Protein 7BQS (pdb70)

Secondary structure (DSSP, 8-state):
--THHHHHHHHHHHHHHH-SSHHHHHHHHHHHHHHTTS-HHHHHHHHHHHHHHHHHHHHT-HHHHHHHHHHHHHHHT--HHHHHHHHHHHHHHHHTT--THHHHHHHHHHHTS-S-S-----

Sequence (122 aa):
GETKAKAAQEALRAAREQATTPEAQKALEELEKVLKTASPEQWRQAAEKIFEAFREASNGNTEKAKKLLEEAARTAGASPEIIKKLASALERLAEEGAAKEAARQAEEVRKRGSLEHHHHHHGETKAKAAQEALRAAREQATTPEAQKALEELEKVLKTASPEQWRQAAEKIFEAFREASNGNTEKAKKLLEEAARTAGASPEIIKKLASALERLAEEGAAKEAARQAEEVRKRGSLEHHHHHHGETKAKAAQEALRAAREQATTPEAQKALEELEKVLKTASPEQWRQAAEKIFEAFREASNGNTEKAKKLLEEAARTAGASPEIIKKLASALERLAEEGAAKEAARQAEEVRKRGSLEHHHHHHGETKAKAAQEALRAAREQATTPEAQKALEELEKVLKTASPEQWRQAAEKIFEAFREASNGNTEKAKKLLEEAARTAGASPEIIKKLASALERLAEEGAAKEAARQAEEVRKRGSLEHHHHHHGETKAKAAQEALRAAREQATTPEAQKALEELEKVLKTASPEQWRQAAEKIFEAFREASNGNTEKAKKLLEEAARTAGASPEIIKKLASALERLAEEGAAKEAARQAEEVRKRGSLEHHHHHHGETKAKAAQEALRAAREQATTPEAQKALEELEKVLKTASPEQWRQAAEKIFEAFREASNGNTEKAKKLLEEAARTAGASPEIIKKLASALERLAEEGAAKEAARQAEEVRKRGSLEHHHHHHGETKAKAAQEALRAAREQATTPEAQKALEELEKVLKTASPEQWRQAAEKIFEAFREASNGNTEKAKKLLEEAARTAGASPEIIKKLASALERLAEEGAAKEAARQAEEVRKRGSLEHHHHHHGETKAKAAQEALRAAREQATTPEAQKALEELEKVLKTASPEQWRQAAEKIFEAFREASNGNTEKAKKLLEEAARTAGASPEIIKKLASALERLAEEGAAKEAARQAEEVRKRGSLEHHHHHHGETKAKAAQEALRAAREQATTPEAQKALEELEKVLKTASPEQWRQAAEKIFEAFREASNGNTEKAKKLLEEAARTAGASPEIIKKLASALERLAEEGAAKEAARQAEEVRKRGSLEHHHHHHGETKAKAAQEALRAAREQATTPEAQKALEELEKVLKTASPEQWRQAAEKIFEAFREASNGNTEKAKKLLEEAARTAGASPEIIKKLASALERLAEEGAAKEAARQAEEVRKRGSLEHHHHHHGETKAKAAQEALRAAREQATTPEAQKALEELEKVLKTASPEQWRQAAEKIFEAFREASNGNTEKAKKLLEEAARTAGASPEIIKKLASALERLAEEGAAKEAARQAEEVRKRGSLEHHHHHHGETKAKAAQEALRAAREQATTPEAQKALEELEKVLKTASPEQWRQAAEKIFEAFREASNGNTEKAKKLLEEAARTAGASPEIIKKLASALERLAEEGAAKEAARQAEEVRKRGSLEHHHHHHGETKAKAAQEALRAAREQATTPEAQKALEELEKVLKTASPEQWRQAAEKIFEAFREASNGNTEKAKKLLEEAARTAGASPEIIKKLASALERLAEEGAAKEAARQAEEVRKRGSLEHHHHHHGETKAKAAQEALRAAREQATTPEAQKALEELEKVLKTASPEQWRQAAEKIFEAFREASNGNTEKAKKLLEEAARTAGASPEIIKKLASALERLAEEGAAKEAARQAEEVRKRGSLEHHHHHHGETKAKAAQEALRAAREQATTPEAQKALEELEKVLKTASPEQWRQAAEKIFEAFREASNGNTEKAKKLLEEAARTAGASPEIIKKLASALERLAEEGAAKEAARQAEEVRKRGSLEHHHHHHGETKAKAAQEALRAAREQATTPEAQKALEELEKVLKTASPEQWRQAAEKIFEAFREASNGNTEKAKKLLEEAARTAGASPEIIKKLASALERLAEEGAAKEAARQAEEVRKRGSLEHHHHHHGETKAKAAQEALRAAREQATTPEAQKALEELEKVLKTASPEQWRQAAEKIFEAFREASNGNTEKAKKLLEEAARTAGASPEIIKKLASALERLAEEGAAKEAARQAEEVRKRGSLEHHHHHHGETKAKAAQEALRAAREQATTPEAQKALEELEKVLKTASPEQWRQAAEKIFEAFREASNGNTEKAKKLLEEAARTAGASPEIIKKLASALERLAEEGAAKEAARQAEEVRKRGSLEHHHHHHGETKAKAAQEALRAAREQATTPEAQKALEELEKVLKTASPEQWRQAAEKIFEAFREASNGNTEKAKKLLEEAARTAGASPEIIKKLASALERLAEEGAAKEAARQAEEVRKRGSLEHHHHHHGETKAKAAQEALRAAREQATTPEAQKALEELEKVLKTASPEQWRQAAEKIFEAFREASNGNTEKAKKLLEEAARTAGASPEIIKKLASALERLAEEGAAKEAARQAEEVRKRGSLEHHHHHH

Solvent-accessible surface area: 7702 Å² total; per-residue (Å²): 123,136,78,138,56,55,26,10,70,32,10,0,113,11,1,71,102,8,4,85,6,100,77,1,53,107,4,2,56,54,0,11,126,34,1,141,117,25,64,108,89,57,16,97,80,0,2,108,42,0,37,73,0,13,134,21,0,38,89,49,50,40,139,97,0,90,93,20,0,49,81,0,0,167,52,15,64,14,48,98,102,14,29,122,78,0,9,62,4,0,78,88,6,32,159,71,51,35,9,182,82,26,74,129,51,16,107,52,22,177,162,124,2,33,136,89,146,151,161,141,181,223

Nearest PDB structures (foldseek):
  7bqs-assembly1_A  TM=9.565E-01  e=5.039E-15  synthetic construct
  4n3c-assembly1_A  TM=5.574E-01  e=5.236E+00  Homo sapiens
  2ho1-assembly1_A  TM=5.211E-01  e=8.746E+00  Pseudomonas aeruginosa PAO1
  7bqs-assembly1_A  TM=9.134E-01  e=1.624E-14  synthetic construct
  7bqn-assembly1_A  TM=2.068E-01  e=1.902E+00  synthetic construct

Structure (mmCIF, N/CA/C/O backbone):
data_7BQS
#
_entry.id   7BQS
#
loop_
_atom_site.group_PDB
_atom_site.id
_atom_site.type_symbol
_atom_site.label_atom_id
_atom_site.label_alt_id
_atom_site.label_comp_id
_atom_site.label_asym_id
_atom_site.label_entity_id
_atom_site.label_seq_id
_atom_site.pdbx_PDB_ins_code
_atom_site.Cartn_x
_atom_site.Cartn_y
_atom_site.Cartn_z
_atom_site.occupancy
_atom_site.B_iso_or_equiv
_atom_site.auth_seq_id
_atom_site.auth_comp_id
_atom_site.auth_asym_id
_atom_site.auth_atom_id
_atom_site.pdbx_PDB_model_num
ATOM 1 N N . GLY A 1 1 ? -1.396 27.118 -5.883 1.00 0.00 1 GLY A N 1
ATOM 2 C CA . GLY A 1 1 ? -1.443 26.088 -4.824 1.00 0.00 1 GLY A CA 1
ATOM 3 C C . GLY A 1 1 ? -2.345 24.943 -5.248 1.00 0.00 1 GLY A C 1
ATOM 4 O O . GLY A 1 1 ? -3.552 25.135 -5.401 1.00 0.00 1 GLY A O 1
ATOM 10 N N . GLU A 1 2 ? -1.775 23.754 -5.467 1.00 0.00 2 GLU A N 1
ATOM 11 C CA . GLU A 1 2 ? -2.466 22.595 -6.061 1.00 0.00 2 GLU A CA 1
ATOM 12 C C . GLU A 1 2 ? -2.732 21.479 -5.032 1.00 0.00 2 GLU A C 1
ATOM 13 O O . GLU A 1 2 ? -1.935 21.236 -4.123 1.00 0.00 2 GLU A O 1
ATOM 25 N N . THR A 1 3 ? -3.847 20.761 -5.200 1.00 0.00 3 THR A N 1
ATOM 26 C CA . THR A 1 3 ? -4.340 19.720 -4.274 1.00 0.00 3 THR A CA 1
ATOM 27 C C . THR A 1 3 ? -3.690 18.342 -4.447 1.00 0.00 3 THR A C 1
ATOM 28 O O . THR A 1 3 ? -3.986 17.425 -3.681 1.00 0.00 3 THR A O 1
ATOM 39 N N . LYS A 1 4 ? -2.787 18.170 -5.422 1.00 0.00 4 LYS A N 1
ATOM 40 C CA . LYS A 1 4 ? -2.154 16.877 -5.761 1.00 0.00 4 LYS A CA 1
ATOM 41 C C . LYS A 1 4 ? -1.334 16.291 -4.606 1.00 0.00 4 LYS A C 1
ATOM 42 O O . LYS A 1 4 ? -1.353 15.081 -4.388 1.00 0.00 4 LYS A O 1
ATOM 61 N N . ALA A 1 5 ? -0.666 17.148 -3.830 1.00 0.00 5 ALA A N 1
ATOM 62 C CA . ALA A 1 5 ? 0.084 16.755 -2.636 1.00 0.00 5 ALA A CA 1
ATOM 63 C C . ALA A 1 5 ? -0.841 16.215 -1.526 1.00 0.00 5 ALA A C 1
ATOM 64 O O . ALA A 1 5 ? -0.602 15.127 -0.996 1.00 0.00 5 ALA A O 1
ATOM 71 N N . LYS A 1 6 ? -1.948 16.923 -1.242 1.00 0.00 6 LYS A N 1
ATOM 72 C CA . LYS A 1 6 ? -3.003 16.460 -0.322 1.00 0.00 6 LYS A CA 1
ATOM 73 C C . LYS A 1 6 ? -3.592 15.127 -0.787 1.00 0.00 6 LYS A C 1
ATOM 74 O O . LYS A 1 6 ? -3.581 14.163 -0.025 1.00 0.00 6 LYS A O 1
ATOM 93 N N . ALA A 1 7 ? -3.995 15.034 -2.057 1.00 0.00 7 ALA A N 1
ATOM 94 C CA . ALA A 1 7 ? -4.600 13.839 -2.641 1.00 0.00 7 ALA A CA 1
ATOM 95 C C . ALA A 1 7 ? -3.689 12.598 -2.570 1.00 0.00 7 ALA A C 1
ATOM 96 O O . ALA A 1 7 ? -4.187 11.500 -2.325 1.00 0.00 7 ALA A O 1
ATOM 103 N N . ALA A 1 8 ? -2.367 12.754 -2.714 1.00 0.00 8 ALA A N 1
ATOM 104 C CA . ALA A 1 8 ? -1.419 11.648 -2.570 1.00 0.00 8 ALA A CA 1
ATOM 105 C C . ALA A 1 8 ? -1.365 11.108 -1.128 1.00 0.00 8 ALA A C 1
ATOM 106 O O . ALA A 1 8 ? -1.552 9.908 -0.926 1.00 0.00 8 ALA A O 1
ATOM 113 N N . GLN A 1 9 ? -1.206 11.974 -0.116 1.00 0.00 9 GLN A N 1
ATOM 114 C CA . GLN A 1 9 ? -1.270 11.556 1.296 1.00 0.00 9 GLN A CA 1
ATOM 115 C C . GLN A 1 9 ? -2.637 10.955 1.649 1.00 0.00 9 GLN A C 1
ATOM 116 O O . GLN A 1 9 ? -2.719 9.936 2.334 1.00 0.00 9 GLN A O 1
ATOM 130 N N . GLU A 1 10 ? -3.708 11.561 1.143 1.00 0.00 10 GLU A N 1
ATOM 131 C CA . GLU A 1 10 ? -5.091 11.163 1.389 1.00 0.00 10 GLU A CA 1
ATOM 132 C C . GLU A 1 10 ? -5.431 9.824 0.738 1.00 0.00 10 GLU A C 1
ATOM 133 O O . GLU A 1 10 ? -6.267 9.109 1.281 1.00 0.00 10 GLU A O 1
ATOM 145 N N . ALA A 1 11 ? -4.750 9.424 -0.341 1.00 0.00 11 ALA A N 1
ATOM 146 C CA . ALA A 1 11 ? -4.931 8.101 -0.930 1.00 0.00 11 ALA A CA 1
ATOM 147 C C . ALA A 1 11 ? -4.539 6.979 0.059 1.00 0.00 11 ALA A C 1
ATOM 148 O O . ALA A 1 11 ? -5.352 6.110 0.377 1.00 0.00 11 ALA A O 1
ATOM 155 N N . LEU A 1 12 ? -3.334 7.040 0.639 1.00 0.00 12 LEU A N 1
ATOM 156 C CA . LEU A 1 12 ? -2.866 6.057 1.624 1.00 0.00 12 LEU A CA 1
ATOM 157 C C . LEU A 1 12 ? -3.622 6.206 2.954 1.00 0.00 12 LEU A C 1
ATOM 158 O O . LEU A 1 12 ? -4.088 5.221 3.527 1.00 0.00 12 LEU A O 1
ATOM 174 N N . ARG A 1 13 ? -3.820 7.442 3.420 1.00 0.00 13 ARG A N 1
ATOM 175 C CA . ARG A 1 13 ? -4.549 7.730 4.662 1.00 0.00 13 ARG A CA 1
ATOM 176 C C . ARG A 1 13 ? -5.965 7.155 4.643 1.00 0.00 13 ARG A C 1
ATOM 177 O O . ARG A 1 13 ? -6.366 6.469 5.584 1.00 0.00 13 ARG A O 1
ATOM 198 N N . ALA A 1 14 ? -6.702 7.381 3.559 1.00 0.00 14 ALA A N 1
ATOM 199 C CA . ALA A 1 14 ? -8.028 6.813 3.375 1.00 0.00 14 ALA A CA 1
ATOM 200 C C . ALA A 1 14 ? -7.984 5.288 3.309 1.00 0.00 14 ALA A C 1
ATOM 201 O O . ALA A 1 14 ? -8.847 4.647 3.897 1.00 0.00 14 ALA A O 1
ATOM 208 N N . ALA A 1 15 ? -6.960 4.699 2.684 1.00 0.00 15 ALA A N 1
ATOM 209 C CA . ALA A 1 15 ? -6.783 3.250 2.645 1.00 0.00 15 ALA A CA 1
ATOM 210 C C . ALA A 1 15 ? -6.643 2.636 4.056 1.00 0.00 15 ALA A C 1
ATOM 211 O O . ALA A 1 15 ? -7.191 1.567 4.321 1.00 0.00 15 ALA A O 1
ATOM 218 N N . ARG A 1 16 ? -5.988 3.337 4.993 1.00 0.00 16 ARG A N 1
ATOM 219 C CA . ARG A 1 16 ? -5.875 2.929 6.406 1.00 0.00 16 ARG A CA 1
ATOM 220 C C . ARG A 1 16 ? -7.192 3.090 7.178 1.00 0.00 16 ARG A C 1
ATOM 221 O O . ARG A 1 16 ? -7.432 2.349 8.129 1.00 0.00 16 ARG A O 1
ATOM 242 N N . GLU A 1 17 ? -8.041 4.042 6.797 1.00 0.00 17 GLU A N 1
ATOM 243 C CA . GLU A 1 17 ? -9.390 4.235 7.357 1.00 0.00 17 GLU A CA 1
ATOM 244 C C . GLU A 1 17 ? -10.415 3.195 6.852 1.00 0.00 17 GLU A C 1
ATOM 245 O O . GLU A 1 17 ? -11.153 2.611 7.645 1.00 0.00 17 GLU A O 1
ATOM 257 N N . GLN A 1 18 ? -10.451 2.945 5.539 1.00 0.00 18 GLN A N 1
ATOM 258 C CA . GLN A 1 18 ? -11.410 2.048 4.866 1.00 0.00 18 GLN A CA 1
ATOM 259 C C . GLN A 1 18 ? -11.108 0.551 5.034 1.00 0.00 18 GLN A C 1
ATOM 260 O O . GLN A 1 18 ? -12.007 -0.273 4.855 1.00 0.00 18 GLN A O 1
ATOM 274 N N . ALA A 1 19 ? -9.864 0.194 5.376 1.00 0.00 19 ALA A N 1
ATOM 275 C CA . ALA A 1 19 ? -9.424 -1.185 5.558 1.00 0.00 19 ALA A CA 1
ATOM 276 C C . ALA A 1 19 ? -10.287 -1.914 6.609 1.00 0.00 19 ALA A C 1
ATOM 277 O O . ALA A 1 19 ? -10.257 -1.597 7.801 1.00 0.00 19 ALA A O 1
ATOM 284 N N . THR A 1 20 ? -11.061 -2.903 6.151 1.00 0.00 20 THR A N 1
ATOM 285 C CA . THR A 1 20 ? -12.122 -3.578 6.928 1.00 0.00 20 THR A CA 1
ATOM 286 C C . THR A 1 20 ? -11.609 -4.572 7.986 1.00 0.00 20 THR A C 1
ATOM 287 O O . THR A 1 20 ? -12.393 -5.102 8.775 1.00 0.00 20 THR A O 1
ATOM 298 N N . THR A 1 21 ? -10.300 -4.835 8.006 1.00 0.00 21 THR A N 1
ATOM 299 C CA . THR A 1 21 ? -9.612 -5.751 8.934 1.00 0.00 21 THR A CA 1
ATOM 300 C C . THR A 1 21 ? -8.518 -5.010 9.717 1.00 0.00 21 THR A C 1
ATOM 301 O O . THR A 1 21 ? -7.756 -4.247 9.114 1.00 0.00 21 THR A O 1
ATOM 312 N N . PRO A 1 22 ? -8.372 -5.275 11.031 1.00 0.00 22 PRO A N 1
ATOM 313 C CA . PRO A 1 22 ? -7.349 -4.673 11.894 1.00 0.00 22 PRO A CA 1
ATOM 314 C C . PRO A 1 22 ? -5.918 -4.997 11.437 1.00 0.00 22 PRO A C 1
ATOM 315 O O . PRO A 1 22 ? -5.008 -4.182 11.605 1.00 0.00 22 PRO A O 1
ATOM 326 N N . GLU A 1 23 ? -5.719 -6.163 10.816 1.00 0.00 23 GLU A N 1
ATOM 327 C CA . GLU A 1 23 ? -4.417 -6.609 10.318 1.00 0.00 23 GLU A CA 1
ATOM 328 C C . GLU A 1 23 ? -3.943 -5.775 9.128 1.00 0.00 23 GLU A C 1
ATOM 329 O O . GLU A 1 23 ? -2.746 -5.546 8.969 1.00 0.00 23 GLU A O 1
ATOM 341 N N . ALA A 1 24 ? -4.881 -5.276 8.321 1.00 0.00 24 ALA A N 1
ATOM 342 C CA . ALA A 1 24 ? -4.585 -4.343 7.243 1.00 0.00 24 ALA A CA 1
ATOM 343 C C . ALA A 1 24 ? -4.305 -2.928 7.779 1.00 0.00 24 ALA A C 1
ATOM 344 O O . ALA A 1 24 ? -3.341 -2.292 7.357 1.00 0.00 24 ALA A O 1
ATOM 351 N N . GLN A 1 25 ? -5.073 -2.451 8.764 1.00 0.00 25 GLN A N 1
ATOM 352 C CA . GLN A 1 25 ? -4.940 -1.080 9.289 1.00 0.00 25 GLN A CA 1
ATOM 353 C C . GLN A 1 25 ? -3.525 -0.796 9.823 1.00 0.00 25 GLN A C 1
ATOM 354 O O . GLN A 1 25 ? -2.933 0.239 9.508 1.00 0.00 25 GLN A O 1
ATOM 368 N N . LYS A 1 26 ? -2.956 -1.747 10.577 1.00 0.00 26 LYS A N 1
ATOM 369 C CA . LYS A 1 26 ? -1.580 -1.677 11.104 1.00 0.00 26 LYS A CA 1
ATOM 370 C C . LYS A 1 26 ? -0.505 -1.867 10.023 1.00 0.00 26 LYS A C 1
ATOM 371 O O . LYS A 1 26 ? 0.561 -1.259 10.090 1.00 0.00 26 LYS A O 1
ATOM 390 N N . ALA A 1 27 ? -0.790 -2.698 9.020 1.00 0.00 27 ALA A N 1
ATOM 391 C CA . ALA A 1 27 ? 0.118 -3.010 7.915 1.00 0.00 27 ALA A CA 1
ATOM 392 C C . ALA A 1 27 ? 0.323 -1.828 6.952 1.00 0.00 27 ALA A C 1
ATOM 393 O O . ALA A 1 27 ? 1.436 -1.603 6.475 1.00 0.00 27 ALA A O 1
ATOM 400 N N . LEU A 1 28 ? -0.729 -1.044 6.704 1.00 0.00 28 LEU A N 1
ATOM 401 C CA . LEU A 1 28 ? -0.667 0.175 5.888 1.00 0.00 28 LEU A CA 1
ATOM 402 C C . LEU A 1 28 ? 0.158 1.282 6.552 1.00 0.00 28 LEU A C 1
ATOM 403 O O . LEU A 1 28 ? 0.918 1.988 5.888 1.00 0.00 28 LEU A O 1
ATOM 419 N N . GLU A 1 29 ? 0.046 1.390 7.874 1.00 0.00 29 GLU A N 1
ATOM 420 C CA . GLU A 1 29 ? 0.808 2.315 8.706 1.00 0.00 29 GLU A CA 1
ATOM 421 C C . GLU A 1 29 ? 2.330 2.107 8.585 1.00 0.00 29 GLU A C 1
ATOM 422 O O . GLU A 1 29 ? 3.099 3.063 8.669 1.00 0.00 29 GLU A O 1
ATOM 434 N N . GLU A 1 30 ? 2.765 0.864 8.344 1.00 0.00 30 GLU A N 1
ATOM 435 C CA . GLU A 1 30 ? 4.183 0.504 8.203 1.00 0.00 30 GLU A CA 1
ATOM 436 C C . GLU A 1 30 ? 4.860 1.245 7.040 1.00 0.00 30 GLU A C 1
ATOM 437 O O . GLU A 1 30 ? 5.949 1.799 7.202 1.00 0.00 30 GLU A O 1
ATOM 449 N N . LEU A 1 31 ? 4.201 1.296 5.875 1.00 0.00 31 LEU A N 1
ATOM 450 C CA . LEU A 1 31 ? 4.716 2.002 4.701 1.00 0.00 31 LEU A CA 1
ATOM 451 C C . LEU A 1 31 ? 4.825 3.513 4.982 1.00 0.00 31 LEU A C 1
ATOM 452 O O . LEU A 1 31 ? 5.855 4.138 4.736 1.00 0.00 31 LEU A O 1
ATOM 468 N N . GLU A 1 32 ? 3.774 4.091 5.568 1.00 0.00 32 GLU A N 1
ATOM 469 C CA . GLU A 1 32 ? 3.642 5.532 5.864 1.00 0.00 32 GLU A CA 1
ATOM 470 C C . GLU A 1 32 ? 4.745 6.066 6.784 1.00 0.00 32 GLU A C 1
ATOM 471 O O . GLU A 1 32 ? 5.095 7.240 6.684 1.00 0.00 32 GLU A O 1
ATOM 483 N N . LYS A 1 33 ? 5.346 5.221 7.629 1.00 0.00 33 LYS A N 1
ATOM 484 C CA . LYS A 1 33 ? 6.440 5.617 8.525 1.00 0.00 33 LYS A CA 1
ATOM 485 C C . LYS A 1 33 ? 7.705 5.923 7.728 1.00 0.00 33 LYS A C 1
ATOM 486 O O . LYS A 1 33 ? 8.476 6.807 8.097 1.00 0.00 33 LYS A O 1
ATOM 505 N N . VAL A 1 34 ? 7.880 5.223 6.607 1.00 0.00 34 VAL A N 1
ATOM 506 C CA . VAL A 1 34 ? 8.936 5.464 5.625 1.00 0.00 34 VAL A CA 1
ATOM 507 C C . VAL A 1 34 ? 8.603 6.647 4.730 1.00 0.00 34 VAL A C 1
ATOM 508 O O . VAL A 1 34 ? 9.438 7.534 4.565 1.00 0.00 34 VAL A O 1
ATOM 521 N N . LEU A 1 35 ? 7.379 6.710 4.191 1.00 0.00 35 LEU A N 1
ATOM 522 C CA . LEU A 1 35 ? 6.969 7.823 3.326 1.00 0.00 35 LEU A CA 1
ATOM 523 C C . LEU A 1 35 ? 6.986 9.164 4.072 1.00 0.00 35 LEU A C 1
ATOM 524 O O . LEU A 1 35 ? 7.213 10.204 3.457 1.00 0.00 35 LEU A O 1
ATOM 540 N N . LYS A 1 36 ? 6.823 9.153 5.403 1.00 0.00 36 LYS A N 1
ATOM 541 C CA . LYS A 1 36 ? 7.007 10.336 6.255 1.00 0.00 36 LYS A CA 1
ATOM 542 C C . LYS A 1 36 ? 8.411 10.951 6.131 1.00 0.00 36 LYS A C 1
ATOM 543 O O . LYS A 1 36 ? 8.579 12.155 6.328 1.00 0.00 36 LYS A O 1
ATOM 562 N N . THR A 1 37 ? 9.403 10.126 5.786 1.00 0.00 37 THR A N 1
ATOM 563 C CA . THR A 1 37 ? 10.800 10.512 5.517 1.00 0.00 37 THR A CA 1
ATOM 564 C C . THR A 1 37 ? 11.104 10.690 4.020 1.00 0.00 37 THR A C 1
ATOM 565 O O . THR A 1 37 ? 12.186 11.167 3.665 1.00 0.00 37 THR A O 1
ATOM 576 N N . ALA A 1 38 ? 10.174 10.305 3.137 1.00 0.00 38 ALA A N 1
ATOM 577 C CA . ALA A 1 38 ? 10.378 10.267 1.686 1.00 0.00 38 ALA A CA 1
ATOM 578 C C . ALA A 1 38 ? 10.072 11.626 1.019 1.00 0.00 38 ALA A C 1
ATOM 579 O O . ALA A 1 38 ? 9.456 12.518 1.614 1.00 0.00 38 ALA A O 1
ATOM 586 N N . SER A 1 39 ? 10.518 11.793 -0.227 1.00 0.00 39 SER A N 1
ATOM 587 C CA . SER A 1 39 ? 10.457 13.067 -0.962 1.00 0.00 39 SER A CA 1
ATOM 588 C C . SER A 1 39 ? 9.075 13.282 -1.591 1.00 0.00 39 SER A C 1
ATOM 589 O O . SER A 1 39 ? 8.474 12.309 -2.053 1.00 0.00 39 SER A O 1
ATOM 597 N N . PRO A 1 40 ? 8.555 14.525 -1.671 1.00 0.00 40 PRO A N 1
ATOM 598 C CA . PRO A 1 40 ? 7.178 14.782 -2.103 1.00 0.00 40 PRO A CA 1
ATOM 599 C C . PRO A 1 40 ? 6.898 14.360 -3.551 1.00 0.00 40 PRO A C 1
ATOM 600 O O . PRO A 1 40 ? 5.791 13.927 -3.868 1.00 0.00 40 PRO A O 1
ATOM 611 N N . GLU A 1 41 ? 7.901 14.444 -4.431 1.00 0.00 41 GLU A N 1
ATOM 612 C CA . GLU A 1 41 ? 7.771 14.012 -5.825 1.00 0.00 41 GLU A CA 1
ATOM 613 C C . GLU A 1 41 ? 7.554 12.493 -5.911 1.00 0.00 41 GLU A C 1
ATOM 614 O O . GLU A 1 41 ? 6.626 12.015 -6.567 1.00 0.00 41 GLU A O 1
ATOM 626 N N . GLN A 1 42 ? 8.374 11.737 -5.176 1.00 0.00 42 GLN A N 1
ATOM 627 C CA . GLN A 1 42 ? 8.269 10.284 -5.060 1.00 0.00 42 GLN A CA 1
ATOM 628 C C . GLN A 1 42 ? 7.015 9.852 -4.302 1.00 0.00 42 GLN A C 1
ATOM 629 O O . GLN A 1 42 ? 6.492 8.773 -4.560 1.00 0.00 42 GLN A O 1
ATOM 643 N N . TRP A 1 43 ? 6.503 10.691 -3.404 1.00 0.00 43 TRP A N 1
ATOM 644 C CA . TRP A 1 43 ? 5.257 10.445 -2.684 1.00 0.00 43 TRP A CA 1
ATOM 645 C C . TRP A 1 43 ? 4.069 10.297 -3.640 1.00 0.00 43 TRP A C 1
ATOM 646 O O . TRP A 1 43 ? 3.279 9.370 -3.480 1.00 0.00 43 TRP A O 1
ATOM 667 N N . ARG A 1 44 ? 3.968 11.139 -4.681 1.00 0.00 44 ARG A N 1
ATOM 668 C CA . ARG A 1 44 ? 2.909 11.007 -5.703 1.00 0.00 44 ARG A CA 1
ATOM 669 C C . ARG A 1 44 ? 3.101 9.745 -6.538 1.00 0.00 44 ARG A C 1
ATOM 670 O O . ARG A 1 44 ? 2.148 8.996 -6.756 1.00 0.00 44 ARG A O 1
ATOM 691 N N . GLN A 1 45 ? 4.344 9.483 -6.947 1.00 0.00 45 GLN A N 1
ATOM 692 C CA . GLN A 1 45 ? 4.709 8.284 -7.705 1.00 0.00 45 GLN A CA 1
ATOM 693 C C . GLN A 1 45 ? 4.380 6.987 -6.952 1.00 0.00 45 GLN A C 1
ATOM 694 O O . GLN A 1 45 ? 3.888 6.029 -7.555 1.00 0.00 45 GLN A O 1
ATOM 708 N N . ALA A 1 46 ? 4.642 6.965 -5.642 1.00 0.00 46 ALA A N 1
ATOM 709 C CA . ALA A 1 46 ? 4.342 5.843 -4.771 1.00 0.00 46 ALA A CA 1
ATOM 710 C C . ALA A 1 46 ? 2.846 5.725 -4.484 1.00 0.00 46 ALA A C 1
ATOM 711 O O . ALA A 1 46 ? 2.268 4.671 -4.739 1.00 0.00 46 ALA A O 1
ATOM 718 N N . ALA A 1 47 ? 2.193 6.790 -3.998 1.00 0.00 47 ALA A N 1
ATOM 719 C CA . ALA A 1 47 ? 0.808 6.718 -3.539 1.00 0.00 47 ALA A CA 1
ATOM 720 C C . ALA A 1 47 ? -0.133 6.229 -4.655 1.00 0.00 47 ALA A C 1
ATOM 721 O O . ALA A 1 47 ? -1.111 5.540 -4.376 1.00 0.00 47 ALA A O 1
ATOM 728 N N . GLU A 1 48 ? 0.199 6.525 -5.921 1.00 0.00 48 GLU A N 1
ATOM 729 C CA . GLU A 1 48 ? -0.518 6.005 -7.087 1.00 0.00 48 GLU A CA 1
ATOM 730 C C . GLU A 1 48 ? -0.554 4.466 -7.110 1.00 0.00 48 GLU A C 1
ATOM 731 O O . GLU A 1 48 ? -1.639 3.893 -7.198 1.00 0.00 48 GLU A O 1
ATOM 743 N N . LYS A 1 49 ? 0.591 3.777 -6.965 1.00 0.00 49 LYS A N 1
ATOM 744 C CA . LYS A 1 49 ? 0.637 2.302 -6.959 1.00 0.00 49 LYS A CA 1
ATOM 745 C C . LYS A 1 49 ? 0.135 1.739 -5.635 1.00 0.00 49 LYS A C 1
ATOM 746 O O . LYS A 1 49 ? -0.583 0.743 -5.632 1.00 0.00 49 LYS A O 1
ATOM 765 N N . ILE A 1 50 ? 0.468 2.397 -4.518 1.00 0.00 50 ILE A N 1
ATOM 766 C CA . ILE A 1 50 ? 0.012 2.000 -3.177 1.00 0.00 50 ILE A CA 1
ATOM 767 C C . ILE A 1 50 ? -1.515 1.880 -3.166 1.00 0.00 50 ILE A C 1
ATOM 768 O O . ILE A 1 50 ? -2.064 0.862 -2.753 1.00 0.00 50 ILE A O 1
ATOM 784 N N . PHE A 1 51 ? -2.197 2.907 -3.675 1.00 0.00 51 PHE A N 1
ATOM 785 C CA . PHE A 1 51 ? -3.653 2.971 -3.695 1.00 0.00 51 PHE A CA 1
ATOM 786 C C . PHE A 1 51 ? -4.276 2.115 -4.800 1.00 0.00 51 PHE A C 1
ATOM 787 O O . PHE A 1 51 ? -5.338 1.523 -4.599 1.00 0.00 51 PHE A O 1
ATOM 804 N N . GLU A 1 52 ? -3.586 1.973 -5.935 1.00 0.00 52 GLU A N 1
ATOM 805 C CA . GLU A 1 52 ? -3.971 1.010 -6.967 1.00 0.00 52 GLU A CA 1
ATOM 806 C C . GLU A 1 52 ? -3.967 -0.420 -6.413 1.00 0.00 52 GLU A C 1
ATOM 807 O O . GLU A 1 52 ? -4.891 -1.167 -6.703 1.00 0.00 52 GLU A O 1
ATOM 819 N N . ALA A 1 53 ? -3.016 -0.819 -5.560 1.00 0.00 53 ALA A N 1
ATOM 820 C CA . ALA A 1 53 ? -2.982 -2.169 -5.012 1.00 0.00 53 ALA A CA 1
ATOM 821 C C . ALA A 1 53 ? -4.300 -2.542 -4.319 1.00 0.00 53 ALA A C 1
ATOM 822 O O . ALA A 1 53 ? -4.876 -3.590 -4.597 1.00 0.00 53 ALA A O 1
ATOM 829 N N . PHE A 1 54 ? -4.838 -1.654 -3.487 1.00 0.00 54 PHE A N 1
ATOM 830 C CA . PHE A 1 54 ? -6.091 -1.887 -2.770 1.00 0.00 54 PHE A CA 1
ATOM 831 C C . PHE A 1 54 ? -7.282 -1.974 -3.730 1.00 0.00 54 PHE A C 1
ATOM 832 O O . PHE A 1 54 ? -8.237 -2.703 -3.458 1.00 0.00 54 PHE A O 1
ATOM 849 N N . ARG A 1 55 ? -7.210 -1.286 -4.878 1.00 0.00 55 ARG A N 1
ATOM 850 C CA . ARG A 1 55 ? -8.208 -1.355 -5.950 1.00 0.00 55 ARG A CA 1
ATOM 851 C C . ARG A 1 55 ? -8.144 -2.688 -6.679 1.00 0.00 55 ARG A C 1
ATOM 852 O O . ARG A 1 55 ? -9.175 -3.246 -7.041 1.00 0.00 55 ARG A O 1
ATOM 873 N N . GLU A 1 56 ? -6.940 -3.208 -6.898 1.00 0.00 56 GLU A N 1
ATOM 874 C CA . GLU A 1 56 ? -6.745 -4.467 -7.597 1.00 0.00 56 GLU A CA 1
ATOM 875 C C . GLU A 1 56 ? -7.087 -5.655 -6.705 1.00 0.00 56 GLU A C 1
ATOM 876 O O . GLU A 1 56 ? -7.908 -6.488 -7.089 1.00 0.00 56 GLU A O 1
ATOM 888 N N . ALA A 1 57 ? -6.530 -5.714 -5.495 1.00 0.00 57 ALA A N 1
ATOM 889 C CA . ALA A 1 57 ? -6.765 -6.809 -4.556 1.00 0.00 57 ALA A CA 1
ATOM 890 C C . ALA A 1 57 ? -8.243 -6.980 -4.223 1.00 0.00 57 ALA A C 1
ATOM 891 O O . ALA A 1 57 ? -8.745 -8.099 -4.197 1.00 0.00 57 ALA A O 1
ATOM 898 N N . SER A 1 58 ? -8.958 -5.869 -4.068 1.00 0.00 58 SER A N 1
ATOM 899 C CA . SER A 1 58 ? -10.412 -5.907 -3.823 1.00 0.00 58 SER A CA 1
ATOM 900 C C . SER A 1 58 ? -11.227 -6.415 -5.019 1.00 0.00 58 SER A C 1
ATOM 901 O O . SER A 1 58 ? -12.296 -6.998 -4.836 1.00 0.00 58 SER A O 1
ATOM 909 N N . ASN A 1 59 ? -10.697 -6.270 -6.235 1.00 0.00 59 ASN A N 1
ATOM 910 C CA . ASN A 1 59 ? -11.240 -6.866 -7.459 1.00 0.00 59 ASN A CA 1
ATOM 911 C C . ASN A 1 59 ? -10.792 -8.341 -7.663 1.00 0.00 59 ASN A C 1
ATOM 912 O O . ASN A 1 59 ? -11.278 -9.020 -8.569 1.00 0.00 59 ASN A O 1
ATOM 923 N N . GLY A 1 60 ? -9.904 -8.851 -6.796 1.00 0.00 60 GLY A N 1
ATOM 924 C CA . GLY A 1 60 ? -9.383 -10.224 -6.770 1.00 0.00 60 GLY A CA 1
ATOM 925 C C . GLY A 1 60 ? -7.937 -10.363 -7.258 1.00 0.00 60 GLY A C 1
ATOM 926 O O . GLY A 1 60 ? -7.470 -11.481 -7.479 1.00 0.00 60 GLY A O 1
ATOM 930 N N . ASN A 1 61 ? -7.212 -9.251 -7.420 1.00 0.00 61 ASN A N 1
ATOM 931 C CA . ASN A 1 61 ? -5.868 -9.194 -7.987 1.00 0.00 61 ASN A CA 1
ATOM 932 C C . ASN A 1 61 ? -4.794 -9.105 -6.892 1.00 0.00 61 ASN A C 1
ATOM 933 O O . ASN A 1 61 ? -3.959 -8.206 -6.899 1.00 0.00 61 ASN A O 1
ATOM 944 N N . THR A 1 62 ? -4.783 -10.016 -5.925 1.00 0.00 62 THR A N 1
ATOM 945 C CA . THR A 1 62 ? -3.712 -10.060 -4.908 1.00 0.00 62 THR A CA 1
ATOM 946 C C . THR A 1 62 ? -2.312 -10.093 -5.546 1.00 0.00 62 THR A C 1
ATOM 947 O O . THR A 1 62 ? -1.425 -9.332 -5.160 1.00 0.00 62 THR A O 1
ATOM 958 N N . GLU A 1 63 ? -2.133 -10.889 -6.606 1.00 0.00 63 GLU A N 1
ATOM 959 C CA . GLU A 1 63 ? -0.858 -11.046 -7.321 1.00 0.00 63 GLU A CA 1
ATOM 960 C C . GLU A 1 63 ? -0.381 -9.776 -8.043 1.00 0.00 63 GLU A C 1
ATOM 961 O O . GLU A 1 63 ? 0.824 -9.542 -8.157 1.00 0.00 63 GLU A O 1
ATOM 973 N N . LYS A 1 64 ? -1.315 -8.939 -8.510 1.00 0.00 64 LYS A N 1
ATOM 974 C CA . LYS A 1 64 ? -1.017 -7.630 -9.106 1.00 0.00 64 LYS A CA 1
ATOM 975 C C . LYS A 1 64 ? -0.854 -6.570 -8.027 1.00 0.00 64 LYS A C 1
ATOM 976 O O . LYS A 1 64 ? 0.136 -5.842 -8.019 1.00 0.00 64 LYS A O 1
ATOM 995 N N . ALA A 1 65 ? -1.796 -6.483 -7.092 1.00 0.00 65 ALA A N 1
ATOM 996 C CA . ALA A 1 65 ? -1.748 -5.514 -6.016 1.00 0.00 65 ALA A CA 1
ATOM 997 C C . ALA A 1 65 ? -0.425 -5.569 -5.241 1.00 0.00 65 ALA A C 1
ATOM 998 O O . ALA A 1 65 ? 0.166 -4.535 -4.935 1.00 0.00 65 ALA A O 1
ATOM 1005 N N . LYS A 1 66 ? 0.095 -6.778 -5.012 1.00 0.00 66 LYS A N 1
ATOM 1006 C CA . LYS A 1 66 ? 1.387 -6.946 -4.315 1.00 0.00 66 LYS A CA 1
ATOM 1007 C C . LYS A 1 66 ? 2.564 -6.357 -5.114 1.00 0.00 66 LYS A C 1
ATOM 1008 O O . LYS A 1 66 ? 3.496 -5.806 -4.529 1.00 0.00 66 LYS A O 1
ATOM 1027 N N . LYS A 1 67 ? 2.503 -6.435 -6.452 1.00 0.00 67 LYS A N 1
ATOM 1028 C CA . LYS A 1 67 ? 3.526 -5.926 -7.376 1.00 0.00 67 LYS A CA 1
ATOM 1029 C C . LYS A 1 67 ? 3.492 -4.395 -7.448 1.00 0.00 67 LYS A C 1
ATOM 1030 O O . LYS A 1 67 ? 4.548 -3.771 -7.407 1.00 0.00 67 LYS A O 1
ATOM 1049 N N . LEU A 1 68 ? 2.298 -3.791 -7.478 1.00 0.00 68 LEU A N 1
ATOM 1050 C CA . LEU A 1 68 ? 2.107 -2.337 -7.338 1.00 0.00 68 LEU A CA 1
ATOM 1051 C C . LEU A 1 68 ? 2.714 -1.827 -6.019 1.00 0.00 68 LEU A C 1
ATOM 1052 O O . LEU A 1 68 ? 3.446 -0.839 -6.011 1.00 0.00 68 LEU A O 1
ATOM 1068 N N . LEU A 1 69 ? 2.457 -2.532 -4.913 1.00 0.00 69 LEU A N 1
ATOM 1069 C CA . LEU A 1 69 ? 2.987 -2.200 -3.586 1.00 0.00 69 LEU A CA 1
ATOM 1070 C C . LEU A 1 69 ? 4.519 -2.186 -3.555 1.00 0.00 69 LEU A C 1
ATOM 1071 O O . LEU A 1 69 ? 5.132 -1.232 -3.073 1.00 0.00 69 LEU A O 1
ATOM 1087 N N . GLU A 1 70 ? 5.133 -3.219 -4.132 1.00 0.00 70 GLU A N 1
ATOM 1088 C CA . GLU A 1 70 ? 6.582 -3.311 -4.291 1.00 0.00 70 GLU A CA 1
ATOM 1089 C C . GLU A 1 70 ? 7.129 -2.165 -5.162 1.00 0.00 70 GLU A C 1
ATOM 1090 O O . GLU A 1 70 ? 8.145 -1.554 -4.834 1.00 0.00 70 GLU A O 1
ATOM 1102 N N . GLU A 1 71 ? 6.437 -1.833 -6.254 1.00 0.00 71 GLU A N 1
ATOM 1103 C CA . GLU A 1 71 ? 6.880 -0.826 -7.225 1.00 0.00 71 GLU A CA 1
ATOM 1104 C C . GLU A 1 71 ? 6.917 0.573 -6.608 1.00 0.00 71 GLU A C 1
ATOM 1105 O O . GLU A 1 71 ? 7.897 1.308 -6.748 1.00 0.00 71 GLU A O 1
ATOM 1117 N N . ALA A 1 72 ? 5.866 0.916 -5.865 1.00 0.00 72 ALA A N 1
ATOM 1118 C CA . ALA A 1 72 ? 5.785 2.178 -5.148 1.00 0.00 72 ALA A CA 1
ATOM 1119 C C . ALA A 1 72 ? 6.847 2.290 -4.059 1.00 0.00 72 ALA A C 1
ATOM 1120 O O . ALA A 1 72 ? 7.497 3.329 -3.934 1.00 0.00 72 ALA A O 1
ATOM 1127 N N . ALA A 1 73 ? 7.038 1.217 -3.290 1.00 0.00 73 ALA A N 1
ATOM 1128 C CA . ALA A 1 73 ? 8.033 1.189 -2.231 1.00 0.00 73 ALA A CA 1
ATOM 1129 C C . ALA A 1 73 ? 9.441 1.402 -2.788 1.00 0.00 73 ALA A C 1
ATOM 1130 O O . ALA A 1 73 ? 10.175 2.246 -2.282 1.00 0.00 73 ALA A O 1
ATOM 1137 N N . ARG A 1 74 ? 9.801 0.703 -3.870 1.00 0.00 74 ARG A N 1
ATOM 1138 C CA . ARG A 1 74 ? 11.113 0.849 -4.519 1.00 0.00 74 ARG A CA 1
ATOM 1139 C C . ARG A 1 74 ? 11.311 2.251 -5.099 1.00 0.00 74 ARG A C 1
ATOM 1140 O O . ARG A 1 74 ? 12.418 2.786 -5.045 1.00 0.00 74 ARG A O 1
ATOM 1161 N N . THR A 1 75 ? 10.229 2.871 -5.572 1.00 0.00 75 THR A N 1
ATOM 1162 C CA . THR A 1 75 ? 10.228 4.273 -6.045 1.00 0.00 75 THR A CA 1
ATOM 1163 C C . THR A 1 75 ? 10.453 5.269 -4.903 1.00 0.00 75 THR A C 1
ATOM 1164 O O . THR A 1 75 ? 11.303 6.150 -5.020 1.00 0.00 75 THR A O 1
ATOM 1175 N N . ALA A 1 76 ? 9.772 5.099 -3.767 1.00 0.00 76 ALA A N 1
ATOM 1176 C CA . ALA A 1 76 ? 9.944 5.925 -2.566 1.00 0.00 76 ALA A CA 1
ATOM 1177 C C . ALA A 1 76 ? 11.197 5.572 -1.723 1.00 0.00 76 ALA A C 1
ATOM 1178 O O . ALA A 1 76 ? 11.501 6.263 -0.748 1.00 0.00 76 ALA A O 1
ATOM 1185 N N . GLY A 1 77 ? 11.935 4.518 -2.092 1.00 0.00 77 GLY A N 1
ATOM 1186 C CA . GLY A 1 77 ? 13.164 4.060 -1.428 1.00 0.00 77 GLY A CA 1
ATOM 1187 C C . GLY A 1 77 ? 12.944 3.240 -0.149 1.00 0.00 77 GLY A C 1
ATOM 1188 O O . GLY A 1 77 ? 13.815 3.223 0.725 1.00 0.00 77 GLY A O 1
ATOM 1192 N N . ALA A 1 78 ? 11.784 2.594 -0.007 1.00 0.00 78 ALA A N 1
ATOM 1193 C CA . ALA A 1 78 ? 11.347 1.917 1.203 1.00 0.00 78 ALA A CA 1
ATOM 1194 C C . ALA A 1 78 ? 11.844 0.463 1.361 1.00 0.00 78 ALA A C 1
ATOM 1195 O O . ALA A 1 78 ? 12.335 -0.174 0.426 1.00 0.00 78 ALA A O 1
ATOM 1202 N N . SER A 1 79 ? 11.723 -0.044 2.591 1.00 0.00 79 SER A N 1
ATOM 1203 C CA . SER A 1 79 ? 12.310 -1.297 3.079 1.00 0.00 79 SER A CA 1
ATOM 1204 C C . SER A 1 79 ? 11.624 -2.579 2.581 1.00 0.00 79 SER A C 1
ATOM 1205 O O . SER A 1 79 ? 10.399 -2.617 2.470 1.00 0.00 79 SER A O 1
ATOM 1213 N N . PRO A 1 80 ? 12.354 -3.698 2.415 1.00 0.00 80 PRO A N 1
ATOM 1214 C CA . PRO A 1 80 ? 11.736 -5.007 2.178 1.00 0.00 80 PRO A CA 1
ATOM 1215 C C . PRO A 1 80 ? 10.839 -5.428 3.356 1.00 0.00 80 PRO A C 1
ATOM 1216 O O . PRO A 1 80 ? 9.822 -6.093 3.161 1.00 0.00 80 PRO A O 1
ATOM 1227 N N . GLU A 1 81 ? 11.158 -4.961 4.568 1.00 0.00 81 GLU A N 1
ATOM 1228 C CA . GLU A 1 81 ? 10.385 -5.207 5.787 1.00 0.00 81 GLU A CA 1
ATOM 1229 C C . GLU A 1 81 ? 9.004 -4.531 5.782 1.00 0.00 81 GLU A C 1
ATOM 1230 O O . GLU A 1 81 ? 8.047 -5.146 6.248 1.00 0.00 81 GLU A O 1
ATOM 1242 N N . ILE A 1 82 ? 8.855 -3.312 5.235 1.00 0.00 82 ILE A N 1
ATOM 1243 C CA . ILE A 1 82 ? 7.541 -2.660 5.090 1.00 0.00 82 ILE A CA 1
ATOM 1244 C C . ILE A 1 82 ? 6.791 -3.169 3.859 1.00 0.00 82 ILE A C 1
ATOM 1245 O O . ILE A 1 82 ? 5.564 -3.264 3.887 1.00 0.00 82 ILE A O 1
ATOM 1261 N N . ILE A 1 83 ? 7.530 -3.532 2.800 1.00 0.00 83 ILE A N 1
ATOM 1262 C CA . ILE A 1 83 ? 6.970 -4.049 1.542 1.00 0.00 83 ILE A CA 1
ATOM 1263 C C . ILE A 1 83 ? 6.156 -5.299 1.848 1.00 0.00 83 ILE A C 1
ATOM 1264 O O . ILE A 1 83 ? 4.982 -5.367 1.489 1.00 0.00 83 ILE A O 1
ATOM 1280 N N . LYS A 1 84 ? 6.745 -6.246 2.589 1.00 0.00 84 LYS A N 1
ATOM 1281 C CA . LYS A 1 84 ? 6.073 -7.506 2.948 1.00 0.00 84 LYS A CA 1
ATOM 1282 C C . LYS A 1 84 ? 4.919 -7.292 3.934 1.00 0.00 84 LYS A C 1
ATOM 1283 O O . LYS A 1 84 ? 3.880 -7.938 3.808 1.00 0.00 84 LYS A O 1
ATOM 1302 N N . LYS A 1 85 ? 5.071 -6.338 4.863 1.00 0.00 85 LYS A N 1
ATOM 1303 C CA . LYS A 1 85 ? 4.058 -5.959 5.866 1.00 0.00 85 LYS A CA 1
ATOM 1304 C C . LYS A 1 85 ? 2.778 -5.462 5.200 1.00 0.00 85 LYS A C 1
ATOM 1305 O O . LYS A 1 85 ? 1.718 -6.041 5.420 1.00 0.00 85 LYS A O 1
ATOM 1324 N N . LEU A 1 86 ? 2.892 -4.458 4.327 1.00 0.00 86 LEU A N 1
ATOM 1325 C CA . LEU A 1 86 ? 1.764 -3.895 3.581 1.00 0.00 86 LEU A CA 1
ATOM 1326 C C . LEU A 1 86 ? 1.239 -4.905 2.555 1.00 0.00 86 LEU A C 1
ATOM 1327 O O . LEU A 1 86 ? 0.057 -5.231 2.579 1.00 0.00 86 LEU A O 1
ATOM 1343 N N . ALA A 1 87 ? 2.098 -5.458 1.696 1.00 0.00 87 ALA A N 1
ATOM 1344 C CA . ALA A 1 87 ? 1.670 -6.381 0.637 1.00 0.00 87 ALA A CA 1
ATOM 1345 C C . ALA A 1 87 ? 0.877 -7.597 1.181 1.00 0.00 87 ALA A C 1
ATOM 1346 O O . ALA A 1 87 ? -0.037 -8.070 0.512 1.00 0.00 87 ALA A O 1
ATOM 1353 N N . SER A 1 88 ? 1.150 -8.056 2.413 1.00 0.00 88 SER A N 1
ATOM 1354 C CA . SER A 1 88 ? 0.385 -9.115 3.100 1.00 0.00 88 SER A CA 1
ATOM 1355 C C . SER A 1 88 ? -1.096 -8.748 3.313 1.00 0.00 88 SER A C 1
ATOM 1356 O O . SER A 1 88 ? -1.981 -9.600 3.196 1.00 0.00 88 SER A O 1
ATOM 1364 N N . ALA A 1 89 ? -1.393 -7.465 3.552 1.00 0.00 89 ALA A N 1
ATOM 1365 C CA . ALA A 1 89 ? -2.760 -6.952 3.662 1.00 0.00 89 ALA A CA 1
ATOM 1366 C C . ALA A 1 89 ? -3.534 -7.107 2.344 1.00 0.00 89 ALA A C 1
ATOM 1367 O O . ALA A 1 89 ? -4.715 -7.448 2.351 1.00 0.00 89 ALA A O 1
ATOM 1374 N N . LEU A 1 90 ? -2.861 -6.918 1.206 1.00 0.00 90 LEU A N 1
ATOM 1375 C CA . LEU A 1 90 ? -3.453 -7.103 -0.120 1.00 0.00 90 LEU A CA 1
ATOM 1376 C C . LEU A 1 90 ? -3.787 -8.574 -0.389 1.00 0.00 90 LEU A C 1
ATOM 1377 O O . LEU A 1 90 ? -4.797 -8.867 -1.029 1.00 0.00 90 LEU A O 1
ATOM 1393 N N . GLU A 1 91 ? -2.990 -9.503 0.143 1.00 0.00 91 GLU A N 1
ATOM 1394 C CA . GLU A 1 91 ? -3.255 -10.936 -0.021 1.00 0.00 91 GLU A CA 1
ATOM 1395 C C . GLU A 1 91 ? -4.522 -11.386 0.706 1.00 0.00 91 GLU A C 1
ATOM 1396 O O . GLU A 1 91 ? -5.262 -12.225 0.182 1.00 0.00 91 GLU A O 1
ATOM 1408 N N . ARG A 1 92 ? -4.826 -10.789 1.868 1.00 0.00 92 ARG A N 1
ATOM 1409 C CA . ARG A 1 92 ? -6.119 -10.990 2.531 1.00 0.00 92 ARG A CA 1
ATOM 1410 C C . ARG A 1 92 ? -7.261 -10.177 1.919 1.00 0.00 92 ARG A C 1
ATOM 1411 O O . ARG A 1 92 ? -8.370 -10.691 1.888 1.00 0.00 92 ARG A O 1
ATOM 1432 N N . LEU A 1 93 ? -7.031 -8.971 1.381 1.00 0.00 93 LEU A N 1
ATOM 1433 C CA . LEU A 1 93 ? -8.108 -8.067 0.914 1.00 0.00 93 LEU A CA 1
ATOM 1434 C C . LEU A 1 93 ? -8.988 -8.691 -0.190 1.00 0.00 93 LEU A C 1
ATOM 1435 O O . LEU A 1 93 ? -10.183 -8.398 -0.279 1.00 0.00 93 LEU A O 1
ATOM 1451 N N . ALA A 1 94 ? -8.403 -9.586 -0.991 1.00 0.00 94 ALA A N 1
ATOM 1452 C CA . ALA A 1 94 ? -9.113 -10.376 -2.000 1.00 0.00 94 ALA A CA 1
ATOM 1453 C C . ALA A 1 94 ? -10.086 -11.400 -1.382 1.00 0.00 94 ALA A C 1
ATOM 1454 O O . ALA A 1 94 ? -11.261 -11.438 -1.752 1.00 0.00 94 ALA A O 1
ATOM 146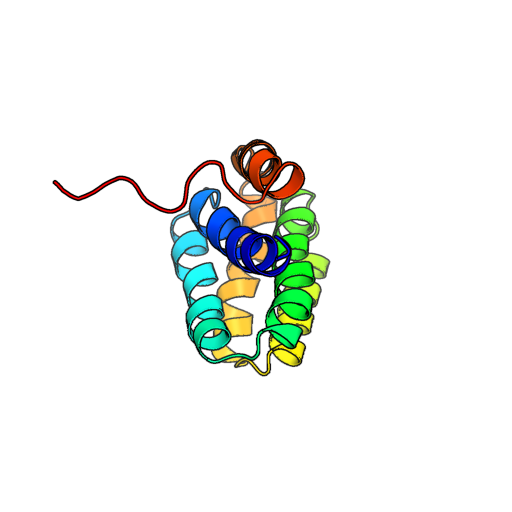1 N N . GLU A 1 95 ? -9.626 -12.211 -0.421 1.00 0.00 95 GLU A N 1
ATOM 1462 C CA . GLU A 1 95 ? -10.455 -13.230 0.245 1.00 0.00 95 GLU A CA 1
ATOM 1463 C C . GLU A 1 95 ? -11.390 -12.660 1.333 1.00 0.00 95 GLU A C 1
ATOM 1464 O O . GLU A 1 95 ? -12.423 -13.257 1.643 1.00 0.00 95 GLU A O 1
ATOM 1476 N N . GLU A 1 96 ? -11.060 -11.489 1.889 1.00 0.00 96 GLU A N 1
ATOM 1477 C CA . GLU A 1 96 ? -11.885 -10.726 2.840 1.00 0.00 96 GLU A CA 1
ATOM 1478 C C . GLU A 1 96 ? -13.231 -10.290 2.226 1.00 0.00 96 GLU A C 1
ATOM 1479 O O . GLU A 1 96 ? -14.204 -10.066 2.950 1.00 0.00 96 GLU A O 1
ATOM 1491 N N . GLY A 1 97 ? -13.299 -10.189 0.891 1.00 0.00 97 GLY A N 1
ATOM 1492 C CA . GLY A 1 97 ? -14.516 -9.850 0.150 1.00 0.00 97 GLY A CA 1
ATOM 1493 C C . GLY A 1 97 ? -14.643 -8.353 -0.142 1.00 0.00 97 GLY A C 1
ATOM 1494 O O . GLY A 1 97 ? -15.748 -7.810 -0.068 1.00 0.00 97 GLY A O 1
ATOM 1498 N N . ALA A 1 98 ? -13.515 -7.705 -0.469 1.00 0.00 98 ALA A N 1
ATOM 1499 C CA . ALA A 1 98 ? -13.372 -6.268 -0.716 1.00 0.00 98 ALA A CA 1
ATOM 1500 C C . ALA A 1 98 ? -13.676 -5.359 0.498 1.00 0.00 98 ALA A C 1
ATOM 1501 O O . ALA A 1 98 ? -14.137 -5.801 1.554 1.00 0.00 98 ALA A O 1
ATOM 1508 N N . ALA A 1 99 ? -13.392 -4.064 0.336 1.00 0.00 99 ALA A N 1
ATOM 1509 C CA . ALA A 1 99 ? -13.645 -3.012 1.318 1.00 0.00 99 ALA A CA 1
ATOM 1510 C C . ALA A 1 99 ? -14.585 -1.952 0.711 1.00 0.00 99 ALA A C 1
ATOM 1511 O O . ALA A 1 99 ? -14.140 -1.016 0.046 1.00 0.00 99 ALA A O 1
ATOM 1518 N N . LYS A 1 100 ? -15.901 -2.105 0.910 1.00 0.00 100 LYS A N 1
ATOM 1519 C CA . LYS A 1 100 ? -16.947 -1.291 0.248 1.00 0.00 100 LYS A CA 1
ATOM 1520 C C . LYS A 1 100 ? -16.903 0.193 0.629 1.00 0.00 100 LYS A C 1
ATOM 1521 O O . LYS A 1 100 ? -17.291 1.046 -0.167 1.00 0.00 100 LYS A O 1
ATOM 1540 N N . GLU A 1 101 ? -16.362 0.518 1.804 1.00 0.00 101 GLU A N 1
ATOM 1541 C CA . GLU A 1 101 ? -16.104 1.901 2.228 1.00 0.00 101 GLU A CA 1
ATOM 1542 C C . GLU A 1 101 ? -15.065 2.619 1.352 1.00 0.00 101 GLU A C 1
ATOM 1543 O O . GLU A 1 101 ? -15.135 3.839 1.222 1.00 0.00 101 GLU A O 1
ATOM 1555 N N . ALA A 1 102 ? -14.135 1.900 0.709 1.00 0.00 102 ALA A N 1
ATOM 1556 C CA . ALA A 1 102 ? -13.131 2.497 -0.179 1.00 0.00 102 ALA A CA 1
ATOM 1557 C C . ALA A 1 102 ? -13.765 3.335 -1.300 1.00 0.00 102 ALA A C 1
ATOM 1558 O O . ALA A 1 102 ? -13.246 4.394 -1.652 1.00 0.00 102 ALA A O 1
ATOM 1565 N N . ALA A 1 103 ? -14.913 2.888 -1.821 1.00 0.00 103 ALA A N 1
ATOM 1566 C CA . ALA A 1 103 ? -15.623 3.543 -2.911 1.00 0.00 103 ALA A CA 1
ATOM 1567 C C . ALA A 1 103 ? -16.091 4.959 -2.531 1.00 0.00 103 ALA A C 1
ATOM 1568 O O . ALA A 1 103 ? -15.818 5.911 -3.265 1.00 0.00 103 ALA A O 1
ATOM 1575 N N . ARG A 1 104 ? -16.728 5.120 -1.361 1.00 0.00 104 ARG A N 1
ATOM 1576 C CA . ARG A 1 104 ? -17.163 6.433 -0.844 1.00 0.00 104 ARG A CA 1
ATOM 1577 C C . ARG A 1 104 ? -16.026 7.259 -0.244 1.00 0.00 104 ARG A C 1
ATOM 1578 O O . ARG A 1 104 ? -16.056 8.484 -0.337 1.00 0.00 104 ARG A O 1
ATOM 1599 N N . GLN A 1 105 ? -15.001 6.614 0.322 1.00 0.00 105 GLN A N 1
ATOM 1600 C CA . GLN A 1 105 ? -13.822 7.317 0.848 1.00 0.00 105 GLN A CA 1
ATOM 1601 C C . GLN A 1 105 ? -12.989 7.957 -0.278 1.00 0.00 105 GLN A C 1
ATOM 1602 O O . GLN A 1 105 ? -12.455 9.055 -0.111 1.00 0.00 105 GLN A O 1
ATOM 1616 N N . ALA A 1 106 ? -12.934 7.312 -1.449 1.00 0.00 106 ALA A N 1
ATOM 1617 C CA . ALA A 1 106 ? -12.287 7.839 -2.647 1.00 0.00 106 ALA A CA 1
ATOM 1618 C C . ALA A 1 106 ? -13.030 9.035 -3.274 1.00 0.00 106 ALA A C 1
ATOM 1619 O O . ALA A 1 106 ? -12.380 9.857 -3.920 1.00 0.00 106 ALA A O 1
ATOM 1626 N N . GLU A 1 107 ? -14.352 9.184 -3.088 1.00 0.00 107 GLU A N 1
ATOM 1627 C CA . GLU A 1 107 ? -15.098 10.308 -3.692 1.00 0.00 107 GLU A CA 1
ATOM 1628 C C . GLU A 1 107 ? -14.596 11.677 -3.208 1.00 0.00 107 GLU A C 1
ATOM 1629 O O . GLU A 1 107 ? -14.467 12.601 -4.011 1.00 0.00 107 GLU A O 1
ATOM 1641 N N . GLU A 1 108 ? -14.227 11.806 -1.929 1.00 0.00 108 GLU A N 1
ATOM 1642 C CA . GLU A 1 108 ? -13.589 13.021 -1.403 1.00 0.00 108 GLU A CA 1
ATOM 1643 C C . GLU A 1 108 ? -12.269 13.324 -2.124 1.00 0.00 108 GLU A C 1
ATOM 1644 O O . GLU A 1 108 ? -12.055 14.456 -2.564 1.00 0.00 108 GLU A O 1
ATOM 1656 N N . VAL A 1 109 ? -11.416 12.313 -2.321 1.00 0.00 109 VAL A N 1
ATOM 1657 C CA . VAL A 1 109 ? -10.098 12.467 -2.962 1.00 0.00 109 VAL A CA 1
ATOM 1658 C C . VAL A 1 109 ? -10.229 12.809 -4.450 1.00 0.00 109 VAL A C 1
ATOM 1659 O O . VAL A 1 109 ? -9.480 13.642 -4.963 1.00 0.00 109 VAL A O 1
ATOM 1672 N N . ARG A 1 110 ? -11.228 12.234 -5.132 1.00 0.00 110 ARG A N 1
ATOM 1673 C CA . ARG A 1 110 ? -11.571 12.524 -6.535 1.00 0.00 110 ARG A CA 1
ATOM 1674 C C . ARG A 1 110 ? -12.085 13.955 -6.739 1.00 0.00 110 ARG A C 1
ATOM 1675 O O . ARG A 1 110 ? -11.675 14.612 -7.696 1.00 0.00 110 ARG A O 1
ATOM 1696 N N . LYS A 1 111 ? -12.985 14.441 -5.872 1.00 0.00 111 LYS A N 1
ATOM 1697 C CA . LYS A 1 111 ? -13.582 15.793 -5.969 1.00 0.00 111 LYS A CA 1
ATOM 1698 C C . LYS A 1 111 ? -12.636 16.921 -5.532 1.00 0.00 111 LYS A C 1
ATOM 1699 O O . LYS A 1 111 ? -12.634 17.978 -6.166 1.00 0.00 111 LYS A O 1
ATOM 1718 N N . ARG A 1 112 ? -11.868 16.725 -4.451 1.00 0.00 112 ARG A N 1
ATOM 1719 C CA . ARG A 1 112 ? -11.084 17.797 -3.788 1.00 0.00 112 ARG A CA 1
ATOM 1720 C C . ARG A 1 112 ? -9.825 17.370 -3.037 1.00 0.00 112 ARG A C 1
ATOM 1721 O O . ARG A 1 112 ? -8.871 18.143 -2.959 1.00 0.00 112 ARG A O 1
ATOM 1742 N N . GLY A 1 113 ? -9.843 16.182 -2.445 1.00 0.00 113 GLY A N 1
ATOM 1743 C CA . GLY A 1 113 ? -8.862 15.732 -1.464 1.00 0.00 113 GLY A CA 1
ATOM 1744 C C . GLY A 1 113 ? -9.581 15.388 -0.157 1.00 0.00 113 GLY A C 1
ATOM 1745 O O . GLY A 1 113 ? -9.820 14.220 0.153 1.00 0.00 113 GLY A O 1
ATOM 1749 N N . SER A 1 114 ? -10.007 16.433 0.558 1.00 0.00 114 SER A N 1
ATOM 1750 C CA . SER A 1 114 ? -10.864 16.361 1.748 1.00 0.00 114 SER A CA 1
ATOM 1751 C C . SER A 1 114 ? -11.713 17.630 1.911 1.00 0.00 114 SER A C 1
ATOM 1752 O O . SER A 1 114 ? -11.327 18.716 1.468 1.00 0.00 114 SER A O 1
ATOM 1760 N N . LEU A 1 115 ? -12.863 17.501 2.578 1.00 0.00 115 LEU A N 1
ATOM 1761 C CA . LEU A 1 115 ? -13.718 18.620 2.990 1.00 0.00 115 LEU A CA 1
ATOM 1762 C C . LEU A 1 115 ? -13.102 19.524 4.065 1.00 0.00 115 LEU A C 1
ATOM 1763 O O . LEU A 1 115 ? -13.438 20.707 4.142 1.00 0.00 115 LEU A O 1
ATOM 1779 N N . GLU A 1 116 ? -12.243 18.967 4.918 1.00 0.00 116 GLU A N 1
ATOM 1780 C CA . GLU A 1 116 ? -11.712 19.636 6.105 1.00 0.00 116 GLU A CA 1
ATOM 1781 C C . GLU A 1 116 ? -10.254 19.210 6.380 1.00 0.00 116 GLU A C 1
ATOM 1782 O O . GLU A 1 116 ? -9.855 18.088 6.055 1.00 0.00 116 GLU A O 1
ATOM 1794 N N . HIS A 1 117 ? -9.463 20.096 6.991 1.00 0.00 117 HIS A N 1
ATOM 1795 C CA . HIS A 1 117 ? -8.085 19.821 7.423 1.00 0.00 117 HIS A CA 1
ATOM 1796 C C . HIS A 1 117 ? -8.051 19.256 8.856 1.00 0.00 117 HIS A C 1
ATOM 1797 O O . HIS A 1 117 ? -7.495 18.180 9.088 1.00 0.00 117 HIS A O 1
ATOM 1811 N N . HIS A 1 118 ? -8.671 19.962 9.809 1.00 0.00 118 HIS A N 1
ATOM 1812 C CA . HIS A 1 118 ? -8.908 19.520 11.191 1.00 0.00 118 HIS A CA 1
ATOM 1813 C C . HIS A 1 118 ? -10.099 20.275 11.816 1.00 0.00 118 HIS A C 1
ATOM 1814 O O . HIS A 1 118 ? -10.481 21.347 11.339 1.00 0.00 118 HIS A O 1
ATOM 1828 N N . HIS A 1 119 ? -10.682 19.730 12.891 1.00 0.00 119 HIS A N 1
ATOM 1829 C CA . HIS A 1 119 ? -11.791 20.368 13.627 1.00 0.00 119 HIS A CA 1
ATOM 1830 C C . HIS A 1 119 ? -11.806 20.071 15.140 1.00 0.00 119 HIS A C 1
ATOM 1831 O O . HIS A 1 119 ? -12.208 20.932 15.927 1.00 0.00 119 HIS A O 1
ATOM 1845 N N . HIS A 1 120 ? -11.363 18.883 15.573 1.00 0.00 120 HIS A N 1
ATOM 1846 C CA . HIS A 1 120 ? -11.333 18.501 16.989 1.00 0.00 120 HIS A CA 1
ATOM 1847 C C . HIS A 1 120 ? -10.193 19.196 17.759 1.00 0.00 120 HIS A C 1
ATOM 1848 O O . HIS A 1 120 ? -9.033 19.169 17.337 1.00 0.00 120 HIS A O 1
ATOM 1862 N N . HIS A 1 121 ? -10.529 19.785 18.912 1.00 0.00 121 HIS A N 1
ATOM 1863 C CA . HIS A 1 121 ? -9.582 20.415 19.848 1.00 0.00 121 HIS A CA 1
ATOM 1864 C C . HIS A 1 121 ? -9.980 20.254 21.338 1.00 0.00 121 HIS A C 1
ATOM 1865 O O . HIS A 1 121 ? -9.148 20.456 22.227 1.00 0.00 121 HIS A O 1
ATOM 1879 N N . HIS A 1 122 ? -11.237 19.878 21.620 1.00 0.00 122 HIS A N 1
ATOM 1880 C CA . HIS A 1 122 ? -11.828 19.727 22.959 1.00 0.00 122 HIS A CA 1
ATOM 1881 C C . HIS A 1 122 ? -12.819 18.545 23.000 1.00 0.00 122 HIS A C 1
ATOM 1882 O O . HIS A 1 122 ? -12.678 17.678 23.892 1.00 0.00 122 HIS A O 1
ATOM 1897 N N . GLY A 1 1 ? -2.283 23.646 1.772 1.00 0.00 1 GLY A N 2
ATOM 1898 C CA . GLY A 1 1 ? -2.793 22.256 1.792 1.00 0.00 1 GLY A CA 2
ATOM 1899 C C . GLY A 1 1 ? -3.881 22.029 0.752 1.00 0.00 1 GLY A C 2
ATOM 1900 O O . GLY A 1 1 ? -4.127 22.883 -0.097 1.00 0.00 1 GLY A O 2
ATOM 1906 N N . GLU A 1 2 ? -4.548 20.870 0.814 1.00 0.00 2 GLU A N 2
ATOM 1907 C CA . GLU A 1 2 ? -5.657 20.463 -0.083 1.00 0.00 2 GLU A CA 2
ATOM 1908 C C . GLU A 1 2 ? -5.288 20.347 -1.588 1.00 0.00 2 GLU A C 2
ATOM 1909 O O . GLU A 1 2 ? -6.150 20.377 -2.470 1.00 0.00 2 GLU A O 2
ATOM 1921 N N . THR A 1 3 ? -3.992 20.204 -1.888 1.00 0.00 3 THR A N 2
ATOM 1922 C CA . THR A 1 3 ? -3.408 20.073 -3.239 1.00 0.00 3 THR A CA 2
ATOM 1923 C C . THR A 1 3 ? -3.296 18.606 -3.692 1.00 0.00 3 THR A C 2
ATOM 1924 O O . THR A 1 3 ? -3.706 17.685 -2.981 1.00 0.00 3 THR A O 2
ATOM 1935 N N . LYS A 1 4 ? -2.663 18.356 -4.851 1.00 0.00 4 LYS A N 2
ATOM 1936 C CA . LYS A 1 4 ? -2.287 17.008 -5.325 1.00 0.00 4 LYS A CA 2
ATOM 1937 C C . LYS A 1 4 ? -1.393 16.260 -4.325 1.00 0.00 4 LYS A C 2
ATOM 1938 O O . LYS A 1 4 ? -1.526 15.047 -4.172 1.00 0.00 4 LYS A O 2
ATOM 1957 N N . ALA A 1 5 ? -0.539 16.976 -3.589 1.00 0.00 5 ALA A N 2
ATOM 1958 C CA . ALA A 1 5 ? 0.281 16.403 -2.518 1.00 0.00 5 ALA A CA 2
ATOM 1959 C C . ALA A 1 5 ? -0.575 15.899 -1.341 1.00 0.00 5 ALA A C 2
ATOM 1960 O O . ALA A 1 5 ? -0.316 14.824 -0.795 1.00 0.00 5 ALA A O 2
ATOM 1967 N N . LYS A 1 6 ? -1.647 16.628 -0.991 1.00 0.00 6 LYS A N 2
ATOM 1968 C CA . LYS A 1 6 ? -2.624 16.183 0.014 1.00 0.00 6 LYS A CA 2
ATOM 1969 C C . LYS A 1 6 ? -3.485 15.034 -0.509 1.00 0.00 6 LYS A C 2
ATOM 1970 O O . LYS A 1 6 ? -3.668 14.070 0.220 1.00 0.00 6 LYS A O 2
ATOM 1989 N N . ALA A 1 7 ? -3.928 15.050 -1.767 1.00 0.00 7 ALA A N 2
ATOM 1990 C CA . ALA A 1 7 ? -4.614 13.914 -2.384 1.00 0.00 7 ALA A CA 2
ATOM 1991 C C . ALA A 1 7 ? -3.746 12.634 -2.393 1.00 0.00 7 ALA A C 2
ATOM 1992 O O . ALA A 1 7 ? -4.259 11.551 -2.122 1.00 0.00 7 ALA A O 2
ATOM 1999 N N . ALA A 1 8 ? -2.430 12.748 -2.604 1.00 0.00 8 ALA A N 2
ATOM 2000 C CA . ALA A 1 8 ? -1.496 11.625 -2.469 1.00 0.00 8 ALA A CA 2
ATOM 2001 C C . ALA A 1 8 ? -1.438 11.101 -1.019 1.00 0.00 8 ALA A C 2
ATOM 2002 O O . ALA A 1 8 ? -1.627 9.905 -0.796 1.00 0.00 8 ALA A O 2
ATOM 2009 N N . GLN A 1 9 ? -1.271 11.984 -0.025 1.00 0.00 9 GLN A N 2
ATOM 2010 C CA . GLN A 1 9 ? -1.304 11.613 1.399 1.00 0.00 9 GLN A CA 2
ATOM 2011 C C . GLN A 1 9 ? -2.638 10.957 1.789 1.00 0.00 9 GLN A C 2
ATOM 2012 O O . GLN A 1 9 ? -2.663 9.933 2.471 1.00 0.00 9 GLN A O 2
ATOM 2026 N N . GLU A 1 10 ? -3.751 11.522 1.317 1.00 0.00 10 GLU A N 2
ATOM 2027 C CA . GLU A 1 10 ? -5.105 11.058 1.596 1.00 0.00 10 GLU A CA 2
ATOM 2028 C C . GLU A 1 10 ? -5.405 9.720 0.926 1.00 0.00 10 GLU A C 2
ATOM 2029 O O . GLU A 1 10 ? -6.183 8.950 1.478 1.00 0.00 10 GLU A O 2
ATOM 2041 N N . ALA A 1 11 ? -4.759 9.392 -0.198 1.00 0.00 11 ALA A N 2
ATOM 2042 C CA . ALA A 1 11 ? -4.889 8.074 -0.804 1.00 0.00 11 ALA A CA 2
ATOM 2043 C C . ALA A 1 11 ? -4.452 6.963 0.176 1.00 0.00 11 ALA A C 2
ATOM 2044 O O . ALA A 1 11 ? -5.210 6.030 0.431 1.00 0.00 11 ALA A O 2
ATOM 2051 N N . LEU A 1 12 ? -3.286 7.097 0.823 1.00 0.00 12 LEU A N 2
ATOM 2052 C CA . LEU A 1 12 ? -2.836 6.150 1.852 1.00 0.00 12 LEU A CA 2
ATOM 2053 C C . LEU A 1 12 ? -3.625 6.313 3.159 1.00 0.00 12 LEU A C 2
ATOM 2054 O O . LEU A 1 12 ? -4.028 5.321 3.770 1.00 0.00 12 LEU A O 2
ATOM 2070 N N . ARG A 1 13 ? -3.863 7.553 3.602 1.00 0.00 13 ARG A N 2
ATOM 2071 C CA . ARG A 1 13 ? -4.528 7.836 4.884 1.00 0.00 13 ARG A CA 2
ATOM 2072 C C . ARG A 1 13 ? -5.951 7.275 4.920 1.00 0.00 13 ARG A C 2
ATOM 2073 O O . ARG A 1 13 ? -6.334 6.614 5.886 1.00 0.00 13 ARG A O 2
ATOM 2094 N N . ALA A 1 14 ? -6.710 7.477 3.847 1.00 0.00 14 ALA A N 2
ATOM 2095 C CA . ALA A 1 14 ? -8.035 6.901 3.678 1.00 0.00 14 ALA A CA 2
ATOM 2096 C C . ALA A 1 14 ? -7.992 5.389 3.418 1.00 0.00 14 ALA A C 2
ATOM 2097 O O . ALA A 1 14 ? -8.908 4.688 3.837 1.00 0.00 14 ALA A O 2
ATOM 2104 N N . ALA A 1 15 ? -6.920 4.852 2.822 1.00 0.00 15 ALA A N 2
ATOM 2105 C CA . ALA A 1 15 ? -6.734 3.405 2.716 1.00 0.00 15 ALA A CA 2
ATOM 2106 C C . ALA A 1 15 ? -6.644 2.718 4.089 1.00 0.00 15 ALA A C 2
ATOM 2107 O O . ALA A 1 15 ? -7.248 1.666 4.284 1.00 0.00 15 ALA A O 2
ATOM 2114 N N . ARG A 1 16 ? -5.979 3.338 5.073 1.00 0.00 16 ARG A N 2
ATOM 2115 C CA . ARG A 1 16 ? -5.942 2.838 6.460 1.00 0.00 16 ARG A CA 2
ATOM 2116 C C . ARG A 1 16 ? -7.314 2.920 7.134 1.00 0.00 16 ARG A C 2
ATOM 2117 O O . ARG A 1 16 ? -7.675 2.027 7.892 1.00 0.00 16 ARG A O 2
ATOM 2138 N N . GLU A 1 17 ? -8.097 3.950 6.822 1.00 0.00 17 GLU A N 2
ATOM 2139 C CA . GLU A 1 17 ? -9.445 4.168 7.366 1.00 0.00 17 GLU A CA 2
ATOM 2140 C C . GLU A 1 17 ? -10.512 3.236 6.769 1.00 0.00 17 GLU A C 2
ATOM 2141 O O . GLU A 1 17 ? -11.372 2.730 7.491 1.00 0.00 17 GLU A O 2
ATOM 2153 N N . GLN A 1 18 ? -10.447 2.982 5.462 1.00 0.00 18 GLN A N 2
ATOM 2154 C CA . GLN A 1 18 ? -11.425 2.178 4.721 1.00 0.00 18 GLN A CA 2
ATOM 2155 C C . GLN A 1 18 ? -11.173 0.661 4.838 1.00 0.00 18 GLN A C 2
ATOM 2156 O O . GLN A 1 18 ? -12.079 -0.132 4.589 1.00 0.00 18 GLN A O 2
ATOM 2170 N N . ALA A 1 19 ? -9.947 0.245 5.182 1.00 0.00 19 ALA A N 2
ATOM 2171 C CA . ALA A 1 19 ? -9.545 -1.158 5.206 1.00 0.00 19 ALA A CA 2
ATOM 2172 C C . ALA A 1 19 ? -10.366 -1.947 6.247 1.00 0.00 19 ALA A C 2
ATOM 2173 O O . ALA A 1 19 ? -10.354 -1.640 7.441 1.00 0.00 19 ALA A O 2
ATOM 2180 N N . THR A 1 20 ? -11.091 -2.970 5.779 1.00 0.00 20 THR A N 2
ATOM 2181 C CA . THR A 1 20 ? -12.118 -3.680 6.567 1.00 0.00 20 THR A CA 2
ATOM 2182 C C . THR A 1 20 ? -11.549 -4.539 7.708 1.00 0.00 20 THR A C 2
ATOM 2183 O O . THR A 1 20 ? -12.212 -4.741 8.728 1.00 0.00 20 THR A O 2
ATOM 2194 N N . THR A 1 21 ? -10.295 -4.991 7.583 1.00 0.00 21 THR A N 2
ATOM 2195 C CA . THR A 1 21 ? -9.563 -5.741 8.622 1.00 0.00 21 THR A CA 2
ATOM 2196 C C . THR A 1 21 ? -8.646 -4.826 9.448 1.00 0.00 21 THR A C 2
ATOM 2197 O O . THR A 1 21 ? -7.945 -3.987 8.874 1.00 0.00 21 THR A O 2
ATOM 2208 N N . PRO A 1 22 ? -8.577 -5.020 10.780 1.00 0.00 22 PRO A N 2
ATOM 2209 C CA . PRO A 1 22 ? -7.691 -4.275 11.681 1.00 0.00 22 PRO A CA 2
ATOM 2210 C C . PRO A 1 22 ? -6.202 -4.548 11.412 1.00 0.00 22 PRO A C 2
ATOM 2211 O O . PRO A 1 22 ? -5.362 -3.668 11.595 1.00 0.00 22 PRO A O 2
ATOM 2222 N N . GLU A 1 23 ? -5.866 -5.754 10.944 1.00 0.00 23 GLU A N 2
ATOM 2223 C CA . GLU A 1 23 ? -4.497 -6.149 10.598 1.00 0.00 23 GLU A CA 2
ATOM 2224 C C . GLU A 1 23 ? -4.004 -5.455 9.324 1.00 0.00 23 GLU A C 2
ATOM 2225 O O . GLU A 1 23 ? -2.811 -5.174 9.202 1.00 0.00 23 GLU A O 2
ATOM 2237 N N . ALA A 1 24 ? -4.909 -5.111 8.403 1.00 0.00 24 ALA A N 2
ATOM 2238 C CA . ALA A 1 24 ? -4.570 -4.285 7.254 1.00 0.00 24 ALA A CA 2
ATOM 2239 C C . ALA A 1 24 ? -4.297 -2.834 7.677 1.00 0.00 24 ALA A C 2
ATOM 2240 O O . ALA A 1 24 ? -3.286 -2.260 7.281 1.00 0.00 24 ALA A O 2
ATOM 2247 N N . GLN A 1 25 ? -5.129 -2.259 8.550 1.00 0.00 25 GLN A N 2
ATOM 2248 C CA . GLN A 1 25 ? -4.998 -0.857 8.978 1.00 0.00 25 GLN A CA 2
ATOM 2249 C C . GLN A 1 25 ? -3.610 -0.560 9.575 1.00 0.00 25 GLN A C 2
ATOM 2250 O O . GLN A 1 25 ? -2.964 0.418 9.191 1.00 0.00 25 GLN A O 2
ATOM 2264 N N . LYS A 1 26 ? -3.112 -1.437 10.459 1.00 0.00 26 LYS A N 2
ATOM 2265 C CA . LYS A 1 26 ? -1.768 -1.313 11.050 1.00 0.00 26 LYS A CA 2
ATOM 2266 C C . LYS A 1 26 ? -0.636 -1.591 10.052 1.00 0.00 26 LYS A C 2
ATOM 2267 O O . LYS A 1 26 ? 0.415 -0.958 10.123 1.00 0.00 26 LYS A O 2
ATOM 2286 N N . ALA A 1 27 ? -0.854 -2.508 9.108 1.00 0.00 27 ALA A N 2
ATOM 2287 C CA . ALA A 1 27 ? 0.115 -2.853 8.066 1.00 0.00 27 ALA A CA 2
ATOM 2288 C C . ALA A 1 27 ? 0.336 -1.708 7.059 1.00 0.00 27 ALA A C 2
ATOM 2289 O O . ALA A 1 27 ? 1.466 -1.454 6.640 1.00 0.00 27 ALA A O 2
ATOM 2296 N N . LEU A 1 28 ? -0.728 -0.977 6.713 1.00 0.00 28 LEU A N 2
ATOM 2297 C CA . LEU A 1 28 ? -0.664 0.227 5.871 1.00 0.00 28 LEU A CA 2
ATOM 2298 C C . LEU A 1 28 ? 0.133 1.355 6.537 1.00 0.00 28 LEU A C 2
ATOM 2299 O O . LEU A 1 28 ? 0.890 2.071 5.880 1.00 0.00 28 LEU A O 2
ATOM 2315 N N . GLU A 1 29 ? 0.003 1.468 7.857 1.00 0.00 29 GLU A N 2
ATOM 2316 C CA . GLU A 1 29 ? 0.728 2.418 8.690 1.00 0.00 29 GLU A CA 2
ATOM 2317 C C . GLU A 1 29 ? 2.254 2.206 8.680 1.00 0.00 29 GLU A C 2
ATOM 2318 O O . GLU A 1 29 ? 2.986 3.130 9.028 1.00 0.00 29 GLU A O 2
ATOM 2330 N N . GLU A 1 30 ? 2.746 1.016 8.307 1.00 0.00 30 GLU A N 2
ATOM 2331 C CA . GLU A 1 30 ? 4.180 0.707 8.194 1.00 0.00 30 GLU A CA 2
ATOM 2332 C C . GLU A 1 30 ? 4.838 1.398 7.002 1.00 0.00 30 GLU A C 2
ATOM 2333 O O . GLU A 1 30 ? 5.894 2.010 7.158 1.00 0.00 30 GLU A O 2
ATOM 2345 N N . LEU A 1 31 ? 4.206 1.352 5.822 1.00 0.00 31 LEU A N 2
ATOM 2346 C CA . LEU A 1 31 ? 4.738 2.034 4.643 1.00 0.00 31 LEU A CA 2
ATOM 2347 C C . LEU A 1 31 ? 4.874 3.541 4.938 1.00 0.00 31 LEU A C 2
ATOM 2348 O O . LEU A 1 31 ? 5.904 4.159 4.667 1.00 0.00 31 LEU A O 2
ATOM 2364 N N . GLU A 1 32 ? 3.867 4.105 5.613 1.00 0.00 32 GLU A N 2
ATOM 2365 C CA . GLU A 1 32 ? 3.807 5.515 6.035 1.00 0.00 32 GLU A CA 2
ATOM 2366 C C . GLU A 1 32 ? 4.995 5.954 6.906 1.00 0.00 32 GLU A C 2
ATOM 2367 O O . GLU A 1 32 ? 5.384 7.118 6.833 1.00 0.00 32 GLU A O 2
ATOM 2379 N N . LYS A 1 33 ? 5.616 5.051 7.683 1.00 0.00 33 LYS A N 2
ATOM 2380 C CA . LYS A 1 33 ? 6.776 5.382 8.535 1.00 0.00 33 LYS A CA 2
ATOM 2381 C C . LYS A 1 33 ? 7.974 5.780 7.679 1.00 0.00 33 LYS A C 2
ATOM 2382 O O . LYS A 1 33 ? 8.792 6.610 8.078 1.00 0.00 33 LYS A O 2
ATOM 2401 N N . VAL A 1 34 ? 8.043 5.200 6.483 1.00 0.00 34 VAL A N 2
ATOM 2402 C CA . VAL A 1 34 ? 9.073 5.436 5.475 1.00 0.00 34 VAL A CA 2
ATOM 2403 C C . VAL A 1 34 ? 8.715 6.602 4.565 1.00 0.00 34 VAL A C 2
ATOM 2404 O O . VAL A 1 34 ? 9.550 7.476 4.334 1.00 0.00 34 VAL A O 2
ATOM 2417 N N . LEU A 1 35 ? 7.458 6.681 4.108 1.00 0.00 35 LEU A N 2
ATOM 2418 C CA . LEU A 1 35 ? 7.004 7.806 3.283 1.00 0.00 35 LEU A CA 2
ATOM 2419 C C . LEU A 1 35 ? 7.085 9.144 4.041 1.00 0.00 35 LEU A C 2
ATOM 2420 O O . LEU A 1 35 ? 7.281 10.187 3.419 1.00 0.00 35 LEU A O 2
ATOM 2436 N N . LYS A 1 36 ? 7.004 9.132 5.380 1.00 0.00 36 LYS A N 2
ATOM 2437 C CA . LYS A 1 36 ? 7.182 10.326 6.226 1.00 0.00 36 LYS A CA 2
ATOM 2438 C C . LYS A 1 36 ? 8.550 11.001 6.059 1.00 0.00 36 LYS A C 2
ATOM 2439 O O . LYS A 1 36 ? 8.665 12.210 6.259 1.00 0.00 36 LYS A O 2
ATOM 2458 N N . THR A 1 37 ? 9.569 10.224 5.680 1.00 0.00 37 THR A N 2
ATOM 2459 C CA . THR A 1 37 ? 10.928 10.692 5.359 1.00 0.00 37 THR A CA 2
ATOM 2460 C C . THR A 1 37 ? 11.266 10.585 3.859 1.00 0.00 37 THR A C 2
ATOM 2461 O O . THR A 1 37 ? 12.415 10.798 3.464 1.00 0.00 37 THR A O 2
ATOM 2472 N N . ALA A 1 38 ? 10.282 10.265 3.007 1.00 0.00 38 ALA A N 2
ATOM 2473 C CA . ALA A 1 38 ? 10.458 10.192 1.552 1.00 0.00 38 ALA A CA 2
ATOM 2474 C C . ALA A 1 38 ? 10.268 11.571 0.877 1.00 0.00 38 ALA A C 2
ATOM 2475 O O . ALA A 1 38 ? 9.783 12.529 1.488 1.00 0.00 38 ALA A O 2
ATOM 2482 N N . SER A 1 39 ? 10.661 11.680 -0.396 1.00 0.00 39 SER A N 2
ATOM 2483 C CA . SER A 1 39 ? 10.589 12.919 -1.187 1.00 0.00 39 SER A CA 2
ATOM 2484 C C . SER A 1 39 ? 9.152 13.188 -1.652 1.00 0.00 39 SER A C 2
ATOM 2485 O O . SER A 1 39 ? 8.465 12.234 -2.028 1.00 0.00 39 SER A O 2
ATOM 2493 N N . PRO A 1 40 ? 8.672 14.450 -1.686 1.00 0.00 40 PRO A N 2
ATOM 2494 C CA . PRO A 1 40 ? 7.302 14.768 -2.096 1.00 0.00 40 PRO A CA 2
ATOM 2495 C C . PRO A 1 40 ? 6.991 14.399 -3.553 1.00 0.00 40 PRO A C 2
ATOM 2496 O O . PRO A 1 40 ? 5.836 14.130 -3.891 1.00 0.00 40 PRO A O 2
ATOM 2507 N N . GLU A 1 41 ? 7.997 14.386 -4.433 1.00 0.00 41 GLU A N 2
ATOM 2508 C CA . GLU A 1 41 ? 7.810 13.972 -5.827 1.00 0.00 41 GLU A CA 2
ATOM 2509 C C . GLU A 1 41 ? 7.580 12.455 -5.902 1.00 0.00 41 GLU A C 2
ATOM 2510 O O . GLU A 1 41 ? 6.637 11.980 -6.537 1.00 0.00 41 GLU A O 2
ATOM 2522 N N . GLN A 1 42 ? 8.401 11.691 -5.177 1.00 0.00 42 GLN A N 2
ATOM 2523 C CA . GLN A 1 42 ? 8.269 10.241 -5.053 1.00 0.00 42 GLN A CA 2
ATOM 2524 C C . GLN A 1 42 ? 7.018 9.831 -4.280 1.00 0.00 42 GLN A C 2
ATOM 2525 O O . GLN A 1 42 ? 6.483 8.756 -4.525 1.00 0.00 42 GLN A O 2
ATOM 2539 N N . TRP A 1 43 ? 6.517 10.686 -3.392 1.00 0.00 43 TRP A N 2
ATOM 2540 C CA . TRP A 1 43 ? 5.262 10.468 -2.678 1.00 0.00 43 TRP A CA 2
ATOM 2541 C C . TRP A 1 43 ? 4.078 10.353 -3.645 1.00 0.00 43 TRP A C 2
ATOM 2542 O O . TRP A 1 43 ? 3.256 9.451 -3.504 1.00 0.00 43 TRP A O 2
ATOM 2563 N N . ARG A 1 44 ? 4.024 11.213 -4.673 1.00 0.00 44 ARG A N 2
ATOM 2564 C CA . ARG A 1 44 ? 2.990 11.166 -5.726 1.00 0.00 44 ARG A CA 2
ATOM 2565 C C . ARG A 1 44 ? 3.109 9.885 -6.551 1.00 0.00 44 ARG A C 2
ATOM 2566 O O . ARG A 1 44 ? 2.111 9.207 -6.796 1.00 0.00 44 ARG A O 2
ATOM 2587 N N . GLN A 1 45 ? 4.341 9.534 -6.929 1.00 0.00 45 GLN A N 2
ATOM 2588 C CA . GLN A 1 45 ? 4.650 8.313 -7.676 1.00 0.00 45 GLN A CA 2
ATOM 2589 C C . GLN A 1 45 ? 4.271 7.045 -6.897 1.00 0.00 45 GLN A C 2
ATOM 2590 O O . GLN A 1 45 ? 3.674 6.126 -7.458 1.00 0.00 45 GLN A O 2
ATOM 2604 N N . ALA A 1 46 ? 4.590 7.004 -5.600 1.00 0.00 46 ALA A N 2
ATOM 2605 C CA . ALA A 1 46 ? 4.294 5.873 -4.736 1.00 0.00 46 ALA A CA 2
ATOM 2606 C C . ALA A 1 46 ? 2.798 5.768 -4.437 1.00 0.00 46 ALA A C 2
ATOM 2607 O O . ALA A 1 46 ? 2.211 4.712 -4.669 1.00 0.00 46 ALA A O 2
ATOM 2614 N N . ALA A 1 47 ? 2.156 6.849 -3.974 1.00 0.00 47 ALA A N 2
ATOM 2615 C CA . ALA A 1 47 ? 0.770 6.799 -3.515 1.00 0.00 47 ALA A CA 2
ATOM 2616 C C . ALA A 1 47 ? -0.180 6.285 -4.614 1.00 0.00 47 ALA A C 2
ATOM 2617 O O . ALA A 1 47 ? -1.161 5.611 -4.303 1.00 0.00 47 ALA A O 2
ATOM 2624 N N . GLU A 1 48 ? 0.140 6.533 -5.892 1.00 0.00 48 GLU A N 2
ATOM 2625 C CA . GLU A 1 48 ? -0.607 5.978 -7.025 1.00 0.00 48 GLU A CA 2
ATOM 2626 C C . GLU A 1 48 ? -0.628 4.439 -7.009 1.00 0.00 48 GLU A C 2
ATOM 2627 O O . GLU A 1 48 ? -1.710 3.855 -7.025 1.00 0.00 48 GLU A O 2
ATOM 2639 N N . LYS A 1 49 ? 0.529 3.762 -6.910 1.00 0.00 49 LYS A N 2
ATOM 2640 C CA . LYS A 1 49 ? 0.583 2.289 -6.922 1.00 0.00 49 LYS A CA 2
ATOM 2641 C C . LYS A 1 49 ? 0.114 1.720 -5.586 1.00 0.00 49 LYS A C 2
ATOM 2642 O O . LYS A 1 49 ? -0.607 0.725 -5.569 1.00 0.00 49 LYS A O 2
ATOM 2661 N N . ILE A 1 50 ? 0.449 2.386 -4.475 1.00 0.00 50 ILE A N 2
ATOM 2662 C CA . ILE A 1 50 ? -0.007 1.998 -3.132 1.00 0.00 50 ILE A CA 2
ATOM 2663 C C . ILE A 1 50 ? -1.534 1.873 -3.127 1.00 0.00 50 ILE A C 2
ATOM 2664 O O . ILE A 1 50 ? -2.081 0.854 -2.716 1.00 0.00 50 ILE A O 2
ATOM 2680 N N . PHE A 1 51 ? -2.215 2.903 -3.629 1.00 0.00 51 PHE A N 2
ATOM 2681 C CA . PHE A 1 51 ? -3.669 2.976 -3.617 1.00 0.00 51 PHE A CA 2
ATOM 2682 C C . PHE A 1 51 ? -4.321 2.115 -4.702 1.00 0.00 51 PHE A C 2
ATOM 2683 O O . PHE A 1 51 ? -5.382 1.528 -4.477 1.00 0.00 51 PHE A O 2
ATOM 2700 N N . GLU A 1 52 ? -3.654 1.964 -5.849 1.00 0.00 52 GLU A N 2
ATOM 2701 C CA . GLU A 1 52 ? -4.059 1.012 -6.884 1.00 0.00 52 GLU A CA 2
ATOM 2702 C C . GLU A 1 52 ? -4.068 -0.424 -6.348 1.00 0.00 52 GLU A C 2
ATOM 2703 O O . GLU A 1 52 ? -5.001 -1.159 -6.648 1.00 0.00 52 GLU A O 2
ATOM 2715 N N . ALA A 1 53 ? -3.111 -0.840 -5.507 1.00 0.00 53 ALA A N 2
ATOM 2716 C CA . ALA A 1 53 ? -3.063 -2.201 -4.983 1.00 0.00 53 ALA A CA 2
ATOM 2717 C C . ALA A 1 53 ? -4.378 -2.602 -4.297 1.00 0.00 53 ALA A C 2
ATOM 2718 O O . ALA A 1 53 ? -4.951 -3.643 -4.603 1.00 0.00 53 ALA A O 2
ATOM 2725 N N . PHE A 1 54 ? -4.917 -1.738 -3.440 1.00 0.00 54 PHE A N 2
ATOM 2726 C CA . PHE A 1 54 ? -6.171 -1.978 -2.729 1.00 0.00 54 PHE A CA 2
ATOM 2727 C C . PHE A 1 54 ? -7.361 -2.041 -3.693 1.00 0.00 54 PHE A C 2
ATOM 2728 O O . PHE A 1 54 ? -8.331 -2.744 -3.417 1.00 0.00 54 PHE A O 2
ATOM 2745 N N . ARG A 1 55 ? -7.276 -1.360 -4.844 1.00 0.00 55 ARG A N 2
ATOM 2746 C CA . ARG A 1 55 ? -8.279 -1.398 -5.919 1.00 0.00 55 ARG A CA 2
ATOM 2747 C C . ARG A 1 55 ? -8.203 -2.694 -6.721 1.00 0.00 55 ARG A C 2
ATOM 2748 O O . ARG A 1 55 ? -9.230 -3.190 -7.180 1.00 0.00 55 ARG A O 2
ATOM 2769 N N . GLU A 1 56 ? -7.009 -3.252 -6.898 1.00 0.00 56 GLU A N 2
ATOM 2770 C CA . GLU A 1 56 ? -6.811 -4.502 -7.618 1.00 0.00 56 GLU A CA 2
ATOM 2771 C C . GLU A 1 56 ? -7.140 -5.708 -6.741 1.00 0.00 56 GLU A C 2
ATOM 2772 O O . GLU A 1 56 ? -7.946 -6.549 -7.141 1.00 0.00 56 GLU A O 2
ATOM 2784 N N . ALA A 1 57 ? -6.589 -5.777 -5.528 1.00 0.00 57 ALA A N 2
ATOM 2785 C CA . ALA A 1 57 ? -6.819 -6.886 -4.602 1.00 0.00 57 ALA A CA 2
ATOM 2786 C C . ALA A 1 57 ? -8.298 -7.060 -4.264 1.00 0.00 57 ALA A C 2
ATOM 2787 O O . ALA A 1 57 ? -8.800 -8.181 -4.226 1.00 0.00 57 ALA A O 2
ATOM 2794 N N . SER A 1 58 ? -9.010 -5.947 -4.121 1.00 0.00 58 SER A N 2
ATOM 2795 C CA . SER A 1 58 ? -10.469 -5.952 -3.909 1.00 0.00 58 SER A CA 2
ATOM 2796 C C . SER A 1 58 ? -11.264 -6.503 -5.101 1.00 0.00 58 SER A C 2
ATOM 2797 O O . SER A 1 58 ? -12.332 -7.086 -4.917 1.00 0.00 58 SER A O 2
ATOM 2805 N N . ASN A 1 59 ? -10.723 -6.387 -6.317 1.00 0.00 59 ASN A N 2
ATOM 2806 C CA . ASN A 1 59 ? -11.264 -7.007 -7.529 1.00 0.00 59 ASN A CA 2
ATOM 2807 C C . ASN A 1 59 ? -10.808 -8.483 -7.709 1.00 0.00 59 ASN A C 2
ATOM 2808 O O . ASN A 1 59 ? -11.303 -9.181 -8.596 1.00 0.00 59 ASN A O 2
ATOM 2819 N N . GLY A 1 60 ? -9.902 -8.971 -6.849 1.00 0.00 60 GLY A N 2
ATOM 2820 C CA . GLY A 1 60 ? -9.354 -10.335 -6.830 1.00 0.00 60 GLY A CA 2
ATOM 2821 C C . GLY A 1 60 ? -7.909 -10.444 -7.331 1.00 0.00 60 GLY A C 2
ATOM 2822 O O . GLY A 1 60 ? -7.422 -11.551 -7.558 1.00 0.00 60 GLY A O 2
ATOM 2826 N N . ASN A 1 61 ? -7.204 -9.317 -7.493 1.00 0.00 61 ASN A N 2
ATOM 2827 C CA . ASN A 1 61 ? -5.861 -9.235 -8.062 1.00 0.00 61 ASN A CA 2
ATOM 2828 C C . ASN A 1 61 ? -4.786 -9.150 -6.969 1.00 0.00 61 ASN A C 2
ATOM 2829 O O . ASN A 1 61 ? -3.958 -8.244 -6.968 1.00 0.00 61 ASN A O 2
ATOM 2840 N N . THR A 1 62 ? -4.764 -10.071 -6.011 1.00 0.00 62 THR A N 2
ATOM 2841 C CA . THR A 1 62 ? -3.691 -10.096 -4.994 1.00 0.00 62 THR A CA 2
ATOM 2842 C C . THR A 1 62 ? -2.290 -10.133 -5.634 1.00 0.00 62 THR A C 2
ATOM 2843 O O . THR A 1 62 ? -1.400 -9.390 -5.221 1.00 0.00 62 THR A O 2
ATOM 2854 N N . GLU A 1 63 ? -2.114 -10.905 -6.712 1.00 0.00 63 GLU A N 2
ATOM 2855 C CA . GLU A 1 63 ? -0.842 -11.043 -7.435 1.00 0.00 63 GLU A CA 2
ATOM 2856 C C . GLU A 1 63 ? -0.375 -9.757 -8.134 1.00 0.00 63 GLU A C 2
ATOM 2857 O O . GLU A 1 63 ? 0.829 -9.518 -8.254 1.00 0.00 63 GLU A O 2
ATOM 2869 N N . LYS A 1 64 ? -1.315 -8.913 -8.576 1.00 0.00 64 LYS A N 2
ATOM 2870 C CA . LYS A 1 64 ? -1.025 -7.593 -9.149 1.00 0.00 64 LYS A CA 2
ATOM 2871 C C . LYS A 1 64 ? -0.872 -6.549 -8.054 1.00 0.00 64 LYS A C 2
ATOM 2872 O O . LYS A 1 64 ? 0.113 -5.815 -8.037 1.00 0.00 64 LYS A O 2
ATOM 2891 N N . ALA A 1 65 ? -1.819 -6.484 -7.121 1.00 0.00 65 ALA A N 2
ATOM 2892 C CA . ALA A 1 65 ? -1.786 -5.529 -6.032 1.00 0.00 65 ALA A CA 2
ATOM 2893 C C . ALA A 1 65 ? -0.471 -5.586 -5.245 1.00 0.00 65 ALA A C 2
ATOM 2894 O O . ALA A 1 65 ? 0.112 -4.551 -4.923 1.00 0.00 65 ALA A O 2
ATOM 2901 N N . LYS A 1 66 ? 0.050 -6.795 -5.019 1.00 0.00 66 LYS A N 2
ATOM 2902 C CA . LYS A 1 66 ? 1.344 -6.961 -4.325 1.00 0.00 66 LYS A CA 2
ATOM 2903 C C . LYS A 1 66 ? 2.510 -6.360 -5.124 1.00 0.00 66 LYS A C 2
ATOM 2904 O O . LYS A 1 66 ? 3.445 -5.819 -4.532 1.00 0.00 66 LYS A O 2
ATOM 2923 N N . LYS A 1 67 ? 2.441 -6.415 -6.464 1.00 0.00 67 LYS A N 2
ATOM 2924 C CA . LYS A 1 67 ? 3.462 -5.857 -7.353 1.00 0.00 67 LYS A CA 2
ATOM 2925 C C . LYS A 1 67 ? 3.398 -4.329 -7.372 1.00 0.00 67 LYS A C 2
ATOM 2926 O O . LYS A 1 67 ? 4.429 -3.683 -7.242 1.00 0.00 67 LYS A O 2
ATOM 2945 N N . LEU A 1 68 ? 2.202 -3.738 -7.448 1.00 0.00 68 LEU A N 2
ATOM 2946 C CA . LEU A 1 68 ? 2.009 -2.288 -7.290 1.00 0.00 68 LEU A CA 2
ATOM 2947 C C . LEU A 1 68 ? 2.615 -1.785 -5.965 1.00 0.00 68 LEU A C 2
ATOM 2948 O O . LEU A 1 68 ? 3.326 -0.783 -5.942 1.00 0.00 68 LEU A O 2
ATOM 2964 N N . LEU A 1 69 ? 2.393 -2.523 -4.874 1.00 0.00 69 LEU A N 2
ATOM 2965 C CA . LEU A 1 69 ? 2.951 -2.223 -3.552 1.00 0.00 69 LEU A CA 2
ATOM 2966 C C . LEU A 1 69 ? 4.485 -2.222 -3.534 1.00 0.00 69 LEU A C 2
ATOM 2967 O O . LEU A 1 69 ? 5.104 -1.277 -3.043 1.00 0.00 69 LEU A O 2
ATOM 2983 N N . GLU A 1 70 ? 5.095 -3.250 -4.127 1.00 0.00 70 GLU A N 2
ATOM 2984 C CA . GLU A 1 70 ? 6.545 -3.337 -4.310 1.00 0.00 70 GLU A CA 2
ATOM 2985 C C . GLU A 1 70 ? 7.061 -2.168 -5.169 1.00 0.00 70 GLU A C 2
ATOM 2986 O O . GLU A 1 70 ? 8.076 -1.551 -4.850 1.00 0.00 70 GLU A O 2
ATOM 2998 N N . GLU A 1 71 ? 6.344 -1.827 -6.240 1.00 0.00 71 GLU A N 2
ATOM 2999 C CA . GLU A 1 71 ? 6.758 -0.820 -7.219 1.00 0.00 71 GLU A CA 2
ATOM 3000 C C . GLU A 1 71 ? 6.806 0.578 -6.601 1.00 0.00 71 GLU A C 2
ATOM 3001 O O . GLU A 1 71 ? 7.788 1.309 -6.759 1.00 0.00 71 GLU A O 2
ATOM 3013 N N . ALA A 1 72 ? 5.772 0.929 -5.834 1.00 0.00 72 ALA A N 2
ATOM 3014 C CA . ALA A 1 72 ? 5.720 2.188 -5.111 1.00 0.00 72 ALA A CA 2
ATOM 3015 C C . ALA A 1 72 ? 6.791 2.274 -4.027 1.00 0.00 72 ALA A C 2
ATOM 3016 O O . ALA A 1 72 ? 7.446 3.308 -3.894 1.00 0.00 72 ALA A O 2
ATOM 3023 N N . ALA A 1 73 ? 6.984 1.191 -3.273 1.00 0.00 73 ALA A N 2
ATOM 3024 C CA . ALA A 1 73 ? 7.998 1.145 -2.230 1.00 0.00 73 ALA A CA 2
ATOM 3025 C C . ALA A 1 73 ? 9.395 1.361 -2.809 1.00 0.00 73 ALA A C 2
ATOM 3026 O O . ALA A 1 73 ? 10.131 2.212 -2.319 1.00 0.00 73 ALA A O 2
ATOM 3033 N N . ARG A 1 74 ? 9.745 0.658 -3.892 1.00 0.00 74 ARG A N 2
ATOM 3034 C CA . ARG A 1 74 ? 11.049 0.803 -4.559 1.00 0.00 74 ARG A CA 2
ATOM 3035 C C . ARG A 1 74 ? 11.238 2.206 -5.137 1.00 0.00 74 ARG A C 2
ATOM 3036 O O . ARG A 1 74 ? 12.344 2.743 -5.090 1.00 0.00 74 ARG A O 2
ATOM 3057 N N . THR A 1 75 ? 10.152 2.826 -5.601 1.00 0.00 75 THR A N 2
ATOM 3058 C CA . THR A 1 75 ? 10.150 4.229 -6.070 1.00 0.00 75 THR A CA 2
ATOM 3059 C C . THR A 1 75 ? 10.392 5.219 -4.926 1.00 0.00 75 THR A C 2
ATOM 3060 O O . THR A 1 75 ? 11.252 6.091 -5.047 1.00 0.00 75 THR A O 2
ATOM 3071 N N . ALA A 1 76 ? 9.721 5.051 -3.783 1.00 0.00 76 ALA A N 2
ATOM 3072 C CA . ALA A 1 76 ? 9.913 5.872 -2.581 1.00 0.00 76 ALA A CA 2
ATOM 3073 C C . ALA A 1 76 ? 11.171 5.501 -1.752 1.00 0.00 76 ALA A C 2
ATOM 3074 O O . ALA A 1 76 ? 11.483 6.172 -0.766 1.00 0.00 76 ALA A O 2
ATOM 3081 N N . GLY A 1 77 ? 11.906 4.458 -2.153 1.00 0.00 77 GLY A N 2
ATOM 3082 C CA . GLY A 1 77 ? 13.146 3.985 -1.523 1.00 0.00 77 GLY A CA 2
ATOM 3083 C C . GLY A 1 77 ? 12.943 3.160 -0.245 1.00 0.00 77 GLY A C 2
ATOM 3084 O O . GLY A 1 77 ? 13.836 3.113 0.604 1.00 0.00 77 GLY A O 2
ATOM 3088 N N . ALA A 1 78 ? 11.767 2.549 -0.077 1.00 0.00 78 ALA A N 2
ATOM 3089 C CA . ALA A 1 78 ? 11.335 1.910 1.154 1.00 0.00 78 ALA A CA 2
ATOM 3090 C C . ALA A 1 78 ? 11.863 0.478 1.390 1.00 0.00 78 ALA A C 2
ATOM 3091 O O . ALA A 1 78 ? 12.391 -0.191 0.497 1.00 0.00 78 ALA A O 2
ATOM 3098 N N . SER A 1 79 ? 11.725 0.031 2.641 1.00 0.00 79 SER A N 2
ATOM 3099 C CA . SER A 1 79 ? 12.334 -1.177 3.205 1.00 0.00 79 SER A CA 2
ATOM 3100 C C . SER A 1 79 ? 11.705 -2.502 2.744 1.00 0.00 79 SER A C 2
ATOM 3101 O O . SER A 1 79 ? 10.485 -2.592 2.612 1.00 0.00 79 SER A O 2
ATOM 3109 N N . PRO A 1 80 ? 12.485 -3.592 2.628 1.00 0.00 80 PRO A N 2
ATOM 3110 C CA . PRO A 1 80 ? 11.932 -4.931 2.414 1.00 0.00 80 PRO A CA 2
ATOM 3111 C C . PRO A 1 80 ? 11.060 -5.387 3.597 1.00 0.00 80 PRO A C 2
ATOM 3112 O O . PRO A 1 80 ? 10.100 -6.128 3.398 1.00 0.00 80 PRO A O 2
ATOM 3123 N N . GLU A 1 81 ? 11.328 -4.882 4.809 1.00 0.00 81 GLU A N 2
ATOM 3124 C CA . GLU A 1 81 ? 10.473 -5.056 5.991 1.00 0.00 81 GLU A CA 2
ATOM 3125 C C . GLU A 1 81 ? 9.051 -4.519 5.767 1.00 0.00 81 GLU A C 2
ATOM 3126 O O . GLU A 1 81 ? 8.093 -5.243 6.032 1.00 0.00 81 GLU A O 2
ATOM 3138 N N . ILE A 1 82 ? 8.889 -3.292 5.248 1.00 0.00 82 ILE A N 2
ATOM 3139 C CA . ILE A 1 82 ? 7.567 -2.669 5.075 1.00 0.00 82 ILE A CA 2
ATOM 3140 C C . ILE A 1 82 ? 6.854 -3.191 3.830 1.00 0.00 82 ILE A C 2
ATOM 3141 O O . ILE A 1 82 ? 5.627 -3.298 3.830 1.00 0.00 82 ILE A O 2
ATOM 3157 N N . ILE A 1 83 ? 7.624 -3.544 2.790 1.00 0.00 83 ILE A N 2
ATOM 3158 C CA . ILE A 1 83 ? 7.110 -4.061 1.513 1.00 0.00 83 ILE A CA 2
ATOM 3159 C C . ILE A 1 83 ? 6.251 -5.292 1.788 1.00 0.00 83 ILE A C 2
ATOM 3160 O O . ILE A 1 83 ? 5.090 -5.329 1.387 1.00 0.00 83 ILE A O 2
ATOM 3176 N N . LYS A 1 84 ? 6.789 -6.256 2.548 1.00 0.00 84 LYS A N 2
ATOM 3177 C CA . LYS A 1 84 ? 6.053 -7.489 2.884 1.00 0.00 84 LYS A CA 2
ATOM 3178 C C . LYS A 1 84 ? 4.919 -7.251 3.880 1.00 0.00 84 LYS A C 2
ATOM 3179 O O . LYS A 1 84 ? 3.854 -7.851 3.742 1.00 0.00 84 LYS A O 2
ATOM 3198 N N . LYS A 1 85 ? 5.119 -6.339 4.838 1.00 0.00 85 LYS A N 2
ATOM 3199 C CA . LYS A 1 85 ? 4.133 -5.958 5.867 1.00 0.00 85 LYS A CA 2
ATOM 3200 C C . LYS A 1 85 ? 2.842 -5.443 5.235 1.00 0.00 85 LYS A C 2
ATOM 3201 O O . LYS A 1 85 ? 1.775 -5.993 5.498 1.00 0.00 85 LYS A O 2
ATOM 3220 N N . LEU A 1 86 ? 2.952 -4.456 4.340 1.00 0.00 86 LEU A N 2
ATOM 3221 C CA . LEU A 1 86 ? 1.816 -3.892 3.615 1.00 0.00 86 LEU A CA 2
ATOM 3222 C C . LEU A 1 86 ? 1.286 -4.907 2.592 1.00 0.00 86 LEU A C 2
ATOM 3223 O O . LEU A 1 86 ? 0.109 -5.248 2.629 1.00 0.00 86 LEU A O 2
ATOM 3239 N N . ALA A 1 87 ? 2.140 -5.448 1.717 1.00 0.00 87 ALA A N 2
ATOM 3240 C CA . ALA A 1 87 ? 1.707 -6.355 0.644 1.00 0.00 87 ALA A CA 2
ATOM 3241 C C . ALA A 1 87 ? 0.925 -7.587 1.165 1.00 0.00 87 ALA A C 2
ATOM 3242 O O . ALA A 1 87 ? 0.020 -8.063 0.483 1.00 0.00 87 ALA A O 2
ATOM 3249 N N . SER A 1 88 ? 1.196 -8.065 2.390 1.00 0.00 88 SER A N 2
ATOM 3250 C CA . SER A 1 88 ? 0.433 -9.147 3.048 1.00 0.00 88 SER A CA 2
ATOM 3251 C C . SER A 1 88 ? -1.044 -8.797 3.285 1.00 0.00 88 SER A C 2
ATOM 3252 O O . SER A 1 88 ? -1.902 -9.681 3.258 1.00 0.00 88 SER A O 2
ATOM 3260 N N . ALA A 1 89 ? -1.367 -7.514 3.484 1.00 0.00 89 ALA A N 2
ATOM 3261 C CA . ALA A 1 89 ? -2.744 -7.031 3.606 1.00 0.00 89 ALA A CA 2
ATOM 3262 C C . ALA A 1 89 ? -3.524 -7.215 2.294 1.00 0.00 89 ALA A C 2
ATOM 3263 O O . ALA A 1 89 ? -4.698 -7.580 2.313 1.00 0.00 89 ALA A O 2
ATOM 3270 N N . LEU A 1 90 ? -2.862 -7.026 1.149 1.00 0.00 90 LEU A N 2
ATOM 3271 C CA . LEU A 1 90 ? -3.464 -7.214 -0.172 1.00 0.00 90 LEU A CA 2
ATOM 3272 C C . LEU A 1 90 ? -3.791 -8.686 -0.446 1.00 0.00 90 LEU A C 2
ATOM 3273 O O . LEU A 1 90 ? -4.773 -8.985 -1.125 1.00 0.00 90 LEU A O 2
ATOM 3289 N N . GLU A 1 91 ? -3.011 -9.613 0.116 1.00 0.00 91 GLU A N 2
ATOM 3290 C CA . GLU A 1 91 ? -3.260 -11.049 -0.051 1.00 0.00 91 GLU A CA 2
ATOM 3291 C C . GLU A 1 91 ? -4.536 -11.507 0.660 1.00 0.00 91 GLU A C 2
ATOM 3292 O O . GLU A 1 91 ? -5.301 -12.301 0.105 1.00 0.00 91 GLU A O 2
ATOM 3304 N N . ARG A 1 92 ? -4.817 -10.956 1.850 1.00 0.00 92 ARG A N 2
ATOM 3305 C CA . ARG A 1 92 ? -6.098 -11.168 2.541 1.00 0.00 92 ARG A CA 2
ATOM 3306 C C . ARG A 1 92 ? -7.258 -10.368 1.940 1.00 0.00 92 ARG A C 2
ATOM 3307 O O . ARG A 1 92 ? -8.376 -10.869 1.961 1.00 0.00 92 ARG A O 2
ATOM 3328 N N . LEU A 1 93 ? -7.036 -9.176 1.370 1.00 0.00 93 LEU A N 2
ATOM 3329 C CA . LEU A 1 93 ? -8.123 -8.298 0.891 1.00 0.00 93 LEU A CA 2
ATOM 3330 C C . LEU A 1 93 ? -8.983 -8.941 -0.215 1.00 0.00 93 LEU A C 2
ATOM 3331 O O . LEU A 1 93 ? -10.188 -8.688 -0.300 1.00 0.00 93 LEU A O 2
ATOM 3347 N N . ALA A 1 94 ? -8.366 -9.804 -1.027 1.00 0.00 94 ALA A N 2
ATOM 3348 C CA . ALA A 1 94 ? -9.039 -10.572 -2.075 1.00 0.00 94 ALA A CA 2
ATOM 3349 C C . ALA A 1 94 ? -9.988 -11.641 -1.506 1.00 0.00 94 ALA A C 2
ATOM 3350 O O . ALA A 1 94 ? -11.149 -11.715 -1.911 1.00 0.00 94 ALA A O 2
ATOM 3357 N N . GLU A 1 95 ? -9.520 -12.455 -0.552 1.00 0.00 95 GLU A N 2
ATOM 3358 C CA . GLU A 1 95 ? -10.332 -13.517 0.065 1.00 0.00 95 GLU A CA 2
ATOM 3359 C C . GLU A 1 95 ? -11.323 -12.999 1.129 1.00 0.00 95 GLU A C 2
ATOM 3360 O O . GLU A 1 95 ? -12.379 -13.597 1.341 1.00 0.00 95 GLU A O 2
ATOM 3372 N N . GLU A 1 96 ? -11.015 -11.869 1.776 1.00 0.00 96 GLU A N 2
ATOM 3373 C CA . GLU A 1 96 ? -11.896 -11.172 2.730 1.00 0.00 96 GLU A CA 2
ATOM 3374 C C . GLU A 1 96 ? -13.126 -10.552 2.034 1.00 0.00 96 GLU A C 2
ATOM 3375 O O . GLU A 1 96 ? -14.183 -10.394 2.653 1.00 0.00 96 GLU A O 2
ATOM 3387 N N . GLY A 1 97 ? -13.017 -10.237 0.737 1.00 0.00 97 GLY A N 2
ATOM 3388 C CA . GLY A 1 97 ? -14.130 -9.763 -0.090 1.00 0.00 97 GLY A CA 2
ATOM 3389 C C . GLY A 1 97 ? -14.276 -8.239 -0.129 1.00 0.00 97 GLY A C 2
ATOM 3390 O O . GLY A 1 97 ? -15.400 -7.736 -0.054 1.00 0.00 97 GLY A O 2
ATOM 3394 N N . ALA A 1 98 ? -13.150 -7.525 -0.284 1.00 0.00 98 ALA A N 2
ATOM 3395 C CA . ALA A 1 98 ? -13.060 -6.076 -0.514 1.00 0.00 98 ALA A CA 2
ATOM 3396 C C . ALA A 1 98 ? -13.552 -5.148 0.623 1.00 0.00 98 ALA A C 2
ATOM 3397 O O . ALA A 1 98 ? -14.170 -5.569 1.604 1.00 0.00 98 ALA A O 2
ATOM 3404 N N . ALA A 1 99 ? -13.266 -3.849 0.463 1.00 0.00 99 ALA A N 2
ATOM 3405 C CA . ALA A 1 99 ? -13.814 -2.754 1.262 1.00 0.00 99 ALA A CA 2
ATOM 3406 C C . ALA A 1 99 ? -14.833 -1.967 0.415 1.00 0.00 99 ALA A C 2
ATOM 3407 O O . ALA A 1 99 ? -14.446 -1.185 -0.456 1.00 0.00 99 ALA A O 2
ATOM 3414 N N . LYS A 1 100 ? -16.139 -2.144 0.655 1.00 0.00 100 LYS A N 2
ATOM 3415 C CA . LYS A 1 100 ? -17.206 -1.382 -0.032 1.00 0.00 100 LYS A CA 2
ATOM 3416 C C . LYS A 1 100 ? -17.145 0.114 0.297 1.00 0.00 100 LYS A C 2
ATOM 3417 O O . LYS A 1 100 ? -17.487 0.951 -0.537 1.00 0.00 100 LYS A O 2
ATOM 3436 N N . GLU A 1 101 ? -16.633 0.458 1.476 1.00 0.00 101 GLU A N 2
ATOM 3437 C CA . GLU A 1 101 ? -16.355 1.830 1.911 1.00 0.00 101 GLU A CA 2
ATOM 3438 C C . GLU A 1 101 ? -15.182 2.495 1.168 1.00 0.00 101 GLU A C 2
ATOM 3439 O O . GLU A 1 101 ? -15.114 3.723 1.104 1.00 0.00 101 GLU A O 2
ATOM 3451 N N . ALA A 1 102 ? -14.278 1.722 0.553 1.00 0.00 102 ALA A N 2
ATOM 3452 C CA . ALA A 1 102 ? -13.202 2.284 -0.265 1.00 0.00 102 ALA A CA 2
ATOM 3453 C C . ALA A 1 102 ? -13.735 3.027 -1.501 1.00 0.00 102 ALA A C 2
ATOM 3454 O O . ALA A 1 102 ? -13.107 3.982 -1.955 1.00 0.00 102 ALA A O 2
ATOM 3461 N N . ALA A 1 103 ? -14.904 2.641 -2.027 1.00 0.00 103 ALA A N 2
ATOM 3462 C CA . ALA A 1 103 ? -15.497 3.271 -3.206 1.00 0.00 103 ALA A CA 2
ATOM 3463 C C . ALA A 1 103 ? -15.818 4.765 -2.993 1.00 0.00 103 ALA A C 2
ATOM 3464 O O . ALA A 1 103 ? -15.486 5.590 -3.849 1.00 0.00 103 ALA A O 2
ATOM 3471 N N . ARG A 1 104 ? -16.385 5.137 -1.831 1.00 0.00 104 ARG A N 2
ATOM 3472 C CA . ARG A 1 104 ? -16.625 6.551 -1.485 1.00 0.00 104 ARG A CA 2
ATOM 3473 C C . ARG A 1 104 ? -15.329 7.278 -1.120 1.00 0.00 104 ARG A C 2
ATOM 3474 O O . ARG A 1 104 ? -15.098 8.399 -1.565 1.00 0.00 104 ARG A O 2
ATOM 3495 N N . GLN A 1 105 ? -14.444 6.611 -0.376 1.00 0.00 105 GLN A N 2
ATOM 3496 C CA . GLN A 1 105 ? -13.202 7.214 0.120 1.00 0.00 105 GLN A CA 2
ATOM 3497 C C . GLN A 1 105 ? -12.224 7.525 -1.028 1.00 0.00 105 GLN A C 2
ATOM 3498 O O . GLN A 1 105 ? -11.578 8.572 -1.019 1.00 0.00 105 GLN A O 2
ATOM 3512 N N . ALA A 1 106 ? -12.178 6.682 -2.064 1.00 0.00 106 ALA A N 2
ATOM 3513 C CA . ALA A 1 106 ? -11.401 6.926 -3.276 1.00 0.00 106 ALA A CA 2
ATOM 3514 C C . ALA A 1 106 ? -11.938 8.109 -4.101 1.00 0.00 106 ALA A C 2
ATOM 3515 O O . ALA A 1 106 ? -11.147 8.916 -4.593 1.00 0.00 106 ALA A O 2
ATOM 3522 N N . GLU A 1 107 ? -13.261 8.254 -4.258 1.00 0.00 107 GLU A N 2
ATOM 3523 C CA . GLU A 1 107 ? -13.813 9.352 -5.066 1.00 0.00 107 GLU A CA 2
ATOM 3524 C C . GLU A 1 107 ? -13.753 10.712 -4.353 1.00 0.00 107 GLU A C 2
ATOM 3525 O O . GLU A 1 107 ? -13.511 11.737 -4.988 1.00 0.00 107 GLU A O 2
ATOM 3537 N N . GLU A 1 108 ? -13.911 10.726 -3.029 1.00 0.00 108 GLU A N 2
ATOM 3538 C CA . GLU A 1 108 ? -13.729 11.922 -2.188 1.00 0.00 108 GLU A CA 2
ATOM 3539 C C . GLU A 1 108 ? -12.292 12.475 -2.284 1.00 0.00 108 GLU A C 2
ATOM 3540 O O . GLU A 1 108 ? -12.089 13.694 -2.271 1.00 0.00 108 GLU A O 2
ATOM 3552 N N . VAL A 1 109 ? -11.292 11.603 -2.484 1.00 0.00 109 VAL A N 2
ATOM 3553 C CA . VAL A 1 109 ? -9.913 12.013 -2.799 1.00 0.00 109 VAL A CA 2
ATOM 3554 C C . VAL A 1 109 ? -9.765 12.450 -4.258 1.00 0.00 109 VAL A C 2
ATOM 3555 O O . VAL A 1 109 ? -9.160 13.493 -4.510 1.00 0.00 109 VAL A O 2
ATOM 3568 N N . ARG A 1 110 ? -10.346 11.721 -5.224 1.00 0.00 110 ARG A N 2
ATOM 3569 C CA . ARG A 1 110 ? -10.166 12.023 -6.659 1.00 0.00 110 ARG A CA 2
ATOM 3570 C C . ARG A 1 110 ? -10.751 13.376 -7.081 1.00 0.00 110 ARG A C 2
ATOM 3571 O O . ARG A 1 110 ? -10.161 14.054 -7.924 1.00 0.00 110 ARG A O 2
ATOM 3592 N N . LYS A 1 111 ? -11.890 13.777 -6.498 1.00 0.00 111 LYS A N 2
ATOM 3593 C CA . LYS A 1 111 ? -12.576 15.044 -6.825 1.00 0.00 111 LYS A CA 2
ATOM 3594 C C . LYS A 1 111 ? -12.006 16.284 -6.121 1.00 0.00 111 LYS A C 2
ATOM 3595 O O . LYS A 1 111 ? -12.146 17.388 -6.650 1.00 0.00 111 LYS A O 2
ATOM 3614 N N . ARG A 1 112 ? -11.391 16.122 -4.937 1.00 0.00 112 ARG A N 2
ATOM 3615 C CA . ARG A 1 112 ? -10.893 17.246 -4.109 1.00 0.00 112 ARG A CA 2
ATOM 3616 C C . ARG A 1 112 ? -9.740 16.884 -3.166 1.00 0.00 112 ARG A C 2
ATOM 3617 O O . ARG A 1 112 ? -8.761 17.627 -3.101 1.00 0.00 112 ARG A O 2
ATOM 3638 N N . GLY A 1 113 ? -9.857 15.793 -2.404 1.00 0.00 113 GLY A N 2
ATOM 3639 C CA . GLY A 1 113 ? -8.901 15.476 -1.332 1.00 0.00 113 GLY A CA 2
ATOM 3640 C C . GLY A 1 113 ? -9.030 16.388 -0.105 1.00 0.00 113 GLY A C 2
ATOM 3641 O O . GLY A 1 113 ? -8.026 16.731 0.520 1.00 0.00 113 GLY A O 2
ATOM 3645 N N . SER A 1 114 ? -10.258 16.809 0.222 1.00 0.00 114 SER A N 2
ATOM 3646 C CA . SER A 1 114 ? -10.576 17.678 1.365 1.00 0.00 114 SER A CA 2
ATOM 3647 C C . SER A 1 114 ? -10.102 17.080 2.697 1.00 0.00 114 SER A C 2
ATOM 3648 O O . SER A 1 114 ? -10.375 15.914 2.993 1.00 0.00 114 SER A O 2
ATOM 3656 N N . LEU A 1 115 ? -9.420 17.882 3.521 1.00 0.00 115 LEU A N 2
ATOM 3657 C CA . LEU A 1 115 ? -8.891 17.445 4.823 1.00 0.00 115 LEU A CA 2
ATOM 3658 C C . LEU A 1 115 ? -9.951 17.241 5.913 1.00 0.00 115 LEU A C 2
ATOM 3659 O O . LEU A 1 115 ? -9.726 16.468 6.847 1.00 0.00 115 LEU A O 2
ATOM 3675 N N . GLU A 1 116 ? -11.076 17.950 5.830 1.00 0.00 116 GLU A N 2
ATOM 3676 C CA . GLU A 1 116 ? -12.072 18.017 6.900 1.00 0.00 116 GLU A CA 2
ATOM 3677 C C . GLU A 1 116 ? -13.503 18.090 6.331 1.00 0.00 116 GLU A C 2
ATOM 3678 O O . GLU A 1 116 ? -13.750 18.797 5.348 1.00 0.00 116 GLU A O 2
ATOM 3690 N N . HIS A 1 117 ? -14.447 17.370 6.948 1.00 0.00 117 HIS A N 2
ATOM 3691 C CA . HIS A 1 117 ? -15.875 17.386 6.584 1.00 0.00 117 HIS A CA 2
ATOM 3692 C C . HIS A 1 117 ? -16.790 17.036 7.773 1.00 0.00 117 HIS A C 2
ATOM 3693 O O . HIS A 1 117 ? -17.742 17.765 8.064 1.00 0.00 117 HIS A O 2
ATOM 3707 N N . HIS A 1 118 ? -16.482 15.946 8.484 1.00 0.00 118 HIS A N 2
ATOM 3708 C CA . HIS A 1 118 ? -17.213 15.474 9.668 1.00 0.00 118 HIS A CA 2
ATOM 3709 C C . HIS A 1 118 ? -16.563 15.961 10.978 1.00 0.00 118 HIS A C 2
ATOM 3710 O O . HIS A 1 118 ? -15.372 16.287 11.012 1.00 0.00 118 HIS A O 2
ATOM 3724 N N . HIS A 1 119 ? -17.329 15.970 12.074 1.00 0.00 119 HIS A N 2
ATOM 3725 C CA . HIS A 1 119 ? -16.805 16.240 13.420 1.00 0.00 119 HIS A CA 2
ATOM 3726 C C . HIS A 1 119 ? -15.945 15.064 13.924 1.00 0.00 119 HIS A C 2
ATOM 3727 O O . HIS A 1 119 ? -16.265 13.895 13.678 1.00 0.00 119 HIS A O 2
ATOM 3741 N N . HIS A 1 120 ? -14.867 15.358 14.655 1.00 0.00 120 HIS A N 2
ATOM 3742 C CA . HIS A 1 120 ? -13.978 14.344 15.234 1.00 0.00 120 HIS A CA 2
ATOM 3743 C C . HIS A 1 120 ? -14.650 13.583 16.394 1.00 0.00 120 HIS A C 2
ATOM 3744 O O . HIS A 1 120 ? -15.408 14.169 17.174 1.00 0.00 120 HIS A O 2
ATOM 3758 N N . HIS A 1 121 ? -14.369 12.281 16.514 1.00 0.00 121 HIS A N 2
ATOM 3759 C CA . HIS A 1 121 ? -14.859 11.421 17.606 1.00 0.00 121 HIS A CA 2
ATOM 3760 C C . HIS A 1 121 ? -13.975 10.177 17.840 1.00 0.00 121 HIS A C 2
ATOM 3761 O O . HIS A 1 121 ? -13.756 9.781 18.989 1.00 0.00 121 HIS A O 2
ATOM 3775 N N . HIS A 1 122 ? -13.442 9.588 16.760 1.00 0.00 122 HIS A N 2
ATOM 3776 C CA . HIS A 1 122 ? -12.557 8.410 16.754 1.00 0.00 122 HIS A CA 2
ATOM 3777 C C . HIS A 1 122 ? -11.165 8.738 16.179 1.00 0.00 122 HIS A C 2
ATOM 3778 O O . HIS A 1 122 ? -10.157 8.283 16.765 1.00 0.00 122 HIS A O 2
ATOM 3793 N N . GLY A 1 1 ? -6.686 25.342 -5.264 1.00 0.00 1 GLY A N 3
ATOM 3794 C CA . GLY A 1 1 ? -5.909 24.155 -4.843 1.00 0.00 1 GLY A CA 3
ATOM 3795 C C . GLY A 1 1 ? -4.603 24.571 -4.191 1.00 0.00 1 GLY A C 3
ATOM 3796 O O . GLY A 1 1 ? -3.822 25.302 -4.797 1.00 0.00 1 GLY A O 3
ATOM 3802 N N . GLU A 1 2 ? -4.349 24.122 -2.959 1.00 0.00 2 GLU A N 3
ATOM 3803 C CA . GLU A 1 2 ? -3.143 24.481 -2.191 1.00 0.00 2 GLU A CA 3
ATOM 3804 C C . GLU A 1 2 ? -1.912 23.650 -2.596 1.00 0.00 2 GLU A C 3
ATOM 3805 O O . GLU A 1 2 ? -0.847 24.216 -2.852 1.00 0.00 2 GLU A O 3
ATOM 3817 N N . THR A 1 3 ? -2.055 22.321 -2.697 1.00 0.00 3 THR A N 3
ATOM 3818 C CA . THR A 1 3 ? -1.015 21.388 -3.184 1.00 0.00 3 THR A CA 3
ATOM 3819 C C . THR A 1 3 ? -1.628 20.177 -3.899 1.00 0.00 3 THR A C 3
ATOM 3820 O O . THR A 1 3 ? -2.796 19.840 -3.684 1.00 0.00 3 THR A O 3
ATOM 3831 N N . LYS A 1 4 ? -0.831 19.491 -4.734 1.00 0.00 4 LYS A N 3
ATOM 3832 C CA . LYS A 1 4 ? -1.172 18.161 -5.282 1.00 0.00 4 LYS A CA 3
ATOM 3833 C C . LYS A 1 4 ? -0.805 17.031 -4.302 1.00 0.00 4 LYS A C 3
ATOM 3834 O O . LYS A 1 4 ? -1.457 15.990 -4.282 1.00 0.00 4 LYS A O 3
ATOM 3853 N N . ALA A 1 5 ? 0.208 17.251 -3.459 1.00 0.00 5 ALA A N 3
ATOM 3854 C CA . ALA A 1 5 ? 0.745 16.268 -2.513 1.00 0.00 5 ALA A CA 3
ATOM 3855 C C . ALA A 1 5 ? -0.261 15.831 -1.429 1.00 0.00 5 ALA A C 3
ATOM 3856 O O . ALA A 1 5 ? -0.223 14.678 -0.993 1.00 0.00 5 ALA A O 3
ATOM 3863 N N . LYS A 1 6 ? -1.208 16.695 -1.033 1.00 0.00 6 LYS A N 3
ATOM 3864 C CA . LYS A 1 6 ? -2.259 16.315 -0.070 1.00 0.00 6 LYS A CA 3
ATOM 3865 C C . LYS A 1 6 ? -3.159 15.186 -0.580 1.00 0.00 6 LYS A C 3
ATOM 3866 O O . LYS A 1 6 ? -3.411 14.243 0.162 1.00 0.00 6 LYS A O 3
ATOM 3885 N N . ALA A 1 7 ? -3.532 15.189 -1.864 1.00 0.00 7 ALA A N 3
ATOM 3886 C CA . ALA A 1 7 ? -4.271 14.094 -2.495 1.00 0.00 7 ALA A CA 3
ATOM 3887 C C . ALA A 1 7 ? -3.483 12.766 -2.502 1.00 0.00 7 ALA A C 3
ATOM 3888 O O . ALA A 1 7 ? -4.087 11.694 -2.451 1.00 0.00 7 ALA A O 3
ATOM 3895 N N . ALA A 1 8 ? -2.144 12.821 -2.516 1.00 0.00 8 ALA A N 3
ATOM 3896 C CA . ALA A 1 8 ? -1.294 11.630 -2.411 1.00 0.00 8 ALA A CA 3
ATOM 3897 C C . ALA A 1 8 ? -1.325 11.040 -0.988 1.00 0.00 8 ALA A C 3
ATOM 3898 O O . ALA A 1 8 ? -1.622 9.858 -0.817 1.00 0.00 8 ALA A O 3
ATOM 3905 N N . GLN A 1 9 ? -1.122 11.872 0.040 1.00 0.00 9 GLN A N 3
ATOM 3906 C CA . GLN A 1 9 ? -1.253 11.461 1.448 1.00 0.00 9 GLN A CA 3
ATOM 3907 C C . GLN A 1 9 ? -2.664 10.966 1.788 1.00 0.00 9 GLN A C 3
ATOM 3908 O O . GLN A 1 9 ? -2.819 9.966 2.487 1.00 0.00 9 GLN A O 3
ATOM 3922 N N . GLU A 1 10 ? -3.691 11.620 1.247 1.00 0.00 10 GLU A N 3
ATOM 3923 C CA . GLU A 1 10 ? -5.099 11.260 1.408 1.00 0.00 10 GLU A CA 3
ATOM 3924 C C . GLU A 1 10 ? -5.407 9.904 0.776 1.00 0.00 10 GLU A C 3
ATOM 3925 O O . GLU A 1 10 ? -6.250 9.195 1.311 1.00 0.00 10 GLU A O 3
ATOM 3937 N N . ALA A 1 11 ? -4.706 9.488 -0.284 1.00 0.00 11 ALA A N 3
ATOM 3938 C CA . ALA A 1 11 ? -4.916 8.172 -0.879 1.00 0.00 11 ALA A CA 3
ATOM 3939 C C . ALA A 1 11 ? -4.534 7.034 0.093 1.00 0.00 11 ALA A C 3
ATOM 3940 O O . ALA A 1 11 ? -5.342 6.143 0.363 1.00 0.00 11 ALA A O 3
ATOM 3947 N N . LEU A 1 12 ? -3.345 7.093 0.708 1.00 0.00 12 LEU A N 3
ATOM 3948 C CA . LEU A 1 12 ? -2.909 6.095 1.692 1.00 0.00 12 LEU A CA 3
ATOM 3949 C C . LEU A 1 12 ? -3.709 6.231 2.999 1.00 0.00 12 LEU A C 3
ATOM 3950 O O . LEU A 1 12 ? -4.195 5.237 3.538 1.00 0.00 12 LEU A O 3
ATOM 3966 N N . ARG A 1 13 ? -3.937 7.461 3.475 1.00 0.00 13 ARG A N 3
ATOM 3967 C CA . ARG A 1 13 ? -4.723 7.726 4.689 1.00 0.00 13 ARG A CA 3
ATOM 3968 C C . ARG A 1 13 ? -6.159 7.215 4.583 1.00 0.00 13 ARG A C 3
ATOM 3969 O O . ARG A 1 13 ? -6.673 6.649 5.548 1.00 0.00 13 ARG A O 3
ATOM 3990 N N . ALA A 1 14 ? -6.788 7.373 3.425 1.00 0.00 14 ALA A N 3
ATOM 3991 C CA . ALA A 1 14 ? -8.100 6.812 3.132 1.00 0.00 14 ALA A CA 3
ATOM 3992 C C . ALA A 1 14 ? -8.063 5.286 3.080 1.00 0.00 14 ALA A C 3
ATOM 3993 O O . ALA A 1 14 ? -8.956 4.643 3.619 1.00 0.00 14 ALA A O 3
ATOM 4000 N N . ALA A 1 15 ? -7.016 4.686 2.510 1.00 0.00 15 ALA A N 3
ATOM 4001 C CA . ALA A 1 15 ? -6.853 3.233 2.507 1.00 0.00 15 ALA A CA 3
ATOM 4002 C C . ALA A 1 15 ? -6.733 2.663 3.935 1.00 0.00 15 ALA A C 3
ATOM 4003 O O . ALA A 1 15 ? -7.291 1.609 4.244 1.00 0.00 15 ALA A O 3
ATOM 4010 N N . ARG A 1 16 ? -6.082 3.409 4.834 1.00 0.00 16 ARG A N 3
ATOM 4011 C CA . ARG A 1 16 ? -5.951 3.091 6.262 1.00 0.00 16 ARG A CA 3
ATOM 4012 C C . ARG A 1 16 ? -7.267 3.267 7.033 1.00 0.00 16 ARG A C 3
ATOM 4013 O O . ARG A 1 16 ? -7.474 2.620 8.057 1.00 0.00 16 ARG A O 3
ATOM 4034 N N . GLU A 1 17 ? -8.159 4.129 6.548 1.00 0.00 17 GLU A N 3
ATOM 4035 C CA . GLU A 1 17 ? -9.522 4.306 7.068 1.00 0.00 17 GLU A CA 3
ATOM 4036 C C . GLU A 1 17 ? -10.462 3.150 6.681 1.00 0.00 17 GLU A C 3
ATOM 4037 O O . GLU A 1 17 ? -11.235 2.657 7.503 1.00 0.00 17 GLU A O 3
ATOM 4049 N N . GLN A 1 18 ? -10.385 2.724 5.419 1.00 0.00 18 GLN A N 3
ATOM 4050 C CA . GLN A 1 18 ? -11.330 1.802 4.772 1.00 0.00 18 GLN A CA 3
ATOM 4051 C C . GLN A 1 18 ? -10.958 0.314 4.847 1.00 0.00 18 GLN A C 3
ATOM 4052 O O . GLN A 1 18 ? -11.832 -0.534 4.657 1.00 0.00 18 GLN A O 3
ATOM 4066 N N . ALA A 1 19 ? -9.696 -0.013 5.150 1.00 0.00 19 ALA A N 3
ATOM 4067 C CA . ALA A 1 19 ? -9.222 -1.388 5.307 1.00 0.00 19 ALA A CA 3
ATOM 4068 C C . ALA A 1 19 ? -10.073 -2.154 6.345 1.00 0.00 19 ALA A C 3
ATOM 4069 O O . ALA A 1 19 ? -10.101 -1.810 7.530 1.00 0.00 19 ALA A O 3
ATOM 4076 N N . THR A 1 20 ? -10.783 -3.190 5.885 1.00 0.00 20 THR A N 3
ATOM 4077 C CA . THR A 1 20 ? -11.825 -3.893 6.663 1.00 0.00 20 THR A CA 3
ATOM 4078 C C . THR A 1 20 ? -11.273 -4.764 7.804 1.00 0.00 20 THR A C 3
ATOM 4079 O O . THR A 1 20 ? -11.957 -5.001 8.802 1.00 0.00 20 THR A O 3
ATOM 4090 N N . THR A 1 21 ? -10.013 -5.198 7.692 1.00 0.00 21 THR A N 3
ATOM 4091 C CA . THR A 1 21 ? -9.295 -6.003 8.699 1.00 0.00 21 THR A CA 3
ATOM 4092 C C . THR A 1 21 ? -8.392 -5.123 9.575 1.00 0.00 21 THR A C 3
ATOM 4093 O O . THR A 1 21 ? -7.712 -4.235 9.051 1.00 0.00 21 THR A O 3
ATOM 4104 N N . PRO A 1 22 ? -8.326 -5.383 10.896 1.00 0.00 22 PRO A N 3
ATOM 4105 C CA . PRO A 1 22 ? -7.487 -4.640 11.839 1.00 0.00 22 PRO A CA 3
ATOM 4106 C C . PRO A 1 22 ? -5.986 -4.815 11.570 1.00 0.00 22 PRO A C 3
ATOM 4107 O O . PRO A 1 22 ? -5.198 -3.915 11.862 1.00 0.00 22 PRO A O 3
ATOM 4118 N N . GLU A 1 23 ? -5.582 -5.944 10.979 1.00 0.00 23 GLU A N 3
ATOM 4119 C CA . GLU A 1 23 ? -4.198 -6.192 10.555 1.00 0.00 23 GLU A CA 3
ATOM 4120 C C . GLU A 1 23 ? -3.783 -5.194 9.483 1.00 0.00 23 GLU A C 3
ATOM 4121 O O . GLU A 1 23 ? -2.716 -4.588 9.549 1.00 0.00 23 GLU A O 3
ATOM 4133 N N . ALA A 1 24 ? -4.665 -5.004 8.505 1.00 0.00 24 ALA A N 3
ATOM 4134 C CA . ALA A 1 24 ? -4.394 -4.205 7.334 1.00 0.00 24 ALA A CA 3
ATOM 4135 C C . ALA A 1 24 ? -4.284 -2.720 7.706 1.00 0.00 24 ALA A C 3
ATOM 4136 O O . ALA A 1 24 ? -3.399 -2.024 7.215 1.00 0.00 24 ALA A O 3
ATOM 4143 N N . GLN A 1 25 ? -5.088 -2.259 8.670 1.00 0.00 25 GLN A N 3
ATOM 4144 C CA . GLN A 1 25 ? -5.043 -0.872 9.151 1.00 0.00 25 GLN A CA 3
ATOM 4145 C C . GLN A 1 25 ? -3.644 -0.481 9.663 1.00 0.00 25 GLN A C 3
ATOM 4146 O O . GLN A 1 25 ? -3.074 0.516 9.215 1.00 0.00 25 GLN A O 3
ATOM 4160 N N . LYS A 1 26 ? -3.051 -1.292 10.551 1.00 0.00 26 LYS A N 3
ATOM 4161 C CA . LYS A 1 26 ? -1.677 -1.082 11.044 1.00 0.00 26 LYS A CA 3
ATOM 4162 C C . LYS A 1 26 ? -0.590 -1.428 10.026 1.00 0.00 26 LYS A C 3
ATOM 4163 O O . LYS A 1 26 ? 0.470 -0.806 10.013 1.00 0.00 26 LYS A O 3
ATOM 4182 N N . ALA A 1 27 ? -0.849 -2.397 9.153 1.00 0.00 27 ALA A N 3
ATOM 4183 C CA . ALA A 1 27 ? 0.081 -2.794 8.098 1.00 0.00 27 ALA A CA 3
ATOM 4184 C C . ALA A 1 27 ? 0.334 -1.665 7.084 1.00 0.00 27 ALA A C 3
ATOM 4185 O O . ALA A 1 27 ? 1.437 -1.527 6.557 1.00 0.00 27 ALA A O 3
ATOM 4192 N N . LEU A 1 28 ? -0.682 -0.833 6.848 1.00 0.00 28 LEU A N 3
ATOM 4193 C CA . LEU A 1 28 ? -0.589 0.359 5.999 1.00 0.00 28 LEU A CA 3
ATOM 4194 C C . LEU A 1 28 ? 0.232 1.478 6.647 1.00 0.00 28 LEU A C 3
ATOM 4195 O O . LEU A 1 28 ? 1.007 2.153 5.966 1.00 0.00 28 LEU A O 3
ATOM 4211 N N . GLU A 1 29 ? 0.110 1.638 7.965 1.00 0.00 29 GLU A N 3
ATOM 4212 C CA . GLU A 1 29 ? 0.926 2.581 8.735 1.00 0.00 29 GLU A CA 3
ATOM 4213 C C . GLU A 1 29 ? 2.434 2.246 8.661 1.00 0.00 29 GLU A C 3
ATOM 4214 O O . GLU A 1 29 ? 3.268 3.138 8.808 1.00 0.00 29 GLU A O 3
ATOM 4226 N N . GLU A 1 30 ? 2.800 0.984 8.392 1.00 0.00 30 GLU A N 3
ATOM 4227 C CA . GLU A 1 30 ? 4.196 0.551 8.227 1.00 0.00 30 GLU A CA 3
ATOM 4228 C C . GLU A 1 30 ? 4.882 1.237 7.036 1.00 0.00 30 GLU A C 3
ATOM 4229 O O . GLU A 1 30 ? 5.996 1.744 7.169 1.00 0.00 30 GLU A O 3
ATOM 4241 N N . LEU A 1 31 ? 4.204 1.300 5.882 1.00 0.00 31 LEU A N 3
ATOM 4242 C CA . LEU A 1 31 ? 4.726 1.969 4.690 1.00 0.00 31 LEU A CA 3
ATOM 4243 C C . LEU A 1 31 ? 4.891 3.480 4.947 1.00 0.00 31 LEU A C 3
ATOM 4244 O O . LEU A 1 31 ? 5.938 4.072 4.692 1.00 0.00 31 LEU A O 3
ATOM 4260 N N . GLU A 1 32 ? 3.854 4.089 5.524 1.00 0.00 32 GLU A N 3
ATOM 4261 C CA . GLU A 1 32 ? 3.745 5.524 5.839 1.00 0.00 32 GLU A CA 3
ATOM 4262 C C . GLU A 1 32 ? 4.874 6.040 6.736 1.00 0.00 32 GLU A C 3
ATOM 4263 O O . GLU A 1 32 ? 5.260 7.199 6.603 1.00 0.00 32 GLU A O 3
ATOM 4275 N N . LYS A 1 33 ? 5.462 5.199 7.597 1.00 0.00 33 LYS A N 3
ATOM 4276 C CA . LYS A 1 33 ? 6.580 5.590 8.469 1.00 0.00 33 LYS A CA 3
ATOM 4277 C C . LYS A 1 33 ? 7.820 5.902 7.640 1.00 0.00 33 LYS A C 3
ATOM 4278 O O . LYS A 1 33 ? 8.603 6.779 7.998 1.00 0.00 33 LYS A O 3
ATOM 4297 N N . VAL A 1 34 ? 7.963 5.206 6.514 1.00 0.00 34 VAL A N 3
ATOM 4298 C CA . VAL A 1 34 ? 9.012 5.423 5.521 1.00 0.00 34 VAL A CA 3
ATOM 4299 C C . VAL A 1 34 ? 8.683 6.584 4.595 1.00 0.00 34 VAL A C 3
ATOM 4300 O O . VAL A 1 34 ? 9.525 7.456 4.397 1.00 0.00 34 VAL A O 3
ATOM 4313 N N . LEU A 1 35 ? 7.450 6.655 4.076 1.00 0.00 35 LEU A N 3
ATOM 4314 C CA . LEU A 1 35 ? 7.024 7.766 3.215 1.00 0.00 35 LEU A CA 3
ATOM 4315 C C . LEU A 1 35 ? 7.090 9.114 3.945 1.00 0.00 35 LEU A C 3
ATOM 4316 O O . LEU A 1 35 ? 7.367 10.135 3.321 1.00 0.00 35 LEU A O 3
ATOM 4332 N N . LYS A 1 36 ? 6.911 9.129 5.275 1.00 0.00 36 LYS A N 3
ATOM 4333 C CA . LYS A 1 36 ? 7.117 10.324 6.105 1.00 0.00 36 LYS A CA 3
ATOM 4334 C C . LYS A 1 36 ? 8.546 10.886 6.004 1.00 0.00 36 LYS A C 3
ATOM 4335 O O . LYS A 1 36 ? 8.748 12.088 6.184 1.00 0.00 36 LYS A O 3
ATOM 4354 N N . THR A 1 37 ? 9.525 10.027 5.695 1.00 0.00 37 THR A N 3
ATOM 4355 C CA . THR A 1 37 ? 10.933 10.385 5.432 1.00 0.00 37 THR A CA 3
ATOM 4356 C C . THR A 1 37 ? 11.250 10.565 3.938 1.00 0.00 37 THR A C 3
ATOM 4357 O O . THR A 1 37 ? 12.313 11.088 3.588 1.00 0.00 37 THR A O 3
ATOM 4368 N N . ALA A 1 38 ? 10.339 10.145 3.053 1.00 0.00 38 ALA A N 3
ATOM 4369 C CA . ALA A 1 38 ? 10.482 10.209 1.598 1.00 0.00 38 ALA A CA 3
ATOM 4370 C C . ALA A 1 38 ? 10.148 11.618 1.050 1.00 0.00 38 ALA A C 3
ATOM 4371 O O . ALA A 1 38 ? 9.619 12.476 1.765 1.00 0.00 38 ALA A O 3
ATOM 4378 N N . SER A 1 39 ? 10.471 11.875 -0.221 1.00 0.00 39 SER A N 3
ATOM 4379 C CA . SER A 1 39 ? 10.294 13.192 -0.863 1.00 0.00 39 SER A CA 3
ATOM 4380 C C . SER A 1 39 ? 8.885 13.341 -1.460 1.00 0.00 39 SER A C 3
ATOM 4381 O O . SER A 1 39 ? 8.289 12.331 -1.845 1.00 0.00 39 SER A O 3
ATOM 4389 N N . PRO A 1 40 ? 8.316 14.561 -1.568 1.00 0.00 40 PRO A N 3
ATOM 4390 C CA . PRO A 1 40 ? 6.928 14.754 -2.010 1.00 0.00 40 PRO A CA 3
ATOM 4391 C C . PRO A 1 40 ? 6.678 14.272 -3.448 1.00 0.00 40 PRO A C 3
ATOM 4392 O O . PRO A 1 40 ? 5.597 13.765 -3.753 1.00 0.00 40 PRO A O 3
ATOM 4403 N N . GLU A 1 41 ? 7.675 14.388 -4.331 1.00 0.00 41 GLU A N 3
ATOM 4404 C CA . GLU A 1 41 ? 7.565 13.918 -5.716 1.00 0.00 41 GLU A CA 3
ATOM 4405 C C . GLU A 1 41 ? 7.481 12.386 -5.777 1.00 0.00 41 GLU A C 3
ATOM 4406 O O . GLU A 1 41 ? 6.639 11.827 -6.485 1.00 0.00 41 GLU A O 3
ATOM 4418 N N . GLN A 1 42 ? 8.310 11.690 -4.994 1.00 0.00 42 GLN A N 3
ATOM 4419 C CA . GLN A 1 42 ? 8.228 10.237 -4.864 1.00 0.00 42 GLN A CA 3
ATOM 4420 C C . GLN A 1 42 ? 6.974 9.792 -4.114 1.00 0.00 42 GLN A C 3
ATOM 4421 O O . GLN A 1 42 ? 6.450 8.721 -4.401 1.00 0.00 42 GLN A O 3
ATOM 4435 N N . TRP A 1 43 ? 6.455 10.617 -3.207 1.00 0.00 43 TRP A N 3
ATOM 4436 C CA . TRP A 1 43 ? 5.200 10.370 -2.501 1.00 0.00 43 TRP A CA 3
ATOM 4437 C C . TRP A 1 43 ? 4.024 10.235 -3.474 1.00 0.00 43 TRP A C 3
ATOM 4438 O O . TRP A 1 43 ? 3.265 9.275 -3.381 1.00 0.00 43 TRP A O 3
ATOM 4459 N N . ARG A 1 44 ? 3.905 11.139 -4.457 1.00 0.00 44 ARG A N 3
ATOM 4460 C CA . ARG A 1 44 ? 2.870 11.084 -5.511 1.00 0.00 44 ARG A CA 3
ATOM 4461 C C . ARG A 1 44 ? 3.022 9.839 -6.381 1.00 0.00 44 ARG A C 3
ATOM 4462 O O . ARG A 1 44 ? 2.051 9.135 -6.648 1.00 0.00 44 ARG A O 3
ATOM 4483 N N . GLN A 1 45 ? 4.264 9.546 -6.768 1.00 0.00 45 GLN A N 3
ATOM 4484 C CA . GLN A 1 45 ? 4.631 8.382 -7.577 1.00 0.00 45 GLN A CA 3
ATOM 4485 C C . GLN A 1 45 ? 4.334 7.050 -6.866 1.00 0.00 45 GLN A C 3
ATOM 4486 O O . GLN A 1 45 ? 3.873 6.098 -7.503 1.00 0.00 45 GLN A O 3
ATOM 4500 N N . ALA A 1 46 ? 4.593 6.990 -5.556 1.00 0.00 46 ALA A N 3
ATOM 4501 C CA . ALA A 1 46 ? 4.311 5.840 -4.711 1.00 0.00 46 ALA A CA 3
ATOM 4502 C C . ALA A 1 46 ? 2.815 5.698 -4.426 1.00 0.00 46 ALA A C 3
ATOM 4503 O O . ALA A 1 46 ? 2.242 4.651 -4.715 1.00 0.00 46 ALA A O 3
ATOM 4510 N N . ALA A 1 47 ? 2.162 6.746 -3.910 1.00 0.00 47 ALA A N 3
ATOM 4511 C CA . ALA A 1 47 ? 0.767 6.692 -3.471 1.00 0.00 47 ALA A CA 3
ATOM 4512 C C . ALA A 1 47 ? -0.162 6.223 -4.603 1.00 0.00 47 ALA A C 3
ATOM 4513 O O . ALA A 1 47 ? -1.149 5.536 -4.353 1.00 0.00 47 ALA A O 3
ATOM 4520 N N . GLU A 1 48 ? 0.200 6.530 -5.855 1.00 0.00 48 GLU A N 3
ATOM 4521 C CA . GLU A 1 48 ? -0.468 6.035 -7.056 1.00 0.00 48 GLU A CA 3
ATOM 4522 C C . GLU A 1 48 ? -0.534 4.497 -7.109 1.00 0.00 48 GLU A C 3
ATOM 4523 O O . GLU A 1 48 ? -1.626 3.945 -7.236 1.00 0.00 48 GLU A O 3
ATOM 4535 N N . LYS A 1 49 ? 0.596 3.786 -6.948 1.00 0.00 49 LYS A N 3
ATOM 4536 C CA . LYS A 1 49 ? 0.622 2.312 -6.948 1.00 0.00 49 LYS A CA 3
ATOM 4537 C C . LYS A 1 49 ? 0.103 1.747 -5.629 1.00 0.00 49 LYS A C 3
ATOM 4538 O O . LYS A 1 49 ? -0.625 0.759 -5.638 1.00 0.00 49 LYS A O 3
ATOM 4557 N N . ILE A 1 50 ? 0.439 2.392 -4.505 1.00 0.00 50 ILE A N 3
ATOM 4558 C CA . ILE A 1 50 ? -0.023 1.986 -3.168 1.00 0.00 50 ILE A CA 3
ATOM 4559 C C . ILE A 1 50 ? -1.550 1.875 -3.170 1.00 0.00 50 ILE A C 3
ATOM 4560 O O . ILE A 1 50 ? -2.109 0.858 -2.769 1.00 0.00 50 ILE A O 3
ATOM 4576 N N . PHE A 1 51 ? -2.221 2.910 -3.679 1.00 0.00 51 PHE A N 3
ATOM 4577 C CA . PHE A 1 51 ? -3.674 2.987 -3.704 1.00 0.00 51 PHE A CA 3
ATOM 4578 C C . PHE A 1 51 ? -4.302 2.131 -4.806 1.00 0.00 51 PHE A C 3
ATOM 4579 O O . PHE A 1 51 ? -5.368 1.546 -4.607 1.00 0.00 51 PHE A O 3
ATOM 4596 N N . GLU A 1 52 ? -3.611 1.983 -5.941 1.00 0.00 52 GLU A N 3
ATOM 4597 C CA . GLU A 1 52 ? -3.996 1.028 -6.981 1.00 0.00 52 GLU A CA 3
ATOM 4598 C C . GLU A 1 52 ? -4.020 -0.406 -6.436 1.00 0.00 52 GLU A C 3
ATOM 4599 O O . GLU A 1 52 ? -4.957 -1.137 -6.735 1.00 0.00 52 GLU A O 3
ATOM 4611 N N . ALA A 1 53 ? -3.074 -0.821 -5.583 1.00 0.00 53 ALA A N 3
ATOM 4612 C CA . ALA A 1 53 ? -3.036 -2.176 -5.045 1.00 0.00 53 ALA A CA 3
ATOM 4613 C C . ALA A 1 53 ? -4.353 -2.563 -4.359 1.00 0.00 53 ALA A C 3
ATOM 4614 O O . ALA A 1 53 ? -4.924 -3.612 -4.647 1.00 0.00 53 ALA A O 3
ATOM 4621 N N . PHE A 1 54 ? -4.895 -1.683 -3.519 1.00 0.00 54 PHE A N 3
ATOM 4622 C CA . PHE A 1 54 ? -6.147 -1.927 -2.804 1.00 0.00 54 PHE A CA 3
ATOM 4623 C C . PHE A 1 54 ? -7.337 -2.012 -3.764 1.00 0.00 54 PHE A C 3
ATOM 4624 O O . PHE A 1 54 ? -8.299 -2.728 -3.486 1.00 0.00 54 PHE A O 3
ATOM 4641 N N . ARG A 1 55 ? -7.259 -1.335 -4.919 1.00 0.00 55 ARG A N 3
ATOM 4642 C CA . ARG A 1 55 ? -8.264 -1.395 -5.986 1.00 0.00 55 ARG A CA 3
ATOM 4643 C C . ARG A 1 55 ? -8.186 -2.709 -6.752 1.00 0.00 55 ARG A C 3
ATOM 4644 O O . ARG A 1 55 ? -9.218 -3.239 -7.159 1.00 0.00 55 ARG A O 3
ATOM 4665 N N . GLU A 1 56 ? -6.985 -3.247 -6.951 1.00 0.00 56 GLU A N 3
ATOM 4666 C CA . GLU A 1 56 ? -6.783 -4.505 -7.654 1.00 0.00 56 GLU A CA 3
ATOM 4667 C C . GLU A 1 56 ? -7.123 -5.700 -6.767 1.00 0.00 56 GLU A C 3
ATOM 4668 O O . GLU A 1 56 ? -7.935 -6.538 -7.161 1.00 0.00 56 GLU A O 3
ATOM 4680 N N . ALA A 1 57 ? -6.576 -5.760 -5.550 1.00 0.00 57 ALA A N 3
ATOM 4681 C CA . ALA A 1 57 ? -6.812 -6.858 -4.614 1.00 0.00 57 ALA A CA 3
ATOM 4682 C C . ALA A 1 57 ? -8.296 -7.048 -4.308 1.00 0.00 57 ALA A C 3
ATOM 4683 O O . ALA A 1 57 ? -8.792 -8.170 -4.303 1.00 0.00 57 ALA A O 3
ATOM 4690 N N . SER A 1 58 ? -9.016 -5.941 -4.153 1.00 0.00 58 SER A N 3
ATOM 4691 C CA . SER A 1 58 ? -10.474 -5.974 -3.930 1.00 0.00 58 SER A CA 3
ATOM 4692 C C . SER A 1 58 ? -11.277 -6.479 -5.135 1.00 0.00 58 SER A C 3
ATOM 4693 O O . SER A 1 58 ? -12.357 -7.047 -4.966 1.00 0.00 58 SER A O 3
ATOM 4701 N N . ASN A 1 59 ? -10.731 -6.344 -6.346 1.00 0.00 59 ASN A N 3
ATOM 4702 C CA . ASN A 1 59 ? -11.268 -6.941 -7.572 1.00 0.00 59 ASN A CA 3
ATOM 4703 C C . ASN A 1 59 ? -10.836 -8.423 -7.761 1.00 0.00 59 ASN A C 3
ATOM 4704 O O . ASN A 1 59 ? -11.333 -9.105 -8.660 1.00 0.00 59 ASN A O 3
ATOM 4715 N N . GLY A 1 60 ? -9.947 -8.935 -6.897 1.00 0.00 60 GLY A N 3
ATOM 4716 C CA . GLY A 1 60 ? -9.419 -10.305 -6.891 1.00 0.00 60 GLY A CA 3
ATOM 4717 C C . GLY A 1 60 ? -7.968 -10.427 -7.373 1.00 0.00 60 GLY A C 3
ATOM 4718 O O . GLY A 1 60 ? -7.504 -11.538 -7.632 1.00 0.00 60 GLY A O 3
ATOM 4722 N N . ASN A 1 61 ? -7.236 -9.312 -7.488 1.00 0.00 61 ASN A N 3
ATOM 4723 C CA . ASN A 1 61 ? -5.881 -9.243 -8.030 1.00 0.00 61 ASN A CA 3
ATOM 4724 C C . ASN A 1 61 ? -4.825 -9.154 -6.916 1.00 0.00 61 ASN A C 3
ATOM 4725 O O . ASN A 1 61 ? -3.982 -8.264 -6.913 1.00 0.00 61 ASN A O 3
ATOM 4736 N N . THR A 1 62 ? -4.847 -10.063 -5.944 1.00 0.00 62 THR A N 3
ATOM 4737 C CA . THR A 1 62 ? -3.792 -10.137 -4.912 1.00 0.00 62 THR A CA 3
ATOM 4738 C C . THR A 1 62 ? -2.384 -10.158 -5.533 1.00 0.00 62 THR A C 3
ATOM 4739 O O . THR A 1 62 ? -1.508 -9.392 -5.132 1.00 0.00 62 THR A O 3
ATOM 4750 N N . GLU A 1 63 ? -2.189 -10.939 -6.601 1.00 0.00 63 GLU A N 3
ATOM 4751 C CA . GLU A 1 63 ? -0.901 -11.098 -7.289 1.00 0.00 63 GLU A CA 3
ATOM 4752 C C . GLU A 1 63 ? -0.400 -9.819 -7.978 1.00 0.00 63 GLU A C 3
ATOM 4753 O O . GLU A 1 63 ? 0.807 -9.570 -8.025 1.00 0.00 63 GLU A O 3
ATOM 4765 N N . LYS A 1 64 ? -1.319 -8.988 -8.482 1.00 0.00 64 LYS A N 3
ATOM 4766 C CA . LYS A 1 64 ? -1.009 -7.681 -9.075 1.00 0.00 64 LYS A CA 3
ATOM 4767 C C . LYS A 1 64 ? -0.855 -6.615 -8.003 1.00 0.00 64 LYS A C 3
ATOM 4768 O O . LYS A 1 64 ? 0.134 -5.887 -7.995 1.00 0.00 64 LYS A O 3
ATOM 4787 N N . ALA A 1 65 ? -1.812 -6.522 -7.082 1.00 0.00 65 ALA A N 3
ATOM 4788 C CA . ALA A 1 65 ? -1.775 -5.549 -6.011 1.00 0.00 65 ALA A CA 3
ATOM 4789 C C . ALA A 1 65 ? -0.462 -5.612 -5.220 1.00 0.00 65 ALA A C 3
ATOM 4790 O O . ALA A 1 65 ? 0.128 -4.582 -4.897 1.00 0.00 65 ALA A O 3
ATOM 4797 N N . LYS A 1 66 ? 0.053 -6.825 -5.000 1.00 0.00 66 LYS A N 3
ATOM 4798 C CA . LYS A 1 66 ? 1.339 -7.007 -4.297 1.00 0.00 66 LYS A CA 3
ATOM 4799 C C . LYS A 1 66 ? 2.528 -6.418 -5.077 1.00 0.00 66 LYS A C 3
ATOM 4800 O O . LYS A 1 66 ? 3.455 -5.878 -4.472 1.00 0.00 66 LYS A O 3
ATOM 4819 N N . LYS A 1 67 ? 2.484 -6.468 -6.418 1.00 0.00 67 LYS A N 3
ATOM 4820 C CA . LYS A 1 67 ? 3.509 -5.913 -7.313 1.00 0.00 67 LYS A CA 3
ATOM 4821 C C . LYS A 1 67 ? 3.448 -4.385 -7.373 1.00 0.00 67 LYS A C 3
ATOM 4822 O O . LYS A 1 67 ? 4.493 -3.744 -7.323 1.00 0.00 67 LYS A O 3
ATOM 4841 N N . LEU A 1 68 ? 2.250 -3.796 -7.419 1.00 0.00 68 LEU A N 3
ATOM 4842 C CA . LEU A 1 68 ? 2.057 -2.343 -7.289 1.00 0.00 68 LEU A CA 3
ATOM 4843 C C . LEU A 1 68 ? 2.658 -1.825 -5.971 1.00 0.00 68 LEU A C 3
ATOM 4844 O O . LEU A 1 68 ? 3.384 -0.833 -5.965 1.00 0.00 68 LEU A O 3
ATOM 4860 N N . LEU A 1 69 ? 2.414 -2.536 -4.868 1.00 0.00 69 LEU A N 3
ATOM 4861 C CA . LEU A 1 69 ? 2.965 -2.217 -3.547 1.00 0.00 69 LEU A CA 3
ATOM 4862 C C . LEU A 1 69 ? 4.498 -2.205 -3.535 1.00 0.00 69 LEU A C 3
ATOM 4863 O O . LEU A 1 69 ? 5.115 -1.258 -3.048 1.00 0.00 69 LEU A O 3
ATOM 4879 N N . GLU A 1 70 ? 5.110 -3.231 -4.131 1.00 0.00 70 GLU A N 3
ATOM 4880 C CA . GLU A 1 70 ? 6.560 -3.312 -4.302 1.00 0.00 70 GLU A CA 3
ATOM 4881 C C . GLU A 1 70 ? 7.089 -2.159 -5.177 1.00 0.00 70 GLU A C 3
ATOM 4882 O O . GLU A 1 70 ? 8.108 -1.549 -4.858 1.00 0.00 70 GLU A O 3
ATOM 4894 N N . GLU A 1 71 ? 6.381 -1.819 -6.256 1.00 0.00 71 GLU A N 3
ATOM 4895 C CA . GLU A 1 71 ? 6.806 -0.800 -7.224 1.00 0.00 71 GLU A CA 3
ATOM 4896 C C . GLU A 1 71 ? 6.853 0.590 -6.585 1.00 0.00 71 GLU A C 3
ATOM 4897 O O . GLU A 1 71 ? 7.835 1.325 -6.721 1.00 0.00 71 GLU A O 3
ATOM 4909 N N . ALA A 1 72 ? 5.808 0.928 -5.828 1.00 0.00 72 ALA A N 3
ATOM 4910 C CA . ALA A 1 72 ? 5.738 2.180 -5.090 1.00 0.00 72 ALA A CA 3
ATOM 4911 C C . ALA A 1 72 ? 6.813 2.275 -4.012 1.00 0.00 72 ALA A C 3
ATOM 4912 O O . ALA A 1 72 ? 7.466 3.310 -3.882 1.00 0.00 72 ALA A O 3
ATOM 4919 N N . ALA A 1 73 ? 7.007 1.194 -3.256 1.00 0.00 73 ALA A N 3
ATOM 4920 C CA . ALA A 1 73 ? 8.008 1.154 -2.205 1.00 0.00 73 ALA A CA 3
ATOM 4921 C C . ALA A 1 73 ? 9.412 1.372 -2.769 1.00 0.00 73 ALA A C 3
ATOM 4922 O O . ALA A 1 73 ? 10.148 2.215 -2.263 1.00 0.00 73 ALA A O 3
ATOM 4929 N N . ARG A 1 74 ? 9.768 0.678 -3.857 1.00 0.00 74 ARG A N 3
ATOM 4930 C CA . ARG A 1 74 ? 11.076 0.826 -4.513 1.00 0.00 74 ARG A CA 3
ATOM 4931 C C . ARG A 1 74 ? 11.272 2.232 -5.084 1.00 0.00 74 ARG A C 3
ATOM 4932 O O . ARG A 1 74 ? 12.380 2.764 -5.036 1.00 0.00 74 ARG A O 3
ATOM 4953 N N . THR A 1 75 ? 10.186 2.860 -5.540 1.00 0.00 75 THR A N 3
ATOM 4954 C CA . THR A 1 75 ? 10.184 4.267 -5.996 1.00 0.00 75 THR A CA 3
ATOM 4955 C C . THR A 1 75 ? 10.419 5.250 -4.842 1.00 0.00 75 THR A C 3
ATOM 4956 O O . THR A 1 75 ? 11.275 6.126 -4.954 1.00 0.00 75 THR A O 3
ATOM 4967 N N . ALA A 1 76 ? 9.745 5.070 -3.702 1.00 0.00 76 ALA A N 3
ATOM 4968 C CA . ALA A 1 76 ? 9.928 5.876 -2.487 1.00 0.00 76 ALA A CA 3
ATOM 4969 C C . ALA A 1 76 ? 11.182 5.502 -1.656 1.00 0.00 76 ALA A C 3
ATOM 4970 O O . ALA A 1 76 ? 11.488 6.167 -0.663 1.00 0.00 76 ALA A O 3
ATOM 4977 N N . GLY A 1 77 ? 11.923 4.462 -2.057 1.00 0.00 77 GLY A N 3
ATOM 4978 C CA . GLY A 1 77 ? 13.160 3.992 -1.417 1.00 0.00 77 GLY A CA 3
ATOM 4979 C C . GLY A 1 77 ? 12.950 3.153 -0.148 1.00 0.00 77 GLY A C 3
ATOM 4980 O O . GLY A 1 77 ? 13.830 3.113 0.714 1.00 0.00 77 GLY A O 3
ATOM 4984 N N . ALA A 1 78 ? 11.783 2.521 -0.004 1.00 0.00 78 ALA A N 3
ATOM 4985 C CA . ALA A 1 78 ? 11.337 1.862 1.214 1.00 0.00 78 ALA A CA 3
ATOM 4986 C C . ALA A 1 78 ? 11.834 0.413 1.412 1.00 0.00 78 ALA A C 3
ATOM 4987 O O . ALA A 1 78 ? 12.342 -0.243 0.497 1.00 0.00 78 ALA A O 3
ATOM 4994 N N . SER A 1 79 ? 11.695 -0.067 2.651 1.00 0.00 79 SER A N 3
ATOM 4995 C CA . SER A 1 79 ? 12.283 -1.305 3.175 1.00 0.00 79 SER A CA 3
ATOM 4996 C C . SER A 1 79 ? 11.646 -2.605 2.655 1.00 0.00 79 SER A C 3
ATOM 4997 O O . SER A 1 79 ? 10.425 -2.686 2.532 1.00 0.00 79 SER A O 3
ATOM 5005 N N . PRO A 1 80 ? 12.419 -3.694 2.478 1.00 0.00 80 PRO A N 3
ATOM 5006 C CA . PRO A 1 80 ? 11.864 -5.020 2.184 1.00 0.00 80 PRO A CA 3
ATOM 5007 C C . PRO A 1 80 ? 10.949 -5.538 3.304 1.00 0.00 80 PRO A C 3
ATOM 5008 O O . PRO A 1 80 ? 10.045 -6.333 3.042 1.00 0.00 80 PRO A O 3
ATOM 5019 N N . GLU A 1 81 ? 11.144 -5.071 4.542 1.00 0.00 81 GLU A N 3
ATOM 5020 C CA . GLU A 1 81 ? 10.272 -5.365 5.682 1.00 0.00 81 GLU A CA 3
ATOM 5021 C C . GLU A 1 81 ? 8.885 -4.711 5.553 1.00 0.00 81 GLU A C 3
ATOM 5022 O O . GLU A 1 81 ? 7.888 -5.412 5.694 1.00 0.00 81 GLU A O 3
ATOM 5034 N N . ILE A 1 82 ? 8.772 -3.418 5.204 1.00 0.00 82 ILE A N 3
ATOM 5035 C CA . ILE A 1 82 ? 7.462 -2.748 5.069 1.00 0.00 82 ILE A CA 3
ATOM 5036 C C . ILE A 1 82 ? 6.731 -3.219 3.814 1.00 0.00 82 ILE A C 3
ATOM 5037 O O . ILE A 1 82 ? 5.501 -3.267 3.790 1.00 0.00 82 ILE A O 3
ATOM 5053 N N . ILE A 1 83 ? 7.506 -3.599 2.791 1.00 0.00 83 ILE A N 3
ATOM 5054 C CA . ILE A 1 83 ? 7.011 -4.089 1.499 1.00 0.00 83 ILE A CA 3
ATOM 5055 C C . ILE A 1 83 ? 6.184 -5.337 1.757 1.00 0.00 83 ILE A C 3
ATOM 5056 O O . ILE A 1 83 ? 5.015 -5.374 1.386 1.00 0.00 83 ILE A O 3
ATOM 5072 N N . LYS A 1 84 ? 6.748 -6.313 2.481 1.00 0.00 84 LYS A N 3
ATOM 5073 C CA . LYS A 1 84 ? 6.025 -7.560 2.786 1.00 0.00 84 LYS A CA 3
ATOM 5074 C C . LYS A 1 84 ? 4.875 -7.343 3.772 1.00 0.00 84 LYS A C 3
ATOM 5075 O O . LYS A 1 84 ? 3.829 -7.973 3.639 1.00 0.00 84 LYS A O 3
ATOM 5094 N N . LYS A 1 85 ? 5.036 -6.405 4.708 1.00 0.00 85 LYS A N 3
ATOM 5095 C CA . LYS A 1 85 ? 4.042 -6.077 5.745 1.00 0.00 85 LYS A CA 3
ATOM 5096 C C . LYS A 1 85 ? 2.752 -5.520 5.150 1.00 0.00 85 LYS A C 3
ATOM 5097 O O . LYS A 1 85 ? 1.679 -6.061 5.410 1.00 0.00 85 LYS A O 3
ATOM 5116 N N . LEU A 1 86 ? 2.864 -4.495 4.304 1.00 0.00 86 LEU A N 3
ATOM 5117 C CA . LEU A 1 86 ? 1.735 -3.922 3.570 1.00 0.00 86 LEU A CA 3
ATOM 5118 C C . LEU A 1 86 ? 1.244 -4.922 2.514 1.00 0.00 86 LEU A C 3
ATOM 5119 O O . LEU A 1 86 ? 0.066 -5.258 2.494 1.00 0.00 86 LEU A O 3
ATOM 5135 N N . ALA A 1 87 ? 2.132 -5.461 1.673 1.00 0.00 87 ALA A N 3
ATOM 5136 C CA . ALA A 1 87 ? 1.726 -6.355 0.576 1.00 0.00 87 ALA A CA 3
ATOM 5137 C C . ALA A 1 87 ? 0.963 -7.610 1.072 1.00 0.00 87 ALA A C 3
ATOM 5138 O O . ALA A 1 87 ? 0.079 -8.095 0.371 1.00 0.00 87 ALA A O 3
ATOM 5145 N N . SER A 1 88 ? 1.233 -8.098 2.293 1.00 0.00 88 SER A N 3
ATOM 5146 C CA . SER A 1 88 ? 0.470 -9.177 2.946 1.00 0.00 88 SER A CA 3
ATOM 5147 C C . SER A 1 88 ? -1.003 -8.802 3.168 1.00 0.00 88 SER A C 3
ATOM 5148 O O . SER A 1 88 ? -1.892 -9.634 2.981 1.00 0.00 88 SER A O 3
ATOM 5156 N N . ALA A 1 89 ? -1.294 -7.534 3.483 1.00 0.00 89 ALA A N 3
ATOM 5157 C CA . ALA A 1 89 ? -2.660 -7.025 3.621 1.00 0.00 89 ALA A CA 3
ATOM 5158 C C . ALA A 1 89 ? -3.453 -7.160 2.313 1.00 0.00 89 ALA A C 3
ATOM 5159 O O . ALA A 1 89 ? -4.634 -7.500 2.341 1.00 0.00 89 ALA A O 3
ATOM 5166 N N . LEU A 1 90 ? -2.800 -6.965 1.164 1.00 0.00 90 LEU A N 3
ATOM 5167 C CA . LEU A 1 90 ? -3.425 -7.140 -0.148 1.00 0.00 90 LEU A CA 3
ATOM 5168 C C . LEU A 1 90 ? -3.781 -8.603 -0.435 1.00 0.00 90 LEU A C 3
ATOM 5169 O O . LEU A 1 90 ? -4.772 -8.870 -1.113 1.00 0.00 90 LEU A O 3
ATOM 5185 N N . GLU A 1 91 ? -3.025 -9.552 0.120 1.00 0.00 91 GLU A N 3
ATOM 5186 C CA . GLU A 1 91 ? -3.329 -10.980 -0.031 1.00 0.00 91 GLU A CA 3
ATOM 5187 C C . GLU A 1 91 ? -4.641 -11.355 0.660 1.00 0.00 91 GLU A C 3
ATOM 5188 O O . GLU A 1 91 ? -5.466 -12.071 0.087 1.00 0.00 91 GLU A O 3
ATOM 5200 N N . ARG A 1 92 ? -4.869 -10.814 1.864 1.00 0.00 92 ARG A N 3
ATOM 5201 C CA . ARG A 1 92 ? -6.141 -10.964 2.581 1.00 0.00 92 ARG A CA 3
ATOM 5202 C C . ARG A 1 92 ? -7.269 -10.099 2.022 1.00 0.00 92 ARG A C 3
ATOM 5203 O O . ARG A 1 92 ? -8.403 -10.554 2.060 1.00 0.00 92 ARG A O 3
ATOM 5224 N N . LEU A 1 93 ? -7.011 -8.919 1.447 1.00 0.00 93 LEU A N 3
ATOM 5225 C CA . LEU A 1 93 ? -8.081 -8.017 0.971 1.00 0.00 93 LEU A CA 3
ATOM 5226 C C . LEU A 1 93 ? -8.960 -8.648 -0.128 1.00 0.00 93 LEU A C 3
ATOM 5227 O O . LEU A 1 93 ? -10.151 -8.344 -0.232 1.00 0.00 93 LEU A O 3
ATOM 5243 N N . ALA A 1 94 ? -8.377 -9.557 -0.916 1.00 0.00 94 ALA A N 3
ATOM 5244 C CA . ALA A 1 94 ? -9.082 -10.338 -1.933 1.00 0.00 94 ALA A CA 3
ATOM 5245 C C . ALA A 1 94 ? -10.044 -11.376 -1.319 1.00 0.00 94 ALA A C 3
ATOM 5246 O O . ALA A 1 94 ? -11.219 -11.424 -1.683 1.00 0.00 94 ALA A O 3
ATOM 5253 N N . GLU A 1 95 ? -9.569 -12.189 -0.367 1.00 0.00 95 GLU A N 3
ATOM 5254 C CA . GLU A 1 95 ? -10.372 -13.252 0.266 1.00 0.00 95 GLU A CA 3
ATOM 5255 C C . GLU A 1 95 ? -11.308 -12.753 1.386 1.00 0.00 95 GLU A C 3
ATOM 5256 O O . GLU A 1 95 ? -12.345 -13.364 1.645 1.00 0.00 95 GLU A O 3
ATOM 5268 N N . GLU A 1 96 ? -10.981 -11.624 2.025 1.00 0.00 96 GLU A N 3
ATOM 5269 C CA . GLU A 1 96 ? -11.826 -10.940 3.021 1.00 0.00 96 GLU A CA 3
ATOM 5270 C C . GLU A 1 96 ? -13.090 -10.311 2.400 1.00 0.00 96 GLU A C 3
ATOM 5271 O O . GLU A 1 96 ? -14.026 -9.962 3.126 1.00 0.00 96 GLU A O 3
ATOM 5283 N N . GLY A 1 97 ? -13.149 -10.196 1.066 1.00 0.00 97 GLY A N 3
ATOM 5284 C CA . GLY A 1 97 ? -14.347 -9.800 0.327 1.00 0.00 97 GLY A CA 3
ATOM 5285 C C . GLY A 1 97 ? -14.435 -8.298 0.057 1.00 0.00 97 GLY A C 3
ATOM 5286 O O . GLY A 1 97 ? -15.520 -7.725 0.182 1.00 0.00 97 GLY A O 3
ATOM 5290 N N . ALA A 1 98 ? -13.308 -7.679 -0.324 1.00 0.00 98 ALA A N 3
ATOM 5291 C CA . ALA A 1 98 ? -13.197 -6.264 -0.690 1.00 0.00 98 ALA A CA 3
ATOM 5292 C C . ALA A 1 98 ? -13.536 -5.273 0.448 1.00 0.00 98 ALA A C 3
ATOM 5293 O O . ALA A 1 98 ? -13.758 -5.654 1.602 1.00 0.00 98 ALA A O 3
ATOM 5300 N N . ALA A 1 99 ? -13.534 -3.978 0.117 1.00 0.00 99 ALA A N 3
ATOM 5301 C CA . ALA A 1 99 ? -13.857 -2.878 1.022 1.00 0.00 99 ALA A CA 3
ATOM 5302 C C . ALA A 1 99 ? -14.799 -1.875 0.326 1.00 0.00 99 ALA A C 3
ATOM 5303 O O . ALA A 1 99 ? -14.356 -1.032 -0.454 1.00 0.00 99 ALA A O 3
ATOM 5310 N N . LYS A 1 100 ? -16.111 -1.947 0.594 1.00 0.00 100 LYS A N 3
ATOM 5311 C CA . LYS A 1 100 ? -17.135 -1.097 -0.058 1.00 0.00 100 LYS A CA 3
ATOM 5312 C C . LYS A 1 100 ? -16.968 0.390 0.258 1.00 0.00 100 LYS A C 3
ATOM 5313 O O . LYS A 1 100 ? -17.178 1.231 -0.613 1.00 0.00 100 LYS A O 3
ATOM 5332 N N . GLU A 1 101 ? -16.504 0.724 1.462 1.00 0.00 101 GLU A N 3
ATOM 5333 C CA . GLU A 1 101 ? -16.195 2.113 1.830 1.00 0.00 101 GLU A CA 3
ATOM 5334 C C . GLU A 1 101 ? -14.947 2.676 1.136 1.00 0.00 101 GLU A C 3
ATOM 5335 O O . GLU A 1 101 ? -14.749 3.889 1.170 1.00 0.00 101 GLU A O 3
ATOM 5347 N N . ALA A 1 102 ? -14.138 1.856 0.454 1.00 0.00 102 ALA A N 3
ATOM 5348 C CA . ALA A 1 102 ? -13.067 2.362 -0.411 1.00 0.00 102 ALA A CA 3
ATOM 5349 C C . ALA A 1 102 ? -13.618 3.223 -1.562 1.00 0.00 102 ALA A C 3
ATOM 5350 O O . ALA A 1 102 ? -12.967 4.183 -1.975 1.00 0.00 102 ALA A O 3
ATOM 5357 N N . ALA A 1 103 ? -14.833 2.923 -2.041 1.00 0.00 103 ALA A N 3
ATOM 5358 C CA . ALA A 1 103 ? -15.481 3.650 -3.131 1.00 0.00 103 ALA A CA 3
ATOM 5359 C C . ALA A 1 103 ? -15.740 5.125 -2.760 1.00 0.00 103 ALA A C 3
ATOM 5360 O O . ALA A 1 103 ? -15.295 6.030 -3.469 1.00 0.00 103 ALA A O 3
ATOM 5367 N N . ARG A 1 104 ? -16.365 5.385 -1.600 1.00 0.00 104 ARG A N 3
ATOM 5368 C CA . ARG A 1 104 ? -16.583 6.754 -1.088 1.00 0.00 104 ARG A CA 3
ATOM 5369 C C . ARG A 1 104 ? -15.289 7.441 -0.636 1.00 0.00 104 ARG A C 3
ATOM 5370 O O . ARG A 1 104 ? -15.143 8.646 -0.824 1.00 0.00 104 ARG A O 3
ATOM 5391 N N . GLN A 1 105 ? -14.326 6.683 -0.107 1.00 0.00 105 GLN A N 3
ATOM 5392 C CA . GLN A 1 105 ? -13.013 7.211 0.286 1.00 0.00 105 GLN A CA 3
ATOM 5393 C C . GLN A 1 105 ? -12.193 7.695 -0.925 1.00 0.00 105 GLN A C 3
ATOM 5394 O O . GLN A 1 105 ? -11.560 8.747 -0.848 1.00 0.00 105 GLN A O 3
ATOM 5408 N N . ALA A 1 106 ? -12.251 6.989 -2.059 1.00 0.00 106 ALA A N 3
ATOM 5409 C CA . ALA A 1 106 ? -11.656 7.439 -3.318 1.00 0.00 106 ALA A CA 3
ATOM 5410 C C . ALA A 1 106 ? -12.395 8.668 -3.885 1.00 0.00 106 ALA A C 3
ATOM 5411 O O . ALA A 1 106 ? -11.758 9.656 -4.253 1.00 0.00 106 ALA A O 3
ATOM 5418 N N . GLU A 1 107 ? -13.734 8.649 -3.894 1.00 0.00 107 GLU A N 3
ATOM 5419 C CA . GLU A 1 107 ? -14.565 9.771 -4.364 1.00 0.00 107 GLU A CA 3
ATOM 5420 C C . GLU A 1 107 ? -14.316 11.072 -3.583 1.00 0.00 107 GLU A C 3
ATOM 5421 O O . GLU A 1 107 ? -14.342 12.149 -4.173 1.00 0.00 107 GLU A O 3
ATOM 5433 N N . GLU A 1 108 ? -14.008 10.997 -2.285 1.00 0.00 108 GLU A N 3
ATOM 5434 C CA . GLU A 1 108 ? -13.649 12.167 -1.469 1.00 0.00 108 GLU A CA 3
ATOM 5435 C C . GLU A 1 108 ? -12.361 12.859 -1.970 1.00 0.00 108 GLU A C 3
ATOM 5436 O O . GLU A 1 108 ? -12.286 14.090 -1.987 1.00 0.00 108 GLU A O 3
ATOM 5448 N N . VAL A 1 109 ? -11.370 12.091 -2.445 1.00 0.00 109 VAL A N 3
ATOM 5449 C CA . VAL A 1 109 ? -10.127 12.640 -3.028 1.00 0.00 109 VAL A CA 3
ATOM 5450 C C . VAL A 1 109 ? -10.352 13.144 -4.457 1.00 0.00 109 VAL A C 3
ATOM 5451 O O . VAL A 1 109 ? -9.820 14.190 -4.830 1.00 0.00 109 VAL A O 3
ATOM 5464 N N . ARG A 1 110 ? -11.202 12.467 -5.240 1.00 0.00 110 ARG A N 3
ATOM 5465 C CA . ARG A 1 110 ? -11.622 12.910 -6.586 1.00 0.00 110 ARG A CA 3
ATOM 5466 C C . ARG A 1 110 ? -12.407 14.229 -6.559 1.00 0.00 110 ARG A C 3
ATOM 5467 O O . ARG A 1 110 ? -12.194 15.076 -7.431 1.00 0.00 110 ARG A O 3
ATOM 5488 N N . LYS A 1 111 ? -13.270 14.427 -5.551 1.00 0.00 111 LYS A N 3
ATOM 5489 C CA . LYS A 1 111 ? -14.083 15.644 -5.338 1.00 0.00 111 LYS A CA 3
ATOM 5490 C C . LYS A 1 111 ? -13.227 16.903 -5.125 1.00 0.00 111 LYS A C 3
ATOM 5491 O O . LYS A 1 111 ? -13.638 17.984 -5.552 1.00 0.00 111 LYS A O 3
ATOM 5510 N N . ARG A 1 112 ? -12.024 16.733 -4.554 1.00 0.00 112 ARG A N 3
ATOM 5511 C CA . ARG A 1 112 ? -10.922 17.716 -4.441 1.00 0.00 112 ARG A CA 3
ATOM 5512 C C . ARG A 1 112 ? -11.335 19.115 -3.934 1.00 0.00 112 ARG A C 3
ATOM 5513 O O . ARG A 1 112 ? -12.337 19.260 -3.229 1.00 0.00 112 ARG A O 3
ATOM 5534 N N . GLY A 1 113 ? -10.530 20.135 -4.245 1.00 0.00 113 GLY A N 3
ATOM 5535 C CA . GLY A 1 113 ? -10.719 21.529 -3.828 1.00 0.00 113 GLY A CA 3
ATOM 5536 C C . GLY A 1 113 ? -10.064 21.854 -2.479 1.00 0.00 113 GLY A C 3
ATOM 5537 O O . GLY A 1 113 ? -10.271 21.161 -1.481 1.00 0.00 113 GLY A O 3
ATOM 5541 N N . SER A 1 114 ? -9.257 22.918 -2.457 1.00 0.00 114 SER A N 3
ATOM 5542 C CA . SER A 1 114 ? -8.584 23.469 -1.268 1.00 0.00 114 SER A CA 3
ATOM 5543 C C . SER A 1 114 ? -8.168 24.929 -1.496 1.00 0.00 114 SER A C 3
ATOM 5544 O O . SER A 1 114 ? -7.918 25.339 -2.634 1.00 0.00 114 SER A O 3
ATOM 5552 N N . LEU A 1 115 ? -8.099 25.717 -0.419 1.00 0.00 115 LEU A N 3
ATOM 5553 C CA . LEU A 1 115 ? -7.662 27.120 -0.441 1.00 0.00 115 LEU A CA 3
ATOM 5554 C C . LEU A 1 115 ? -7.106 27.622 0.898 1.00 0.00 115 LEU A C 3
ATOM 5555 O O . LEU A 1 115 ? -6.136 28.383 0.902 1.00 0.00 115 LEU A O 3
ATOM 5571 N N . GLU A 1 116 ? -7.720 27.235 2.019 1.00 0.00 116 GLU A N 3
ATOM 5572 C CA . GLU A 1 116 ? -7.379 27.761 3.345 1.00 0.00 116 GLU A CA 3
ATOM 5573 C C . GLU A 1 116 ? -7.517 26.700 4.468 1.00 0.00 116 GLU A C 3
ATOM 5574 O O . GLU A 1 116 ? -7.872 27.029 5.604 1.00 0.00 116 GLU A O 3
ATOM 5586 N N . HIS A 1 117 ? -7.301 25.408 4.172 1.00 0.00 117 HIS A N 3
ATOM 5587 C CA . HIS A 1 117 ? -7.500 24.337 5.165 1.00 0.00 117 HIS A CA 3
ATOM 5588 C C . HIS A 1 117 ? -6.409 24.337 6.257 1.00 0.00 117 HIS A C 3
ATOM 5589 O O . HIS A 1 117 ? -5.236 24.618 5.993 1.00 0.00 117 HIS A O 3
ATOM 5603 N N . HIS A 1 118 ? -6.797 24.040 7.503 1.00 0.00 118 HIS A N 3
ATOM 5604 C CA . HIS A 1 118 ? -5.917 24.150 8.671 1.00 0.00 118 HIS A CA 3
ATOM 5605 C C . HIS A 1 118 ? -5.045 22.893 8.851 1.00 0.00 118 HIS A C 3
ATOM 5606 O O . HIS A 1 118 ? -5.466 21.902 9.455 1.00 0.00 118 HIS A O 3
ATOM 5620 N N . HIS A 1 119 ? -3.820 22.939 8.321 1.00 0.00 119 HIS A N 3
ATOM 5621 C CA . HIS A 1 119 ? -2.800 21.894 8.452 1.00 0.00 119 HIS A CA 3
ATOM 5622 C C . HIS A 1 119 ? -1.382 22.495 8.436 1.00 0.00 119 HIS A C 3
ATOM 5623 O O . HIS A 1 119 ? -1.098 23.417 7.665 1.00 0.00 119 HIS A O 3
ATOM 5637 N N . HIS A 1 120 ? -0.483 21.960 9.268 1.00 0.00 120 HIS A N 3
ATOM 5638 C CA . HIS A 1 120 ? 0.945 22.302 9.296 1.00 0.00 120 HIS A CA 3
ATOM 5639 C C . HIS A 1 120 ? 1.788 21.122 9.820 1.00 0.00 120 HIS A C 3
ATOM 5640 O O . HIS A 1 120 ? 1.304 20.301 10.604 1.00 0.00 120 HIS A O 3
ATOM 5654 N N . HIS A 1 121 ? 3.059 21.049 9.413 1.00 0.00 121 HIS A N 3
ATOM 5655 C CA . HIS A 1 121 ? 4.031 20.073 9.924 1.00 0.00 121 HIS A CA 3
ATOM 5656 C C . HIS A 1 121 ? 4.557 20.434 11.331 1.00 0.00 121 HIS A C 3
ATOM 5657 O O . HIS A 1 121 ? 4.399 21.570 11.799 1.00 0.00 121 HIS A O 3
ATOM 5671 N N . HIS A 1 122 ? 5.212 19.476 11.996 1.00 0.00 122 HIS A N 3
ATOM 5672 C CA . HIS A 1 122 ? 5.937 19.685 13.260 1.00 0.00 122 HIS A CA 3
ATOM 5673 C C . HIS A 1 122 ? 7.226 20.512 13.052 1.00 0.00 122 HIS A C 3
ATOM 5674 O O . HIS A 1 122 ? 7.557 21.336 13.939 1.00 0.00 122 HIS A O 3
ATOM 5689 N N . GLY A 1 1 ? -5.350 26.688 -2.934 1.00 0.00 1 GLY A N 4
ATOM 5690 C CA . GLY A 1 1 ? -4.979 25.940 -4.157 1.00 0.00 1 GLY A CA 4
ATOM 5691 C C . GLY A 1 1 ? -5.472 24.501 -4.120 1.00 0.00 1 GLY A C 4
ATOM 5692 O O . GLY A 1 1 ? -6.190 24.102 -3.202 1.00 0.00 1 GLY A O 4
ATOM 5698 N N . GLU A 1 2 ? -5.093 23.699 -5.121 1.00 0.00 2 GLU A N 4
ATOM 5699 C CA . GLU A 1 2 ? -5.482 22.277 -5.221 1.00 0.00 2 GLU A CA 4
ATOM 5700 C C . GLU A 1 2 ? -4.606 21.326 -4.379 1.00 0.00 2 GLU A C 4
ATOM 5701 O O . GLU A 1 2 ? -5.060 20.238 -4.027 1.00 0.00 2 GLU A O 4
ATOM 5713 N N . THR A 1 3 ? -3.377 21.743 -4.038 1.00 0.00 3 THR A N 4
ATOM 5714 C CA . THR A 1 3 ? -2.426 21.059 -3.132 1.00 0.00 3 THR A CA 4
ATOM 5715 C C . THR A 1 3 ? -2.291 19.558 -3.424 1.00 0.00 3 THR A C 4
ATOM 5716 O O . THR A 1 3 ? -2.748 18.687 -2.685 1.00 0.00 3 THR A O 4
ATOM 5727 N N . LYS A 1 4 ? -1.630 19.246 -4.535 1.00 0.00 4 LYS A N 4
ATOM 5728 C CA . LYS A 1 4 ? -1.528 17.887 -5.118 1.00 0.00 4 LYS A CA 4
ATOM 5729 C C . LYS A 1 4 ? -0.907 16.857 -4.158 1.00 0.00 4 LYS A C 4
ATOM 5730 O O . LYS A 1 4 ? -1.276 15.683 -4.174 1.00 0.00 4 LYS A O 4
ATOM 5749 N N . ALA A 1 5 ? -0.022 17.312 -3.270 1.00 0.00 5 ALA A N 4
ATOM 5750 C CA . ALA A 1 5 ? 0.583 16.515 -2.202 1.00 0.00 5 ALA A CA 4
ATOM 5751 C C . ALA A 1 5 ? -0.433 16.021 -1.147 1.00 0.00 5 ALA A C 4
ATOM 5752 O O . ALA A 1 5 ? -0.274 14.921 -0.610 1.00 0.00 5 ALA A O 4
ATOM 5759 N N . LYS A 1 6 ? -1.513 16.781 -0.889 1.00 0.00 6 LYS A N 4
ATOM 5760 C CA . LYS A 1 6 ? -2.622 16.361 -0.014 1.00 0.00 6 LYS A CA 4
ATOM 5761 C C . LYS A 1 6 ? -3.351 15.166 -0.622 1.00 0.00 6 LYS A C 4
ATOM 5762 O O . LYS A 1 6 ? -3.492 14.155 0.053 1.00 0.00 6 LYS A O 4
ATOM 5781 N N . ALA A 1 7 ? -3.728 15.224 -1.901 1.00 0.00 7 ALA A N 4
ATOM 5782 C CA . ALA A 1 7 ? -4.390 14.115 -2.590 1.00 0.00 7 ALA A CA 4
ATOM 5783 C C . ALA A 1 7 ? -3.564 12.810 -2.554 1.00 0.00 7 ALA A C 4
ATOM 5784 O O . ALA A 1 7 ? -4.131 11.731 -2.372 1.00 0.00 7 ALA A O 4
ATOM 5791 N N . ALA A 1 8 ? -2.231 12.896 -2.639 1.00 0.00 8 ALA A N 4
ATOM 5792 C CA . ALA A 1 8 ? -1.349 11.737 -2.481 1.00 0.00 8 ALA A CA 4
ATOM 5793 C C . ALA A 1 8 ? -1.377 11.161 -1.049 1.00 0.00 8 ALA A C 4
ATOM 5794 O O . ALA A 1 8 ? -1.614 9.965 -0.883 1.00 0.00 8 ALA A O 4
ATOM 5801 N N . GLN A 1 9 ? -1.217 11.992 -0.010 1.00 0.00 9 GLN A N 4
ATOM 5802 C CA . GLN A 1 9 ? -1.266 11.528 1.388 1.00 0.00 9 GLN A CA 4
ATOM 5803 C C . GLN A 1 9 ? -2.649 10.977 1.766 1.00 0.00 9 GLN A C 4
ATOM 5804 O O . GLN A 1 9 ? -2.759 9.962 2.453 1.00 0.00 9 GLN A O 4
ATOM 5818 N N . GLU A 1 10 ? -3.706 11.622 1.275 1.00 0.00 10 GLU A N 4
ATOM 5819 C CA . GLU A 1 10 ? -5.103 11.248 1.486 1.00 0.00 10 GLU A CA 4
ATOM 5820 C C . GLU A 1 10 ? -5.427 9.916 0.816 1.00 0.00 10 GLU A C 4
ATOM 5821 O O . GLU A 1 10 ? -6.269 9.196 1.339 1.00 0.00 10 GLU A O 4
ATOM 5833 N N . ALA A 1 11 ? -4.734 9.523 -0.261 1.00 0.00 11 ALA A N 4
ATOM 5834 C CA . ALA A 1 11 ? -4.908 8.193 -0.838 1.00 0.00 11 ALA A CA 4
ATOM 5835 C C . ALA A 1 11 ? -4.536 7.078 0.165 1.00 0.00 11 ALA A C 4
ATOM 5836 O O . ALA A 1 11 ? -5.334 6.175 0.419 1.00 0.00 11 ALA A O 4
ATOM 5843 N N . LEU A 1 12 ? -3.371 7.171 0.820 1.00 0.00 12 LEU A N 4
ATOM 5844 C CA . LEU A 1 12 ? -2.945 6.197 1.835 1.00 0.00 12 LEU A CA 4
ATOM 5845 C C . LEU A 1 12 ? -3.731 6.355 3.148 1.00 0.00 12 LEU A C 4
ATOM 5846 O O . LEU A 1 12 ? -4.138 5.358 3.747 1.00 0.00 12 LEU A O 4
ATOM 5862 N N . ARG A 1 13 ? -3.992 7.593 3.588 1.00 0.00 13 ARG A N 4
ATOM 5863 C CA . ARG A 1 13 ? -4.781 7.873 4.802 1.00 0.00 13 ARG A CA 4
ATOM 5864 C C . ARG A 1 13 ? -6.198 7.309 4.691 1.00 0.00 13 ARG A C 4
ATOM 5865 O O . ARG A 1 13 ? -6.679 6.659 5.622 1.00 0.00 13 ARG A O 4
ATOM 5886 N N . ALA A 1 14 ? -6.833 7.484 3.536 1.00 0.00 14 ALA A N 4
ATOM 5887 C CA . ALA A 1 14 ? -8.117 6.875 3.224 1.00 0.00 14 ALA A CA 4
ATOM 5888 C C . ALA A 1 14 ? -8.031 5.349 3.185 1.00 0.00 14 ALA A C 4
ATOM 5889 O O . ALA A 1 14 ? -8.920 4.682 3.705 1.00 0.00 14 ALA A O 4
ATOM 5896 N N . ALA A 1 15 ? -6.958 4.787 2.622 1.00 0.00 15 ALA A N 4
ATOM 5897 C CA . ALA A 1 15 ? -6.767 3.341 2.533 1.00 0.00 15 ALA A CA 4
ATOM 5898 C C . ALA A 1 15 ? -6.696 2.667 3.920 1.00 0.00 15 ALA A C 4
ATOM 5899 O O . ALA A 1 15 ? -7.249 1.585 4.107 1.00 0.00 15 ALA A O 4
ATOM 5906 N N . ARG A 1 16 ? -6.094 3.330 4.920 1.00 0.00 16 ARG A N 4
ATOM 5907 C CA . ARG A 1 16 ? -6.060 2.854 6.318 1.00 0.00 16 ARG A CA 4
ATOM 5908 C C . ARG A 1 16 ? -7.440 2.907 6.974 1.00 0.00 16 ARG A C 4
ATOM 5909 O O . ARG A 1 16 ? -7.794 2.002 7.724 1.00 0.00 16 ARG A O 4
ATOM 5930 N N . GLU A 1 17 ? -8.239 3.919 6.647 1.00 0.00 17 GLU A N 4
ATOM 5931 C CA . GLU A 1 17 ? -9.616 4.082 7.130 1.00 0.00 17 GLU A CA 4
ATOM 5932 C C . GLU A 1 17 ? -10.605 3.069 6.523 1.00 0.00 17 GLU A C 4
ATOM 5933 O O . GLU A 1 17 ? -11.444 2.515 7.236 1.00 0.00 17 GLU A O 4
ATOM 5945 N N . GLN A 1 18 ? -10.491 2.796 5.222 1.00 0.00 18 GLN A N 4
ATOM 5946 C CA . GLN A 1 18 ? -11.377 1.888 4.477 1.00 0.00 18 GLN A CA 4
ATOM 5947 C C . GLN A 1 18 ? -11.000 0.401 4.585 1.00 0.00 18 GLN A C 4
ATOM 5948 O O . GLN A 1 18 ? -11.857 -0.455 4.362 1.00 0.00 18 GLN A O 4
ATOM 5962 N N . ALA A 1 19 ? -9.756 0.083 4.964 1.00 0.00 19 ALA A N 4
ATOM 5963 C CA . ALA A 1 19 ? -9.290 -1.282 5.202 1.00 0.00 19 ALA A CA 4
ATOM 5964 C C . ALA A 1 19 ? -10.164 -1.992 6.256 1.00 0.00 19 ALA A C 4
ATOM 5965 O O . ALA A 1 19 ? -10.148 -1.649 7.441 1.00 0.00 19 ALA A O 4
ATOM 5972 N N . THR A 1 20 ? -10.941 -2.988 5.814 1.00 0.00 20 THR A N 4
ATOM 5973 C CA . THR A 1 20 ? -11.997 -3.639 6.618 1.00 0.00 20 THR A CA 4
ATOM 5974 C C . THR A 1 20 ? -11.451 -4.511 7.761 1.00 0.00 20 THR A C 4
ATOM 5975 O O . THR A 1 20 ? -12.138 -4.748 8.757 1.00 0.00 20 THR A O 4
ATOM 5986 N N . THR A 1 21 ? -10.191 -4.946 7.651 1.00 0.00 21 THR A N 4
ATOM 5987 C CA . THR A 1 21 ? -9.470 -5.760 8.644 1.00 0.00 21 THR A CA 4
ATOM 5988 C C . THR A 1 21 ? -8.486 -4.916 9.470 1.00 0.00 21 THR A C 4
ATOM 5989 O O . THR A 1 21 ? -7.781 -4.073 8.907 1.00 0.00 21 THR A O 4
ATOM 6000 N N . PRO A 1 22 ? -8.373 -5.169 10.790 1.00 0.00 22 PRO A N 4
ATOM 6001 C CA . PRO A 1 22 ? -7.424 -4.499 11.683 1.00 0.00 22 PRO A CA 4
ATOM 6002 C C . PRO A 1 22 ? -5.958 -4.819 11.350 1.00 0.00 22 PRO A C 4
ATOM 6003 O O . PRO A 1 22 ? -5.079 -3.979 11.552 1.00 0.00 22 PRO A O 4
ATOM 6014 N N . GLU A 1 23 ? -5.683 -6.008 10.803 1.00 0.00 23 GLU A N 4
ATOM 6015 C CA . GLU A 1 23 ? -4.336 -6.429 10.399 1.00 0.00 23 GLU A CA 4
ATOM 6016 C C . GLU A 1 23 ? -3.826 -5.594 9.223 1.00 0.00 23 GLU A C 4
ATOM 6017 O O . GLU A 1 23 ? -2.645 -5.255 9.157 1.00 0.00 23 GLU A O 4
ATOM 6029 N N . ALA A 1 24 ? -4.731 -5.213 8.321 1.00 0.00 24 ALA A N 4
ATOM 6030 C CA . ALA A 1 24 ? -4.419 -4.346 7.196 1.00 0.00 24 ALA A CA 4
ATOM 6031 C C . ALA A 1 24 ? -4.137 -2.908 7.656 1.00 0.00 24 ALA A C 4
ATOM 6032 O O . ALA A 1 24 ? -3.166 -2.303 7.211 1.00 0.00 24 ALA A O 4
ATOM 6039 N N . GLN A 1 25 ? -4.909 -2.376 8.608 1.00 0.00 25 GLN A N 4
ATOM 6040 C CA . GLN A 1 25 ? -4.748 -0.985 9.066 1.00 0.00 25 GLN A CA 4
ATOM 6041 C C . GLN A 1 25 ? -3.344 -0.717 9.641 1.00 0.00 25 GLN A C 4
ATOM 6042 O O . GLN A 1 25 ? -2.718 0.288 9.296 1.00 0.00 25 GLN A O 4
ATOM 6056 N N . LYS A 1 26 ? -2.808 -1.648 10.447 1.00 0.00 26 LYS A N 4
ATOM 6057 C CA . LYS A 1 26 ? -1.433 -1.554 10.978 1.00 0.00 26 LYS A CA 4
ATOM 6058 C C . LYS A 1 26 ? -0.349 -1.796 9.928 1.00 0.00 26 LYS A C 4
ATOM 6059 O O . LYS A 1 26 ? 0.771 -1.319 10.078 1.00 0.00 26 LYS A O 4
ATOM 6078 N N . ALA A 1 27 ? -0.657 -2.590 8.909 1.00 0.00 27 ALA A N 4
ATOM 6079 C CA . ALA A 1 27 ? 0.258 -2.928 7.821 1.00 0.00 27 ALA A CA 4
ATOM 6080 C C . ALA A 1 27 ? 0.443 -1.754 6.846 1.00 0.00 27 ALA A C 4
ATOM 6081 O O . ALA A 1 27 ? 1.545 -1.519 6.350 1.00 0.00 27 ALA A O 4
ATOM 6088 N N . LEU A 1 28 ? -0.615 -0.966 6.629 1.00 0.00 28 LEU A N 4
ATOM 6089 C CA . LEU A 1 28 ? -0.549 0.302 5.891 1.00 0.00 28 LEU A CA 4
ATOM 6090 C C . LEU A 1 28 ? 0.291 1.347 6.631 1.00 0.00 28 LEU A C 4
ATOM 6091 O O . LEU A 1 28 ? 1.091 2.055 6.019 1.00 0.00 28 LEU A O 4
ATOM 6107 N N . GLU A 1 29 ? 0.166 1.384 7.959 1.00 0.00 29 GLU A N 4
ATOM 6108 C CA . GLU A 1 29 ? 0.981 2.209 8.835 1.00 0.00 29 GLU A CA 4
ATOM 6109 C C . GLU A 1 29 ? 2.497 1.960 8.700 1.00 0.00 29 GLU A C 4
ATOM 6110 O O . GLU A 1 29 ? 3.297 2.813 9.074 1.00 0.00 29 GLU A O 4
ATOM 6122 N N . GLU A 1 30 ? 2.920 0.789 8.211 1.00 0.00 30 GLU A N 4
ATOM 6123 C CA . GLU A 1 30 ? 4.338 0.464 8.015 1.00 0.00 30 GLU A CA 4
ATOM 6124 C C . GLU A 1 30 ? 4.971 1.232 6.855 1.00 0.00 30 GLU A C 4
ATOM 6125 O O . GLU A 1 30 ? 6.066 1.773 6.999 1.00 0.00 30 GLU A O 4
ATOM 6137 N N . LEU A 1 31 ? 4.276 1.316 5.716 1.00 0.00 31 LEU A N 4
ATOM 6138 C CA . LEU A 1 31 ? 4.748 2.097 4.572 1.00 0.00 31 LEU A CA 4
ATOM 6139 C C . LEU A 1 31 ? 4.764 3.586 4.935 1.00 0.00 31 LEU A C 4
ATOM 6140 O O . LEU A 1 31 ? 5.723 4.285 4.639 1.00 0.00 31 LEU A O 4
ATOM 6156 N N . GLU A 1 32 ? 3.758 4.063 5.668 1.00 0.00 32 GLU A N 4
ATOM 6157 C CA . GLU A 1 32 ? 3.660 5.466 6.101 1.00 0.00 32 GLU A CA 4
ATOM 6158 C C . GLU A 1 32 ? 4.907 5.935 6.862 1.00 0.00 32 GLU A C 4
ATOM 6159 O O . GLU A 1 32 ? 5.355 7.056 6.638 1.00 0.00 32 GLU A O 4
ATOM 6171 N N . LYS A 1 33 ? 5.527 5.069 7.676 1.00 0.00 33 LYS A N 4
ATOM 6172 C CA . LYS A 1 33 ? 6.786 5.374 8.380 1.00 0.00 33 LYS A CA 4
ATOM 6173 C C . LYS A 1 33 ? 7.942 5.679 7.417 1.00 0.00 33 LYS A C 4
ATOM 6174 O O . LYS A 1 33 ? 8.762 6.552 7.706 1.00 0.00 33 LYS A O 4
ATOM 6193 N N . VAL A 1 34 ? 7.999 4.999 6.267 1.00 0.00 34 VAL A N 4
ATOM 6194 C CA . VAL A 1 34 ? 9.010 5.224 5.220 1.00 0.00 34 VAL A CA 4
ATOM 6195 C C . VAL A 1 34 ? 8.685 6.454 4.385 1.00 0.00 34 VAL A C 4
ATOM 6196 O O . VAL A 1 34 ? 9.553 7.296 4.166 1.00 0.00 34 VAL A O 4
ATOM 6209 N N . LEU A 1 35 ? 7.418 6.610 3.984 1.00 0.00 35 LEU A N 4
ATOM 6210 C CA . LEU A 1 35 ? 6.978 7.757 3.192 1.00 0.00 35 LEU A CA 4
ATOM 6211 C C . LEU A 1 35 ? 7.086 9.067 3.994 1.00 0.00 35 LEU A C 4
ATOM 6212 O O . LEU A 1 35 ? 7.334 10.121 3.409 1.00 0.00 35 LEU A O 4
ATOM 6228 N N . LYS A 1 36 ? 6.980 9.016 5.332 1.00 0.00 36 LYS A N 4
ATOM 6229 C CA . LYS A 1 36 ? 7.169 10.176 6.222 1.00 0.00 36 LYS A CA 4
ATOM 6230 C C . LYS A 1 36 ? 8.559 10.812 6.101 1.00 0.00 36 LYS A C 4
ATOM 6231 O O . LYS A 1 36 ? 8.704 12.016 6.312 1.00 0.00 36 LYS A O 4
ATOM 6250 N N . THR A 1 37 ? 9.566 10.006 5.750 1.00 0.00 37 THR A N 4
ATOM 6251 C CA . THR A 1 37 ? 10.952 10.431 5.492 1.00 0.00 37 THR A CA 4
ATOM 6252 C C . THR A 1 37 ? 11.335 10.367 4.000 1.00 0.00 37 THR A C 4
ATOM 6253 O O . THR A 1 37 ? 12.498 10.580 3.643 1.00 0.00 37 THR A O 4
ATOM 6264 N N . ALA A 1 38 ? 10.367 10.106 3.114 1.00 0.00 38 ALA A N 4
ATOM 6265 C CA . ALA A 1 38 ? 10.540 10.149 1.658 1.00 0.00 38 ALA A CA 4
ATOM 6266 C C . ALA A 1 38 ? 10.228 11.556 1.092 1.00 0.00 38 ALA A C 4
ATOM 6267 O O . ALA A 1 38 ? 9.709 12.429 1.795 1.00 0.00 38 ALA A O 4
ATOM 6274 N N . SER A 1 39 ? 10.563 11.797 -0.180 1.00 0.00 39 SER A N 4
ATOM 6275 C CA . SER A 1 39 ? 10.421 13.107 -0.844 1.00 0.00 39 SER A CA 4
ATOM 6276 C C . SER A 1 39 ? 9.033 13.276 -1.486 1.00 0.00 39 SER A C 4
ATOM 6277 O O . SER A 1 39 ? 8.432 12.277 -1.891 1.00 0.00 39 SER A O 4
ATOM 6285 N N . PRO A 1 40 ? 8.482 14.506 -1.597 1.00 0.00 40 PRO A N 4
ATOM 6286 C CA . PRO A 1 40 ? 7.088 14.724 -2.006 1.00 0.00 40 PRO A CA 4
ATOM 6287 C C . PRO A 1 40 ? 6.787 14.257 -3.439 1.00 0.00 40 PRO A C 4
ATOM 6288 O O . PRO A 1 40 ? 5.686 13.780 -3.714 1.00 0.00 40 PRO A O 4
ATOM 6299 N N . GLU A 1 41 ? 7.756 14.355 -4.356 1.00 0.00 41 GLU A N 4
ATOM 6300 C CA . GLU A 1 41 ? 7.580 13.892 -5.737 1.00 0.00 41 GLU A CA 4
ATOM 6301 C C . GLU A 1 41 ? 7.448 12.362 -5.787 1.00 0.00 41 GLU A C 4
ATOM 6302 O O . GLU A 1 41 ? 6.524 11.824 -6.402 1.00 0.00 41 GLU A O 4
ATOM 6314 N N . GLN A 1 42 ? 8.326 11.654 -5.073 1.00 0.00 42 GLN A N 4
ATOM 6315 C CA . GLN A 1 42 ? 8.261 10.201 -4.936 1.00 0.00 42 GLN A CA 4
ATOM 6316 C C . GLN A 1 42 ? 7.035 9.754 -4.144 1.00 0.00 42 GLN A C 4
ATOM 6317 O O . GLN A 1 42 ? 6.513 8.675 -4.399 1.00 0.00 42 GLN A O 4
ATOM 6331 N N . TRP A 1 43 ? 6.542 10.585 -3.230 1.00 0.00 43 TRP A N 4
ATOM 6332 C CA . TRP A 1 43 ? 5.285 10.362 -2.526 1.00 0.00 43 TRP A CA 4
ATOM 6333 C C . TRP A 1 43 ? 4.109 10.267 -3.504 1.00 0.00 43 TRP A C 4
ATOM 6334 O O . TRP A 1 43 ? 3.304 9.344 -3.418 1.00 0.00 43 TRP A O 4
ATOM 6355 N N . ARG A 1 44 ? 4.044 11.176 -4.485 1.00 0.00 44 ARG A N 4
ATOM 6356 C CA . ARG A 1 44 ? 3.015 11.210 -5.542 1.00 0.00 44 ARG A CA 4
ATOM 6357 C C . ARG A 1 44 ? 3.132 9.982 -6.443 1.00 0.00 44 ARG A C 4
ATOM 6358 O O . ARG A 1 44 ? 2.135 9.322 -6.728 1.00 0.00 44 ARG A O 4
ATOM 6379 N N . GLN A 1 45 ? 4.368 9.647 -6.828 1.00 0.00 45 GLN A N 4
ATOM 6380 C CA . GLN A 1 45 ? 4.669 8.458 -7.626 1.00 0.00 45 GLN A CA 4
ATOM 6381 C C . GLN A 1 45 ? 4.252 7.165 -6.909 1.00 0.00 45 GLN A C 4
ATOM 6382 O O . GLN A 1 45 ? 3.620 6.291 -7.504 1.00 0.00 45 GLN A O 4
ATOM 6396 N N . ALA A 1 46 ? 4.586 7.055 -5.620 1.00 0.00 46 ALA A N 4
ATOM 6397 C CA . ALA A 1 46 ? 4.282 5.894 -4.801 1.00 0.00 46 ALA A CA 4
ATOM 6398 C C . ALA A 1 46 ? 2.781 5.771 -4.526 1.00 0.00 46 ALA A C 4
ATOM 6399 O O . ALA A 1 46 ? 2.199 4.719 -4.783 1.00 0.00 46 ALA A O 4
ATOM 6406 N N . ALA A 1 47 ? 2.139 6.841 -4.043 1.00 0.00 47 ALA A N 4
ATOM 6407 C CA . ALA A 1 47 ? 0.749 6.809 -3.598 1.00 0.00 47 ALA A CA 4
ATOM 6408 C C . ALA A 1 47 ? -0.198 6.305 -4.701 1.00 0.00 47 ALA A C 4
ATOM 6409 O O . ALA A 1 47 ? -1.198 5.661 -4.394 1.00 0.00 47 ALA A O 4
ATOM 6416 N N . GLU A 1 48 ? 0.140 6.520 -5.981 1.00 0.00 48 GLU A N 4
ATOM 6417 C CA . GLU A 1 48 ? -0.626 5.966 -7.099 1.00 0.00 48 GLU A CA 4
ATOM 6418 C C . GLU A 1 48 ? -0.638 4.428 -7.115 1.00 0.00 48 GLU A C 4
ATOM 6419 O O . GLU A 1 48 ? -1.721 3.845 -7.134 1.00 0.00 48 GLU A O 4
ATOM 6431 N N . LYS A 1 49 ? 0.518 3.746 -7.043 1.00 0.00 49 LYS A N 4
ATOM 6432 C CA . LYS A 1 49 ? 0.558 2.271 -7.061 1.00 0.00 49 LYS A CA 4
ATOM 6433 C C . LYS A 1 49 ? 0.125 1.696 -5.716 1.00 0.00 49 LYS A C 4
ATOM 6434 O O . LYS A 1 49 ? -0.583 0.695 -5.684 1.00 0.00 49 LYS A O 4
ATOM 6453 N N . ILE A 1 50 ? 0.451 2.379 -4.614 1.00 0.00 50 ILE A N 4
ATOM 6454 C CA . ILE A 1 50 ? -0.037 2.025 -3.272 1.00 0.00 50 ILE A CA 4
ATOM 6455 C C . ILE A 1 50 ? -1.564 1.922 -3.289 1.00 0.00 50 ILE A C 4
ATOM 6456 O O . ILE A 1 50 ? -2.128 0.912 -2.876 1.00 0.00 50 ILE A O 4
ATOM 6472 N N . PHE A 1 51 ? -2.232 2.955 -3.804 1.00 0.00 51 PHE A N 4
ATOM 6473 C CA . PHE A 1 51 ? -3.685 3.036 -3.789 1.00 0.00 51 PHE A CA 4
ATOM 6474 C C . PHE A 1 51 ? -4.341 2.158 -4.859 1.00 0.00 51 PHE A C 4
ATOM 6475 O O . PHE A 1 51 ? -5.402 1.577 -4.624 1.00 0.00 51 PHE A O 4
ATOM 6492 N N . GLU A 1 52 ? -3.676 1.987 -6.006 1.00 0.00 52 GLU A N 4
ATOM 6493 C CA . GLU A 1 52 ? -4.084 1.025 -7.029 1.00 0.00 52 GLU A CA 4
ATOM 6494 C C . GLU A 1 52 ? -4.087 -0.405 -6.478 1.00 0.00 52 GLU A C 4
ATOM 6495 O O . GLU A 1 52 ? -5.019 -1.146 -6.768 1.00 0.00 52 GLU A O 4
ATOM 6507 N N . ALA A 1 53 ? -3.123 -0.802 -5.636 1.00 0.00 53 ALA A N 4
ATOM 6508 C CA . ALA A 1 53 ? -3.069 -2.155 -5.088 1.00 0.00 53 ALA A CA 4
ATOM 6509 C C . ALA A 1 53 ? -4.379 -2.536 -4.386 1.00 0.00 53 ALA A C 4
ATOM 6510 O O . ALA A 1 53 ? -4.954 -3.587 -4.659 1.00 0.00 53 ALA A O 4
ATOM 6517 N N . PHE A 1 54 ? -4.912 -1.647 -3.551 1.00 0.00 54 PHE A N 4
ATOM 6518 C CA . PHE A 1 54 ? -6.154 -1.884 -2.813 1.00 0.00 54 PHE A CA 4
ATOM 6519 C C . PHE A 1 54 ? -7.358 -1.984 -3.757 1.00 0.00 54 PHE A C 4
ATOM 6520 O O . PHE A 1 54 ? -8.321 -2.689 -3.453 1.00 0.00 54 PHE A O 4
ATOM 6537 N N . ARG A 1 55 ? -7.291 -1.330 -4.924 1.00 0.00 55 ARG A N 4
ATOM 6538 C CA . ARG A 1 55 ? -8.308 -1.388 -5.981 1.00 0.00 55 ARG A CA 4
ATOM 6539 C C . ARG A 1 55 ? -8.248 -2.696 -6.770 1.00 0.00 55 ARG A C 4
ATOM 6540 O O . ARG A 1 55 ? -9.277 -3.189 -7.225 1.00 0.00 55 ARG A O 4
ATOM 6561 N N . GLU A 1 56 ? -7.056 -3.272 -6.932 1.00 0.00 56 GLU A N 4
ATOM 6562 C CA . GLU A 1 56 ? -6.866 -4.542 -7.618 1.00 0.00 56 GLU A CA 4
ATOM 6563 C C . GLU A 1 56 ? -7.188 -5.722 -6.705 1.00 0.00 56 GLU A C 4
ATOM 6564 O O . GLU A 1 56 ? -7.996 -6.576 -7.072 1.00 0.00 56 GLU A O 4
ATOM 6576 N N . ALA A 1 57 ? -6.622 -5.759 -5.497 1.00 0.00 57 ALA A N 4
ATOM 6577 C CA . ALA A 1 57 ? -6.832 -6.844 -4.539 1.00 0.00 57 ALA A CA 4
ATOM 6578 C C . ALA A 1 57 ? -8.305 -7.033 -4.183 1.00 0.00 57 ALA A C 4
ATOM 6579 O O . ALA A 1 57 ? -8.792 -8.159 -4.117 1.00 0.00 57 ALA A O 4
ATOM 6586 N N . SER A 1 58 ? -9.028 -5.926 -4.049 1.00 0.00 58 SER A N 4
ATOM 6587 C CA . SER A 1 58 ? -10.480 -5.956 -3.801 1.00 0.00 58 SER A CA 4
ATOM 6588 C C . SER A 1 58 ? -11.293 -6.504 -4.981 1.00 0.00 58 SER A C 4
ATOM 6589 O O . SER A 1 58 ? -12.357 -7.090 -4.780 1.00 0.00 58 SER A O 4
ATOM 6597 N N . ASN A 1 59 ? -10.771 -6.389 -6.204 1.00 0.00 59 ASN A N 4
ATOM 6598 C CA . ASN A 1 59 ? -11.322 -7.014 -7.407 1.00 0.00 59 ASN A CA 4
ATOM 6599 C C . ASN A 1 59 ? -10.877 -8.495 -7.575 1.00 0.00 59 ASN A C 4
ATOM 6600 O O . ASN A 1 59 ? -11.383 -9.199 -8.451 1.00 0.00 59 ASN A O 4
ATOM 6611 N N . GLY A 1 60 ? -9.970 -8.982 -6.715 1.00 0.00 60 GLY A N 4
ATOM 6612 C CA . GLY A 1 60 ? -9.436 -10.348 -6.690 1.00 0.00 60 GLY A CA 4
ATOM 6613 C C . GLY A 1 60 ? -7.997 -10.478 -7.204 1.00 0.00 60 GLY A C 4
ATOM 6614 O O . GLY A 1 60 ? -7.532 -11.591 -7.448 1.00 0.00 60 GLY A O 4
ATOM 6618 N N . ASN A 1 61 ? -7.274 -9.361 -7.362 1.00 0.00 61 ASN A N 4
ATOM 6619 C CA . ASN A 1 61 ? -5.934 -9.297 -7.941 1.00 0.00 61 ASN A CA 4
ATOM 6620 C C . ASN A 1 61 ? -4.851 -9.195 -6.857 1.00 0.00 61 ASN A C 4
ATOM 6621 O O . ASN A 1 61 ? -4.019 -8.294 -6.873 1.00 0.00 61 ASN A O 4
ATOM 6632 N N . THR A 1 62 ? -4.838 -10.106 -5.888 1.00 0.00 62 THR A N 4
ATOM 6633 C CA . THR A 1 62 ? -3.770 -10.162 -4.872 1.00 0.00 62 THR A CA 4
ATOM 6634 C C . THR A 1 62 ? -2.368 -10.161 -5.509 1.00 0.00 62 THR A C 4
ATOM 6635 O O . THR A 1 62 ? -1.503 -9.371 -5.127 1.00 0.00 62 THR A O 4
ATOM 6646 N N . GLU A 1 63 ? -2.170 -10.948 -6.572 1.00 0.00 63 GLU A N 4
ATOM 6647 C CA . GLU A 1 63 ? -0.888 -11.083 -7.275 1.00 0.00 63 GLU A CA 4
ATOM 6648 C C . GLU A 1 63 ? -0.425 -9.807 -7.997 1.00 0.00 63 GLU A C 4
ATOM 6649 O O . GLU A 1 63 ? 0.775 -9.555 -8.109 1.00 0.00 63 GLU A O 4
ATOM 6661 N N . LYS A 1 64 ? -1.370 -8.988 -8.471 1.00 0.00 64 LYS A N 4
ATOM 6662 C CA . LYS A 1 64 ? -1.092 -7.684 -9.090 1.00 0.00 64 LYS A CA 4
ATOM 6663 C C . LYS A 1 64 ? -0.939 -6.603 -8.033 1.00 0.00 64 LYS A C 4
ATOM 6664 O O . LYS A 1 64 ? 0.040 -5.860 -8.048 1.00 0.00 64 LYS A O 4
ATOM 6683 N N . ALA A 1 65 ? -1.877 -6.520 -7.093 1.00 0.00 65 ALA A N 4
ATOM 6684 C CA . ALA A 1 65 ? -1.825 -5.548 -6.023 1.00 0.00 65 ALA A CA 4
ATOM 6685 C C . ALA A 1 65 ? -0.502 -5.602 -5.252 1.00 0.00 65 ALA A C 4
ATOM 6686 O O . ALA A 1 65 ? 0.089 -4.567 -4.948 1.00 0.00 65 ALA A O 4
ATOM 6693 N N . LYS A 1 66 ? 0.017 -6.812 -5.022 1.00 0.00 66 LYS A N 4
ATOM 6694 C CA . LYS A 1 66 ? 1.315 -6.980 -4.337 1.00 0.00 66 LYS A CA 4
ATOM 6695 C C . LYS A 1 66 ? 2.482 -6.394 -5.149 1.00 0.00 66 LYS A C 4
ATOM 6696 O O . LYS A 1 66 ? 3.416 -5.843 -4.565 1.00 0.00 66 LYS A O 4
ATOM 6715 N N . LYS A 1 67 ? 2.407 -6.461 -6.489 1.00 0.00 67 LYS A N 4
ATOM 6716 C CA . LYS A 1 67 ? 3.424 -5.911 -7.395 1.00 0.00 67 LYS A CA 4
ATOM 6717 C C . LYS A 1 67 ? 3.383 -4.383 -7.391 1.00 0.00 67 LYS A C 4
ATOM 6718 O O . LYS A 1 67 ? 4.429 -3.759 -7.239 1.00 0.00 67 LYS A O 4
ATOM 6737 N N . LEU A 1 68 ? 2.190 -3.787 -7.498 1.00 0.00 68 LEU A N 4
ATOM 6738 C CA . LEU A 1 68 ? 1.973 -2.335 -7.383 1.00 0.00 68 LEU A CA 4
ATOM 6739 C C . LEU A 1 68 ? 2.566 -1.788 -6.068 1.00 0.00 68 LEU A C 4
ATOM 6740 O O . LEU A 1 68 ? 3.272 -0.781 -6.069 1.00 0.00 68 LEU A O 4
ATOM 6756 N N . LEU A 1 69 ? 2.327 -2.490 -4.957 1.00 0.00 69 LEU A N 4
ATOM 6757 C CA . LEU A 1 69 ? 2.829 -2.135 -3.626 1.00 0.00 69 LEU A CA 4
ATOM 6758 C C . LEU A 1 69 ? 4.359 -2.080 -3.565 1.00 0.00 69 LEU A C 4
ATOM 6759 O O . LEU A 1 69 ? 4.934 -1.078 -3.141 1.00 0.00 69 LEU A O 4
ATOM 6775 N N . GLU A 1 70 ? 5.019 -3.134 -4.048 1.00 0.00 70 GLU A N 4
ATOM 6776 C CA . GLU A 1 70 ? 6.477 -3.213 -4.115 1.00 0.00 70 GLU A CA 4
ATOM 6777 C C . GLU A 1 70 ? 7.059 -2.174 -5.087 1.00 0.00 70 GLU A C 4
ATOM 6778 O O . GLU A 1 70 ? 8.115 -1.599 -4.831 1.00 0.00 70 GLU A O 4
ATOM 6790 N N . GLU A 1 71 ? 6.354 -1.882 -6.177 1.00 0.00 71 GLU A N 4
ATOM 6791 C CA . GLU A 1 71 ? 6.798 -0.932 -7.196 1.00 0.00 71 GLU A CA 4
ATOM 6792 C C . GLU A 1 71 ? 6.839 0.499 -6.648 1.00 0.00 71 GLU A C 4
ATOM 6793 O O . GLU A 1 71 ? 7.840 1.208 -6.794 1.00 0.00 71 GLU A O 4
ATOM 6805 N N . ALA A 1 72 ? 5.777 0.904 -5.947 1.00 0.00 72 ALA A N 4
ATOM 6806 C CA . ALA A 1 72 ? 5.722 2.193 -5.278 1.00 0.00 72 ALA A CA 4
ATOM 6807 C C . ALA A 1 72 ? 6.748 2.307 -4.149 1.00 0.00 72 ALA A C 4
ATOM 6808 O O . ALA A 1 72 ? 7.423 3.329 -4.025 1.00 0.00 72 ALA A O 4
ATOM 6815 N N . ALA A 1 73 ? 6.885 1.252 -3.345 1.00 0.00 73 ALA A N 4
ATOM 6816 C CA . ALA A 1 73 ? 7.836 1.194 -2.244 1.00 0.00 73 ALA A CA 4
ATOM 6817 C C . ALA A 1 73 ? 9.275 1.409 -2.713 1.00 0.00 73 ALA A C 4
ATOM 6818 O O . ALA A 1 73 ? 10.001 2.208 -2.126 1.00 0.00 73 ALA A O 4
ATOM 6825 N N . ARG A 1 74 ? 9.678 0.749 -3.803 1.00 0.00 74 ARG A N 4
ATOM 6826 C CA . ARG A 1 74 ? 11.030 0.883 -4.366 1.00 0.00 74 ARG A CA 4
ATOM 6827 C C . ARG A 1 74 ? 11.242 2.243 -5.033 1.00 0.00 74 ARG A C 4
ATOM 6828 O O . ARG A 1 74 ? 12.354 2.768 -5.005 1.00 0.00 74 ARG A O 4
ATOM 6849 N N . THR A 1 75 ? 10.168 2.853 -5.535 1.00 0.00 75 THR A N 4
ATOM 6850 C CA . THR A 1 75 ? 10.172 4.254 -6.013 1.00 0.00 75 THR A CA 4
ATOM 6851 C C . THR A 1 75 ? 10.395 5.240 -4.859 1.00 0.00 75 THR A C 4
ATOM 6852 O O . THR A 1 75 ? 11.261 6.109 -4.956 1.00 0.00 75 THR A O 4
ATOM 6863 N N . ALA A 1 76 ? 9.701 5.067 -3.731 1.00 0.00 76 ALA A N 4
ATOM 6864 C CA . ALA A 1 76 ? 9.857 5.875 -2.514 1.00 0.00 76 ALA A CA 4
ATOM 6865 C C . ALA A 1 76 ? 11.050 5.475 -1.606 1.00 0.00 76 ALA A C 4
ATOM 6866 O O . ALA A 1 76 ? 11.247 6.081 -0.550 1.00 0.00 76 ALA A O 4
ATOM 6873 N N . GLY A 1 77 ? 11.857 4.482 -2.000 1.00 0.00 77 GLY A N 4
ATOM 6874 C CA . GLY A 1 77 ? 13.059 4.052 -1.272 1.00 0.00 77 GLY A CA 4
ATOM 6875 C C . GLY A 1 77 ? 12.804 3.302 0.045 1.00 0.00 77 GLY A C 4
ATOM 6876 O O . GLY A 1 77 ? 13.590 3.433 0.988 1.00 0.00 77 GLY A O 4
ATOM 6880 N N . ALA A 1 78 ? 11.707 2.544 0.138 1.00 0.00 78 ALA A N 4
ATOM 6881 C CA . ALA A 1 78 ? 11.305 1.793 1.324 1.00 0.00 78 ALA A CA 4
ATOM 6882 C C . ALA A 1 78 ? 12.252 0.655 1.775 1.00 0.00 78 ALA A C 4
ATOM 6883 O O . ALA A 1 78 ? 13.170 0.228 1.069 1.00 0.00 78 ALA A O 4
ATOM 6890 N N . SER A 1 79 ? 11.934 0.109 2.953 1.00 0.00 79 SER A N 4
ATOM 6891 C CA . SER A 1 79 ? 12.494 -1.106 3.548 1.00 0.00 79 SER A CA 4
ATOM 6892 C C . SER A 1 79 ? 11.875 -2.383 2.959 1.00 0.00 79 SER A C 4
ATOM 6893 O O . SER A 1 79 ? 10.679 -2.405 2.683 1.00 0.00 79 SER A O 4
ATOM 6901 N N . PRO A 1 80 ? 12.602 -3.508 2.868 1.00 0.00 80 PRO A N 4
ATOM 6902 C CA . PRO A 1 80 ? 11.994 -4.804 2.551 1.00 0.00 80 PRO A CA 4
ATOM 6903 C C . PRO A 1 80 ? 11.039 -5.266 3.670 1.00 0.00 80 PRO A C 4
ATOM 6904 O O . PRO A 1 80 ? 10.058 -5.962 3.408 1.00 0.00 80 PRO A O 4
ATOM 6915 N N . GLU A 1 81 ? 11.276 -4.815 4.908 1.00 0.00 81 GLU A N 4
ATOM 6916 C CA . GLU A 1 81 ? 10.467 -5.127 6.091 1.00 0.00 81 GLU A CA 4
ATOM 6917 C C . GLU A 1 81 ? 9.024 -4.598 5.992 1.00 0.00 81 GLU A C 4
ATOM 6918 O O . GLU A 1 81 ? 8.103 -5.298 6.402 1.00 0.00 81 GLU A O 4
ATOM 6930 N N . ILE A 1 82 ? 8.808 -3.401 5.423 1.00 0.00 82 ILE A N 4
ATOM 6931 C CA . ILE A 1 82 ? 7.474 -2.808 5.204 1.00 0.00 82 ILE A CA 4
ATOM 6932 C C . ILE A 1 82 ? 6.804 -3.331 3.938 1.00 0.00 82 ILE A C 4
ATOM 6933 O O . ILE A 1 82 ? 5.580 -3.449 3.903 1.00 0.00 82 ILE A O 4
ATOM 6949 N N . ILE A 1 83 ? 7.601 -3.651 2.907 1.00 0.00 83 ILE A N 4
ATOM 6950 C CA . ILE A 1 83 ? 7.099 -4.115 1.603 1.00 0.00 83 ILE A CA 4
ATOM 6951 C C . ILE A 1 83 ? 6.287 -5.385 1.808 1.00 0.00 83 ILE A C 4
ATOM 6952 O O . ILE A 1 83 ? 5.132 -5.450 1.392 1.00 0.00 83 ILE A O 4
ATOM 6968 N N . LYS A 1 84 ? 6.858 -6.350 2.537 1.00 0.00 84 LYS A N 4
ATOM 6969 C CA . LYS A 1 84 ? 6.166 -7.611 2.857 1.00 0.00 84 LYS A CA 4
ATOM 6970 C C . LYS A 1 84 ? 4.939 -7.378 3.746 1.00 0.00 84 LYS A C 4
ATOM 6971 O O . LYS A 1 84 ? 3.914 -8.032 3.565 1.00 0.00 84 LYS A O 4
ATOM 6990 N N . LYS A 1 85 ? 5.026 -6.415 4.672 1.00 0.00 85 LYS A N 4
ATOM 6991 C CA . LYS A 1 85 ? 4.009 -6.098 5.683 1.00 0.00 85 LYS A CA 4
ATOM 6992 C C . LYS A 1 85 ? 2.735 -5.549 5.048 1.00 0.00 85 LYS A C 4
ATOM 6993 O O . LYS A 1 85 ? 1.674 -6.151 5.197 1.00 0.00 85 LYS A O 4
ATOM 7012 N N . LEU A 1 86 ? 2.858 -4.478 4.261 1.00 0.00 86 LEU A N 4
ATOM 7013 C CA . LEU A 1 86 ? 1.750 -3.882 3.512 1.00 0.00 86 LEU A CA 4
ATOM 7014 C C . LEU A 1 86 ? 1.255 -4.864 2.443 1.00 0.00 86 LEU A C 4
ATOM 7015 O O . LEU A 1 86 ? 0.072 -5.181 2.413 1.00 0.00 86 LEU A O 4
ATOM 7031 N N . ALA A 1 87 ? 2.139 -5.413 1.607 1.00 0.00 87 ALA A N 4
ATOM 7032 C CA . ALA A 1 87 ? 1.723 -6.323 0.530 1.00 0.00 87 ALA A CA 4
ATOM 7033 C C . ALA A 1 87 ? 0.934 -7.555 1.052 1.00 0.00 87 ALA A C 4
ATOM 7034 O O . ALA A 1 87 ? 0.033 -8.030 0.364 1.00 0.00 87 ALA A O 4
ATOM 7041 N N . SER A 1 88 ? 1.189 -8.029 2.282 1.00 0.00 88 SER A N 4
ATOM 7042 C CA . SER A 1 88 ? 0.403 -9.096 2.942 1.00 0.00 88 SER A CA 4
ATOM 7043 C C . SER A 1 88 ? -1.046 -8.692 3.254 1.00 0.00 88 SER A C 4
ATOM 7044 O O . SER A 1 88 ? -1.934 -9.547 3.288 1.00 0.00 88 SER A O 4
ATOM 7052 N N . ALA A 1 89 ? -1.321 -7.400 3.456 1.00 0.00 89 ALA A N 4
ATOM 7053 C CA . ALA A 1 89 ? -2.679 -6.869 3.591 1.00 0.00 89 ALA A CA 4
ATOM 7054 C C . ALA A 1 89 ? -3.473 -7.038 2.289 1.00 0.00 89 ALA A C 4
ATOM 7055 O O . ALA A 1 89 ? -4.648 -7.394 2.324 1.00 0.00 89 ALA A O 4
ATOM 7062 N N . LEU A 1 90 ? -2.822 -6.857 1.137 1.00 0.00 90 LEU A N 4
ATOM 7063 C CA . LEU A 1 90 ? -3.447 -7.037 -0.174 1.00 0.00 90 LEU A CA 4
ATOM 7064 C C . LEU A 1 90 ? -3.810 -8.502 -0.436 1.00 0.00 90 LEU A C 4
ATOM 7065 O O . LEU A 1 90 ? -4.825 -8.779 -1.073 1.00 0.00 90 LEU A O 4
ATOM 7081 N N . GLU A 1 91 ? -3.036 -9.445 0.104 1.00 0.00 91 GLU A N 4
ATOM 7082 C CA . GLU A 1 91 ? -3.344 -10.869 -0.047 1.00 0.00 91 GLU A CA 4
ATOM 7083 C C . GLU A 1 91 ? -4.647 -11.248 0.663 1.00 0.00 91 GLU A C 4
ATOM 7084 O O . GLU A 1 91 ? -5.492 -11.928 0.078 1.00 0.00 91 GLU A O 4
ATOM 7096 N N . ARG A 1 92 ? -4.858 -10.741 1.886 1.00 0.00 92 ARG A N 4
ATOM 7097 C CA . ARG A 1 92 ? -6.120 -10.910 2.627 1.00 0.00 92 ARG A CA 4
ATOM 7098 C C . ARG A 1 92 ? -7.267 -10.034 2.118 1.00 0.00 92 ARG A C 4
ATOM 7099 O O . ARG A 1 92 ? -8.409 -10.450 2.255 1.00 0.00 92 ARG A O 4
ATOM 7120 N N . LEU A 1 93 ? -7.022 -8.875 1.497 1.00 0.00 93 LEU A N 4
ATOM 7121 C CA . LEU A 1 93 ? -8.095 -7.997 0.984 1.00 0.00 93 LEU A CA 4
ATOM 7122 C C . LEU A 1 93 ? -8.945 -8.677 -0.114 1.00 0.00 93 LEU A C 4
ATOM 7123 O O . LEU A 1 93 ? -10.140 -8.407 -0.244 1.00 0.00 93 LEU A O 4
ATOM 7139 N N . ALA A 1 94 ? -8.327 -9.598 -0.860 1.00 0.00 94 ALA A N 4
ATOM 7140 C CA . ALA A 1 94 ? -8.994 -10.480 -1.817 1.00 0.00 94 ALA A CA 4
ATOM 7141 C C . ALA A 1 94 ? -9.834 -11.567 -1.115 1.00 0.00 94 ALA A C 4
ATOM 7142 O O . ALA A 1 94 ? -10.961 -11.841 -1.528 1.00 0.00 94 ALA A O 4
ATOM 7149 N N . GLU A 1 95 ? -9.313 -12.167 -0.036 1.00 0.00 95 GLU A N 4
ATOM 7150 C CA . GLU A 1 95 ? -10.015 -13.215 0.725 1.00 0.00 95 GLU A CA 4
ATOM 7151 C C . GLU A 1 95 ? -11.180 -12.661 1.567 1.00 0.00 95 GLU A C 4
ATOM 7152 O O . GLU A 1 95 ? -12.197 -13.329 1.753 1.00 0.00 95 GLU A O 4
ATOM 7164 N N . GLU A 1 96 ? -11.034 -11.432 2.073 1.00 0.00 96 GLU A N 4
ATOM 7165 C CA . GLU A 1 96 ? -11.994 -10.755 2.959 1.00 0.00 96 GLU A CA 4
ATOM 7166 C C . GLU A 1 96 ? -13.265 -10.281 2.231 1.00 0.00 96 GLU A C 4
ATOM 7167 O O . GLU A 1 96 ? -14.266 -9.974 2.886 1.00 0.00 96 GLU A O 4
ATOM 7179 N N . GLY A 1 97 ? -13.259 -10.243 0.893 1.00 0.00 97 GLY A N 4
ATOM 7180 C CA . GLY A 1 97 ? -14.440 -9.929 0.086 1.00 0.00 97 GLY A CA 4
ATOM 7181 C C . GLY A 1 97 ? -14.605 -8.431 -0.169 1.00 0.00 97 GLY A C 4
ATOM 7182 O O . GLY A 1 97 ? -15.712 -7.903 -0.040 1.00 0.00 97 GLY A O 4
ATOM 7186 N N . ALA A 1 98 ? -13.502 -7.771 -0.549 1.00 0.00 98 ALA A N 4
ATOM 7187 C CA . ALA A 1 98 ? -13.420 -6.358 -0.922 1.00 0.00 98 ALA A CA 4
ATOM 7188 C C . ALA A 1 98 ? -13.700 -5.348 0.214 1.00 0.00 98 ALA A C 4
ATOM 7189 O O . ALA A 1 98 ? -14.036 -5.705 1.345 1.00 0.00 98 ALA A O 4
ATOM 7196 N N . ALA A 1 99 ? -13.520 -4.062 -0.104 1.00 0.00 99 ALA A N 4
ATOM 7197 C CA . ALA A 1 99 ? -13.717 -2.925 0.795 1.00 0.00 99 ALA A CA 4
ATOM 7198 C C . ALA A 1 99 ? -14.474 -1.799 0.060 1.00 0.00 99 ALA A C 4
ATOM 7199 O O . ALA A 1 99 ? -13.865 -0.883 -0.498 1.00 0.00 99 ALA A O 4
ATOM 7206 N N . LYS A 1 100 ? -15.812 -1.876 0.030 1.00 0.00 100 LYS A N 4
ATOM 7207 C CA . LYS A 1 100 ? -16.702 -0.934 -0.692 1.00 0.00 100 LYS A CA 4
ATOM 7208 C C . LYS A 1 100 ? -16.551 0.520 -0.231 1.00 0.00 100 LYS A C 4
ATOM 7209 O O . LYS A 1 100 ? -16.785 1.442 -1.010 1.00 0.00 100 LYS A O 4
ATOM 7228 N N . GLU A 1 101 ? -16.089 0.732 0.998 1.00 0.00 101 GLU A N 4
ATOM 7229 C CA . GLU A 1 101 ? -15.734 2.039 1.564 1.00 0.00 101 GLU A CA 4
ATOM 7230 C C . GLU A 1 101 ? -14.701 2.784 0.713 1.00 0.00 101 GLU A C 4
ATOM 7231 O O . GLU A 1 101 ? -14.776 4.003 0.584 1.00 0.00 101 GLU A O 4
ATOM 7243 N N . ALA A 1 102 ? -13.792 2.062 0.051 1.00 0.00 102 ALA A N 4
ATOM 7244 C CA . ALA A 1 102 ? -12.797 2.641 -0.853 1.00 0.00 102 ALA A CA 4
ATOM 7245 C C . ALA A 1 102 ? -13.420 3.515 -1.961 1.00 0.00 102 ALA A C 4
ATOM 7246 O O . ALA A 1 102 ? -12.783 4.463 -2.413 1.00 0.00 102 ALA A O 4
ATOM 7253 N N . ALA A 1 103 ? -14.669 3.250 -2.367 1.00 0.00 103 ALA A N 4
ATOM 7254 C CA . ALA A 1 103 ? -15.393 4.056 -3.348 1.00 0.00 103 ALA A CA 4
ATOM 7255 C C . ALA A 1 103 ? -15.693 5.484 -2.838 1.00 0.00 103 ALA A C 4
ATOM 7256 O O . ALA A 1 103 ? -15.352 6.458 -3.515 1.00 0.00 103 ALA A O 4
ATOM 7263 N N . ARG A 1 104 ? -16.250 5.639 -1.624 1.00 0.00 104 ARG A N 4
ATOM 7264 C CA . ARG A 1 104 ? -16.477 6.969 -1.013 1.00 0.00 104 ARG A CA 4
ATOM 7265 C C . ARG A 1 104 ? -15.163 7.623 -0.577 1.00 0.00 104 ARG A C 4
ATOM 7266 O O . ARG A 1 104 ? -14.998 8.836 -0.683 1.00 0.00 104 ARG A O 4
ATOM 7287 N N . GLN A 1 105 ? -14.201 6.813 -0.132 1.00 0.00 105 GLN A N 4
ATOM 7288 C CA . GLN A 1 105 ? -12.869 7.277 0.257 1.00 0.00 105 GLN A CA 4
ATOM 7289 C C . GLN A 1 105 ? -12.034 7.784 -0.939 1.00 0.00 105 GLN A C 4
ATOM 7290 O O . GLN A 1 105 ? -11.256 8.721 -0.773 1.00 0.00 105 GLN A O 4
ATOM 7304 N N . ALA A 1 106 ? -12.238 7.260 -2.154 1.00 0.00 106 ALA A N 4
ATOM 7305 C CA . ALA A 1 106 ? -11.657 7.817 -3.380 1.00 0.00 106 ALA A CA 4
ATOM 7306 C C . ALA A 1 106 ? -12.323 9.148 -3.785 1.00 0.00 106 ALA A C 4
ATOM 7307 O O . ALA A 1 106 ? -11.633 10.082 -4.193 1.00 0.00 106 ALA A O 4
ATOM 7314 N N . GLU A 1 107 ? -13.642 9.286 -3.611 1.00 0.00 107 GLU A N 4
ATOM 7315 C CA . GLU A 1 107 ? -14.367 10.550 -3.843 1.00 0.00 107 GLU A CA 4
ATOM 7316 C C . GLU A 1 107 ? -13.912 11.675 -2.895 1.00 0.00 107 GLU A C 4
ATOM 7317 O O . GLU A 1 107 ? -13.877 12.840 -3.293 1.00 0.00 107 GLU A O 4
ATOM 7329 N N . GLU A 1 108 ? -13.490 11.348 -1.670 1.00 0.00 108 GLU A N 4
ATOM 7330 C CA . GLU A 1 108 ? -12.841 12.308 -0.766 1.00 0.00 108 GLU A CA 4
ATOM 7331 C C . GLU A 1 108 ? -11.518 12.853 -1.348 1.00 0.00 108 GLU A C 4
ATOM 7332 O O . GLU A 1 108 ? -11.231 14.042 -1.217 1.00 0.00 108 GLU A O 4
ATOM 7344 N N . VAL A 1 109 ? -10.748 12.026 -2.070 1.00 0.00 109 VAL A N 4
ATOM 7345 C CA . VAL A 1 109 ? -9.501 12.439 -2.748 1.00 0.00 109 VAL A CA 4
ATOM 7346 C C . VAL A 1 109 ? -9.765 13.203 -4.052 1.00 0.00 109 VAL A C 4
ATOM 7347 O O . VAL A 1 109 ? -9.029 14.139 -4.380 1.00 0.00 109 VAL A O 4
ATOM 7360 N N . ARG A 1 110 ? -10.841 12.877 -4.779 1.00 0.00 110 ARG A N 4
ATOM 7361 C CA . ARG A 1 110 ? -11.262 13.573 -6.014 1.00 0.00 110 ARG A CA 4
ATOM 7362 C C . ARG A 1 110 ? -11.609 15.057 -5.820 1.00 0.00 110 ARG A C 4
ATOM 7363 O O . ARG A 1 110 ? -11.539 15.822 -6.783 1.00 0.00 110 ARG A O 4
ATOM 7384 N N . LYS A 1 111 ? -11.953 15.484 -4.600 1.00 0.00 111 LYS A N 4
ATOM 7385 C CA . LYS A 1 111 ? -12.264 16.888 -4.257 1.00 0.00 111 LYS A CA 4
ATOM 7386 C C . LYS A 1 111 ? -11.046 17.834 -4.182 1.00 0.00 111 LYS A C 4
ATOM 7387 O O . LYS A 1 111 ? -11.243 19.047 -4.262 1.00 0.00 111 LYS A O 4
ATOM 7406 N N . ARG A 1 112 ? -9.810 17.316 -4.061 1.00 0.00 112 ARG A N 4
ATOM 7407 C CA . ARG A 1 112 ? -8.518 18.054 -3.996 1.00 0.00 112 ARG A CA 4
ATOM 7408 C C . ARG A 1 112 ? -8.483 19.212 -2.976 1.00 0.00 112 ARG A C 4
ATOM 7409 O O . ARG A 1 112 ? -8.068 19.005 -1.835 1.00 0.00 112 ARG A O 4
ATOM 7430 N N . GLY A 1 113 ? -8.892 20.420 -3.383 1.00 0.00 113 GLY A N 4
ATOM 7431 C CA . GLY A 1 113 ? -8.978 21.616 -2.529 1.00 0.00 113 GLY A CA 4
ATOM 7432 C C . GLY A 1 113 ? -10.101 21.547 -1.479 1.00 0.00 113 GLY A C 4
ATOM 7433 O O . GLY A 1 113 ? -10.005 22.193 -0.435 1.00 0.00 113 GLY A O 4
ATOM 7437 N N . SER A 1 114 ? -11.129 20.734 -1.745 1.00 0.00 114 SER A N 4
ATOM 7438 C CA . SER A 1 114 ? -12.203 20.300 -0.835 1.00 0.00 114 SER A CA 4
ATOM 7439 C C . SER A 1 114 ? -12.946 21.387 -0.038 1.00 0.00 114 SER A C 4
ATOM 7440 O O . SER A 1 114 ? -12.568 21.738 1.084 1.00 0.00 114 SER A O 4
ATOM 7448 N N . LEU A 1 115 ? -14.085 21.848 -0.577 1.00 0.00 115 LEU A N 4
ATOM 7449 C CA . LEU A 1 115 ? -15.070 22.677 0.147 1.00 0.00 115 LEU A CA 4
ATOM 7450 C C . LEU A 1 115 ? -15.625 21.993 1.405 1.00 0.00 115 LEU A C 4
ATOM 7451 O O . LEU A 1 115 ? -16.015 22.645 2.373 1.00 0.00 115 LEU A O 4
ATOM 7467 N N . GLU A 1 116 ? -15.686 20.668 1.351 1.00 0.00 116 GLU A N 4
ATOM 7468 C CA . GLU A 1 116 ? -16.282 19.775 2.331 1.00 0.00 116 GLU A CA 4
ATOM 7469 C C . GLU A 1 116 ? -15.351 18.564 2.475 1.00 0.00 116 GLU A C 4
ATOM 7470 O O . GLU A 1 116 ? -14.849 18.067 1.464 1.00 0.00 116 GLU A O 4
ATOM 7482 N N . HIS A 1 117 ? -15.122 18.072 3.694 1.00 0.00 117 HIS A N 4
ATOM 7483 C CA . HIS A 1 117 ? -14.328 16.861 3.925 1.00 0.00 117 HIS A CA 4
ATOM 7484 C C . HIS A 1 117 ? -14.901 15.980 5.045 1.00 0.00 117 HIS A C 4
ATOM 7485 O O . HIS A 1 117 ? -15.277 16.469 6.116 1.00 0.00 117 HIS A O 4
ATOM 7499 N N . HIS A 1 118 ? -14.918 14.664 4.820 1.00 0.00 118 HIS A N 4
ATOM 7500 C CA . HIS A 1 118 ? -15.221 13.666 5.847 1.00 0.00 118 HIS A CA 4
ATOM 7501 C C . HIS A 1 118 ? -13.993 13.433 6.751 1.00 0.00 118 HIS A C 4
ATOM 7502 O O . HIS A 1 118 ? -12.877 13.250 6.258 1.00 0.00 118 HIS A O 4
ATOM 7516 N N . HIS A 1 119 ? -14.200 13.405 8.073 1.00 0.00 119 HIS A N 4
ATOM 7517 C CA . HIS A 1 119 ? -13.179 13.025 9.067 1.00 0.00 119 HIS A CA 4
ATOM 7518 C C . HIS A 1 119 ? -13.807 12.511 10.376 1.00 0.00 119 HIS A C 4
ATOM 7519 O O . HIS A 1 119 ? -13.434 11.444 10.868 1.00 0.00 119 HIS A O 4
ATOM 7533 N N . HIS A 1 120 ? -14.788 13.254 10.911 1.00 0.00 120 HIS A N 4
ATOM 7534 C CA . HIS A 1 120 ? -15.446 13.029 12.209 1.00 0.00 120 HIS A CA 4
ATOM 7535 C C . HIS A 1 120 ? -14.487 13.055 13.425 1.00 0.00 120 HIS A C 4
ATOM 7536 O O . HIS A 1 120 ? -13.276 13.274 13.298 1.00 0.00 120 HIS A O 4
ATOM 7550 N N . HIS A 1 121 ? -15.050 12.873 14.620 1.00 0.00 121 HIS A N 4
ATOM 7551 C CA . HIS A 1 121 ? -14.369 12.834 15.921 1.00 0.00 121 HIS A CA 4
ATOM 7552 C C . HIS A 1 121 ? -14.947 11.725 16.830 1.00 0.00 121 HIS A C 4
ATOM 7553 O O . HIS A 1 121 ? -15.896 11.027 16.449 1.00 0.00 121 HIS A O 4
ATOM 7567 N N . HIS A 1 122 ? -14.384 11.561 18.034 1.00 0.00 122 HIS A N 4
ATOM 7568 C CA . HIS A 1 122 ? -14.914 10.682 19.092 1.00 0.00 122 HIS A CA 4
ATOM 7569 C C . HIS A 1 122 ? -16.242 11.204 19.680 1.00 0.00 122 HIS A C 4
ATOM 7570 O O . HIS A 1 122 ? -17.131 10.373 19.976 1.00 0.00 122 HIS A O 4
ATOM 7585 N N . GLY A 1 1 ? -0.684 22.756 -9.821 1.00 0.00 1 GLY A N 5
ATOM 7586 C CA . GLY A 1 1 ? -1.323 22.985 -8.507 1.00 0.00 1 GLY A CA 5
ATOM 7587 C C . GLY A 1 1 ? -0.843 21.984 -7.467 1.00 0.00 1 GLY A C 5
ATOM 7588 O O . GLY A 1 1 ? -0.497 20.850 -7.798 1.00 0.00 1 GLY A O 5
ATOM 7594 N N . GLU A 1 2 ? -0.832 22.379 -6.193 1.00 0.00 2 GLU A N 5
ATOM 7595 C CA . GLU A 1 2 ? -0.267 21.580 -5.085 1.00 0.00 2 GLU A CA 5
ATOM 7596 C C . GLU A 1 2 ? -1.193 20.445 -4.607 1.00 0.00 2 GLU A C 5
ATOM 7597 O O . GLU A 1 2 ? -0.741 19.516 -3.934 1.00 0.00 2 GLU A O 5
ATOM 7609 N N . THR A 1 3 ? -2.483 20.477 -4.964 1.00 0.00 3 THR A N 5
ATOM 7610 C CA . THR A 1 3 ? -3.505 19.555 -4.427 1.00 0.00 3 THR A CA 5
ATOM 7611 C C . THR A 1 3 ? -3.295 18.083 -4.801 1.00 0.00 3 THR A C 5
ATOM 7612 O O . THR A 1 3 ? -3.844 17.205 -4.135 1.00 0.00 3 THR A O 5
ATOM 7623 N N . LYS A 1 4 ? -2.463 17.776 -5.806 1.00 0.00 4 LYS A N 5
ATOM 7624 C CA . LYS A 1 4 ? -2.073 16.392 -6.150 1.00 0.00 4 LYS A CA 5
ATOM 7625 C C . LYS A 1 4 ? -1.283 15.723 -5.014 1.00 0.00 4 LYS A C 5
ATOM 7626 O O . LYS A 1 4 ? -1.450 14.531 -4.774 1.00 0.00 4 LYS A O 5
ATOM 7645 N N . ALA A 1 5 ? -0.481 16.483 -4.261 1.00 0.00 5 ALA A N 5
ATOM 7646 C CA . ALA A 1 5 ? 0.224 15.981 -3.076 1.00 0.00 5 ALA A CA 5
ATOM 7647 C C . ALA A 1 5 ? -0.742 15.677 -1.912 1.00 0.00 5 ALA A C 5
ATOM 7648 O O . ALA A 1 5 ? -0.539 14.708 -1.175 1.00 0.00 5 ALA A O 5
ATOM 7655 N N . LYS A 1 6 ? -1.839 16.441 -1.787 1.00 0.00 6 LYS A N 5
ATOM 7656 C CA . LYS A 1 6 ? -2.926 16.150 -0.838 1.00 0.00 6 LYS A CA 5
ATOM 7657 C C . LYS A 1 6 ? -3.766 14.951 -1.272 1.00 0.00 6 LYS A C 5
ATOM 7658 O O . LYS A 1 6 ? -4.018 14.086 -0.442 1.00 0.00 6 LYS A O 5
ATOM 7677 N N . ALA A 1 7 ? -4.102 14.817 -2.556 1.00 0.00 7 ALA A N 5
ATOM 7678 C CA . ALA A 1 7 ? -4.719 13.608 -3.101 1.00 0.00 7 ALA A CA 5
ATOM 7679 C C . ALA A 1 7 ? -3.837 12.359 -2.888 1.00 0.00 7 ALA A C 5
ATOM 7680 O O . ALA A 1 7 ? -4.362 11.300 -2.555 1.00 0.00 7 ALA A O 5
ATOM 7687 N N . ALA A 1 8 ? -2.507 12.480 -2.994 1.00 0.00 8 ALA A N 5
ATOM 7688 C CA . ALA A 1 8 ? -1.566 11.397 -2.694 1.00 0.00 8 ALA A CA 5
ATOM 7689 C C . ALA A 1 8 ? -1.566 11.013 -1.199 1.00 0.00 8 ALA A C 5
ATOM 7690 O O . ALA A 1 8 ? -1.757 9.842 -0.873 1.00 0.00 8 ALA A O 5
ATOM 7697 N N . GLN A 1 9 ? -1.448 11.984 -0.284 1.00 0.00 9 GLN A N 5
ATOM 7698 C CA . GLN A 1 9 ? -1.561 11.745 1.167 1.00 0.00 9 GLN A CA 5
ATOM 7699 C C . GLN A 1 9 ? -2.908 11.121 1.551 1.00 0.00 9 GLN A C 5
ATOM 7700 O O . GLN A 1 9 ? -2.961 10.157 2.318 1.00 0.00 9 GLN A O 5
ATOM 7714 N N . GLU A 1 10 ? -3.994 11.638 0.981 1.00 0.00 10 GLU A N 5
ATOM 7715 C CA . GLU A 1 10 ? -5.360 11.177 1.218 1.00 0.00 10 GLU A CA 5
ATOM 7716 C C . GLU A 1 10 ? -5.595 9.794 0.624 1.00 0.00 10 GLU A C 5
ATOM 7717 O O . GLU A 1 10 ? -6.380 9.050 1.193 1.00 0.00 10 GLU A O 5
ATOM 7729 N N . ALA A 1 11 ? -4.903 9.396 -0.447 1.00 0.00 11 ALA A N 5
ATOM 7730 C CA . ALA A 1 11 ? -4.998 8.040 -0.973 1.00 0.00 11 ALA A CA 5
ATOM 7731 C C . ALA A 1 11 ? -4.566 6.998 0.080 1.00 0.00 11 ALA A C 5
ATOM 7732 O O . ALA A 1 11 ? -5.321 6.074 0.382 1.00 0.00 11 ALA A O 5
ATOM 7739 N N . LEU A 1 12 ? -3.408 7.179 0.730 1.00 0.00 12 LEU A N 5
ATOM 7740 C CA . LEU A 1 12 ? -2.935 6.255 1.763 1.00 0.00 12 LEU A CA 5
ATOM 7741 C C . LEU A 1 12 ? -3.730 6.413 3.064 1.00 0.00 12 LEU A C 5
ATOM 7742 O O . LEU A 1 12 ? -4.144 5.418 3.661 1.00 0.00 12 LEU A O 5
ATOM 7758 N N . ARG A 1 13 ? -3.999 7.653 3.491 1.00 0.00 13 ARG A N 5
ATOM 7759 C CA . ARG A 1 13 ? -4.785 7.921 4.703 1.00 0.00 13 ARG A CA 5
ATOM 7760 C C . ARG A 1 13 ? -6.192 7.330 4.597 1.00 0.00 13 ARG A C 5
ATOM 7761 O O . ARG A 1 13 ? -6.638 6.655 5.525 1.00 0.00 13 ARG A O 5
ATOM 7782 N N . ALA A 1 14 ? -6.857 7.494 3.456 1.00 0.00 14 ALA A N 5
ATOM 7783 C CA . ALA A 1 14 ? -8.140 6.861 3.187 1.00 0.00 14 ALA A CA 5
ATOM 7784 C C . ALA A 1 14 ? -8.018 5.333 3.126 1.00 0.00 14 ALA A C 5
ATOM 7785 O O . ALA A 1 14 ? -8.890 4.642 3.642 1.00 0.00 14 ALA A O 5
ATOM 7792 N N . ALA A 1 15 ? -6.917 4.788 2.598 1.00 0.00 15 ALA A N 5
ATOM 7793 C CA . ALA A 1 15 ? -6.682 3.346 2.595 1.00 0.00 15 ALA A CA 5
ATOM 7794 C C . ALA A 1 15 ? -6.603 2.743 4.009 1.00 0.00 15 ALA A C 5
ATOM 7795 O O . ALA A 1 15 ? -7.154 1.668 4.240 1.00 0.00 15 ALA A O 5
ATOM 7802 N N . ARG A 1 16 ? -5.996 3.444 4.976 1.00 0.00 16 ARG A N 5
ATOM 7803 C CA . ARG A 1 16 ? -6.007 3.029 6.392 1.00 0.00 16 ARG A CA 5
ATOM 7804 C C . ARG A 1 16 ? -7.378 3.235 7.046 1.00 0.00 16 ARG A C 5
ATOM 7805 O O . ARG A 1 16 ? -7.798 2.415 7.859 1.00 0.00 16 ARG A O 5
ATOM 7826 N N . GLU A 1 17 ? -8.084 4.304 6.682 1.00 0.00 17 GLU A N 5
ATOM 7827 C CA . GLU A 1 17 ? -9.401 4.671 7.228 1.00 0.00 17 GLU A CA 5
ATOM 7828 C C . GLU A 1 17 ? -10.502 3.680 6.811 1.00 0.00 17 GLU A C 5
ATOM 7829 O O . GLU A 1 17 ? -11.339 3.275 7.618 1.00 0.00 17 GLU A O 5
ATOM 7841 N N . GLN A 1 18 ? -10.474 3.268 5.543 1.00 0.00 18 GLN A N 5
ATOM 7842 C CA . GLN A 1 18 ? -11.478 2.425 4.894 1.00 0.00 18 GLN A CA 5
ATOM 7843 C C . GLN A 1 18 ? -11.285 0.922 5.173 1.00 0.00 18 GLN A C 5
ATOM 7844 O O . GLN A 1 18 ? -12.203 0.130 4.962 1.00 0.00 18 GLN A O 5
ATOM 7858 N N . ALA A 1 19 ? -10.079 0.520 5.595 1.00 0.00 19 ALA A N 5
ATOM 7859 C CA . ALA A 1 19 ? -9.688 -0.873 5.775 1.00 0.00 19 ALA A CA 5
ATOM 7860 C C . ALA A 1 19 ? -10.455 -1.511 6.947 1.00 0.00 19 ALA A C 5
ATOM 7861 O O . ALA A 1 19 ? -10.232 -1.191 8.115 1.00 0.00 19 ALA A O 5
ATOM 7868 N N . THR A 1 20 ? -11.371 -2.424 6.622 1.00 0.00 20 THR A N 5
ATOM 7869 C CA . THR A 1 20 ? -12.321 -3.026 7.575 1.00 0.00 20 THR A CA 5
ATOM 7870 C C . THR A 1 20 ? -11.656 -3.979 8.583 1.00 0.00 20 THR A C 5
ATOM 7871 O O . THR A 1 20 ? -12.141 -4.139 9.706 1.00 0.00 20 THR A O 5
ATOM 7882 N N . THR A 1 21 ? -10.509 -4.568 8.220 1.00 0.00 21 THR A N 5
ATOM 7883 C CA . THR A 1 21 ? -9.708 -5.444 9.091 1.00 0.00 21 THR A CA 5
ATOM 7884 C C . THR A 1 21 ? -8.567 -4.672 9.780 1.00 0.00 21 THR A C 5
ATOM 7885 O O . THR A 1 21 ? -7.852 -3.913 9.117 1.00 0.00 21 THR A O 5
ATOM 7896 N N . PRO A 1 22 ? -8.330 -4.904 11.087 1.00 0.00 22 PRO A N 5
ATOM 7897 C CA . PRO A 1 22 ? -7.230 -4.305 11.851 1.00 0.00 22 PRO A CA 5
ATOM 7898 C C . PRO A 1 22 ? -5.848 -4.735 11.337 1.00 0.00 22 PRO A C 5
ATOM 7899 O O . PRO A 1 22 ? -4.889 -3.965 11.416 1.00 0.00 22 PRO A O 5
ATOM 7910 N N . GLU A 1 23 ? -5.744 -5.941 10.769 1.00 0.00 23 GLU A N 5
ATOM 7911 C CA . GLU A 1 23 ? -4.500 -6.483 10.212 1.00 0.00 23 GLU A CA 5
ATOM 7912 C C . GLU A 1 23 ? -4.057 -5.720 8.962 1.00 0.00 23 GLU A C 5
ATOM 7913 O O . GLU A 1 23 ? -2.860 -5.590 8.712 1.00 0.00 23 GLU A O 5
ATOM 7925 N N . ALA A 1 24 ? -5.010 -5.162 8.211 1.00 0.00 24 ALA A N 5
ATOM 7926 C CA . ALA A 1 24 ? -4.714 -4.243 7.121 1.00 0.00 24 ALA A CA 5
ATOM 7927 C C . ALA A 1 24 ? -4.314 -2.859 7.654 1.00 0.00 24 ALA A C 5
ATOM 7928 O O . ALA A 1 24 ? -3.309 -2.302 7.219 1.00 0.00 24 ALA A O 5
ATOM 7935 N N . GLN A 1 25 ? -5.020 -2.328 8.656 1.00 0.00 25 GLN A N 5
ATOM 7936 C CA . GLN A 1 25 ? -4.739 -0.983 9.182 1.00 0.00 25 GLN A CA 5
ATOM 7937 C C . GLN A 1 25 ? -3.307 -0.853 9.730 1.00 0.00 25 GLN A C 5
ATOM 7938 O O . GLN A 1 25 ? -2.588 0.087 9.383 1.00 0.00 25 GLN A O 5
ATOM 7952 N N . LYS A 1 26 ? -2.862 -1.832 10.532 1.00 0.00 26 LYS A N 5
ATOM 7953 C CA . LYS A 1 26 ? -1.496 -1.877 11.091 1.00 0.00 26 LYS A CA 5
ATOM 7954 C C . LYS A 1 26 ? -0.419 -2.121 10.027 1.00 0.00 26 LYS A C 5
ATOM 7955 O O . LYS A 1 26 ? 0.685 -1.591 10.128 1.00 0.00 26 LYS A O 5
ATOM 7974 N N . ALA A 1 27 ? -0.748 -2.898 8.996 1.00 0.00 27 ALA A N 5
ATOM 7975 C CA . ALA A 1 27 ? 0.133 -3.169 7.862 1.00 0.00 27 ALA A CA 5
ATOM 7976 C C . ALA A 1 27 ? 0.371 -1.915 6.995 1.00 0.00 27 ALA A C 5
ATOM 7977 O O . ALA A 1 27 ? 1.492 -1.677 6.542 1.00 0.00 27 ALA A O 5
ATOM 7984 N N . LEU A 1 28 ? -0.660 -1.084 6.808 1.00 0.00 28 LEU A N 5
ATOM 7985 C CA . LEU A 1 28 ? -0.565 0.195 6.095 1.00 0.00 28 LEU A CA 5
ATOM 7986 C C . LEU A 1 28 ? 0.248 1.249 6.856 1.00 0.00 28 LEU A C 5
ATOM 7987 O O . LEU A 1 28 ? 0.993 2.007 6.231 1.00 0.00 28 LEU A O 5
ATOM 8003 N N . GLU A 1 29 ? 0.156 1.275 8.189 1.00 0.00 29 GLU A N 5
ATOM 8004 C CA . GLU A 1 29 ? 0.984 2.167 9.009 1.00 0.00 29 GLU A CA 5
ATOM 8005 C C . GLU A 1 29 ? 2.489 1.932 8.792 1.00 0.00 29 GLU A C 5
ATOM 8006 O O . GLU A 1 29 ? 3.273 2.876 8.881 1.00 0.00 29 GLU A O 5
ATOM 8018 N N . GLU A 1 30 ? 2.908 0.698 8.483 1.00 0.00 30 GLU A N 5
ATOM 8019 C CA . GLU A 1 30 ? 4.323 0.359 8.286 1.00 0.00 30 GLU A CA 5
ATOM 8020 C C . GLU A 1 30 ? 4.948 1.131 7.118 1.00 0.00 30 GLU A C 5
ATOM 8021 O O . GLU A 1 30 ? 6.044 1.678 7.245 1.00 0.00 30 GLU A O 5
ATOM 8033 N N . LEU A 1 31 ? 4.231 1.218 5.991 1.00 0.00 31 LEU A N 5
ATOM 8034 C CA . LEU A 1 31 ? 4.676 1.993 4.838 1.00 0.00 31 LEU A CA 5
ATOM 8035 C C . LEU A 1 31 ? 4.808 3.487 5.188 1.00 0.00 31 LEU A C 5
ATOM 8036 O O . LEU A 1 31 ? 5.814 4.133 4.897 1.00 0.00 31 LEU A O 5
ATOM 8052 N N . GLU A 1 32 ? 3.791 4.029 5.850 1.00 0.00 32 GLU A N 5
ATOM 8053 C CA . GLU A 1 32 ? 3.666 5.453 6.207 1.00 0.00 32 GLU A CA 5
ATOM 8054 C C . GLU A 1 32 ? 4.832 5.958 7.065 1.00 0.00 32 GLU A C 5
ATOM 8055 O O . GLU A 1 32 ? 5.180 7.133 6.976 1.00 0.00 32 GLU A O 5
ATOM 8067 N N . LYS A 1 33 ? 5.483 5.084 7.844 1.00 0.00 33 LYS A N 5
ATOM 8068 C CA . LYS A 1 33 ? 6.628 5.435 8.695 1.00 0.00 33 LYS A CA 5
ATOM 8069 C C . LYS A 1 33 ? 7.850 5.765 7.844 1.00 0.00 33 LYS A C 5
ATOM 8070 O O . LYS A 1 33 ? 8.642 6.633 8.204 1.00 0.00 33 LYS A O 5
ATOM 8089 N N . VAL A 1 34 ? 7.969 5.097 6.695 1.00 0.00 34 VAL A N 5
ATOM 8090 C CA . VAL A 1 34 ? 8.992 5.351 5.682 1.00 0.00 34 VAL A CA 5
ATOM 8091 C C . VAL A 1 34 ? 8.639 6.548 4.816 1.00 0.00 34 VAL A C 5
ATOM 8092 O O . VAL A 1 34 ? 9.463 7.443 4.650 1.00 0.00 34 VAL A O 5
ATOM 8105 N N . LEU A 1 35 ? 7.406 6.605 4.298 1.00 0.00 35 LEU A N 5
ATOM 8106 C CA . LEU A 1 35 ? 6.965 7.712 3.448 1.00 0.00 35 LEU A CA 5
ATOM 8107 C C . LEU A 1 35 ? 6.989 9.049 4.203 1.00 0.00 35 LEU A C 5
ATOM 8108 O O . LEU A 1 35 ? 7.198 10.093 3.588 1.00 0.00 35 LEU A O 5
ATOM 8124 N N . LYS A 1 36 ? 6.863 9.034 5.538 1.00 0.00 36 LYS A N 5
ATOM 8125 C CA . LYS A 1 36 ? 7.061 10.228 6.379 1.00 0.00 36 LYS A CA 5
ATOM 8126 C C . LYS A 1 36 ? 8.463 10.844 6.235 1.00 0.00 36 LYS A C 5
ATOM 8127 O O . LYS A 1 36 ? 8.630 12.049 6.415 1.00 0.00 36 LYS A O 5
ATOM 8146 N N . THR A 1 37 ? 9.454 10.018 5.893 1.00 0.00 37 THR A N 5
ATOM 8147 C CA . THR A 1 37 ? 10.848 10.408 5.614 1.00 0.00 37 THR A CA 5
ATOM 8148 C C . THR A 1 37 ? 11.132 10.606 4.117 1.00 0.00 37 THR A C 5
ATOM 8149 O O . THR A 1 37 ? 12.209 11.087 3.752 1.00 0.00 37 THR A O 5
ATOM 8160 N N . ALA A 1 38 ? 10.188 10.232 3.242 1.00 0.00 38 ALA A N 5
ATOM 8161 C CA . ALA A 1 38 ? 10.385 10.184 1.793 1.00 0.00 38 ALA A CA 5
ATOM 8162 C C . ALA A 1 38 ? 10.108 11.542 1.118 1.00 0.00 38 ALA A C 5
ATOM 8163 O O . ALA A 1 38 ? 9.473 12.438 1.686 1.00 0.00 38 ALA A O 5
ATOM 8170 N N . SER A 1 39 ? 10.602 11.694 -0.109 1.00 0.00 39 SER A N 5
ATOM 8171 C CA . SER A 1 39 ? 10.572 12.955 -0.869 1.00 0.00 39 SER A CA 5
ATOM 8172 C C . SER A 1 39 ? 9.200 13.162 -1.536 1.00 0.00 39 SER A C 5
ATOM 8173 O O . SER A 1 39 ? 8.590 12.178 -1.957 1.00 0.00 39 SER A O 5
ATOM 8181 N N . PRO A 1 40 ? 8.679 14.402 -1.650 1.00 0.00 40 PRO A N 5
ATOM 8182 C CA . PRO A 1 40 ? 7.279 14.660 -2.013 1.00 0.00 40 PRO A CA 5
ATOM 8183 C C . PRO A 1 40 ? 6.873 14.244 -3.437 1.00 0.00 40 PRO A C 5
ATOM 8184 O O . PRO A 1 40 ? 5.737 13.822 -3.656 1.00 0.00 40 PRO A O 5
ATOM 8195 N N . GLU A 1 41 ? 7.770 14.347 -4.419 1.00 0.00 41 GLU A N 5
ATOM 8196 C CA . GLU A 1 41 ? 7.489 13.918 -5.794 1.00 0.00 41 GLU A CA 5
ATOM 8197 C C . GLU A 1 41 ? 7.475 12.384 -5.911 1.00 0.00 41 GLU A C 5
ATOM 8198 O O . GLU A 1 41 ? 6.615 11.803 -6.576 1.00 0.00 41 GLU A O 5
ATOM 8210 N N . GLN A 1 42 ? 8.369 11.711 -5.177 1.00 0.00 42 GLN A N 5
ATOM 8211 C CA . GLN A 1 42 ? 8.346 10.259 -5.004 1.00 0.00 42 GLN A CA 5
ATOM 8212 C C . GLN A 1 42 ? 7.135 9.803 -4.189 1.00 0.00 42 GLN A C 5
ATOM 8213 O O . GLN A 1 42 ? 6.626 8.711 -4.420 1.00 0.00 42 GLN A O 5
ATOM 8227 N N . TRP A 1 43 ? 6.632 10.643 -3.286 1.00 0.00 43 TRP A N 5
ATOM 8228 C CA . TRP A 1 43 ? 5.402 10.404 -2.537 1.00 0.00 43 TRP A CA 5
ATOM 8229 C C . TRP A 1 43 ? 4.197 10.307 -3.476 1.00 0.00 43 TRP A C 5
ATOM 8230 O O . TRP A 1 43 ? 3.412 9.364 -3.384 1.00 0.00 43 TRP A O 5
ATOM 8251 N N . ARG A 1 44 ? 4.086 11.238 -4.435 1.00 0.00 44 ARG A N 5
ATOM 8252 C CA . ARG A 1 44 ? 3.041 11.230 -5.475 1.00 0.00 44 ARG A CA 5
ATOM 8253 C C . ARG A 1 44 ? 3.162 10.012 -6.385 1.00 0.00 44 ARG A C 5
ATOM 8254 O O . ARG A 1 44 ? 2.158 9.358 -6.661 1.00 0.00 44 ARG A O 5
ATOM 8275 N N . GLN A 1 45 ? 4.385 9.689 -6.812 1.00 0.00 45 GLN A N 5
ATOM 8276 C CA . GLN A 1 45 ? 4.671 8.489 -7.602 1.00 0.00 45 GLN A CA 5
ATOM 8277 C C . GLN A 1 45 ? 4.281 7.204 -6.860 1.00 0.00 45 GLN A C 5
ATOM 8278 O O . GLN A 1 45 ? 3.660 6.311 -7.440 1.00 0.00 45 GLN A O 5
ATOM 8292 N N . ALA A 1 46 ? 4.623 7.114 -5.572 1.00 0.00 46 ALA A N 5
ATOM 8293 C CA . ALA A 1 46 ? 4.345 5.946 -4.755 1.00 0.00 46 ALA A CA 5
ATOM 8294 C C . ALA A 1 46 ? 2.851 5.804 -4.456 1.00 0.00 46 ALA A C 5
ATOM 8295 O O . ALA A 1 46 ? 2.283 4.753 -4.746 1.00 0.00 46 ALA A O 5
ATOM 8302 N N . ALA A 1 47 ? 2.188 6.847 -3.936 1.00 0.00 47 ALA A N 5
ATOM 8303 C CA . ALA A 1 47 ? 0.800 6.756 -3.478 1.00 0.00 47 ALA A CA 5
ATOM 8304 C C . ALA A 1 47 ? -0.133 6.247 -4.591 1.00 0.00 47 ALA A C 5
ATOM 8305 O O . ALA A 1 47 ? -1.104 5.542 -4.323 1.00 0.00 47 ALA A O 5
ATOM 8312 N N . GLU A 1 48 ? 0.200 6.564 -5.845 1.00 0.00 48 GLU A N 5
ATOM 8313 C CA . GLU A 1 48 ? -0.520 6.127 -7.039 1.00 0.00 48 GLU A CA 5
ATOM 8314 C C . GLU A 1 48 ? -0.563 4.589 -7.167 1.00 0.00 48 GLU A C 5
ATOM 8315 O O . GLU A 1 48 ? -1.650 4.034 -7.309 1.00 0.00 48 GLU A O 5
ATOM 8327 N N . LYS A 1 49 ? 0.570 3.874 -7.022 1.00 0.00 49 LYS A N 5
ATOM 8328 C CA . LYS A 1 49 ? 0.605 2.393 -7.035 1.00 0.00 49 LYS A CA 5
ATOM 8329 C C . LYS A 1 49 ? 0.192 1.790 -5.696 1.00 0.00 49 LYS A C 5
ATOM 8330 O O . LYS A 1 49 ? -0.523 0.790 -5.683 1.00 0.00 49 LYS A O 5
ATOM 8349 N N . ILE A 1 50 ? 0.550 2.429 -4.577 1.00 0.00 50 ILE A N 5
ATOM 8350 C CA . ILE A 1 50 ? 0.132 2.003 -3.226 1.00 0.00 50 ILE A CA 5
ATOM 8351 C C . ILE A 1 50 ? -1.387 1.852 -3.187 1.00 0.00 50 ILE A C 5
ATOM 8352 O O . ILE A 1 50 ? -1.908 0.824 -2.761 1.00 0.00 50 ILE A O 5
ATOM 8368 N N . PHE A 1 51 ? -2.089 2.877 -3.668 1.00 0.00 51 PHE A N 5
ATOM 8369 C CA . PHE A 1 51 ? -3.537 2.916 -3.628 1.00 0.00 51 PHE A CA 5
ATOM 8370 C C . PHE A 1 51 ? -4.177 2.003 -4.668 1.00 0.00 51 PHE A C 5
ATOM 8371 O O . PHE A 1 51 ? -5.183 1.348 -4.386 1.00 0.00 51 PHE A O 5
ATOM 8388 N N . GLU A 1 52 ? -3.557 1.896 -5.845 1.00 0.00 52 GLU A N 5
ATOM 8389 C CA . GLU A 1 52 ? -4.007 0.972 -6.872 1.00 0.00 52 GLU A CA 5
ATOM 8390 C C . GLU A 1 52 ? -3.979 -0.478 -6.384 1.00 0.00 52 GLU A C 5
ATOM 8391 O O . GLU A 1 52 ? -4.893 -1.224 -6.706 1.00 0.00 52 GLU A O 5
ATOM 8403 N N . ALA A 1 53 ? -3.027 -0.890 -5.542 1.00 0.00 53 ALA A N 5
ATOM 8404 C CA . ALA A 1 53 ? -2.998 -2.241 -5.006 1.00 0.00 53 ALA A CA 5
ATOM 8405 C C . ALA A 1 53 ? -4.313 -2.623 -4.312 1.00 0.00 53 ALA A C 5
ATOM 8406 O O . ALA A 1 53 ? -4.911 -3.649 -4.625 1.00 0.00 53 ALA A O 5
ATOM 8413 N N . PHE A 1 54 ? -4.830 -1.758 -3.443 1.00 0.00 54 PHE A N 5
ATOM 8414 C CA . PHE A 1 54 ? -6.079 -1.989 -2.717 1.00 0.00 54 PHE A CA 5
ATOM 8415 C C . PHE A 1 54 ? -7.271 -2.053 -3.680 1.00 0.00 54 PHE A C 5
ATOM 8416 O O . PHE A 1 54 ? -8.254 -2.744 -3.415 1.00 0.00 54 PHE A O 5
ATOM 8433 N N . ARG A 1 55 ? -7.161 -1.368 -4.822 1.00 0.00 55 ARG A N 5
ATOM 8434 C CA . ARG A 1 55 ? -8.133 -1.302 -5.915 1.00 0.00 55 ARG A CA 5
ATOM 8435 C C . ARG A 1 55 ? -8.125 -2.565 -6.786 1.00 0.00 55 ARG A C 5
ATOM 8436 O O . ARG A 1 55 ? -9.151 -2.928 -7.357 1.00 0.00 55 ARG A O 5
ATOM 8457 N N . GLU A 1 56 ? -6.976 -3.239 -6.897 1.00 0.00 56 GLU A N 5
ATOM 8458 C CA . GLU A 1 56 ? -6.820 -4.495 -7.621 1.00 0.00 56 GLU A CA 5
ATOM 8459 C C . GLU A 1 56 ? -7.153 -5.696 -6.738 1.00 0.00 56 GLU A C 5
ATOM 8460 O O . GLU A 1 56 ? -7.954 -6.541 -7.137 1.00 0.00 56 GLU A O 5
ATOM 8472 N N . ALA A 1 57 ? -6.601 -5.764 -5.523 1.00 0.00 57 ALA A N 5
ATOM 8473 C CA . ALA A 1 57 ? -6.842 -6.863 -4.585 1.00 0.00 57 ALA A CA 5
ATOM 8474 C C . ALA A 1 57 ? -8.320 -7.012 -4.236 1.00 0.00 57 ALA A C 5
ATOM 8475 O O . ALA A 1 57 ? -8.833 -8.126 -4.160 1.00 0.00 57 ALA A O 5
ATOM 8482 N N . SER A 1 58 ? -9.022 -5.887 -4.123 1.00 0.00 58 SER A N 5
ATOM 8483 C CA . SER A 1 58 ? -10.483 -5.881 -3.926 1.00 0.00 58 SER A CA 5
ATOM 8484 C C . SER A 1 58 ? -11.269 -6.457 -5.112 1.00 0.00 58 SER A C 5
ATOM 8485 O O . SER A 1 58 ? -12.342 -7.033 -4.926 1.00 0.00 58 SER A O 5
ATOM 8493 N N . ASN A 1 59 ? -10.718 -6.375 -6.325 1.00 0.00 59 ASN A N 5
ATOM 8494 C CA . ASN A 1 59 ? -11.250 -7.017 -7.530 1.00 0.00 59 ASN A CA 5
ATOM 8495 C C . ASN A 1 59 ? -10.792 -8.496 -7.679 1.00 0.00 59 ASN A C 5
ATOM 8496 O O . ASN A 1 59 ? -11.269 -9.209 -8.564 1.00 0.00 59 ASN A O 5
ATOM 8507 N N . GLY A 1 60 ? -9.906 -8.973 -6.792 1.00 0.00 60 GLY A N 5
ATOM 8508 C CA . GLY A 1 60 ? -9.362 -10.337 -6.738 1.00 0.00 60 GLY A CA 5
ATOM 8509 C C . GLY A 1 60 ? -7.909 -10.458 -7.213 1.00 0.00 60 GLY A C 5
ATOM 8510 O O . GLY A 1 60 ? -7.413 -11.571 -7.389 1.00 0.00 60 GLY A O 5
ATOM 8514 N N . ASN A 1 61 ? -7.208 -9.334 -7.411 1.00 0.00 61 ASN A N 5
ATOM 8515 C CA . ASN A 1 61 ? -5.863 -9.270 -7.979 1.00 0.00 61 ASN A CA 5
ATOM 8516 C C . ASN A 1 61 ? -4.782 -9.187 -6.888 1.00 0.00 61 ASN A C 5
ATOM 8517 O O . ASN A 1 61 ? -3.941 -8.296 -6.900 1.00 0.00 61 ASN A O 5
ATOM 8528 N N . THR A 1 62 ? -4.777 -10.097 -5.919 1.00 0.00 62 THR A N 5
ATOM 8529 C CA . THR A 1 62 ? -3.729 -10.134 -4.879 1.00 0.00 62 THR A CA 5
ATOM 8530 C C . THR A 1 62 ? -2.313 -10.148 -5.490 1.00 0.00 62 THR A C 5
ATOM 8531 O O . THR A 1 62 ? -1.447 -9.366 -5.096 1.00 0.00 62 THR A O 5
ATOM 8542 N N . GLU A 1 63 ? -2.106 -10.940 -6.549 1.00 0.00 63 GLU A N 5
ATOM 8543 C CA . GLU A 1 63 ? -0.822 -11.078 -7.251 1.00 0.00 63 GLU A CA 5
ATOM 8544 C C . GLU A 1 63 ? -0.363 -9.809 -7.984 1.00 0.00 63 GLU A C 5
ATOM 8545 O O . GLU A 1 63 ? 0.838 -9.556 -8.096 1.00 0.00 63 GLU A O 5
ATOM 8557 N N . LYS A 1 64 ? -1.308 -8.993 -8.465 1.00 0.00 64 LYS A N 5
ATOM 8558 C CA . LYS A 1 64 ? -1.028 -7.692 -9.090 1.00 0.00 64 LYS A CA 5
ATOM 8559 C C . LYS A 1 64 ? -0.869 -6.610 -8.033 1.00 0.00 64 LYS A C 5
ATOM 8560 O O . LYS A 1 64 ? 0.107 -5.863 -8.051 1.00 0.00 64 LYS A O 5
ATOM 8579 N N . ALA A 1 65 ? -1.806 -6.531 -7.093 1.00 0.00 65 ALA A N 5
ATOM 8580 C CA . ALA A 1 65 ? -1.777 -5.554 -6.027 1.00 0.00 65 ALA A CA 5
ATOM 8581 C C . ALA A 1 65 ? -0.452 -5.580 -5.258 1.00 0.00 65 ALA A C 5
ATOM 8582 O O . ALA A 1 65 ? 0.135 -4.536 -4.977 1.00 0.00 65 ALA A O 5
ATOM 8589 N N . LYS A 1 66 ? 0.081 -6.780 -5.015 1.00 0.00 66 LYS A N 5
ATOM 8590 C CA . LYS A 1 66 ? 1.382 -6.925 -4.331 1.00 0.00 66 LYS A CA 5
ATOM 8591 C C . LYS A 1 66 ? 2.543 -6.314 -5.137 1.00 0.00 66 LYS A C 5
ATOM 8592 O O . LYS A 1 66 ? 3.476 -5.763 -4.552 1.00 0.00 66 LYS A O 5
ATOM 8611 N N . LYS A 1 67 ? 2.471 -6.373 -6.475 1.00 0.00 67 LYS A N 5
ATOM 8612 C CA . LYS A 1 67 ? 3.485 -5.839 -7.394 1.00 0.00 67 LYS A CA 5
ATOM 8613 C C . LYS A 1 67 ? 3.443 -4.307 -7.467 1.00 0.00 67 LYS A C 5
ATOM 8614 O O . LYS A 1 67 ? 4.488 -3.670 -7.399 1.00 0.00 67 LYS A O 5
ATOM 8633 N N . LEU A 1 68 ? 2.247 -3.711 -7.527 1.00 0.00 68 LEU A N 5
ATOM 8634 C CA . LEU A 1 68 ? 2.030 -2.258 -7.389 1.00 0.00 68 LEU A CA 5
ATOM 8635 C C . LEU A 1 68 ? 2.644 -1.721 -6.080 1.00 0.00 68 LEU A C 5
ATOM 8636 O O . LEU A 1 68 ? 3.352 -0.714 -6.079 1.00 0.00 68 LEU A O 5
ATOM 8652 N N . LEU A 1 69 ? 2.412 -2.432 -4.973 1.00 0.00 69 LEU A N 5
ATOM 8653 C CA . LEU A 1 69 ? 2.958 -2.123 -3.648 1.00 0.00 69 LEU A CA 5
ATOM 8654 C C . LEU A 1 69 ? 4.491 -2.118 -3.627 1.00 0.00 69 LEU A C 5
ATOM 8655 O O . LEU A 1 69 ? 5.108 -1.170 -3.143 1.00 0.00 69 LEU A O 5
ATOM 8671 N N . GLU A 1 70 ? 5.101 -3.149 -4.215 1.00 0.00 70 GLU A N 5
ATOM 8672 C CA . GLU A 1 70 ? 6.552 -3.243 -4.376 1.00 0.00 70 GLU A CA 5
ATOM 8673 C C . GLU A 1 70 ? 7.093 -2.096 -5.248 1.00 0.00 70 GLU A C 5
ATOM 8674 O O . GLU A 1 70 ? 8.117 -1.492 -4.930 1.00 0.00 70 GLU A O 5
ATOM 8686 N N . GLU A 1 71 ? 6.390 -1.757 -6.328 1.00 0.00 71 GLU A N 5
ATOM 8687 C CA . GLU A 1 71 ? 6.825 -0.757 -7.309 1.00 0.00 71 GLU A CA 5
ATOM 8688 C C . GLU A 1 71 ? 6.867 0.646 -6.704 1.00 0.00 71 GLU A C 5
ATOM 8689 O O . GLU A 1 71 ? 7.845 1.382 -6.861 1.00 0.00 71 GLU A O 5
ATOM 8701 N N . ALA A 1 72 ? 5.824 0.992 -5.950 1.00 0.00 72 ALA A N 5
ATOM 8702 C CA . ALA A 1 72 ? 5.760 2.247 -5.222 1.00 0.00 72 ALA A CA 5
ATOM 8703 C C . ALA A 1 72 ? 6.839 2.343 -4.148 1.00 0.00 72 ALA A C 5
ATOM 8704 O O . ALA A 1 72 ? 7.509 3.370 -4.027 1.00 0.00 72 ALA A O 5
ATOM 8711 N N . ALA A 1 73 ? 7.009 1.268 -3.379 1.00 0.00 73 ALA A N 5
ATOM 8712 C CA . ALA A 1 73 ? 8.002 1.212 -2.315 1.00 0.00 73 ALA A CA 5
ATOM 8713 C C . ALA A 1 73 ? 9.415 1.416 -2.862 1.00 0.00 73 ALA A C 5
ATOM 8714 O O . ALA A 1 73 ? 10.159 2.241 -2.338 1.00 0.00 73 ALA A O 5
ATOM 8721 N N . ARG A 1 74 ? 9.769 0.729 -3.954 1.00 0.00 74 ARG A N 5
ATOM 8722 C CA . ARG A 1 74 ? 11.077 0.876 -4.608 1.00 0.00 74 ARG A CA 5
ATOM 8723 C C . ARG A 1 74 ? 11.289 2.293 -5.145 1.00 0.00 74 ARG A C 5
ATOM 8724 O O . ARG A 1 74 ? 12.394 2.826 -5.054 1.00 0.00 74 ARG A O 5
ATOM 8745 N N . THR A 1 75 ? 10.217 2.923 -5.629 1.00 0.00 75 THR A N 5
ATOM 8746 C CA . THR A 1 75 ? 10.227 4.329 -6.083 1.00 0.00 75 THR A CA 5
ATOM 8747 C C . THR A 1 75 ? 10.463 5.306 -4.926 1.00 0.00 75 THR A C 5
ATOM 8748 O O . THR A 1 75 ? 11.334 6.169 -5.024 1.00 0.00 75 THR A O 5
ATOM 8759 N N . ALA A 1 76 ? 9.782 5.127 -3.791 1.00 0.00 76 ALA A N 5
ATOM 8760 C CA . ALA A 1 76 ? 9.960 5.922 -2.570 1.00 0.00 76 ALA A CA 5
ATOM 8761 C C . ALA A 1 76 ? 11.208 5.542 -1.732 1.00 0.00 76 ALA A C 5
ATOM 8762 O O . ALA A 1 76 ? 11.507 6.203 -0.735 1.00 0.00 76 ALA A O 5
ATOM 8769 N N . GLY A 1 77 ? 11.947 4.499 -2.129 1.00 0.00 77 GLY A N 5
ATOM 8770 C CA . GLY A 1 77 ? 13.172 4.023 -1.471 1.00 0.00 77 GLY A CA 5
ATOM 8771 C C . GLY A 1 77 ? 12.944 3.199 -0.198 1.00 0.00 77 GLY A C 5
ATOM 8772 O O . GLY A 1 77 ? 13.812 3.165 0.679 1.00 0.00 77 GLY A O 5
ATOM 8776 N N . ALA A 1 78 ? 11.774 2.567 -0.064 1.00 0.00 78 ALA A N 5
ATOM 8777 C CA . ALA A 1 78 ? 11.326 1.893 1.145 1.00 0.00 78 ALA A CA 5
ATOM 8778 C C . ALA A 1 78 ? 11.854 0.454 1.337 1.00 0.00 78 ALA A C 5
ATOM 8779 O O . ALA A 1 78 ? 12.378 -0.186 0.423 1.00 0.00 78 ALA A O 5
ATOM 8786 N N . SER A 1 79 ? 11.724 -0.033 2.575 1.00 0.00 79 SER A N 5
ATOM 8787 C CA . SER A 1 79 ? 12.331 -1.264 3.090 1.00 0.00 79 SER A CA 5
ATOM 8788 C C . SER A 1 79 ? 11.693 -2.563 2.570 1.00 0.00 79 SER A C 5
ATOM 8789 O O . SER A 1 79 ? 10.471 -2.640 2.451 1.00 0.00 79 SER A O 5
ATOM 8797 N N . PRO A 1 80 ? 12.466 -3.650 2.387 1.00 0.00 80 PRO A N 5
ATOM 8798 C CA . PRO A 1 80 ? 11.906 -4.972 2.097 1.00 0.00 80 PRO A CA 5
ATOM 8799 C C . PRO A 1 80 ? 11.007 -5.484 3.234 1.00 0.00 80 PRO A C 5
ATOM 8800 O O . PRO A 1 80 ? 10.053 -6.217 2.979 1.00 0.00 80 PRO A O 5
ATOM 8811 N N . GLU A 1 81 ? 11.243 -5.042 4.476 1.00 0.00 81 GLU A N 5
ATOM 8812 C CA . GLU A 1 81 ? 10.364 -5.315 5.618 1.00 0.00 81 GLU A CA 5
ATOM 8813 C C . GLU A 1 81 ? 8.975 -4.674 5.478 1.00 0.00 81 GLU A C 5
ATOM 8814 O O . GLU A 1 81 ? 7.985 -5.377 5.665 1.00 0.00 81 GLU A O 5
ATOM 8826 N N . ILE A 1 82 ? 8.853 -3.394 5.098 1.00 0.00 82 ILE A N 5
ATOM 8827 C CA . ILE A 1 82 ? 7.537 -2.740 4.975 1.00 0.00 82 ILE A CA 5
ATOM 8828 C C . ILE A 1 82 ? 6.800 -3.213 3.725 1.00 0.00 82 ILE A C 5
ATOM 8829 O O . ILE A 1 82 ? 5.573 -3.296 3.727 1.00 0.00 82 ILE A O 5
ATOM 8845 N N . ILE A 1 83 ? 7.561 -3.554 2.677 1.00 0.00 83 ILE A N 5
ATOM 8846 C CA . ILE A 1 83 ? 7.041 -4.063 1.401 1.00 0.00 83 ILE A CA 5
ATOM 8847 C C . ILE A 1 83 ? 6.210 -5.312 1.669 1.00 0.00 83 ILE A C 5
ATOM 8848 O O . ILE A 1 83 ? 5.040 -5.351 1.294 1.00 0.00 83 ILE A O 5
ATOM 8864 N N . LYS A 1 84 ? 6.767 -6.286 2.402 1.00 0.00 84 LYS A N 5
ATOM 8865 C CA . LYS A 1 84 ? 6.030 -7.520 2.737 1.00 0.00 84 LYS A CA 5
ATOM 8866 C C . LYS A 1 84 ? 4.916 -7.291 3.758 1.00 0.00 84 LYS A C 5
ATOM 8867 O O . LYS A 1 84 ? 3.849 -7.892 3.637 1.00 0.00 84 LYS A O 5
ATOM 8886 N N . LYS A 1 85 ? 5.125 -6.382 4.719 1.00 0.00 85 LYS A N 5
ATOM 8887 C CA . LYS A 1 85 ? 4.146 -6.026 5.757 1.00 0.00 85 LYS A CA 5
ATOM 8888 C C . LYS A 1 85 ? 2.852 -5.480 5.154 1.00 0.00 85 LYS A C 5
ATOM 8889 O O . LYS A 1 85 ? 1.784 -6.021 5.427 1.00 0.00 85 LYS A O 5
ATOM 8908 N N . LEU A 1 86 ? 2.961 -4.482 4.275 1.00 0.00 86 LEU A N 5
ATOM 8909 C CA . LEU A 1 86 ? 1.830 -3.904 3.548 1.00 0.00 86 LEU A CA 5
ATOM 8910 C C . LEU A 1 86 ? 1.285 -4.908 2.528 1.00 0.00 86 LEU A C 5
ATOM 8911 O O . LEU A 1 86 ? 0.096 -5.206 2.551 1.00 0.00 86 LEU A O 5
ATOM 8927 N N . ALA A 1 87 ? 2.135 -5.486 1.675 1.00 0.00 87 ALA A N 5
ATOM 8928 C CA . ALA A 1 87 ? 1.691 -6.415 0.625 1.00 0.00 87 ALA A CA 5
ATOM 8929 C C . ALA A 1 87 ? 0.874 -7.609 1.176 1.00 0.00 87 ALA A C 5
ATOM 8930 O O . ALA A 1 87 ? -0.037 -8.085 0.501 1.00 0.00 87 ALA A O 5
ATOM 8937 N N . SER A 1 88 ? 1.123 -8.050 2.417 1.00 0.00 88 SER A N 5
ATOM 8938 C CA . SER A 1 88 ? 0.334 -9.089 3.108 1.00 0.00 88 SER A CA 5
ATOM 8939 C C . SER A 1 88 ? -1.130 -8.686 3.339 1.00 0.00 88 SER A C 5
ATOM 8940 O O . SER A 1 88 ? -2.015 -9.545 3.328 1.00 0.00 88 SER A O 5
ATOM 8948 N N . ALA A 1 89 ? -1.418 -7.393 3.519 1.00 0.00 89 ALA A N 5
ATOM 8949 C CA . ALA A 1 89 ? -2.783 -6.870 3.620 1.00 0.00 89 ALA A CA 5
ATOM 8950 C C . ALA A 1 89 ? -3.565 -7.091 2.320 1.00 0.00 89 ALA A C 5
ATOM 8951 O O . ALA A 1 89 ? -4.736 -7.457 2.360 1.00 0.00 89 ALA A O 5
ATOM 8958 N N . LEU A 1 90 ? -2.909 -6.947 1.167 1.00 0.00 90 LEU A N 5
ATOM 8959 C CA . LEU A 1 90 ? -3.528 -7.150 -0.143 1.00 0.00 90 LEU A CA 5
ATOM 8960 C C . LEU A 1 90 ? -3.913 -8.616 -0.371 1.00 0.00 90 LEU A C 5
ATOM 8961 O O . LEU A 1 90 ? -4.931 -8.894 -1.005 1.00 0.00 90 LEU A O 5
ATOM 8977 N N . GLU A 1 91 ? -3.155 -9.557 0.196 1.00 0.00 91 GLU A N 5
ATOM 8978 C CA . GLU A 1 91 ? -3.457 -10.983 0.060 1.00 0.00 91 GLU A CA 5
ATOM 8979 C C . GLU A 1 91 ? -4.744 -11.364 0.802 1.00 0.00 91 GLU A C 5
ATOM 8980 O O . GLU A 1 91 ? -5.595 -12.065 0.250 1.00 0.00 91 GLU A O 5
ATOM 8992 N N . ARG A 1 92 ? -4.944 -10.830 2.015 1.00 0.00 92 ARG A N 5
ATOM 8993 C CA . ARG A 1 92 ? -6.196 -10.996 2.776 1.00 0.00 92 ARG A CA 5
ATOM 8994 C C . ARG A 1 92 ? -7.354 -10.146 2.239 1.00 0.00 92 ARG A C 5
ATOM 8995 O O . ARG A 1 92 ? -8.495 -10.583 2.351 1.00 0.00 92 ARG A O 5
ATOM 9016 N N . LEU A 1 93 ? -7.103 -8.990 1.613 1.00 0.00 93 LEU A N 5
ATOM 9017 C CA . LEU A 1 93 ? -8.165 -8.128 1.065 1.00 0.00 93 LEU A CA 5
ATOM 9018 C C . LEU A 1 93 ? -8.958 -8.827 -0.062 1.00 0.00 93 LEU A C 5
ATOM 9019 O O . LEU A 1 93 ? -10.170 -8.638 -0.194 1.00 0.00 93 LEU A O 5
ATOM 9035 N N . ALA A 1 94 ? -8.270 -9.663 -0.850 1.00 0.00 94 ALA A N 5
ATOM 9036 C CA . ALA A 1 94 ? -8.866 -10.493 -1.899 1.00 0.00 94 ALA A CA 5
ATOM 9037 C C . ALA A 1 94 ? -9.662 -11.674 -1.320 1.00 0.00 94 ALA A C 5
ATOM 9038 O O . ALA A 1 94 ? -10.768 -11.961 -1.780 1.00 0.00 94 ALA A O 5
ATOM 9045 N N . GLU A 1 95 ? -9.126 -12.337 -0.288 1.00 0.00 95 GLU A N 5
ATOM 9046 C CA . GLU A 1 95 ? -9.801 -13.447 0.402 1.00 0.00 95 GLU A CA 5
ATOM 9047 C C . GLU A 1 95 ? -11.076 -12.979 1.124 1.00 0.00 95 GLU A C 5
ATOM 9048 O O . GLU A 1 95 ? -12.080 -13.692 1.175 1.00 0.00 95 GLU A O 5
ATOM 9060 N N . GLU A 1 96 ? -11.034 -11.763 1.672 1.00 0.00 96 GLU A N 5
ATOM 9061 C CA . GLU A 1 96 ? -12.125 -11.125 2.419 1.00 0.00 96 GLU A CA 5
ATOM 9062 C C . GLU A 1 96 ? -13.289 -10.669 1.523 1.00 0.00 96 GLU A C 5
ATOM 9063 O O . GLU A 1 96 ? -14.432 -10.604 1.986 1.00 0.00 96 GLU A O 5
ATOM 9075 N N . GLY A 1 97 ? -13.027 -10.382 0.242 1.00 0.00 97 GLY A N 5
ATOM 9076 C CA . GLY A 1 97 ? -14.042 -9.921 -0.703 1.00 0.00 97 GLY A CA 5
ATOM 9077 C C . GLY A 1 97 ? -14.246 -8.406 -0.643 1.00 0.00 97 GLY A C 5
ATOM 9078 O O . GLY A 1 97 ? -15.389 -7.942 -0.624 1.00 0.00 97 GLY A O 5
ATOM 9082 N N . ALA A 1 98 ? -13.133 -7.658 -0.624 1.00 0.00 98 ALA A N 5
ATOM 9083 C CA . ALA A 1 98 ? -13.053 -6.192 -0.613 1.00 0.00 98 ALA A CA 5
ATOM 9084 C C . ALA A 1 98 ? -13.570 -5.469 0.651 1.00 0.00 98 ALA A C 5
ATOM 9085 O O . ALA A 1 98 ? -14.353 -5.995 1.446 1.00 0.00 98 ALA A O 5
ATOM 9092 N N . ALA A 1 99 ? -13.138 -4.211 0.800 1.00 0.00 99 ALA A N 5
ATOM 9093 C CA . ALA A 1 99 ? -13.650 -3.261 1.784 1.00 0.00 99 ALA A CA 5
ATOM 9094 C C . ALA A 1 99 ? -14.702 -2.346 1.119 1.00 0.00 99 ALA A C 5
ATOM 9095 O O . ALA A 1 99 ? -14.361 -1.566 0.228 1.00 0.00 99 ALA A O 5
ATOM 9102 N N . LYS A 1 100 ? -15.979 -2.408 1.527 1.00 0.00 100 LYS A N 5
ATOM 9103 C CA . LYS A 1 100 ? -17.081 -1.654 0.877 1.00 0.00 100 LYS A CA 5
ATOM 9104 C C . LYS A 1 100 ? -16.973 -0.135 1.041 1.00 0.00 100 LYS A C 5
ATOM 9105 O O . LYS A 1 100 ? -17.391 0.615 0.160 1.00 0.00 100 LYS A O 5
ATOM 9124 N N . GLU A 1 101 ? -16.350 0.332 2.124 1.00 0.00 101 GLU A N 5
ATOM 9125 C CA . GLU A 1 101 ? -16.043 1.755 2.330 1.00 0.00 101 GLU A CA 5
ATOM 9126 C C . GLU A 1 101 ? -14.975 2.281 1.360 1.00 0.00 101 GLU A C 5
ATOM 9127 O O . GLU A 1 101 ? -14.976 3.471 1.050 1.00 0.00 101 GLU A O 5
ATOM 9139 N N . ALA A 1 102 ? -14.097 1.419 0.828 1.00 0.00 102 ALA A N 5
ATOM 9140 C CA . ALA A 1 102 ? -13.049 1.829 -0.108 1.00 0.00 102 ALA A CA 5
ATOM 9141 C C . ALA A 1 102 ? -13.605 2.408 -1.417 1.00 0.00 102 ALA A C 5
ATOM 9142 O O . ALA A 1 102 ? -13.003 3.314 -1.987 1.00 0.00 102 ALA A O 5
ATOM 9149 N N . ALA A 1 103 ? -14.781 1.957 -1.861 1.00 0.00 103 ALA A N 5
ATOM 9150 C CA . ALA A 1 103 ? -15.454 2.508 -3.037 1.00 0.00 103 ALA A CA 5
ATOM 9151 C C . ALA A 1 103 ? -15.894 3.973 -2.832 1.00 0.00 103 ALA A C 5
ATOM 9152 O O . ALA A 1 103 ? -15.761 4.805 -3.733 1.00 0.00 103 ALA A O 5
ATOM 9159 N N . ARG A 1 104 ? -16.347 4.305 -1.616 1.00 0.00 104 ARG A N 5
ATOM 9160 C CA . ARG A 1 104 ? -16.769 5.658 -1.201 1.00 0.00 104 ARG A CA 5
ATOM 9161 C C . ARG A 1 104 ? -15.565 6.561 -0.954 1.00 0.00 104 ARG A C 5
ATOM 9162 O O . ARG A 1 104 ? -15.549 7.728 -1.336 1.00 0.00 104 ARG A O 5
ATOM 9183 N N . GLN A 1 105 ? -14.534 6.000 -0.332 1.00 0.00 105 GLN A N 5
ATOM 9184 C CA . GLN A 1 105 ? -13.309 6.712 0.020 1.00 0.00 105 GLN A CA 5
ATOM 9185 C C . GLN A 1 105 ? -12.409 6.983 -1.196 1.00 0.00 105 GLN A C 5
ATOM 9186 O O . GLN A 1 105 ? -11.787 8.043 -1.263 1.00 0.00 105 GLN A O 5
ATOM 9200 N N . ALA A 1 106 ? -12.408 6.102 -2.202 1.00 0.00 106 ALA A N 5
ATOM 9201 C CA . ALA A 1 106 ? -11.772 6.371 -3.490 1.00 0.00 106 ALA A CA 5
ATOM 9202 C C . ALA A 1 106 ? -12.478 7.518 -4.237 1.00 0.00 106 ALA A C 5
ATOM 9203 O O . ALA A 1 106 ? -11.803 8.416 -4.746 1.00 0.00 106 ALA A O 5
ATOM 9210 N N . GLU A 1 107 ? -13.821 7.547 -4.271 1.00 0.00 107 GLU A N 5
ATOM 9211 C CA . GLU A 1 107 ? -14.530 8.613 -4.998 1.00 0.00 107 GLU A CA 5
ATOM 9212 C C . GLU A 1 107 ? -14.461 9.974 -4.285 1.00 0.00 107 GLU A C 5
ATOM 9213 O O . GLU A 1 107 ? -14.385 11.018 -4.934 1.00 0.00 107 GLU A O 5
ATOM 9225 N N . GLU A 1 108 ? -14.404 9.971 -2.952 1.00 0.00 108 GLU A N 5
ATOM 9226 C CA . GLU A 1 108 ? -14.195 11.182 -2.142 1.00 0.00 108 GLU A CA 5
ATOM 9227 C C . GLU A 1 108 ? -12.862 11.891 -2.465 1.00 0.00 108 GLU A C 5
ATOM 9228 O O . GLU A 1 108 ? -12.824 13.124 -2.495 1.00 0.00 108 GLU A O 5
ATOM 9240 N N . VAL A 1 109 ? -11.790 11.149 -2.791 1.00 0.00 109 VAL A N 5
ATOM 9241 C CA . VAL A 1 109 ? -10.541 11.734 -3.321 1.00 0.00 109 VAL A CA 5
ATOM 9242 C C . VAL A 1 109 ? -10.673 12.102 -4.804 1.00 0.00 109 VAL A C 5
ATOM 9243 O O . VAL A 1 109 ? -10.270 13.201 -5.190 1.00 0.00 109 VAL A O 5
ATOM 9256 N N . ARG A 1 110 ? -11.287 11.251 -5.644 1.00 0.00 110 ARG A N 5
ATOM 9257 C CA . ARG A 1 110 ? -11.424 11.504 -7.098 1.00 0.00 110 ARG A CA 5
ATOM 9258 C C . ARG A 1 110 ? -12.235 12.764 -7.436 1.00 0.00 110 ARG A C 5
ATOM 9259 O O . ARG A 1 110 ? -11.992 13.385 -8.470 1.00 0.00 110 ARG A O 5
ATOM 9280 N N . LYS A 1 111 ? -13.153 13.168 -6.548 1.00 0.00 111 LYS A N 5
ATOM 9281 C CA . LYS A 1 111 ? -13.920 14.429 -6.611 1.00 0.00 111 LYS A CA 5
ATOM 9282 C C . LYS A 1 111 ? -13.024 15.678 -6.718 1.00 0.00 111 LYS A C 5
ATOM 9283 O O . LYS A 1 111 ? -13.414 16.649 -7.370 1.00 0.00 111 LYS A O 5
ATOM 9302 N N . ARG A 1 112 ? -11.826 15.648 -6.113 1.00 0.00 112 ARG A N 5
ATOM 9303 C CA . ARG A 1 112 ? -10.837 16.748 -6.110 1.00 0.00 112 ARG A CA 5
ATOM 9304 C C . ARG A 1 112 ? -9.576 16.444 -6.933 1.00 0.00 112 ARG A C 5
ATOM 9305 O O . ARG A 1 112 ? -9.025 17.349 -7.561 1.00 0.00 112 ARG A O 5
ATOM 9326 N N . GLY A 1 113 ? -9.118 15.191 -6.922 1.00 0.00 113 GLY A N 5
ATOM 9327 C CA . GLY A 1 113 ? -7.915 14.723 -7.619 1.00 0.00 113 GLY A CA 5
ATOM 9328 C C . GLY A 1 113 ? -8.074 14.549 -9.139 1.00 0.00 113 GLY A C 5
ATOM 9329 O O . GLY A 1 113 ? -9.044 15.006 -9.749 1.00 0.00 113 GLY A O 5
ATOM 9333 N N . SER A 1 114 ? -7.103 13.866 -9.752 1.00 0.00 114 SER A N 5
ATOM 9334 C CA . SER A 1 114 ? -7.058 13.544 -11.189 1.00 0.00 114 SER A CA 5
ATOM 9335 C C . SER A 1 114 ? -6.464 12.151 -11.435 1.00 0.00 114 SER A C 5
ATOM 9336 O O . SER A 1 114 ? -5.630 11.676 -10.658 1.00 0.00 114 SER A O 5
ATOM 9344 N N . LEU A 1 115 ? -6.872 11.504 -12.533 1.00 0.00 115 LEU A N 5
ATOM 9345 C CA . LEU A 1 115 ? -6.334 10.216 -12.982 1.00 0.00 115 LEU A CA 5
ATOM 9346 C C . LEU A 1 115 ? -4.866 10.263 -13.424 1.00 0.00 115 LEU A C 5
ATOM 9347 O O . LEU A 1 115 ? -4.178 9.243 -13.358 1.00 0.00 115 LEU A O 5
ATOM 9363 N N . GLU A 1 116 ? -4.396 11.412 -13.912 1.00 0.00 116 GLU A N 5
ATOM 9364 C CA . GLU A 1 116 ? -3.077 11.536 -14.533 1.00 0.00 116 GLU A CA 5
ATOM 9365 C C . GLU A 1 116 ? -2.445 12.912 -14.258 1.00 0.00 116 GLU A C 5
ATOM 9366 O O . GLU A 1 116 ? -3.089 13.950 -14.433 1.00 0.00 116 GLU A O 5
ATOM 9378 N N . HIS A 1 117 ? -1.175 12.915 -13.843 1.00 0.00 117 HIS A N 5
ATOM 9379 C CA . HIS A 1 117 ? -0.362 14.122 -13.624 1.00 0.00 117 HIS A CA 5
ATOM 9380 C C . HIS A 1 117 ? 1.159 13.866 -13.787 1.00 0.00 117 HIS A C 5
ATOM 9381 O O . HIS A 1 117 ? 1.973 14.746 -13.496 1.00 0.00 117 HIS A O 5
ATOM 9395 N N . HIS A 1 118 ? 1.571 12.669 -14.224 1.00 0.00 118 HIS A N 5
ATOM 9396 C CA . HIS A 1 118 ? 2.970 12.216 -14.225 1.00 0.00 118 HIS A CA 5
ATOM 9397 C C . HIS A 1 118 ? 3.440 11.702 -15.594 1.00 0.00 118 HIS A C 5
ATOM 9398 O O . HIS A 1 118 ? 4.564 11.997 -15.998 1.00 0.00 118 HIS A O 5
ATOM 9412 N N . HIS A 1 119 ? 2.591 10.954 -16.309 1.00 0.00 119 HIS A N 5
ATOM 9413 C CA . HIS A 1 119 ? 2.772 10.391 -17.663 1.00 0.00 119 HIS A CA 5
ATOM 9414 C C . HIS A 1 119 ? 3.982 9.438 -17.885 1.00 0.00 119 HIS A C 5
ATOM 9415 O O . HIS A 1 119 ? 4.022 8.714 -18.884 1.00 0.00 119 HIS A O 5
ATOM 9429 N N . HIS A 1 120 ? 4.958 9.390 -16.974 1.00 0.00 120 HIS A N 5
ATOM 9430 C CA . HIS A 1 120 ? 6.132 8.513 -17.042 1.00 0.00 120 HIS A CA 5
ATOM 9431 C C . HIS A 1 120 ? 5.787 7.071 -16.626 1.00 0.00 120 HIS A C 5
ATOM 9432 O O . HIS A 1 120 ? 5.030 6.859 -15.673 1.00 0.00 120 HIS A O 5
ATOM 9446 N N . HIS A 1 121 ? 6.394 6.090 -17.308 1.00 0.00 121 HIS A N 5
ATOM 9447 C CA . HIS A 1 121 ? 6.174 4.642 -17.137 1.00 0.00 121 HIS A CA 5
ATOM 9448 C C . HIS A 1 121 ? 4.707 4.188 -17.351 1.00 0.00 121 HIS A C 5
ATOM 9449 O O . HIS A 1 121 ? 3.827 4.983 -17.699 1.00 0.00 121 HIS A O 5
ATOM 9463 N N . HIS A 1 122 ? 4.450 2.885 -17.182 1.00 0.00 122 HIS A N 5
ATOM 9464 C CA . HIS A 1 122 ? 3.104 2.289 -17.168 1.00 0.00 122 HIS A CA 5
ATOM 9465 C C . HIS A 1 122 ? 2.413 2.457 -15.802 1.00 0.00 122 HIS A C 5
ATOM 9466 O O . HIS A 1 122 ? 3.109 2.416 -14.761 1.00 0.00 122 HIS A O 5
ATOM 9481 N N . GLY A 1 1 ? 2.425 23.844 0.458 1.00 0.00 1 GLY A N 6
ATOM 9482 C CA . GLY A 1 1 ? 1.601 22.617 0.463 1.00 0.00 1 GLY A CA 6
ATOM 9483 C C . GLY A 1 1 ? 0.530 22.699 -0.610 1.00 0.00 1 GLY A C 6
ATOM 9484 O O . GLY A 1 1 ? -0.325 23.583 -0.559 1.00 0.00 1 GLY A O 6
ATOM 9490 N N . GLU A 1 2 ? 0.572 21.798 -1.598 1.00 0.00 2 GLU A N 6
ATOM 9491 C CA . GLU A 1 2 ? -0.273 21.839 -2.804 1.00 0.00 2 GLU A CA 6
ATOM 9492 C C . GLU A 1 2 ? -1.242 20.647 -2.883 1.00 0.00 2 GLU A C 6
ATOM 9493 O O . GLU A 1 2 ? -0.953 19.553 -2.390 1.00 0.00 2 GLU A O 6
ATOM 9505 N N . THR A 1 3 ? -2.380 20.826 -3.566 1.00 0.00 3 THR A N 6
ATOM 9506 C CA . THR A 1 3 ? -3.438 19.799 -3.699 1.00 0.00 3 THR A CA 6
ATOM 9507 C C . THR A 1 3 ? -2.944 18.490 -4.345 1.00 0.00 3 THR A C 6
ATOM 9508 O O . THR A 1 3 ? -3.416 17.403 -4.003 1.00 0.00 3 THR A O 6
ATOM 9519 N N . LYS A 1 4 ? -1.910 18.572 -5.197 1.00 0.00 4 LYS A N 6
ATOM 9520 C CA . LYS A 1 4 ? -1.238 17.420 -5.828 1.00 0.00 4 LYS A CA 6
ATOM 9521 C C . LYS A 1 4 ? -0.591 16.480 -4.803 1.00 0.00 4 LYS A C 6
ATOM 9522 O O . LYS A 1 4 ? -0.621 15.264 -4.991 1.00 0.00 4 LYS A O 6
ATOM 9541 N N . ALA A 1 5 ? -0.036 17.039 -3.725 1.00 0.00 5 ALA A N 6
ATOM 9542 C CA . ALA A 1 5 ? 0.519 16.303 -2.587 1.00 0.00 5 ALA A CA 6
ATOM 9543 C C . ALA A 1 5 ? -0.564 15.875 -1.576 1.00 0.00 5 ALA A C 6
ATOM 9544 O O . ALA A 1 5 ? -0.497 14.766 -1.037 1.00 0.00 5 ALA A O 6
ATOM 9551 N N . LYS A 1 6 ? -1.594 16.710 -1.354 1.00 0.00 6 LYS A N 6
ATOM 9552 C CA . LYS A 1 6 ? -2.731 16.375 -0.473 1.00 0.00 6 LYS A CA 6
ATOM 9553 C C . LYS A 1 6 ? -3.467 15.122 -0.948 1.00 0.00 6 LYS A C 6
ATOM 9554 O O . LYS A 1 6 ? -3.601 14.179 -0.174 1.00 0.00 6 LYS A O 6
ATOM 9573 N N . ALA A 1 7 ? -3.834 15.049 -2.230 1.00 0.00 7 ALA A N 6
ATOM 9574 C CA . ALA A 1 7 ? -4.506 13.885 -2.812 1.00 0.00 7 ALA A CA 6
ATOM 9575 C C . ALA A 1 7 ? -3.676 12.589 -2.685 1.00 0.00 7 ALA A C 6
ATOM 9576 O O . ALA A 1 7 ? -4.249 11.516 -2.500 1.00 0.00 7 ALA A O 6
ATOM 9583 N N . ALA A 1 8 ? -2.339 12.676 -2.723 1.00 0.00 8 ALA A N 6
ATOM 9584 C CA . ALA A 1 8 ? -1.450 11.533 -2.514 1.00 0.00 8 ALA A CA 6
ATOM 9585 C C . ALA A 1 8 ? -1.480 11.030 -1.056 1.00 0.00 8 ALA A C 6
ATOM 9586 O O . ALA A 1 8 ? -1.717 9.845 -0.820 1.00 0.00 8 ALA A O 6
ATOM 9593 N N . GLN A 1 9 ? -1.331 11.920 -0.069 1.00 0.00 9 GLN A N 6
ATOM 9594 C CA . GLN A 1 9 ? -1.435 11.553 1.353 1.00 0.00 9 GLN A CA 6
ATOM 9595 C C . GLN A 1 9 ? -2.838 11.077 1.742 1.00 0.00 9 GLN A C 6
ATOM 9596 O O . GLN A 1 9 ? -2.979 10.116 2.496 1.00 0.00 9 GLN A O 6
ATOM 9610 N N . GLU A 1 10 ? -3.874 11.691 1.174 1.00 0.00 10 GLU A N 6
ATOM 9611 C CA . GLU A 1 10 ? -5.271 11.288 1.329 1.00 0.00 10 GLU A CA 6
ATOM 9612 C C . GLU A 1 10 ? -5.532 9.912 0.722 1.00 0.00 10 GLU A C 6
ATOM 9613 O O . GLU A 1 10 ? -6.362 9.194 1.263 1.00 0.00 10 GLU A O 6
ATOM 9625 N N . ALA A 1 11 ? -4.805 9.487 -0.317 1.00 0.00 11 ALA A N 6
ATOM 9626 C CA . ALA A 1 11 ? -4.945 8.139 -0.862 1.00 0.00 11 ALA A CA 6
ATOM 9627 C C . ALA A 1 11 ? -4.527 7.055 0.157 1.00 0.00 11 ALA A C 6
ATOM 9628 O O . ALA A 1 11 ? -5.299 6.139 0.444 1.00 0.00 11 ALA A O 6
ATOM 9635 N N . LEU A 1 12 ? -3.355 7.183 0.793 1.00 0.00 12 LEU A N 6
ATOM 9636 C CA . LEU A 1 12 ? -2.902 6.226 1.809 1.00 0.00 12 LEU A CA 6
ATOM 9637 C C . LEU A 1 12 ? -3.719 6.363 3.103 1.00 0.00 12 LEU A C 6
ATOM 9638 O O . LEU A 1 12 ? -4.142 5.361 3.683 1.00 0.00 12 LEU A O 6
ATOM 9654 N N . ARG A 1 13 ? -4.013 7.594 3.536 1.00 0.00 13 ARG A N 6
ATOM 9655 C CA . ARG A 1 13 ? -4.844 7.857 4.720 1.00 0.00 13 ARG A CA 6
ATOM 9656 C C . ARG A 1 13 ? -6.250 7.271 4.577 1.00 0.00 13 ARG A C 6
ATOM 9657 O O . ARG A 1 13 ? -6.744 6.622 5.501 1.00 0.00 13 ARG A O 6
ATOM 9678 N N . ALA A 1 14 ? -6.860 7.417 3.404 1.00 0.00 14 ALA A N 6
ATOM 9679 C CA . ALA A 1 14 ? -8.122 6.772 3.074 1.00 0.00 14 ALA A CA 6
ATOM 9680 C C . ALA A 1 14 ? -7.998 5.247 3.097 1.00 0.00 14 ALA A C 6
ATOM 9681 O O . ALA A 1 14 ? -8.878 4.585 3.638 1.00 0.00 14 ALA A O 6
ATOM 9688 N N . ALA A 1 15 ? -6.900 4.684 2.582 1.00 0.00 15 ALA A N 6
ATOM 9689 C CA . ALA A 1 15 ? -6.663 3.240 2.591 1.00 0.00 15 ALA A CA 6
ATOM 9690 C C . ALA A 1 15 ? -6.600 2.647 4.011 1.00 0.00 15 ALA A C 6
ATOM 9691 O O . ALA A 1 15 ? -7.104 1.546 4.234 1.00 0.00 15 ALA A O 6
ATOM 9698 N N . ARG A 1 16 ? -6.064 3.387 4.991 1.00 0.00 16 ARG A N 6
ATOM 9699 C CA . ARG A 1 16 ? -6.081 2.983 6.408 1.00 0.00 16 ARG A CA 6
ATOM 9700 C C . ARG A 1 16 ? -7.496 3.009 7.003 1.00 0.00 16 ARG A C 6
ATOM 9701 O O . ARG A 1 16 ? -7.833 2.147 7.809 1.00 0.00 16 ARG A O 6
ATOM 9722 N N . GLU A 1 17 ? -8.328 3.965 6.591 1.00 0.00 17 GLU A N 6
ATOM 9723 C CA . GLU A 1 17 ? -9.722 4.121 7.041 1.00 0.00 17 GLU A CA 6
ATOM 9724 C C . GLU A 1 17 ? -10.675 3.072 6.433 1.00 0.00 17 GLU A C 6
ATOM 9725 O O . GLU A 1 17 ? -11.519 2.512 7.134 1.00 0.00 17 GLU A O 6
ATOM 9737 N N . GLN A 1 18 ? -10.532 2.780 5.137 1.00 0.00 18 GLN A N 6
ATOM 9738 C CA . GLN A 1 18 ? -11.368 1.826 4.384 1.00 0.00 18 GLN A CA 6
ATOM 9739 C C . GLN A 1 18 ? -10.974 0.352 4.582 1.00 0.00 18 GLN A C 6
ATOM 9740 O O . GLN A 1 18 ? -11.788 -0.535 4.326 1.00 0.00 18 GLN A O 6
ATOM 9754 N N . ALA A 1 19 ? -9.758 0.085 5.073 1.00 0.00 19 ALA A N 6
ATOM 9755 C CA . ALA A 1 19 ? -9.297 -1.252 5.435 1.00 0.00 19 ALA A CA 6
ATOM 9756 C C . ALA A 1 19 ? -10.167 -1.847 6.562 1.00 0.00 19 ALA A C 6
ATOM 9757 O O . ALA A 1 19 ? -10.075 -1.447 7.726 1.00 0.00 19 ALA A O 6
ATOM 9764 N N . THR A 1 20 ? -11.023 -2.810 6.206 1.00 0.00 20 THR A N 6
ATOM 9765 C CA . THR A 1 20 ? -12.041 -3.396 7.103 1.00 0.00 20 THR A CA 6
ATOM 9766 C C . THR A 1 20 ? -11.441 -4.270 8.216 1.00 0.00 20 THR A C 6
ATOM 9767 O O . THR A 1 20 ? -12.030 -4.417 9.289 1.00 0.00 20 THR A O 6
ATOM 9778 N N . THR A 1 21 ? -10.238 -4.809 7.990 1.00 0.00 21 THR A N 6
ATOM 9779 C CA . THR A 1 21 ? -9.482 -5.635 8.946 1.00 0.00 21 THR A CA 6
ATOM 9780 C C . THR A 1 21 ? -8.457 -4.804 9.734 1.00 0.00 21 THR A C 6
ATOM 9781 O O . THR A 1 21 ? -7.757 -3.975 9.142 1.00 0.00 21 THR A O 6
ATOM 9792 N N . PRO A 1 22 ? -8.300 -5.058 11.049 1.00 0.00 22 PRO A N 6
ATOM 9793 C CA . PRO A 1 22 ? -7.305 -4.405 11.904 1.00 0.00 22 PRO A CA 6
ATOM 9794 C C . PRO A 1 22 ? -5.860 -4.740 11.500 1.00 0.00 22 PRO A C 6
ATOM 9795 O O . PRO A 1 22 ? -4.963 -3.913 11.667 1.00 0.00 22 PRO A O 6
ATOM 9806 N N . GLU A 1 23 ? -5.628 -5.928 10.930 1.00 0.00 23 GLU A N 6
ATOM 9807 C CA . GLU A 1 23 ? -4.308 -6.363 10.462 1.00 0.00 23 GLU A CA 6
ATOM 9808 C C . GLU A 1 23 ? -3.833 -5.516 9.280 1.00 0.00 23 GLU A C 6
ATOM 9809 O O . GLU A 1 23 ? -2.652 -5.176 9.197 1.00 0.00 23 GLU A O 6
ATOM 9821 N N . ALA A 1 24 ? -4.759 -5.127 8.398 1.00 0.00 24 ALA A N 6
ATOM 9822 C CA . ALA A 1 24 ? -4.474 -4.266 7.261 1.00 0.00 24 ALA A CA 6
ATOM 9823 C C . ALA A 1 24 ? -4.202 -2.813 7.685 1.00 0.00 24 ALA A C 6
ATOM 9824 O O . ALA A 1 24 ? -3.302 -2.178 7.143 1.00 0.00 24 ALA A O 6
ATOM 9831 N N . GLN A 1 25 ? -4.904 -2.296 8.699 1.00 0.00 25 GLN A N 6
ATOM 9832 C CA . GLN A 1 25 ? -4.724 -0.905 9.147 1.00 0.00 25 GLN A CA 6
ATOM 9833 C C . GLN A 1 25 ? -3.312 -0.632 9.695 1.00 0.00 25 GLN A C 6
ATOM 9834 O O . GLN A 1 25 ? -2.696 0.375 9.339 1.00 0.00 25 GLN A O 6
ATOM 9848 N N . LYS A 1 26 ? -2.766 -1.538 10.520 1.00 0.00 26 LYS A N 6
ATOM 9849 C CA . LYS A 1 26 ? -1.385 -1.421 11.031 1.00 0.00 26 LYS A CA 6
ATOM 9850 C C . LYS A 1 26 ? -0.329 -1.681 9.953 1.00 0.00 26 LYS A C 6
ATOM 9851 O O . LYS A 1 26 ? 0.734 -1.064 9.956 1.00 0.00 26 LYS A O 6
ATOM 9870 N N . ALA A 1 27 ? -0.633 -2.568 9.006 1.00 0.00 27 ALA A N 6
ATOM 9871 C CA . ALA A 1 27 ? 0.238 -2.855 7.870 1.00 0.00 27 ALA A CA 6
ATOM 9872 C C . ALA A 1 27 ? 0.397 -1.631 6.939 1.00 0.00 27 ALA A C 6
ATOM 9873 O O . ALA A 1 27 ? 1.490 -1.358 6.443 1.00 0.00 27 ALA A O 6
ATOM 9880 N N . LEU A 1 28 ? -0.680 -0.856 6.771 1.00 0.00 28 LEU A N 6
ATOM 9881 C CA . LEU A 1 28 ? -0.699 0.448 6.090 1.00 0.00 28 LEU A CA 6
ATOM 9882 C C . LEU A 1 28 ? 0.222 1.479 6.765 1.00 0.00 28 LEU A C 6
ATOM 9883 O O . LEU A 1 28 ? 0.990 2.167 6.089 1.00 0.00 28 LEU A O 6
ATOM 9899 N N . GLU A 1 29 ? 0.168 1.562 8.098 1.00 0.00 29 GLU A N 6
ATOM 9900 C CA . GLU A 1 29 ? 1.018 2.459 8.894 1.00 0.00 29 GLU A CA 6
ATOM 9901 C C . GLU A 1 29 ? 2.517 2.147 8.741 1.00 0.00 29 GLU A C 6
ATOM 9902 O O . GLU A 1 29 ? 3.345 3.044 8.901 1.00 0.00 29 GLU A O 6
ATOM 9914 N N . GLU A 1 30 ? 2.891 0.903 8.421 1.00 0.00 30 GLU A N 6
ATOM 9915 C CA . GLU A 1 30 ? 4.299 0.539 8.240 1.00 0.00 30 GLU A CA 6
ATOM 9916 C C . GLU A 1 30 ? 4.937 1.270 7.053 1.00 0.00 30 GLU A C 6
ATOM 9917 O O . GLU A 1 30 ? 6.020 1.839 7.195 1.00 0.00 30 GLU A O 6
ATOM 9929 N N . LEU A 1 31 ? 4.252 1.306 5.903 1.00 0.00 31 LEU A N 6
ATOM 9930 C CA . LEU A 1 31 ? 4.760 1.995 4.717 1.00 0.00 31 LEU A CA 6
ATOM 9931 C C . LEU A 1 31 ? 4.895 3.503 4.986 1.00 0.00 31 LEU A C 6
ATOM 9932 O O . LEU A 1 31 ? 5.925 4.116 4.711 1.00 0.00 31 LEU A O 6
ATOM 9948 N N . GLU A 1 32 ? 3.860 4.081 5.598 1.00 0.00 32 GLU A N 6
ATOM 9949 C CA . GLU A 1 32 ? 3.740 5.514 5.927 1.00 0.00 32 GLU A CA 6
ATOM 9950 C C . GLU A 1 32 ? 4.914 6.042 6.755 1.00 0.00 32 GLU A C 6
ATOM 9951 O O . GLU A 1 32 ? 5.292 7.197 6.583 1.00 0.00 32 GLU A O 6
ATOM 9963 N N . LYS A 1 33 ? 5.537 5.216 7.603 1.00 0.00 33 LYS A N 6
ATOM 9964 C CA . LYS A 1 33 ? 6.666 5.632 8.443 1.00 0.00 33 LYS A CA 6
ATOM 9965 C C . LYS A 1 33 ? 7.907 5.898 7.598 1.00 0.00 33 LYS A C 6
ATOM 9966 O O . LYS A 1 33 ? 8.702 6.777 7.926 1.00 0.00 33 LYS A O 6
ATOM 9985 N N . VAL A 1 34 ? 8.035 5.177 6.485 1.00 0.00 34 VAL A N 6
ATOM 9986 C CA . VAL A 1 34 ? 9.082 5.378 5.483 1.00 0.00 34 VAL A CA 6
ATOM 9987 C C . VAL A 1 34 ? 8.744 6.508 4.516 1.00 0.00 34 VAL A C 6
ATOM 9988 O O . VAL A 1 34 ? 9.597 7.343 4.232 1.00 0.00 34 VAL A O 6
ATOM 10001 N N . LEU A 1 35 ? 7.490 6.601 4.053 1.00 0.00 35 LEU A N 6
ATOM 10002 C CA . LEU A 1 35 ? 7.054 7.733 3.226 1.00 0.00 35 LEU A CA 6
ATOM 10003 C C . LEU A 1 35 ? 7.176 9.062 3.985 1.00 0.00 35 LEU A C 6
ATOM 10004 O O . LEU A 1 35 ? 7.443 10.098 3.377 1.00 0.00 35 LEU A O 6
ATOM 10020 N N . LYS A 1 36 ? 7.049 9.046 5.320 1.00 0.00 36 LYS A N 6
ATOM 10021 C CA . LYS A 1 36 ? 7.260 10.223 6.172 1.00 0.00 36 LYS A CA 6
ATOM 10022 C C . LYS A 1 36 ? 8.685 10.792 6.061 1.00 0.00 36 LYS A C 6
ATOM 10023 O O . LYS A 1 36 ? 8.883 11.986 6.290 1.00 0.00 36 LYS A O 6
ATOM 10042 N N . THR A 1 37 ? 9.661 9.956 5.691 1.00 0.00 37 THR A N 6
ATOM 10043 C CA . THR A 1 37 ? 11.067 10.332 5.443 1.00 0.00 37 THR A CA 6
ATOM 10044 C C . THR A 1 37 ? 11.399 10.463 3.946 1.00 0.00 37 THR A C 6
ATOM 10045 O O . THR A 1 37 ? 12.538 10.775 3.590 1.00 0.00 37 THR A O 6
ATOM 10056 N N . ALA A 1 38 ? 10.424 10.219 3.062 1.00 0.00 38 ALA A N 6
ATOM 10057 C CA . ALA A 1 38 ? 10.587 10.198 1.608 1.00 0.00 38 ALA A CA 6
ATOM 10058 C C . ALA A 1 38 ? 10.356 11.594 0.977 1.00 0.00 38 ALA A C 6
ATOM 10059 O O . ALA A 1 38 ? 9.885 12.531 1.629 1.00 0.00 38 ALA A 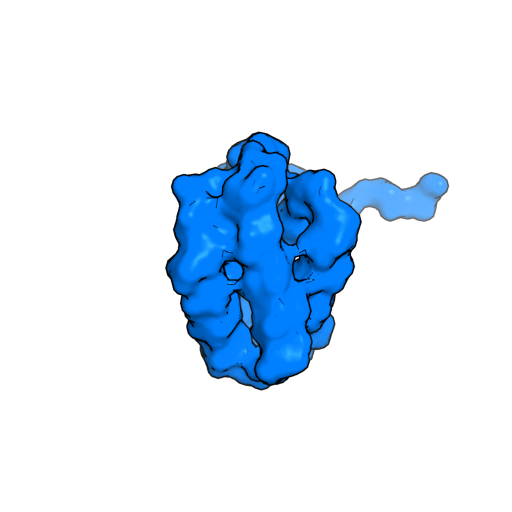O 6
ATOM 10066 N N . SER A 1 39 ? 10.701 11.734 -0.305 1.00 0.00 39 SER A N 6
ATOM 10067 C CA . SER A 1 39 ? 10.592 12.988 -1.069 1.00 0.00 39 SER A CA 6
ATOM 10068 C C . SER A 1 39 ? 9.156 13.203 -1.565 1.00 0.00 39 SER A C 6
ATOM 10069 O O . SER A 1 39 ? 8.535 12.223 -1.984 1.00 0.00 39 SER A O 6
ATOM 10077 N N . PRO A 1 40 ? 8.606 14.437 -1.573 1.00 0.00 40 PRO A N 6
ATOM 10078 C CA . PRO A 1 40 ? 7.215 14.696 -1.963 1.00 0.00 40 PRO A CA 6
ATOM 10079 C C . PRO A 1 40 ? 6.887 14.268 -3.402 1.00 0.00 40 PRO A C 6
ATOM 10080 O O . PRO A 1 40 ? 5.763 13.846 -3.678 1.00 0.00 40 PRO A O 6
ATOM 10091 N N . GLU A 1 41 ? 7.854 14.339 -4.324 1.00 0.00 41 GLU A N 6
ATOM 10092 C CA . GLU A 1 41 ? 7.650 13.900 -5.709 1.00 0.00 41 GLU A CA 6
ATOM 10093 C C . GLU A 1 41 ? 7.483 12.373 -5.775 1.00 0.00 41 GLU A C 6
ATOM 10094 O O . GLU A 1 41 ? 6.535 11.856 -6.371 1.00 0.00 41 GLU A O 6
ATOM 10106 N N . GLN A 1 42 ? 8.369 11.648 -5.089 1.00 0.00 42 GLN A N 6
ATOM 10107 C CA . GLN A 1 42 ? 8.304 10.193 -4.951 1.00 0.00 42 GLN A CA 6
ATOM 10108 C C . GLN A 1 42 ? 7.088 9.745 -4.145 1.00 0.00 42 GLN A C 6
ATOM 10109 O O . GLN A 1 42 ? 6.561 8.665 -4.389 1.00 0.00 42 GLN A O 6
ATOM 10123 N N . TRP A 1 43 ? 6.608 10.580 -3.227 1.00 0.00 43 TRP A N 6
ATOM 10124 C CA . TRP A 1 43 ? 5.377 10.354 -2.482 1.00 0.00 43 TRP A CA 6
ATOM 10125 C C . TRP A 1 43 ? 4.176 10.235 -3.424 1.00 0.00 43 TRP A C 6
ATOM 10126 O O . TRP A 1 43 ? 3.376 9.312 -3.287 1.00 0.00 43 TRP A O 6
ATOM 10147 N N . ARG A 1 44 ? 4.078 11.116 -4.430 1.00 0.00 44 ARG A N 6
ATOM 10148 C CA . ARG A 1 44 ? 3.007 11.078 -5.440 1.00 0.00 44 ARG A CA 6
ATOM 10149 C C . ARG A 1 44 ? 3.140 9.857 -6.341 1.00 0.00 44 ARG A C 6
ATOM 10150 O O . ARG A 1 44 ? 2.152 9.171 -6.605 1.00 0.00 44 ARG A O 6
ATOM 10171 N N . GLN A 1 45 ? 4.373 9.563 -6.761 1.00 0.00 45 GLN A N 6
ATOM 10172 C CA . GLN A 1 45 ? 4.681 8.381 -7.566 1.00 0.00 45 GLN A CA 6
ATOM 10173 C C . GLN A 1 45 ? 4.304 7.083 -6.834 1.00 0.00 45 GLN A C 6
ATOM 10174 O O . GLN A 1 45 ? 3.721 6.175 -7.427 1.00 0.00 45 GLN A O 6
ATOM 10188 N N . ALA A 1 46 ? 4.608 7.012 -5.533 1.00 0.00 46 ALA A N 6
ATOM 10189 C CA . ALA A 1 46 ? 4.299 5.867 -4.693 1.00 0.00 46 ALA A CA 6
ATOM 10190 C C . ALA A 1 46 ? 2.800 5.753 -4.409 1.00 0.00 46 ALA A C 6
ATOM 10191 O O . ALA A 1 46 ? 2.214 4.706 -4.672 1.00 0.00 46 ALA A O 6
ATOM 10198 N N . ALA A 1 47 ? 2.156 6.822 -3.921 1.00 0.00 47 ALA A N 6
ATOM 10199 C CA . ALA A 1 47 ? 0.765 6.774 -3.479 1.00 0.00 47 ALA A CA 6
ATOM 10200 C C . ALA A 1 47 ? -0.179 6.294 -4.597 1.00 0.00 47 ALA A C 6
ATOM 10201 O O . ALA A 1 47 ? -1.177 5.637 -4.305 1.00 0.00 47 ALA A O 6
ATOM 10208 N N . GLU A 1 48 ? 0.158 6.551 -5.869 1.00 0.00 48 GLU A N 6
ATOM 10209 C CA . GLU A 1 48 ? -0.580 6.003 -7.011 1.00 0.00 48 GLU A CA 6
ATOM 10210 C C . GLU A 1 48 ? -0.618 4.464 -6.989 1.00 0.00 48 GLU A C 6
ATOM 10211 O O . GLU A 1 48 ? -1.706 3.891 -6.993 1.00 0.00 48 GLU A O 6
ATOM 10223 N N . LYS A 1 49 ? 0.531 3.774 -6.894 1.00 0.00 49 LYS A N 6
ATOM 10224 C CA . LYS A 1 49 ? 0.575 2.302 -6.910 1.00 0.00 49 LYS A CA 6
ATOM 10225 C C . LYS A 1 49 ? 0.103 1.730 -5.576 1.00 0.00 49 LYS A C 6
ATOM 10226 O O . LYS A 1 49 ? -0.616 0.734 -5.562 1.00 0.00 49 LYS A O 6
ATOM 10245 N N . ILE A 1 50 ? 0.442 2.397 -4.467 1.00 0.00 50 ILE A N 6
ATOM 10246 C CA . ILE A 1 50 ? -0.024 2.022 -3.125 1.00 0.00 50 ILE A CA 6
ATOM 10247 C C . ILE A 1 50 ? -1.551 1.917 -3.130 1.00 0.00 50 ILE A C 6
ATOM 10248 O O . ILE A 1 50 ? -2.109 0.899 -2.731 1.00 0.00 50 ILE A O 6
ATOM 10264 N N . PHE A 1 51 ? -2.222 2.954 -3.634 1.00 0.00 51 PHE A N 6
ATOM 10265 C CA . PHE A 1 51 ? -3.676 3.023 -3.633 1.00 0.00 51 PHE A CA 6
ATOM 10266 C C . PHE A 1 51 ? -4.321 2.143 -4.705 1.00 0.00 51 PHE A C 6
ATOM 10267 O O . PHE A 1 51 ? -5.366 1.534 -4.466 1.00 0.00 51 PHE A O 6
ATOM 10284 N N . GLU A 1 52 ? -3.666 2.009 -5.861 1.00 0.00 52 GLU A N 6
ATOM 10285 C CA . GLU A 1 52 ? -4.073 1.059 -6.896 1.00 0.00 52 GLU A CA 6
ATOM 10286 C C . GLU A 1 52 ? -4.071 -0.379 -6.360 1.00 0.00 52 GLU A C 6
ATOM 10287 O O . GLU A 1 52 ? -5.001 -1.119 -6.657 1.00 0.00 52 GLU A O 6
ATOM 10299 N N . ALA A 1 53 ? -3.119 -0.793 -5.514 1.00 0.00 53 ALA A N 6
ATOM 10300 C CA . ALA A 1 53 ? -3.082 -2.149 -4.979 1.00 0.00 53 ALA A CA 6
ATOM 10301 C C . ALA A 1 53 ? -4.399 -2.537 -4.292 1.00 0.00 53 ALA A C 6
ATOM 10302 O O . ALA A 1 53 ? -4.981 -3.577 -4.590 1.00 0.00 53 ALA A O 6
ATOM 10309 N N . PHE A 1 54 ? -4.929 -1.665 -3.439 1.00 0.00 54 PHE A N 6
ATOM 10310 C CA . PHE A 1 54 ? -6.167 -1.921 -2.702 1.00 0.00 54 PHE A CA 6
ATOM 10311 C C . PHE A 1 54 ? -7.374 -2.006 -3.642 1.00 0.00 54 PHE A C 6
ATOM 10312 O O . PHE A 1 54 ? -8.334 -2.721 -3.353 1.00 0.00 54 PHE A O 6
ATOM 10329 N N . ARG A 1 55 ? -7.308 -1.320 -4.791 1.00 0.00 55 ARG A N 6
ATOM 10330 C CA . ARG A 1 55 ? -8.320 -1.326 -5.852 1.00 0.00 55 ARG A CA 6
ATOM 10331 C C . ARG A 1 55 ? -8.268 -2.611 -6.678 1.00 0.00 55 ARG A C 6
ATOM 10332 O O . ARG A 1 55 ? -9.300 -3.094 -7.136 1.00 0.00 55 ARG A O 6
ATOM 10353 N N . GLU A 1 56 ? -7.076 -3.181 -6.860 1.00 0.00 56 GLU A N 6
ATOM 10354 C CA . GLU A 1 56 ? -6.886 -4.437 -7.571 1.00 0.00 56 GLU A CA 6
ATOM 10355 C C . GLU A 1 56 ? -7.230 -5.634 -6.687 1.00 0.00 56 GLU A C 6
ATOM 10356 O O . GLU A 1 56 ? -8.036 -6.475 -7.086 1.00 0.00 56 GLU A O 6
ATOM 10368 N N . ALA A 1 57 ? -6.685 -5.702 -5.470 1.00 0.00 57 ALA A N 6
ATOM 10369 C CA . ALA A 1 57 ? -6.917 -6.812 -4.543 1.00 0.00 57 ALA A CA 6
ATOM 10370 C C . ALA A 1 57 ? -8.396 -6.995 -4.203 1.00 0.00 57 ALA A C 6
ATOM 10371 O O . ALA A 1 57 ? -8.892 -8.119 -4.172 1.00 0.00 57 ALA A O 6
ATOM 10378 N N . SER A 1 58 ? -9.119 -5.890 -4.055 1.00 0.00 58 SER A N 6
ATOM 10379 C CA . SER A 1 58 ? -10.584 -5.912 -3.844 1.00 0.00 58 SER A CA 6
ATOM 10380 C C . SER A 1 58 ? -11.396 -6.359 -5.066 1.00 0.00 58 SER A C 6
ATOM 10381 O O . SER A 1 58 ? -12.547 -6.769 -4.932 1.00 0.00 58 SER A O 6
ATOM 10389 N N . ASN A 1 59 ? -10.796 -6.312 -6.251 1.00 0.00 59 ASN A N 6
A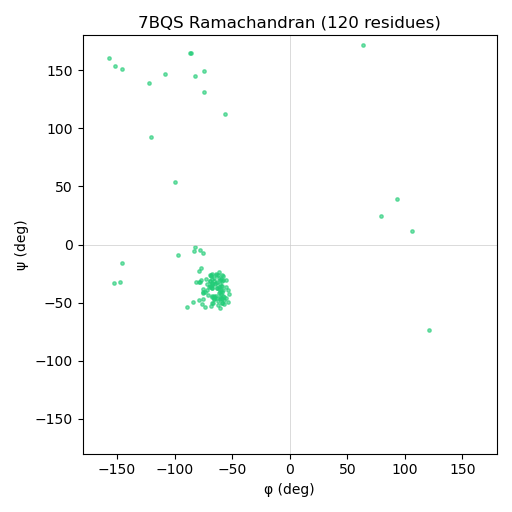TOM 10390 C CA . ASN A 1 59 ? -11.324 -6.916 -7.479 1.00 0.00 59 ASN A CA 6
ATOM 10391 C C . ASN A 1 59 ? -10.876 -8.397 -7.653 1.00 0.00 59 ASN A C 6
ATOM 10392 O O . ASN A 1 59 ? -11.353 -9.090 -8.553 1.00 0.00 59 ASN A O 6
ATOM 10403 N N . GLY A 1 60 ? -9.997 -8.899 -6.771 1.00 0.00 60 GLY A N 6
ATOM 10404 C CA . GLY A 1 60 ? -9.454 -10.266 -6.736 1.00 0.00 60 GLY A CA 6
ATOM 10405 C C . GLY A 1 60 ? -7.998 -10.380 -7.200 1.00 0.00 60 GLY A C 6
ATOM 10406 O O . GLY A 1 60 ? -7.497 -11.491 -7.378 1.00 0.00 60 GLY A O 6
ATOM 10410 N N . ASN A 1 61 ? -7.297 -9.254 -7.388 1.00 0.00 61 ASN A N 6
ATOM 10411 C CA . ASN A 1 61 ? -5.953 -9.188 -7.955 1.00 0.00 61 ASN A CA 6
ATOM 10412 C C . ASN A 1 61 ? -4.875 -9.103 -6.862 1.00 0.00 61 ASN A C 6
ATOM 10413 O O . ASN A 1 61 ? -4.052 -8.195 -6.858 1.00 0.00 61 ASN A O 6
ATOM 10424 N N . THR A 1 62 ? -4.845 -10.032 -5.913 1.00 0.00 62 THR A N 6
ATOM 10425 C CA . THR A 1 62 ? -3.767 -10.073 -4.901 1.00 0.00 62 THR A CA 6
ATOM 10426 C C . THR A 1 62 ? -2.370 -10.118 -5.551 1.00 0.00 62 THR A C 6
ATOM 10427 O O . THR A 1 62 ? -1.470 -9.371 -5.167 1.00 0.00 62 THR A O 6
ATOM 10438 N N . GLU A 1 63 ? -2.215 -10.895 -6.628 1.00 0.00 63 GLU A N 6
ATOM 10439 C CA . GLU A 1 63 ? -0.964 -11.049 -7.390 1.00 0.00 63 GLU A CA 6
ATOM 10440 C C . GLU A 1 63 ? -0.486 -9.762 -8.077 1.00 0.00 63 GLU A C 6
ATOM 10441 O O . GLU A 1 63 ? 0.719 -9.530 -8.192 1.00 0.00 63 GLU A O 6
ATOM 10453 N N . LYS A 1 64 ? -1.421 -8.906 -8.509 1.00 0.00 64 LYS A N 6
ATOM 10454 C CA . LYS A 1 64 ? -1.123 -7.590 -9.093 1.00 0.00 64 LYS A CA 6
ATOM 10455 C C . LYS A 1 64 ? -0.962 -6.539 -8.006 1.00 0.00 64 LYS A C 6
ATOM 10456 O O . LYS A 1 64 ? 0.026 -5.808 -7.995 1.00 0.00 64 LYS A O 6
ATOM 10475 N N . ALA A 1 65 ? -1.905 -6.464 -7.071 1.00 0.00 65 ALA A N 6
ATOM 10476 C CA . ALA A 1 65 ? -1.869 -5.495 -5.995 1.00 0.00 65 ALA A CA 6
ATOM 10477 C C . ALA A 1 65 ? -0.546 -5.539 -5.221 1.00 0.00 65 ALA A C 6
ATOM 10478 O O . ALA A 1 65 ? 0.036 -4.501 -4.909 1.00 0.00 65 ALA A O 6
ATOM 10485 N N . LYS A 1 66 ? -0.012 -6.742 -4.999 1.00 0.00 66 LYS A N 6
ATOM 10486 C CA . LYS A 1 66 ? 1.280 -6.898 -4.300 1.00 0.00 66 LYS A CA 6
ATOM 10487 C C . LYS A 1 66 ? 2.465 -6.325 -5.100 1.00 0.00 66 LYS A C 6
ATOM 10488 O O . LYS A 1 66 ? 3.399 -5.779 -4.514 1.00 0.00 66 LYS A O 6
ATOM 10507 N N . LYS A 1 67 ? 2.408 -6.402 -6.438 1.00 0.00 67 LYS A N 6
ATOM 10508 C CA . LYS A 1 67 ? 3.429 -5.883 -7.362 1.00 0.00 67 LYS A CA 6
ATOM 10509 C C . LYS A 1 67 ? 3.386 -4.353 -7.428 1.00 0.00 67 LYS A C 6
ATOM 10510 O O . LYS A 1 67 ? 4.439 -3.726 -7.384 1.00 0.00 67 LYS A O 6
ATOM 10529 N N . LEU A 1 68 ? 2.190 -3.753 -7.458 1.00 0.00 68 LEU A N 6
ATOM 10530 C CA . LEU A 1 68 ? 1.996 -2.301 -7.309 1.00 0.00 68 LEU A CA 6
ATOM 10531 C C . LEU A 1 68 ? 2.606 -1.798 -5.987 1.00 0.00 68 LEU A C 6
ATOM 10532 O O . LEU A 1 68 ? 3.344 -0.815 -5.977 1.00 0.00 68 LEU A O 6
ATOM 10548 N N . LEU A 1 69 ? 2.351 -2.503 -4.880 1.00 0.00 69 LEU A N 6
ATOM 10549 C CA . LEU A 1 69 ? 2.888 -2.171 -3.554 1.00 0.00 69 LEU A CA 6
ATOM 10550 C C . LEU A 1 69 ? 4.421 -2.160 -3.527 1.00 0.00 69 LEU A C 6
ATOM 10551 O O . LEU A 1 69 ? 5.037 -1.207 -3.047 1.00 0.00 69 LEU A O 6
ATOM 10567 N N . GLU A 1 70 ? 5.031 -3.195 -4.106 1.00 0.00 70 GLU A N 6
ATOM 10568 C CA . GLU A 1 70 ? 6.479 -3.292 -4.266 1.00 0.00 70 GLU A CA 6
ATOM 10569 C C . GLU A 1 70 ? 7.028 -2.157 -5.152 1.00 0.00 70 GLU A C 6
ATOM 10570 O O . GLU A 1 70 ? 8.051 -1.554 -4.834 1.00 0.00 70 GLU A O 6
ATOM 10582 N N . GLU A 1 71 ? 6.331 -1.820 -6.238 1.00 0.00 71 GLU A N 6
ATOM 10583 C CA . GLU A 1 71 ? 6.769 -0.809 -7.207 1.00 0.00 71 GLU A CA 6
ATOM 10584 C C . GLU A 1 71 ? 6.816 0.586 -6.582 1.00 0.00 71 GLU A C 6
ATOM 10585 O O . GLU A 1 71 ? 7.798 1.319 -6.727 1.00 0.00 71 GLU A O 6
ATOM 10597 N N . ALA A 1 72 ? 5.773 0.930 -5.827 1.00 0.00 72 ALA A N 6
ATOM 10598 C CA . ALA A 1 72 ? 5.706 2.188 -5.103 1.00 0.00 72 ALA A CA 6
ATOM 10599 C C . ALA A 1 72 ? 6.775 2.287 -4.020 1.00 0.00 72 ALA A C 6
ATOM 10600 O O . ALA A 1 72 ? 7.429 3.322 -3.892 1.00 0.00 72 ALA A O 6
ATOM 10607 N N . ALA A 1 73 ? 6.967 1.210 -3.258 1.00 0.00 73 ALA A N 6
ATOM 10608 C CA . ALA A 1 73 ? 7.968 1.171 -2.204 1.00 0.00 73 ALA A CA 6
ATOM 10609 C C . ALA A 1 73 ? 9.375 1.374 -2.768 1.00 0.00 73 ALA A C 6
ATOM 10610 O O . ALA A 1 73 ? 10.117 2.214 -2.266 1.00 0.00 73 ALA A O 6
ATOM 10617 N N . ARG A 1 74 ? 9.727 0.669 -3.850 1.00 0.00 74 ARG A N 6
ATOM 10618 C CA . ARG A 1 74 ? 11.038 0.804 -4.503 1.00 0.00 74 ARG A CA 6
ATOM 10619 C C . ARG A 1 74 ? 11.243 2.199 -5.097 1.00 0.00 74 ARG A C 6
ATOM 10620 O O . ARG A 1 74 ? 12.359 2.715 -5.075 1.00 0.00 74 ARG A O 6
ATOM 10641 N N . THR A 1 75 ? 10.159 2.837 -5.542 1.00 0.00 75 THR A N 6
ATOM 10642 C CA . THR A 1 75 ? 10.165 4.245 -5.995 1.00 0.00 75 THR A CA 6
ATOM 10643 C C . THR A 1 75 ? 10.391 5.226 -4.841 1.00 0.00 75 THR A C 6
ATOM 10644 O O . THR A 1 75 ? 11.244 6.106 -4.947 1.00 0.00 75 THR A O 6
ATOM 10655 N N . ALA A 1 76 ? 9.716 5.042 -3.704 1.00 0.00 76 ALA A N 6
ATOM 10656 C CA . ALA A 1 76 ? 9.889 5.858 -2.498 1.00 0.00 76 ALA A CA 6
ATOM 10657 C C . ALA A 1 76 ? 11.163 5.523 -1.684 1.00 0.00 76 ALA A C 6
ATOM 10658 O O . ALA A 1 76 ? 11.497 6.232 -0.731 1.00 0.00 76 ALA A O 6
ATOM 10665 N N . GLY A 1 77 ? 11.888 4.463 -2.060 1.00 0.00 77 GLY A N 6
ATOM 10666 C CA . GLY A 1 77 ? 13.127 4.000 -1.423 1.00 0.00 77 GLY A CA 6
ATOM 10667 C C . GLY A 1 77 ? 12.912 3.176 -0.147 1.00 0.00 77 GLY A C 6
ATOM 10668 O O . GLY A 1 77 ? 13.791 3.138 0.717 1.00 0.00 77 GLY A O 6
ATOM 10672 N N . ALA A 1 78 ? 11.739 2.556 -0.003 1.00 0.00 78 ALA A N 6
ATOM 10673 C CA . ALA A 1 78 ? 11.295 1.886 1.208 1.00 0.00 78 ALA A CA 6
ATOM 10674 C C . ALA A 1 78 ? 11.822 0.446 1.391 1.00 0.00 78 ALA A C 6
ATOM 10675 O O . ALA A 1 78 ? 12.340 -0.194 0.472 1.00 0.00 78 ALA A O 6
ATOM 10682 N N . SER A 1 79 ? 11.698 -0.042 2.626 1.00 0.00 79 SER A N 6
ATOM 10683 C CA . SER A 1 79 ? 12.318 -1.264 3.148 1.00 0.00 79 SER A CA 6
ATOM 10684 C C . SER A 1 79 ? 11.683 -2.583 2.681 1.00 0.00 79 SER A C 6
ATOM 10685 O O . SER A 1 79 ? 10.459 -2.678 2.596 1.00 0.00 79 SER A O 6
ATOM 10693 N N . PRO A 1 80 ? 12.461 -3.669 2.521 1.00 0.00 80 PRO A N 6
ATOM 10694 C CA . PRO A 1 80 ? 11.900 -5.007 2.314 1.00 0.00 80 PRO A CA 6
ATOM 10695 C C . PRO A 1 80 ? 11.056 -5.460 3.521 1.00 0.00 80 PRO A C 6
ATOM 10696 O O . PRO A 1 80 ? 10.084 -6.195 3.355 1.00 0.00 80 PRO A O 6
ATOM 10707 N N . GLU A 1 81 ? 11.362 -4.948 4.723 1.00 0.00 81 GLU A N 6
ATOM 10708 C CA . GLU A 1 81 ? 10.543 -5.110 5.931 1.00 0.00 81 GLU A CA 6
ATOM 10709 C C . GLU A 1 81 ? 9.112 -4.578 5.762 1.00 0.00 81 GLU A C 6
ATOM 10710 O O . GLU A 1 81 ? 8.182 -5.287 6.132 1.00 0.00 81 GLU A O 6
ATOM 10722 N N . ILE A 1 82 ? 8.901 -3.376 5.205 1.00 0.00 82 ILE A N 6
ATOM 10723 C CA . ILE A 1 82 ? 7.560 -2.775 5.053 1.00 0.00 82 ILE A CA 6
ATOM 10724 C C . ILE A 1 82 ? 6.831 -3.289 3.814 1.00 0.00 82 ILE A C 6
ATOM 10725 O O . ILE A 1 82 ? 5.604 -3.374 3.806 1.00 0.00 82 ILE A O 6
ATOM 10741 N N . ILE A 1 83 ? 7.602 -3.643 2.780 1.00 0.00 83 ILE A N 6
ATOM 10742 C CA . ILE A 1 83 ? 7.098 -4.083 1.466 1.00 0.00 83 ILE A CA 6
ATOM 10743 C C . ILE A 1 83 ? 6.232 -5.315 1.666 1.00 0.00 83 ILE A C 6
ATOM 10744 O O . ILE A 1 83 ? 5.068 -5.324 1.270 1.00 0.00 83 ILE A O 6
ATOM 10760 N N . LYS A 1 84 ? 6.774 -6.312 2.373 1.00 0.00 84 LYS A N 6
ATOM 10761 C CA . LYS A 1 84 ? 6.054 -7.563 2.665 1.00 0.00 84 LYS A CA 6
ATOM 10762 C C . LYS A 1 84 ? 4.870 -7.325 3.602 1.00 0.00 84 LYS A C 6
ATOM 10763 O O . LYS A 1 84 ? 3.837 -7.981 3.482 1.00 0.00 84 LYS A O 6
ATOM 10782 N N . LYS A 1 85 ? 5.012 -6.362 4.516 1.00 0.00 85 LYS A N 6
ATOM 10783 C CA . LYS A 1 85 ? 4.077 -6.073 5.605 1.00 0.00 85 LYS A CA 6
ATOM 10784 C C . LYS A 1 85 ? 2.768 -5.473 5.110 1.00 0.00 85 LYS A C 6
ATOM 10785 O O . LYS A 1 85 ? 1.708 -6.043 5.357 1.00 0.00 85 LYS A O 6
ATOM 10804 N N . LEU A 1 86 ? 2.855 -4.398 4.325 1.00 0.00 86 LEU A N 6
ATOM 10805 C CA . LEU A 1 86 ? 1.715 -3.814 3.617 1.00 0.00 86 LEU A CA 6
ATOM 10806 C C . LEU A 1 86 ? 1.194 -4.823 2.582 1.00 0.00 86 LEU A C 6
ATOM 10807 O O . LEU A 1 86 ? 0.011 -5.142 2.587 1.00 0.00 86 LEU A O 6
ATOM 10823 N N . ALA A 1 87 ? 2.059 -5.393 1.736 1.00 0.00 87 ALA A N 6
ATOM 10824 C CA . ALA A 1 87 ? 1.621 -6.315 0.676 1.00 0.00 87 ALA A CA 6
ATOM 10825 C C . ALA A 1 87 ? 0.841 -7.542 1.217 1.00 0.00 87 ALA A C 6
ATOM 10826 O O . ALA A 1 87 ? -0.070 -8.022 0.547 1.00 0.00 87 ALA A O 6
ATOM 10833 N N . SER A 1 88 ? 1.121 -8.005 2.443 1.00 0.00 88 SER A N 6
ATOM 10834 C CA . SER A 1 88 ? 0.356 -9.068 3.125 1.00 0.00 88 SER A CA 6
ATOM 10835 C C . SER A 1 88 ? -1.101 -8.674 3.406 1.00 0.00 88 SER A C 6
ATOM 10836 O O . SER A 1 88 ? -1.985 -9.533 3.407 1.00 0.00 88 SER A O 6
ATOM 10844 N N . ALA A 1 89 ? -1.382 -7.381 3.607 1.00 0.00 89 ALA A N 6
ATOM 10845 C CA . ALA A 1 89 ? -2.743 -6.859 3.725 1.00 0.00 89 ALA A CA 6
ATOM 10846 C C . ALA A 1 89 ? -3.537 -7.070 2.430 1.00 0.00 89 ALA A C 6
ATOM 10847 O O . ALA A 1 89 ? -4.701 -7.461 2.480 1.00 0.00 89 ALA A O 6
ATOM 10854 N N . LEU A 1 90 ? -2.901 -6.889 1.269 1.00 0.00 90 LEU A N 6
ATOM 10855 C CA . LEU A 1 90 ? -3.533 -7.092 -0.037 1.00 0.00 90 LEU A CA 6
ATOM 10856 C C . LEU A 1 90 ? -3.890 -8.563 -0.284 1.00 0.00 90 LEU A C 6
ATOM 10857 O O . LEU A 1 90 ? -4.896 -8.851 -0.933 1.00 0.00 90 LEU A O 6
ATOM 10873 N N . GLU A 1 91 ? -3.117 -9.494 0.280 1.00 0.00 91 GLU A N 6
ATOM 10874 C CA . GLU A 1 91 ? -3.422 -10.925 0.181 1.00 0.00 91 GLU A CA 6
ATOM 10875 C C . GLU A 1 91 ? -4.729 -11.271 0.906 1.00 0.00 91 GLU A C 6
ATOM 10876 O O . GLU A 1 91 ? -5.606 -11.919 0.327 1.00 0.00 91 GLU A O 6
ATOM 10888 N N . ARG A 1 92 ? -4.906 -10.771 2.141 1.00 0.00 92 ARG A N 6
ATOM 10889 C CA . ARG A 1 92 ? -6.160 -10.941 2.895 1.00 0.00 92 ARG A CA 6
ATOM 10890 C C . ARG A 1 92 ? -7.325 -10.141 2.311 1.00 0.00 92 ARG A C 6
ATOM 10891 O O . ARG A 1 92 ? -8.457 -10.612 2.366 1.00 0.00 92 ARG A O 6
ATOM 10912 N N . LEU A 1 93 ? -7.072 -8.983 1.692 1.00 0.00 93 LEU A N 6
ATOM 10913 C CA . LEU A 1 93 ? -8.117 -8.133 1.096 1.00 0.00 93 LEU A CA 6
ATOM 10914 C C . LEU A 1 93 ? -8.863 -8.843 -0.051 1.00 0.00 93 LEU A C 6
ATOM 10915 O O . LEU A 1 93 ? -10.073 -8.667 -0.210 1.00 0.00 93 LEU A O 6
ATOM 10931 N N . ALA A 1 94 ? -8.152 -9.682 -0.812 1.00 0.00 94 ALA A N 6
ATOM 10932 C CA . ALA A 1 94 ? -8.716 -10.457 -1.916 1.00 0.00 94 ALA A CA 6
ATOM 10933 C C . ALA A 1 94 ? -9.546 -11.658 -1.442 1.00 0.00 94 ALA A C 6
ATOM 10934 O O . ALA A 1 94 ? -10.616 -11.912 -1.999 1.00 0.00 94 ALA A O 6
ATOM 10941 N N . GLU A 1 95 ? -9.088 -12.388 -0.417 1.00 0.00 95 GLU A N 6
ATOM 10942 C CA . GLU A 1 95 ? -9.845 -13.528 0.119 1.00 0.00 95 GLU A CA 6
ATOM 10943 C C . GLU A 1 95 ? -11.013 -13.102 1.032 1.00 0.00 95 GLU A C 6
ATOM 10944 O O . GLU A 1 95 ? -11.988 -13.845 1.154 1.00 0.00 95 GLU A O 6
ATOM 10956 N N . GLU A 1 96 ? -10.956 -11.907 1.641 1.00 0.00 96 GLU A N 6
ATOM 10957 C CA . GLU A 1 96 ? -12.116 -11.307 2.323 1.00 0.00 96 GLU A CA 6
ATOM 10958 C C . GLU A 1 96 ? -13.212 -11.018 1.275 1.00 0.00 96 GLU A C 6
ATOM 10959 O O . GLU A 1 96 ? -14.362 -11.429 1.450 1.00 0.00 96 GLU A O 6
ATOM 10971 N N . GLY A 1 97 ? -12.833 -10.404 0.145 1.00 0.00 97 GLY A N 6
ATOM 10972 C CA . GLY A 1 97 ? -13.655 -10.286 -1.059 1.00 0.00 97 GLY A CA 6
ATOM 10973 C C . GLY A 1 97 ? -13.455 -8.981 -1.825 1.00 0.00 97 GLY A C 6
ATOM 10974 O O . GLY A 1 97 ? -13.377 -9.010 -3.053 1.00 0.00 97 GLY A O 6
ATOM 10978 N N . ALA A 1 98 ? -13.397 -7.853 -1.108 1.00 0.00 98 ALA A N 6
ATOM 10979 C CA . ALA A 1 98 ? -13.428 -6.482 -1.596 1.00 0.00 98 ALA A CA 6
ATOM 10980 C C . ALA A 1 98 ? -13.260 -5.469 -0.438 1.00 0.00 98 ALA A C 6
ATOM 10981 O O . ALA A 1 98 ? -13.112 -5.855 0.724 1.00 0.00 98 ALA A O 6
ATOM 10988 N N . ALA A 1 99 ? -13.313 -4.170 -0.750 1.00 0.00 99 ALA A N 6
ATOM 10989 C CA . ALA A 1 99 ? -13.387 -3.078 0.224 1.00 0.00 99 ALA A CA 6
ATOM 10990 C C . ALA A 1 99 ? -14.249 -1.929 -0.339 1.00 0.00 99 ALA A C 6
ATOM 10991 O O . ALA A 1 99 ? -13.736 -0.949 -0.880 1.00 0.00 99 ALA A O 6
ATOM 10998 N N . LYS A 1 100 ? -15.579 -2.066 -0.256 1.00 0.00 100 LYS A N 6
ATOM 10999 C CA . LYS A 1 100 ? -16.557 -1.133 -0.861 1.00 0.00 100 LYS A CA 6
ATOM 11000 C C . LYS A 1 100 ? -16.455 0.293 -0.305 1.00 0.00 100 LYS A C 6
ATOM 11001 O O . LYS A 1 100 ? -16.723 1.263 -1.012 1.00 0.00 100 LYS A O 6
ATOM 11020 N N . GLU A 1 101 ? -15.976 0.423 0.928 1.00 0.00 101 GLU A N 6
ATOM 11021 C CA . GLU A 1 101 ? -15.643 1.684 1.596 1.00 0.00 101 GLU A CA 6
ATOM 11022 C C . GLU A 1 101 ? -14.616 2.517 0.824 1.00 0.00 101 GLU A C 6
ATOM 11023 O O . GLU A 1 101 ? -14.654 3.746 0.877 1.00 0.00 101 GLU A O 6
ATOM 11035 N N . ALA A 1 102 ? -13.723 1.866 0.075 1.00 0.00 102 ALA A N 6
ATOM 11036 C CA . ALA A 1 102 ? -12.710 2.552 -0.724 1.00 0.00 102 ALA A CA 6
ATOM 11037 C C . ALA A 1 102 ? -13.332 3.473 -1.784 1.00 0.00 102 ALA A C 6
ATOM 11038 O O . ALA A 1 102 ? -12.775 4.532 -2.064 1.00 0.00 102 ALA A O 6
ATOM 11045 N N . ALA A 1 103 ? -14.503 3.118 -2.327 1.00 0.00 103 ALA A N 6
ATOM 11046 C CA . ALA A 1 103 ? -15.203 3.939 -3.309 1.00 0.00 103 ALA A CA 6
ATOM 11047 C C . ALA A 1 103 ? -15.734 5.241 -2.687 1.00 0.00 103 ALA A C 6
ATOM 11048 O O . ALA A 1 103 ? -15.410 6.325 -3.175 1.00 0.00 103 ALA A O 6
ATOM 11055 N N . ARG A 1 104 ? -16.461 5.167 -1.560 1.00 0.00 104 ARG A N 6
ATOM 11056 C CA . ARG A 1 104 ? -16.978 6.368 -0.874 1.00 0.00 104 ARG A CA 6
ATOM 11057 C C . ARG A 1 104 ? -15.874 7.234 -0.264 1.00 0.00 104 ARG A C 6
ATOM 11058 O O . ARG A 1 104 ? -16.001 8.459 -0.301 1.00 0.00 104 ARG A O 6
ATOM 11079 N N . GLN A 1 105 ? -14.774 6.633 0.204 1.00 0.00 105 GLN A N 6
ATOM 11080 C CA . GLN A 1 105 ? -13.608 7.393 0.673 1.00 0.00 105 GLN A CA 6
ATOM 11081 C C . GLN A 1 105 ? -12.835 8.063 -0.482 1.00 0.00 105 GLN A C 6
ATOM 11082 O O . GLN A 1 105 ? -12.435 9.220 -0.348 1.00 0.00 105 GLN A O 6
ATOM 11096 N N . ALA A 1 106 ? -12.670 7.402 -1.635 1.00 0.00 106 ALA A N 6
ATOM 11097 C CA . ALA A 1 106 ? -12.037 8.004 -2.815 1.00 0.00 106 ALA A CA 6
ATOM 11098 C C . ALA A 1 106 ? -12.885 9.139 -3.422 1.00 0.00 106 ALA A C 6
ATOM 11099 O O . ALA A 1 106 ? -12.338 10.158 -3.841 1.00 0.00 106 ALA A O 6
ATOM 11106 N N . GLU A 1 107 ? -14.216 9.013 -3.415 1.00 0.00 107 GLU A N 6
ATOM 11107 C CA . GLU A 1 107 ? -15.132 10.074 -3.865 1.00 0.00 107 GLU A CA 6
ATOM 11108 C C . GLU A 1 107 ? -15.028 11.344 -2.998 1.00 0.00 107 GLU A C 6
ATOM 11109 O O . GLU A 1 107 ? -15.145 12.456 -3.513 1.00 0.00 107 GLU A O 6
ATOM 11121 N N . GLU A 1 108 ? -14.728 11.211 -1.701 1.00 0.00 108 GLU A N 6
ATOM 11122 C CA . GLU A 1 108 ? -14.479 12.360 -0.820 1.00 0.00 108 GLU A CA 6
ATOM 11123 C C . GLU A 1 108 ? -13.200 13.130 -1.218 1.00 0.00 108 GLU A C 6
ATOM 11124 O O . GLU A 1 108 ? -13.179 14.360 -1.140 1.00 0.00 108 GLU A O 6
ATOM 11136 N N . VAL A 1 109 ? -12.169 12.436 -1.727 1.00 0.00 109 VAL A N 6
ATOM 11137 C CA . VAL A 1 109 ? -10.939 13.055 -2.270 1.00 0.00 109 VAL A CA 6
ATOM 11138 C C . VAL A 1 109 ? -11.163 13.629 -3.675 1.00 0.00 109 VAL A C 6
ATOM 11139 O O . VAL A 1 109 ? -10.679 14.720 -3.978 1.00 0.00 109 VAL A O 6
ATOM 11152 N N . ARG A 1 110 ? -11.934 12.941 -4.534 1.00 0.00 110 ARG A N 6
ATOM 11153 C CA . ARG A 1 110 ? -12.221 13.403 -5.908 1.00 0.00 110 ARG A CA 6
ATOM 11154 C C . ARG A 1 110 ? -13.066 14.685 -5.935 1.00 0.00 110 ARG A C 6
ATOM 11155 O O . ARG A 1 110 ? -12.926 15.486 -6.861 1.00 0.00 110 ARG A O 6
ATOM 11176 N N . LYS A 1 111 ? -13.898 14.901 -4.906 1.00 0.00 111 LYS A N 6
ATOM 11177 C CA . LYS A 1 111 ? -14.662 16.140 -4.680 1.00 0.00 111 LYS A CA 6
ATOM 11178 C C . LYS A 1 111 ? -13.737 17.349 -4.474 1.00 0.00 111 LYS A C 6
ATOM 11179 O O . LYS A 1 111 ? -13.935 18.383 -5.113 1.00 0.00 111 LYS A O 6
ATOM 11198 N N . ARG A 1 112 ? -12.725 17.212 -3.604 1.00 0.00 112 ARG A N 6
ATOM 11199 C CA . ARG A 1 112 ? -11.691 18.226 -3.307 1.00 0.00 112 ARG A CA 6
ATOM 11200 C C . ARG A 1 112 ? -10.560 17.657 -2.446 1.00 0.00 112 ARG A C 6
ATOM 11201 O O . ARG A 1 112 ? -10.792 16.792 -1.602 1.00 0.00 112 ARG A O 6
ATOM 11222 N N . GLY A 1 113 ? -9.362 18.225 -2.591 1.00 0.00 113 GLY A N 6
ATOM 11223 C CA . GLY A 1 113 ? -8.266 18.002 -1.646 1.00 0.00 113 GLY A CA 6
ATOM 11224 C C . GLY A 1 113 ? -8.553 18.721 -0.320 1.00 0.00 113 GLY A C 6
ATOM 11225 O O . GLY A 1 113 ? -9.106 19.825 -0.325 1.00 0.00 113 GLY A O 6
ATOM 11229 N N . SER A 1 114 ? -8.207 18.105 0.812 1.00 0.00 114 SER A N 6
ATOM 11230 C CA . SER A 1 114 ? -8.630 18.558 2.150 1.00 0.00 114 SER A CA 6
ATOM 11231 C C . SER A 1 114 ? -7.500 19.093 3.042 1.00 0.00 114 SER A C 6
ATOM 11232 O O . SER A 1 114 ? -6.304 18.927 2.786 1.00 0.00 114 SER A O 6
ATOM 11240 N N . LEU A 1 115 ? -7.917 19.750 4.124 1.00 0.00 115 LEU A N 6
ATOM 11241 C CA . LEU A 1 115 ? -7.116 20.185 5.271 1.00 0.00 115 LEU A CA 6
ATOM 11242 C C . LEU A 1 115 ? -7.610 19.631 6.612 1.00 0.00 115 LEU A C 6
ATOM 11243 O O . LEU A 1 115 ? -6.858 19.628 7.586 1.00 0.00 115 LEU A O 6
ATOM 11259 N N . GLU A 1 116 ? -8.878 19.215 6.686 1.00 0.00 116 GLU A N 6
ATOM 11260 C CA . GLU A 1 116 ? -9.523 18.869 7.952 1.00 0.00 116 GLU A CA 6
ATOM 11261 C C . GLU A 1 116 ? -10.662 17.850 7.758 1.00 0.00 116 GLU A C 6
ATOM 11262 O O . GLU A 1 116 ? -10.639 16.765 8.344 1.00 0.00 116 GLU A O 6
ATOM 11274 N N . HIS A 1 117 ? -11.654 18.197 6.924 1.00 0.00 117 HIS A N 6
ATOM 11275 C CA . HIS A 1 117 ? -12.868 17.399 6.689 1.00 0.00 117 HIS A CA 6
ATOM 11276 C C . HIS A 1 117 ? -13.497 17.639 5.300 1.00 0.00 117 HIS A C 6
ATOM 11277 O O . HIS A 1 117 ? -13.847 16.681 4.610 1.00 0.00 117 HIS A O 6
ATOM 11291 N N . HIS A 1 118 ? -13.626 18.908 4.881 1.00 0.00 118 HIS A N 6
ATOM 11292 C CA . HIS A 1 118 ? -14.230 19.339 3.604 1.00 0.00 118 HIS A CA 6
ATOM 11293 C C . HIS A 1 118 ? -15.660 18.789 3.351 1.00 0.00 118 HIS A C 6
ATOM 11294 O O . HIS A 1 118 ? -16.073 18.566 2.208 1.00 0.00 118 HIS A O 6
ATOM 11308 N N . HIS A 1 119 ? -16.421 18.602 4.438 1.00 0.00 119 HIS A N 6
ATOM 11309 C CA . HIS A 1 119 ? -17.728 17.929 4.533 1.00 0.00 119 HIS A CA 6
ATOM 11310 C C . HIS A 1 119 ? -17.725 16.434 4.142 1.00 0.00 119 HIS A C 6
ATOM 11311 O O . HIS A 1 119 ? -17.068 16.005 3.189 1.00 0.00 119 HIS A O 6
ATOM 11325 N N . HIS A 1 120 ? -18.511 15.640 4.871 1.00 0.00 120 HIS A N 6
ATOM 11326 C CA . HIS A 1 120 ? -18.637 14.186 4.718 1.00 0.00 120 HIS A CA 6
ATOM 11327 C C . HIS A 1 120 ? -19.236 13.739 3.368 1.00 0.00 120 HIS A C 6
ATOM 11328 O O . HIS A 1 120 ? -19.957 14.486 2.699 1.00 0.00 120 HIS A O 6
ATOM 11342 N N . HIS A 1 121 ? -18.964 12.485 2.998 1.00 0.00 121 HIS A N 6
ATOM 11343 C CA . HIS A 1 121 ? -19.520 11.788 1.833 1.00 0.00 121 HIS A CA 6
ATOM 11344 C C . HIS A 1 121 ? -19.791 10.301 2.154 1.00 0.00 121 HIS A C 6
ATOM 11345 O O . HIS A 1 121 ? -19.088 9.701 2.974 1.00 0.00 121 HIS A O 6
ATOM 11359 N N . HIS A 1 122 ? -20.810 9.703 1.521 1.00 0.00 122 HIS A N 6
ATOM 11360 C CA . HIS A 1 122 ? -21.229 8.302 1.708 1.00 0.00 122 HIS A CA 6
ATOM 11361 C C . HIS A 1 122 ? -21.819 7.659 0.437 1.00 0.00 122 HIS A C 6
ATOM 11362 O O . HIS A 1 122 ? -22.326 8.384 -0.450 1.00 0.00 122 HIS A O 6
ATOM 11377 N N . GLY A 1 1 ? -0.358 26.013 -2.050 1.00 0.00 1 GLY A N 7
ATOM 11378 C CA . GLY A 1 1 ? -0.820 24.721 -1.496 1.00 0.00 1 GLY A CA 7
ATOM 11379 C C . GLY A 1 1 ? -0.521 23.577 -2.450 1.00 0.00 1 GLY A C 7
ATOM 11380 O O . GLY A 1 1 ? -0.925 23.618 -3.612 1.00 0.00 1 GLY A O 7
ATOM 11386 N N . GLU A 1 2 ? 0.183 22.542 -1.985 1.00 0.00 2 GLU A N 7
ATOM 11387 C CA . GLU A 1 2 ? 0.605 21.386 -2.799 1.00 0.00 2 GLU A CA 7
ATOM 11388 C C . GLU A 1 2 ? -0.504 20.319 -2.884 1.00 0.00 2 GLU A C 7
ATOM 11389 O O . GLU A 1 2 ? -0.430 19.251 -2.270 1.00 0.00 2 GLU A O 7
ATOM 11401 N N . THR A 1 3 ? -1.561 20.610 -3.648 1.00 0.00 3 THR A N 7
ATOM 11402 C CA . THR A 1 3 ? -2.771 19.769 -3.764 1.00 0.00 3 THR A CA 7
ATOM 11403 C C . THR A 1 3 ? -2.491 18.345 -4.256 1.00 0.00 3 THR A C 7
ATOM 11404 O O . THR A 1 3 ? -3.163 17.413 -3.817 1.00 0.00 3 THR A O 7
ATOM 11415 N N . LYS A 1 4 ? -1.464 18.141 -5.095 1.00 0.00 4 LYS A N 7
ATOM 11416 C CA . LYS A 1 4 ? -1.030 16.812 -5.570 1.00 0.00 4 LYS A CA 7
ATOM 11417 C C . LYS A 1 4 ? -0.393 15.978 -4.453 1.00 0.00 4 LYS A C 7
ATOM 11418 O O . LYS A 1 4 ? -0.714 14.799 -4.307 1.00 0.00 4 LYS A O 7
ATOM 11437 N N . ALA A 1 5 ? 0.445 16.594 -3.618 1.00 0.00 5 ALA A N 7
ATOM 11438 C CA . ALA A 1 5 ? 1.040 15.946 -2.446 1.00 0.00 5 ALA A CA 7
ATOM 11439 C C . ALA A 1 5 ? 0.001 15.687 -1.336 1.00 0.00 5 ALA A C 7
ATOM 11440 O O . ALA A 1 5 ? 0.100 14.688 -0.616 1.00 0.00 5 ALA A O 7
ATOM 11447 N N . LYS A 1 6 ? -1.029 16.540 -1.229 1.00 0.00 6 LYS A N 7
ATOM 11448 C CA . LYS A 1 6 ? -2.181 16.316 -0.343 1.00 0.00 6 LYS A CA 7
ATOM 11449 C C . LYS A 1 6 ? -3.033 15.140 -0.825 1.00 0.00 6 LYS A C 7
ATOM 11450 O O . LYS A 1 6 ? -3.247 14.211 -0.056 1.00 0.00 6 LYS A O 7
ATOM 11469 N N . ALA A 1 7 ? -3.415 15.107 -2.105 1.00 0.00 7 ALA A N 7
ATOM 11470 C CA . ALA A 1 7 ? -4.151 14.005 -2.721 1.00 0.00 7 ALA A CA 7
ATOM 11471 C C . ALA A 1 7 ? -3.408 12.661 -2.587 1.00 0.00 7 ALA A C 7
ATOM 11472 O O . ALA A 1 7 ? -4.023 11.645 -2.272 1.00 0.00 7 ALA A O 7
ATOM 11479 N N . ALA A 1 8 ? -2.079 12.660 -2.741 1.00 0.00 8 ALA A N 7
ATOM 11480 C CA . ALA A 1 8 ? -1.247 11.478 -2.529 1.00 0.00 8 ALA A CA 7
ATOM 11481 C C . ALA A 1 8 ? -1.326 10.963 -1.075 1.00 0.00 8 ALA A C 7
ATOM 11482 O O . ALA A 1 8 ? -1.620 9.788 -0.851 1.00 0.00 8 ALA A O 7
ATOM 11489 N N . GLN A 1 9 ? -1.159 11.841 -0.079 1.00 0.00 9 GLN A N 7
ATOM 11490 C CA . GLN A 1 9 ? -1.309 11.479 1.339 1.00 0.00 9 GLN A CA 7
ATOM 11491 C C . GLN A 1 9 ? -2.731 11.036 1.693 1.00 0.00 9 GLN A C 7
ATOM 11492 O O . GLN A 1 9 ? -2.905 10.061 2.422 1.00 0.00 9 GLN A O 7
ATOM 11506 N N . GLU A 1 10 ? -3.745 11.698 1.140 1.00 0.00 10 GLU A N 7
ATOM 11507 C CA . GLU A 1 10 ? -5.158 11.356 1.308 1.00 0.00 10 GLU A CA 7
ATOM 11508 C C . GLU A 1 10 ? -5.475 9.990 0.696 1.00 0.00 10 GLU A C 7
ATOM 11509 O O . GLU A 1 10 ? -6.325 9.290 1.237 1.00 0.00 10 GLU A O 7
ATOM 11521 N N . ALA A 1 11 ? -4.766 9.557 -0.352 1.00 0.00 11 ALA A N 7
ATOM 11522 C CA . ALA A 1 11 ? -4.950 8.228 -0.924 1.00 0.00 11 ALA A CA 7
ATOM 11523 C C . ALA A 1 11 ? -4.565 7.114 0.073 1.00 0.00 11 ALA A C 7
ATOM 11524 O O . ALA A 1 11 ? -5.371 6.225 0.353 1.00 0.00 11 ALA A O 7
ATOM 11531 N N . LEU A 1 12 ? -3.384 7.191 0.703 1.00 0.00 12 LEU A N 7
ATOM 11532 C CA . LEU A 1 12 ? -2.960 6.213 1.712 1.00 0.00 12 LEU A CA 7
ATOM 11533 C C . LEU A 1 12 ? -3.754 6.374 3.016 1.00 0.00 12 LEU A C 7
ATOM 11534 O O . LEU A 1 12 ? -4.188 5.384 3.605 1.00 0.00 12 LEU A O 7
ATOM 11550 N N . ARG A 1 13 ? -4.002 7.613 3.455 1.00 0.00 13 ARG A N 7
ATOM 11551 C CA . ARG A 1 13 ? -4.776 7.905 4.671 1.00 0.00 13 ARG A CA 7
ATOM 11552 C C . ARG A 1 13 ? -6.204 7.362 4.577 1.00 0.00 13 ARG A C 7
ATOM 11553 O O . ARG A 1 13 ? -6.670 6.711 5.511 1.00 0.00 13 ARG A O 7
ATOM 11574 N N . ALA A 1 14 ? -6.869 7.546 3.438 1.00 0.00 14 ALA A N 7
ATOM 11575 C CA . ALA A 1 14 ? -8.174 6.952 3.170 1.00 0.00 14 ALA A CA 7
ATOM 11576 C C . ALA A 1 14 ? -8.099 5.421 3.087 1.00 0.00 14 ALA A C 7
ATOM 11577 O O . ALA A 1 14 ? -8.988 4.749 3.602 1.00 0.00 14 ALA A O 7
ATOM 11584 N N . ALA A 1 15 ? -7.013 4.850 2.554 1.00 0.00 15 ALA A N 7
ATOM 11585 C CA . ALA A 1 15 ? -6.803 3.403 2.565 1.00 0.00 15 ALA A CA 7
ATOM 11586 C C . ALA A 1 15 ? -6.712 2.824 3.985 1.00 0.00 15 ALA A C 7
ATOM 11587 O O . ALA A 1 15 ? -7.314 1.792 4.279 1.00 0.00 15 ALA A O 7
ATOM 11594 N N . ARG A 1 16 ? -6.028 3.522 4.898 1.00 0.00 16 ARG A N 7
ATOM 11595 C CA . ARG A 1 16 ? -5.891 3.117 6.305 1.00 0.00 16 ARG A CA 7
ATOM 11596 C C . ARG A 1 16 ? -7.189 3.296 7.101 1.00 0.00 16 ARG A C 7
ATOM 11597 O O . ARG A 1 16 ? -7.405 2.602 8.092 1.00 0.00 16 ARG A O 7
ATOM 11618 N N . GLU A 1 17 ? -8.053 4.215 6.679 1.00 0.00 17 GLU A N 7
ATOM 11619 C CA . GLU A 1 17 ? -9.393 4.428 7.240 1.00 0.00 17 GLU A CA 7
ATOM 11620 C C . GLU A 1 17 ? -10.421 3.395 6.727 1.00 0.00 17 GLU A C 7
ATOM 11621 O O . GLU A 1 17 ? -11.204 2.847 7.504 1.00 0.00 17 GLU A O 7
ATOM 11633 N N . GLN A 1 18 ? -10.404 3.100 5.424 1.00 0.00 18 GLN A N 7
ATOM 11634 C CA . GLN A 1 18 ? -11.408 2.274 4.738 1.00 0.00 18 GLN A CA 7
ATOM 11635 C C . GLN A 1 18 ? -11.179 0.755 4.889 1.00 0.00 18 GLN A C 7
ATOM 11636 O O . GLN A 1 18 ? -12.102 -0.029 4.660 1.00 0.00 18 GLN A O 7
ATOM 11650 N N . ALA A 1 19 ? -9.952 0.330 5.221 1.00 0.00 19 ALA A N 7
ATOM 11651 C CA . ALA A 1 19 ? -9.540 -1.074 5.230 1.00 0.00 19 ALA A CA 7
ATOM 11652 C C . ALA A 1 19 ? -10.370 -1.894 6.235 1.00 0.00 19 ALA A C 7
ATOM 11653 O O . ALA A 1 19 ? -10.411 -1.593 7.430 1.00 0.00 19 ALA A O 7
ATOM 11660 N N . THR A 1 20 ? -11.033 -2.945 5.741 1.00 0.00 20 THR A N 7
ATOM 11661 C CA . THR A 1 20 ? -12.071 -3.693 6.480 1.00 0.00 20 THR A CA 7
ATOM 11662 C C . THR A 1 20 ? -11.548 -4.664 7.551 1.00 0.00 20 THR A C 7
ATOM 11663 O O . THR A 1 20 ? -12.342 -5.218 8.314 1.00 0.00 20 THR A O 7
ATOM 11674 N N . THR A 1 21 ? -10.229 -4.877 7.633 1.00 0.00 21 THR A N 7
ATOM 11675 C CA . THR A 1 21 ? -9.574 -5.729 8.646 1.00 0.00 21 THR A CA 7
ATOM 11676 C C . THR A 1 21 ? -8.513 -4.947 9.431 1.00 0.00 21 THR A C 7
ATOM 11677 O O . THR A 1 21 ? -7.730 -4.211 8.823 1.00 0.00 21 THR A O 7
ATOM 11688 N N . PRO A 1 22 ? -8.422 -5.143 10.761 1.00 0.00 22 PRO A N 7
ATOM 11689 C CA . PRO A 1 22 ? -7.440 -4.484 11.628 1.00 0.00 22 PRO A CA 7
ATOM 11690 C C . PRO A 1 22 ? -5.990 -4.835 11.262 1.00 0.00 22 PRO A C 7
ATOM 11691 O O . PRO A 1 22 ? -5.093 -4.004 11.412 1.00 0.00 22 PRO A O 7
ATOM 11702 N N . GLU A 1 23 ? -5.758 -6.042 10.737 1.00 0.00 23 GLU A N 7
ATOM 11703 C CA . GLU A 1 23 ? -4.438 -6.503 10.300 1.00 0.00 23 GLU A CA 7
ATOM 11704 C C . GLU A 1 23 ? -3.946 -5.735 9.074 1.00 0.00 23 GLU A C 7
ATOM 11705 O O . GLU A 1 23 ? -2.748 -5.498 8.930 1.00 0.00 23 GLU A O 7
ATOM 11717 N N . ALA A 1 24 ? -4.872 -5.296 8.220 1.00 0.00 24 ALA A N 7
ATOM 11718 C CA . ALA A 1 24 ? -4.563 -4.425 7.100 1.00 0.00 24 ALA A CA 7
ATOM 11719 C C . ALA A 1 24 ? -4.279 -2.996 7.587 1.00 0.00 24 ALA A C 7
ATOM 11720 O O . ALA A 1 24 ? -3.268 -2.411 7.209 1.00 0.00 24 ALA A O 7
ATOM 11727 N N . GLN A 1 25 ? -5.096 -2.460 8.501 1.00 0.00 25 GLN A N 7
ATOM 11728 C CA . GLN A 1 25 ? -4.965 -1.071 8.972 1.00 0.00 25 GLN A CA 7
ATOM 11729 C C . GLN A 1 25 ? -3.577 -0.790 9.578 1.00 0.00 25 GLN A C 7
ATOM 11730 O O . GLN A 1 25 ? -2.932 0.201 9.231 1.00 0.00 25 GLN A O 7
ATOM 11744 N N . LYS A 1 26 ? -3.084 -1.698 10.433 1.00 0.00 26 LYS A N 7
ATOM 11745 C CA . LYS A 1 26 ? -1.747 -1.603 11.050 1.00 0.00 26 LYS A CA 7
ATOM 11746 C C . LYS A 1 26 ? -0.597 -1.828 10.059 1.00 0.00 26 LYS A C 7
ATOM 11747 O O . LYS A 1 26 ? 0.460 -1.214 10.182 1.00 0.00 26 LYS A O 7
ATOM 11766 N N . ALA A 1 27 ? -0.804 -2.688 9.063 1.00 0.00 27 ALA A N 7
ATOM 11767 C CA . ALA A 1 27 ? 0.169 -2.966 8.005 1.00 0.00 27 ALA A CA 7
ATOM 11768 C C . ALA A 1 27 ? 0.333 -1.781 7.031 1.00 0.00 27 ALA A C 7
ATOM 11769 O O . ALA A 1 27 ? 1.442 -1.514 6.566 1.00 0.00 27 ALA A O 7
ATOM 11776 N N . LEU A 1 28 ? -0.744 -1.031 6.772 1.00 0.00 28 LEU A N 7
ATOM 11777 C CA . LEU A 1 28 ? -0.706 0.210 5.985 1.00 0.00 28 LEU A CA 7
ATOM 11778 C C . LEU A 1 28 ? 0.098 1.319 6.676 1.00 0.00 28 LEU A C 7
ATOM 11779 O O . LEU A 1 28 ? 0.823 2.061 6.011 1.00 0.00 28 LEU A O 7
ATOM 11795 N N . GLU A 1 29 ? 0.016 1.409 8.006 1.00 0.00 29 GLU A N 7
ATOM 11796 C CA . GLU A 1 29 ? 0.808 2.366 8.788 1.00 0.00 29 GLU A CA 7
ATOM 11797 C C . GLU A 1 29 ? 2.328 2.135 8.647 1.00 0.00 29 GLU A C 7
ATOM 11798 O O . GLU A 1 29 ? 3.103 3.083 8.765 1.00 0.00 29 GLU A O 7
ATOM 11810 N N . GLU A 1 30 ? 2.777 0.905 8.364 1.00 0.00 30 GLU A N 7
ATOM 11811 C CA . GLU A 1 30 ? 4.205 0.590 8.219 1.00 0.00 30 GLU A CA 7
ATOM 11812 C C . GLU A 1 30 ? 4.860 1.296 7.031 1.00 0.00 30 GLU A C 7
ATOM 11813 O O . GLU A 1 30 ? 5.949 1.855 7.162 1.00 0.00 30 GLU A O 7
ATOM 11825 N N . LEU A 1 31 ? 4.187 1.309 5.875 1.00 0.00 31 LEU A N 7
ATOM 11826 C CA . LEU A 1 31 ? 4.653 2.076 4.725 1.00 0.00 31 LEU A CA 7
ATOM 11827 C C . LEU A 1 31 ? 4.682 3.573 5.055 1.00 0.00 31 LEU A C 7
ATOM 11828 O O . LEU A 1 31 ? 5.615 4.278 4.688 1.00 0.00 31 LEU A O 7
ATOM 11844 N N . GLU A 1 32 ? 3.688 4.056 5.794 1.00 0.00 32 GLU A N 7
ATOM 11845 C CA . GLU A 1 32 ? 3.570 5.476 6.164 1.00 0.00 32 GLU A CA 7
ATOM 11846 C C . GLU A 1 32 ? 4.803 5.963 6.932 1.00 0.00 32 GLU A C 7
ATOM 11847 O O . GLU A 1 32 ? 5.272 7.067 6.665 1.00 0.00 32 GLU A O 7
ATOM 11859 N N . LYS A 1 33 ? 5.391 5.128 7.801 1.00 0.00 33 LYS A N 7
ATOM 11860 C CA . LYS A 1 33 ? 6.660 5.427 8.486 1.00 0.00 33 LYS A CA 7
ATOM 11861 C C . LYS A 1 33 ? 7.816 5.695 7.509 1.00 0.00 33 LYS A C 7
ATOM 11862 O O . LYS A 1 33 ? 8.640 6.570 7.778 1.00 0.00 33 LYS A O 7
ATOM 11881 N N . VAL A 1 34 ? 7.876 4.990 6.374 1.00 0.00 34 VAL A N 7
ATOM 11882 C CA . VAL A 1 34 ? 8.909 5.184 5.339 1.00 0.00 34 VAL A CA 7
ATOM 11883 C C . VAL A 1 34 ? 8.621 6.408 4.484 1.00 0.00 34 VAL A C 7
ATOM 11884 O O . VAL A 1 34 ? 9.501 7.243 4.278 1.00 0.00 34 VAL A O 7
ATOM 11897 N N . LEU A 1 35 ? 7.371 6.557 4.037 1.00 0.00 35 LEU A N 7
ATOM 11898 C CA . LEU A 1 35 ? 6.964 7.673 3.188 1.00 0.00 35 LEU A CA 7
ATOM 11899 C C . LEU A 1 35 ? 7.054 9.006 3.948 1.00 0.00 35 LEU A C 7
ATOM 11900 O O . LEU A 1 35 ? 7.329 10.042 3.346 1.00 0.00 35 LEU A O 7
ATOM 11916 N N . LYS A 1 36 ? 6.898 8.989 5.281 1.00 0.00 36 LYS A N 7
ATOM 11917 C CA . LYS A 1 36 ? 7.040 10.186 6.136 1.00 0.00 36 LYS A CA 7
ATOM 11918 C C . LYS A 1 36 ? 8.430 10.832 6.055 1.00 0.00 36 LYS A C 7
ATOM 11919 O O . LYS A 1 36 ? 8.556 12.042 6.243 1.00 0.00 36 LYS A O 7
ATOM 11938 N N . THR A 1 37 ? 9.456 10.028 5.762 1.00 0.00 37 THR A N 7
ATOM 11939 C CA . THR A 1 37 ? 10.848 10.459 5.551 1.00 0.00 37 THR A CA 7
ATOM 11940 C C . THR A 1 37 ? 11.287 10.377 4.075 1.00 0.00 37 THR A C 7
ATOM 11941 O O . THR A 1 37 ? 12.463 10.576 3.757 1.00 0.00 37 THR A O 7
ATOM 11952 N N . ALA A 1 38 ? 10.350 10.105 3.158 1.00 0.00 38 ALA A N 7
ATOM 11953 C CA . ALA A 1 38 ? 10.575 10.075 1.711 1.00 0.00 38 ALA A CA 7
ATOM 11954 C C . ALA A 1 38 ? 10.325 11.458 1.053 1.00 0.00 38 ALA A C 7
ATOM 11955 O O . ALA A 1 38 ? 9.867 12.407 1.699 1.00 0.00 38 ALA A O 7
ATOM 11962 N N . SER A 1 39 ? 10.649 11.588 -0.237 1.00 0.00 39 SER A N 7
ATOM 11963 C CA . SER A 1 39 ? 10.553 12.839 -1.012 1.00 0.00 39 SER A CA 7
ATOM 11964 C C . SER A 1 39 ? 9.112 13.093 -1.480 1.00 0.00 39 SER A C 7
ATOM 11965 O O . SER A 1 39 ? 8.442 12.130 -1.862 1.00 0.00 39 SER A O 7
ATOM 11973 N N . PRO A 1 40 ? 8.614 14.348 -1.508 1.00 0.00 40 PRO A N 7
ATOM 11974 C CA . PRO A 1 40 ? 7.239 14.653 -1.916 1.00 0.00 40 PRO A CA 7
ATOM 11975 C C . PRO A 1 40 ? 6.925 14.255 -3.366 1.00 0.00 40 PRO A C 7
ATOM 11976 O O . PRO A 1 40 ? 5.795 13.872 -3.668 1.00 0.00 40 PRO A O 7
ATOM 11987 N N . GLU A 1 41 ? 7.912 14.306 -4.268 1.00 0.00 41 GLU A N 7
ATOM 11988 C CA . GLU A 1 41 ? 7.724 13.890 -5.663 1.00 0.00 41 GLU A CA 7
ATOM 11989 C C . GLU A 1 41 ? 7.523 12.369 -5.751 1.00 0.00 41 GLU A C 7
ATOM 11990 O O . GLU A 1 41 ? 6.586 11.878 -6.386 1.00 0.00 41 GLU A O 7
ATOM 12002 N N . GLN A 1 42 ? 8.369 11.621 -5.038 1.00 0.00 42 GLN A N 7
ATOM 12003 C CA . GLN A 1 42 ? 8.271 10.168 -4.913 1.00 0.00 42 GLN A CA 7
ATOM 12004 C C . GLN A 1 42 ? 7.018 9.741 -4.157 1.00 0.00 42 GLN A C 7
ATOM 12005 O O . GLN A 1 42 ? 6.484 8.671 -4.427 1.00 0.00 42 GLN A O 7
ATOM 12019 N N . TRP A 1 43 ? 6.516 10.580 -3.254 1.00 0.00 43 TRP A N 7
ATOM 12020 C CA . TRP A 1 43 ? 5.258 10.361 -2.554 1.00 0.00 43 TRP A CA 7
ATOM 12021 C C . TRP A 1 43 ? 4.086 10.251 -3.533 1.00 0.00 43 TRP A C 7
ATOM 12022 O O . TRP A 1 43 ? 3.277 9.335 -3.408 1.00 0.00 43 TRP A O 7
ATOM 12043 N N . ARG A 1 44 ? 4.019 11.114 -4.561 1.00 0.00 44 ARG A N 7
ATOM 12044 C CA . ARG A 1 44 ? 2.970 11.034 -5.595 1.00 0.00 44 ARG A CA 7
ATOM 12045 C C . ARG A 1 44 ? 3.144 9.791 -6.457 1.00 0.00 44 ARG A C 7
ATOM 12046 O O . ARG A 1 44 ? 2.176 9.078 -6.714 1.00 0.00 44 ARG A O 7
ATOM 12067 N N . GLN A 1 45 ? 4.389 9.516 -6.862 1.00 0.00 45 GLN A N 7
ATOM 12068 C CA . GLN A 1 45 ? 4.725 8.327 -7.641 1.00 0.00 45 GLN A CA 7
ATOM 12069 C C . GLN A 1 45 ? 4.344 7.031 -6.907 1.00 0.00 45 GLN A C 7
ATOM 12070 O O . GLN A 1 45 ? 3.806 6.105 -7.515 1.00 0.00 45 GLN A O 7
ATOM 12084 N N . ALA A 1 46 ? 4.604 6.977 -5.598 1.00 0.00 46 ALA A N 7
ATOM 12085 C CA . ALA A 1 46 ? 4.286 5.835 -4.759 1.00 0.00 46 ALA A CA 7
ATOM 12086 C C . ALA A 1 46 ? 2.784 5.726 -4.484 1.00 0.00 46 ALA A C 7
ATOM 12087 O O . ALA A 1 46 ? 2.192 4.686 -4.769 1.00 0.00 46 ALA A O 7
ATOM 12094 N N . ALA A 1 47 ? 2.141 6.789 -3.984 1.00 0.00 47 ALA A N 7
ATOM 12095 C CA . ALA A 1 47 ? 0.739 6.753 -3.565 1.00 0.00 47 ALA A CA 7
ATOM 12096 C C . ALA A 1 47 ? -0.189 6.295 -4.707 1.00 0.00 47 ALA A C 7
ATOM 12097 O O . ALA A 1 47 ? -1.185 5.615 -4.462 1.00 0.00 47 ALA A O 7
ATOM 12104 N N . GLU A 1 48 ? 0.181 6.601 -5.957 1.00 0.00 48 GLU A N 7
ATOM 12105 C CA . GLU A 1 48 ? -0.503 6.138 -7.165 1.00 0.00 48 GLU A CA 7
ATOM 12106 C C . GLU A 1 48 ? -0.601 4.600 -7.244 1.00 0.00 48 GLU A C 7
ATOM 12107 O O . GLU A 1 48 ? -1.697 4.076 -7.434 1.00 0.00 48 GLU A O 7
ATOM 12119 N N . LYS A 1 49 ? 0.505 3.863 -7.041 1.00 0.00 49 LYS A N 7
ATOM 12120 C CA . LYS A 1 49 ? 0.511 2.388 -7.045 1.00 0.00 49 LYS A CA 7
ATOM 12121 C C . LYS A 1 49 ? 0.003 1.823 -5.719 1.00 0.00 49 LYS A C 7
ATOM 12122 O O . LYS A 1 49 ? -0.741 0.847 -5.724 1.00 0.00 49 LYS A O 7
ATOM 12141 N N . ILE A 1 50 ? 0.350 2.456 -4.593 1.00 0.00 50 ILE A N 7
ATOM 12142 C CA . ILE A 1 50 ? -0.110 2.047 -3.254 1.00 0.00 50 ILE A CA 7
ATOM 12143 C C . ILE A 1 50 ? -1.638 1.949 -3.237 1.00 0.00 50 ILE A C 7
ATOM 12144 O O . ILE A 1 50 ? -2.200 0.933 -2.839 1.00 0.00 50 ILE A O 7
ATOM 12160 N N . PHE A 1 51 ? -2.312 2.999 -3.713 1.00 0.00 51 PHE A N 7
ATOM 12161 C CA . PHE A 1 51 ? -3.767 3.081 -3.698 1.00 0.00 51 PHE A CA 7
ATOM 12162 C C . PHE A 1 51 ? -4.424 2.233 -4.789 1.00 0.00 51 PHE A C 7
ATOM 12163 O O . PHE A 1 51 ? -5.501 1.671 -4.579 1.00 0.00 51 PHE A O 7
ATOM 12180 N N . GLU A 1 52 ? -3.746 2.069 -5.929 1.00 0.00 52 GLU A N 7
ATOM 12181 C CA . GLU A 1 52 ? -4.149 1.108 -6.956 1.00 0.00 52 GLU A CA 7
ATOM 12182 C C . GLU A 1 52 ? -4.157 -0.323 -6.402 1.00 0.00 52 GLU A C 7
ATOM 12183 O O . GLU A 1 52 ? -5.099 -1.058 -6.672 1.00 0.00 52 GLU A O 7
ATOM 12195 N N . ALA A 1 53 ? -3.185 -0.733 -5.577 1.00 0.00 53 ALA A N 7
ATOM 12196 C CA . ALA A 1 53 ? -3.118 -2.093 -5.053 1.00 0.00 53 ALA A CA 7
ATOM 12197 C C . ALA A 1 53 ? -4.414 -2.499 -4.340 1.00 0.00 53 ALA A C 7
ATOM 12198 O O . ALA A 1 53 ? -4.988 -3.545 -4.632 1.00 0.00 53 ALA A O 7
ATOM 12205 N N . PHE A 1 54 ? -4.932 -1.637 -3.467 1.00 0.00 54 PHE A N 7
ATOM 12206 C CA . PHE A 1 54 ? -6.156 -1.900 -2.710 1.00 0.00 54 PHE A CA 7
ATOM 12207 C C . PHE A 1 54 ? -7.380 -1.999 -3.630 1.00 0.00 54 PHE A C 7
ATOM 12208 O O . PHE A 1 54 ? -8.327 -2.719 -3.316 1.00 0.00 54 PHE A O 7
ATOM 12225 N N . ARG A 1 55 ? -7.345 -1.328 -4.789 1.00 0.00 55 ARG A N 7
ATOM 12226 C CA . ARG A 1 55 ? -8.381 -1.388 -5.828 1.00 0.00 55 ARG A CA 7
ATOM 12227 C C . ARG A 1 55 ? -8.318 -2.688 -6.627 1.00 0.00 55 ARG A C 7
ATOM 12228 O O . ARG A 1 55 ? -9.349 -3.210 -7.041 1.00 0.00 55 ARG A O 7
ATOM 12249 N N . GLU A 1 56 ? -7.118 -3.225 -6.836 1.00 0.00 56 GLU A N 7
ATOM 12250 C CA . GLU A 1 56 ? -6.915 -4.483 -7.540 1.00 0.00 56 GLU A CA 7
ATOM 12251 C C . GLU A 1 56 ? -7.216 -5.681 -6.640 1.00 0.00 56 GLU A C 7
ATOM 12252 O O . GLU A 1 56 ? -8.023 -6.536 -7.008 1.00 0.00 56 GLU A O 7
ATOM 12264 N N . ALA A 1 57 ? -6.633 -5.733 -5.441 1.00 0.00 57 ALA A N 7
ATOM 12265 C CA . ALA A 1 57 ? -6.818 -6.840 -4.501 1.00 0.00 57 ALA A CA 7
ATOM 12266 C C . ALA A 1 57 ? -8.280 -7.046 -4.115 1.00 0.00 57 ALA A C 7
ATOM 12267 O O . ALA A 1 57 ? -8.752 -8.179 -4.049 1.00 0.00 57 ALA A O 7
ATOM 12274 N N . SER A 1 58 ? -9.014 -5.950 -3.953 1.00 0.00 58 SER A N 7
ATOM 12275 C CA . SER A 1 58 ? -10.460 -6.009 -3.679 1.00 0.00 58 SER A CA 7
ATOM 12276 C C . SER A 1 58 ? -11.286 -6.545 -4.855 1.00 0.00 58 SER A C 7
ATOM 12277 O O . SER A 1 58 ? -12.338 -7.147 -4.649 1.00 0.00 58 SER A O 7
ATOM 12285 N N . ASN A 1 59 ? -10.779 -6.407 -6.082 1.00 0.00 59 ASN A N 7
ATOM 12286 C CA . ASN A 1 59 ? -11.334 -7.030 -7.287 1.00 0.00 59 ASN A CA 7
ATOM 12287 C C . ASN A 1 59 ? -10.867 -8.502 -7.472 1.00 0.00 59 ASN A C 7
ATOM 12288 O O . ASN A 1 59 ? -11.368 -9.207 -8.350 1.00 0.00 59 ASN A O 7
ATOM 12299 N N . GLY A 1 60 ? -9.947 -8.982 -6.622 1.00 0.00 60 GLY A N 7
ATOM 12300 C CA . GLY A 1 60 ? -9.386 -10.339 -6.606 1.00 0.00 60 GLY A CA 7
ATOM 12301 C C . GLY A 1 60 ? -7.949 -10.437 -7.130 1.00 0.00 60 GLY A C 7
ATOM 12302 O O . GLY A 1 60 ? -7.446 -11.541 -7.339 1.00 0.00 60 GLY A O 7
ATOM 12306 N N . ASN A 1 61 ? -7.264 -9.305 -7.331 1.00 0.00 61 ASN A N 7
ATOM 12307 C CA . ASN A 1 61 ? -5.937 -9.220 -7.936 1.00 0.00 61 ASN A CA 7
ATOM 12308 C C . ASN A 1 61 ? -4.824 -9.143 -6.878 1.00 0.00 61 ASN A C 7
ATOM 12309 O O . ASN A 1 61 ? -3.988 -8.247 -6.907 1.00 0.00 61 ASN A O 7
ATOM 12320 N N . THR A 1 62 ? -4.781 -10.063 -5.919 1.00 0.00 62 THR A N 7
ATOM 12321 C CA . THR A 1 62 ? -3.695 -10.106 -4.918 1.00 0.00 62 THR A CA 7
ATOM 12322 C C . THR A 1 62 ? -2.300 -10.117 -5.574 1.00 0.00 62 THR A C 7
ATOM 12323 O O . THR A 1 62 ? -1.416 -9.350 -5.191 1.00 0.00 62 THR A O 7
ATOM 12334 N N . GLU A 1 63 ? -2.135 -10.883 -6.657 1.00 0.00 63 GLU A N 7
ATOM 12335 C CA . GLU A 1 63 ? -0.881 -11.003 -7.416 1.00 0.00 63 GLU A CA 7
ATOM 12336 C C . GLU A 1 63 ? -0.446 -9.717 -8.134 1.00 0.00 63 GLU A C 7
ATOM 12337 O O . GLU A 1 63 ? 0.751 -9.471 -8.296 1.00 0.00 63 GLU A O 7
ATOM 12349 N N . LYS A 1 64 ? -1.405 -8.885 -8.556 1.00 0.00 64 LYS A N 7
ATOM 12350 C CA . LYS A 1 64 ? -1.147 -7.565 -9.152 1.00 0.00 64 LYS A CA 7
ATOM 12351 C C . LYS A 1 64 ? -0.978 -6.509 -8.071 1.00 0.00 64 LYS A C 7
ATOM 12352 O O . LYS A 1 64 ? -0.001 -5.763 -8.080 1.00 0.00 64 LYS A O 7
ATOM 12371 N N . ALA A 1 65 ? -1.904 -6.440 -7.121 1.00 0.00 65 ALA A N 7
ATOM 12372 C CA . ALA A 1 65 ? -1.861 -5.479 -6.039 1.00 0.00 65 ALA A CA 7
ATOM 12373 C C . ALA A 1 65 ? -0.535 -5.521 -5.265 1.00 0.00 65 ALA A C 7
ATOM 12374 O O . ALA A 1 65 ? 0.049 -4.482 -4.956 1.00 0.00 65 ALA A O 7
ATOM 12381 N N . LYS A 1 66 ? -0.001 -6.725 -5.038 1.00 0.00 66 LYS A N 7
ATOM 12382 C CA . LYS A 1 66 ? 1.309 -6.878 -4.371 1.00 0.00 66 LYS A CA 7
ATOM 12383 C C . LYS A 1 66 ? 2.457 -6.283 -5.202 1.00 0.00 66 LYS A C 7
ATOM 12384 O O . LYS A 1 66 ? 3.410 -5.740 -4.641 1.00 0.00 66 LYS A O 7
ATOM 12403 N N . LYS A 1 67 ? 2.351 -6.353 -6.537 1.00 0.00 67 LYS A N 7
ATOM 12404 C CA . LYS A 1 67 ? 3.351 -5.840 -7.480 1.00 0.00 67 LYS A CA 7
ATOM 12405 C C . LYS A 1 67 ? 3.329 -4.309 -7.527 1.00 0.00 67 LYS A C 7
ATOM 12406 O O . LYS A 1 67 ? 4.385 -3.686 -7.480 1.00 0.00 67 LYS A O 7
ATOM 12425 N N . LEU A 1 68 ? 2.137 -3.702 -7.534 1.00 0.00 68 LEU A N 7
ATOM 12426 C CA . LEU A 1 68 ? 1.946 -2.251 -7.376 1.00 0.00 68 LEU A CA 7
ATOM 12427 C C . LEU A 1 68 ? 2.584 -1.740 -6.068 1.00 0.00 68 LEU A C 7
ATOM 12428 O O . LEU A 1 68 ? 3.305 -0.744 -6.080 1.00 0.00 68 LEU A O 7
ATOM 12444 N N . LEU A 1 69 ? 2.374 -2.447 -4.951 1.00 0.00 69 LEU A N 7
ATOM 12445 C CA . LEU A 1 69 ? 2.966 -2.114 -3.647 1.00 0.00 69 LEU A CA 7
ATOM 12446 C C . LEU A 1 69 ? 4.497 -2.112 -3.675 1.00 0.00 69 LEU A C 7
ATOM 12447 O O . LEU A 1 69 ? 5.124 -1.148 -3.238 1.00 0.00 69 LEU A O 7
ATOM 12463 N N . GLU A 1 70 ? 5.096 -3.160 -4.242 1.00 0.00 70 GLU A N 7
ATOM 12464 C CA . GLU A 1 70 ? 6.546 -3.269 -4.410 1.00 0.00 70 GLU A CA 7
ATOM 12465 C C . GLU A 1 70 ? 7.091 -2.161 -5.328 1.00 0.00 70 GLU A C 7
ATOM 12466 O O . GLU A 1 70 ? 8.141 -1.585 -5.052 1.00 0.00 70 GLU A O 7
ATOM 12478 N N . GLU A 1 71 ? 6.355 -1.806 -6.383 1.00 0.00 71 GLU A N 7
ATOM 12479 C CA . GLU A 1 71 ? 6.758 -0.777 -7.350 1.00 0.00 71 GLU A CA 7
ATOM 12480 C C . GLU A 1 71 ? 6.821 0.610 -6.699 1.00 0.00 71 GLU A C 7
ATOM 12481 O O . GLU A 1 71 ? 7.822 1.325 -6.807 1.00 0.00 71 GLU A O 7
ATOM 12493 N N . ALA A 1 72 ? 5.768 0.971 -5.963 1.00 0.00 72 ALA A N 7
ATOM 12494 C CA . ALA A 1 72 ? 5.705 2.223 -5.223 1.00 0.00 72 ALA A CA 7
ATOM 12495 C C . ALA A 1 72 ? 6.775 2.311 -4.136 1.00 0.00 72 ALA A C 7
ATOM 12496 O O . ALA A 1 72 ? 7.453 3.330 -4.005 1.00 0.00 72 ALA A O 7
ATOM 12503 N N . ALA A 1 73 ? 6.936 1.234 -3.371 1.00 0.00 73 ALA A N 7
ATOM 12504 C CA . ALA A 1 73 ? 7.895 1.156 -2.284 1.00 0.00 73 ALA A CA 7
ATOM 12505 C C . ALA A 1 73 ? 9.336 1.332 -2.766 1.00 0.00 73 ALA A C 7
ATOM 12506 O O . ALA A 1 73 ? 10.098 2.087 -2.161 1.00 0.00 73 ALA A O 7
ATOM 12513 N N . ARG A 1 74 ? 9.706 0.690 -3.880 1.00 0.00 74 ARG A N 7
ATOM 12514 C CA . ARG A 1 74 ? 11.041 0.834 -4.476 1.00 0.00 74 ARG A CA 7
ATOM 12515 C C . ARG A 1 74 ? 11.268 2.249 -5.009 1.00 0.00 74 ARG A C 7
ATOM 12516 O O . ARG A 1 74 ? 12.361 2.793 -4.862 1.00 0.00 74 ARG A O 7
ATOM 12537 N N . THR A 1 75 ? 10.215 2.868 -5.547 1.00 0.00 75 THR A N 7
ATOM 12538 C CA . THR A 1 75 ? 10.234 4.276 -5.994 1.00 0.00 75 THR A CA 7
ATOM 12539 C C . THR A 1 75 ? 10.447 5.241 -4.823 1.00 0.00 75 THR A C 7
ATOM 12540 O O . THR A 1 75 ? 11.320 6.104 -4.897 1.00 0.00 75 THR A O 7
ATOM 12551 N N . ALA A 1 76 ? 9.738 5.055 -3.706 1.00 0.00 76 ALA A N 7
ATOM 12552 C CA . ALA A 1 76 ? 9.879 5.871 -2.493 1.00 0.00 76 ALA A CA 7
ATOM 12553 C C . ALA A 1 76 ? 11.028 5.446 -1.544 1.00 0.00 76 ALA A C 7
ATOM 12554 O O . ALA A 1 76 ? 11.170 6.015 -0.459 1.00 0.00 76 ALA A O 7
ATOM 12561 N N . GLY A 1 77 ? 11.863 4.475 -1.932 1.00 0.00 77 GLY A N 7
ATOM 12562 C CA . GLY A 1 77 ? 13.048 4.054 -1.168 1.00 0.00 77 GLY A CA 7
ATOM 12563 C C . GLY A 1 77 ? 12.763 3.302 0.140 1.00 0.00 77 GLY A C 7
ATOM 12564 O O . GLY A 1 77 ? 13.509 3.451 1.110 1.00 0.00 77 GLY A O 7
ATOM 12568 N N . ALA A 1 78 ? 11.678 2.525 0.190 1.00 0.00 78 ALA A N 7
ATOM 12569 C CA . ALA A 1 78 ? 11.252 1.763 1.364 1.00 0.00 78 ALA A CA 7
ATOM 12570 C C . ALA A 1 78 ? 12.206 0.627 1.806 1.00 0.00 78 ALA A C 7
ATOM 12571 O O . ALA A 1 78 ? 13.128 0.217 1.095 1.00 0.00 78 ALA A O 7
ATOM 12578 N N . SER A 1 79 ? 11.901 0.065 2.979 1.00 0.00 79 SER A N 7
ATOM 12579 C CA . SER A 1 79 ? 12.491 -1.149 3.548 1.00 0.00 79 SER A CA 7
ATOM 12580 C C . SER A 1 79 ? 11.877 -2.427 2.955 1.00 0.00 79 SER A C 7
ATOM 12581 O O . SER A 1 79 ? 10.663 -2.476 2.768 1.00 0.00 79 SER A O 7
ATOM 12589 N N . PRO A 1 80 ? 12.633 -3.524 2.782 1.00 0.00 80 PRO A N 7
ATOM 12590 C CA . PRO A 1 80 ? 12.050 -4.829 2.448 1.00 0.00 80 PRO A CA 7
ATOM 12591 C C . PRO A 1 80 ? 11.098 -5.326 3.553 1.00 0.00 80 PRO A C 7
ATOM 12592 O O . PRO A 1 80 ? 10.133 -6.041 3.279 1.00 0.00 80 PRO A O 7
ATOM 12603 N N . GLU A 1 81 ? 11.316 -4.882 4.797 1.00 0.00 81 GLU A N 7
ATOM 12604 C CA . GLU A 1 81 ? 10.504 -5.238 5.962 1.00 0.00 81 GLU A CA 7
ATOM 12605 C C . GLU A 1 81 ? 9.067 -4.694 5.911 1.00 0.00 81 GLU A C 7
ATOM 12606 O O . GLU A 1 81 ? 8.162 -5.400 6.355 1.00 0.00 81 GLU A O 7
ATOM 12618 N N . ILE A 1 82 ? 8.834 -3.490 5.359 1.00 0.00 82 ILE A N 7
ATOM 12619 C CA . ILE A 1 82 ? 7.490 -2.901 5.163 1.00 0.00 82 ILE A CA 7
ATOM 12620 C C . ILE A 1 82 ? 6.831 -3.384 3.876 1.00 0.00 82 ILE A C 7
ATOM 12621 O O . ILE A 1 82 ? 5.608 -3.479 3.805 1.00 0.00 82 ILE A O 7
ATOM 12637 N N . ILE A 1 83 ? 7.645 -3.680 2.860 1.00 0.00 83 ILE A N 7
ATOM 12638 C CA . ILE A 1 83 ? 7.192 -4.105 1.524 1.00 0.00 83 ILE A CA 7
ATOM 12639 C C . ILE A 1 83 ? 6.381 -5.380 1.660 1.00 0.00 83 ILE A C 7
ATOM 12640 O O . ILE A 1 83 ? 5.235 -5.434 1.218 1.00 0.00 83 ILE A O 7
ATOM 12656 N N . LYS A 1 84 ? 6.942 -6.365 2.369 1.00 0.00 84 LYS A N 7
ATOM 12657 C CA . LYS A 1 84 ? 6.240 -7.628 2.656 1.00 0.00 84 LYS A CA 7
ATOM 12658 C C . LYS A 1 84 ? 4.987 -7.399 3.507 1.00 0.00 84 LYS A C 7
ATOM 12659 O O . LYS A 1 84 ? 3.975 -8.074 3.330 1.00 0.00 84 LYS A O 7
ATOM 12678 N N . LYS A 1 85 ? 5.050 -6.418 4.412 1.00 0.00 85 LYS A N 7
ATOM 12679 C CA . LYS A 1 85 ? 4.045 -6.138 5.438 1.00 0.00 85 LYS A CA 7
ATOM 12680 C C . LYS A 1 85 ? 2.781 -5.505 4.876 1.00 0.00 85 LYS A C 7
ATOM 12681 O O . LYS A 1 85 ? 1.698 -6.054 5.058 1.00 0.00 85 LYS A O 7
ATOM 12700 N N . LEU A 1 86 ? 2.924 -4.413 4.123 1.00 0.00 86 LEU A N 7
ATOM 12701 C CA . LEU A 1 86 ? 1.802 -3.786 3.430 1.00 0.00 86 LEU A CA 7
ATOM 12702 C C . LEU A 1 86 ? 1.280 -4.758 2.365 1.00 0.00 86 LEU A C 7
ATOM 12703 O O . LEU A 1 86 ? 0.087 -5.032 2.322 1.00 0.00 86 LEU A O 7
ATOM 12719 N N . ALA A 1 87 ? 2.163 -5.351 1.555 1.00 0.00 87 ALA A N 7
ATOM 12720 C CA . ALA A 1 87 ? 1.740 -6.278 0.493 1.00 0.00 87 ALA A CA 7
ATOM 12721 C C . ALA A 1 87 ? 0.924 -7.478 1.038 1.00 0.00 87 ALA A C 7
ATOM 12722 O O . ALA A 1 87 ? -0.017 -7.916 0.383 1.00 0.00 87 ALA A O 7
ATOM 12729 N N . SER A 1 88 ? 1.206 -7.961 2.258 1.00 0.00 88 SER A N 7
ATOM 12730 C CA . SER A 1 88 ? 0.418 -8.994 2.957 1.00 0.00 88 SER A CA 7
ATOM 12731 C C . SER A 1 88 ? -1.033 -8.556 3.207 1.00 0.00 88 SER A C 7
ATOM 12732 O O . SER A 1 88 ? -1.958 -9.369 3.115 1.00 0.00 88 SER A O 7
ATOM 12740 N N . ALA A 1 89 ? -1.274 -7.265 3.456 1.00 0.00 89 ALA A N 7
ATOM 12741 C CA . ALA A 1 89 ? -2.623 -6.703 3.578 1.00 0.00 89 ALA A CA 7
ATOM 12742 C C . ALA A 1 89 ? -3.439 -6.923 2.296 1.00 0.00 89 ALA A C 7
ATOM 12743 O O . ALA A 1 89 ? -4.614 -7.276 2.369 1.00 0.00 89 ALA A O 7
ATOM 12750 N N . LEU A 1 90 ? -2.805 -6.801 1.126 1.00 0.00 90 LEU A N 7
ATOM 12751 C CA . LEU A 1 90 ? -3.444 -7.035 -0.169 1.00 0.00 90 LEU A CA 7
ATOM 12752 C C . LEU A 1 90 ? -3.780 -8.518 -0.378 1.00 0.00 90 LEU A C 7
ATOM 12753 O O . LEU A 1 90 ? -4.802 -8.837 -0.983 1.00 0.00 90 LEU A O 7
ATOM 12769 N N . GLU A 1 91 ? -2.971 -9.428 0.167 1.00 0.00 91 GLU A N 7
ATOM 12770 C CA . GLU A 1 91 ? -3.230 -10.868 0.057 1.00 0.00 91 GLU A CA 7
ATOM 12771 C C . GLU A 1 91 ? -4.471 -11.292 0.854 1.00 0.00 91 GLU A C 7
ATOM 12772 O O . GLU A 1 91 ? -5.290 -12.066 0.350 1.00 0.00 91 GLU A O 7
ATOM 12784 N N . ARG A 1 92 ? -4.666 -10.728 2.058 1.00 0.00 92 ARG A N 7
ATOM 12785 C CA . ARG A 1 92 ? -5.901 -10.926 2.841 1.00 0.00 92 ARG A CA 7
ATOM 12786 C C . ARG A 1 92 ? -7.106 -10.171 2.268 1.00 0.00 92 ARG A C 7
ATOM 12787 O O . ARG A 1 92 ? -8.217 -10.686 2.352 1.00 0.00 92 ARG A O 7
ATOM 12808 N N . LEU A 1 93 ? -6.921 -9.009 1.632 1.00 0.00 93 LEU A N 7
ATOM 12809 C CA . LEU A 1 93 ? -8.025 -8.183 1.103 1.00 0.00 93 LEU A CA 7
ATOM 12810 C C . LEU A 1 93 ? -8.854 -8.895 0.019 1.00 0.00 93 LEU A C 7
ATOM 12811 O O . LEU A 1 93 ? -10.067 -8.692 -0.078 1.00 0.00 93 LEU A O 7
ATOM 12827 N N . ALA A 1 94 ? -8.199 -9.751 -0.770 1.00 0.00 94 ALA A N 7
ATOM 12828 C CA . ALA A 1 94 ? -8.842 -10.545 -1.815 1.00 0.00 94 ALA A CA 7
ATOM 12829 C C . ALA A 1 94 ? -9.717 -11.669 -1.234 1.00 0.00 94 ALA A C 7
ATOM 12830 O O . ALA A 1 94 ? -10.865 -11.835 -1.650 1.00 0.00 94 ALA A O 7
ATOM 12837 N N . GLU A 1 95 ? -9.204 -12.428 -0.258 1.00 0.00 95 GLU A N 7
ATOM 12838 C CA . GLU A 1 95 ? -9.948 -13.535 0.362 1.00 0.00 95 GLU A CA 7
ATOM 12839 C C . GLU A 1 95 ? -10.993 -13.073 1.400 1.00 0.00 95 GLU A C 7
ATOM 12840 O O . GLU A 1 95 ? -11.994 -13.758 1.618 1.00 0.00 95 GLU A O 7
ATOM 12852 N N . GLU A 1 96 ? -10.795 -11.902 2.019 1.00 0.00 96 GLU A N 7
ATOM 12853 C CA . GLU A 1 96 ? -11.744 -11.283 2.960 1.00 0.00 96 GLU A CA 7
ATOM 12854 C C . GLU A 1 96 ? -13.051 -10.832 2.273 1.00 0.00 96 GLU A C 7
ATOM 12855 O O . GLU A 1 96 ? -14.100 -10.777 2.920 1.00 0.00 96 GLU A O 7
ATOM 12867 N N . GLY A 1 97 ? -13.011 -10.548 0.964 1.00 0.00 97 GLY A N 7
ATOM 12868 C CA . GLY A 1 97 ? -14.186 -10.191 0.165 1.00 0.00 97 GLY A CA 7
ATOM 12869 C C . GLY A 1 97 ? -14.385 -8.682 0.015 1.00 0.00 97 GLY A C 7
ATOM 12870 O O . GLY A 1 97 ? -15.505 -8.194 0.186 1.00 0.00 97 GLY A O 7
ATOM 12874 N N . ALA A 1 98 ? -13.305 -7.966 -0.332 1.00 0.00 98 ALA A N 7
ATOM 12875 C CA . ALA A 1 98 ? -13.264 -6.531 -0.634 1.00 0.00 98 ALA A CA 7
ATOM 12876 C C . ALA A 1 98 ? -13.554 -5.571 0.541 1.00 0.00 98 ALA A C 7
ATOM 12877 O O . ALA A 1 98 ? -14.082 -5.946 1.590 1.00 0.00 98 ALA A O 7
ATOM 12884 N N . ALA A 1 99 ? -13.202 -4.296 0.337 1.00 0.00 99 ALA A N 7
ATOM 12885 C CA . ALA A 1 99 ? -13.481 -3.174 1.234 1.00 0.00 99 ALA A CA 7
ATOM 12886 C C . ALA A 1 99 ? -14.358 -2.135 0.507 1.00 0.00 99 ALA A C 7
ATOM 12887 O O . ALA A 1 99 ? -13.852 -1.175 -0.076 1.00 0.00 99 ALA A O 7
ATOM 12894 N N . LYS A 1 100 ? -15.683 -2.324 0.521 1.00 0.00 100 LYS A N 7
ATOM 12895 C CA . LYS A 1 100 ? -16.674 -1.484 -0.192 1.00 0.00 100 LYS A CA 7
ATOM 12896 C C . LYS A 1 100 ? -16.644 -0.003 0.184 1.00 0.00 100 LYS A C 7
ATOM 12897 O O . LYS A 1 100 ? -16.938 0.856 -0.645 1.00 0.00 100 LYS A O 7
ATOM 12916 N N . GLU A 1 101 ? -16.216 0.298 1.406 1.00 0.00 101 GLU A N 7
ATOM 12917 C CA . GLU A 1 101 ? -15.990 1.659 1.895 1.00 0.00 101 GLU A CA 7
ATOM 12918 C C . GLU A 1 101 ? -14.990 2.433 1.029 1.00 0.00 101 GLU A C 7
ATOM 12919 O O . GLU A 1 101 ? -15.098 3.647 0.874 1.00 0.00 101 GLU A O 7
ATOM 12931 N N . ALA A 1 102 ? -14.045 1.728 0.411 1.00 0.00 102 ALA A N 7
ATOM 12932 C CA . ALA A 1 102 ? -13.059 2.339 -0.487 1.00 0.00 102 ALA A CA 7
ATOM 12933 C C . ALA A 1 102 ? -13.697 3.120 -1.654 1.00 0.00 102 ALA A C 7
ATOM 12934 O O . ALA A 1 102 ? -13.155 4.138 -2.091 1.00 0.00 102 ALA A O 7
ATOM 12941 N N . ALA A 1 103 ? -14.879 2.695 -2.121 1.00 0.00 103 ALA A N 7
ATOM 12942 C CA . ALA A 1 103 ? -15.588 3.345 -3.222 1.00 0.00 103 ALA A CA 7
ATOM 12943 C C . ALA A 1 103 ? -16.155 4.730 -2.850 1.00 0.00 103 ALA A C 7
ATOM 12944 O O . ALA A 1 103 ? -16.167 5.624 -3.700 1.00 0.00 103 ALA A O 7
ATOM 12951 N N . ARG A 1 104 ? -16.576 4.939 -1.589 1.00 0.00 104 ARG A N 7
ATOM 12952 C CA . ARG A 1 104 ? -16.932 6.274 -1.061 1.00 0.00 104 ARG A CA 7
ATOM 12953 C C . ARG A 1 104 ? -15.704 7.104 -0.668 1.00 0.00 104 ARG A C 7
ATOM 12954 O O . ARG A 1 104 ? -15.687 8.315 -0.884 1.00 0.00 104 ARG A O 7
ATOM 12975 N N . GLN A 1 105 ? -14.662 6.467 -0.127 1.00 0.00 105 GLN A N 7
ATOM 12976 C CA . GLN A 1 105 ? -13.502 7.166 0.442 1.00 0.00 105 GLN A CA 7
ATOM 12977 C C . GLN A 1 105 ? -12.578 7.777 -0.630 1.00 0.00 105 GLN A C 7
ATOM 12978 O O . GLN A 1 105 ? -11.973 8.825 -0.398 1.00 0.00 105 GLN A O 7
ATOM 12992 N N . ALA A 1 106 ? -12.514 7.173 -1.821 1.00 0.00 106 ALA A N 7
ATOM 12993 C CA . ALA A 1 106 ? -11.755 7.687 -2.965 1.00 0.00 106 ALA A CA 7
ATOM 12994 C C . ALA A 1 106 ? -12.304 9.015 -3.534 1.00 0.00 106 ALA A C 7
ATOM 12995 O O . ALA A 1 106 ? -11.548 9.783 -4.133 1.00 0.00 106 ALA A O 7
ATOM 13002 N N . GLU A 1 107 ? -13.599 9.309 -3.359 1.00 0.00 107 GLU A N 7
ATOM 13003 C CA . GLU A 1 107 ? -14.257 10.490 -3.950 1.00 0.00 107 GLU A CA 7
ATOM 13004 C C . GLU A 1 107 ? -13.653 11.823 -3.475 1.00 0.00 107 GLU A C 7
ATOM 13005 O O . GLU A 1 107 ? -13.588 12.780 -4.244 1.00 0.00 107 GLU A O 7
ATOM 13017 N N . GLU A 1 108 ? -13.151 11.891 -2.239 1.00 0.00 108 GLU A N 7
ATOM 13018 C CA . GLU A 1 108 ? -12.463 13.078 -1.712 1.00 0.00 108 GLU A CA 7
ATOM 13019 C C . GLU A 1 108 ? -11.156 13.372 -2.475 1.00 0.00 108 GLU A C 7
ATOM 13020 O O . GLU A 1 108 ? -10.856 14.528 -2.781 1.00 0.00 108 GLU A O 7
ATOM 13032 N N . VAL A 1 109 ? -10.413 12.325 -2.858 1.00 0.00 109 VAL A N 7
ATOM 13033 C CA . VAL A 1 109 ? -9.158 12.438 -3.622 1.00 0.00 109 VAL A CA 7
ATOM 13034 C C . VAL A 1 109 ? -9.426 12.729 -5.103 1.00 0.00 109 VAL A C 7
ATOM 13035 O O . VAL A 1 109 ? -8.664 13.453 -5.742 1.00 0.00 109 VAL A O 7
ATOM 13048 N N . ARG A 1 110 ? -10.544 12.228 -5.643 1.00 0.00 110 ARG A N 7
ATOM 13049 C CA . ARG A 1 110 ? -11.038 12.547 -6.995 1.00 0.00 110 ARG A CA 7
ATOM 13050 C C . ARG A 1 110 ? -11.473 14.014 -7.123 1.00 0.00 110 ARG A C 7
ATOM 13051 O O . ARG A 1 110 ? -11.118 14.667 -8.106 1.00 0.00 110 ARG A O 7
ATOM 13072 N N . LYS A 1 111 ? -12.207 14.545 -6.135 1.00 0.00 111 LYS A N 7
ATOM 13073 C CA . LYS A 1 111 ? -12.711 15.934 -6.124 1.00 0.00 111 LYS A CA 7
ATOM 13074 C C . LYS A 1 111 ? -11.627 16.976 -5.822 1.00 0.00 111 LYS A C 7
ATOM 13075 O O . LYS A 1 111 ? -11.629 18.035 -6.455 1.00 0.00 111 LYS A O 7
ATOM 13094 N N . ARG A 1 112 ? -10.696 16.667 -4.905 1.00 0.00 112 ARG A N 7
ATOM 13095 C CA . ARG A 1 112 ? -9.640 17.569 -4.380 1.00 0.00 112 ARG A CA 7
ATOM 13096 C C . ARG A 1 112 ? -10.204 18.845 -3.718 1.00 0.00 112 ARG A C 7
ATOM 13097 O O . ARG A 1 112 ? -11.419 19.034 -3.625 1.00 0.00 112 ARG A O 7
ATOM 13118 N N . GLY A 1 113 ? -9.320 19.706 -3.208 1.00 0.00 113 GLY A N 7
ATOM 13119 C CA . GLY A 1 113 ? -9.674 20.970 -2.547 1.00 0.00 113 GLY A CA 7
ATOM 13120 C C . GLY A 1 113 ? -8.543 21.551 -1.690 1.00 0.00 113 GLY A C 7
ATOM 13121 O O . GLY A 1 113 ? -7.423 21.033 -1.688 1.00 0.00 113 GLY A O 7
ATOM 13125 N N . SER A 1 114 ? -8.845 22.613 -0.940 1.00 0.00 114 SER A N 7
ATOM 13126 C CA . SER A 1 114 ? -7.923 23.237 0.029 1.00 0.00 114 SER A CA 7
ATOM 13127 C C . SER A 1 114 ? -7.705 22.366 1.276 1.00 0.00 114 SER A C 7
ATOM 13128 O O . SER A 1 114 ? -8.553 21.549 1.642 1.00 0.00 114 SER A O 7
ATOM 13136 N N . LEU A 1 115 ? -6.556 22.542 1.939 1.00 0.00 115 LEU A N 7
ATOM 13137 C CA . LEU A 1 115 ? -6.166 21.764 3.122 1.00 0.00 115 LEU A CA 7
ATOM 13138 C C . LEU A 1 115 ? -6.958 22.077 4.397 1.00 0.00 115 LEU A C 7
ATOM 13139 O O . LEU A 1 115 ? -7.249 21.164 5.171 1.00 0.00 115 LEU A O 7
ATOM 13155 N N . GLU A 1 116 ? -7.267 23.351 4.648 1.00 0.00 116 GLU A N 7
ATOM 13156 C CA . GLU A 1 116 ? -7.845 23.797 5.919 1.00 0.00 116 GLU A CA 7
ATOM 13157 C C . GLU A 1 116 ? -8.699 25.070 5.746 1.00 0.00 116 GLU A C 7
ATOM 13158 O O . GLU A 1 116 ? -8.434 25.889 4.860 1.00 0.00 116 GLU A O 7
ATOM 13170 N N . HIS A 1 117 ? -9.698 25.250 6.614 1.00 0.00 117 HIS A N 7
ATOM 13171 C CA . HIS A 1 117 ? -10.578 26.424 6.679 1.00 0.00 117 HIS A CA 7
ATOM 13172 C C . HIS A 1 117 ? -10.850 26.917 8.117 1.00 0.00 117 HIS A C 7
ATOM 13173 O O . HIS A 1 117 ? -10.937 28.130 8.329 1.00 0.00 117 HIS A O 7
ATOM 13187 N N . HIS A 1 118 ? -11.019 26.015 9.098 1.00 0.00 118 HIS A N 7
ATOM 13188 C CA . HIS A 1 118 ? -11.424 26.369 10.475 1.00 0.00 118 HIS A CA 7
ATOM 13189 C C . HIS A 1 118 ? -11.120 25.303 11.560 1.00 0.00 118 HIS A C 7
ATOM 13190 O O . HIS A 1 118 ? -11.315 25.559 12.751 1.00 0.00 118 HIS A O 7
ATOM 13204 N N . HIS A 1 119 ? -10.668 24.100 11.191 1.00 0.00 119 HIS A N 7
ATOM 13205 C CA . HIS A 1 119 ? -10.500 22.952 12.094 1.00 0.00 119 HIS A CA 7
ATOM 13206 C C . HIS A 1 119 ? -9.252 23.057 13.005 1.00 0.00 119 HIS A C 7
ATOM 13207 O O . HIS A 1 119 ? -9.168 22.360 14.021 1.00 0.00 119 HIS A O 7
ATOM 13221 N N . HIS A 1 120 ? -8.300 23.941 12.678 1.00 0.00 120 HIS A N 7
ATOM 13222 C CA . HIS A 1 120 ? -7.112 24.266 13.481 1.00 0.00 120 HIS A CA 7
ATOM 13223 C C . HIS A 1 120 ? -6.231 23.038 13.813 1.00 0.00 120 HIS A C 7
ATOM 13224 O O . HIS A 1 120 ? -5.806 22.827 14.953 1.00 0.00 120 HIS A O 7
ATOM 13238 N N . HIS A 1 121 ? -5.935 22.221 12.793 1.00 0.00 121 HIS A N 7
ATOM 13239 C CA . HIS A 1 121 ? -4.942 21.136 12.882 1.00 0.00 121 HIS A CA 7
ATOM 13240 C C . HIS A 1 121 ? -3.508 21.665 13.113 1.00 0.00 121 HIS A C 7
ATOM 13241 O O . HIS A 1 121 ? -2.678 20.972 13.709 1.00 0.00 121 HIS A O 7
ATOM 13255 N N . HIS A 1 122 ? -3.242 22.901 12.671 1.00 0.00 122 HIS A N 7
ATOM 13256 C CA . HIS A 1 122 ? -2.013 23.681 12.874 1.00 0.00 122 HIS A CA 7
ATOM 13257 C C . HIS A 1 122 ? -2.345 25.134 13.266 1.00 0.00 122 HIS A C 7
ATOM 13258 O O . HIS A 1 122 ? -3.423 25.637 12.865 1.00 0.00 122 HIS A O 7
ATOM 13273 N N . GLY A 1 1 ? -9.485 24.967 -6.676 1.00 0.00 1 GLY A N 8
ATOM 13274 C CA . GLY A 1 1 ? -8.011 24.992 -6.558 1.00 0.00 1 GLY A CA 8
ATOM 13275 C C . GLY A 1 1 ? -7.525 23.864 -5.664 1.00 0.00 1 GLY A C 8
ATOM 13276 O O . GLY A 1 1 ? -7.860 23.821 -4.481 1.00 0.00 1 GLY A O 8
ATOM 13282 N N . GLU A 1 2 ? -6.770 22.922 -6.234 1.00 0.00 2 GLU A N 8
ATOM 13283 C CA . GLU A 1 2 ? -6.317 21.669 -5.599 1.00 0.00 2 GLU A CA 8
ATOM 13284 C C . GLU A 1 2 ? -4.797 21.459 -5.769 1.00 0.00 2 GLU A C 8
ATOM 13285 O O . GLU A 1 2 ? -4.149 22.134 -6.574 1.00 0.00 2 GLU A O 8
ATOM 13297 N N . THR A 1 3 ? -4.224 20.494 -5.037 1.00 0.00 3 THR A N 8
ATOM 13298 C CA . THR A 1 3 ? -2.828 20.043 -5.199 1.00 0.00 3 THR A CA 8
ATOM 13299 C C . THR A 1 3 ? -2.700 18.518 -5.148 1.00 0.00 3 THR A C 8
ATOM 13300 O O . THR A 1 3 ? -3.348 17.840 -4.342 1.00 0.00 3 THR A O 8
ATOM 13311 N N . LYS A 1 4 ? -1.820 17.972 -5.999 1.00 0.00 4 LYS A N 8
ATOM 13312 C CA . LYS A 1 4 ? -1.508 16.535 -6.103 1.00 0.00 4 LYS A CA 8
ATOM 13313 C C . LYS A 1 4 ? -0.912 15.946 -4.823 1.00 0.00 4 LYS A C 8
ATOM 13314 O O . LYS A 1 4 ? -1.155 14.778 -4.524 1.00 0.00 4 LYS A O 8
ATOM 13333 N N . ALA A 1 5 ? -0.180 16.743 -4.042 1.00 0.00 5 ALA A N 8
ATOM 13334 C CA . ALA A 1 5 ? 0.460 16.277 -2.814 1.00 0.00 5 ALA A CA 8
ATOM 13335 C C . ALA A 1 5 ? -0.569 15.920 -1.723 1.00 0.00 5 ALA A C 8
ATOM 13336 O O . ALA A 1 5 ? -0.443 14.894 -1.054 1.00 0.00 5 ALA A O 8
ATOM 13343 N N . LYS A 1 6 ? -1.638 16.720 -1.586 1.00 0.00 6 LYS A N 8
ATOM 13344 C CA . LYS A 1 6 ? -2.724 16.456 -0.628 1.00 0.00 6 LYS A CA 8
ATOM 13345 C C . LYS A 1 6 ? -3.517 15.210 -1.025 1.00 0.00 6 LYS A C 8
ATOM 13346 O O . LYS A 1 6 ? -3.724 14.335 -0.188 1.00 0.00 6 LYS A O 8
ATOM 13365 N N . ALA A 1 7 ? -3.869 15.076 -2.306 1.00 0.00 7 ALA A N 8
ATOM 13366 C CA . ALA A 1 7 ? -4.514 13.883 -2.853 1.00 0.00 7 ALA A CA 8
ATOM 13367 C C . ALA A 1 7 ? -3.662 12.609 -2.672 1.00 0.00 7 ALA A C 8
ATOM 13368 O O . ALA A 1 7 ? -4.209 11.556 -2.350 1.00 0.00 7 ALA A O 8
ATOM 13375 N N . ALA A 1 8 ? -2.333 12.698 -2.806 1.00 0.00 8 ALA A N 8
ATOM 13376 C CA . ALA A 1 8 ? -1.422 11.575 -2.576 1.00 0.00 8 ALA A CA 8
ATOM 13377 C C . ALA A 1 8 ? -1.420 11.111 -1.106 1.00 0.00 8 ALA A C 8
ATOM 13378 O O . ALA A 1 8 ? -1.634 9.927 -0.846 1.00 0.00 8 ALA A O 8
ATOM 13385 N N . GLN A 1 9 ? -1.275 12.026 -0.138 1.00 0.00 9 GLN A N 8
ATOM 13386 C CA . GLN A 1 9 ? -1.373 11.673 1.287 1.00 0.00 9 GLN A CA 8
ATOM 13387 C C . GLN A 1 9 ? -2.770 11.155 1.661 1.00 0.00 9 GLN A C 8
ATOM 13388 O O . GLN A 1 9 ? -2.889 10.179 2.403 1.00 0.00 9 GLN A O 8
ATOM 13402 N N . GLU A 1 10 ? -3.828 11.763 1.119 1.00 0.00 10 GLU A N 8
ATOM 13403 C CA . GLU A 1 10 ? -5.214 11.344 1.342 1.00 0.00 10 GLU A CA 8
ATOM 13404 C C . GLU A 1 10 ? -5.481 9.953 0.767 1.00 0.00 10 GLU A C 8
ATOM 13405 O O . GLU A 1 10 ? -6.272 9.220 1.351 1.00 0.00 10 GLU A O 8
ATOM 13417 N N . ALA A 1 11 ? -4.799 9.544 -0.311 1.00 0.00 11 ALA A N 8
ATOM 13418 C CA . ALA A 1 11 ? -4.960 8.209 -0.877 1.00 0.00 11 ALA A CA 8
ATOM 13419 C C . ALA A 1 11 ? -4.572 7.119 0.142 1.00 0.00 11 ALA A C 8
ATOM 13420 O O . ALA A 1 11 ? -5.358 6.214 0.421 1.00 0.00 11 ALA A O 8
ATOM 13427 N N . LEU A 1 12 ? -3.404 7.242 0.784 1.00 0.00 12 LEU A N 8
ATOM 13428 C CA . LEU A 1 12 ? -2.959 6.294 1.805 1.00 0.00 12 LEU A CA 8
ATOM 13429 C C . LEU A 1 12 ? -3.729 6.459 3.120 1.00 0.00 12 LEU A C 8
ATOM 13430 O O . LEU A 1 12 ? -4.114 5.472 3.748 1.00 0.00 12 LEU A O 8
ATOM 13446 N N . ARG A 1 13 ? -3.980 7.701 3.547 1.00 0.00 13 ARG A N 8
ATOM 13447 C CA . ARG A 1 13 ? -4.712 7.989 4.788 1.00 0.00 13 ARG A CA 8
ATOM 13448 C C . ARG A 1 13 ? -6.131 7.418 4.739 1.00 0.00 13 ARG A C 8
ATOM 13449 O O . ARG A 1 13 ? -6.568 6.772 5.691 1.00 0.00 13 ARG A O 8
ATOM 13470 N N . ALA A 1 14 ? -6.809 7.564 3.604 1.00 0.00 14 ALA A N 8
ATOM 13471 C CA . ALA A 1 14 ? -8.092 6.926 3.358 1.00 0.00 14 ALA A CA 8
ATOM 13472 C C . ALA A 1 14 ? -7.961 5.399 3.227 1.00 0.00 14 ALA A C 8
ATOM 13473 O O . ALA A 1 14 ? -8.829 4.689 3.723 1.00 0.00 14 ALA A O 8
ATOM 13480 N N . ALA A 1 15 ? -6.859 4.874 2.674 1.00 0.00 15 ALA A N 8
ATOM 13481 C CA . ALA A 1 15 ? -6.599 3.433 2.635 1.00 0.00 15 ALA A CA 8
ATOM 13482 C C . ALA A 1 15 ? -6.492 2.790 4.028 1.00 0.00 15 ALA A C 8
ATOM 13483 O O . ALA A 1 15 ? -6.987 1.680 4.224 1.00 0.00 15 ALA A O 8
ATOM 13490 N N . ARG A 1 16 ? -5.926 3.493 5.016 1.00 0.00 16 ARG A N 8
ATOM 13491 C CA . ARG A 1 16 ? -5.904 3.041 6.418 1.00 0.00 16 ARG A CA 8
ATOM 13492 C C . ARG A 1 16 ? -7.293 3.112 7.063 1.00 0.00 16 ARG A C 8
ATOM 13493 O O . ARG A 1 16 ? -7.670 2.201 7.795 1.00 0.00 16 ARG A O 8
ATOM 13514 N N . GLU A 1 17 ? -8.065 4.155 6.764 1.00 0.00 17 GLU A N 8
ATOM 13515 C CA . GLU A 1 17 ? -9.404 4.392 7.331 1.00 0.00 17 GLU A CA 8
ATOM 13516 C C . GLU A 1 17 ? -10.474 3.434 6.771 1.00 0.00 17 GLU A C 8
ATOM 13517 O O . GLU A 1 17 ? -11.322 2.939 7.514 1.00 0.00 17 GLU A O 8
ATOM 13529 N N . GLN A 1 18 ? -10.422 3.149 5.468 1.00 0.00 18 GLN A N 8
ATOM 13530 C CA . GLN A 1 18 ? -11.399 2.324 4.746 1.00 0.00 18 GLN A CA 8
ATOM 13531 C C . GLN A 1 18 ? -11.191 0.810 4.942 1.00 0.00 18 GLN A C 8
ATOM 13532 O O . GLN A 1 18 ? -12.105 0.026 4.685 1.00 0.00 18 GLN A O 8
ATOM 13546 N N . ALA A 1 19 ? -9.983 0.393 5.341 1.00 0.00 19 ALA A N 8
ATOM 13547 C CA . ALA A 1 19 ? -9.572 -1.006 5.391 1.00 0.00 19 ALA A CA 8
ATOM 13548 C C . ALA A 1 19 ? -10.401 -1.791 6.424 1.00 0.00 19 ALA A C 8
ATOM 13549 O O . ALA A 1 19 ? -10.392 -1.486 7.617 1.00 0.00 19 ALA A O 8
ATOM 13556 N N . THR A 1 20 ? -11.126 -2.812 5.957 1.00 0.00 20 THR A N 8
ATOM 13557 C CA . THR A 1 20 ? -12.151 -3.526 6.747 1.00 0.00 20 THR A CA 8
ATOM 13558 C C . THR A 1 20 ? -11.590 -4.506 7.792 1.00 0.00 20 THR A C 8
ATOM 13559 O O . THR A 1 20 ? -12.349 -5.053 8.594 1.00 0.00 20 THR A O 8
ATOM 13570 N N . THR A 1 21 ? -10.273 -4.731 7.798 1.00 0.00 21 THR A N 8
ATOM 13571 C CA . THR A 1 21 ? -9.559 -5.595 8.755 1.00 0.00 21 THR A CA 8
ATOM 13572 C C . THR A 1 21 ? -8.516 -4.802 9.554 1.00 0.00 21 THR A C 8
ATOM 13573 O O . THR A 1 21 ? -7.798 -3.980 8.975 1.00 0.00 21 THR A O 8
ATOM 13584 N N . PRO A 1 22 ? -8.372 -5.074 10.867 1.00 0.00 22 PRO A N 8
ATOM 13585 C CA . PRO A 1 22 ? -7.370 -4.442 11.727 1.00 0.00 22 PRO A CA 8
ATOM 13586 C C . PRO A 1 22 ? -5.934 -4.783 11.304 1.00 0.00 22 PRO A C 8
ATOM 13587 O O . PRO A 1 22 ? -5.034 -3.959 11.461 1.00 0.00 22 PRO A O 8
ATOM 13598 N N . GLU A 1 23 ? -5.716 -5.969 10.726 1.00 0.00 23 GLU A N 8
ATOM 13599 C CA . GLU A 1 23 ? -4.415 -6.407 10.213 1.00 0.00 23 GLU A CA 8
ATOM 13600 C C . GLU A 1 23 ? -3.993 -5.581 8.995 1.00 0.00 23 GLU A C 8
ATOM 13601 O O . GLU A 1 23 ? -2.816 -5.260 8.843 1.00 0.00 23 GLU A O 8
ATOM 13613 N N . ALA A 1 24 ? -4.953 -5.176 8.158 1.00 0.00 24 ALA A N 8
ATOM 13614 C CA . ALA A 1 24 ? -4.704 -4.254 7.060 1.00 0.00 24 ALA A CA 8
ATOM 13615 C C . ALA A 1 24 ? -4.451 -2.824 7.564 1.00 0.00 24 ALA A C 8
ATOM 13616 O O . ALA A 1 24 ? -3.520 -2.167 7.097 1.00 0.00 24 ALA A O 8
ATOM 13623 N N . GLN A 1 25 ? -5.196 -2.358 8.573 1.00 0.00 25 GLN A N 8
ATOM 13624 C CA . GLN A 1 25 ? -5.019 -1.001 9.118 1.00 0.00 25 GLN A CA 8
ATOM 13625 C C . GLN A 1 25 ? -3.634 -0.791 9.755 1.00 0.00 25 GLN A C 8
ATOM 13626 O O . GLN A 1 25 ? -3.010 0.246 9.528 1.00 0.00 25 GLN A O 8
ATOM 13640 N N . LYS A 1 26 ? -3.138 -1.756 10.542 1.00 0.00 26 LYS A N 8
ATOM 13641 C CA . LYS A 1 26 ? -1.800 -1.697 11.170 1.00 0.00 26 LYS A CA 8
ATOM 13642 C C . LYS A 1 26 ? -0.651 -1.898 10.176 1.00 0.00 26 LYS A C 8
ATOM 13643 O O . LYS A 1 26 ? 0.426 -1.336 10.348 1.00 0.00 26 LYS A O 8
ATOM 13662 N N . ALA A 1 27 ? -0.885 -2.681 9.126 1.00 0.00 27 ALA A N 8
ATOM 13663 C CA . ALA A 1 27 ? 0.076 -2.885 8.039 1.00 0.00 27 ALA A CA 8
ATOM 13664 C C . ALA A 1 27 ? 0.321 -1.585 7.250 1.00 0.00 27 ALA A C 8
ATOM 13665 O O . ALA A 1 27 ? 1.467 -1.238 6.961 1.00 0.00 27 ALA A O 8
ATOM 13672 N N . LEU A 1 28 ? -0.754 -0.837 6.981 1.00 0.00 28 LEU A N 8
ATOM 13673 C CA . LEU A 1 28 ? -0.748 0.500 6.362 1.00 0.00 28 LEU A CA 8
ATOM 13674 C C . LEU A 1 28 ? 0.170 1.504 7.081 1.00 0.00 28 LEU A C 8
ATOM 13675 O O . LEU A 1 28 ? 0.858 2.288 6.426 1.00 0.00 28 LEU A O 8
ATOM 13691 N N . GLU A 1 29 ? 0.234 1.447 8.414 1.00 0.00 29 GLU A N 8
ATOM 13692 C CA . GLU A 1 29 ? 1.137 2.288 9.208 1.00 0.00 29 GLU A CA 8
ATOM 13693 C C . GLU A 1 29 ? 2.628 2.025 8.920 1.00 0.00 29 GLU A C 8
ATOM 13694 O O . GLU A 1 29 ? 3.434 2.951 9.011 1.00 0.00 29 GLU A O 8
ATOM 13706 N N . GLU A 1 30 ? 3.023 0.799 8.554 1.00 0.00 30 GLU A N 8
ATOM 13707 C CA . GLU A 1 30 ? 4.432 0.475 8.279 1.00 0.00 30 GLU A CA 8
ATOM 13708 C C . GLU A 1 30 ? 4.957 1.156 7.016 1.00 0.00 30 GLU A C 8
ATOM 13709 O O . GLU A 1 30 ? 6.062 1.692 7.006 1.00 0.00 30 GLU A O 8
ATOM 13721 N N . LEU A 1 31 ? 4.155 1.169 5.950 1.00 0.00 31 LEU A N 8
ATOM 13722 C CA . LEU A 1 31 ? 4.476 1.944 4.759 1.00 0.00 31 LEU A CA 8
ATOM 13723 C C . LEU A 1 31 ? 4.523 3.441 5.095 1.00 0.00 31 LEU A C 8
ATOM 13724 O O . LEU A 1 31 ? 5.412 4.156 4.650 1.00 0.00 31 LEU A O 8
ATOM 13740 N N . GLU A 1 32 ? 3.616 3.916 5.939 1.00 0.00 32 GLU A N 8
ATOM 13741 C CA . GLU A 1 32 ? 3.599 5.326 6.354 1.00 0.00 32 GLU A CA 8
ATOM 13742 C C . GLU A 1 32 ? 4.927 5.754 6.988 1.00 0.00 32 GLU A C 8
ATOM 13743 O O . GLU A 1 32 ? 5.349 6.876 6.739 1.00 0.00 32 GLU A O 8
ATOM 13755 N N . LYS A 1 33 ? 5.636 4.868 7.709 1.00 0.00 33 LYS A N 8
ATOM 13756 C CA . LYS A 1 33 ? 6.988 5.137 8.237 1.00 0.00 33 LYS A CA 8
ATOM 13757 C C . LYS A 1 33 ? 8.004 5.478 7.140 1.00 0.00 33 LYS A C 8
ATOM 13758 O O . LYS A 1 33 ? 8.741 6.455 7.278 1.00 0.00 33 LYS A O 8
ATOM 13777 N N . VAL A 1 34 ? 8.051 4.700 6.053 1.00 0.00 34 VAL A N 8
ATOM 13778 C CA . VAL A 1 34 ? 9.018 4.910 4.957 1.00 0.00 34 VAL A CA 8
ATOM 13779 C C . VAL A 1 34 ? 8.663 6.094 4.076 1.00 0.00 34 VAL A C 8
ATOM 13780 O O . VAL A 1 34 ? 9.525 6.868 3.672 1.00 0.00 34 VAL A O 8
ATOM 13793 N N . LEU A 1 35 ? 7.376 6.262 3.806 1.00 0.00 35 LEU A N 8
ATOM 13794 C CA . LEU A 1 35 ? 6.859 7.409 3.073 1.00 0.00 35 LEU A CA 8
ATOM 13795 C C . LEU A 1 35 ? 6.985 8.695 3.908 1.00 0.00 35 LEU A C 8
ATOM 13796 O O . LEU A 1 35 ? 7.175 9.771 3.344 1.00 0.00 35 LEU A O 8
ATOM 13812 N N . LYS A 1 36 ? 6.994 8.600 5.245 1.00 0.00 36 LYS A N 8
ATOM 13813 C CA . LYS A 1 36 ? 7.330 9.742 6.122 1.00 0.00 36 LYS A CA 8
ATOM 13814 C C . LYS A 1 36 ? 8.764 10.246 5.907 1.00 0.00 36 LYS A C 8
ATOM 13815 O O . LYS A 1 36 ? 9.015 11.446 6.015 1.00 0.00 36 LYS A O 8
ATOM 13834 N N . THR A 1 37 ? 9.692 9.339 5.585 1.00 0.00 37 THR A N 8
ATOM 13835 C CA . THR A 1 37 ? 11.094 9.648 5.250 1.00 0.00 37 THR A CA 8
ATOM 13836 C C . THR A 1 37 ? 11.320 9.857 3.745 1.00 0.00 37 THR A C 8
ATOM 13837 O O . THR A 1 37 ? 12.438 10.171 3.328 1.00 0.00 37 THR A O 8
ATOM 13848 N N . ALA A 1 38 ? 10.275 9.703 2.922 1.00 0.00 38 ALA A N 8
ATOM 13849 C CA . ALA A 1 38 ? 10.332 9.878 1.472 1.00 0.00 38 ALA A CA 8
ATOM 13850 C C . ALA A 1 38 ? 10.134 11.354 1.058 1.00 0.00 38 ALA A C 8
ATOM 13851 O O . ALA A 1 38 ? 9.679 12.191 1.845 1.00 0.00 38 ALA A O 8
ATOM 13858 N N . SER A 1 39 ? 10.474 11.675 -0.192 1.00 0.00 39 SER A N 8
ATOM 13859 C CA . SER A 1 39 ? 10.320 13.021 -0.775 1.00 0.00 39 SER A CA 8
ATOM 13860 C C . SER A 1 39 ? 8.907 13.220 -1.356 1.00 0.00 39 SER A C 8
ATOM 13861 O O . SER A 1 39 ? 8.273 12.232 -1.740 1.00 0.00 39 SER A O 8
ATOM 13869 N N . PRO A 1 40 ? 8.374 14.457 -1.446 1.00 0.00 40 PRO A N 8
ATOM 13870 C CA . PRO A 1 40 ? 6.988 14.691 -1.871 1.00 0.00 40 PRO A CA 8
ATOM 13871 C C . PRO A 1 40 ? 6.717 14.254 -3.320 1.00 0.00 40 PRO A C 8
ATOM 13872 O O . PRO A 1 40 ? 5.619 13.793 -3.636 1.00 0.00 40 PRO A O 8
ATOM 13883 N N . GLU A 1 41 ? 7.711 14.359 -4.209 1.00 0.00 41 GLU A N 8
ATOM 13884 C CA . GLU A 1 41 ? 7.559 13.941 -5.608 1.00 0.00 41 GLU A CA 8
ATOM 13885 C C . GLU A 1 41 ? 7.527 12.407 -5.749 1.00 0.00 41 GLU A C 8
ATOM 13886 O O . GLU A 1 41 ? 6.727 11.863 -6.516 1.00 0.00 41 GLU A O 8
ATOM 13898 N N . GLN A 1 42 ? 8.321 11.692 -4.939 1.00 0.00 42 GLN A N 8
ATOM 13899 C CA . GLN A 1 42 ? 8.233 10.236 -4.817 1.00 0.00 42 GLN A CA 8
ATOM 13900 C C . GLN A 1 42 ? 6.948 9.798 -4.115 1.00 0.00 42 GLN A C 8
ATOM 13901 O O . GLN A 1 42 ? 6.425 8.732 -4.425 1.00 0.00 42 GLN A O 8
ATOM 13915 N N . TRP A 1 43 ? 6.404 10.624 -3.223 1.00 0.00 43 TRP A N 8
ATOM 13916 C CA . TRP A 1 43 ? 5.117 10.389 -2.571 1.00 0.00 43 TRP A CA 8
ATOM 13917 C C . TRP A 1 43 ? 3.971 10.327 -3.583 1.00 0.00 43 TRP A C 8
ATOM 13918 O O . TRP A 1 43 ? 3.180 9.388 -3.540 1.00 0.00 43 TRP A O 8
ATOM 13939 N N . ARG A 1 44 ? 3.913 11.257 -4.548 1.00 0.00 44 ARG A N 8
ATOM 13940 C CA . ARG A 1 44 ? 2.940 11.200 -5.657 1.00 0.00 44 ARG A CA 8
ATOM 13941 C C . ARG A 1 44 ? 3.141 9.961 -6.511 1.00 0.00 44 ARG A C 8
ATOM 13942 O O . ARG A 1 44 ? 2.164 9.337 -6.923 1.00 0.00 44 ARG A O 8
ATOM 13963 N N . GLN A 1 45 ? 4.396 9.630 -6.819 1.00 0.00 45 GLN A N 8
ATOM 13964 C CA . GLN A 1 45 ? 4.704 8.466 -7.643 1.00 0.00 45 GLN A CA 8
ATOM 13965 C C . GLN A 1 45 ? 4.228 7.176 -6.962 1.00 0.00 45 GLN A C 8
ATOM 13966 O O . GLN A 1 45 ? 3.541 6.350 -7.565 1.00 0.00 45 GLN A O 8
ATOM 13980 N N . ALA A 1 46 ? 4.579 7.031 -5.682 1.00 0.00 46 ALA A N 8
ATOM 13981 C CA . ALA A 1 46 ? 4.271 5.862 -4.884 1.00 0.00 46 ALA A CA 8
ATOM 13982 C C . ALA A 1 46 ? 2.770 5.746 -4.605 1.00 0.00 46 ALA A C 8
ATOM 13983 O O . ALA A 1 46 ? 2.183 4.699 -4.871 1.00 0.00 46 ALA A O 8
ATOM 13990 N N . ALA A 1 47 ? 2.133 6.810 -4.096 1.00 0.00 47 ALA A N 8
ATOM 13991 C CA . ALA A 1 47 ? 0.759 6.757 -3.604 1.00 0.00 47 ALA A CA 8
ATOM 13992 C C . ALA A 1 47 ? -0.219 6.284 -4.688 1.00 0.00 47 ALA A C 8
ATOM 13993 O O . ALA A 1 47 ? -1.213 5.637 -4.364 1.00 0.00 47 ALA A O 8
ATOM 14000 N N . GLU A 1 48 ? 0.073 6.538 -5.973 1.00 0.00 48 GLU A N 8
ATOM 14001 C CA . GLU A 1 48 ? -0.760 6.021 -7.062 1.00 0.00 48 GLU A CA 8
ATOM 14002 C C . GLU A 1 48 ? -0.747 4.484 -7.123 1.00 0.00 48 GLU A C 8
ATOM 14003 O O . GLU A 1 48 ? -1.816 3.880 -7.146 1.00 0.00 48 GLU A O 8
ATOM 14015 N N . LYS A 1 49 ? 0.422 3.825 -7.073 1.00 0.00 49 LYS A N 8
ATOM 14016 C CA . LYS A 1 49 ? 0.504 2.353 -7.132 1.00 0.00 49 LYS A CA 8
ATOM 14017 C C . LYS A 1 49 ? 0.066 1.740 -5.805 1.00 0.00 49 LYS A C 8
ATOM 14018 O O . LYS A 1 49 ? -0.641 0.737 -5.797 1.00 0.00 49 LYS A O 8
ATOM 14037 N N . ILE A 1 50 ? 0.411 2.387 -4.688 1.00 0.00 50 ILE A N 8
ATOM 14038 C CA . ILE A 1 50 ? -0.052 1.996 -3.350 1.00 0.00 50 ILE A CA 8
ATOM 14039 C C . ILE A 1 50 ? -1.581 1.906 -3.332 1.00 0.00 50 ILE A C 8
ATOM 14040 O O . ILE A 1 50 ? -2.142 0.892 -2.923 1.00 0.00 50 ILE A O 8
ATOM 14056 N N . PHE A 1 51 ? -2.254 2.955 -3.805 1.00 0.00 51 PHE A N 8
ATOM 14057 C CA . PHE A 1 51 ? -3.709 3.028 -3.776 1.00 0.00 51 PHE A CA 8
ATOM 14058 C C . PHE A 1 51 ? -4.364 2.139 -4.838 1.00 0.00 51 PHE A C 8
ATOM 14059 O O . PHE A 1 51 ? -5.404 1.528 -4.585 1.00 0.00 51 PHE A O 8
ATOM 14076 N N . GLU A 1 52 ? -3.717 1.995 -5.998 1.00 0.00 52 GLU A N 8
ATOM 14077 C CA . GLU A 1 52 ? -4.114 1.025 -7.017 1.00 0.00 52 GLU A CA 8
ATOM 14078 C C . GLU A 1 52 ? -4.067 -0.408 -6.469 1.00 0.00 52 GLU A C 8
ATOM 14079 O O . GLU A 1 52 ? -4.981 -1.172 -6.747 1.00 0.00 52 GLU A O 8
ATOM 14091 N N . ALA A 1 53 ? -3.091 -0.790 -5.632 1.00 0.00 53 ALA A N 8
ATOM 14092 C CA . ALA A 1 53 ? -3.019 -2.135 -5.073 1.00 0.00 53 ALA A CA 8
ATOM 14093 C C . ALA A 1 53 ? -4.324 -2.534 -4.372 1.00 0.00 53 ALA A C 8
ATOM 14094 O O . ALA A 1 53 ? -4.897 -3.582 -4.658 1.00 0.00 53 ALA A O 8
ATOM 14101 N N . PHE A 1 54 ? -4.858 -1.663 -3.517 1.00 0.00 54 PHE A N 8
ATOM 14102 C CA . PHE A 1 54 ? -6.084 -1.926 -2.765 1.00 0.00 54 PHE A CA 8
ATOM 14103 C C . PHE A 1 54 ? -7.301 -2.028 -3.696 1.00 0.00 54 PHE A C 8
ATOM 14104 O O . PHE A 1 54 ? -8.256 -2.742 -3.388 1.00 0.00 54 PHE A O 8
ATOM 14121 N N . ARG A 1 55 ? -7.251 -1.363 -4.857 1.00 0.00 55 ARG A N 8
ATOM 14122 C CA . ARG A 1 55 ? -8.270 -1.402 -5.912 1.00 0.00 55 ARG A CA 8
ATOM 14123 C C . ARG A 1 55 ? -8.209 -2.695 -6.727 1.00 0.00 55 ARG A C 8
ATOM 14124 O O . ARG A 1 55 ? -9.235 -3.184 -7.192 1.00 0.00 55 ARG A O 8
ATOM 14145 N N . GLU A 1 56 ? -7.013 -3.261 -6.903 1.00 0.00 56 GLU A N 8
ATOM 14146 C CA . GLU A 1 56 ? -6.815 -4.525 -7.600 1.00 0.00 56 GLU A CA 8
ATOM 14147 C C . GLU A 1 56 ? -7.115 -5.715 -6.692 1.00 0.00 56 GLU A C 8
ATOM 14148 O O . GLU A 1 56 ? -7.910 -6.579 -7.062 1.00 0.00 56 GLU A O 8
ATOM 14160 N N . ALA A 1 57 ? -6.541 -5.753 -5.488 1.00 0.00 57 ALA A N 8
ATOM 14161 C CA . ALA A 1 57 ? -6.725 -6.854 -4.544 1.00 0.00 57 ALA A CA 8
ATOM 14162 C C . ALA A 1 57 ? -8.189 -7.055 -4.164 1.00 0.00 57 ALA A C 8
ATOM 14163 O O . ALA A 1 57 ? -8.661 -8.186 -4.088 1.00 0.00 57 ALA A O 8
ATOM 14170 N N . SER A 1 58 ? -8.928 -5.959 -4.031 1.00 0.00 58 SER A N 8
ATOM 14171 C CA . SER A 1 58 ? -10.381 -6.011 -3.789 1.00 0.00 58 SER A CA 8
ATOM 14172 C C . SER A 1 58 ? -11.182 -6.593 -4.965 1.00 0.00 58 SER A C 8
ATOM 14173 O O . SER A 1 58 ? -12.228 -7.206 -4.759 1.00 0.00 58 SER A O 8
ATOM 14181 N N . ASN A 1 59 ? -10.664 -6.476 -6.189 1.00 0.00 59 ASN A N 8
ATOM 14182 C CA . ASN A 1 59 ? -11.198 -7.131 -7.387 1.00 0.00 59 ASN A CA 8
ATOM 14183 C C . ASN A 1 59 ? -10.709 -8.601 -7.538 1.00 0.00 59 ASN A C 8
ATOM 14184 O O . ASN A 1 59 ? -11.183 -9.328 -8.413 1.00 0.00 59 ASN A O 8
ATOM 14195 N N . GLY A 1 60 ? -9.801 -9.054 -6.660 1.00 0.00 60 GLY A N 8
ATOM 14196 C CA . GLY A 1 60 ? -9.226 -10.404 -6.602 1.00 0.00 60 GLY A CA 8
ATOM 14197 C C . GLY A 1 60 ? -7.780 -10.492 -7.100 1.00 0.00 60 GLY A C 8
ATOM 14198 O O . GLY A 1 60 ? -7.250 -11.593 -7.254 1.00 0.00 60 GLY A O 8
ATOM 14202 N N . ASN A 1 61 ? -7.121 -9.352 -7.340 1.00 0.00 61 ASN A N 8
ATOM 14203 C CA . ASN A 1 61 ? -5.788 -9.260 -7.926 1.00 0.00 61 ASN A CA 8
ATOM 14204 C C . ASN A 1 61 ? -4.709 -9.112 -6.844 1.00 0.00 61 ASN A C 8
ATOM 14205 O O . ASN A 1 61 ? -3.921 -8.173 -6.866 1.00 0.00 61 ASN A O 8
ATOM 14216 N N . THR A 1 62 ? -4.637 -10.014 -5.869 1.00 0.00 62 THR A N 8
ATOM 14217 C CA . THR A 1 62 ? -3.547 -9.970 -4.872 1.00 0.00 62 THR A CA 8
ATOM 14218 C C . THR A 1 62 ? -2.161 -10.031 -5.543 1.00 0.00 62 THR A C 8
ATOM 14219 O O . THR A 1 62 ? -1.262 -9.273 -5.182 1.00 0.00 62 THR A O 8
ATOM 14230 N N . GLU A 1 63 ? -2.010 -10.838 -6.600 1.00 0.00 63 GLU A N 8
ATOM 14231 C CA . GLU A 1 63 ? -0.767 -10.990 -7.375 1.00 0.00 63 GLU A CA 8
ATOM 14232 C C . GLU A 1 63 ? -0.326 -9.711 -8.104 1.00 0.00 63 GLU A C 8
ATOM 14233 O O . GLU A 1 63 ? 0.873 -9.446 -8.221 1.00 0.00 63 GLU A O 8
ATOM 14245 N N . LYS A 1 64 ? -1.285 -8.898 -8.565 1.00 0.00 64 LYS A N 8
ATOM 14246 C CA . LYS A 1 64 ? -1.021 -7.588 -9.179 1.00 0.00 64 LYS A CA 8
ATOM 14247 C C . LYS A 1 64 ? -0.865 -6.512 -8.115 1.00 0.00 64 LYS A C 8
ATOM 14248 O O . LYS A 1 64 ? 0.109 -5.764 -8.138 1.00 0.00 64 LYS A O 8
ATOM 14267 N N . ALA A 1 65 ? -1.790 -6.434 -7.161 1.00 0.00 65 ALA A N 8
ATOM 14268 C CA . ALA A 1 65 ? -1.750 -5.440 -6.106 1.00 0.00 65 ALA A CA 8
ATOM 14269 C C . ALA A 1 65 ? -0.413 -5.440 -5.360 1.00 0.00 65 ALA A C 8
ATOM 14270 O O . ALA A 1 65 ? 0.166 -4.385 -5.100 1.00 0.00 65 ALA A O 8
ATOM 14277 N N . LYS A 1 66 ? 0.131 -6.630 -5.099 1.00 0.00 66 LYS A N 8
ATOM 14278 C CA . LYS A 1 66 ? 1.435 -6.753 -4.419 1.00 0.00 66 LYS A CA 8
ATOM 14279 C C . LYS A 1 66 ? 2.595 -6.211 -5.268 1.00 0.00 66 LYS A C 8
ATOM 14280 O O . LYS A 1 66 ? 3.544 -5.649 -4.721 1.00 0.00 66 LYS A O 8
ATOM 14299 N N . LYS A 1 67 ? 2.501 -6.330 -6.601 1.00 0.00 67 LYS A N 8
ATOM 14300 C CA . LYS A 1 67 ? 3.491 -5.821 -7.559 1.00 0.00 67 LYS A CA 8
ATOM 14301 C C . LYS A 1 67 ? 3.428 -4.293 -7.669 1.00 0.00 67 LYS A C 8
ATOM 14302 O O . LYS A 1 67 ? 4.474 -3.652 -7.645 1.00 0.00 67 LYS A O 8
ATOM 14321 N N . LEU A 1 68 ? 2.226 -3.704 -7.709 1.00 0.00 68 LEU A N 8
ATOM 14322 C CA . LEU A 1 68 ? 2.031 -2.249 -7.592 1.00 0.00 68 LEU A CA 8
ATOM 14323 C C . LEU A 1 68 ? 2.663 -1.723 -6.291 1.00 0.00 68 LEU A C 8
ATOM 14324 O O . LEU A 1 68 ? 3.380 -0.723 -6.307 1.00 0.00 68 LEU A O 8
ATOM 14340 N N . LEU A 1 69 ? 2.434 -2.422 -5.176 1.00 0.00 69 LEU A N 8
ATOM 14341 C CA . LEU A 1 69 ? 2.993 -2.063 -3.874 1.00 0.00 69 LEU A CA 8
ATOM 14342 C C . LEU A 1 69 ? 4.522 -2.079 -3.876 1.00 0.00 69 LEU A C 8
ATOM 14343 O O . LEU A 1 69 ? 5.148 -1.105 -3.464 1.00 0.00 69 LEU A O 8
ATOM 14359 N N . GLU A 1 70 ? 5.121 -3.148 -4.404 1.00 0.00 70 GLU A N 8
ATOM 14360 C CA . GLU A 1 70 ? 6.570 -3.265 -4.557 1.00 0.00 70 GLU A CA 8
ATOM 14361 C C . GLU A 1 70 ? 7.130 -2.138 -5.443 1.00 0.00 70 GLU A C 8
ATOM 14362 O O . GLU A 1 70 ? 8.153 -1.536 -5.123 1.00 0.00 70 GLU A O 8
ATOM 14374 N N . GLU A 1 71 ? 6.434 -1.803 -6.530 1.00 0.00 71 GLU A N 8
ATOM 14375 C CA . GLU A 1 71 ? 6.859 -0.779 -7.491 1.00 0.00 71 GLU A CA 8
ATOM 14376 C C . GLU A 1 71 ? 6.907 0.610 -6.850 1.00 0.00 71 GLU A C 8
ATOM 14377 O O . GLU A 1 71 ? 7.897 1.337 -6.974 1.00 0.00 71 GLU A O 8
ATOM 14389 N N . ALA A 1 72 ? 5.857 0.955 -6.106 1.00 0.00 72 ALA A N 8
ATOM 14390 C CA . ALA A 1 72 ? 5.785 2.210 -5.372 1.00 0.00 72 ALA A CA 8
ATOM 14391 C C . ALA A 1 72 ? 6.809 2.278 -4.240 1.00 0.00 72 ALA A C 8
ATOM 14392 O O . ALA A 1 72 ? 7.467 3.300 -4.056 1.00 0.00 72 ALA A O 8
ATOM 14399 N N . ALA A 1 73 ? 6.954 1.184 -3.495 1.00 0.00 73 ALA A N 8
ATOM 14400 C CA . ALA A 1 73 ? 7.884 1.081 -2.385 1.00 0.00 73 ALA A CA 8
ATOM 14401 C C . ALA A 1 73 ? 9.335 1.270 -2.836 1.00 0.00 73 ALA A C 8
ATOM 14402 O O . ALA A 1 73 ? 10.071 2.054 -2.236 1.00 0.00 73 ALA A O 8
ATOM 14409 N N . ARG A 1 74 ? 9.734 0.608 -3.928 1.00 0.00 74 ARG A N 8
ATOM 14410 C CA . ARG A 1 74 ? 11.077 0.753 -4.511 1.00 0.00 74 ARG A CA 8
ATOM 14411 C C . ARG A 1 74 ? 11.315 2.176 -5.018 1.00 0.00 74 ARG A C 8
ATOM 14412 O O . ARG A 1 74 ? 12.421 2.699 -4.887 1.00 0.00 74 ARG A O 8
ATOM 14433 N N . THR A 1 75 ? 10.263 2.820 -5.525 1.00 0.00 75 THR A N 8
ATOM 14434 C CA . THR A 1 75 ? 10.296 4.228 -5.970 1.00 0.00 75 THR A CA 8
ATOM 14435 C C . THR A 1 75 ? 10.456 5.207 -4.801 1.00 0.00 75 THR A C 8
ATOM 14436 O O . THR A 1 75 ? 11.336 6.065 -4.849 1.00 0.00 75 THR A O 8
ATOM 14447 N N . ALA A 1 76 ? 9.698 5.042 -3.714 1.00 0.00 76 ALA A N 8
ATOM 14448 C CA . ALA A 1 76 ? 9.797 5.871 -2.509 1.00 0.00 76 ALA A CA 8
ATOM 14449 C C . ALA A 1 76 ? 10.973 5.518 -1.565 1.00 0.00 76 ALA A C 8
ATOM 14450 O O . ALA A 1 76 ? 11.180 6.205 -0.562 1.00 0.00 76 ALA A O 8
ATOM 14457 N N . GLY A 1 77 ? 11.756 4.478 -1.871 1.00 0.00 77 GLY A N 8
ATOM 14458 C CA . GLY A 1 77 ? 12.935 4.084 -1.083 1.00 0.00 77 GLY A CA 8
ATOM 14459 C C . GLY A 1 77 ? 12.631 3.298 0.191 1.00 0.00 77 GLY A C 8
ATOM 14460 O O . GLY A 1 77 ? 13.328 3.444 1.198 1.00 0.00 77 GLY A O 8
ATOM 14464 N N . ALA A 1 78 ? 11.576 2.483 0.161 1.00 0.00 78 ALA A N 8
ATOM 14465 C CA . ALA A 1 78 ? 11.148 1.655 1.277 1.00 0.00 78 ALA A CA 8
ATOM 14466 C C . ALA A 1 78 ? 12.123 0.524 1.673 1.00 0.00 78 ALA A C 8
ATOM 14467 O O . ALA A 1 78 ? 13.033 0.134 0.937 1.00 0.00 78 ALA A O 8
ATOM 14474 N N . SER A 1 79 ? 11.847 -0.049 2.844 1.00 0.00 79 SER A N 8
ATOM 14475 C CA . SER A 1 79 ? 12.457 -1.247 3.416 1.00 0.00 79 SER A CA 8
ATOM 14476 C C . SER A 1 79 ? 11.796 -2.536 2.910 1.00 0.00 79 SER A C 8
ATOM 14477 O O . SER A 1 79 ? 10.568 -2.586 2.846 1.00 0.00 79 SER A O 8
ATOM 14485 N N . PRO A 1 80 ? 12.536 -3.637 2.696 1.00 0.00 80 PRO A N 8
ATOM 14486 C CA . PRO A 1 80 ? 11.928 -4.952 2.465 1.00 0.00 80 PRO A CA 8
ATOM 14487 C C . PRO A 1 80 ? 11.064 -5.389 3.664 1.00 0.00 80 PRO A C 8
ATOM 14488 O O . PRO A 1 80 ? 10.078 -6.106 3.494 1.00 0.00 80 PRO A O 8
ATOM 14499 N N . GLU A 1 81 ? 11.379 -4.883 4.864 1.00 0.00 81 GLU A N 8
ATOM 14500 C CA . GLU A 1 81 ? 10.597 -5.050 6.092 1.00 0.00 81 GLU A CA 8
ATOM 14501 C C . GLU A 1 81 ? 9.146 -4.541 5.964 1.00 0.00 81 GLU A C 8
ATOM 14502 O O . GLU A 1 81 ? 8.241 -5.231 6.427 1.00 0.00 81 GLU A O 8
ATOM 14514 N N . ILE A 1 82 ? 8.891 -3.384 5.323 1.00 0.00 82 ILE A N 8
ATOM 14515 C CA . ILE A 1 82 ? 7.525 -2.853 5.125 1.00 0.00 82 ILE A CA 8
ATOM 14516 C C . ILE A 1 82 ? 6.842 -3.446 3.904 1.00 0.00 82 ILE A C 8
ATOM 14517 O O . ILE A 1 82 ? 5.624 -3.591 3.900 1.00 0.00 82 ILE A O 8
ATOM 14533 N N . ILE A 1 83 ? 7.616 -3.760 2.860 1.00 0.00 83 ILE A N 8
ATOM 14534 C CA . ILE A 1 83 ? 7.091 -4.177 1.545 1.00 0.00 83 ILE A CA 8
ATOM 14535 C C . ILE A 1 83 ? 6.229 -5.418 1.717 1.00 0.00 83 ILE A C 8
ATOM 14536 O O . ILE A 1 83 ? 5.076 -5.444 1.287 1.00 0.00 83 ILE A O 8
ATOM 14552 N N . LYS A 1 84 ? 6.763 -6.406 2.439 1.00 0.00 84 LYS A N 8
ATOM 14553 C CA . LYS A 1 84 ? 6.039 -7.653 2.758 1.00 0.00 84 LYS A CA 8
ATOM 14554 C C . LYS A 1 84 ? 4.829 -7.408 3.670 1.00 0.00 84 LYS A C 8
ATOM 14555 O O . LYS A 1 84 ? 3.802 -8.070 3.543 1.00 0.00 84 LYS A O 8
ATOM 14574 N N . LYS A 1 85 ? 4.947 -6.426 4.566 1.00 0.00 85 LYS A N 8
ATOM 14575 C CA . LYS A 1 85 ? 3.991 -6.083 5.626 1.00 0.00 85 LYS A CA 8
ATOM 14576 C C . LYS A 1 85 ? 2.737 -5.393 5.092 1.00 0.00 85 LYS A C 8
ATOM 14577 O O . LYS A 1 85 ? 1.631 -5.871 5.327 1.00 0.00 85 LYS A O 8
ATOM 14596 N N . LEU A 1 86 ? 2.912 -4.341 4.293 1.00 0.00 86 LEU A N 8
ATOM 14597 C CA . LEU A 1 86 ? 1.846 -3.668 3.546 1.00 0.00 86 LEU A CA 8
ATOM 14598 C C . LEU A 1 86 ? 1.236 -4.643 2.524 1.00 0.00 86 LEU A C 8
ATOM 14599 O O . LEU A 1 86 ? 0.026 -4.832 2.514 1.00 0.00 86 LEU A O 8
ATOM 14615 N N . ALA A 1 87 ? 2.058 -5.335 1.717 1.00 0.00 87 ALA A N 8
ATOM 14616 C CA . ALA A 1 87 ? 1.569 -6.289 0.714 1.00 0.00 87 ALA A CA 8
ATOM 14617 C C . ALA A 1 87 ? 0.735 -7.431 1.339 1.00 0.00 87 ALA A C 8
ATOM 14618 O O . ALA A 1 87 ? -0.218 -7.885 0.715 1.00 0.00 87 ALA A O 8
ATOM 14625 N N . SER A 1 88 ? 1.016 -7.856 2.581 1.00 0.00 88 SER A N 8
ATOM 14626 C CA . SER A 1 88 ? 0.213 -8.847 3.321 1.00 0.00 88 SER A CA 8
ATOM 14627 C C . SER A 1 88 ? -1.246 -8.401 3.472 1.00 0.00 88 SER A C 8
ATOM 14628 O O . SER A 1 88 ? -2.159 -9.222 3.375 1.00 0.00 88 SER A O 8
ATOM 14636 N N . ALA A 1 89 ? -1.489 -7.094 3.630 1.00 0.00 89 ALA A N 8
ATOM 14637 C CA . ALA A 1 89 ? -2.836 -6.524 3.655 1.00 0.00 89 ALA A CA 8
ATOM 14638 C C . ALA A 1 89 ? -3.579 -6.783 2.338 1.00 0.00 89 ALA A C 8
ATOM 14639 O O . ALA A 1 89 ? -4.760 -7.124 2.350 1.00 0.00 89 ALA A O 8
ATOM 14646 N N . LEU A 1 90 ? -2.872 -6.694 1.209 1.00 0.00 90 LEU A N 8
ATOM 14647 C CA . LEU A 1 90 ? -3.417 -6.972 -0.115 1.00 0.00 90 LEU A CA 8
ATOM 14648 C C . LEU A 1 90 ? -3.707 -8.465 -0.317 1.00 0.00 90 LEU A C 8
ATOM 14649 O O . LEU A 1 90 ? -4.670 -8.812 -0.997 1.00 0.00 90 LEU A O 8
ATOM 14665 N N . GLU A 1 91 ? -2.931 -9.352 0.309 1.00 0.00 91 GLU A N 8
ATOM 14666 C CA . GLU A 1 91 ? -3.195 -10.794 0.243 1.00 0.00 91 GLU A CA 8
ATOM 14667 C C . GLU A 1 91 ? -4.511 -11.169 0.936 1.00 0.00 91 GLU A C 8
ATOM 14668 O O . GLU A 1 91 ? -5.305 -11.934 0.383 1.00 0.00 91 GLU A O 8
ATOM 14680 N N . ARG A 1 92 ? -4.786 -10.578 2.108 1.00 0.00 92 ARG A N 8
ATOM 14681 C CA . ARG A 1 92 ? -6.061 -10.771 2.819 1.00 0.00 92 ARG A CA 8
ATOM 14682 C C . ARG A 1 92 ? -7.236 -10.040 2.171 1.00 0.00 92 ARG A C 8
ATOM 14683 O O . ARG A 1 92 ? -8.349 -10.551 2.232 1.00 0.00 92 ARG A O 8
ATOM 14704 N N . LEU A 1 93 ? -7.023 -8.899 1.505 1.00 0.00 93 LEU A N 8
ATOM 14705 C CA . LEU A 1 93 ? -8.112 -8.093 0.921 1.00 0.00 93 LEU A CA 8
ATOM 14706 C C . LEU A 1 93 ? -8.899 -8.837 -0.175 1.00 0.00 93 LEU A C 8
ATOM 14707 O O . LEU A 1 93 ? -10.107 -8.635 -0.323 1.00 0.00 93 LEU A O 8
ATOM 14723 N N . ALA A 1 94 ? -8.219 -9.722 -0.906 1.00 0.00 94 ALA A N 8
ATOM 14724 C CA . ALA A 1 94 ? -8.825 -10.562 -1.940 1.00 0.00 94 ALA A CA 8
ATOM 14725 C C . ALA A 1 94 ? -9.708 -11.674 -1.352 1.00 0.00 94 ALA A C 8
ATOM 14726 O O . ALA A 1 94 ? -10.847 -11.853 -1.788 1.00 0.00 94 ALA A O 8
ATOM 14733 N N . GLU A 1 95 ? -9.215 -12.405 -0.346 1.00 0.00 95 GLU A N 8
ATOM 14734 C CA . GLU A 1 95 ? -9.965 -13.508 0.278 1.00 0.00 95 GLU A CA 8
ATOM 14735 C C . GLU A 1 95 ? -11.043 -13.031 1.272 1.00 0.00 95 GLU A C 8
ATOM 14736 O O . GLU A 1 95 ? -12.045 -13.719 1.479 1.00 0.00 95 GLU A O 8
ATOM 14748 N N . GLU A 1 96 ? -10.877 -11.839 1.859 1.00 0.00 96 GLU A N 8
ATOM 14749 C CA . GLU A 1 96 ? -11.880 -11.182 2.715 1.00 0.00 96 GLU A CA 8
ATOM 14750 C C . GLU A 1 96 ? -13.136 -10.762 1.929 1.00 0.00 96 GLU A C 8
ATOM 14751 O O . GLU A 1 96 ? -14.224 -10.679 2.504 1.00 0.00 96 GLU A O 8
ATOM 14763 N N . GLY A 1 97 ? -13.010 -10.530 0.617 1.00 0.00 97 GLY A N 8
ATOM 14764 C CA . GLY A 1 97 ? -14.119 -10.132 -0.248 1.00 0.00 97 GLY A CA 8
ATOM 14765 C C . GLY A 1 97 ? -14.296 -8.614 -0.306 1.00 0.00 97 GLY A C 8
ATOM 14766 O O . GLY A 1 97 ? -15.426 -8.127 -0.209 1.00 0.00 97 GLY A O 8
ATOM 14770 N N . ALA A 1 98 ? -13.180 -7.891 -0.474 1.00 0.00 98 ALA A N 8
ATOM 14771 C CA . ALA A 1 98 ? -13.083 -6.433 -0.587 1.00 0.00 98 ALA A CA 8
ATOM 14772 C C . ALA A 1 98 ? -13.467 -5.617 0.666 1.00 0.00 98 ALA A C 8
ATOM 14773 O O . ALA A 1 98 ? -14.085 -6.106 1.615 1.00 0.00 98 ALA A O 8
ATOM 14780 N N . ALA A 1 99 ? -13.098 -4.333 0.635 1.00 0.00 99 ALA A N 8
ATOM 14781 C CA . ALA A 1 99 ? -13.522 -3.302 1.578 1.00 0.00 99 ALA A CA 8
ATOM 14782 C C . ALA A 1 99 ? -14.398 -2.277 0.834 1.00 0.00 99 ALA A C 8
ATOM 14783 O O . ALA A 1 99 ? -13.872 -1.346 0.223 1.00 0.00 99 ALA A O 8
ATOM 14790 N N . LYS A 1 100 ? -15.729 -2.438 0.837 1.00 0.00 100 LYS A N 8
ATOM 14791 C CA . LYS A 1 100 ? -16.641 -1.627 -0.005 1.00 0.00 100 LYS A CA 8
ATOM 14792 C C . LYS A 1 100 ? -16.634 -0.136 0.309 1.00 0.00 100 LYS A C 8
ATOM 14793 O O . LYS A 1 100 ? -16.885 0.676 -0.579 1.00 0.00 100 LYS A O 8
ATOM 14812 N N . GLU A 1 101 ? -16.280 0.248 1.535 1.00 0.00 101 GLU A N 8
ATOM 14813 C CA . GLU A 1 101 ? -16.121 1.663 1.885 1.00 0.00 101 GLU A CA 8
ATOM 14814 C C . GLU A 1 101 ? -14.892 2.320 1.237 1.00 0.00 101 GLU A C 8
ATOM 14815 O O . GLU A 1 101 ? -14.797 3.548 1.226 1.00 0.00 101 GLU A O 8
ATOM 14827 N N . ALA A 1 102 ? -13.980 1.546 0.639 1.00 0.00 102 ALA A N 8
ATOM 14828 C CA . ALA A 1 102 ? -12.913 2.098 -0.193 1.00 0.00 102 ALA A CA 8
ATOM 14829 C C . ALA A 1 102 ? -13.459 2.858 -1.414 1.00 0.00 102 ALA A C 8
ATOM 14830 O O . ALA A 1 102 ? -12.841 3.824 -1.859 1.00 0.00 102 ALA A O 8
ATOM 14837 N N . ALA A 1 103 ? -14.638 2.479 -1.924 1.00 0.00 103 ALA A N 8
ATOM 14838 C CA . ALA A 1 103 ? -15.272 3.142 -3.061 1.00 0.00 103 ALA A CA 8
ATOM 14839 C C . ALA A 1 103 ? -15.663 4.598 -2.730 1.00 0.00 103 ALA A C 8
ATOM 14840 O O . ALA A 1 103 ? -15.246 5.522 -3.430 1.00 0.00 103 ALA A O 8
ATOM 14847 N N . ARG A 1 104 ? -16.375 4.829 -1.616 1.00 0.00 104 ARG A N 8
ATOM 14848 C CA . ARG A 1 104 ? -16.753 6.185 -1.164 1.00 0.00 104 ARG A CA 8
ATOM 14849 C C . ARG A 1 104 ? -15.555 7.020 -0.692 1.00 0.00 104 ARG A C 8
ATOM 14850 O O . ARG A 1 104 ? -15.522 8.227 -0.931 1.00 0.00 104 ARG A O 8
ATOM 14871 N N . GLN A 1 105 ? -14.546 6.386 -0.090 1.00 0.00 105 GLN A N 8
ATOM 14872 C CA . GLN A 1 105 ? -13.305 7.066 0.306 1.00 0.00 105 GLN A CA 8
ATOM 14873 C C . GLN A 1 105 ? -12.465 7.503 -0.909 1.00 0.00 105 GLN A C 8
ATOM 14874 O O . GLN A 1 105 ? -11.946 8.620 -0.919 1.00 0.00 105 GLN A O 8
ATOM 14888 N N . ALA A 1 106 ? -12.386 6.680 -1.963 1.00 0.00 106 ALA A N 8
ATOM 14889 C CA . ALA A 1 106 ? -11.754 7.055 -3.228 1.00 0.00 106 ALA A CA 8
ATOM 14890 C C . ALA A 1 106 ? -12.517 8.189 -3.936 1.00 0.00 106 ALA A C 8
ATOM 14891 O O . ALA A 1 106 ? -11.902 9.160 -4.377 1.00 0.00 106 ALA A O 8
ATOM 14898 N N . GLU A 1 107 ? -13.852 8.108 -3.998 1.00 0.00 107 GLU A N 8
ATOM 14899 C CA . GLU A 1 107 ? -14.710 9.123 -4.631 1.00 0.00 107 GLU A CA 8
ATOM 14900 C C . GLU A 1 107 ? -14.539 10.521 -4.021 1.00 0.00 107 GLU A C 8
ATOM 14901 O O . GLU A 1 107 ? -14.541 11.508 -4.753 1.00 0.00 107 GLU A O 8
ATOM 14913 N N . GLU A 1 108 ? -14.323 10.632 -2.708 1.00 0.00 108 GLU A N 8
ATOM 14914 C CA . GLU A 1 108 ? -14.076 11.931 -2.068 1.00 0.00 108 GLU A CA 8
ATOM 14915 C C . GLU A 1 108 ? -12.764 12.578 -2.554 1.00 0.00 108 GLU A C 8
ATOM 14916 O O . GLU A 1 108 ? -12.720 13.788 -2.790 1.00 0.00 108 GLU A O 8
ATOM 14928 N N . VAL A 1 109 ? -11.712 11.781 -2.790 1.00 0.00 109 VAL A N 8
ATOM 14929 C CA . VAL A 1 109 ? -10.431 12.264 -3.343 1.00 0.00 109 VAL A CA 8
ATOM 14930 C C . VAL A 1 109 ? -10.522 12.525 -4.850 1.00 0.00 109 VAL A C 8
ATOM 14931 O O . VAL A 1 109 ? -9.943 13.502 -5.330 1.00 0.00 109 VAL A O 8
ATOM 14944 N N . ARG A 1 110 ? -11.321 11.742 -5.589 1.00 0.00 110 ARG A N 8
ATOM 14945 C CA . ARG A 1 110 ? -11.659 12.027 -6.997 1.00 0.00 110 ARG A CA 8
ATOM 14946 C C . ARG A 1 110 ? -12.404 13.359 -7.155 1.00 0.00 110 ARG A C 8
ATOM 14947 O O . ARG A 1 110 ? -12.133 14.097 -8.105 1.00 0.00 110 ARG A O 8
ATOM 14968 N N . LYS A 1 111 ? -13.307 13.690 -6.219 1.00 0.00 111 LYS A N 8
ATOM 14969 C CA . LYS A 1 111 ? -14.024 14.977 -6.169 1.00 0.00 111 LYS A CA 8
ATOM 14970 C C . LYS A 1 111 ? -13.087 16.137 -5.821 1.00 0.00 111 LYS A C 8
ATOM 14971 O O . LYS A 1 111 ? -13.060 17.127 -6.555 1.00 0.00 111 LYS A O 8
ATOM 14990 N N . ARG A 1 112 ? -12.315 16.018 -4.726 1.00 0.00 112 ARG A N 8
ATOM 14991 C CA . ARG A 1 112 ? -11.338 17.042 -4.291 1.00 0.00 112 ARG A CA 8
ATOM 14992 C C . ARG A 1 112 ? -10.306 16.572 -3.257 1.00 0.00 112 ARG A C 8
ATOM 14993 O O . ARG A 1 112 ? -9.138 16.947 -3.342 1.00 0.00 112 ARG A O 8
ATOM 15014 N N . GLY A 1 113 ? -10.744 15.778 -2.279 1.00 0.00 113 GLY A N 8
ATOM 15015 C CA . GLY A 1 113 ? -9.992 15.476 -1.057 1.00 0.00 113 GLY A CA 8
ATOM 15016 C C . GLY A 1 113 ? -10.116 16.622 -0.035 1.00 0.00 113 GLY A C 8
ATOM 15017 O O . GLY A 1 113 ? -10.421 17.762 -0.399 1.00 0.00 113 GLY A O 8
ATOM 15021 N N . SER A 1 114 ? -9.924 16.330 1.253 1.00 0.00 114 SER A N 8
ATOM 15022 C CA . SER A 1 114 ? -10.123 17.304 2.337 1.00 0.00 114 SER A CA 8
ATOM 15023 C C . SER A 1 114 ? -8.868 18.132 2.635 1.00 0.00 114 SER A C 8
ATOM 15024 O O . SER A 1 114 ? -7.739 17.652 2.499 1.00 0.00 114 SER A O 8
ATOM 15032 N N . LEU A 1 115 ? -9.062 19.372 3.095 1.00 0.00 115 LEU A N 8
ATOM 15033 C CA . LEU A 1 115 ? -8.000 20.216 3.652 1.00 0.00 115 LEU A CA 8
ATOM 15034 C C . LEU A 1 115 ? -7.541 19.769 5.045 1.00 0.00 115 LEU A C 8
ATOM 15035 O O . LEU A 1 115 ? -6.374 19.954 5.397 1.00 0.00 115 LEU A O 8
ATOM 15051 N N . GLU A 1 116 ? -8.440 19.190 5.839 1.00 0.00 116 GLU A N 8
ATOM 15052 C CA . GLU A 1 116 ? -8.221 18.923 7.263 1.00 0.00 116 GLU A CA 8
ATOM 15053 C C . GLU A 1 116 ? -8.819 17.582 7.728 1.00 0.00 116 GLU A C 8
ATOM 15054 O O . GLU A 1 116 ? -9.660 16.987 7.048 1.00 0.00 116 GLU A O 8
ATOM 15066 N N . HIS A 1 117 ? -8.401 17.110 8.906 1.00 0.00 117 HIS A N 8
ATOM 15067 C CA . HIS A 1 117 ? -8.901 15.883 9.535 1.00 0.00 117 HIS A CA 8
ATOM 15068 C C . HIS A 1 117 ? -9.116 16.086 11.046 1.00 0.00 117 HIS A C 8
ATOM 15069 O O . HIS A 1 117 ? -8.358 16.813 11.696 1.00 0.00 117 HIS A O 8
ATOM 15083 N N . HIS A 1 118 ? -10.157 15.462 11.604 1.00 0.00 118 HIS A N 8
ATOM 15084 C CA . HIS A 1 118 ? -10.628 15.716 12.972 1.00 0.00 118 HIS A CA 8
ATOM 15085 C C . HIS A 1 118 ? -10.057 14.729 14.007 1.00 0.00 118 HIS A C 8
ATOM 15086 O O . HIS A 1 118 ? -9.726 13.584 13.688 1.00 0.00 118 HIS A O 8
ATOM 15100 N N . HIS A 1 119 ? -9.962 15.178 15.261 1.00 0.00 119 HIS A N 8
ATOM 15101 C CA . HIS A 1 119 ? -9.524 14.405 16.435 1.00 0.00 119 HIS A CA 8
ATOM 15102 C C . HIS A 1 119 ? -10.497 14.605 17.616 1.00 0.00 119 HIS A C 8
ATOM 15103 O O . HIS A 1 119 ? -11.289 15.553 17.630 1.00 0.00 119 HIS A O 8
ATOM 15117 N N . HIS A 1 120 ? -10.431 13.726 18.622 1.00 0.00 120 HIS A N 8
ATOM 15118 C CA . HIS A 1 120 ? -11.243 13.817 19.843 1.00 0.00 120 HIS A CA 8
ATOM 15119 C C . HIS A 1 120 ? -10.916 15.071 20.681 1.00 0.00 120 HIS A C 8
ATOM 15120 O O . HIS A 1 120 ? -9.780 15.554 20.696 1.00 0.00 120 HIS A O 8
ATOM 15134 N N . HIS A 1 121 ? -11.917 15.583 21.406 1.00 0.00 121 HIS A N 8
ATOM 15135 C CA . HIS A 1 121 ? -11.828 16.834 22.180 1.00 0.00 121 HIS A CA 8
ATOM 15136 C C . HIS A 1 121 ? -11.276 16.657 23.614 1.00 0.00 121 HIS A C 8
ATOM 15137 O O . HIS A 1 121 ? -11.066 17.648 24.322 1.00 0.00 121 HIS A O 8
ATOM 15151 N N . HIS A 1 122 ? -11.054 15.411 24.053 1.00 0.00 122 HIS A N 8
ATOM 15152 C CA . HIS A 1 122 ? -10.589 15.043 25.401 1.00 0.00 122 HIS A CA 8
ATOM 15153 C C . HIS A 1 122 ? -9.062 15.185 25.570 1.00 0.00 122 HIS A C 8
ATOM 15154 O O . HIS A 1 122 ? -8.302 14.686 24.707 1.00 0.00 122 HIS A O 8
ATOM 15169 N N . GLY A 1 1 ? 3.799 22.827 -5.083 1.00 0.00 1 GLY A N 9
ATOM 15170 C CA . GLY A 1 1 ? 2.358 23.139 -4.969 1.00 0.00 1 GLY A CA 9
ATOM 15171 C C . GLY A 1 1 ? 1.640 22.096 -4.130 1.00 0.00 1 GLY A C 9
ATOM 15172 O O . GLY A 1 1 ? 1.600 20.924 -4.501 1.00 0.00 1 GLY A O 9
ATOM 15178 N N . GLU A 1 2 ? 1.066 22.499 -2.992 1.00 0.00 2 GLU A N 9
ATOM 15179 C CA . GLU A 1 2 ? 0.401 21.585 -2.039 1.00 0.00 2 GLU A CA 9
ATOM 15180 C C . GLU A 1 2 ? -0.938 21.025 -2.554 1.00 0.00 2 GLU A C 9
ATOM 15181 O O . GLU A 1 2 ? -1.362 19.948 -2.130 1.00 0.00 2 GLU A O 9
ATOM 15193 N N . THR A 1 3 ? -1.602 21.734 -3.473 1.00 0.00 3 THR A N 9
ATOM 15194 C CA . THR A 1 3 ? -2.968 21.442 -3.947 1.00 0.00 3 THR A CA 9
ATOM 15195 C C . THR A 1 3 ? -3.098 20.041 -4.543 1.00 0.00 3 THR A C 9
ATOM 15196 O O . THR A 1 3 ? -3.882 19.231 -4.043 1.00 0.00 3 THR A O 9
ATOM 15207 N N . LYS A 1 4 ? -2.308 19.729 -5.576 1.00 0.00 4 LYS A N 9
ATOM 15208 C CA . LYS A 1 4 ? -2.287 18.412 -6.243 1.00 0.00 4 LYS A CA 9
ATOM 15209 C C . LYS A 1 4 ? -1.530 17.349 -5.437 1.00 0.00 4 LYS A C 9
ATOM 15210 O O . LYS A 1 4 ? -1.816 16.161 -5.579 1.00 0.00 4 LYS A O 9
ATOM 15229 N N . ALA A 1 5 ? -0.598 17.759 -4.572 1.00 0.00 5 ALA A N 9
ATOM 15230 C CA . ALA A 1 5 ? 0.169 16.848 -3.720 1.00 0.00 5 ALA A CA 9
ATOM 15231 C C . ALA A 1 5 ? -0.685 16.200 -2.615 1.00 0.00 5 ALA A C 9
ATOM 15232 O O . ALA A 1 5 ? -0.533 15.006 -2.367 1.00 0.00 5 ALA A O 9
ATOM 15239 N N . LYS A 1 6 ? -1.618 16.945 -1.997 1.00 0.00 6 LYS A N 9
ATOM 15240 C CA . LYS A 1 6 ? -2.453 16.471 -0.871 1.00 0.00 6 LYS A CA 9
ATOM 15241 C C . LYS A 1 6 ? -3.210 15.171 -1.177 1.00 0.00 6 LYS A C 9
ATOM 15242 O O . LYS A 1 6 ? -3.320 14.307 -0.308 1.00 0.00 6 LYS A O 9
ATOM 15261 N N . ALA A 1 7 ? -3.664 14.991 -2.421 1.00 0.00 7 ALA A N 9
ATOM 15262 C CA . ALA A 1 7 ? -4.312 13.772 -2.899 1.00 0.00 7 ALA A CA 9
ATOM 15263 C C . ALA A 1 7 ? -3.455 12.503 -2.697 1.00 0.00 7 ALA A C 9
ATOM 15264 O O . ALA A 1 7 ? -4.006 11.432 -2.461 1.00 0.00 7 ALA A O 9
ATOM 15271 N N . ALA A 1 8 ? -2.120 12.608 -2.725 1.00 0.00 8 ALA A N 9
ATOM 15272 C CA . ALA A 1 8 ? -1.225 11.475 -2.500 1.00 0.00 8 ALA A CA 9
ATOM 15273 C C . ALA A 1 8 ? -1.260 10.997 -1.037 1.00 0.00 8 ALA A C 9
ATOM 15274 O O . ALA A 1 8 ? -1.554 9.827 -0.787 1.00 0.00 8 ALA A O 9
ATOM 15281 N N . GLN A 1 9 ? -1.071 11.897 -0.061 1.00 0.00 9 GLN A N 9
ATOM 15282 C CA . GLN A 1 9 ? -1.216 11.549 1.361 1.00 0.00 9 GLN A CA 9
ATOM 15283 C C . GLN A 1 9 ? -2.631 11.066 1.687 1.00 0.00 9 GLN A C 9
ATOM 15284 O O . GLN A 1 9 ? -2.795 10.091 2.418 1.00 0.00 9 GLN A O 9
ATOM 15298 N N . GLU A 1 10 ? -3.650 11.706 1.113 1.00 0.00 10 GLU A N 9
ATOM 15299 C CA . GLU A 1 10 ? -5.055 11.357 1.319 1.00 0.00 10 GLU A CA 9
ATOM 15300 C C . GLU A 1 10 ? -5.386 9.977 0.752 1.00 0.00 10 GLU A C 9
ATOM 15301 O O . GLU A 1 10 ? -6.229 9.295 1.325 1.00 0.00 10 GLU A O 9
ATOM 15313 N N . ALA A 1 11 ? -4.697 9.520 -0.299 1.00 0.00 11 ALA A N 9
ATOM 15314 C CA . ALA A 1 11 ? -4.889 8.174 -0.823 1.00 0.00 11 ALA A CA 9
ATOM 15315 C C . ALA A 1 11 ? -4.497 7.092 0.206 1.00 0.00 11 ALA A C 9
ATOM 15316 O O . ALA A 1 11 ? -5.306 6.221 0.522 1.00 0.00 11 ALA A O 9
ATOM 15323 N N . LEU A 1 12 ? -3.309 7.182 0.822 1.00 0.00 12 LEU A N 9
ATOM 15324 C CA . LEU A 1 12 ? -2.886 6.241 1.868 1.00 0.00 12 LEU A CA 9
ATOM 15325 C C . LEU A 1 12 ? -3.669 6.452 3.173 1.00 0.00 12 LEU A C 9
ATOM 15326 O O . LEU A 1 12 ? -4.085 5.485 3.813 1.00 0.00 12 LEU A O 9
ATOM 15342 N N . ARG A 1 13 ? -3.915 7.707 3.563 1.00 0.00 13 ARG A N 9
ATOM 15343 C CA . ARG A 1 13 ? -4.663 8.056 4.780 1.00 0.00 13 ARG A CA 9
ATOM 15344 C C . ARG A 1 13 ? -6.085 7.487 4.731 1.00 0.00 13 ARG A C 9
ATOM 15345 O O . ARG A 1 13 ? -6.505 6.807 5.669 1.00 0.00 13 ARG A O 9
ATOM 15366 N N . ALA A 1 14 ? -6.778 7.649 3.605 1.00 0.00 14 ALA A N 9
ATOM 15367 C CA . ALA A 1 14 ? -8.079 7.029 3.367 1.00 0.00 14 ALA A CA 9
ATOM 15368 C C . ALA A 1 14 ? -7.988 5.498 3.234 1.00 0.00 14 ALA A C 9
ATOM 15369 O O . ALA A 1 14 ? -8.890 4.798 3.688 1.00 0.00 14 ALA A O 9
ATOM 15376 N N . ALA A 1 15 ? -6.883 4.944 2.721 1.00 0.00 15 ALA A N 9
ATOM 15377 C CA . ALA A 1 15 ? -6.666 3.496 2.703 1.00 0.00 15 ALA A CA 9
ATOM 15378 C C . ALA A 1 15 ? -6.620 2.886 4.118 1.00 0.00 15 ALA A C 9
ATOM 15379 O O . ALA A 1 15 ? -7.243 1.852 4.360 1.00 0.00 15 ALA A O 9
ATOM 15386 N N . ARG A 1 16 ? -5.972 3.553 5.084 1.00 0.00 16 ARG A N 9
ATOM 15387 C CA . ARG A 1 16 ? -5.965 3.120 6.496 1.00 0.00 16 ARG A CA 9
ATOM 15388 C C . ARG A 1 16 ? -7.331 3.303 7.165 1.00 0.00 16 ARG A C 9
ATOM 15389 O O . ARG A 1 16 ? -7.681 2.534 8.054 1.00 0.00 16 ARG A O 9
ATOM 15410 N N . GLU A 1 17 ? -8.109 4.296 6.734 1.00 0.00 17 GLU A N 9
ATOM 15411 C CA . GLU A 1 17 ? -9.473 4.549 7.220 1.00 0.00 17 GLU A CA 9
ATOM 15412 C C . GLU A 1 17 ? -10.478 3.484 6.741 1.00 0.00 17 GLU A C 9
ATOM 15413 O O . GLU A 1 17 ? -11.336 3.036 7.502 1.00 0.00 17 GLU A O 9
ATOM 15425 N N . GLN A 1 18 ? -10.358 3.073 5.475 1.00 0.00 18 GLN A N 9
ATOM 15426 C CA . GLN A 1 18 ? -11.338 2.243 4.767 1.00 0.00 18 GLN A CA 9
ATOM 15427 C C . GLN A 1 18 ? -11.077 0.726 4.875 1.00 0.00 18 GLN A C 9
ATOM 15428 O O . GLN A 1 18 ? -11.982 -0.068 4.619 1.00 0.00 18 GLN A O 9
ATOM 15442 N N . ALA A 1 19 ? -9.849 0.304 5.197 1.00 0.00 19 ALA A N 9
ATOM 15443 C CA . ALA A 1 19 ? -9.458 -1.107 5.177 1.00 0.00 19 ALA A CA 9
ATOM 15444 C C . ALA A 1 19 ? -10.291 -1.926 6.185 1.00 0.00 19 ALA A C 9
ATOM 15445 O O . ALA A 1 19 ? -10.307 -1.637 7.382 1.00 0.00 19 ALA A O 9
ATOM 15452 N N . THR A 1 20 ? -10.993 -2.955 5.700 1.00 0.00 20 THR A N 9
ATOM 15453 C CA . THR A 1 20 ? -12.029 -3.679 6.470 1.00 0.00 20 THR A CA 9
ATOM 15454 C C . THR A 1 20 ? -11.499 -4.608 7.575 1.00 0.00 20 THR A C 9
ATOM 15455 O O . THR A 1 20 ? -12.289 -5.141 8.357 1.00 0.00 20 THR A O 9
ATOM 15466 N N . THR A 1 21 ? -10.180 -4.809 7.662 1.00 0.00 21 THR A N 9
ATOM 15467 C CA . THR A 1 21 ? -9.518 -5.620 8.703 1.00 0.00 21 THR A CA 9
ATOM 15468 C C . THR A 1 21 ? -8.528 -4.781 9.521 1.00 0.00 21 THR A C 9
ATOM 15469 O O . THR A 1 21 ? -7.778 -3.989 8.944 1.00 0.00 21 THR A O 9
ATOM 15480 N N . PRO A 1 22 ? -8.460 -4.979 10.851 1.00 0.00 22 PRO A N 9
ATOM 15481 C CA . PRO A 1 22 ? -7.498 -4.302 11.725 1.00 0.00 22 PRO A CA 9
ATOM 15482 C C . PRO A 1 22 ? -6.046 -4.696 11.414 1.00 0.00 22 PRO A C 9
ATOM 15483 O O . PRO A 1 22 ? -5.131 -3.887 11.579 1.00 0.00 22 PRO A O 9
ATOM 15494 N N . GLU A 1 23 ? -5.831 -5.914 10.908 1.00 0.00 23 GLU A N 9
ATOM 15495 C CA . GLU A 1 23 ? -4.519 -6.405 10.488 1.00 0.00 23 GLU A CA 9
ATOM 15496 C C . GLU A 1 23 ? -4.034 -5.687 9.229 1.00 0.00 23 GLU A C 9
ATOM 15497 O O . GLU A 1 23 ? -2.837 -5.454 9.076 1.00 0.00 23 GLU A O 9
ATOM 15509 N N . ALA A 1 24 ? -4.954 -5.309 8.338 1.00 0.00 24 ALA A N 9
ATOM 15510 C CA . ALA A 1 24 ? -4.650 -4.422 7.226 1.00 0.00 24 ALA A CA 9
ATOM 15511 C C . ALA A 1 24 ? -4.380 -2.996 7.730 1.00 0.00 24 ALA A C 9
ATOM 15512 O O . ALA A 1 24 ? -3.350 -2.416 7.394 1.00 0.00 24 ALA A O 9
ATOM 15519 N N . GLN A 1 25 ? -5.229 -2.457 8.611 1.00 0.00 25 GLN A N 9
ATOM 15520 C CA . GLN A 1 25 ? -5.109 -1.063 9.075 1.00 0.00 25 GLN A CA 9
ATOM 15521 C C . GLN A 1 25 ? -3.744 -0.784 9.728 1.00 0.00 25 GLN A C 9
ATOM 15522 O O . GLN A 1 25 ? -3.100 0.215 9.404 1.00 0.00 25 GLN A O 9
ATOM 15536 N N . LYS A 1 26 ? -3.262 -1.687 10.594 1.00 0.00 26 LYS A N 9
ATOM 15537 C CA . LYS A 1 26 ? -1.947 -1.553 11.251 1.00 0.00 26 LYS A CA 9
ATOM 15538 C C . LYS A 1 26 ? -0.763 -1.734 10.289 1.00 0.00 26 LYS A C 9
ATOM 15539 O O . LYS A 1 26 ? 0.286 -1.117 10.458 1.00 0.00 26 LYS A O 9
ATOM 15558 N N . ALA A 1 27 ? -0.938 -2.579 9.274 1.00 0.00 27 ALA A N 9
ATOM 15559 C CA . ALA A 1 27 ? 0.067 -2.891 8.258 1.00 0.00 27 ALA A CA 9
ATOM 15560 C C . ALA A 1 27 ? 0.259 -1.757 7.235 1.00 0.00 27 ALA A C 9
ATOM 15561 O O . ALA A 1 27 ? 1.384 -1.501 6.801 1.00 0.00 27 ALA A O 9
ATOM 15568 N N . LEU A 1 28 ? -0.812 -1.031 6.894 1.00 0.00 28 LEU A N 9
ATOM 15569 C CA . LEU A 1 28 ? -0.751 0.166 6.046 1.00 0.00 28 LEU A CA 9
ATOM 15570 C C . LEU A 1 28 ? 0.101 1.282 6.666 1.00 0.00 28 LEU A C 9
ATOM 15571 O O . LEU A 1 28 ? 0.814 1.995 5.957 1.00 0.00 28 LEU A O 9
ATOM 15587 N N . GLU A 1 29 ? 0.070 1.399 7.992 1.00 0.00 29 GLU A N 9
ATOM 15588 C CA . GLU A 1 29 ? 0.865 2.378 8.734 1.00 0.00 29 GLU A CA 9
ATOM 15589 C C . GLU A 1 29 ? 2.376 2.090 8.691 1.00 0.00 29 GLU A C 9
ATOM 15590 O O . GLU A 1 29 ? 3.171 3.008 8.882 1.00 0.00 29 GLU A O 9
ATOM 15602 N N . GLU A 1 30 ? 2.800 0.852 8.400 1.00 0.00 30 GLU A N 9
ATOM 15603 C CA . GLU A 1 30 ? 4.222 0.514 8.242 1.00 0.00 30 GLU A CA 9
ATOM 15604 C C . GLU A 1 30 ? 4.858 1.240 7.051 1.00 0.00 30 GLU A C 9
ATOM 15605 O O . GLU A 1 30 ? 5.940 1.811 7.179 1.00 0.00 30 GLU A O 9
ATOM 15617 N N . LEU A 1 31 ? 4.168 1.264 5.903 1.00 0.00 31 LEU A N 9
ATOM 15618 C CA . LEU A 1 31 ? 4.631 2.002 4.731 1.00 0.00 31 LEU A CA 9
ATOM 15619 C C . LEU A 1 31 ? 4.788 3.499 5.053 1.00 0.00 31 LEU A C 9
ATOM 15620 O O . LEU A 1 31 ? 5.800 4.124 4.739 1.00 0.00 31 LEU A O 9
ATOM 15636 N N . GLU A 1 32 ? 3.801 4.055 5.751 1.00 0.00 32 GLU A N 9
ATOM 15637 C CA . GLU A 1 32 ? 3.733 5.472 6.137 1.00 0.00 32 GLU A CA 9
ATOM 15638 C C . GLU A 1 32 ? 4.938 5.934 6.965 1.00 0.00 32 GLU A C 9
ATOM 15639 O O . GLU A 1 32 ? 5.319 7.097 6.858 1.00 0.00 32 GLU A O 9
ATOM 15651 N N . LYS A 1 33 ? 5.587 5.048 7.734 1.00 0.00 33 LYS A N 9
ATOM 15652 C CA . LYS A 1 33 ? 6.763 5.387 8.552 1.00 0.00 33 LYS A CA 9
ATOM 15653 C C . LYS A 1 33 ? 7.960 5.726 7.666 1.00 0.00 33 LYS A C 9
ATOM 15654 O O . LYS A 1 33 ? 8.796 6.549 8.037 1.00 0.00 33 LYS A O 9
ATOM 15673 N N . VAL A 1 34 ? 8.016 5.111 6.483 1.00 0.00 34 VAL A N 9
ATOM 15674 C CA . VAL A 1 34 ? 9.058 5.313 5.473 1.00 0.00 34 VAL A CA 9
ATOM 15675 C C . VAL A 1 34 ? 8.708 6.427 4.498 1.00 0.00 34 VAL A C 9
ATOM 15676 O O . VAL A 1 34 ? 9.548 7.268 4.197 1.00 0.00 34 VAL A O 9
ATOM 15689 N N . LEU A 1 35 ? 7.449 6.503 4.052 1.00 0.00 35 LEU A N 9
ATOM 15690 C CA . LEU A 1 35 ? 6.984 7.637 3.252 1.00 0.00 35 LEU A CA 9
ATOM 15691 C C . LEU A 1 35 ? 7.076 8.959 4.038 1.00 0.00 35 LEU A C 9
ATOM 15692 O O . LEU A 1 35 ? 7.252 10.017 3.438 1.00 0.00 35 LEU A O 9
ATOM 15708 N N . LYS A 1 36 ? 7.047 8.909 5.379 1.00 0.00 36 LYS A N 9
ATOM 15709 C CA . LYS A 1 36 ? 7.327 10.071 6.243 1.00 0.00 36 LYS A CA 9
ATOM 15710 C C . LYS A 1 36 ? 8.731 10.657 6.042 1.00 0.00 36 LYS A C 9
ATOM 15711 O O . LYS A 1 36 ? 8.927 11.853 6.256 1.00 0.00 36 LYS A O 9
ATOM 15730 N N . THR A 1 37 ? 9.691 9.831 5.618 1.00 0.00 37 THR A N 9
ATOM 15731 C CA . THR A 1 37 ? 11.076 10.227 5.305 1.00 0.00 37 THR A CA 9
ATOM 15732 C C . THR A 1 37 ? 11.325 10.364 3.794 1.00 0.00 37 THR A C 9
ATOM 15733 O O . THR A 1 37 ? 12.429 10.732 3.379 1.00 0.00 37 THR A O 9
ATOM 15744 N N . ALA A 1 38 ? 10.310 10.097 2.961 1.00 0.00 38 ALA A N 9
ATOM 15745 C CA . ALA A 1 38 ? 10.415 10.092 1.501 1.00 0.00 38 ALA A CA 9
ATOM 15746 C C . ALA A 1 38 ? 10.187 11.498 0.901 1.00 0.00 38 ALA A C 9
ATOM 15747 O O . ALA A 1 38 ? 9.700 12.418 1.567 1.00 0.00 38 ALA A O 9
ATOM 15754 N N . SER A 1 39 ? 10.553 11.668 -0.372 1.00 0.00 39 SER A N 9
ATOM 15755 C CA . SER A 1 39 ? 10.457 12.946 -1.096 1.00 0.00 39 SER A CA 9
ATOM 15756 C C . SER A 1 39 ? 9.018 13.207 -1.557 1.00 0.00 39 SER A C 9
ATOM 15757 O O . SER A 1 39 ? 8.352 12.254 -1.969 1.00 0.00 39 SER A O 9
ATOM 15765 N N . PRO A 1 40 ? 8.518 14.461 -1.551 1.00 0.00 40 PRO A N 9
ATOM 15766 C CA . PRO A 1 40 ? 7.156 14.770 -1.990 1.00 0.00 40 PRO A CA 9
ATOM 15767 C C . PRO A 1 40 ? 6.891 14.403 -3.458 1.00 0.00 40 PRO A C 9
ATOM 15768 O O . PRO A 1 40 ? 5.769 14.036 -3.811 1.00 0.00 40 PRO A O 9
ATOM 15779 N N . GLU A 1 41 ? 7.915 14.465 -4.315 1.00 0.00 41 GLU A N 9
ATOM 15780 C CA . GLU A 1 41 ? 7.795 14.078 -5.723 1.00 0.00 41 GLU A CA 9
ATOM 15781 C C . GLU A 1 41 ? 7.550 12.567 -5.851 1.00 0.00 41 GLU A C 9
ATOM 15782 O O . GLU A 1 41 ? 6.639 12.116 -6.549 1.00 0.00 41 GLU A O 9
ATOM 15794 N N . GLN A 1 42 ? 8.334 11.783 -5.108 1.00 0.00 42 GLN A N 9
ATOM 15795 C CA . GLN A 1 42 ? 8.199 10.332 -5.034 1.00 0.00 42 GLN A CA 9
ATOM 15796 C C . GLN A 1 42 ? 6.935 9.898 -4.294 1.00 0.00 42 GLN A C 9
ATOM 15797 O O . GLN A 1 42 ? 6.404 8.829 -4.585 1.00 0.00 42 GLN A O 9
ATOM 15811 N N . TRP A 1 43 ? 6.418 10.720 -3.382 1.00 0.00 43 TRP A N 9
ATOM 15812 C CA . TRP A 1 43 ? 5.170 10.465 -2.664 1.00 0.00 43 TRP A CA 9
ATOM 15813 C C . TRP A 1 43 ? 3.982 10.345 -3.625 1.00 0.00 43 TRP A C 9
ATOM 15814 O O . TRP A 1 43 ? 3.191 9.415 -3.494 1.00 0.00 43 TRP A O 9
ATOM 15835 N N . ARG A 1 44 ? 3.888 11.219 -4.640 1.00 0.00 44 ARG A N 9
ATOM 15836 C CA . ARG A 1 44 ? 2.868 11.116 -5.704 1.00 0.00 44 ARG A CA 9
ATOM 15837 C C . ARG A 1 44 ? 3.042 9.851 -6.542 1.00 0.00 44 ARG A C 9
ATOM 15838 O O . ARG A 1 44 ? 2.067 9.136 -6.777 1.00 0.00 44 ARG A O 9
ATOM 15859 N N . GLN A 1 45 ? 4.278 9.544 -6.946 1.00 0.00 45 GLN A N 9
ATOM 15860 C CA . GLN A 1 45 ? 4.591 8.322 -7.697 1.00 0.00 45 GLN A CA 9
ATOM 15861 C C . GLN A 1 45 ? 4.232 7.048 -6.921 1.00 0.00 45 GLN A C 9
ATOM 15862 O O . GLN A 1 45 ? 3.665 6.116 -7.494 1.00 0.00 45 GLN A O 9
ATOM 15876 N N . ALA A 1 46 ? 4.552 7.011 -5.624 1.00 0.00 46 ALA A N 9
ATOM 15877 C CA . ALA A 1 46 ? 4.282 5.870 -4.767 1.00 0.00 46 ALA A CA 9
ATOM 15878 C C . ALA A 1 46 ? 2.790 5.745 -4.454 1.00 0.00 46 ALA A C 9
ATOM 15879 O O . ALA A 1 46 ? 2.204 4.698 -4.715 1.00 0.00 46 ALA A O 9
ATOM 15886 N N . ALA A 1 47 ? 2.153 6.809 -3.951 1.00 0.00 47 ALA A N 9
ATOM 15887 C CA . ALA A 1 47 ? 0.766 6.761 -3.490 1.00 0.00 47 ALA A CA 9
ATOM 15888 C C . ALA A 1 47 ? -0.190 6.287 -4.595 1.00 0.00 47 ALA A C 9
ATOM 15889 O O . ALA A 1 47 ? -1.168 5.600 -4.306 1.00 0.00 47 ALA A O 9
ATOM 15896 N N . GLU A 1 48 ? 0.121 6.596 -5.861 1.00 0.00 48 GLU A N 9
ATOM 15897 C CA . GLU A 1 48 ? -0.625 6.084 -7.011 1.00 0.00 48 GLU A CA 9
ATOM 15898 C C . GLU A 1 48 ? -0.651 4.546 -7.035 1.00 0.00 48 GLU A C 9
ATOM 15899 O O . GLU A 1 48 ? -1.734 3.965 -7.058 1.00 0.00 48 GLU A O 9
ATOM 15911 N N . LYS A 1 49 ? 0.502 3.864 -6.942 1.00 0.00 49 LYS A N 9
ATOM 15912 C CA . LYS A 1 49 ? 0.554 2.391 -6.980 1.00 0.00 49 LYS A CA 9
ATOM 15913 C C . LYS A 1 49 ? 0.076 1.790 -5.660 1.00 0.00 49 LYS A C 9
ATOM 15914 O O . LYS A 1 49 ? -0.627 0.783 -5.661 1.00 0.00 49 LYS A O 9
ATOM 15933 N N . ILE A 1 50 ? 0.411 2.434 -4.538 1.00 0.00 50 ILE A N 9
ATOM 15934 C CA . ILE A 1 50 ? -0.043 2.021 -3.202 1.00 0.00 50 ILE A CA 9
ATOM 15935 C C . ILE A 1 50 ? -1.571 1.905 -3.182 1.00 0.00 50 ILE A C 9
ATOM 15936 O O . ILE A 1 50 ? -2.121 0.892 -2.761 1.00 0.00 50 ILE A O 9
ATOM 15952 N N . PHE A 1 51 ? -2.257 2.936 -3.678 1.00 0.00 51 PHE A N 9
ATOM 15953 C CA . PHE A 1 51 ? -3.713 3.007 -3.669 1.00 0.00 51 PHE A CA 9
ATOM 15954 C C . PHE A 1 51 ? -4.357 2.168 -4.774 1.00 0.00 51 PHE A C 9
ATOM 15955 O O . PHE A 1 51 ? -5.428 1.593 -4.573 1.00 0.00 51 PHE A O 9
ATOM 15972 N N . GLU A 1 52 ? -3.675 2.027 -5.915 1.00 0.00 52 GLU A N 9
ATOM 15973 C CA . GLU A 1 52 ? -4.055 1.076 -6.959 1.00 0.00 52 GLU A CA 9
ATOM 15974 C C . GLU A 1 52 ? -4.083 -0.353 -6.391 1.00 0.00 52 GLU A C 9
ATOM 15975 O O . GLU A 1 52 ? -5.048 -1.065 -6.644 1.00 0.00 52 GLU A O 9
ATOM 15987 N N . ALA A 1 53 ? -3.120 -0.769 -5.554 1.00 0.00 53 ALA A N 9
ATOM 15988 C CA . ALA A 1 53 ? -3.054 -2.120 -5.002 1.00 0.00 53 ALA A CA 9
ATOM 15989 C C . ALA A 1 53 ? -4.365 -2.523 -4.313 1.00 0.00 53 ALA A C 9
ATOM 15990 O O . ALA A 1 53 ? -4.943 -3.560 -4.629 1.00 0.00 53 ALA A O 9
ATOM 15997 N N . PHE A 1 54 ? -4.891 -1.677 -3.430 1.00 0.00 54 PHE A N 9
ATOM 15998 C CA . PHE A 1 54 ? -6.121 -1.943 -2.690 1.00 0.00 54 PHE A CA 9
ATOM 15999 C C . PHE A 1 54 ? -7.334 -2.037 -3.623 1.00 0.00 54 PHE A C 9
ATOM 16000 O O . PHE A 1 54 ? -8.282 -2.763 -3.319 1.00 0.00 54 PHE A O 9
ATOM 16017 N N . ARG A 1 55 ? -7.295 -1.361 -4.781 1.00 0.00 55 ARG A N 9
ATOM 16018 C CA . ARG A 1 55 ? -8.329 -1.453 -5.822 1.00 0.00 55 ARG A CA 9
ATOM 16019 C C . ARG A 1 55 ? -8.237 -2.746 -6.624 1.00 0.00 55 ARG A C 9
ATOM 16020 O O . ARG A 1 55 ? -9.253 -3.273 -7.069 1.00 0.00 55 ARG A O 9
ATOM 16041 N N . GLU A 1 56 ? -7.027 -3.266 -6.814 1.00 0.00 56 GLU A N 9
ATOM 16042 C CA . GLU A 1 56 ? -6.800 -4.511 -7.528 1.00 0.00 56 GLU A CA 9
ATOM 16043 C C . GLU A 1 56 ? -7.099 -5.722 -6.652 1.00 0.00 56 GLU A C 9
ATOM 16044 O O . GLU A 1 56 ? -7.892 -6.579 -7.045 1.00 0.00 56 GLU A O 9
ATOM 16056 N N . ALA A 1 57 ? -6.531 -5.780 -5.447 1.00 0.00 57 ALA A N 9
ATOM 16057 C CA . ALA A 1 57 ? -6.721 -6.896 -4.522 1.00 0.00 57 ALA A CA 9
ATOM 16058 C C . ALA A 1 57 ? -8.188 -7.126 -4.174 1.00 0.00 57 ALA A C 9
ATOM 16059 O O . ALA A 1 57 ? -8.653 -8.261 -4.146 1.00 0.00 57 ALA A O 9
ATOM 16066 N N . SER A 1 58 ? -8.934 -6.040 -4.009 1.00 0.00 58 SER A N 9
ATOM 16067 C CA . SER A 1 58 ? -10.387 -6.102 -3.776 1.00 0.00 58 SER A CA 9
ATOM 16068 C C . SER A 1 58 ? -11.184 -6.639 -4.974 1.00 0.00 58 SER A C 9
ATOM 16069 O O . SER A 1 58 ? -12.234 -7.255 -4.794 1.00 0.00 58 SER A O 9
ATOM 16077 N N . ASN A 1 59 ? -10.662 -6.484 -6.192 1.00 0.00 59 ASN A N 9
ATOM 16078 C CA . ASN A 1 59 ? -11.196 -7.104 -7.409 1.00 0.00 59 ASN A CA 9
ATOM 16079 C C . ASN A 1 59 ? -10.708 -8.568 -7.602 1.00 0.00 59 ASN A C 9
ATOM 16080 O O . ASN A 1 59 ? -11.184 -9.269 -8.498 1.00 0.00 59 ASN A O 9
ATOM 16091 N N . GLY A 1 60 ? -9.800 -9.047 -6.739 1.00 0.00 60 GLY A N 9
ATOM 16092 C CA . GLY A 1 60 ? -9.224 -10.398 -6.726 1.00 0.00 60 GLY A CA 9
ATOM 16093 C C . GLY A 1 60 ? -7.776 -10.471 -7.222 1.00 0.00 60 GLY A C 9
ATOM 16094 O O . GLY A 1 60 ? -7.255 -11.567 -7.432 1.00 0.00 60 GLY A O 9
ATOM 16098 N N . ASN A 1 61 ? -7.107 -9.326 -7.402 1.00 0.00 61 ASN A N 9
ATOM 16099 C CA . ASN A 1 61 ? -5.767 -9.214 -7.972 1.00 0.00 61 ASN A CA 9
ATOM 16100 C C . ASN A 1 61 ? -4.696 -9.107 -6.874 1.00 0.00 61 ASN A C 9
ATOM 16101 O O . ASN A 1 61 ? -3.906 -8.170 -6.848 1.00 0.00 61 ASN A O 9
ATOM 16112 N N . THR A 1 62 ? -4.647 -10.050 -5.938 1.00 0.00 62 THR A N 9
ATOM 16113 C CA . THR A 1 62 ? -3.586 -10.081 -4.911 1.00 0.00 62 THR A CA 9
ATOM 16114 C C . THR A 1 62 ? -2.179 -10.051 -5.539 1.00 0.00 62 THR A C 9
ATOM 16115 O O . THR A 1 62 ? -1.327 -9.254 -5.146 1.00 0.00 62 THR A O 9
ATOM 16126 N N . GLU A 1 63 ? -1.968 -10.821 -6.612 1.00 0.00 63 GLU A N 9
ATOM 16127 C CA . GLU A 1 63 ? -0.691 -10.924 -7.333 1.00 0.00 63 GLU A CA 9
ATOM 16128 C C . GLU A 1 63 ? -0.266 -9.634 -8.051 1.00 0.00 63 GLU A C 9
ATOM 16129 O O . GLU A 1 63 ? 0.928 -9.353 -8.173 1.00 0.00 63 GLU A O 9
ATOM 16141 N N . LYS A 1 64 ? -1.235 -8.833 -8.508 1.00 0.00 64 LYS A N 9
ATOM 16142 C CA . LYS A 1 64 ? -0.991 -7.514 -9.103 1.00 0.00 64 LYS A CA 9
ATOM 16143 C C . LYS A 1 64 ? -0.846 -6.454 -8.022 1.00 0.00 64 LYS A C 9
ATOM 16144 O O . LYS A 1 64 ? 0.127 -5.704 -8.031 1.00 0.00 64 LYS A O 9
ATOM 16163 N N . ALA A 1 65 ? -1.779 -6.391 -7.074 1.00 0.00 65 ALA A N 9
ATOM 16164 C CA . ALA A 1 65 ? -1.740 -5.415 -6.002 1.00 0.00 65 ALA A CA 9
ATOM 16165 C C . ALA A 1 65 ? -0.412 -5.439 -5.240 1.00 0.00 65 ALA A C 9
ATOM 16166 O O . ALA A 1 65 ? 0.174 -4.393 -4.957 1.00 0.00 65 ALA A O 9
ATOM 16173 N N . LYS A 1 66 ? 0.111 -6.642 -4.990 1.00 0.00 66 LYS A N 9
ATOM 16174 C CA . LYS A 1 66 ? 1.408 -6.784 -4.306 1.00 0.00 66 LYS A CA 9
ATOM 16175 C C . LYS A 1 66 ? 2.557 -6.197 -5.140 1.00 0.00 66 LYS A C 9
ATOM 16176 O O . LYS A 1 66 ? 3.488 -5.613 -4.582 1.00 0.00 66 LYS A O 9
ATOM 16195 N N . LYS A 1 67 ? 2.475 -6.309 -6.477 1.00 0.00 67 LYS A N 9
ATOM 16196 C CA . LYS A 1 67 ? 3.486 -5.806 -7.410 1.00 0.00 67 LYS A CA 9
ATOM 16197 C C . LYS A 1 67 ? 3.437 -4.279 -7.529 1.00 0.00 67 LYS A C 9
ATOM 16198 O O . LYS A 1 67 ? 4.488 -3.644 -7.508 1.00 0.00 67 LYS A O 9
ATOM 16217 N N . LEU A 1 68 ? 2.241 -3.684 -7.594 1.00 0.00 68 LEU A N 9
ATOM 16218 C CA . LEU A 1 68 ? 2.048 -2.228 -7.506 1.00 0.00 68 LEU A CA 9
ATOM 16219 C C . LEU A 1 68 ? 2.691 -1.674 -6.231 1.00 0.00 68 LEU A C 9
ATOM 16220 O O . LEU A 1 68 ? 3.443 -0.704 -6.287 1.00 0.00 68 LEU A O 9
ATOM 16236 N N . LEU A 1 69 ? 2.432 -2.303 -5.083 1.00 0.00 69 LEU A N 9
ATOM 16237 C CA . LEU A 1 69 ? 2.965 -1.819 -3.817 1.00 0.00 69 LEU A CA 9
ATOM 16238 C C . LEU A 1 69 ? 4.492 -1.897 -3.747 1.00 0.00 69 LEU A C 9
ATOM 16239 O O . LEU A 1 69 ? 5.137 -0.955 -3.293 1.00 0.00 69 LEU A O 9
ATOM 16255 N N . GLU A 1 70 ? 5.067 -3.002 -4.230 1.00 0.00 70 GLU A N 9
ATOM 16256 C CA . GLU A 1 70 ? 6.514 -3.164 -4.366 1.00 0.00 70 GLU A CA 9
ATOM 16257 C C . GLU A 1 70 ? 7.101 -2.072 -5.277 1.00 0.00 70 GLU A C 9
ATOM 16258 O O . GLU A 1 70 ? 8.117 -1.464 -4.947 1.00 0.00 70 GLU A O 9
ATOM 16270 N N . GLU A 1 71 ? 6.435 -1.764 -6.392 1.00 0.00 71 GLU A N 9
ATOM 16271 C CA . GLU A 1 71 ? 6.879 -0.745 -7.349 1.00 0.00 71 GLU A CA 9
ATOM 16272 C C . GLU A 1 71 ? 6.912 0.648 -6.713 1.00 0.00 71 GLU A C 9
ATOM 16273 O O . GLU A 1 71 ? 7.894 1.385 -6.843 1.00 0.00 71 GLU A O 9
ATOM 16285 N N . ALA A 1 72 ? 5.860 0.990 -5.968 1.00 0.00 72 ALA A N 9
ATOM 16286 C CA . ALA A 1 72 ? 5.774 2.245 -5.236 1.00 0.00 72 ALA A CA 9
ATOM 16287 C C . ALA A 1 72 ? 6.817 2.340 -4.125 1.00 0.00 72 ALA A C 9
ATOM 16288 O O . ALA A 1 72 ? 7.464 3.375 -3.974 1.00 0.00 72 ALA A O 9
ATOM 16295 N N . ALA A 1 73 ? 6.996 1.259 -3.366 1.00 0.00 73 ALA A N 9
ATOM 16296 C CA . ALA A 1 73 ? 7.976 1.195 -2.292 1.00 0.00 73 ALA A CA 9
ATOM 16297 C C . ALA A 1 73 ? 9.393 1.393 -2.829 1.00 0.00 73 ALA A C 9
ATOM 16298 O O . ALA A 1 73 ? 10.131 2.224 -2.308 1.00 0.00 73 ALA A O 9
ATOM 16305 N N . ARG A 1 74 ? 9.760 0.695 -3.910 1.00 0.00 74 ARG A N 9
ATOM 16306 C CA . ARG A 1 74 ? 11.077 0.834 -4.550 1.00 0.00 74 ARG A CA 9
ATOM 16307 C C . ARG A 1 74 ? 11.293 2.248 -5.092 1.00 0.00 74 ARG A C 9
ATOM 16308 O O . ARG A 1 74 ? 12.401 2.778 -5.009 1.00 0.00 74 ARG A O 9
ATOM 16329 N N . THR A 1 75 ? 10.220 2.882 -5.567 1.00 0.00 75 THR A N 9
ATOM 16330 C CA . THR A 1 75 ? 10.225 4.284 -6.029 1.00 0.00 75 THR A CA 9
ATOM 16331 C C . THR A 1 75 ? 10.421 5.277 -4.879 1.00 0.00 75 THR A C 9
ATOM 16332 O O . THR A 1 75 ? 11.269 6.163 -4.978 1.00 0.00 75 THR A O 9
ATOM 16343 N N . ALA A 1 76 ? 9.723 5.100 -3.755 1.00 0.00 76 ALA A N 9
ATOM 16344 C CA . ALA A 1 76 ? 9.885 5.919 -2.549 1.00 0.00 76 ALA A CA 9
ATOM 16345 C C . ALA A 1 76 ? 11.129 5.557 -1.696 1.00 0.00 76 ALA A C 9
ATOM 16346 O O . ALA A 1 76 ? 11.449 6.262 -0.737 1.00 0.00 76 ALA A O 9
ATOM 16353 N N . GLY A 1 77 ? 11.848 4.483 -2.048 1.00 0.00 77 GLY A N 9
ATOM 16354 C CA . GLY A 1 77 ? 13.087 4.021 -1.405 1.00 0.00 77 GLY A CA 9
ATOM 16355 C C . GLY A 1 77 ? 12.883 3.165 -0.146 1.00 0.00 77 GLY A C 9
ATOM 16356 O O . GLY A 1 77 ? 13.750 3.147 0.730 1.00 0.00 77 GLY A O 9
ATOM 16360 N N . ALA A 1 78 ? 11.735 2.493 -0.023 1.00 0.00 78 ALA A N 9
ATOM 16361 C CA . ALA A 1 78 ? 11.291 1.806 1.180 1.00 0.00 78 ALA A CA 9
ATOM 16362 C C . ALA A 1 78 ? 11.797 0.355 1.344 1.00 0.00 78 ALA A C 9
ATOM 16363 O O . ALA A 1 78 ? 12.302 -0.279 0.415 1.00 0.00 78 ALA A O 9
ATOM 16370 N N . SER A 1 79 ? 11.667 -0.145 2.576 1.00 0.00 79 SER A N 9
ATOM 16371 C CA . SER A 1 79 ? 12.250 -1.388 3.093 1.00 0.00 79 SER A CA 9
ATOM 16372 C C . SER A 1 79 ? 11.588 -2.674 2.574 1.00 0.00 79 SER A C 9
ATOM 16373 O O . SER A 1 79 ? 10.365 -2.736 2.479 1.00 0.00 79 SER A O 9
ATOM 16381 N N . PRO A 1 80 ? 12.337 -3.775 2.374 1.00 0.00 80 PRO A N 9
ATOM 16382 C CA . PRO A 1 80 ? 11.735 -5.081 2.083 1.00 0.00 80 PRO A CA 9
ATOM 16383 C C . PRO A 1 80 ? 10.819 -5.566 3.220 1.00 0.00 80 PRO A C 9
ATOM 16384 O O . PRO A 1 80 ? 9.832 -6.254 2.966 1.00 0.00 80 PRO A O 9
ATOM 16395 N N . GLU A 1 81 ? 11.086 -5.148 4.465 1.00 0.00 81 GLU A N 9
ATOM 16396 C CA . GLU A 1 81 ? 10.247 -5.444 5.629 1.00 0.00 81 GLU A CA 9
ATOM 16397 C C . GLU A 1 81 ? 8.868 -4.762 5.563 1.00 0.00 81 GLU A C 9
ATOM 16398 O O . GLU A 1 81 ? 7.869 -5.440 5.784 1.00 0.00 81 GLU A O 9
ATOM 16410 N N . ILE A 1 82 ? 8.764 -3.471 5.201 1.00 0.00 82 ILE A N 9
ATOM 16411 C CA . ILE A 1 82 ? 7.455 -2.793 5.088 1.00 0.00 82 ILE A CA 9
ATOM 16412 C C . ILE A 1 82 ? 6.691 -3.270 3.856 1.00 0.00 82 ILE A C 9
ATOM 16413 O O . ILE A 1 82 ? 5.461 -3.326 3.869 1.00 0.00 82 ILE A O 9
ATOM 16429 N N . ILE A 1 83 ? 7.433 -3.633 2.802 1.00 0.00 83 ILE A N 9
ATOM 16430 C CA . ILE A 1 83 ? 6.894 -4.112 1.525 1.00 0.00 83 ILE A CA 9
ATOM 16431 C C . ILE A 1 83 ? 6.085 -5.369 1.795 1.00 0.00 83 ILE A C 9
ATOM 16432 O O . ILE A 1 83 ? 4.910 -5.415 1.440 1.00 0.00 83 ILE A O 9
ATOM 16448 N N . LYS A 1 84 ? 6.662 -6.340 2.515 1.00 0.00 84 LYS A N 9
ATOM 16449 C CA . LYS A 1 84 ? 5.939 -7.580 2.852 1.00 0.00 84 LYS A CA 9
ATOM 16450 C C . LYS A 1 84 ? 4.808 -7.345 3.854 1.00 0.00 84 LYS A C 9
ATOM 16451 O O . LYS A 1 84 ? 3.747 -7.956 3.723 1.00 0.00 84 LYS A O 9
ATOM 16470 N N . LYS A 1 85 ? 4.993 -6.423 4.805 1.00 0.00 85 LYS A N 9
ATOM 16471 C CA . LYS A 1 85 ? 4.015 -6.073 5.843 1.00 0.00 85 LYS A CA 9
ATOM 16472 C C . LYS A 1 85 ? 2.718 -5.533 5.251 1.00 0.00 85 LYS A C 9
ATOM 16473 O O . LYS A 1 85 ? 1.651 -6.094 5.491 1.00 0.00 85 LYS A O 9
ATOM 16492 N N . LEU A 1 86 ? 2.826 -4.503 4.409 1.00 0.00 86 LEU A N 9
ATOM 16493 C CA . LEU A 1 86 ? 1.695 -3.906 3.705 1.00 0.00 86 LEU A CA 9
ATOM 16494 C C . LEU A 1 86 ? 1.161 -4.878 2.649 1.00 0.00 86 LEU A C 9
ATOM 16495 O O . LEU A 1 86 ? -0.033 -5.151 2.628 1.00 0.00 86 LEU A O 9
ATOM 16511 N N . ALA A 1 87 ? 2.022 -5.452 1.807 1.00 0.00 87 ALA A N 9
ATOM 16512 C CA . ALA A 1 87 ? 1.575 -6.350 0.730 1.00 0.00 87 ALA A CA 9
ATOM 16513 C C . ALA A 1 87 ? 0.762 -7.556 1.268 1.00 0.00 87 ALA A C 9
ATOM 16514 O O . ALA A 1 87 ? -0.179 -7.994 0.611 1.00 0.00 87 ALA A O 9
ATOM 16521 N N . SER A 1 88 ? 1.042 -8.046 2.485 1.00 0.00 88 SER A N 9
ATOM 16522 C CA . SER A 1 88 ? 0.246 -9.093 3.161 1.00 0.00 88 SER A CA 9
ATOM 16523 C C . SER A 1 88 ? -1.211 -8.677 3.414 1.00 0.00 88 SER A C 9
ATOM 16524 O O . SER A 1 88 ? -2.107 -9.524 3.414 1.00 0.00 88 SER A O 9
ATOM 16532 N N . ALA A 1 89 ? -1.472 -7.377 3.584 1.00 0.00 89 ALA A N 9
ATOM 16533 C CA . ALA A 1 89 ? -2.825 -6.826 3.658 1.00 0.00 89 ALA A CA 9
ATOM 16534 C C . ALA A 1 89 ? -3.577 -6.997 2.332 1.00 0.00 89 ALA A C 9
ATOM 16535 O O . ALA A 1 89 ? -4.766 -7.305 2.333 1.00 0.00 89 ALA A O 9
ATOM 16542 N N . LEU A 1 90 ? -2.880 -6.860 1.200 1.00 0.00 90 LEU A N 9
ATOM 16543 C CA . LEU A 1 90 ? -3.454 -7.074 -0.127 1.00 0.00 90 LEU A CA 9
ATOM 16544 C C . LEU A 1 90 ? -3.756 -8.558 -0.365 1.00 0.00 90 LEU A C 9
ATOM 16545 O O . LEU A 1 90 ? -4.771 -8.889 -0.976 1.00 0.00 90 LEU A O 9
ATOM 16561 N N . GLU A 1 91 ? -2.931 -9.458 0.175 1.00 0.00 91 GLU A N 9
ATOM 16562 C CA . GLU A 1 91 ? -3.174 -10.898 0.050 1.00 0.00 91 GLU A CA 9
ATOM 16563 C C . GLU A 1 91 ? -4.450 -11.340 0.780 1.00 0.00 91 GLU A C 9
ATOM 16564 O O . GLU A 1 91 ? -5.217 -12.141 0.237 1.00 0.00 91 GLU A O 9
ATOM 16576 N N . ARG A 1 92 ? -4.734 -10.767 1.961 1.00 0.00 92 ARG A N 9
ATOM 16577 C CA . ARG A 1 92 ? -6.008 -10.995 2.661 1.00 0.00 92 ARG A CA 9
ATOM 16578 C C . ARG A 1 92 ? -7.189 -10.246 2.036 1.00 0.00 92 ARG A C 9
ATOM 16579 O O . ARG A 1 92 ? -8.292 -10.778 2.058 1.00 0.00 92 ARG A O 9
ATOM 16600 N N . LEU A 1 93 ? -6.996 -9.067 1.429 1.00 0.00 93 LEU A N 9
ATOM 16601 C CA . LEU A 1 93 ? -8.103 -8.243 0.897 1.00 0.00 93 LEU A CA 9
ATOM 16602 C C . LEU A 1 93 ? -8.912 -8.947 -0.210 1.00 0.00 93 LEU A C 9
ATOM 16603 O O . LEU A 1 93 ? -10.119 -8.721 -0.343 1.00 0.00 93 LEU A O 9
ATOM 16619 N N . ALA A 1 94 ? -8.253 -9.825 -0.969 1.00 0.00 94 ALA A N 9
ATOM 16620 C CA . ALA A 1 94 ? -8.878 -10.646 -2.006 1.00 0.00 94 ALA A CA 9
ATOM 16621 C C . ALA A 1 94 ? -9.770 -11.753 -1.416 1.00 0.00 94 ALA A C 9
ATOM 16622 O O . ALA A 1 94 ? -10.925 -11.897 -1.820 1.00 0.00 94 ALA A O 9
ATOM 16629 N N . GLU A 1 95 ? -9.260 -12.523 -0.448 1.00 0.00 95 GLU A N 9
ATOM 16630 C CA . GLU A 1 95 ? -10.003 -13.636 0.167 1.00 0.00 95 GLU A CA 9
ATOM 16631 C C . GLU A 1 95 ? -11.042 -13.186 1.215 1.00 0.00 95 GLU A C 9
ATOM 16632 O O . GLU A 1 95 ? -12.051 -13.863 1.415 1.00 0.00 95 GLU A O 9
ATOM 16644 N N . GLU A 1 96 ? -10.833 -12.030 1.859 1.00 0.00 96 GLU A N 9
ATOM 16645 C CA . GLU A 1 96 ? -11.790 -11.417 2.797 1.00 0.00 96 GLU A CA 9
ATOM 16646 C C . GLU A 1 96 ? -13.044 -10.856 2.098 1.00 0.00 96 GLU A C 9
ATOM 16647 O O . GLU A 1 96 ? -14.067 -10.640 2.755 1.00 0.00 96 GLU A O 9
ATOM 16659 N N . GLY A 1 97 ? -12.993 -10.635 0.778 1.00 0.00 97 GLY A N 9
ATOM 16660 C CA . GLY A 1 97 ? -14.144 -10.218 -0.025 1.00 0.00 97 GLY A CA 9
ATOM 16661 C C . GLY A 1 97 ? -14.316 -8.700 -0.111 1.00 0.00 97 GLY A C 9
ATOM 16662 O O . GLY A 1 97 ? -15.442 -8.210 0.006 1.00 0.00 97 GLY A O 9
ATOM 16666 N N . ALA A 1 98 ? -13.210 -7.980 -0.348 1.00 0.00 98 ALA A N 9
ATOM 16667 C CA . ALA A 1 98 ? -13.147 -6.537 -0.612 1.00 0.00 98 ALA A CA 9
ATOM 16668 C C . ALA A 1 98 ? -13.572 -5.599 0.541 1.00 0.00 98 ALA A C 9
ATOM 16669 O O . ALA A 1 98 ? -14.113 -6.016 1.567 1.00 0.00 98 ALA A O 9
ATOM 16676 N N . ALA A 1 99 ? -13.321 -4.301 0.340 1.00 0.00 99 ALA A N 9
ATOM 16677 C CA . ALA A 1 99 ? -13.828 -3.202 1.161 1.00 0.00 99 ALA A CA 9
ATOM 16678 C C . ALA A 1 99 ? -14.698 -2.282 0.282 1.00 0.00 99 ALA A C 9
ATOM 16679 O O . ALA A 1 99 ? -14.169 -1.431 -0.435 1.00 0.00 99 ALA A O 9
ATOM 16686 N N . LYS A 1 100 ? -16.029 -2.436 0.303 1.00 0.00 100 LYS A N 9
ATOM 16687 C CA . LYS A 1 100 ? -16.958 -1.576 -0.465 1.00 0.00 100 LYS A CA 9
ATOM 16688 C C . LYS A 1 100 ? -16.904 -0.107 -0.029 1.00 0.00 100 LYS A C 9
ATOM 16689 O O . LYS A 1 100 ? -17.141 0.785 -0.841 1.00 0.00 100 LYS A O 9
ATOM 16708 N N . GLU A 1 101 ? -16.503 0.154 1.213 1.00 0.00 101 GLU A N 9
ATOM 16709 C CA . GLU A 1 101 ? -16.199 1.494 1.725 1.00 0.00 101 GLU A CA 9
ATOM 16710 C C . GLU A 1 101 ? -15.004 2.166 1.022 1.00 0.00 101 GLU A C 9
ATOM 16711 O O . GLU A 1 101 ? -14.950 3.394 0.957 1.00 0.00 101 GLU A O 9
ATOM 16723 N N . ALA A 1 102 ? -14.069 1.405 0.441 1.00 0.00 102 ALA A N 9
ATOM 16724 C CA . ALA A 1 102 ? -12.954 1.975 -0.314 1.00 0.00 102 ALA A CA 9
ATOM 16725 C C . ALA A 1 102 ? -13.410 2.719 -1.580 1.00 0.00 102 ALA A C 9
ATOM 16726 O O . ALA A 1 102 ? -12.777 3.700 -1.970 1.00 0.00 102 ALA A O 9
ATOM 16733 N N . ALA A 1 103 ? -14.528 2.314 -2.196 1.00 0.00 103 ALA A N 9
ATOM 16734 C CA . ALA A 1 103 ? -15.064 2.974 -3.386 1.00 0.00 103 ALA A CA 9
ATOM 16735 C C . ALA A 1 103 ? -15.504 4.419 -3.086 1.00 0.00 103 ALA A C 9
ATOM 16736 O O . ALA A 1 103 ? -15.066 5.347 -3.766 1.00 0.00 103 ALA A O 9
ATOM 16743 N N . ARG A 1 104 ? -16.298 4.634 -2.024 1.00 0.00 104 ARG A N 9
ATOM 16744 C CA . ARG A 1 104 ? -16.745 5.979 -1.606 1.00 0.00 104 ARG A CA 9
ATOM 16745 C C . ARG A 1 104 ? -15.614 6.849 -1.046 1.00 0.00 104 ARG A C 9
ATOM 16746 O O . ARG A 1 104 ? -15.610 8.059 -1.271 1.00 0.00 104 ARG A O 9
ATOM 16767 N N . GLN A 1 105 ? -14.630 6.250 -0.370 1.00 0.00 105 GLN A N 9
ATOM 16768 C CA . GLN A 1 105 ? -13.462 6.972 0.151 1.00 0.00 105 GLN A CA 9
ATOM 16769 C C . GLN A 1 105 ? -12.476 7.366 -0.965 1.00 0.00 105 GLN A C 9
ATOM 16770 O O . GLN A 1 105 ? -11.843 8.420 -0.875 1.00 0.00 105 GLN A O 9
ATOM 16784 N N . ALA A 1 106 ? -12.402 6.594 -2.057 1.00 0.00 106 ALA A N 9
ATOM 16785 C CA . ALA A 1 106 ? -11.642 6.962 -3.251 1.00 0.00 106 ALA A CA 9
ATOM 16786 C C . ALA A 1 106 ? -12.245 8.168 -3.998 1.00 0.00 106 ALA A C 9
ATOM 16787 O O . ALA A 1 106 ? -11.483 8.975 -4.527 1.00 0.00 106 ALA A O 9
ATOM 16794 N N . GLU A 1 107 ? -13.575 8.346 -4.016 1.00 0.00 107 GLU A N 9
ATOM 16795 C CA . GLU A 1 107 ? -14.227 9.469 -4.722 1.00 0.00 107 GLU A CA 9
ATOM 16796 C C . GLU A 1 107 ? -13.765 10.849 -4.221 1.00 0.00 107 GLU A C 9
ATOM 16797 O O . GLU A 1 107 ? -13.593 11.771 -5.018 1.00 0.00 107 GLU A O 9
ATOM 16809 N N . GLU A 1 108 ? -13.516 10.994 -2.916 1.00 0.00 108 GLU A N 9
ATOM 16810 C CA . GLU A 1 108 ? -13.064 12.258 -2.316 1.00 0.00 108 GLU A CA 9
ATOM 16811 C C . GLU A 1 108 ? -11.652 12.654 -2.789 1.00 0.00 108 GLU A C 9
ATOM 16812 O O . GLU A 1 108 ? -11.385 13.832 -3.037 1.00 0.00 108 GLU A O 9
ATOM 16824 N N . VAL A 1 109 ? -10.765 11.672 -2.996 1.00 0.00 109 VAL A N 9
ATOM 16825 C CA . VAL A 1 109 ? -9.426 11.883 -3.577 1.00 0.00 109 VAL A CA 9
ATOM 16826 C C . VAL A 1 109 ? -9.507 12.056 -5.098 1.00 0.00 109 VAL A C 9
ATOM 16827 O O . VAL A 1 109 ? -8.855 12.937 -5.657 1.00 0.00 109 VAL A O 9
ATOM 16840 N N . ARG A 1 110 ? -10.357 11.272 -5.774 1.00 0.00 110 ARG A N 9
ATOM 16841 C CA . ARG A 1 110 ? -10.575 11.302 -7.232 1.00 0.00 110 ARG A CA 9
ATOM 16842 C C . ARG A 1 110 ? -11.100 12.657 -7.715 1.00 0.00 110 ARG A C 9
ATOM 16843 O O . ARG A 1 110 ? -10.632 13.144 -8.743 1.00 0.00 110 ARG A O 9
ATOM 16864 N N . LYS A 1 111 ? -11.990 13.301 -6.950 1.00 0.00 111 LYS A N 9
ATOM 16865 C CA . LYS A 1 111 ? -12.485 14.668 -7.205 1.00 0.00 111 LYS A CA 9
ATOM 16866 C C . LYS A 1 111 ? -11.365 15.719 -7.141 1.00 0.00 111 LYS A C 9
ATOM 16867 O O . LYS A 1 111 ? -11.354 16.656 -7.941 1.00 0.00 111 LYS A O 9
ATOM 16886 N N . ARG A 1 112 ? -10.400 15.546 -6.226 1.00 0.00 112 ARG A N 9
ATOM 16887 C CA . ARG A 1 112 ? -9.231 16.431 -6.052 1.00 0.00 112 ARG A CA 9
ATOM 16888 C C . ARG A 1 112 ? -8.163 16.201 -7.133 1.00 0.00 112 ARG A C 9
ATOM 16889 O O . ARG A 1 112 ? -7.571 17.157 -7.636 1.00 0.00 112 ARG A O 9
ATOM 16910 N N . GLY A 1 113 ? -7.937 14.943 -7.512 1.00 0.00 113 GLY A N 9
ATOM 16911 C CA . GLY A 1 113 ? -7.001 14.542 -8.567 1.00 0.00 113 GLY A CA 9
ATOM 16912 C C . GLY A 1 113 ? -7.478 14.936 -9.969 1.00 0.00 113 GLY A C 9
ATOM 16913 O O . GLY A 1 113 ? -6.760 15.629 -10.689 1.00 0.00 113 GLY A O 9
ATOM 16917 N N . SER A 1 114 ? -8.704 14.546 -10.334 1.00 0.00 114 SER A N 9
ATOM 16918 C CA . SER A 1 114 ? -9.372 14.832 -11.620 1.00 0.00 114 SER A CA 9
ATOM 16919 C C . SER A 1 114 ? -8.556 14.463 -12.875 1.00 0.00 114 SER A C 9
ATOM 16920 O O . SER A 1 114 ? -8.654 15.096 -13.929 1.00 0.00 114 SER A O 9
ATOM 16928 N N . LEU A 1 115 ? -7.733 13.418 -12.748 1.00 0.00 115 LEU A N 9
ATOM 16929 C CA . LEU A 1 115 ? -6.787 12.948 -13.760 1.00 0.00 115 LEU A CA 9
ATOM 16930 C C . LEU A 1 115 ? -7.364 11.981 -14.803 1.00 0.00 115 LEU A C 9
ATOM 16931 O O . LEU A 1 115 ? -6.819 11.874 -15.903 1.00 0.00 115 LEU A O 9
ATOM 16947 N N . GLU A 1 116 ? -8.423 11.247 -14.457 1.00 0.00 116 GLU A N 9
ATOM 16948 C CA . GLU A 1 116 ? -8.932 10.133 -15.261 1.00 0.00 116 GLU A CA 9
ATOM 16949 C C . GLU A 1 116 ? -10.464 10.016 -15.164 1.00 0.00 116 GLU A C 9
ATOM 16950 O O . GLU A 1 116 ? -11.048 10.336 -14.123 1.00 0.00 116 GLU A O 9
ATOM 16962 N N . HIS A 1 117 ? -11.115 9.491 -16.204 1.00 0.00 117 HIS A N 9
ATOM 16963 C CA . HIS A 1 117 ? -12.575 9.339 -16.301 1.00 0.00 117 HIS A CA 9
ATOM 16964 C C . HIS A 1 117 ? -12.986 7.911 -16.713 1.00 0.00 117 HIS A C 9
ATOM 16965 O O . HIS A 1 117 ? -12.273 7.235 -17.458 1.00 0.00 117 HIS A O 9
ATOM 16979 N N . HIS A 1 118 ? -14.144 7.446 -16.224 1.00 0.00 118 HIS A N 9
ATOM 16980 C CA . HIS A 1 118 ? -14.670 6.087 -16.469 1.00 0.00 118 HIS A CA 9
ATOM 16981 C C . HIS A 1 118 ? -16.100 6.058 -17.053 1.00 0.00 118 HIS A C 9
ATOM 16982 O O . HIS A 1 118 ? -16.589 4.990 -17.429 1.00 0.00 118 HIS A O 9
ATOM 16996 N N . HIS A 1 119 ? -16.782 7.206 -17.127 1.00 0.00 119 HIS A N 9
ATOM 16997 C CA . HIS A 1 119 ? -18.182 7.335 -17.556 1.00 0.00 119 HIS A CA 9
ATOM 16998 C C . HIS A 1 119 ? -18.478 8.716 -18.171 1.00 0.00 119 HIS A C 9
ATOM 16999 O O . HIS A 1 119 ? -17.789 9.698 -17.879 1.00 0.00 119 HIS A O 9
ATOM 17013 N N . HIS A 1 120 ? -19.539 8.805 -18.979 1.00 0.00 120 HIS A N 9
ATOM 17014 C CA . HIS A 1 120 ? -20.069 10.076 -19.501 1.00 0.00 120 HIS A CA 9
ATOM 17015 C C . HIS A 1 120 ? -21.025 10.767 -18.507 1.00 0.00 120 HIS A C 9
ATOM 17016 O O . HIS A 1 120 ? -21.082 11.997 -18.448 1.00 0.00 120 HIS A O 9
ATOM 17030 N N . HIS A 1 121 ? -21.754 9.976 -17.711 1.00 0.00 121 HIS A N 9
ATOM 17031 C CA . HIS A 1 121 ? -22.655 10.409 -16.636 1.00 0.00 121 HIS A CA 9
ATOM 17032 C C . HIS A 1 121 ? -22.795 9.310 -15.563 1.00 0.00 121 HIS A C 9
ATOM 17033 O O . HIS A 1 121 ? -22.648 8.120 -15.865 1.00 0.00 121 HIS A O 9
ATOM 17047 N N . HIS A 1 122 ? -23.083 9.703 -14.317 1.00 0.00 122 HIS A N 9
ATOM 17048 C CA . HIS A 1 122 ? -23.272 8.809 -13.162 1.00 0.00 122 HIS A CA 9
ATOM 17049 C C . HIS A 1 122 ? -24.241 9.416 -12.127 1.00 0.00 122 HIS A C 9
ATOM 17050 O O . HIS A 1 122 ? -24.021 10.572 -11.693 1.00 0.00 122 HIS A O 9
ATOM 17065 N N . GLY A 1 1 ? 3.893 22.601 -1.640 1.00 0.00 1 GLY A N 10
ATOM 17066 C CA . GLY A 1 1 ? 2.994 21.477 -1.303 1.00 0.00 1 GLY A CA 10
ATOM 17067 C C . GLY A 1 1 ? 1.691 21.623 -2.065 1.00 0.00 1 GLY A C 10
ATOM 17068 O O . GLY A 1 1 ? 0.877 22.487 -1.738 1.00 0.00 1 GLY A O 10
ATOM 17074 N N . GLU A 1 2 ? 1.498 20.809 -3.106 1.00 0.00 2 GLU A N 10
ATOM 17075 C CA . GLU A 1 2 ? 0.414 20.979 -4.089 1.00 0.00 2 GLU A CA 10
ATOM 17076 C C . GLU A 1 2 ? -0.821 20.107 -3.795 1.00 0.00 2 GLU A C 10
ATOM 17077 O O . GLU A 1 2 ? -0.754 19.134 -3.041 1.00 0.00 2 GLU A O 10
ATOM 17089 N N . THR A 1 3 ? -1.951 20.405 -4.448 1.00 0.00 3 THR A N 10
ATOM 17090 C CA . THR A 1 3 ? -3.210 19.647 -4.285 1.00 0.00 3 THR A CA 10
ATOM 17091 C C . THR A 1 3 ? -3.074 18.165 -4.676 1.00 0.00 3 THR A C 10
ATOM 17092 O O . THR A 1 3 ? -3.707 17.307 -4.062 1.00 0.00 3 THR A O 10
ATOM 17103 N N . LYS A 1 4 ? -2.175 17.830 -5.616 1.00 0.00 4 LYS A N 10
ATOM 17104 C CA . LYS A 1 4 ? -1.844 16.436 -5.978 1.00 0.00 4 LYS A CA 10
ATOM 17105 C C . LYS A 1 4 ? -1.019 15.713 -4.906 1.00 0.00 4 LYS A C 10
ATOM 17106 O O . LYS A 1 4 ? -1.170 14.504 -4.741 1.00 0.00 4 LYS A O 10
ATOM 17125 N N . ALA A 1 5 ? -0.199 16.432 -4.134 1.00 0.00 5 ALA A N 10
ATOM 17126 C CA . ALA A 1 5 ? 0.527 15.875 -2.988 1.00 0.00 5 ALA A CA 10
ATOM 17127 C C . ALA A 1 5 ? -0.408 15.654 -1.784 1.00 0.00 5 ALA A C 10
ATOM 17128 O O . ALA A 1 5 ? -0.360 14.597 -1.153 1.00 0.00 5 ALA A O 10
ATOM 17135 N N . LYS A 1 6 ? -1.341 16.583 -1.523 1.00 0.00 6 LYS A N 10
ATOM 17136 C CA . LYS A 1 6 ? -2.421 16.375 -0.540 1.00 0.00 6 LYS A CA 10
ATOM 17137 C C . LYS A 1 6 ? -3.312 15.190 -0.931 1.00 0.00 6 LYS A C 10
ATOM 17138 O O . LYS A 1 6 ? -3.508 14.299 -0.108 1.00 0.00 6 LYS A O 10
ATOM 17157 N N . ALA A 1 7 ? -3.731 15.093 -2.196 1.00 0.00 7 ALA A N 10
ATOM 17158 C CA . ALA A 1 7 ? -4.457 13.931 -2.716 1.00 0.00 7 ALA A CA 10
ATOM 17159 C C . ALA A 1 7 ? -3.673 12.613 -2.558 1.00 0.00 7 ALA A C 10
ATOM 17160 O O . ALA A 1 7 ? -4.268 11.589 -2.228 1.00 0.00 7 ALA A O 10
ATOM 17167 N N . ALA A 1 8 ? -2.343 12.627 -2.725 1.00 0.00 8 ALA A N 10
ATOM 17168 C CA . ALA A 1 8 ? -1.490 11.464 -2.483 1.00 0.00 8 ALA A CA 10
ATOM 17169 C C . ALA A 1 8 ? -1.493 11.034 -1.002 1.00 0.00 8 ALA A C 10
ATOM 17170 O O . ALA A 1 8 ? -1.728 9.860 -0.715 1.00 0.00 8 ALA A O 10
ATOM 17177 N N . GLN A 1 9 ? -1.324 11.964 -0.051 1.00 0.00 9 GLN A N 10
ATOM 17178 C CA . GLN A 1 9 ? -1.457 11.655 1.383 1.00 0.00 9 GLN A CA 10
ATOM 17179 C C . GLN A 1 9 ? -2.861 11.137 1.732 1.00 0.00 9 GLN A C 10
ATOM 17180 O O . GLN A 1 9 ? -2.988 10.150 2.457 1.00 0.00 9 GLN A O 10
ATOM 17194 N N . GLU A 1 10 ? -3.913 11.752 1.187 1.00 0.00 10 GLU A N 10
ATOM 17195 C CA . GLU A 1 10 ? -5.303 11.335 1.386 1.00 0.00 10 GLU A CA 10
ATOM 17196 C C . GLU A 1 10 ? -5.571 9.954 0.785 1.00 0.00 10 GLU A C 10
ATOM 17197 O O . GLU A 1 10 ? -6.373 9.219 1.349 1.00 0.00 10 GLU A O 10
ATOM 17209 N N . ALA A 1 11 ? -4.878 9.551 -0.287 1.00 0.00 11 ALA A N 10
ATOM 17210 C CA . ALA A 1 11 ? -5.021 8.218 -0.864 1.00 0.00 11 ALA A CA 10
ATOM 17211 C C . ALA A 1 11 ? -4.637 7.124 0.152 1.00 0.00 11 ALA A C 10
ATOM 17212 O O . ALA A 1 11 ? -5.419 6.213 0.425 1.00 0.00 11 ALA A O 10
ATOM 17219 N N . LEU A 1 12 ? -3.474 7.252 0.799 1.00 0.00 12 LEU A N 10
ATOM 17220 C CA . LEU A 1 12 ? -3.007 6.291 1.800 1.00 0.00 12 LEU A CA 10
ATOM 17221 C C . LEU A 1 12 ? -3.763 6.426 3.130 1.00 0.00 12 LEU A C 10
ATOM 17222 O O . LEU A 1 12 ? -4.115 5.425 3.756 1.00 0.00 12 LEU A O 10
ATOM 17238 N N . ARG A 1 13 ? -4.050 7.658 3.561 1.00 0.00 13 ARG A N 10
ATOM 17239 C CA . ARG A 1 13 ? -4.817 7.936 4.783 1.00 0.00 13 ARG A CA 10
ATOM 17240 C C . ARG A 1 13 ? -6.230 7.359 4.699 1.00 0.00 13 ARG A C 10
ATOM 17241 O O . ARG A 1 13 ? -6.670 6.680 5.628 1.00 0.00 13 ARG A O 10
ATOM 17262 N N . ALA A 1 14 ? -6.897 7.529 3.559 1.00 0.00 14 ALA A N 10
ATOM 17263 C CA . ALA A 1 14 ? -8.166 6.873 3.277 1.00 0.00 14 ALA A CA 10
ATOM 17264 C C . ALA A 1 14 ? -7.999 5.348 3.179 1.00 0.00 14 ALA A C 10
ATOM 17265 O O . ALA A 1 14 ? -8.855 4.628 3.682 1.00 0.00 14 ALA A O 10
ATOM 17272 N N . ALA A 1 15 ? -6.886 4.833 2.640 1.00 0.00 15 ALA A N 10
ATOM 17273 C CA . ALA A 1 15 ? -6.619 3.393 2.590 1.00 0.00 15 ALA A CA 10
ATOM 17274 C C . ALA A 1 15 ? -6.512 2.732 3.975 1.00 0.00 15 ALA A C 10
ATOM 17275 O O . ALA A 1 15 ? -7.004 1.618 4.153 1.00 0.00 15 ALA A O 10
ATOM 17282 N N . ARG A 1 16 ? -5.938 3.413 4.975 1.00 0.00 16 ARG A N 10
ATOM 17283 C CA . ARG A 1 16 ? -5.905 2.935 6.367 1.00 0.00 16 ARG A CA 10
ATOM 17284 C C . ARG A 1 16 ? -7.283 3.030 7.027 1.00 0.00 16 ARG A C 10
ATOM 17285 O O . ARG A 1 16 ? -7.680 2.121 7.748 1.00 0.00 16 ARG A O 10
ATOM 17306 N N . GLU A 1 17 ? -8.031 4.092 6.737 1.00 0.00 17 GLU A N 10
ATOM 17307 C CA . GLU A 1 17 ? -9.359 4.377 7.302 1.00 0.00 17 GLU A CA 10
ATOM 17308 C C . GLU A 1 17 ? -10.472 3.460 6.749 1.00 0.00 17 GLU A C 10
ATOM 17309 O O . GLU A 1 17 ? -11.337 3.008 7.500 1.00 0.00 17 GLU A O 10
ATOM 17321 N N . GLN A 1 18 ? -10.438 3.150 5.451 1.00 0.00 18 GLN A N 10
ATOM 17322 C CA . GLN A 1 18 ? -11.428 2.321 4.745 1.00 0.00 18 GLN A CA 10
ATOM 17323 C C . GLN A 1 18 ? -11.241 0.807 4.964 1.00 0.00 18 GLN A C 10
ATOM 17324 O O . GLN A 1 18 ? -12.165 0.032 4.713 1.00 0.00 18 GLN A O 10
ATOM 17338 N N . ALA A 1 19 ? -10.039 0.376 5.367 1.00 0.00 19 ALA A N 10
ATOM 17339 C CA . ALA A 1 19 ? -9.652 -1.031 5.423 1.00 0.00 19 ALA A CA 10
ATOM 17340 C C . ALA A 1 19 ? -10.455 -1.788 6.497 1.00 0.00 19 ALA A C 10
ATOM 17341 O O . ALA A 1 19 ? -10.377 -1.486 7.688 1.00 0.00 19 ALA A O 10
ATOM 17348 N N . THR A 1 20 ? -11.239 -2.782 6.068 1.00 0.00 20 THR A N 10
ATOM 17349 C CA . THR A 1 20 ? -12.237 -3.460 6.920 1.00 0.00 20 THR A CA 10
ATOM 17350 C C . THR A 1 20 ? -11.622 -4.372 7.995 1.00 0.00 20 THR A C 10
ATOM 17351 O O . THR A 1 20 ? -12.248 -4.632 9.025 1.00 0.00 20 THR A O 10
ATOM 17362 N N . THR A 1 21 ? -10.372 -4.815 7.798 1.00 0.00 21 THR A N 10
ATOM 17363 C CA . THR A 1 21 ? -9.607 -5.635 8.757 1.00 0.00 21 THR A CA 10
ATOM 17364 C C . THR A 1 21 ? -8.576 -4.804 9.541 1.00 0.00 21 THR A C 10
ATOM 17365 O O . THR A 1 21 ? -7.882 -3.969 8.950 1.00 0.00 21 THR A O 10
ATOM 17376 N N . PRO A 1 22 ? -8.411 -5.060 10.854 1.00 0.00 22 PRO A N 10
ATOM 17377 C CA . PRO A 1 22 ? -7.395 -4.423 11.699 1.00 0.00 22 PRO A CA 10
ATOM 17378 C C . PRO A 1 22 ? -5.962 -4.789 11.282 1.00 0.00 22 PRO A C 10
ATOM 17379 O O . PRO A 1 22 ? -5.040 -3.991 11.453 1.00 0.00 22 PRO A O 10
ATOM 17390 N N . GLU A 1 23 ? -5.770 -5.973 10.693 1.00 0.00 23 GLU A N 10
ATOM 17391 C CA . GLU A 1 23 ? -4.474 -6.435 10.187 1.00 0.00 23 GLU A CA 10
ATOM 17392 C C . GLU A 1 23 ? -4.044 -5.618 8.967 1.00 0.00 23 GLU A C 10
ATOM 17393 O O . GLU A 1 23 ? -2.867 -5.290 8.819 1.00 0.00 23 GLU A O 10
ATOM 17405 N N . ALA A 1 24 ? -5.003 -5.226 8.124 1.00 0.00 24 ALA A N 10
ATOM 17406 C CA . ALA A 1 24 ? -4.756 -4.318 7.014 1.00 0.00 24 ALA A CA 10
ATOM 17407 C C . ALA A 1 24 ? -4.480 -2.887 7.502 1.00 0.00 24 ALA A C 10
ATOM 17408 O O . ALA A 1 24 ? -3.555 -2.243 7.010 1.00 0.00 24 ALA A O 10
ATOM 17415 N N . GLN A 1 25 ? -5.196 -2.409 8.527 1.00 0.00 25 GLN A N 10
ATOM 17416 C CA . GLN A 1 25 ? -4.959 -1.071 9.095 1.00 0.00 25 GLN A CA 10
ATOM 17417 C C . GLN A 1 25 ? -3.560 -0.937 9.726 1.00 0.00 25 GLN A C 10
ATOM 17418 O O . GLN A 1 25 ? -2.851 0.031 9.450 1.00 0.00 25 GLN A O 10
ATOM 17432 N N . LYS A 1 26 ? -3.122 -1.915 10.534 1.00 0.00 26 LYS A N 10
ATOM 17433 C CA . LYS A 1 26 ? -1.793 -1.895 11.182 1.00 0.00 26 LYS A CA 10
ATOM 17434 C C . LYS A 1 26 ? -0.639 -2.107 10.194 1.00 0.00 26 LYS A C 10
ATOM 17435 O O . LYS A 1 26 ? 0.460 -1.598 10.398 1.00 0.00 26 LYS A O 10
ATOM 17454 N N . ALA A 1 27 ? -0.890 -2.842 9.113 1.00 0.00 27 ALA A N 10
ATOM 17455 C CA . ALA A 1 27 ? 0.046 -3.009 8.003 1.00 0.00 27 ALA A CA 10
ATOM 17456 C C . ALA A 1 27 ? 0.275 -1.687 7.246 1.00 0.00 27 ALA A C 10
ATOM 17457 O O . ALA A 1 27 ? 1.417 -1.322 6.966 1.00 0.00 27 ALA A O 10
ATOM 17464 N N . LEU A 1 28 ? -0.808 -0.943 6.986 1.00 0.00 28 LEU A N 10
ATOM 17465 C CA . LEU A 1 28 ? -0.804 0.397 6.366 1.00 0.00 28 LEU A CA 10
ATOM 17466 C C . LEU A 1 28 ? 0.081 1.405 7.114 1.00 0.00 28 LEU A C 10
ATOM 17467 O O . LEU A 1 28 ? 0.773 2.209 6.488 1.00 0.00 28 LEU A O 10
ATOM 17483 N N . GLU A 1 29 ? 0.103 1.328 8.446 1.00 0.00 29 GLU A N 10
ATOM 17484 C CA . GLU A 1 29 ? 0.973 2.154 9.290 1.00 0.00 29 GLU A CA 10
ATOM 17485 C C . GLU A 1 29 ? 2.473 1.946 8.989 1.00 0.00 29 GLU A C 10
ATOM 17486 O O . GLU A 1 29 ? 3.248 2.893 9.113 1.00 0.00 29 GLU A O 10
ATOM 17498 N N . GLU A 1 30 ? 2.910 0.748 8.568 1.00 0.00 30 GLU A N 10
ATOM 17499 C CA . GLU A 1 30 ? 4.333 0.478 8.300 1.00 0.00 30 GLU A CA 10
ATOM 17500 C C . GLU A 1 30 ? 4.846 1.192 7.051 1.00 0.00 30 GLU A C 10
ATOM 17501 O O . GLU A 1 30 ? 5.929 1.773 7.069 1.00 0.00 30 GLU A O 10
ATOM 17513 N N . LEU A 1 31 ? 4.073 1.180 5.963 1.00 0.00 31 LEU A N 10
ATOM 17514 C CA . LEU A 1 31 ? 4.412 1.967 4.784 1.00 0.00 31 LEU A CA 10
ATOM 17515 C C . LEU A 1 31 ? 4.454 3.462 5.129 1.00 0.00 31 LEU A C 10
ATOM 17516 O O . LEU A 1 31 ? 5.333 4.184 4.674 1.00 0.00 31 LEU A O 10
ATOM 17532 N N . GLU A 1 32 ? 3.563 3.933 5.992 1.00 0.00 32 GLU A N 10
ATOM 17533 C CA . GLU A 1 32 ? 3.559 5.342 6.406 1.00 0.00 32 GLU A CA 10
ATOM 17534 C C . GLU A 1 32 ? 4.900 5.760 7.031 1.00 0.00 32 GLU A C 10
ATOM 17535 O O . GLU A 1 32 ? 5.352 6.869 6.765 1.00 0.00 32 GLU A O 10
ATOM 17547 N N . LYS A 1 33 ? 5.591 4.866 7.756 1.00 0.00 33 LYS A N 10
ATOM 17548 C CA . LYS A 1 33 ? 6.938 5.105 8.314 1.00 0.00 33 LYS A CA 10
ATOM 17549 C C . LYS A 1 33 ? 7.976 5.458 7.245 1.00 0.00 33 LYS A C 10
ATOM 17550 O O . LYS A 1 33 ? 8.720 6.425 7.413 1.00 0.00 33 LYS A O 10
ATOM 17569 N N . VAL A 1 34 ? 8.032 4.691 6.151 1.00 0.00 34 VAL A N 10
ATOM 17570 C CA . VAL A 1 34 ? 9.001 4.924 5.064 1.00 0.00 34 VAL A CA 10
ATOM 17571 C C . VAL A 1 34 ? 8.662 6.170 4.267 1.00 0.00 34 VAL A C 10
ATOM 17572 O O . VAL A 1 34 ? 9.515 7.021 4.031 1.00 0.00 34 VAL A O 10
ATOM 17585 N N . LEU A 1 35 ? 7.391 6.300 3.900 1.00 0.00 35 LEU A N 10
ATOM 17586 C CA . LEU A 1 35 ? 6.885 7.437 3.139 1.00 0.00 35 LEU A CA 10
ATOM 17587 C C . LEU A 1 35 ? 7.008 8.748 3.936 1.00 0.00 35 LEU A C 10
ATOM 17588 O O . LEU A 1 35 ? 7.264 9.798 3.350 1.00 0.00 35 LEU A O 10
ATOM 17604 N N . LYS A 1 36 ? 6.932 8.703 5.274 1.00 0.00 36 LYS A N 10
ATOM 17605 C CA . LYS A 1 36 ? 7.161 9.888 6.136 1.00 0.00 36 LYS A CA 10
ATOM 17606 C C . LYS A 1 36 ? 8.559 10.496 5.981 1.00 0.00 36 LYS A C 10
ATOM 17607 O O . LYS A 1 36 ? 8.726 11.702 6.170 1.00 0.00 36 LYS A O 10
ATOM 17626 N N . THR A 1 37 ? 9.546 9.671 5.629 1.00 0.00 37 THR A N 10
ATOM 17627 C CA . THR A 1 37 ? 10.938 10.073 5.358 1.00 0.00 37 THR A CA 10
ATOM 17628 C C . THR A 1 37 ? 11.296 10.020 3.856 1.00 0.00 37 THR A C 10
ATOM 17629 O O . THR A 1 37 ? 12.446 10.234 3.462 1.00 0.00 37 THR A O 10
ATOM 17640 N N . ALA A 1 38 ? 10.303 9.788 2.988 1.00 0.00 38 ALA A N 10
ATOM 17641 C CA . ALA A 1 38 ? 10.440 9.861 1.532 1.00 0.00 38 ALA A CA 10
ATOM 17642 C C . ALA A 1 38 ? 10.320 11.314 1.014 1.00 0.00 38 ALA A C 10
ATOM 17643 O O . ALA A 1 38 ? 9.904 12.227 1.734 1.00 0.00 38 ALA A O 10
ATOM 17650 N N . SER A 1 39 ? 10.679 11.524 -0.254 1.00 0.00 39 SER A N 10
ATOM 17651 C CA . SER A 1 39 ? 10.604 12.832 -0.935 1.00 0.00 39 SER A CA 10
ATOM 17652 C C . SER A 1 39 ? 9.206 13.057 -1.529 1.00 0.00 39 SER A C 10
ATOM 17653 O O . SER A 1 39 ? 8.617 12.094 -2.021 1.00 0.00 39 SER A O 10
ATOM 17661 N N . PRO A 1 40 ? 8.654 14.289 -1.544 1.00 0.00 40 PRO A N 10
ATOM 17662 C CA . PRO A 1 40 ? 7.247 14.540 -1.888 1.00 0.00 40 PRO A CA 10
ATOM 17663 C C . PRO A 1 40 ? 6.877 14.153 -3.329 1.00 0.00 40 PRO A C 10
ATOM 17664 O O . PRO A 1 40 ? 5.769 13.678 -3.575 1.00 0.00 40 PRO A O 10
ATOM 17675 N N . GLU A 1 41 ? 7.796 14.310 -4.288 1.00 0.00 41 GLU A N 10
ATOM 17676 C CA . GLU A 1 41 ? 7.552 13.910 -5.680 1.00 0.00 41 GLU A CA 10
ATOM 17677 C C . GLU A 1 41 ? 7.433 12.380 -5.796 1.00 0.00 41 GLU A C 10
ATOM 17678 O O . GLU A 1 41 ? 6.503 11.851 -6.407 1.00 0.00 41 GLU A O 10
ATOM 17690 N N . GLN A 1 42 ? 8.345 11.663 -5.134 1.00 0.00 42 GLN A N 10
ATOM 17691 C CA . GLN A 1 42 ? 8.327 10.205 -5.031 1.00 0.00 42 GLN A CA 10
ATOM 17692 C C . GLN A 1 42 ? 7.136 9.698 -4.222 1.00 0.00 42 GLN A C 10
ATOM 17693 O O . GLN A 1 42 ? 6.633 8.611 -4.488 1.00 0.00 42 GLN A O 10
ATOM 17707 N N . TRP A 1 43 ? 6.652 10.494 -3.274 1.00 0.00 43 TRP A N 10
ATOM 17708 C CA . TRP A 1 43 ? 5.426 10.234 -2.531 1.00 0.00 43 TRP A CA 10
ATOM 17709 C C . TRP A 1 43 ? 4.222 10.161 -3.476 1.00 0.00 43 TRP A C 10
ATOM 17710 O O . TRP A 1 43 ? 3.435 9.220 -3.407 1.00 0.00 43 TRP A O 10
ATOM 17731 N N . ARG A 1 44 ? 4.114 11.109 -4.420 1.00 0.00 44 ARG A N 10
ATOM 17732 C CA . ARG A 1 44 ? 3.051 11.144 -5.440 1.00 0.00 44 ARG A CA 10
ATOM 17733 C C . ARG A 1 44 ? 3.169 9.955 -6.392 1.00 0.00 44 ARG A C 10
ATOM 17734 O O . ARG A 1 44 ? 2.173 9.290 -6.673 1.00 0.00 44 ARG A O 10
ATOM 17755 N N . GLN A 1 45 ? 4.397 9.656 -6.831 1.00 0.00 45 GLN A N 10
ATOM 17756 C CA . GLN A 1 45 ? 4.694 8.483 -7.659 1.00 0.00 45 GLN A CA 10
ATOM 17757 C C . GLN A 1 45 ? 4.280 7.178 -6.967 1.00 0.00 45 GLN A C 10
ATOM 17758 O O . GLN A 1 45 ? 3.653 6.314 -7.582 1.00 0.00 45 GLN A O 10
ATOM 17772 N N . ALA A 1 46 ? 4.609 7.044 -5.679 1.00 0.00 46 ALA A N 10
ATOM 17773 C CA . ALA A 1 46 ? 4.284 5.869 -4.891 1.00 0.00 46 ALA A CA 10
ATOM 17774 C C . ALA A 1 46 ? 2.778 5.749 -4.632 1.00 0.00 46 ALA A C 10
ATOM 17775 O O . ALA A 1 46 ? 2.198 4.702 -4.915 1.00 0.00 46 ALA A O 10
ATOM 17782 N N . ALA A 1 47 ? 2.124 6.805 -4.126 1.00 0.00 47 ALA A N 10
ATOM 17783 C CA . ALA A 1 47 ? 0.739 6.743 -3.671 1.00 0.00 47 ALA A CA 10
ATOM 17784 C C . ALA A 1 47 ? -0.208 6.274 -4.790 1.00 0.00 47 ALA A C 10
ATOM 17785 O O . ALA A 1 47 ? -1.202 5.606 -4.515 1.00 0.00 47 ALA A O 10
ATOM 17792 N N . GLU A 1 48 ? 0.129 6.562 -6.056 1.00 0.00 48 GLU A N 10
ATOM 17793 C CA . GLU A 1 48 ? -0.615 6.076 -7.220 1.00 0.00 48 GLU A CA 10
ATOM 17794 C C . GLU A 1 48 ? -0.675 4.539 -7.285 1.00 0.00 48 GLU A C 10
ATOM 17795 O O . GLU A 1 48 ? -1.763 3.978 -7.403 1.00 0.00 48 GLU A O 10
ATOM 17807 N N . LYS A 1 49 ? 0.464 3.839 -7.145 1.00 0.00 49 LYS A N 10
ATOM 17808 C CA . LYS A 1 49 ? 0.518 2.367 -7.181 1.00 0.00 49 LYS A CA 10
ATOM 17809 C C . LYS A 1 49 ? 0.062 1.770 -5.853 1.00 0.00 49 LYS A C 10
ATOM 17810 O O . LYS A 1 49 ? -0.647 0.770 -5.848 1.00 0.00 49 LYS A O 10
ATOM 17829 N N . ILE A 1 50 ? 0.399 2.418 -4.733 1.00 0.00 50 ILE A N 10
ATOM 17830 C CA . ILE A 1 50 ? -0.070 2.023 -3.396 1.00 0.00 50 ILE A CA 10
ATOM 17831 C C . ILE A 1 50 ? -1.599 1.927 -3.381 1.00 0.00 50 ILE A C 10
ATOM 17832 O O . ILE A 1 50 ? -2.160 0.910 -2.981 1.00 0.00 50 ILE A O 10
ATOM 17848 N N . PHE A 1 51 ? -2.275 2.976 -3.853 1.00 0.00 51 PHE A N 10
ATOM 17849 C CA . PHE A 1 51 ? -3.731 3.043 -3.833 1.00 0.00 51 PHE A CA 10
ATOM 17850 C C . PHE A 1 51 ? -4.374 2.157 -4.901 1.00 0.00 51 PHE A C 10
ATOM 17851 O O . PHE A 1 51 ? -5.420 1.549 -4.662 1.00 0.00 51 PHE A O 10
ATOM 17868 N N . GLU A 1 52 ? -3.709 2.007 -6.051 1.00 0.00 52 GLU A N 10
ATOM 17869 C CA . GLU A 1 52 ? -4.098 1.025 -7.062 1.00 0.00 52 GLU A CA 10
ATOM 17870 C C . GLU A 1 52 ? -4.047 -0.402 -6.500 1.00 0.00 52 GLU A C 10
ATOM 17871 O O . GLU A 1 52 ? -4.958 -1.174 -6.767 1.00 0.00 52 GLU A O 10
ATOM 17883 N N . ALA A 1 53 ? -3.070 -0.775 -5.664 1.00 0.00 53 ALA A N 10
ATOM 17884 C CA . ALA A 1 53 ? -3.003 -2.120 -5.104 1.00 0.00 53 ALA A CA 10
ATOM 17885 C C . ALA A 1 53 ? -4.304 -2.502 -4.386 1.00 0.00 53 ALA A C 10
ATOM 17886 O O . ALA A 1 53 ? -4.875 -3.559 -4.646 1.00 0.00 53 ALA A O 10
ATOM 17893 N N . PHE A 1 54 ? -4.835 -1.614 -3.546 1.00 0.00 54 PHE A N 10
ATOM 17894 C CA . PHE A 1 54 ? -6.063 -1.866 -2.793 1.00 0.00 54 PHE A CA 10
ATOM 17895 C C . PHE A 1 54 ? -7.281 -1.978 -3.719 1.00 0.00 54 PHE A C 10
ATOM 17896 O O . PHE A 1 54 ? -8.226 -2.703 -3.410 1.00 0.00 54 PHE A O 10
ATOM 17913 N N . ARG A 1 55 ? -7.243 -1.314 -4.882 1.00 0.00 55 ARG A N 10
ATOM 17914 C CA . ARG A 1 55 ? -8.267 -1.395 -5.932 1.00 0.00 55 ARG A CA 10
ATOM 17915 C C . ARG A 1 55 ? -8.211 -2.725 -6.669 1.00 0.00 55 ARG A C 10
ATOM 17916 O O . ARG A 1 55 ? -9.246 -3.283 -7.025 1.00 0.00 55 ARG A O 10
ATOM 17937 N N . GLU A 1 56 ? -7.009 -3.251 -6.891 1.00 0.00 56 GLU A N 10
ATOM 17938 C CA . GLU A 1 56 ? -6.815 -4.521 -7.571 1.00 0.00 56 GLU A CA 10
ATOM 17939 C C . GLU A 1 56 ? -7.112 -5.700 -6.649 1.00 0.00 56 GLU A C 10
ATOM 17940 O O . GLU A 1 56 ? -7.921 -6.561 -6.997 1.00 0.00 56 GLU A O 10
ATOM 17952 N N . ALA A 1 57 ? -6.522 -5.729 -5.453 1.00 0.00 57 ALA A N 10
ATOM 17953 C CA . ALA A 1 57 ? -6.697 -6.819 -4.497 1.00 0.00 57 ALA A CA 10
ATOM 17954 C C . ALA A 1 57 ? -8.152 -7.011 -4.078 1.00 0.00 57 ALA A C 10
ATOM 17955 O O . ALA A 1 57 ? -8.618 -8.141 -3.957 1.00 0.00 57 ALA A O 10
ATOM 17962 N N . SER A 1 58 ? -8.890 -5.911 -3.949 1.00 0.00 58 SER A N 10
ATOM 17963 C CA . SER A 1 58 ? -10.336 -5.974 -3.667 1.00 0.00 58 SER A CA 10
ATOM 17964 C C . SER A 1 58 ? -11.160 -6.549 -4.826 1.00 0.00 58 SER A C 10
ATOM 17965 O O . SER A 1 58 ? -12.195 -7.175 -4.600 1.00 0.00 58 SER A O 10
ATOM 17973 N N . ASN A 1 59 ? -10.668 -6.424 -6.060 1.00 0.00 59 ASN A N 10
ATOM 17974 C CA . ASN A 1 59 ? -11.227 -7.074 -7.247 1.00 0.00 59 ASN A CA 10
ATOM 17975 C C . ASN A 1 59 ? -10.745 -8.545 -7.405 1.00 0.00 59 ASN A C 10
ATOM 17976 O O . ASN A 1 59 ? -11.239 -9.271 -8.269 1.00 0.00 59 ASN A O 10
ATOM 17987 N N . GLY A 1 60 ? -9.821 -9.000 -6.545 1.00 0.00 60 GLY A N 10
ATOM 17988 C CA . GLY A 1 60 ? -9.259 -10.354 -6.495 1.00 0.00 60 GLY A CA 10
ATOM 17989 C C . GLY A 1 60 ? -7.824 -10.461 -7.024 1.00 0.00 60 GLY A C 10
ATOM 17990 O O . GLY A 1 60 ? -7.310 -11.567 -7.187 1.00 0.00 60 GLY A O 10
ATOM 17994 N N . ASN A 1 61 ? -7.158 -9.329 -7.281 1.00 0.00 61 ASN A N 10
ATOM 17995 C CA . ASN A 1 61 ? -5.836 -9.252 -7.897 1.00 0.00 61 ASN A CA 10
ATOM 17996 C C . ASN A 1 61 ? -4.726 -9.133 -6.841 1.00 0.00 61 ASN A C 10
ATOM 17997 O O . ASN A 1 61 ? -3.924 -8.206 -6.871 1.00 0.00 61 ASN A O 10
ATOM 18008 N N . THR A 1 62 ? -4.649 -10.050 -5.882 1.00 0.00 62 THR A N 10
ATOM 18009 C CA . THR A 1 62 ? -3.552 -10.045 -4.892 1.00 0.00 62 THR A CA 10
ATOM 18010 C C . THR A 1 62 ? -2.168 -10.065 -5.571 1.00 0.00 62 THR A C 10
ATOM 18011 O O . THR A 1 62 ? -1.281 -9.290 -5.217 1.00 0.00 62 THR A O 10
ATOM 18022 N N . GLU A 1 63 ? -2.013 -10.863 -6.633 1.00 0.00 63 GLU A N 10
ATOM 18023 C CA . GLU A 1 63 ? -0.771 -10.995 -7.411 1.00 0.00 63 GLU A CA 10
ATOM 18024 C C . GLU A 1 63 ? -0.353 -9.716 -8.155 1.00 0.00 63 GLU A C 10
ATOM 18025 O O . GLU A 1 63 ? 0.840 -9.456 -8.319 1.00 0.00 63 GLU A O 10
ATOM 18037 N N . LYS A 1 64 ? -1.323 -8.901 -8.586 1.00 0.00 64 LYS A N 10
ATOM 18038 C CA . LYS A 1 64 ? -1.077 -7.593 -9.208 1.00 0.00 64 LYS A CA 10
ATOM 18039 C C . LYS A 1 64 ? -0.900 -6.516 -8.146 1.00 0.00 64 LYS A C 10
ATOM 18040 O O . LYS A 1 64 ? 0.073 -5.769 -8.186 1.00 0.00 64 LYS A O 10
ATOM 18059 N N . ALA A 1 65 ? -1.809 -6.440 -7.178 1.00 0.00 65 ALA A N 10
ATOM 18060 C CA . ALA A 1 65 ? -1.745 -5.457 -6.117 1.00 0.00 65 ALA A CA 10
ATOM 18061 C C . ALA A 1 65 ? -0.401 -5.475 -5.379 1.00 0.00 65 ALA A C 10
ATOM 18062 O O . ALA A 1 65 ? 0.187 -4.426 -5.121 1.00 0.00 65 ALA A O 10
ATOM 18069 N N . LYS A 1 66 ? 0.134 -6.670 -5.122 1.00 0.00 66 LYS A N 10
ATOM 18070 C CA . LYS A 1 66 ? 1.449 -6.803 -4.459 1.00 0.00 66 LYS A CA 10
ATOM 18071 C C . LYS A 1 66 ? 2.590 -6.229 -5.313 1.00 0.00 66 LYS A C 10
ATOM 18072 O O . LYS A 1 66 ? 3.539 -5.661 -4.773 1.00 0.00 66 LYS A O 10
ATOM 18091 N N . LYS A 1 67 ? 2.478 -6.336 -6.646 1.00 0.00 67 LYS A N 10
ATOM 18092 C CA . LYS A 1 67 ? 3.460 -5.831 -7.612 1.00 0.00 67 LYS A CA 10
ATOM 18093 C C . LYS A 1 67 ? 3.413 -4.304 -7.693 1.00 0.00 67 LYS A C 10
ATOM 18094 O O . LYS A 1 67 ? 4.462 -3.668 -7.642 1.00 0.00 67 LYS A O 10
ATOM 18113 N N . LEU A 1 68 ? 2.213 -3.711 -7.735 1.00 0.00 68 LEU A N 10
ATOM 18114 C CA . LEU A 1 68 ? 2.015 -2.257 -7.608 1.00 0.00 68 LEU A CA 10
ATOM 18115 C C . LEU A 1 68 ? 2.649 -1.725 -6.312 1.00 0.00 68 LEU A C 10
ATOM 18116 O O . LEU A 1 68 ? 3.356 -0.718 -6.332 1.00 0.00 68 LEU A O 10
ATOM 18132 N N . LEU A 1 69 ? 2.430 -2.423 -5.195 1.00 0.00 69 LEU A N 10
ATOM 18133 C CA . LEU A 1 69 ? 2.976 -2.047 -3.891 1.00 0.00 69 LEU A CA 10
ATOM 18134 C C . LEU A 1 69 ? 4.507 -2.038 -3.882 1.00 0.00 69 LEU A C 10
ATOM 18135 O O . LEU A 1 69 ? 5.117 -1.050 -3.479 1.00 0.00 69 LEU A O 10
ATOM 18151 N N . GLU A 1 70 ? 5.127 -3.103 -4.391 1.00 0.00 70 GLU A N 10
ATOM 18152 C CA . GLU A 1 70 ? 6.582 -3.204 -4.511 1.00 0.00 70 GLU A CA 10
ATOM 18153 C C . GLU A 1 70 ? 7.149 -2.139 -5.468 1.00 0.00 70 GLU A C 10
ATOM 18154 O O . GLU A 1 70 ? 8.209 -1.572 -5.213 1.00 0.00 70 GLU A O 10
ATOM 18166 N N . GLU A 1 71 ? 6.422 -1.812 -6.536 1.00 0.00 71 GLU A N 10
ATOM 18167 C CA . GLU A 1 71 ? 6.827 -0.797 -7.514 1.00 0.00 71 GLU A CA 10
ATOM 18168 C C . GLU A 1 71 ? 6.871 0.602 -6.888 1.00 0.00 71 GLU A C 10
ATOM 18169 O O . GLU A 1 71 ? 7.866 1.322 -7.009 1.00 0.00 71 GLU A O 10
ATOM 18181 N N . ALA A 1 72 ? 5.814 0.969 -6.156 1.00 0.00 72 ALA A N 10
ATOM 18182 C CA . ALA A 1 72 ? 5.765 2.217 -5.410 1.00 0.00 72 ALA A CA 10
ATOM 18183 C C . ALA A 1 72 ? 6.826 2.276 -4.309 1.00 0.00 72 ALA A C 10
ATOM 18184 O O . ALA A 1 72 ? 7.487 3.299 -4.135 1.00 0.00 72 ALA A O 10
ATOM 18191 N N . ALA A 1 73 ? 6.998 1.175 -3.582 1.00 0.00 73 ALA A N 10
ATOM 18192 C CA . ALA A 1 73 ? 7.943 1.066 -2.484 1.00 0.00 73 ALA A CA 10
ATOM 18193 C C . ALA A 1 73 ? 9.384 1.315 -2.933 1.00 0.00 73 ALA A C 10
ATOM 18194 O O . ALA A 1 73 ? 10.098 2.112 -2.323 1.00 0.00 73 ALA A O 10
ATOM 18201 N N . ARG A 1 74 ? 9.800 0.683 -4.035 1.00 0.00 74 ARG A N 10
ATOM 18202 C CA . ARG A 1 74 ? 11.138 0.866 -4.614 1.00 0.00 74 ARG A CA 10
ATOM 18203 C C . ARG A 1 74 ? 11.341 2.290 -5.134 1.00 0.00 74 ARG A C 10
ATOM 18204 O O . ARG A 1 74 ? 12.451 2.816 -5.071 1.00 0.00 74 ARG A O 10
ATOM 18225 N N . THR A 1 75 ? 10.258 2.929 -5.578 1.00 0.00 75 THR A N 10
ATOM 18226 C CA . THR A 1 75 ? 10.262 4.341 -6.009 1.00 0.00 75 THR A CA 10
ATOM 18227 C C . THR A 1 75 ? 10.410 5.311 -4.835 1.00 0.00 75 THR A C 10
ATOM 18228 O O . THR A 1 75 ? 11.260 6.199 -4.885 1.00 0.00 75 THR A O 10
ATOM 18239 N N . ALA A 1 76 ? 9.667 5.117 -3.742 1.00 0.00 76 ALA A N 10
ATOM 18240 C CA . ALA A 1 76 ? 9.763 5.944 -2.536 1.00 0.00 76 ALA A CA 10
ATOM 18241 C C . ALA A 1 76 ? 10.950 5.598 -1.604 1.00 0.00 76 ALA A C 10
ATOM 18242 O O . ALA A 1 76 ? 11.178 6.300 -0.616 1.00 0.00 76 ALA A O 10
ATOM 18249 N N . GLY A 1 77 ? 11.722 4.548 -1.907 1.00 0.00 77 GLY A N 10
ATOM 18250 C CA . GLY A 1 77 ? 12.910 4.153 -1.131 1.00 0.00 77 GLY A CA 10
ATOM 18251 C C . GLY A 1 77 ? 12.616 3.356 0.139 1.00 0.00 77 GLY A C 10
ATOM 18252 O O . GLY A 1 77 ? 13.302 3.515 1.152 1.00 0.00 77 GLY A O 10
ATOM 18256 N N . ALA A 1 78 ? 11.579 2.521 0.101 1.00 0.00 78 ALA A N 10
ATOM 18257 C CA . ALA A 1 78 ? 11.133 1.709 1.221 1.00 0.00 78 ALA A CA 10
ATOM 18258 C C . ALA A 1 78 ? 12.078 0.549 1.609 1.00 0.00 78 ALA A C 10
ATOM 18259 O O . ALA A 1 78 ? 12.981 0.147 0.870 1.00 0.00 78 ALA A O 10
ATOM 18266 N N . SER A 1 79 ? 11.792 -0.026 2.777 1.00 0.00 79 SER A N 10
ATOM 18267 C CA . SER A 1 79 ? 12.412 -1.213 3.365 1.00 0.00 79 SER A CA 10
ATOM 18268 C C . SER A 1 79 ? 11.751 -2.516 2.895 1.00 0.00 79 SER A C 10
ATOM 18269 O O . SER A 1 79 ? 10.523 -2.566 2.812 1.00 0.00 79 SER A O 10
ATOM 18277 N N . PRO A 1 80 ? 12.493 -3.624 2.730 1.00 0.00 80 PRO A N 10
ATOM 18278 C CA . PRO A 1 80 ? 11.893 -4.946 2.515 1.00 0.00 80 PRO A CA 10
ATOM 18279 C C . PRO A 1 80 ? 11.005 -5.372 3.698 1.00 0.00 80 PRO A C 10
ATOM 18280 O O . PRO A 1 80 ? 10.025 -6.091 3.509 1.00 0.00 80 PRO A O 10
ATOM 18291 N N . GLU A 1 81 ? 11.286 -4.856 4.903 1.00 0.00 81 GLU A N 10
ATOM 18292 C CA . GLU A 1 81 ? 10.456 -5.029 6.100 1.00 0.00 81 GLU A CA 10
ATOM 18293 C C . GLU A 1 81 ? 9.035 -4.462 5.936 1.00 0.00 81 GLU A C 10
ATOM 18294 O O . GLU A 1 81 ? 8.082 -5.118 6.362 1.00 0.00 81 GLU A O 10
ATOM 18306 N N . ILE A 1 82 ? 8.852 -3.289 5.303 1.00 0.00 82 ILE A N 10
ATOM 18307 C CA . ILE A 1 82 ? 7.509 -2.733 5.077 1.00 0.00 82 ILE A CA 10
ATOM 18308 C C . ILE A 1 82 ? 6.834 -3.325 3.849 1.00 0.00 82 ILE A C 10
ATOM 18309 O O . ILE A 1 82 ? 5.616 -3.481 3.849 1.00 0.00 82 ILE A O 10
ATOM 18325 N N . ILE A 1 83 ? 7.612 -3.637 2.803 1.00 0.00 83 ILE A N 10
ATOM 18326 C CA . ILE A 1 83 ? 7.083 -4.123 1.515 1.00 0.00 83 ILE A CA 10
ATOM 18327 C C . ILE A 1 83 ? 6.218 -5.356 1.752 1.00 0.00 83 ILE A C 10
ATOM 18328 O O . ILE A 1 83 ? 5.074 -5.407 1.301 1.00 0.00 83 ILE A O 10
ATOM 18344 N N . LYS A 1 84 ? 6.734 -6.301 2.545 1.00 0.00 84 LYS A N 10
ATOM 18345 C CA . LYS A 1 84 ? 5.985 -7.511 2.920 1.00 0.00 84 LYS A CA 10
ATOM 18346 C C . LYS A 1 84 ? 4.811 -7.207 3.854 1.00 0.00 84 LYS A C 10
ATOM 18347 O O . LYS A 1 84 ? 3.722 -7.731 3.641 1.00 0.00 84 LYS A O 10
ATOM 18366 N N . LYS A 1 85 ? 4.991 -6.309 4.832 1.00 0.00 85 LYS A N 10
ATOM 18367 C CA . LYS A 1 85 ? 3.952 -5.897 5.795 1.00 0.00 85 LYS A CA 10
ATOM 18368 C C . LYS A 1 85 ? 2.719 -5.324 5.103 1.00 0.00 85 LYS A C 10
ATOM 18369 O O . LYS A 1 85 ? 1.615 -5.823 5.306 1.00 0.00 85 LYS A O 10
ATOM 18388 N N . LEU A 1 86 ? 2.922 -4.333 4.237 1.00 0.00 86 LEU A N 10
ATOM 18389 C CA . LEU A 1 86 ? 1.866 -3.672 3.475 1.00 0.00 86 LEU A CA 10
ATOM 18390 C C . LEU A 1 86 ? 1.251 -4.653 2.460 1.00 0.00 86 LEU A C 10
ATOM 18391 O O . LEU A 1 86 ? 0.039 -4.837 2.452 1.00 0.00 86 LEU A O 10
ATOM 18407 N N . ALA A 1 87 ? 2.067 -5.351 1.656 1.00 0.00 87 ALA A N 10
ATOM 18408 C CA . ALA A 1 87 ? 1.575 -6.312 0.660 1.00 0.00 87 ALA A CA 10
ATOM 18409 C C . ALA A 1 87 ? 0.751 -7.460 1.294 1.00 0.00 87 ALA A C 10
ATOM 18410 O O . ALA A 1 87 ? -0.217 -7.911 0.690 1.00 0.00 87 ALA A O 10
ATOM 18417 N N . SER A 1 88 ? 1.049 -7.892 2.529 1.00 0.00 88 SER A N 10
ATOM 18418 C CA . SER A 1 88 ? 0.257 -8.882 3.285 1.00 0.00 88 SER A CA 10
ATOM 18419 C C . SER A 1 88 ? -1.167 -8.413 3.598 1.00 0.00 88 SER A C 10
ATOM 18420 O O . SER A 1 88 ? -2.051 -9.245 3.823 1.00 0.00 88 SER A O 10
ATOM 18428 N N . ALA A 1 89 ? -1.421 -7.101 3.600 1.00 0.00 89 ALA A N 10
ATOM 18429 C CA . ALA A 1 89 ? -2.777 -6.555 3.654 1.00 0.00 89 ALA A CA 10
ATOM 18430 C C . ALA A 1 89 ? -3.514 -6.760 2.325 1.00 0.00 89 ALA A C 10
ATOM 18431 O O . ALA A 1 89 ? -4.706 -7.056 2.317 1.00 0.00 89 ALA A O 10
ATOM 18438 N N . LEU A 1 90 ? -2.800 -6.656 1.200 1.00 0.00 90 LEU A N 10
ATOM 18439 C CA . LEU A 1 90 ? -3.355 -6.900 -0.128 1.00 0.00 90 LEU A CA 10
ATOM 18440 C C . LEU A 1 90 ? -3.683 -8.379 -0.344 1.00 0.00 90 LEU A C 10
ATOM 18441 O O . LEU A 1 90 ? -4.703 -8.693 -0.955 1.00 0.00 90 LEU A O 10
ATOM 18457 N N . GLU A 1 91 ? -2.885 -9.292 0.214 1.00 0.00 91 GLU A N 10
ATOM 18458 C CA . GLU A 1 91 ? -3.175 -10.726 0.107 1.00 0.00 91 GLU A CA 10
ATOM 18459 C C . GLU A 1 91 ? -4.515 -11.081 0.761 1.00 0.00 91 GLU A C 10
ATOM 18460 O O . GLU A 1 91 ? -5.353 -11.739 0.140 1.00 0.00 91 GLU A O 10
ATOM 18472 N N . ARG A 1 92 ? -4.765 -10.576 1.978 1.00 0.00 92 ARG A N 10
ATOM 18473 C CA . ARG A 1 92 ? -6.029 -10.801 2.696 1.00 0.00 92 ARG A CA 10
ATOM 18474 C C . ARG A 1 92 ? -7.208 -9.985 2.166 1.00 0.00 92 ARG A C 10
ATOM 18475 O O . ARG A 1 92 ? -8.340 -10.422 2.333 1.00 0.00 92 ARG A O 10
ATOM 18496 N N . LEU A 1 93 ? -6.987 -8.854 1.488 1.00 0.00 93 LEU A N 10
ATOM 18497 C CA . LEU A 1 93 ? -8.074 -8.047 0.903 1.00 0.00 93 LEU A CA 10
ATOM 18498 C C . LEU A 1 93 ? -8.852 -8.811 -0.187 1.00 0.00 93 LEU A C 10
ATOM 18499 O O . LEU A 1 93 ? -10.063 -8.626 -0.336 1.00 0.00 93 LEU A O 10
ATOM 18515 N N . ALA A 1 94 ? -8.162 -9.707 -0.898 1.00 0.00 94 ALA A N 10
ATOM 18516 C CA . ALA A 1 94 ? -8.763 -10.640 -1.850 1.00 0.00 94 ALA A CA 10
ATOM 18517 C C . ALA A 1 94 ? -9.513 -11.786 -1.146 1.00 0.00 94 ALA A C 10
ATOM 18518 O O . ALA A 1 94 ? -10.607 -12.158 -1.572 1.00 0.00 94 ALA A O 10
ATOM 18525 N N . GLU A 1 95 ? -8.958 -12.328 -0.053 1.00 0.00 95 GLU A N 10
ATOM 18526 C CA . GLU A 1 95 ? -9.602 -13.407 0.715 1.00 0.00 95 GLU A CA 10
ATOM 18527 C C . GLU A 1 95 ? -10.859 -12.930 1.466 1.00 0.00 95 GLU A C 10
ATOM 18528 O O . GLU A 1 95 ? -11.820 -13.683 1.632 1.00 0.00 95 GLU A O 10
ATOM 18540 N N . GLU A 1 96 ? -10.854 -11.674 1.921 1.00 0.00 96 GLU A N 10
ATOM 18541 C CA . GLU A 1 96 ? -11.913 -11.070 2.743 1.00 0.00 96 GLU A CA 10
ATOM 18542 C C . GLU A 1 96 ? -13.192 -10.761 1.945 1.00 0.00 96 GLU A C 10
ATOM 18543 O O . GLU A 1 96 ? -14.283 -10.723 2.519 1.00 0.00 96 GLU A O 10
ATOM 18555 N N . GLY A 1 97 ? -13.080 -10.557 0.628 1.00 0.00 97 GLY A N 10
ATOM 18556 C CA . GLY A 1 97 ? -14.208 -10.199 -0.233 1.00 0.00 97 GLY A CA 10
ATOM 18557 C C . GLY A 1 97 ? -14.421 -8.686 -0.315 1.00 0.00 97 GLY A C 10
ATOM 18558 O O . GLY A 1 97 ? -15.562 -8.223 -0.247 1.00 0.00 97 GLY A O 10
ATOM 18562 N N . ALA A 1 98 ? -13.316 -7.942 -0.472 1.00 0.00 98 ALA A N 10
ATOM 18563 C CA . ALA A 1 98 ? -13.225 -6.485 -0.601 1.00 0.00 98 ALA A CA 10
ATOM 18564 C C . ALA A 1 98 ? -13.586 -5.647 0.642 1.00 0.00 98 ALA A C 10
ATOM 18565 O O . ALA A 1 98 ? -14.425 -6.007 1.469 1.00 0.00 98 ALA A O 10
ATOM 18572 N N . ALA A 1 99 ? -12.961 -4.467 0.727 1.00 0.00 99 ALA A N 10
ATOM 18573 C CA . ALA A 1 99 ? -13.311 -3.400 1.660 1.00 0.00 99 ALA A CA 10
ATOM 18574 C C . ALA A 1 99 ? -14.225 -2.405 0.925 1.00 0.00 99 ALA A C 10
ATOM 18575 O O . ALA A 1 99 ? -13.749 -1.431 0.341 1.00 0.00 99 ALA A O 10
ATOM 18582 N N . LYS A 1 100 ? -15.541 -2.660 0.902 1.00 0.00 100 LYS A N 10
ATOM 18583 C CA . LYS A 1 100 ? -16.511 -1.915 0.066 1.00 0.00 100 LYS A CA 10
ATOM 18584 C C . LYS A 1 100 ? -16.588 -0.421 0.404 1.00 0.00 100 LYS A C 10
ATOM 18585 O O . LYS A 1 100 ? -16.887 0.396 -0.464 1.00 0.00 100 LYS A O 10
ATOM 18604 N N . GLU A 1 101 ? -16.236 -0.048 1.635 1.00 0.00 101 GLU A N 10
ATOM 18605 C CA . GLU A 1 101 ? -16.074 1.346 2.066 1.00 0.00 101 GLU A CA 10
ATOM 18606 C C . GLU A 1 101 ? -14.992 2.115 1.290 1.00 0.00 101 GLU A C 10
ATOM 18607 O O . GLU A 1 101 ? -15.065 3.342 1.218 1.00 0.00 101 GLU A O 10
ATOM 18619 N N . ALA A 1 102 ? -14.015 1.445 0.669 1.00 0.00 102 ALA A N 10
ATOM 18620 C CA . ALA A 1 102 ? -13.029 2.099 -0.195 1.00 0.00 102 ALA A CA 10
ATOM 18621 C C . ALA A 1 102 ? -13.666 2.838 -1.386 1.00 0.00 102 ALA A C 10
ATOM 18622 O O . ALA A 1 102 ? -13.178 3.894 -1.797 1.00 0.00 102 ALA A O 10
ATOM 18629 N N . ALA A 1 103 ? -14.781 2.318 -1.914 1.00 0.00 103 ALA A N 10
ATOM 18630 C CA . ALA A 1 103 ? -15.432 2.859 -3.103 1.00 0.00 103 ALA A CA 10
ATOM 18631 C C . ALA A 1 103 ? -16.037 4.254 -2.876 1.00 0.00 103 ALA A C 10
ATOM 18632 O O . ALA A 1 103 ? -15.924 5.110 -3.755 1.00 0.00 103 ALA A O 10
ATOM 18639 N N . ARG A 1 104 ? -16.626 4.510 -1.696 1.00 0.00 104 ARG A N 10
ATOM 18640 C CA . ARG A 1 104 ? -17.108 5.851 -1.304 1.00 0.00 104 ARG A CA 10
ATOM 18641 C C . ARG A 1 104 ? -15.990 6.768 -0.798 1.00 0.00 104 ARG A C 10
ATOM 18642 O O . ARG A 1 104 ? -16.009 7.965 -1.080 1.00 0.00 104 ARG A O 10
ATOM 18663 N N . GLN A 1 105 ? -15.003 6.221 -0.078 1.00 0.00 105 GLN A N 10
ATOM 18664 C CA . GLN A 1 105 ? -13.934 7.016 0.553 1.00 0.00 105 GLN A CA 10
ATOM 18665 C C . GLN A 1 105 ? -13.008 7.696 -0.473 1.00 0.00 105 GLN A C 10
ATOM 18666 O O . GLN A 1 105 ? -12.510 8.795 -0.217 1.00 0.00 105 GLN A O 10
ATOM 18680 N N . ALA A 1 106 ? -12.820 7.094 -1.652 1.00 0.00 106 ALA A N 10
ATOM 18681 C CA . ALA A 1 106 ? -12.049 7.690 -2.744 1.00 0.00 106 ALA A CA 10
ATOM 18682 C C . ALA A 1 106 ? -12.720 8.934 -3.365 1.00 0.00 106 ALA A C 10
ATOM 18683 O O . ALA A 1 106 ? -12.026 9.829 -3.848 1.00 0.00 106 ALA A O 10
ATOM 18690 N N . GLU A 1 107 ? -14.055 9.028 -3.355 1.00 0.00 107 GLU A N 10
ATOM 18691 C CA . GLU A 1 107 ? -14.796 10.058 -4.105 1.00 0.00 107 GLU A CA 10
ATOM 18692 C C . GLU A 1 107 ? -14.586 11.481 -3.573 1.00 0.00 107 GLU A C 10
ATOM 18693 O O . GLU A 1 107 ? -14.568 12.431 -4.355 1.00 0.00 107 GLU A O 10
ATOM 18705 N N . GLU A 1 108 ? -14.365 11.650 -2.267 1.00 0.00 108 GLU A N 10
ATOM 18706 C CA . GLU A 1 108 ? -14.010 12.957 -1.697 1.00 0.00 108 GLU A CA 10
ATOM 18707 C C . GLU A 1 108 ? -12.643 13.445 -2.212 1.00 0.00 108 GLU A C 10
ATOM 18708 O O . GLU A 1 108 ? -12.484 14.631 -2.502 1.00 0.00 108 GLU A O 10
ATOM 18720 N N . VAL A 1 109 ? -11.686 12.527 -2.415 1.00 0.00 109 VAL A N 10
ATOM 18721 C CA . VAL A 1 109 ? -10.350 12.832 -2.959 1.00 0.00 109 VAL A CA 10
ATOM 18722 C C . VAL A 1 109 ? -10.407 13.109 -4.464 1.00 0.00 109 VAL A C 10
ATOM 18723 O O . VAL A 1 109 ? -9.731 14.014 -4.956 1.00 0.00 109 VAL A O 10
ATOM 18736 N N . ARG A 1 110 ? -11.277 12.395 -5.194 1.00 0.00 110 ARG A N 10
ATOM 18737 C CA . ARG A 1 110 ? -11.597 12.686 -6.603 1.00 0.00 110 ARG A CA 10
ATOM 18738 C C . ARG A 1 110 ? -12.240 14.069 -6.780 1.00 0.00 110 ARG A C 10
ATOM 18739 O O . ARG A 1 110 ? -11.922 14.764 -7.746 1.00 0.00 110 ARG A O 10
ATOM 18760 N N . LYS A 1 111 ? -13.115 14.482 -5.851 1.00 0.00 111 LYS A N 10
ATOM 18761 C CA . LYS A 1 111 ? -13.781 15.797 -5.862 1.00 0.00 111 LYS A CA 10
ATOM 18762 C C . LYS A 1 111 ? -12.800 16.939 -5.571 1.00 0.00 111 LYS A C 10
ATOM 18763 O O . LYS A 1 111 ? -12.759 17.902 -6.341 1.00 0.00 111 LYS A O 10
ATOM 18782 N N . ARG A 1 112 ? -11.978 16.816 -4.519 1.00 0.00 112 ARG A N 10
ATOM 18783 C CA . ARG A 1 112 ? -10.900 17.759 -4.161 1.00 0.00 112 ARG A CA 10
ATOM 18784 C C . ARG A 1 112 ? -9.715 17.070 -3.487 1.00 0.00 112 ARG A C 10
ATOM 18785 O O . ARG A 1 112 ? -9.880 16.318 -2.530 1.00 0.00 112 ARG A O 10
ATOM 18806 N N . GLY A 1 113 ? -8.508 17.444 -3.907 1.00 0.00 113 GLY A N 10
ATOM 18807 C CA . GLY A 1 113 ? -7.259 17.109 -3.221 1.00 0.00 113 GLY A CA 10
ATOM 18808 C C . GLY A 1 113 ? -6.929 18.113 -2.110 1.00 0.00 113 GLY A C 10
ATOM 18809 O O . GLY A 1 113 ? -5.853 18.710 -2.122 1.00 0.00 113 GLY A O 10
ATOM 18813 N N . SER A 1 114 ? -7.887 18.404 -1.227 1.00 0.00 114 SER A N 10
ATOM 18814 C CA . SER A 1 114 ? -7.731 19.345 -0.109 1.00 0.00 114 SER A CA 10
ATOM 18815 C C . SER A 1 114 ? -8.699 19.038 1.041 1.00 0.00 114 SER A C 10
ATOM 18816 O O . SER A 1 114 ? -9.844 18.636 0.820 1.00 0.00 114 SER A O 10
ATOM 18824 N N . LEU A 1 115 ? -8.231 19.258 2.275 1.00 0.00 115 LEU A N 10
ATOM 18825 C CA . LEU A 1 115 ? -8.948 18.946 3.522 1.00 0.00 115 LEU A CA 10
ATOM 18826 C C . LEU A 1 115 ? -8.765 19.958 4.660 1.00 0.00 115 LEU A C 10
ATOM 18827 O O . LEU A 1 115 ? -9.547 19.953 5.612 1.00 0.00 115 LEU A O 10
ATOM 18843 N N . GLU A 1 116 ? -7.729 20.793 4.599 1.00 0.00 116 GLU A N 10
ATOM 18844 C CA . GLU A 1 116 ? -7.289 21.616 5.727 1.00 0.00 116 GLU A CA 10
ATOM 18845 C C . GLU A 1 116 ? -6.707 22.966 5.265 1.00 0.00 116 GLU A C 10
ATOM 18846 O O . GLU A 1 116 ? -6.089 23.044 4.198 1.00 0.00 116 GLU A O 10
ATOM 18858 N N . HIS A 1 117 ? -6.910 24.031 6.053 1.00 0.00 117 HIS A N 10
ATOM 18859 C CA . HIS A 1 117 ? -6.519 25.407 5.689 1.00 0.00 117 HIS A CA 10
ATOM 18860 C C . HIS A 1 117 ? -5.915 26.216 6.853 1.00 0.00 117 HIS A C 10
ATOM 18861 O O . HIS A 1 117 ? -4.875 26.855 6.677 1.00 0.00 117 HIS A O 10
ATOM 18875 N N . HIS A 1 118 ? -6.533 26.193 8.041 1.00 0.00 118 HIS A N 10
ATOM 18876 C CA . HIS A 1 118 ? -6.086 26.990 9.198 1.00 0.00 118 HIS A CA 10
ATOM 18877 C C . HIS A 1 118 ? -4.808 26.419 9.851 1.00 0.00 118 HIS A C 10
ATOM 18878 O O . HIS A 1 118 ? -3.951 27.179 10.309 1.00 0.00 118 HIS A O 10
ATOM 18892 N N . HIS A 1 119 ? -4.666 25.091 9.877 1.00 0.00 119 HIS A N 10
ATOM 18893 C CA . HIS A 1 119 ? -3.462 24.372 10.313 1.00 0.00 119 HIS A CA 10
ATOM 18894 C C . HIS A 1 119 ? -3.379 22.988 9.639 1.00 0.00 119 HIS A C 10
ATOM 18895 O O . HIS A 1 119 ? -4.383 22.475 9.137 1.00 0.00 119 HIS A O 10
ATOM 18909 N N . HIS A 1 120 ? -2.192 22.377 9.637 1.00 0.00 120 HIS A N 10
ATOM 18910 C CA . HIS A 1 120 ? -1.947 21.009 9.158 1.00 0.00 120 HIS A CA 10
ATOM 18911 C C . HIS A 1 120 ? -1.958 19.971 10.299 1.00 0.00 120 HIS A C 10
ATOM 18912 O O . HIS A 1 120 ? -1.868 20.328 11.478 1.00 0.00 120 HIS A O 10
ATOM 18926 N N . HIS A 1 121 ? -2.013 18.682 9.951 1.00 0.00 121 HIS A N 10
ATOM 18927 C CA . HIS A 1 121 ? -1.886 17.551 10.884 1.00 0.00 121 HIS A CA 10
ATOM 18928 C C . HIS A 1 121 ? -0.827 16.532 10.415 1.00 0.00 121 HIS A C 10
ATOM 18929 O O . HIS A 1 121 ? -0.591 16.370 9.213 1.00 0.00 121 HIS A O 10
ATOM 18943 N N . HIS A 1 122 ? -0.187 15.850 11.374 1.00 0.00 122 HIS A N 10
ATOM 18944 C CA . HIS A 1 122 ? 0.867 14.844 11.155 1.00 0.00 122 HIS A CA 10
ATOM 18945 C C . HIS A 1 122 ? 0.325 13.427 10.870 1.00 0.00 122 HIS A C 10
ATOM 18946 O O . HIS A 1 122 ? 0.991 12.687 10.109 1.00 0.00 122 HIS A O 10
ATOM 18961 N N . GLY A 1 1 ? 3.656 23.160 -2.016 1.00 0.00 1 GLY A N 11
ATOM 18962 C CA . GLY A 1 1 ? 2.720 22.065 -1.689 1.00 0.00 1 GLY A CA 11
ATOM 18963 C C . GLY A 1 1 ? 1.413 22.248 -2.438 1.00 0.00 1 GLY A C 11
ATOM 18964 O O . GLY A 1 1 ? 0.700 23.224 -2.203 1.00 0.00 1 GLY A O 11
ATOM 18970 N N . GLU A 1 2 ? 1.094 21.329 -3.353 1.00 0.00 2 GLU A N 11
ATOM 18971 C CA . GLU A 1 2 ? -0.059 21.414 -4.267 1.00 0.00 2 GLU A CA 11
ATOM 18972 C C . GLU A 1 2 ? -1.104 20.315 -3.993 1.00 0.00 2 GLU A C 11
ATOM 18973 O O . GLU A 1 2 ? -0.840 19.332 -3.295 1.00 0.00 2 GLU A O 11
ATOM 18985 N N . THR A 1 3 ? -2.295 20.446 -4.586 1.00 0.00 3 THR A N 11
ATOM 18986 C CA . THR A 1 3 ? -3.422 19.503 -4.434 1.00 0.00 3 THR A CA 11
ATOM 18987 C C . THR A 1 3 ? -3.091 18.065 -4.844 1.00 0.00 3 THR A C 11
ATOM 18988 O O . THR A 1 3 ? -3.676 17.131 -4.298 1.00 0.00 3 THR A O 11
ATOM 18999 N N . LYS A 1 4 ? -2.101 17.856 -5.724 1.00 0.00 4 LYS A N 11
ATOM 19000 C CA . LYS A 1 4 ? -1.583 16.525 -6.100 1.00 0.00 4 LYS A CA 11
ATOM 19001 C C . LYS A 1 4 ? -0.895 15.811 -4.930 1.00 0.00 4 LYS A C 11
ATOM 19002 O O . LYS A 1 4 ? -1.086 14.610 -4.745 1.00 0.00 4 LYS A O 11
ATOM 19021 N N . ALA A 1 5 ? -0.146 16.544 -4.103 1.00 0.00 5 ALA A N 11
ATOM 19022 C CA . ALA A 1 5 ? 0.511 16.014 -2.903 1.00 0.00 5 ALA A CA 11
ATOM 19023 C C . ALA A 1 5 ? -0.485 15.780 -1.748 1.00 0.00 5 ALA A C 11
ATOM 19024 O O . ALA A 1 5 ? -0.303 14.853 -0.950 1.00 0.00 5 ALA A O 11
ATOM 19031 N N . LYS A 1 6 ? -1.570 16.568 -1.688 1.00 0.00 6 LYS A N 11
ATOM 19032 C CA . LYS A 1 6 ? -2.702 16.323 -0.776 1.00 0.00 6 LYS A CA 11
ATOM 19033 C C . LYS A 1 6 ? -3.463 15.057 -1.183 1.00 0.00 6 LYS A C 11
ATOM 19034 O O . LYS A 1 6 ? -3.601 14.152 -0.365 1.00 0.00 6 LYS A O 11
ATOM 19053 N N . ALA A 1 7 ? -3.832 14.927 -2.460 1.00 0.00 7 ALA A N 11
ATOM 19054 C CA . ALA A 1 7 ? -4.478 13.742 -3.018 1.00 0.00 7 ALA A CA 11
ATOM 19055 C C . ALA A 1 7 ? -3.640 12.466 -2.818 1.00 0.00 7 ALA A C 11
ATOM 19056 O O . ALA A 1 7 ? -4.195 11.425 -2.478 1.00 0.00 7 ALA A O 11
ATOM 19063 N N . ALA A 1 8 ? -2.311 12.544 -2.946 1.00 0.00 8 ALA A N 11
ATOM 19064 C CA . ALA A 1 8 ? -1.414 11.421 -2.670 1.00 0.00 8 ALA A CA 11
ATOM 19065 C C . ALA A 1 8 ? -1.503 10.945 -1.205 1.00 0.00 8 ALA A C 11
ATOM 19066 O O . ALA A 1 8 ? -1.731 9.763 -0.953 1.00 0.00 8 ALA A O 11
ATOM 19073 N N . GLN A 1 9 ? -1.411 11.864 -0.239 1.00 0.00 9 GLN A N 11
ATOM 19074 C CA . GLN A 1 9 ? -1.557 11.543 1.188 1.00 0.00 9 GLN A CA 11
ATOM 19075 C C . GLN A 1 9 ? -2.958 11.032 1.531 1.00 0.00 9 GLN A C 11
ATOM 19076 O O . GLN A 1 9 ? -3.091 10.049 2.256 1.00 0.00 9 GLN A O 11
ATOM 19090 N N . GLU A 1 10 ? -3.997 11.648 0.969 1.00 0.00 10 GLU A N 11
ATOM 19091 C CA . GLU A 1 10 ? -5.395 11.245 1.126 1.00 0.00 10 GLU A CA 11
ATOM 19092 C C . GLU A 1 10 ? -5.656 9.870 0.514 1.00 0.00 10 GLU A C 11
ATOM 19093 O O . GLU A 1 10 ? -6.495 9.151 1.042 1.00 0.00 10 GLU A O 11
ATOM 19105 N N . ALA A 1 11 ? -4.914 9.449 -0.516 1.00 0.00 11 ALA A N 11
ATOM 19106 C CA . ALA A 1 11 ? -5.031 8.103 -1.063 1.00 0.00 11 ALA A CA 11
ATOM 19107 C C . ALA A 1 11 ? -4.649 7.029 -0.020 1.00 0.00 11 ALA A C 11
ATOM 19108 O O . ALA A 1 11 ? -5.433 6.125 0.273 1.00 0.00 11 ALA A O 11
ATOM 19115 N N . LEU A 1 12 ? -3.490 7.165 0.636 1.00 0.00 12 LEU A N 11
ATOM 19116 C CA . LEU A 1 12 ? -3.047 6.215 1.661 1.00 0.00 12 LEU A CA 11
ATOM 19117 C C . LEU A 1 12 ? -3.828 6.375 2.969 1.00 0.00 12 LEU A C 11
ATOM 19118 O O . LEU A 1 12 ? -4.230 5.383 3.578 1.00 0.00 12 LEU A O 11
ATOM 19134 N N . ARG A 1 13 ? -4.084 7.615 3.399 1.00 0.00 13 ARG A N 11
ATOM 19135 C CA . ARG A 1 13 ? -4.877 7.905 4.601 1.00 0.00 13 ARG A CA 11
ATOM 19136 C C . ARG A 1 13 ? -6.285 7.336 4.474 1.00 0.00 13 ARG A C 11
ATOM 19137 O O . ARG A 1 13 ? -6.754 6.688 5.410 1.00 0.00 13 ARG A O 11
ATOM 19158 N N . ALA A 1 14 ? -6.921 7.486 3.313 1.00 0.00 14 ALA A N 11
ATOM 19159 C CA . ALA A 1 14 ? -8.190 6.831 3.039 1.00 0.00 14 ALA A CA 11
ATOM 19160 C C . ALA A 1 14 ? -8.052 5.315 3.137 1.00 0.00 14 ALA A C 11
ATOM 19161 O O . ALA A 1 14 ? -8.878 4.693 3.791 1.00 0.00 14 ALA A O 11
ATOM 19168 N N . ALA A 1 15 ? -6.996 4.724 2.571 1.00 0.00 15 ALA A N 11
ATOM 19169 C CA . ALA A 1 15 ? -6.777 3.280 2.609 1.00 0.00 15 ALA A CA 11
ATOM 19170 C C . ALA A 1 15 ? -6.644 2.727 4.045 1.00 0.00 15 ALA A C 11
ATOM 19171 O O . ALA A 1 15 ? -7.187 1.664 4.346 1.00 0.00 15 ALA A O 11
ATOM 19178 N N . ARG A 1 16 ? -5.992 3.463 4.956 1.00 0.00 16 ARG A N 11
ATOM 19179 C CA . ARG A 1 16 ? -5.845 3.086 6.380 1.00 0.00 16 ARG A CA 11
ATOM 19180 C C . ARG A 1 16 ? -7.129 3.296 7.193 1.00 0.00 16 ARG A C 11
ATOM 19181 O O . ARG A 1 16 ? -7.333 2.649 8.219 1.00 0.00 16 ARG A O 11
ATOM 19202 N N . GLU A 1 17 ? -7.986 4.202 6.739 1.00 0.00 17 GLU A N 11
ATOM 19203 C CA . GLU A 1 17 ? -9.314 4.508 7.287 1.00 0.00 17 GLU A CA 11
ATOM 19204 C C . GLU A 1 17 ? -10.417 3.527 6.825 1.00 0.00 17 GLU A C 11
ATOM 19205 O O . GLU A 1 17 ? -11.264 3.124 7.623 1.00 0.00 17 GLU A O 11
ATOM 19217 N N . GLN A 1 18 ? -10.389 3.106 5.555 1.00 0.00 18 GLN A N 11
ATOM 19218 C CA . GLN A 1 18 ? -11.345 2.174 4.927 1.00 0.00 18 GLN A CA 11
ATOM 19219 C C . GLN A 1 18 ? -11.017 0.685 5.144 1.00 0.00 18 GLN A C 11
ATOM 19220 O O . GLN A 1 18 ? -11.910 -0.155 5.016 1.00 0.00 18 GLN A O 11
ATOM 19234 N N . ALA A 1 19 ? -9.766 0.357 5.495 1.00 0.00 19 ALA A N 11
ATOM 19235 C CA . ALA A 1 19 ? -9.299 -1.007 5.750 1.00 0.00 19 ALA A CA 11
ATOM 19236 C C . ALA A 1 19 ? -10.148 -1.715 6.827 1.00 0.00 19 ALA A C 11
ATOM 19237 O O . ALA A 1 19 ? -10.078 -1.395 8.016 1.00 0.00 19 ALA A O 11
ATOM 19244 N N . THR A 1 20 ? -10.959 -2.685 6.397 1.00 0.00 20 THR A N 11
ATOM 19245 C CA . THR A 1 20 ? -11.992 -3.334 7.229 1.00 0.00 20 THR A CA 11
ATOM 19246 C C . THR A 1 20 ? -11.419 -4.316 8.264 1.00 0.00 20 THR A C 11
ATOM 19247 O O . THR A 1 20 ? -11.981 -4.483 9.349 1.00 0.00 20 THR A O 11
ATOM 19258 N N . THR A 1 21 ? -10.256 -4.912 7.975 1.00 0.00 21 THR A N 11
ATOM 19259 C CA . THR A 1 21 ? -9.491 -5.760 8.906 1.00 0.00 21 THR A CA 11
ATOM 19260 C C . THR A 1 21 ? -8.465 -4.930 9.695 1.00 0.00 21 THR A C 11
ATOM 19261 O O . THR A 1 21 ? -7.768 -4.107 9.092 1.00 0.00 21 THR A O 11
ATOM 19272 N N . PRO A 1 22 ? -8.295 -5.175 11.011 1.00 0.00 22 PRO A N 11
ATOM 19273 C CA . PRO A 1 22 ? -7.294 -4.512 11.854 1.00 0.00 22 PRO A CA 11
ATOM 19274 C C . PRO A 1 22 ? -5.851 -4.799 11.403 1.00 0.00 22 PRO A C 11
ATOM 19275 O O . PRO A 1 22 ? -4.963 -3.964 11.575 1.00 0.00 22 PRO A O 11
ATOM 19286 N N . GLU A 1 23 ? -5.619 -5.959 10.783 1.00 0.00 23 GLU A N 11
ATOM 19287 C CA . GLU A 1 23 ? -4.299 -6.383 10.306 1.00 0.00 23 GLU A CA 11
ATOM 19288 C C . GLU A 1 23 ? -3.815 -5.534 9.127 1.00 0.00 23 GLU A C 11
ATOM 19289 O O . GLU A 1 23 ? -2.621 -5.260 9.010 1.00 0.00 23 GLU A O 11
ATOM 19301 N N . ALA A 1 24 ? -4.738 -5.065 8.281 1.00 0.00 24 ALA A N 11
ATOM 19302 C CA . ALA A 1 24 ? -4.418 -4.130 7.212 1.00 0.00 24 ALA A CA 11
ATOM 19303 C C . ALA A 1 24 ? -4.097 -2.730 7.763 1.00 0.00 24 ALA A C 11
ATOM 19304 O O . ALA A 1 24 ? -3.150 -2.094 7.308 1.00 0.00 24 ALA A O 11
ATOM 19311 N N . GLN A 1 25 ? -4.809 -2.270 8.795 1.00 0.00 25 GLN A N 11
ATOM 19312 C CA . GLN A 1 25 ? -4.618 -0.928 9.367 1.00 0.00 25 GLN A CA 11
ATOM 19313 C C . GLN A 1 25 ? -3.192 -0.721 9.909 1.00 0.00 25 GLN A C 11
ATOM 19314 O O . GLN A 1 25 ? -2.524 0.259 9.569 1.00 0.00 25 GLN A O 11
ATOM 19328 N N . LYS A 1 26 ? -2.698 -1.682 10.699 1.00 0.00 26 LYS A N 11
ATOM 19329 C CA . LYS A 1 26 ? -1.334 -1.665 11.262 1.00 0.00 26 LYS A CA 11
ATOM 19330 C C . LYS A 1 26 ? -0.247 -1.875 10.200 1.00 0.00 26 LYS A C 11
ATOM 19331 O O . LYS A 1 26 ? 0.825 -1.280 10.286 1.00 0.00 26 LYS A O 11
ATOM 19350 N N . ALA A 1 27 ? -0.536 -2.679 9.175 1.00 0.00 27 ALA A N 11
ATOM 19351 C CA . ALA A 1 27 ? 0.355 -2.896 8.037 1.00 0.00 27 ALA A CA 11
ATOM 19352 C C . ALA A 1 27 ? 0.531 -1.620 7.194 1.00 0.00 27 ALA A C 11
ATOM 19353 O O . ALA A 1 27 ? 1.643 -1.314 6.767 1.00 0.00 27 ALA A O 11
ATOM 19360 N N . LEU A 1 28 ? -0.537 -0.838 7.014 1.00 0.00 28 LEU A N 11
ATOM 19361 C CA . LEU A 1 28 ? -0.499 0.469 6.348 1.00 0.00 28 LEU A CA 11
ATOM 19362 C C . LEU A 1 28 ? 0.284 1.509 7.135 1.00 0.00 28 LEU A C 11
ATOM 19363 O O . LEU A 1 28 ? 1.029 2.287 6.537 1.00 0.00 28 LEU A O 11
ATOM 19379 N N . GLU A 1 29 ? 0.198 1.477 8.463 1.00 0.00 29 GLU A N 11
ATOM 19380 C CA . GLU A 1 29 ? 1.061 2.311 9.293 1.00 0.00 29 GLU A CA 11
ATOM 19381 C C . GLU A 1 29 ? 2.555 1.948 9.136 1.00 0.00 29 GLU A C 11
ATOM 19382 O O . GLU A 1 29 ? 3.405 2.826 9.270 1.00 0.00 29 GLU A O 11
ATOM 19394 N N . GLU A 1 30 ? 2.900 0.696 8.789 1.00 0.00 30 GLU A N 11
ATOM 19395 C CA . GLU A 1 30 ? 4.282 0.293 8.468 1.00 0.00 30 GLU A CA 11
ATOM 19396 C C . GLU A 1 30 ? 4.837 1.028 7.240 1.00 0.00 30 GLU A C 11
ATOM 19397 O O . GLU A 1 30 ? 5.921 1.611 7.308 1.00 0.00 30 GLU A O 11
ATOM 19409 N N . LEU A 1 31 ? 4.088 1.051 6.129 1.00 0.00 31 LEU A N 11
ATOM 19410 C CA . LEU A 1 31 ? 4.479 1.798 4.934 1.00 0.00 31 LEU A CA 11
ATOM 19411 C C . LEU A 1 31 ? 4.636 3.299 5.245 1.00 0.00 31 LEU A C 11
ATOM 19412 O O . LEU A 1 31 ? 5.647 3.922 4.918 1.00 0.00 31 LEU A O 11
ATOM 19428 N N . GLU A 1 32 ? 3.642 3.867 5.921 1.00 0.00 32 GLU A N 11
ATOM 19429 C CA . GLU A 1 32 ? 3.543 5.296 6.254 1.00 0.00 32 GLU A CA 11
ATOM 19430 C C . GLU A 1 32 ? 4.754 5.823 7.034 1.00 0.00 32 GLU A C 11
ATOM 19431 O O . GLU A 1 32 ? 5.107 6.987 6.872 1.00 0.00 32 GLU A O 11
ATOM 19443 N N . LYS A 1 33 ? 5.442 4.983 7.819 1.00 0.00 33 LYS A N 11
ATOM 19444 C CA . LYS A 1 33 ? 6.612 5.373 8.625 1.00 0.00 33 LYS A CA 11
ATOM 19445 C C . LYS A 1 33 ? 7.791 5.730 7.726 1.00 0.00 33 LYS A C 11
ATOM 19446 O O . LYS A 1 33 ? 8.579 6.620 8.047 1.00 0.00 33 LYS A O 11
ATOM 19465 N N . VAL A 1 34 ? 7.882 5.053 6.582 1.00 0.00 34 VAL A N 11
ATOM 19466 C CA . VAL A 1 34 ? 8.898 5.283 5.556 1.00 0.00 34 VAL A CA 11
ATOM 19467 C C . VAL A 1 34 ? 8.532 6.448 4.653 1.00 0.00 34 VAL A C 11
ATOM 19468 O O . VAL A 1 34 ? 9.338 7.351 4.450 1.00 0.00 34 VAL A O 11
ATOM 19481 N N . LEU A 1 35 ? 7.292 6.469 4.156 1.00 0.00 35 LEU A N 11
ATOM 19482 C CA . LEU A 1 35 ? 6.795 7.560 3.318 1.00 0.00 35 LEU A CA 11
ATOM 19483 C C . LEU A 1 35 ? 6.820 8.902 4.072 1.00 0.00 35 LEU A C 11
ATOM 19484 O O . LEU A 1 35 ? 7.026 9.945 3.457 1.00 0.00 35 LEU A O 11
ATOM 19500 N N . LYS A 1 36 ? 6.711 8.888 5.408 1.00 0.00 36 LYS A N 11
ATOM 19501 C CA . LYS A 1 36 ? 6.869 10.091 6.253 1.00 0.00 36 LYS A CA 11
ATOM 19502 C C . LYS A 1 36 ? 8.240 10.767 6.115 1.00 0.00 36 LYS A C 11
ATOM 19503 O O . LYS A 1 36 ? 8.343 11.981 6.300 1.00 0.00 36 LYS A O 11
ATOM 19522 N N . THR A 1 37 ? 9.274 9.990 5.786 1.00 0.00 37 THR A N 11
ATOM 19523 C CA . THR A 1 37 ? 10.645 10.458 5.522 1.00 0.00 37 THR A CA 11
ATOM 19524 C C . THR A 1 37 ? 11.045 10.346 4.034 1.00 0.00 37 THR A C 11
ATOM 19525 O O . THR A 1 37 ? 12.173 10.670 3.652 1.00 0.00 37 THR A O 11
ATOM 19536 N N . ALA A 1 38 ? 10.109 9.947 3.161 1.00 0.00 38 ALA A N 11
ATOM 19537 C CA . ALA A 1 38 ? 10.275 9.995 1.705 1.00 0.00 38 ALA A CA 11
ATOM 19538 C C . ALA A 1 38 ? 10.024 11.423 1.163 1.00 0.00 38 ALA A C 11
ATOM 19539 O O . ALA A 1 38 ? 9.488 12.289 1.865 1.00 0.00 38 ALA A O 11
ATOM 19546 N N . SER A 1 39 ? 10.418 11.686 -0.086 1.00 0.00 39 SER A N 11
ATOM 19547 C CA . SER A 1 39 ? 10.285 13.012 -0.718 1.00 0.00 39 SER A CA 11
ATOM 19548 C C . SER A 1 39 ? 8.870 13.222 -1.280 1.00 0.00 39 SER A C 11
ATOM 19549 O O . SER A 1 39 ? 8.230 12.241 -1.672 1.00 0.00 39 SER A O 11
ATOM 19557 N N . PRO A 1 40 ? 8.348 14.465 -1.355 1.00 0.00 40 PRO A N 11
ATOM 19558 C CA . PRO A 1 40 ? 6.983 14.715 -1.831 1.00 0.00 40 PRO A CA 11
ATOM 19559 C C . PRO A 1 40 ? 6.773 14.311 -3.299 1.00 0.00 40 PRO A C 11
ATOM 19560 O O . PRO A 1 40 ? 5.682 13.881 -3.676 1.00 0.00 40 PRO A O 11
ATOM 19571 N N . GLU A 1 41 ? 7.818 14.412 -4.127 1.00 0.00 41 GLU A N 11
ATOM 19572 C CA . GLU A 1 41 ? 7.770 14.025 -5.539 1.00 0.00 41 GLU A CA 11
ATOM 19573 C C . GLU A 1 41 ? 7.577 12.506 -5.684 1.00 0.00 41 GLU A C 11
ATOM 19574 O O . GLU A 1 41 ? 6.687 12.043 -6.402 1.00 0.00 41 GLU A O 11
ATOM 19586 N N . GLN A 1 42 ? 8.362 11.722 -4.937 1.00 0.00 42 GLN A N 11
ATOM 19587 C CA . GLN A 1 42 ? 8.226 10.268 -4.897 1.00 0.00 42 GLN A CA 11
ATOM 19588 C C . GLN A 1 42 ? 6.955 9.822 -4.182 1.00 0.00 42 GLN A C 11
ATOM 19589 O O . GLN A 1 42 ? 6.417 8.770 -4.518 1.00 0.00 42 GLN A O 11
ATOM 19603 N N . TRP A 1 43 ? 6.438 10.617 -3.247 1.00 0.00 43 TRP A N 11
ATOM 19604 C CA . TRP A 1 43 ? 5.163 10.359 -2.580 1.00 0.00 43 TRP A CA 11
ATOM 19605 C C . TRP A 1 43 ? 4.013 10.247 -3.585 1.00 0.00 43 TRP A C 11
ATOM 19606 O O . TRP A 1 43 ? 3.215 9.320 -3.491 1.00 0.00 43 TRP A O 11
ATOM 19627 N N . ARG A 1 44 ? 3.952 11.134 -4.591 1.00 0.00 44 ARG A N 11
ATOM 19628 C CA . ARG A 1 44 ? 2.939 11.075 -5.662 1.00 0.00 44 ARG A CA 11
ATOM 19629 C C . ARG A 1 44 ? 3.100 9.829 -6.536 1.00 0.00 44 ARG A C 11
ATOM 19630 O O . ARG A 1 44 ? 2.119 9.134 -6.795 1.00 0.00 44 ARG A O 11
ATOM 19651 N N . GLN A 1 45 ? 4.335 9.516 -6.939 1.00 0.00 45 GLN A N 11
ATOM 19652 C CA . GLN A 1 45 ? 4.656 8.306 -7.709 1.00 0.00 45 GLN A CA 11
ATOM 19653 C C . GLN A 1 45 ? 4.299 7.020 -6.955 1.00 0.00 45 GLN A C 11
ATOM 19654 O O . GLN A 1 45 ? 3.745 6.088 -7.546 1.00 0.00 45 GLN A O 11
ATOM 19668 N N . ALA A 1 46 ? 4.605 6.970 -5.656 1.00 0.00 46 ALA A N 11
ATOM 19669 C CA . ALA A 1 46 ? 4.319 5.819 -4.818 1.00 0.00 46 ALA A CA 11
ATOM 19670 C C . ALA A 1 46 ? 2.821 5.693 -4.542 1.00 0.00 46 ALA A C 11
ATOM 19671 O O . ALA A 1 46 ? 2.244 4.641 -4.809 1.00 0.00 46 ALA A O 11
ATOM 19678 N N . ALA A 1 47 ? 2.166 6.756 -4.056 1.00 0.00 47 ALA A N 11
ATOM 19679 C CA . ALA A 1 47 ? 0.774 6.710 -3.620 1.00 0.00 47 ALA A CA 11
ATOM 19680 C C . ALA A 1 47 ? -0.157 6.234 -4.746 1.00 0.00 47 ALA A C 11
ATOM 19681 O O . ALA A 1 47 ? -1.137 5.542 -4.479 1.00 0.00 47 ALA A O 11
ATOM 19688 N N . GLU A 1 48 ? 0.182 6.547 -6.005 1.00 0.00 48 GLU A N 11
ATOM 19689 C CA . GLU A 1 48 ? -0.530 6.046 -7.181 1.00 0.00 48 GLU A CA 11
ATOM 19690 C C . GLU A 1 48 ? -0.574 4.508 -7.208 1.00 0.00 48 GLU A C 11
ATOM 19691 O O . GLU A 1 48 ? -1.659 3.939 -7.299 1.00 0.00 48 GLU A O 11
ATOM 19703 N N . LYS A 1 49 ? 0.568 3.814 -7.052 1.00 0.00 49 LYS A N 11
ATOM 19704 C CA . LYS A 1 49 ? 0.609 2.341 -7.060 1.00 0.00 49 LYS A CA 11
ATOM 19705 C C . LYS A 1 49 ? 0.095 1.767 -5.746 1.00 0.00 49 LYS A C 11
ATOM 19706 O O . LYS A 1 49 ? -0.629 0.777 -5.757 1.00 0.00 49 LYS A O 11
ATOM 19725 N N . ILE A 1 50 ? 0.438 2.401 -4.620 1.00 0.00 50 ILE A N 11
ATOM 19726 C CA . ILE A 1 50 ? -0.018 1.985 -3.286 1.00 0.00 50 ILE A CA 11
ATOM 19727 C C . ILE A 1 50 ? -1.547 1.893 -3.266 1.00 0.00 50 ILE A C 11
ATOM 19728 O O . ILE A 1 50 ? -2.112 0.880 -2.864 1.00 0.00 50 ILE A O 11
ATOM 19744 N N . PHE A 1 51 ? -2.216 2.944 -3.743 1.00 0.00 51 PHE A N 11
ATOM 19745 C CA . PHE A 1 51 ? -3.670 3.023 -3.751 1.00 0.00 51 PHE A CA 11
ATOM 19746 C C . PHE A 1 51 ? -4.305 2.175 -4.859 1.00 0.00 51 PHE A C 11
ATOM 19747 O O . PHE A 1 51 ? -5.365 1.583 -4.653 1.00 0.00 51 PHE A O 11
ATOM 19764 N N . GLU A 1 52 ? -3.625 2.044 -6.004 1.00 0.00 52 GLU A N 11
ATOM 19765 C CA . GLU A 1 52 ? -4.016 1.090 -7.046 1.00 0.00 52 GLU A CA 11
ATOM 19766 C C . GLU A 1 52 ? -4.012 -0.346 -6.498 1.00 0.00 52 GLU A C 11
ATOM 19767 O O . GLU A 1 52 ? -4.942 -1.089 -6.783 1.00 0.00 52 GLU A O 11
ATOM 19779 N N . ALA A 1 53 ? -3.056 -0.749 -5.651 1.00 0.00 53 ALA A N 11
ATOM 19780 C CA . ALA A 1 53 ? -3.006 -2.098 -5.099 1.00 0.00 53 ALA A CA 11
ATOM 19781 C C . ALA A 1 53 ? -4.325 -2.485 -4.414 1.00 0.00 53 ALA A C 11
ATOM 19782 O O . ALA A 1 53 ? -4.909 -3.521 -4.722 1.00 0.00 53 ALA A O 11
ATOM 19789 N N . PHE A 1 54 ? -4.854 -1.622 -3.547 1.00 0.00 54 PHE A N 11
ATOM 19790 C CA . PHE A 1 54 ? -6.086 -1.879 -2.805 1.00 0.00 54 PHE A CA 11
ATOM 19791 C C . PHE A 1 54 ? -7.297 -1.965 -3.746 1.00 0.00 54 PHE A C 11
ATOM 19792 O O . PHE A 1 54 ? -8.258 -2.674 -3.448 1.00 0.00 54 PHE A O 11
ATOM 19809 N N . ARG A 1 55 ? -7.234 -1.292 -4.902 1.00 0.00 55 ARG A N 11
ATOM 19810 C CA . ARG A 1 55 ? -8.249 -1.321 -5.964 1.00 0.00 55 ARG A CA 11
ATOM 19811 C C . ARG A 1 55 ? -8.188 -2.614 -6.779 1.00 0.00 55 ARG A C 11
ATOM 19812 O O . ARG A 1 55 ? -9.214 -3.103 -7.246 1.00 0.00 55 ARG A O 11
ATOM 19833 N N . GLU A 1 56 ? -6.992 -3.181 -6.951 1.00 0.00 56 GLU A N 11
ATOM 19834 C CA . GLU A 1 56 ? -6.796 -4.443 -7.652 1.00 0.00 56 GLU A CA 11
ATOM 19835 C C . GLU A 1 56 ? -7.129 -5.634 -6.757 1.00 0.00 56 GLU A C 11
ATOM 19836 O O . GLU A 1 56 ? -7.934 -6.481 -7.145 1.00 0.00 56 GLU A O 11
ATOM 19848 N N . ALA A 1 57 ? -6.573 -5.690 -5.544 1.00 0.00 57 ALA A N 11
ATOM 19849 C CA . ALA A 1 57 ? -6.802 -6.784 -4.601 1.00 0.00 57 ALA A CA 11
ATOM 19850 C C . ALA A 1 57 ? -8.281 -6.962 -4.266 1.00 0.00 57 ALA A C 11
ATOM 19851 O O . ALA A 1 57 ? -8.778 -8.083 -4.219 1.00 0.00 57 ALA A O 11
ATOM 19858 N N . SER A 1 58 ? -9.000 -5.852 -4.138 1.00 0.00 58 SER A N 11
ATOM 19859 C CA . SER A 1 58 ? -10.459 -5.872 -3.928 1.00 0.00 58 SER A CA 11
ATOM 19860 C C . SER A 1 58 ? -11.254 -6.416 -5.125 1.00 0.00 58 SER A C 11
ATOM 19861 O O . SER A 1 58 ? -12.325 -6.997 -4.947 1.00 0.00 58 SER A O 11
ATOM 19869 N N . ASN A 1 59 ? -10.709 -6.306 -6.339 1.00 0.00 59 ASN A N 11
ATOM 19870 C CA . ASN A 1 59 ? -11.238 -6.945 -7.548 1.00 0.00 59 ASN A CA 11
ATOM 19871 C C . ASN A 1 59 ? -10.780 -8.424 -7.698 1.00 0.00 59 ASN A C 11
ATOM 19872 O O . ASN A 1 59 ? -11.256 -9.137 -8.584 1.00 0.00 59 ASN A O 11
ATOM 19883 N N . GLY A 1 60 ? -9.894 -8.899 -6.810 1.00 0.00 60 GLY A N 11
ATOM 19884 C CA . GLY A 1 60 ? -9.347 -10.260 -6.751 1.00 0.00 60 GLY A CA 11
ATOM 19885 C C . GLY A 1 60 ? -7.893 -10.377 -7.223 1.00 0.00 60 GLY A C 11
ATOM 19886 O O . GLY A 1 60 ? -7.388 -11.487 -7.387 1.00 0.00 60 GLY A O 11
ATOM 19890 N N . ASN A 1 61 ? -7.200 -9.250 -7.431 1.00 0.00 61 ASN A N 11
ATOM 19891 C CA . ASN A 1 61 ? -5.852 -9.185 -7.989 1.00 0.00 61 ASN A CA 11
ATOM 19892 C C . ASN A 1 61 ? -4.789 -9.076 -6.884 1.00 0.00 61 ASN A C 11
ATOM 19893 O O . ASN A 1 61 ? -3.972 -8.161 -6.879 1.00 0.00 61 ASN A O 11
ATOM 19904 N N . THR A 1 62 ? -4.775 -9.992 -5.921 1.00 0.00 62 THR A N 11
ATOM 19905 C CA . THR A 1 62 ? -3.727 -10.016 -4.879 1.00 0.00 62 THR A CA 11
ATOM 19906 C C . THR A 1 62 ? -2.313 -10.035 -5.496 1.00 0.00 62 THR A C 11
ATOM 19907 O O . THR A 1 62 ? -1.446 -9.248 -5.116 1.00 0.00 62 THR A O 11
ATOM 19918 N N . GLU A 1 63 ? -2.109 -10.840 -6.547 1.00 0.00 63 GLU A N 11
ATOM 19919 C CA . GLU A 1 63 ? -0.829 -10.992 -7.256 1.00 0.00 63 GLU A CA 11
ATOM 19920 C C . GLU A 1 63 ? -0.367 -9.733 -8.006 1.00 0.00 63 GLU A C 11
ATOM 19921 O O . GLU A 1 63 ? 0.834 -9.487 -8.127 1.00 0.00 63 GLU A O 11
ATOM 19933 N N . LYS A 1 64 ? -1.310 -8.918 -8.493 1.00 0.00 64 LYS A N 11
ATOM 19934 C CA . LYS A 1 64 ? -1.024 -7.620 -9.119 1.00 0.00 64 LYS A CA 11
ATOM 19935 C C . LYS A 1 64 ? -0.863 -6.539 -8.061 1.00 0.00 64 LYS A C 11
ATOM 19936 O O . LYS A 1 64 ? 0.125 -5.808 -8.076 1.00 0.00 64 LYS A O 11
ATOM 19955 N N . ALA A 1 65 ? -1.804 -6.440 -7.125 1.00 0.00 65 ALA A N 11
ATOM 19956 C CA . ALA A 1 65 ? -1.762 -5.452 -6.066 1.00 0.00 65 ALA A CA 11
ATOM 19957 C C . ALA A 1 65 ? -0.436 -5.489 -5.292 1.00 0.00 65 ALA A C 11
ATOM 19958 O O . ALA A 1 65 ? 0.157 -4.449 -5.004 1.00 0.00 65 ALA A O 11
ATOM 19965 N N . LYS A 1 66 ? 0.086 -6.693 -5.045 1.00 0.00 66 LYS A N 11
ATOM 19966 C CA . LYS A 1 66 ? 1.386 -6.847 -4.362 1.00 0.00 66 LYS A CA 11
ATOM 19967 C C . LYS A 1 66 ? 2.553 -6.296 -5.199 1.00 0.00 66 LYS A C 11
ATOM 19968 O O . LYS A 1 66 ? 3.500 -5.741 -4.641 1.00 0.00 66 LYS A O 11
ATOM 19987 N N . LYS A 1 67 ? 2.472 -6.407 -6.534 1.00 0.00 67 LYS A N 11
ATOM 19988 C CA . LYS A 1 67 ? 3.491 -5.910 -7.466 1.00 0.00 67 LYS A CA 11
ATOM 19989 C C . LYS A 1 67 ? 3.454 -4.381 -7.577 1.00 0.00 67 LYS A C 11
ATOM 19990 O O . LYS A 1 67 ? 4.509 -3.753 -7.554 1.00 0.00 67 LYS A O 11
ATOM 20009 N N . LEU A 1 68 ? 2.261 -3.773 -7.631 1.00 0.00 68 LEU A N 11
ATOM 20010 C CA . LEU A 1 68 ? 2.086 -2.316 -7.511 1.00 0.00 68 LEU A CA 11
ATOM 20011 C C . LEU A 1 68 ? 2.733 -1.804 -6.214 1.00 0.00 68 LEU A C 11
ATOM 20012 O O . LEU A 1 68 ? 3.449 -0.804 -6.228 1.00 0.00 68 LEU A O 11
ATOM 20028 N N . LEU A 1 69 ? 2.535 -2.518 -5.102 1.00 0.00 69 LEU A N 11
ATOM 20029 C CA . LEU A 1 69 ? 3.114 -2.153 -3.810 1.00 0.00 69 LEU A CA 11
ATOM 20030 C C . LEU A 1 69 ? 4.644 -2.174 -3.813 1.00 0.00 69 LEU A C 11
ATOM 20031 O O . LEU A 1 69 ? 5.278 -1.214 -3.378 1.00 0.00 69 LEU A O 11
ATOM 20047 N N . GLU A 1 70 ? 5.232 -3.240 -4.357 1.00 0.00 70 GLU A N 11
ATOM 20048 C CA . GLU A 1 70 ? 6.678 -3.347 -4.545 1.00 0.00 70 GLU A CA 11
ATOM 20049 C C . GLU A 1 70 ? 7.208 -2.194 -5.417 1.00 0.00 70 GLU A C 11
ATOM 20050 O O . GLU A 1 70 ? 8.217 -1.573 -5.091 1.00 0.00 70 GLU A O 11
ATOM 20062 N N . GLU A 1 71 ? 6.496 -1.860 -6.493 1.00 0.00 71 GLU A N 11
ATOM 20063 C CA . GLU A 1 71 ? 6.895 -0.813 -7.440 1.00 0.00 71 GLU A CA 11
ATOM 20064 C C . GLU A 1 71 ? 6.927 0.570 -6.782 1.00 0.00 71 GLU A C 11
ATOM 20065 O O . GLU A 1 71 ? 7.900 1.318 -6.925 1.00 0.00 71 GLU A O 11
ATOM 20077 N N . ALA A 1 72 ? 5.888 0.894 -6.011 1.00 0.00 72 ALA A N 11
ATOM 20078 C CA . ALA A 1 72 ? 5.811 2.149 -5.275 1.00 0.00 72 ALA A CA 11
ATOM 20079 C C . ALA A 1 72 ? 6.855 2.229 -4.166 1.00 0.00 72 ALA A C 11
ATOM 20080 O O . ALA A 1 72 ? 7.497 3.265 -3.998 1.00 0.00 72 ALA A O 11
ATOM 20087 N N . ALA A 1 73 ? 7.040 1.135 -3.427 1.00 0.00 73 ALA A N 11
ATOM 20088 C CA . ALA A 1 73 ? 8.026 1.062 -2.363 1.00 0.00 73 ALA A CA 11
ATOM 20089 C C . ALA A 1 73 ? 9.437 1.293 -2.901 1.00 0.00 73 ALA A C 11
ATOM 20090 O O . ALA A 1 73 ? 10.155 2.137 -2.374 1.00 0.00 73 ALA A O 11
ATOM 20097 N N . ARG A 1 74 ? 9.819 0.612 -3.988 1.00 0.00 74 ARG A N 11
ATOM 20098 C CA . ARG A 1 74 ? 11.136 0.785 -4.620 1.00 0.00 74 ARG A CA 11
ATOM 20099 C C . ARG A 1 74 ? 11.333 2.211 -5.139 1.00 0.00 74 ARG A C 11
ATOM 20100 O O . ARG A 1 74 ? 12.429 2.758 -5.034 1.00 0.00 74 ARG A O 11
ATOM 20121 N N . THR A 1 75 ? 10.256 2.832 -5.623 1.00 0.00 75 THR A N 11
ATOM 20122 C CA . THR A 1 75 ? 10.250 4.241 -6.064 1.00 0.00 75 THR A CA 11
ATOM 20123 C C . THR A 1 75 ? 10.446 5.215 -4.895 1.00 0.00 75 THR A C 11
ATOM 20124 O O . THR A 1 75 ? 11.297 6.098 -4.976 1.00 0.00 75 THR A O 11
ATOM 20135 N N . ALA A 1 76 ? 9.744 5.021 -3.773 1.00 0.00 76 ALA A N 11
ATOM 20136 C CA . ALA A 1 76 ? 9.903 5.813 -2.547 1.00 0.00 76 ALA A CA 11
ATOM 20137 C C . ALA A 1 76 ? 11.135 5.424 -1.686 1.00 0.00 76 ALA A C 11
ATOM 20138 O O . ALA A 1 76 ? 11.409 6.068 -0.671 1.00 0.00 76 ALA A O 11
ATOM 20145 N N . GLY A 1 77 ? 11.889 4.394 -2.087 1.00 0.00 77 GLY A N 11
ATOM 20146 C CA . GLY A 1 77 ? 13.109 3.911 -1.424 1.00 0.00 77 GLY A CA 11
ATOM 20147 C C . GLY A 1 77 ? 12.867 3.051 -0.174 1.00 0.00 77 GLY A C 11
ATOM 20148 O O . GLY A 1 77 ? 13.731 2.989 0.704 1.00 0.00 77 GLY A O 11
ATOM 20152 N N . ALA A 1 78 ? 11.694 2.423 -0.060 1.00 0.00 78 ALA A N 11
ATOM 20153 C CA . ALA A 1 78 ? 11.230 1.729 1.129 1.00 0.00 78 ALA A CA 11
ATOM 20154 C C . ALA A 1 78 ? 11.749 0.284 1.302 1.00 0.00 78 ALA A C 11
ATOM 20155 O O . ALA A 1 78 ? 12.250 -0.355 0.374 1.00 0.00 78 ALA A O 11
ATOM 20162 N N . SER A 1 79 ? 11.632 -0.209 2.537 1.00 0.00 79 SER A N 11
ATOM 20163 C CA . SER A 1 79 ? 12.231 -1.450 3.041 1.00 0.00 79 SER A CA 11
ATOM 20164 C C . SER A 1 79 ? 11.534 -2.735 2.573 1.00 0.00 79 SER A C 11
ATOM 20165 O O . SER A 1 79 ? 10.307 -2.768 2.496 1.00 0.00 79 SER A O 11
ATOM 20173 N N . PRO A 1 80 ? 12.256 -3.857 2.402 1.00 0.00 80 PRO A N 11
ATOM 20174 C CA . PRO A 1 80 ? 11.627 -5.164 2.188 1.00 0.00 80 PRO A CA 11
ATOM 20175 C C . PRO A 1 80 ? 10.727 -5.560 3.373 1.00 0.00 80 PRO A C 11
ATOM 20176 O O . PRO A 1 80 ? 9.702 -6.213 3.185 1.00 0.00 80 PRO A O 11
ATOM 20187 N N . GLU A 1 81 ? 11.051 -5.080 4.579 1.00 0.00 81 GLU A N 11
ATOM 20188 C CA . GLU A 1 81 ? 10.269 -5.289 5.800 1.00 0.00 81 GLU A CA 11
ATOM 20189 C C . GLU A 1 81 ? 8.897 -4.598 5.774 1.00 0.00 81 GLU A C 11
ATOM 20190 O O . GLU A 1 81 ? 7.925 -5.193 6.240 1.00 0.00 81 GLU A O 11
ATOM 20202 N N . ILE A 1 82 ? 8.765 -3.386 5.210 1.00 0.00 82 ILE A N 11
ATOM 20203 C CA . ILE A 1 82 ? 7.453 -2.736 5.056 1.00 0.00 82 ILE A CA 11
ATOM 20204 C C . ILE A 1 82 ? 6.707 -3.255 3.832 1.00 0.00 82 ILE A C 11
ATOM 20205 O O . ILE A 1 82 ? 5.482 -3.349 3.859 1.00 0.00 82 ILE A O 11
ATOM 20221 N N . ILE A 1 83 ? 7.444 -3.623 2.776 1.00 0.00 83 ILE A N 11
ATOM 20222 C CA . ILE A 1 83 ? 6.887 -4.155 1.522 1.00 0.00 83 ILE A CA 11
ATOM 20223 C C . ILE A 1 83 ? 6.079 -5.408 1.835 1.00 0.00 83 ILE A C 11
ATOM 20224 O O . ILE A 1 83 ? 4.912 -5.489 1.460 1.00 0.00 83 ILE A O 11
ATOM 20240 N N . LYS A 1 84 ? 6.666 -6.345 2.591 1.00 0.00 84 LYS A N 11
ATOM 20241 C CA . LYS A 1 84 ? 5.991 -7.601 2.959 1.00 0.00 84 LYS A CA 11
ATOM 20242 C C . LYS A 1 84 ? 4.813 -7.367 3.910 1.00 0.00 84 LYS A C 11
ATOM 20243 O O . LYS A 1 84 ? 3.770 -8.000 3.748 1.00 0.00 84 LYS A O 11
ATOM 20262 N N . LYS A 1 85 ? 4.940 -6.408 4.839 1.00 0.00 85 LYS A N 11
ATOM 20263 C CA . LYS A 1 85 ? 3.869 -5.997 5.764 1.00 0.00 85 LYS A CA 11
ATOM 20264 C C . LYS A 1 85 ? 2.645 -5.478 5.007 1.00 0.00 85 LYS A C 11
ATOM 20265 O O . LYS A 1 85 ? 1.557 -6.035 5.131 1.00 0.00 85 LYS A O 11
ATOM 20284 N N . LEU A 1 86 ? 2.846 -4.452 4.179 1.00 0.00 86 LEU A N 11
ATOM 20285 C CA . LEU A 1 86 ? 1.796 -3.778 3.416 1.00 0.00 86 LEU A CA 11
ATOM 20286 C C . LEU A 1 86 ? 1.200 -4.729 2.372 1.00 0.00 86 LEU A C 11
ATOM 20287 O O . LEU A 1 86 ? -0.011 -4.899 2.325 1.00 0.00 86 LEU A O 11
ATOM 20303 N N . ALA A 1 87 ? 2.033 -5.423 1.589 1.00 0.00 87 ALA A N 11
ATOM 20304 C CA . ALA A 1 87 ? 1.565 -6.379 0.584 1.00 0.00 87 ALA A CA 11
ATOM 20305 C C . ALA A 1 87 ? 0.708 -7.506 1.209 1.00 0.00 87 ALA A C 11
ATOM 20306 O O . ALA A 1 87 ? -0.275 -7.924 0.607 1.00 0.00 87 ALA A O 11
ATOM 20313 N N . SER A 1 88 ? 1.002 -7.954 2.440 1.00 0.00 88 SER A N 11
ATOM 20314 C CA . SER A 1 88 ? 0.181 -8.934 3.181 1.00 0.00 88 SER A CA 11
ATOM 20315 C C . SER A 1 88 ? -1.235 -8.421 3.493 1.00 0.00 88 SER A C 11
ATOM 20316 O O . SER A 1 88 ? -2.172 -9.214 3.624 1.00 0.00 88 SER A O 11
ATOM 20324 N N . ALA A 1 89 ? -1.429 -7.100 3.567 1.00 0.00 89 ALA A N 11
ATOM 20325 C CA . ALA A 1 89 ? -2.759 -6.493 3.645 1.00 0.00 89 ALA A CA 11
ATOM 20326 C C . ALA A 1 89 ? -3.538 -6.678 2.335 1.00 0.00 89 ALA A C 11
ATOM 20327 O O . ALA A 1 89 ? -4.744 -6.907 2.365 1.00 0.00 89 ALA A O 11
ATOM 20334 N N . LEU A 1 90 ? -2.853 -6.637 1.187 1.00 0.00 90 LEU A N 11
ATOM 20335 C CA . LEU A 1 90 ? -3.460 -6.872 -0.122 1.00 0.00 90 LEU A CA 11
ATOM 20336 C C . LEU A 1 90 ? -3.836 -8.345 -0.308 1.00 0.00 90 LEU A C 11
ATOM 20337 O O . LEU A 1 90 ? -4.897 -8.642 -0.857 1.00 0.00 90 LEU A O 11
ATOM 20353 N N . GLU A 1 91 ? -3.017 -9.269 0.201 1.00 0.00 91 GLU A N 11
ATOM 20354 C CA . GLU A 1 91 ? -3.314 -10.703 0.102 1.00 0.00 91 GLU A CA 11
ATOM 20355 C C . GLU A 1 91 ? -4.592 -11.080 0.860 1.00 0.00 91 GLU A C 11
ATOM 20356 O O . GLU A 1 91 ? -5.426 -11.825 0.334 1.00 0.00 91 GLU A O 11
ATOM 20368 N N . ARG A 1 92 ? -4.802 -10.499 2.050 1.00 0.00 92 ARG A N 11
ATOM 20369 C CA . ARG A 1 92 ? -6.047 -10.684 2.810 1.00 0.00 92 ARG A CA 11
ATOM 20370 C C . ARG A 1 92 ? -7.236 -9.904 2.240 1.00 0.00 92 ARG A C 11
ATOM 20371 O O . ARG A 1 92 ? -8.354 -10.402 2.326 1.00 0.00 92 ARG A O 11
ATOM 20392 N N . LEU A 1 93 ? -7.030 -8.744 1.599 1.00 0.00 93 LEU A N 11
ATOM 20393 C CA . LEU A 1 93 ? -8.127 -7.943 1.020 1.00 0.00 93 LEU A CA 11
ATOM 20394 C C . LEU A 1 93 ? -8.872 -8.685 -0.105 1.00 0.00 93 LEU A C 11
ATOM 20395 O O . LEU A 1 93 ? -10.082 -8.510 -0.276 1.00 0.00 93 LEU A O 11
ATOM 20411 N N . ALA A 1 94 ? -8.157 -9.539 -0.842 1.00 0.00 94 ALA A N 11
ATOM 20412 C CA . ALA A 1 94 ? -8.712 -10.353 -1.920 1.00 0.00 94 ALA A CA 11
ATOM 20413 C C . ALA A 1 94 ? -9.530 -11.544 -1.397 1.00 0.00 94 ALA A C 11
ATOM 20414 O O . ALA A 1 94 ? -10.639 -11.783 -1.876 1.00 0.00 94 ALA A O 11
ATOM 20421 N N . GLU A 1 95 ? -9.011 -12.284 -0.409 1.00 0.00 95 GLU A N 11
ATOM 20422 C CA . GLU A 1 95 ? -9.709 -13.461 0.133 1.00 0.00 95 GLU A CA 11
ATOM 20423 C C . GLU A 1 95 ? -10.842 -13.096 1.110 1.00 0.00 95 GLU A C 11
ATOM 20424 O O . GLU A 1 95 ? -11.818 -13.838 1.229 1.00 0.00 95 GLU A O 11
ATOM 20436 N N . GLU A 1 96 ? -10.744 -11.947 1.792 1.00 0.00 96 GLU A N 11
ATOM 20437 C CA . GLU A 1 96 ? -11.796 -11.445 2.692 1.00 0.00 96 GLU A CA 11
ATOM 20438 C C . GLU A 1 96 ? -13.013 -10.893 1.923 1.00 0.00 96 GLU A C 11
ATOM 20439 O O . GLU A 1 96 ? -14.134 -10.908 2.439 1.00 0.00 96 GLU A O 11
ATOM 20451 N N . GLY A 1 97 ? -12.812 -10.441 0.678 1.00 0.00 97 GLY A N 11
ATOM 20452 C CA . GLY A 1 97 ? -13.877 -9.969 -0.208 1.00 0.00 97 GLY A CA 11
ATOM 20453 C C . GLY A 1 97 ? -14.074 -8.452 -0.168 1.00 0.00 97 GLY A C 11
ATOM 20454 O O . GLY A 1 97 ? -15.202 -7.987 0.008 1.00 0.00 97 GLY A O 11
ATOM 20458 N N . ALA A 1 98 ? -12.984 -7.701 -0.377 1.00 0.00 98 ALA A N 11
ATOM 20459 C CA . ALA A 1 98 ? -12.959 -6.250 -0.593 1.00 0.00 98 ALA A CA 11
ATOM 20460 C C . ALA A 1 98 ? -13.408 -5.361 0.589 1.00 0.00 98 ALA A C 11
ATOM 20461 O O . ALA A 1 98 ? -13.828 -5.828 1.651 1.00 0.00 98 ALA A O 11
ATOM 20468 N N . ALA A 1 99 ? -13.307 -4.045 0.370 1.00 0.00 99 ALA A N 11
ATOM 20469 C CA . ALA A 1 99 ? -13.855 -2.989 1.216 1.00 0.00 99 ALA A CA 11
ATOM 20470 C C . ALA A 1 99 ? -14.711 -2.041 0.349 1.00 0.00 99 ALA A C 11
ATOM 20471 O O . ALA A 1 99 ? -14.199 -1.447 -0.603 1.00 0.00 99 ALA A O 11
ATOM 20478 N N . LYS A 1 100 ? -16.011 -1.900 0.641 1.00 0.00 100 LYS A N 11
ATOM 20479 C CA . LYS A 1 100 ? -16.962 -1.117 -0.185 1.00 0.00 100 LYS A CA 11
ATOM 20480 C C . LYS A 1 100 ? -16.793 0.390 0.025 1.00 0.00 100 LYS A C 11
ATOM 20481 O O . LYS A 1 100 ? -16.862 1.170 -0.923 1.00 0.00 100 LYS A O 11
ATOM 20500 N N . GLU A 1 101 ? -16.476 0.797 1.251 1.00 0.00 101 GLU A N 11
ATOM 20501 C CA . GLU A 1 101 ? -16.165 2.178 1.630 1.00 0.00 101 GLU A CA 11
ATOM 20502 C C . GLU A 1 101 ? -14.994 2.749 0.831 1.00 0.00 101 GLU A C 11
ATOM 20503 O O . GLU A 1 101 ? -14.990 3.941 0.540 1.00 0.00 101 GLU A O 11
ATOM 20515 N N . ALA A 1 102 ? -14.042 1.909 0.409 1.00 0.00 102 ALA A N 11
ATOM 20516 C CA . ALA A 1 102 ? -12.895 2.323 -0.401 1.00 0.00 102 ALA A CA 11
ATOM 20517 C C . ALA A 1 102 ? -13.314 3.083 -1.670 1.00 0.00 102 ALA A C 11
ATOM 20518 O O . ALA A 1 102 ? -12.679 4.068 -2.046 1.00 0.00 102 ALA A O 11
ATOM 20525 N N . ALA A 1 103 ? -14.414 2.657 -2.297 1.00 0.00 103 ALA A N 11
ATOM 20526 C CA . ALA A 1 103 ? -14.902 3.226 -3.549 1.00 0.00 103 ALA A CA 11
ATOM 20527 C C . ALA A 1 103 ? -15.454 4.653 -3.379 1.00 0.00 103 ALA A C 11
ATOM 20528 O O . ALA A 1 103 ? -15.222 5.508 -4.236 1.00 0.00 103 ALA A O 11
ATOM 20535 N N . ARG A 1 104 ? -16.133 4.931 -2.256 1.00 0.00 104 ARG A N 11
ATOM 20536 C CA . ARG A 1 104 ? -16.620 6.275 -1.884 1.00 0.00 104 ARG A CA 11
ATOM 20537 C C . ARG A 1 104 ? -15.575 7.143 -1.185 1.00 0.00 104 ARG A C 11
ATOM 20538 O O . ARG A 1 104 ? -15.579 8.357 -1.374 1.00 0.00 104 ARG A O 11
ATOM 20559 N N . GLN A 1 105 ? -14.624 6.549 -0.463 1.00 0.00 105 GLN A N 11
ATOM 20560 C CA . GLN A 1 105 ? -13.477 7.287 0.085 1.00 0.00 105 GLN A CA 11
ATOM 20561 C C . GLN A 1 105 ? -12.522 7.761 -1.027 1.00 0.00 105 GLN A C 11
ATOM 20562 O O . GLN A 1 105 ? -11.957 8.850 -0.932 1.00 0.00 105 GLN A O 11
ATOM 20576 N N . ALA A 1 106 ? -12.419 7.005 -2.127 1.00 0.00 106 ALA A N 11
ATOM 20577 C CA . ALA A 1 106 ? -11.725 7.430 -3.342 1.00 0.00 106 ALA A CA 11
ATOM 20578 C C . ALA A 1 106 ? -12.404 8.625 -4.045 1.00 0.00 106 ALA A C 11
ATOM 20579 O O . ALA A 1 106 ? -11.706 9.408 -4.692 1.00 0.00 106 ALA A O 11
ATOM 20586 N N . GLU A 1 107 ? -13.723 8.834 -3.897 1.00 0.00 107 GLU A N 11
ATOM 20587 C CA . GLU A 1 107 ? -14.384 10.019 -4.484 1.00 0.00 107 GLU A CA 11
ATOM 20588 C C . GLU A 1 107 ? -13.902 11.337 -3.848 1.00 0.00 107 GLU A C 11
ATOM 20589 O O . GLU A 1 107 ? -13.805 12.356 -4.532 1.00 0.00 107 GLU A O 11
ATOM 20601 N N . GLU A 1 108 ? -13.532 11.322 -2.563 1.00 0.00 108 GLU A N 11
ATOM 20602 C CA . GLU A 1 108 ? -12.950 12.484 -1.878 1.00 0.00 108 GLU A CA 11
ATOM 20603 C C . GLU A 1 108 ? -11.552 12.841 -2.428 1.00 0.00 108 GLU A C 11
ATOM 20604 O O . GLU A 1 108 ? -11.197 14.018 -2.510 1.00 0.00 108 GLU A O 11
ATOM 20616 N N . VAL A 1 109 ? -10.780 11.842 -2.879 1.00 0.00 109 VAL A N 11
ATOM 20617 C CA . VAL A 1 109 ? -9.481 12.049 -3.551 1.00 0.00 109 VAL A CA 11
ATOM 20618 C C . VAL A 1 109 ? -9.679 12.520 -4.998 1.00 0.00 109 VAL A C 11
ATOM 20619 O O . VAL A 1 109 ? -9.008 13.452 -5.443 1.00 0.00 109 VAL A O 11
ATOM 20632 N N . ARG A 1 110 ? -10.651 11.937 -5.717 1.00 0.00 110 ARG A N 11
ATOM 20633 C CA . ARG A 1 110 ? -11.038 12.300 -7.097 1.00 0.00 110 ARG A CA 11
ATOM 20634 C C . ARG A 1 110 ? -11.498 13.759 -7.226 1.00 0.00 110 ARG A C 11
ATOM 20635 O O . ARG A 1 110 ? -11.319 14.358 -8.289 1.00 0.00 110 ARG A O 11
ATOM 20656 N N . LYS A 1 111 ? -12.052 14.340 -6.154 1.00 0.00 111 LYS A N 11
ATOM 20657 C CA . LYS A 1 111 ? -12.582 15.716 -6.096 1.00 0.00 111 LYS A CA 11
ATOM 20658 C C . LYS A 1 111 ? -11.553 16.789 -6.485 1.00 0.00 111 LYS A C 11
ATOM 20659 O O . LYS A 1 111 ? -11.914 17.717 -7.207 1.00 0.00 111 LYS A O 11
ATOM 20678 N N . ARG A 1 112 ? -10.284 16.626 -6.066 1.00 0.00 112 ARG A N 11
ATOM 20679 C CA . ARG A 1 112 ? -9.077 17.447 -6.362 1.00 0.00 112 ARG A CA 11
ATOM 20680 C C . ARG A 1 112 ? -9.133 18.943 -6.016 1.00 0.00 112 ARG A C 11
ATOM 20681 O O . ARG A 1 112 ? -8.285 19.423 -5.265 1.00 0.00 112 ARG A O 11
ATOM 20702 N N . GLY A 1 113 ? -10.088 19.679 -6.581 1.00 0.00 113 GLY A N 11
ATOM 20703 C CA . GLY A 1 113 ? -10.274 21.124 -6.407 1.00 0.00 113 GLY A CA 11
ATOM 20704 C C . GLY A 1 113 ? -9.490 22.024 -7.377 1.00 0.00 113 GLY A C 11
ATOM 20705 O O . GLY A 1 113 ? -9.593 23.250 -7.276 1.00 0.00 113 GLY A O 11
ATOM 20709 N N . SER A 1 114 ? -8.738 21.448 -8.324 1.00 0.00 114 SER A N 11
ATOM 20710 C CA . SER A 1 114 ? -7.951 22.172 -9.342 1.00 0.00 114 SER A CA 11
ATOM 20711 C C . SER A 1 114 ? -7.942 21.442 -10.694 1.00 0.00 114 SER A C 11
ATOM 20712 O O . SER A 1 114 ? -8.113 20.221 -10.751 1.00 0.00 114 SER A O 11
ATOM 20720 N N . LEU A 1 115 ? -7.703 22.193 -11.776 1.00 0.00 115 LEU A N 11
ATOM 20721 C CA . LEU A 1 115 ? -7.576 21.683 -13.154 1.00 0.00 115 LEU A CA 11
ATOM 20722 C C . LEU A 1 115 ? -6.350 22.186 -13.928 1.00 0.00 115 LEU A C 11
ATOM 20723 O O . LEU A 1 115 ? -5.876 21.497 -14.833 1.00 0.00 115 LEU A O 11
ATOM 20739 N N . GLU A 1 116 ? -5.856 23.386 -13.617 1.00 0.00 116 GLU A N 11
ATOM 20740 C CA . GLU A 1 116 ? -4.837 24.075 -14.410 1.00 0.00 116 GLU A CA 11
ATOM 20741 C C . GLU A 1 116 ? -3.871 24.857 -13.501 1.00 0.00 116 GLU A C 11
ATOM 20742 O O . GLU A 1 116 ? -4.302 25.497 -12.537 1.00 0.00 116 GLU A O 11
ATOM 20754 N N . HIS A 1 117 ? -2.569 24.803 -13.802 1.00 0.00 117 HIS A N 11
ATOM 20755 C CA . HIS A 1 117 ? -1.494 25.382 -12.983 1.00 0.00 117 HIS A CA 11
ATOM 20756 C C . HIS A 1 117 ? -0.416 26.056 -13.854 1.00 0.00 117 HIS A C 11
ATOM 20757 O O . HIS A 1 117 ? -0.091 25.563 -14.939 1.00 0.00 117 HIS A O 11
ATOM 20771 N N . HIS A 1 118 ? 0.164 27.158 -13.363 1.00 0.00 118 HIS A N 11
ATOM 20772 C CA . HIS A 1 118 ? 1.222 27.921 -14.051 1.00 0.00 118 HIS A CA 11
ATOM 20773 C C . HIS A 1 118 ? 2.612 27.797 -13.394 1.00 0.00 118 HIS A C 11
ATOM 20774 O O . HIS A 1 118 ? 3.623 28.040 -14.055 1.00 0.00 118 HIS A O 11
ATOM 20788 N N . HIS A 1 119 ? 2.675 27.424 -12.107 1.00 0.00 119 HIS A N 11
ATOM 20789 C CA . HIS A 1 119 ? 3.904 27.271 -11.301 1.00 0.00 119 HIS A CA 11
ATOM 20790 C C . HIS A 1 119 ? 4.838 28.508 -11.281 1.00 0.00 119 HIS A C 11
ATOM 20791 O O . HIS A 1 119 ? 6.038 28.392 -11.019 1.00 0.00 119 HIS A O 11
ATOM 20805 N N . HIS A 1 120 ? 4.301 29.706 -11.542 1.00 0.00 120 HIS A N 11
ATOM 20806 C CA . HIS A 1 120 ? 5.056 30.952 -11.741 1.00 0.00 120 HIS A CA 11
ATOM 20807 C C . HIS A 1 120 ? 5.358 31.687 -10.412 1.00 0.00 120 HIS A C 11
ATOM 20808 O O . HIS A 1 120 ? 5.092 32.882 -10.261 1.00 0.00 120 HIS A O 11
ATOM 20822 N N . HIS A 1 121 ? 5.917 30.947 -9.445 1.00 0.00 121 HIS A N 11
ATOM 20823 C CA . HIS A 1 121 ? 6.250 31.387 -8.077 1.00 0.00 121 HIS A CA 11
ATOM 20824 C C . HIS A 1 121 ? 5.044 31.914 -7.257 1.00 0.00 121 HIS A C 11
ATOM 20825 O O . HIS A 1 121 ? 3.886 31.835 -7.687 1.00 0.00 121 HIS A O 11
ATOM 20839 N N . HIS A 1 122 ? 5.312 32.407 -6.039 1.00 0.00 122 HIS A N 11
ATOM 20840 C CA . HIS A 1 122 ? 4.334 32.979 -5.098 1.00 0.00 122 HIS A CA 11
ATOM 20841 C C . HIS A 1 122 ? 4.931 34.177 -4.332 1.00 0.00 122 HIS A C 11
ATOM 20842 O O . HIS A 1 122 ? 5.997 34.018 -3.694 1.00 0.00 122 HIS A O 11
ATO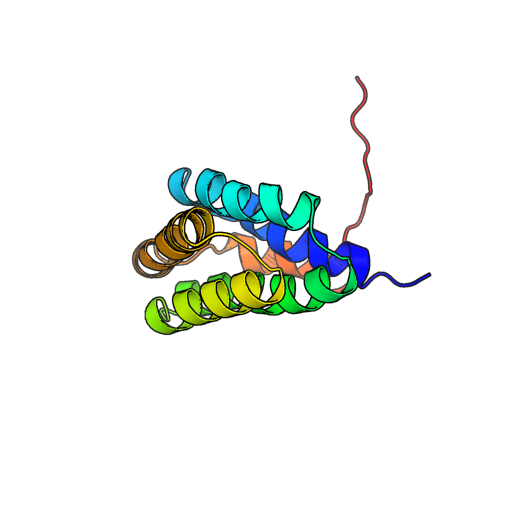M 20857 N N . GLY A 1 1 ? 2.964 23.776 0.422 1.00 0.00 1 GLY A N 12
ATOM 20858 C CA . GLY A 1 1 ? 3.016 22.672 -0.563 1.00 0.00 1 GLY A CA 12
ATOM 20859 C C . GLY A 1 1 ? 1.994 22.862 -1.674 1.00 0.00 1 GLY A C 12
ATOM 20860 O O . GLY A 1 1 ? 1.646 23.993 -2.018 1.00 0.00 1 GLY A O 12
ATOM 20866 N N . GLU A 1 2 ? 1.503 21.761 -2.250 1.00 0.00 2 GLU A N 12
ATOM 20867 C CA . GLU A 1 2 ? 0.492 21.747 -3.323 1.00 0.00 2 GLU A CA 12
ATOM 20868 C C . GLU A 1 2 ? -0.450 20.534 -3.182 1.00 0.00 2 GLU A C 12
ATOM 20869 O O . GLU A 1 2 ? -0.083 19.515 -2.591 1.00 0.00 2 GLU A O 12
ATOM 20881 N N . THR A 1 3 ? -1.663 20.620 -3.746 1.00 0.00 3 THR A N 12
ATOM 20882 C CA . THR A 1 3 ? -2.716 19.593 -3.614 1.00 0.00 3 THR A CA 12
ATOM 20883 C C . THR A 1 3 ? -2.298 18.190 -4.078 1.00 0.00 3 THR A C 12
ATOM 20884 O O . THR A 1 3 ? -2.809 17.205 -3.549 1.00 0.00 3 THR A O 12
ATOM 20895 N N . LYS A 1 4 ? -1.309 18.057 -4.979 1.00 0.00 4 LYS A N 12
ATOM 20896 C CA . LYS A 1 4 ? -0.782 16.748 -5.423 1.00 0.00 4 LYS A CA 12
ATOM 20897 C C . LYS A 1 4 ? -0.250 15.913 -4.253 1.00 0.00 4 LYS A C 12
ATOM 20898 O O . LYS A 1 4 ? -0.552 14.725 -4.151 1.00 0.00 4 LYS A O 12
ATOM 20917 N N . ALA A 1 5 ? 0.486 16.544 -3.337 1.00 0.00 5 ALA A N 12
ATOM 20918 C CA . ALA A 1 5 ? 1.047 15.903 -2.146 1.00 0.00 5 ALA A CA 12
ATOM 20919 C C . ALA A 1 5 ? -0.017 15.619 -1.067 1.00 0.00 5 ALA A C 12
ATOM 20920 O O . ALA A 1 5 ? 0.100 14.642 -0.320 1.00 0.00 5 ALA A O 12
ATOM 20927 N N . LYS A 1 6 ? -1.076 16.440 -1.001 1.00 0.00 6 LYS A N 12
ATOM 20928 C CA . LYS A 1 6 ? -2.219 16.258 -0.088 1.00 0.00 6 LYS A CA 12
ATOM 20929 C C . LYS A 1 6 ? -3.107 15.099 -0.551 1.00 0.00 6 LYS A C 12
ATOM 20930 O O . LYS A 1 6 ? -3.377 14.192 0.230 1.00 0.00 6 LYS A O 12
ATOM 20949 N N . ALA A 1 7 ? -3.465 15.061 -1.834 1.00 0.00 7 ALA A N 12
ATOM 20950 C CA . ALA A 1 7 ? -4.195 13.969 -2.475 1.00 0.00 7 ALA A CA 12
ATOM 20951 C C . ALA A 1 7 ? -3.440 12.629 -2.388 1.00 0.00 7 ALA A C 12
ATOM 20952 O O . ALA A 1 7 ? -4.050 11.601 -2.096 1.00 0.00 7 ALA A O 12
ATOM 20959 N N . ALA A 1 8 ? -2.115 12.639 -2.567 1.00 0.00 8 ALA A N 12
ATOM 20960 C CA . ALA A 1 8 ? -1.274 11.453 -2.412 1.00 0.00 8 ALA A CA 12
ATOM 20961 C C . ALA A 1 8 ? -1.306 10.906 -0.970 1.00 0.00 8 ALA A C 12
ATOM 20962 O O . ALA A 1 8 ? -1.590 9.725 -0.768 1.00 0.00 8 ALA A O 12
ATOM 20969 N N . GLN A 1 9 ? -1.109 11.763 0.039 1.00 0.00 9 GLN A N 12
ATOM 20970 C CA . GLN A 1 9 ? -1.225 11.372 1.452 1.00 0.00 9 GLN A CA 12
ATOM 20971 C C . GLN A 1 9 ? -2.626 10.876 1.813 1.00 0.00 9 GLN A C 12
ATOM 20972 O O . GLN A 1 9 ? -2.762 9.876 2.515 1.00 0.00 9 GLN A O 12
ATOM 20986 N N . GLU A 1 10 ? -3.668 11.526 1.294 1.00 0.00 10 GLU A N 12
ATOM 20987 C CA . GLU A 1 10 ? -5.059 11.135 1.513 1.00 0.00 10 GLU A CA 12
ATOM 20988 C C . GLU A 1 10 ? -5.374 9.785 0.869 1.00 0.00 10 GLU A C 12
ATOM 20989 O O . GLU A 1 10 ? -6.182 9.048 1.422 1.00 0.00 10 GLU A O 12
ATOM 21001 N N . ALA A 1 11 ? -4.708 9.406 -0.228 1.00 0.00 11 ALA A N 12
ATOM 21002 C CA . ALA A 1 11 ? -4.897 8.093 -0.834 1.00 0.00 11 ALA A CA 12
ATOM 21003 C C . ALA A 1 11 ? -4.506 6.956 0.136 1.00 0.00 11 ALA A C 12
ATOM 21004 O O . ALA A 1 11 ? -5.308 6.061 0.404 1.00 0.00 11 ALA A O 12
ATOM 21011 N N . LEU A 1 12 ? -3.319 7.026 0.755 1.00 0.00 12 LEU A N 12
ATOM 21012 C CA . LEU A 1 12 ? -2.877 6.041 1.748 1.00 0.00 12 LEU A CA 12
ATOM 21013 C C . LEU A 1 12 ? -3.663 6.172 3.061 1.00 0.00 12 LEU A C 12
ATOM 21014 O O . LEU A 1 12 ? -4.095 5.170 3.635 1.00 0.00 12 LEU A O 12
ATOM 21030 N N . ARG A 1 13 ? -3.886 7.401 3.537 1.00 0.00 13 ARG A N 12
ATOM 21031 C CA . ARG A 1 13 ? -4.593 7.672 4.795 1.00 0.00 13 ARG A CA 12
ATOM 21032 C C . ARG A 1 13 ? -6.030 7.146 4.766 1.00 0.00 13 ARG A C 12
ATOM 21033 O O . ARG A 1 13 ? -6.453 6.454 5.693 1.00 0.00 13 ARG A O 12
ATOM 21054 N N . ALA A 1 14 ? -6.744 7.382 3.670 1.00 0.00 14 ALA A N 12
ATOM 21055 C CA . ALA A 1 14 ? -8.051 6.795 3.422 1.00 0.00 14 ALA A CA 12
ATOM 21056 C C . ALA A 1 14 ? -7.985 5.271 3.309 1.00 0.00 14 ALA A C 12
ATOM 21057 O O . ALA A 1 14 ? -8.868 4.599 3.832 1.00 0.00 14 ALA A O 12
ATOM 21064 N N . ALA A 1 15 ? -6.943 4.711 2.684 1.00 0.00 15 ALA A N 12
ATOM 21065 C CA . ALA A 1 15 ? -6.772 3.265 2.574 1.00 0.00 15 ALA A CA 12
ATOM 21066 C C . ALA A 1 15 ? -6.675 2.574 3.950 1.00 0.00 15 ALA A C 12
ATOM 21067 O O . ALA A 1 15 ? -7.263 1.512 4.144 1.00 0.00 15 ALA A O 12
ATOM 21074 N N . ARG A 1 16 ? -6.021 3.206 4.935 1.00 0.00 16 ARG A N 12
ATOM 21075 C CA . ARG A 1 16 ? -5.959 2.717 6.327 1.00 0.00 16 ARG A CA 12
ATOM 21076 C C . ARG A 1 16 ? -7.328 2.750 7.008 1.00 0.00 16 ARG A C 12
ATOM 21077 O O . ARG A 1 16 ? -7.650 1.846 7.770 1.00 0.00 16 ARG A O 12
ATOM 21098 N N . GLU A 1 17 ? -8.152 3.746 6.694 1.00 0.00 17 GLU A N 12
ATOM 21099 C CA . GLU A 1 17 ? -9.518 3.892 7.212 1.00 0.00 17 GLU A CA 12
ATOM 21100 C C . GLU A 1 17 ? -10.522 2.897 6.602 1.00 0.00 17 GLU A C 12
ATOM 21101 O O . GLU A 1 17 ? -11.362 2.347 7.315 1.00 0.00 17 GLU A O 12
ATOM 21113 N N . GLN A 1 18 ? -10.423 2.643 5.298 1.00 0.00 18 GLN A N 12
ATOM 21114 C CA . GLN A 1 18 ? -11.330 1.767 4.540 1.00 0.00 18 GLN A CA 12
ATOM 21115 C C . GLN A 1 18 ? -10.949 0.275 4.571 1.00 0.00 18 GLN A C 12
ATOM 21116 O O . GLN A 1 18 ? -11.813 -0.572 4.336 1.00 0.00 18 GLN A O 12
ATOM 21130 N N . ALA A 1 19 ? -9.696 -0.057 4.904 1.00 0.00 19 ALA A N 12
ATOM 21131 C CA . ALA A 1 19 ? -9.232 -1.431 5.082 1.00 0.00 19 ALA A CA 12
ATOM 21132 C C . ALA A 1 19 ? -10.085 -2.165 6.139 1.00 0.00 19 ALA A C 12
ATOM 21133 O O . ALA A 1 19 ? -10.125 -1.778 7.311 1.00 0.00 19 ALA A O 12
ATOM 21140 N N . THR A 1 20 ? -10.774 -3.229 5.714 1.00 0.00 20 THR A N 12
ATOM 21141 C CA . THR A 1 20 ? -11.818 -3.908 6.511 1.00 0.00 20 THR A CA 12
ATOM 21142 C C . THR A 1 20 ? -11.284 -4.703 7.714 1.00 0.00 20 THR A C 12
ATOM 21143 O O . THR A 1 20 ? -12.015 -4.938 8.680 1.00 0.00 20 THR A O 12
ATOM 21154 N N . THR A 1 21 ? -9.998 -5.076 7.700 1.00 0.00 21 THR A N 12
ATOM 21155 C CA . THR A 1 21 ? -9.315 -5.820 8.777 1.00 0.00 21 THR A CA 12
ATOM 21156 C C . THR A 1 21 ? -8.342 -4.931 9.566 1.00 0.00 21 THR A C 12
ATOM 21157 O O . THR A 1 21 ? -7.612 -4.140 8.959 1.00 0.00 21 THR A O 12
ATOM 21168 N N . PRO A 1 22 ? -8.260 -5.088 10.903 1.00 0.00 22 PRO A N 12
ATOM 21169 C CA . PRO A 1 22 ? -7.317 -4.362 11.761 1.00 0.00 22 PRO A CA 12
ATOM 21170 C C . PRO A 1 22 ? -5.847 -4.670 11.430 1.00 0.00 22 PRO A C 12
ATOM 21171 O O . PRO A 1 22 ? -4.979 -3.806 11.569 1.00 0.00 22 PRO A O 12
ATOM 21182 N N . GLU A 1 23 ? -5.564 -5.881 10.940 1.00 0.00 23 GLU A N 12
ATOM 21183 C CA . GLU A 1 23 ? -4.226 -6.300 10.519 1.00 0.00 23 GLU A CA 12
ATOM 21184 C C . GLU A 1 23 ? -3.785 -5.563 9.253 1.00 0.00 23 GLU A C 12
ATOM 21185 O O . GLU A 1 23 ? -2.611 -5.224 9.114 1.00 0.00 23 GLU A O 12
ATOM 21197 N N . ALA A 1 24 ? -4.725 -5.252 8.355 1.00 0.00 24 ALA A N 12
ATOM 21198 C CA . ALA A 1 24 ? -4.459 -4.410 7.201 1.00 0.00 24 ALA A CA 12
ATOM 21199 C C . ALA A 1 24 ? -4.228 -2.952 7.626 1.00 0.00 24 ALA A C 12
ATOM 21200 O O . ALA A 1 24 ? -3.258 -2.336 7.189 1.00 0.00 24 ALA A O 12
ATOM 21207 N N . GLN A 1 25 ? -5.031 -2.419 8.552 1.00 0.00 25 GLN A N 12
ATOM 21208 C CA . GLN A 1 25 ? -4.887 -1.028 9.012 1.00 0.00 25 GLN A CA 12
ATOM 21209 C C . GLN A 1 25 ? -3.488 -0.749 9.583 1.00 0.00 25 GLN A C 12
ATOM 21210 O O . GLN A 1 25 ? -2.849 0.226 9.181 1.00 0.00 25 GLN A O 12
ATOM 21224 N N . LYS A 1 26 ? -2.959 -1.638 10.443 1.00 0.00 26 LYS A N 12
ATOM 21225 C CA . LYS A 1 26 ? -1.592 -1.493 10.984 1.00 0.00 26 LYS A CA 12
ATOM 21226 C C . LYS A 1 26 ? -0.493 -1.696 9.943 1.00 0.00 26 LYS A C 12
ATOM 21227 O O . LYS A 1 26 ? 0.600 -1.151 10.082 1.00 0.00 26 LYS A O 12
ATOM 21246 N N . ALA A 1 27 ? -0.752 -2.531 8.941 1.00 0.00 27 ALA A N 12
ATOM 21247 C CA . ALA A 1 27 ? 0.192 -2.863 7.878 1.00 0.00 27 ALA A CA 12
ATOM 21248 C C . ALA A 1 27 ? 0.361 -1.705 6.879 1.00 0.00 27 ALA A C 12
ATOM 21249 O O . ALA A 1 27 ? 1.456 -1.475 6.367 1.00 0.00 27 ALA A O 12
ATOM 21256 N N . LEU A 1 28 ? -0.709 -0.940 6.647 1.00 0.00 28 LEU A N 12
ATOM 21257 C CA . LEU A 1 28 ? -0.672 0.284 5.841 1.00 0.00 28 LEU A CA 12
ATOM 21258 C C . LEU A 1 28 ? 0.112 1.410 6.522 1.00 0.00 28 LEU A C 12
ATOM 21259 O O . LEU A 1 28 ? 0.857 2.131 5.855 1.00 0.00 28 LEU A O 12
ATOM 21275 N N . GLU A 1 29 ? -0.000 1.528 7.847 1.00 0.00 29 GLU A N 12
ATOM 21276 C CA . GLU A 1 29 ? 0.798 2.486 8.617 1.00 0.00 29 GLU A CA 12
ATOM 21277 C C . GLU A 1 29 ? 2.310 2.202 8.516 1.00 0.00 29 GLU A C 12
ATOM 21278 O O . GLU A 1 29 ? 3.113 3.127 8.607 1.00 0.00 29 GLU A O 12
ATOM 21290 N N . GLU A 1 30 ? 2.711 0.942 8.298 1.00 0.00 30 GLU A N 12
ATOM 21291 C CA . GLU A 1 30 ? 4.118 0.543 8.159 1.00 0.00 30 GLU A CA 12
ATOM 21292 C C . GLU A 1 30 ? 4.819 1.251 6.993 1.00 0.00 30 GLU A C 12
ATOM 21293 O O . GLU A 1 30 ? 5.922 1.772 7.161 1.00 0.00 30 GLU A O 12
ATOM 21305 N N . LEU A 1 31 ? 4.169 1.313 5.823 1.00 0.00 31 LEU A N 12
ATOM 21306 C CA . LEU A 1 31 ? 4.711 2.024 4.665 1.00 0.00 31 LEU A CA 12
ATOM 21307 C C . LEU A 1 31 ? 4.841 3.528 4.982 1.00 0.00 31 LEU A C 12
ATOM 21308 O O . LEU A 1 31 ? 5.876 4.145 4.736 1.00 0.00 31 LEU A O 12
ATOM 21324 N N . GLU A 1 32 ? 3.812 4.105 5.607 1.00 0.00 32 GLU A N 12
ATOM 21325 C CA . GLU A 1 32 ? 3.722 5.536 5.955 1.00 0.00 32 GLU A CA 12
ATOM 21326 C C . GLU A 1 32 ? 4.855 6.018 6.868 1.00 0.00 32 GLU A C 12
ATOM 21327 O O . GLU A 1 32 ? 5.244 7.180 6.773 1.00 0.00 32 GLU A O 12
ATOM 21339 N N . LYS A 1 33 ? 5.434 5.149 7.707 1.00 0.00 33 LYS A N 12
ATOM 21340 C CA . LYS A 1 33 ? 6.552 5.499 8.600 1.00 0.00 33 LYS A CA 12
ATOM 21341 C C . LYS A 1 33 ? 7.797 5.836 7.783 1.00 0.00 33 LYS A C 12
ATOM 21342 O O . LYS A 1 33 ? 8.590 6.695 8.167 1.00 0.00 33 LYS A O 12
ATOM 21361 N N . VAL A 1 34 ? 7.925 5.184 6.627 1.00 0.00 34 VAL A N 12
ATOM 21362 C CA . VAL A 1 34 ? 8.957 5.437 5.625 1.00 0.00 34 VAL A CA 12
ATOM 21363 C C . VAL A 1 34 ? 8.612 6.630 4.743 1.00 0.00 34 VAL A C 12
ATOM 21364 O O . VAL A 1 34 ? 9.442 7.520 4.566 1.00 0.00 34 VAL A O 12
ATOM 21377 N N . LEU A 1 35 ? 7.374 6.703 4.234 1.00 0.00 35 LEU A N 12
ATOM 21378 C CA . LEU A 1 35 ? 6.952 7.825 3.388 1.00 0.00 35 LEU A CA 12
ATOM 21379 C C . LEU A 1 35 ? 6.997 9.167 4.142 1.00 0.00 35 LEU A C 12
ATOM 21380 O O . LEU A 1 35 ? 7.207 10.210 3.526 1.00 0.00 35 LEU A O 12
ATOM 21396 N N . LYS A 1 36 ? 6.873 9.156 5.477 1.00 0.00 36 LYS A N 12
ATOM 21397 C CA . LYS A 1 36 ? 7.019 10.344 6.335 1.00 0.00 36 LYS A CA 12
ATOM 21398 C C . LYS A 1 36 ? 8.377 11.041 6.195 1.00 0.00 36 LYS A C 12
ATOM 21399 O O . LYS A 1 36 ? 8.469 12.253 6.395 1.00 0.00 36 LYS A O 12
ATOM 21418 N N . THR A 1 37 ? 9.415 10.279 5.841 1.00 0.00 37 THR A N 12
ATOM 21419 C CA . THR A 1 37 ? 10.769 10.769 5.539 1.00 0.00 37 THR A CA 12
ATOM 21420 C C . THR A 1 37 ? 11.131 10.654 4.042 1.00 0.00 37 THR A C 12
ATOM 21421 O O . THR A 1 37 ? 12.266 10.922 3.640 1.00 0.00 37 THR A O 12
ATOM 21432 N N . ALA A 1 38 ? 10.161 10.296 3.186 1.00 0.00 38 ALA A N 12
ATOM 21433 C CA . ALA A 1 38 ? 10.328 10.270 1.728 1.00 0.00 38 ALA A CA 12
ATOM 21434 C C . ALA A 1 38 ? 10.022 11.645 1.088 1.00 0.00 38 ALA A C 12
ATOM 21435 O O . ALA A 1 38 ? 9.414 12.528 1.703 1.00 0.00 38 ALA A O 12
ATOM 21442 N N . SER A 1 39 ? 10.458 11.833 -0.159 1.00 0.00 39 SER A N 12
ATOM 21443 C CA . SER A 1 39 ? 10.381 13.105 -0.903 1.00 0.00 39 SER A CA 12
ATOM 21444 C C . SER A 1 39 ? 9.003 13.275 -1.568 1.00 0.00 39 SER A C 12
ATOM 21445 O O . SER A 1 39 ? 8.412 12.270 -1.972 1.00 0.00 39 SER A O 12
ATOM 21453 N N . PRO A 1 40 ? 8.453 14.501 -1.702 1.00 0.00 40 PRO A N 12
ATOM 21454 C CA . PRO A 1 40 ? 7.049 14.723 -2.073 1.00 0.00 40 PRO A CA 12
ATOM 21455 C C . PRO A 1 40 ? 6.656 14.266 -3.486 1.00 0.00 40 PRO A C 12
ATOM 21456 O O . PRO A 1 40 ? 5.530 13.814 -3.695 1.00 0.00 40 PRO A O 12
ATOM 21467 N N . GLU A 1 41 ? 7.553 14.365 -4.468 1.00 0.00 41 GLU A N 12
ATOM 21468 C CA . GLU A 1 41 ? 7.285 13.898 -5.832 1.00 0.00 41 GLU A CA 12
ATOM 21469 C C . GLU A 1 41 ? 7.307 12.363 -5.915 1.00 0.00 41 GLU A C 12
ATOM 21470 O O . GLU A 1 41 ? 6.439 11.753 -6.543 1.00 0.00 41 GLU A O 12
ATOM 21482 N N . GLN A 1 42 ? 8.234 11.723 -5.191 1.00 0.00 42 GLN A N 12
ATOM 21483 C CA . GLN A 1 42 ? 8.252 10.271 -4.996 1.00 0.00 42 GLN A CA 12
ATOM 21484 C C . GLN A 1 42 ? 7.050 9.796 -4.180 1.00 0.00 42 GLN A C 12
ATOM 21485 O O . GLN A 1 42 ? 6.567 8.689 -4.401 1.00 0.00 42 GLN A O 12
ATOM 21499 N N . TRP A 1 43 ? 6.522 10.637 -3.291 1.00 0.00 43 TRP A N 12
ATOM 21500 C CA . TRP A 1 43 ? 5.288 10.380 -2.558 1.00 0.00 43 TRP A CA 12
ATOM 21501 C C . TRP A 1 43 ? 4.102 10.242 -3.518 1.00 0.00 43 TRP A C 12
ATOM 21502 O O . TRP A 1 43 ? 3.336 9.288 -3.412 1.00 0.00 43 TRP A O 12
ATOM 21523 N N . ARG A 1 44 ? 3.985 11.137 -4.509 1.00 0.00 44 ARG A N 12
ATOM 21524 C CA . ARG A 1 44 ? 2.949 11.085 -5.559 1.00 0.00 44 ARG A CA 12
ATOM 21525 C C . ARG A 1 44 ? 3.117 9.829 -6.410 1.00 0.00 44 ARG A C 12
ATOM 21526 O O . ARG A 1 44 ? 2.154 9.092 -6.623 1.00 0.00 44 ARG A O 12
ATOM 21547 N N . GLN A 1 45 ? 4.352 9.565 -6.844 1.00 0.00 45 GLN A N 12
ATOM 21548 C CA . GLN A 1 45 ? 4.691 8.379 -7.632 1.00 0.00 45 GLN A CA 12
ATOM 21549 C C . GLN A 1 45 ? 4.347 7.077 -6.891 1.00 0.00 45 GLN A C 12
ATOM 21550 O O . GLN A 1 45 ? 3.794 6.151 -7.484 1.00 0.00 45 GLN A O 12
ATOM 21564 N N . ALA A 1 46 ? 4.650 7.014 -5.590 1.00 0.00 46 ALA A N 12
ATOM 21565 C CA . ALA A 1 46 ? 4.354 5.860 -4.758 1.00 0.00 46 ALA A CA 12
ATOM 21566 C C . ALA A 1 46 ? 2.854 5.723 -4.487 1.00 0.00 46 ALA A C 12
ATOM 21567 O O . ALA A 1 46 ? 2.282 4.670 -4.760 1.00 0.00 46 ALA A O 12
ATOM 21574 N N . ALA A 1 47 ? 2.195 6.779 -3.998 1.00 0.00 47 ALA A N 12
ATOM 21575 C CA . ALA A 1 47 ? 0.808 6.715 -3.555 1.00 0.00 47 ALA A CA 12
ATOM 21576 C C . ALA A 1 47 ? -0.126 6.230 -4.679 1.00 0.00 47 ALA A C 12
ATOM 21577 O O . ALA A 1 47 ? -1.112 5.551 -4.404 1.00 0.00 47 ALA A O 12
ATOM 21584 N N . GLU A 1 48 ? 0.215 6.513 -5.945 1.00 0.00 48 GLU A N 12
ATOM 21585 C CA . GLU A 1 48 ? -0.494 5.990 -7.115 1.00 0.00 48 GLU A CA 12
ATOM 21586 C C . GLU A 1 48 ? -0.530 4.450 -7.137 1.00 0.00 48 GLU A C 12
ATOM 21587 O O . GLU A 1 48 ? -1.618 3.880 -7.195 1.00 0.00 48 GLU A O 12
ATOM 21599 N N . LYS A 1 49 ? 0.615 3.753 -7.021 1.00 0.00 49 LYS A N 12
ATOM 21600 C CA . LYS A 1 49 ? 0.648 2.278 -7.025 1.00 0.00 49 LYS A CA 12
ATOM 21601 C C . LYS A 1 49 ? 0.170 1.712 -5.690 1.00 0.00 49 LYS A C 12
ATOM 21602 O O . LYS A 1 49 ? -0.557 0.722 -5.678 1.00 0.00 49 LYS A O 12
ATOM 21621 N N . ILE A 1 50 ? 0.507 2.372 -4.575 1.00 0.00 50 ILE A N 12
ATOM 21622 C CA . ILE A 1 50 ? 0.037 1.985 -3.236 1.00 0.00 50 ILE A CA 12
ATOM 21623 C C . ILE A 1 50 ? -1.492 1.878 -3.239 1.00 0.00 50 ILE A C 12
ATOM 21624 O O . ILE A 1 50 ? -2.050 0.863 -2.832 1.00 0.00 50 ILE A O 12
ATOM 21640 N N . PHE A 1 51 ? -2.165 2.913 -3.744 1.00 0.00 51 PHE A N 12
ATOM 21641 C CA . PHE A 1 51 ? -3.619 2.988 -3.748 1.00 0.00 51 PHE A CA 12
ATOM 21642 C C . PHE A 1 51 ? -4.262 2.120 -4.833 1.00 0.00 51 PHE A C 12
ATOM 21643 O O . PHE A 1 51 ? -5.323 1.531 -4.612 1.00 0.00 51 PHE A O 12
ATOM 21660 N N . GLU A 1 52 ? -3.590 1.970 -5.978 1.00 0.00 52 GLU A N 12
ATOM 21661 C CA . GLU A 1 52 ? -3.987 1.008 -7.009 1.00 0.00 52 GLU A CA 12
ATOM 21662 C C . GLU A 1 52 ? -3.996 -0.424 -6.455 1.00 0.00 52 GLU A C 12
ATOM 21663 O O . GLU A 1 52 ? -4.920 -1.169 -6.759 1.00 0.00 52 GLU A O 12
ATOM 21675 N N . ALA A 1 53 ? -3.053 -0.827 -5.593 1.00 0.00 53 ALA A N 12
ATOM 21676 C CA . ALA A 1 53 ? -3.023 -2.182 -5.050 1.00 0.00 53 ALA A CA 12
ATOM 21677 C C . ALA A 1 53 ? -4.347 -2.561 -4.372 1.00 0.00 53 ALA A C 12
ATOM 21678 O O . ALA A 1 53 ? -4.927 -3.604 -4.667 1.00 0.00 53 ALA A O 12
ATOM 21685 N N . PHE A 1 54 ? -4.887 -1.682 -3.532 1.00 0.00 54 PHE A N 12
ATOM 21686 C CA . PHE A 1 54 ? -6.140 -1.917 -2.814 1.00 0.00 54 PHE A CA 12
ATOM 21687 C C . PHE A 1 54 ? -7.338 -2.007 -3.767 1.00 0.00 54 PHE A C 12
ATOM 21688 O O . PHE A 1 54 ? -8.308 -2.695 -3.458 1.00 0.00 54 PHE A O 12
ATOM 21705 N N . ARG A 1 55 ? -7.253 -1.350 -4.932 1.00 0.00 55 ARG A N 12
ATOM 21706 C CA . ARG A 1 55 ? -8.252 -1.382 -6.009 1.00 0.00 55 ARG A CA 12
ATOM 21707 C C . ARG A 1 55 ? -8.192 -2.681 -6.810 1.00 0.00 55 ARG A C 12
ATOM 21708 O O . ARG A 1 55 ? -9.209 -3.150 -7.318 1.00 0.00 55 ARG A O 12
ATOM 21729 N N . GLU A 1 56 ? -7.000 -3.262 -6.951 1.00 0.00 56 GLU A N 12
ATOM 21730 C CA . GLU A 1 56 ? -6.801 -4.530 -7.640 1.00 0.00 56 GLU A CA 12
ATOM 21731 C C . GLU A 1 56 ? -7.141 -5.714 -6.738 1.00 0.00 56 GLU A C 12
ATOM 21732 O O . GLU A 1 56 ? -7.950 -6.559 -7.122 1.00 0.00 56 GLU A O 12
ATOM 21744 N N . ALA A 1 57 ? -6.592 -5.758 -5.521 1.00 0.00 57 ALA A N 12
ATOM 21745 C CA . ALA A 1 57 ? -6.830 -6.844 -4.574 1.00 0.00 57 ALA A CA 12
ATOM 21746 C C . ALA A 1 57 ? -8.311 -7.011 -4.252 1.00 0.00 57 ALA A C 12
ATOM 21747 O O . ALA A 1 57 ? -8.815 -8.129 -4.208 1.00 0.00 57 ALA A O 12
ATOM 21754 N N . SER A 1 58 ? -9.028 -5.896 -4.126 1.00 0.00 58 SER A N 12
ATOM 21755 C CA . SER A 1 58 ? -10.486 -5.911 -3.911 1.00 0.00 58 SER A CA 12
ATOM 21756 C C . SER A 1 58 ? -11.272 -6.508 -5.085 1.00 0.00 58 SER A C 12
ATOM 21757 O O . SER A 1 58 ? -12.326 -7.115 -4.884 1.00 0.00 58 SER A O 12
ATOM 21765 N N . ASN A 1 59 ? -10.732 -6.405 -6.303 1.00 0.00 59 ASN A N 12
ATOM 21766 C CA . ASN A 1 59 ? -11.274 -7.025 -7.512 1.00 0.00 59 ASN A CA 12
ATOM 21767 C C . ASN A 1 59 ? -10.831 -8.505 -7.671 1.00 0.00 59 ASN A C 12
ATOM 21768 O O . ASN A 1 59 ? -11.325 -9.210 -8.553 1.00 0.00 59 ASN A O 12
ATOM 21779 N N . GLY A 1 60 ? -9.937 -8.990 -6.796 1.00 0.00 60 GLY A N 12
ATOM 21780 C CA . GLY A 1 60 ? -9.396 -10.353 -6.762 1.00 0.00 60 GLY A CA 12
ATOM 21781 C C . GLY A 1 60 ? -7.946 -10.470 -7.247 1.00 0.00 60 GLY A C 12
ATOM 21782 O O . GLY A 1 60 ? -7.463 -11.581 -7.466 1.00 0.00 60 GLY A O 12
ATOM 21786 N N . ASN A 1 61 ? -7.233 -9.347 -7.403 1.00 0.00 61 ASN A N 12
ATOM 21787 C CA . ASN A 1 61 ? -5.883 -9.277 -7.958 1.00 0.00 61 ASN A CA 12
ATOM 21788 C C . ASN A 1 61 ? -4.815 -9.177 -6.859 1.00 0.00 61 ASN A C 12
ATOM 21789 O O . ASN A 1 61 ? -3.958 -8.298 -6.890 1.00 0.00 61 ASN A O 12
ATOM 21800 N N . THR A 1 62 ? -4.830 -10.063 -5.867 1.00 0.00 62 THR A N 12
ATOM 21801 C CA . THR A 1 62 ? -3.762 -10.113 -4.849 1.00 0.00 62 THR A CA 12
ATOM 21802 C C . THR A 1 62 ? -2.360 -10.167 -5.493 1.00 0.00 62 THR A C 12
ATOM 21803 O O . THR A 1 62 ? -1.460 -9.420 -5.108 1.00 0.00 62 THR A O 12
ATOM 21814 N N . GLU A 1 63 ? -2.200 -10.953 -6.565 1.00 0.00 63 GLU A N 12
ATOM 21815 C CA . GLU A 1 63 ? -0.938 -11.135 -7.295 1.00 0.00 63 GLU A CA 12
ATOM 21816 C C . GLU A 1 63 ? -0.424 -9.864 -7.991 1.00 0.00 63 GLU A C 12
ATOM 21817 O O . GLU A 1 63 ? 0.786 -9.648 -8.081 1.00 0.00 63 GLU A O 12
ATOM 21829 N N . LYS A 1 64 ? -1.337 -9.003 -8.458 1.00 0.00 64 LYS A N 12
ATOM 21830 C CA . LYS A 1 64 ? -1.019 -7.701 -9.059 1.00 0.00 64 LYS A CA 12
ATOM 21831 C C . LYS A 1 64 ? -0.864 -6.630 -7.991 1.00 0.00 64 LYS A C 12
ATOM 21832 O O . LYS A 1 64 ? 0.127 -5.904 -7.988 1.00 0.00 64 LYS A O 12
ATOM 21851 N N . ALA A 1 65 ? -1.815 -6.536 -7.067 1.00 0.00 65 ALA A N 12
ATOM 21852 C CA . ALA A 1 65 ? -1.780 -5.564 -5.995 1.00 0.00 65 ALA A CA 12
ATOM 21853 C C . ALA A 1 65 ? -0.467 -5.618 -5.202 1.00 0.00 65 ALA A C 12
ATOM 21854 O O . ALA A 1 65 ? 0.123 -4.584 -4.885 1.00 0.00 65 ALA A O 12
ATOM 21861 N N . LYS A 1 66 ? 0.052 -6.827 -4.972 1.00 0.00 66 LYS A N 12
ATOM 21862 C CA . LYS A 1 66 ? 1.344 -6.998 -4.273 1.00 0.00 66 LYS A CA 12
ATOM 21863 C C . LYS A 1 66 ? 2.532 -6.433 -5.070 1.00 0.00 66 LYS A C 12
ATOM 21864 O O . LYS A 1 66 ? 3.472 -5.900 -4.479 1.00 0.00 66 LYS A O 12
ATOM 21883 N N . LYS A 1 67 ? 2.471 -6.498 -6.409 1.00 0.00 67 LYS A N 12
ATOM 21884 C CA . LYS A 1 67 ? 3.491 -5.952 -7.313 1.00 0.00 67 LYS A CA 12
ATOM 21885 C C . LYS A 1 67 ? 3.439 -4.422 -7.354 1.00 0.00 67 LYS A C 12
ATOM 21886 O O . LYS A 1 67 ? 4.476 -3.779 -7.237 1.00 0.00 67 LYS A O 12
ATOM 21905 N N . LEU A 1 68 ? 2.246 -3.827 -7.432 1.00 0.00 68 LEU A N 12
ATOM 21906 C CA . LEU A 1 68 ? 2.065 -2.369 -7.312 1.00 0.00 68 LEU A CA 12
ATOM 21907 C C . LEU A 1 68 ? 2.691 -1.829 -6.009 1.00 0.00 68 LEU A C 12
ATOM 21908 O O . LEU A 1 68 ? 3.392 -0.818 -6.020 1.00 0.00 68 LEU A O 12
ATOM 21924 N N . LEU A 1 69 ? 2.496 -2.545 -4.899 1.00 0.00 69 LEU A N 12
ATOM 21925 C CA . LEU A 1 69 ? 3.078 -2.228 -3.590 1.00 0.00 69 LEU A CA 12
ATOM 21926 C C . LEU A 1 69 ? 4.613 -2.228 -3.585 1.00 0.00 69 LEU A C 12
ATOM 21927 O O . LEU A 1 69 ? 5.233 -1.275 -3.113 1.00 0.00 69 LEU A O 12
ATOM 21943 N N . GLU A 1 70 ? 5.224 -3.267 -4.160 1.00 0.00 70 GLU A N 12
ATOM 21944 C CA . GLU A 1 70 ? 6.677 -3.360 -4.350 1.00 0.00 70 GLU A CA 12
ATOM 21945 C C . GLU A 1 70 ? 7.188 -2.201 -5.220 1.00 0.00 70 GLU A C 12
ATOM 21946 O O . GLU A 1 70 ? 8.212 -1.586 -4.919 1.00 0.00 70 GLU A O 12
ATOM 21958 N N . GLU A 1 71 ? 6.450 -1.868 -6.278 1.00 0.00 71 GLU A N 12
ATOM 21959 C CA . GLU A 1 71 ? 6.845 -0.870 -7.270 1.00 0.00 71 GLU A CA 12
ATOM 21960 C C . GLU A 1 71 ? 6.890 0.542 -6.674 1.00 0.00 71 GLU A C 12
ATOM 21961 O O . GLU A 1 71 ? 7.867 1.276 -6.850 1.00 0.00 71 GLU A O 12
ATOM 21973 N N . ALA A 1 72 ? 5.857 0.906 -5.912 1.00 0.00 72 ALA A N 12
ATOM 21974 C CA . ALA A 1 72 ? 5.802 2.187 -5.224 1.00 0.00 72 ALA A CA 12
ATOM 21975 C C . ALA A 1 72 ? 6.860 2.307 -4.129 1.00 0.00 72 ALA A C 12
ATOM 21976 O O . ALA A 1 72 ? 7.511 3.346 -4.009 1.00 0.00 72 ALA A O 12
ATOM 21983 N N . ALA A 1 73 ? 7.044 1.244 -3.345 1.00 0.00 73 ALA A N 12
ATOM 21984 C CA . ALA A 1 73 ? 8.027 1.220 -2.271 1.00 0.00 73 ALA A CA 12
ATOM 21985 C C . ALA A 1 73 ? 9.439 1.454 -2.805 1.00 0.00 73 ALA A C 12
ATOM 21986 O O . ALA A 1 73 ? 10.154 2.302 -2.279 1.00 0.00 73 ALA A O 12
ATOM 21993 N N . ARG A 1 74 ? 9.828 0.766 -3.884 1.00 0.00 74 ARG A N 12
ATOM 21994 C CA . ARG A 1 74 ? 11.154 0.935 -4.503 1.00 0.00 74 ARG A CA 12
ATOM 21995 C C . ARG A 1 74 ? 11.341 2.338 -5.085 1.00 0.00 74 ARG A C 12
ATOM 21996 O O . ARG A 1 74 ? 12.446 2.876 -5.039 1.00 0.00 74 ARG A O 12
ATOM 22017 N N . THR A 1 75 ? 10.254 2.953 -5.552 1.00 0.00 75 THR A N 12
ATOM 22018 C CA . THR A 1 75 ? 10.245 4.354 -6.019 1.00 0.00 75 THR A CA 12
ATOM 22019 C C . THR A 1 75 ? 10.452 5.346 -4.868 1.00 0.00 75 THR A C 12
ATOM 22020 O O . THR A 1 75 ? 11.308 6.223 -4.965 1.00 0.00 75 THR A O 12
ATOM 22031 N N . ALA A 1 76 ? 9.761 5.166 -3.737 1.00 0.00 76 ALA A N 12
ATOM 22032 C CA . ALA A 1 76 ? 9.929 5.966 -2.519 1.00 0.00 76 ALA A CA 12
ATOM 22033 C C . ALA A 1 76 ? 11.173 5.590 -1.671 1.00 0.00 76 ALA A C 12
ATOM 22034 O O . ALA A 1 76 ? 11.468 6.257 -0.677 1.00 0.00 76 ALA A O 12
ATOM 22041 N N . GLY A 1 77 ? 11.914 4.545 -2.058 1.00 0.00 77 GLY A N 12
ATOM 22042 C CA . GLY A 1 77 ? 13.143 4.073 -1.405 1.00 0.00 77 GLY A CA 12
ATOM 22043 C C . GLY A 1 77 ? 12.926 3.236 -0.137 1.00 0.00 77 GLY A C 12
ATOM 22044 O O . GLY A 1 77 ? 13.804 3.194 0.728 1.00 0.00 77 GLY A O 12
ATOM 22048 N N . ALA A 1 78 ? 11.757 2.605 0.005 1.00 0.00 78 ALA A N 12
ATOM 22049 C CA . ALA A 1 78 ? 11.312 1.948 1.223 1.00 0.00 78 ALA A CA 12
ATOM 22050 C C . ALA A 1 78 ? 11.824 0.507 1.443 1.00 0.00 78 ALA A C 12
ATOM 22051 O O . ALA A 1 78 ? 12.354 -0.151 0.543 1.00 0.00 78 ALA A O 12
ATOM 22058 N N . SER A 1 79 ? 11.672 0.039 2.686 1.00 0.00 79 SER A N 12
ATOM 22059 C CA . SER A 1 79 ? 12.261 -1.189 3.235 1.00 0.00 79 SER A CA 12
ATOM 22060 C C . SER A 1 79 ? 11.647 -2.499 2.714 1.00 0.00 79 SER A C 12
ATOM 22061 O O . SER A 1 79 ? 10.430 -2.587 2.542 1.00 0.00 79 SER A O 12
ATOM 22069 N N . PRO A 1 80 ? 12.431 -3.585 2.580 1.00 0.00 80 PRO A N 12
ATOM 22070 C CA . PRO A 1 80 ? 11.894 -4.911 2.261 1.00 0.00 80 PRO A CA 12
ATOM 22071 C C . PRO A 1 80 ? 10.960 -5.442 3.359 1.00 0.00 80 PRO A C 12
ATOM 22072 O O . PRO A 1 80 ? 10.024 -6.180 3.058 1.00 0.00 80 PRO A O 12
ATOM 22083 N N . GLU A 1 81 ? 11.145 -5.014 4.616 1.00 0.00 81 GLU A N 12
ATOM 22084 C CA . GLU A 1 81 ? 10.222 -5.315 5.714 1.00 0.00 81 GLU A CA 12
ATOM 22085 C C . GLU A 1 81 ? 8.837 -4.691 5.509 1.00 0.00 81 GLU A C 12
ATOM 22086 O O . GLU A 1 81 ? 7.848 -5.412 5.609 1.00 0.00 81 GLU A O 12
ATOM 22098 N N . ILE A 1 82 ? 8.729 -3.399 5.165 1.00 0.00 82 ILE A N 12
ATOM 22099 C CA . ILE A 1 82 ? 7.427 -2.728 5.010 1.00 0.00 82 ILE A CA 12
ATOM 22100 C C . ILE A 1 82 ? 6.724 -3.172 3.728 1.00 0.00 82 ILE A C 12
ATOM 22101 O O . ILE A 1 82 ? 5.496 -3.219 3.686 1.00 0.00 82 ILE A O 12
ATOM 22117 N N . ILE A 1 83 ? 7.512 -3.538 2.708 1.00 0.00 83 ILE A N 12
ATOM 22118 C CA . ILE A 1 83 ? 7.025 -4.034 1.414 1.00 0.00 83 ILE A CA 12
ATOM 22119 C C . ILE A 1 83 ? 6.180 -5.276 1.661 1.00 0.00 83 ILE A C 12
ATOM 22120 O O . ILE A 1 83 ? 5.019 -5.309 1.257 1.00 0.00 83 ILE A O 12
ATOM 22136 N N . LYS A 1 84 ? 6.720 -6.255 2.401 1.00 0.00 84 LYS A N 12
ATOM 22137 C CA . LYS A 1 84 ? 5.974 -7.483 2.726 1.00 0.00 84 LYS A CA 12
ATOM 22138 C C . LYS A 1 84 ? 4.855 -7.254 3.738 1.00 0.00 84 LYS A C 12
ATOM 22139 O O . LYS A 1 84 ? 3.791 -7.856 3.607 1.00 0.00 84 LYS A O 12
ATOM 22158 N N . LYS A 1 85 ? 5.056 -6.346 4.699 1.00 0.00 85 LYS A N 12
ATOM 22159 C CA . LYS A 1 85 ? 4.069 -5.994 5.731 1.00 0.00 85 LYS A CA 12
ATOM 22160 C C . LYS A 1 85 ? 2.782 -5.453 5.111 1.00 0.00 85 LYS A C 12
ATOM 22161 O O . LYS A 1 85 ? 1.718 -6.027 5.327 1.00 0.00 85 LYS A O 12
ATOM 22180 N N . LEU A 1 86 ? 2.894 -4.427 4.261 1.00 0.00 86 LEU A N 12
ATOM 22181 C CA . LEU A 1 86 ? 1.769 -3.853 3.520 1.00 0.00 86 LEU A CA 12
ATOM 22182 C C . LEU A 1 86 ? 1.239 -4.858 2.495 1.00 0.00 86 LEU A C 12
ATOM 22183 O O . LEU A 1 86 ? 0.047 -5.141 2.487 1.00 0.00 86 LEU A O 12
ATOM 22199 N N . ALA A 1 87 ? 2.099 -5.461 1.672 1.00 0.00 87 ALA A N 12
ATOM 22200 C CA . ALA A 1 87 ? 1.648 -6.411 0.644 1.00 0.00 87 ALA A CA 12
ATOM 22201 C C . ALA A 1 87 ? 0.815 -7.583 1.235 1.00 0.00 87 ALA A C 12
ATOM 22202 O O . ALA A 1 87 ? -0.124 -8.046 0.592 1.00 0.00 87 ALA A O 12
ATOM 22209 N N . SER A 1 88 ? 1.077 -8.010 2.480 1.00 0.00 88 SER A N 12
ATOM 22210 C CA . SER A 1 88 ? 0.291 -9.027 3.217 1.00 0.00 88 SER A CA 12
ATOM 22211 C C . SER A 1 88 ? -1.145 -8.588 3.555 1.00 0.00 88 SER A C 12
ATOM 22212 O O . SER A 1 88 ? -2.009 -9.431 3.813 1.00 0.00 88 SER A O 12
ATOM 22220 N N . ALA A 1 89 ? -1.423 -7.282 3.553 1.00 0.00 89 ALA A N 12
ATOM 22221 C CA . ALA A 1 89 ? -2.775 -6.730 3.633 1.00 0.00 89 ALA A CA 12
ATOM 22222 C C . ALA A 1 89 ? -3.541 -6.921 2.314 1.00 0.00 89 ALA A C 12
ATOM 22223 O O . ALA A 1 89 ? -4.743 -7.176 2.326 1.00 0.00 89 ALA A O 12
ATOM 22230 N N . LEU A 1 90 ? -2.850 -6.851 1.173 1.00 0.00 90 LEU A N 12
ATOM 22231 C CA . LEU A 1 90 ? -3.450 -7.071 -0.145 1.00 0.00 90 LEU A CA 12
ATOM 22232 C C . LEU A 1 90 ? -3.818 -8.540 -0.363 1.00 0.00 90 LEU A C 12
ATOM 22233 O O . LEU A 1 90 ? -4.831 -8.830 -0.998 1.00 0.00 90 LEU A O 12
ATOM 22249 N N . GLU A 1 91 ? -3.050 -9.469 0.212 1.00 0.00 91 GLU A N 12
ATOM 22250 C CA . GLU A 1 91 ? -3.359 -10.897 0.111 1.00 0.00 91 GLU A CA 12
ATOM 22251 C C . GLU A 1 91 ? -4.679 -11.255 0.795 1.00 0.00 91 GLU A C 12
ATOM 22252 O O . GLU A 1 91 ? -5.490 -11.998 0.235 1.00 0.00 91 GLU A O 12
ATOM 22264 N N . ARG A 1 92 ? -4.930 -10.674 1.975 1.00 0.00 92 ARG A N 12
ATOM 22265 C CA . ARG A 1 92 ? -6.207 -10.823 2.679 1.00 0.00 92 ARG A CA 12
ATOM 22266 C C . ARG A 1 92 ? -7.337 -9.992 2.070 1.00 0.00 92 ARG A C 12
ATOM 22267 O O . ARG A 1 92 ? -8.467 -10.459 2.106 1.00 0.00 92 ARG A O 12
ATOM 22288 N N . LEU A 1 93 ? -7.084 -8.824 1.461 1.00 0.00 93 LEU A N 12
ATOM 22289 C CA . LEU A 1 93 ? -8.160 -7.949 0.954 1.00 0.00 93 LEU A CA 12
ATOM 22290 C C . LEU A 1 93 ? -9.029 -8.617 -0.131 1.00 0.00 93 LEU A C 12
ATOM 22291 O O . LEU A 1 93 ? -10.222 -8.325 -0.242 1.00 0.00 93 LEU A O 12
ATOM 22307 N N . ALA A 1 94 ? -8.436 -9.540 -0.895 1.00 0.00 94 ALA A N 12
ATOM 22308 C CA . ALA A 1 94 ? -9.141 -10.339 -1.898 1.00 0.00 94 ALA A CA 12
ATOM 22309 C C . ALA A 1 94 ? -10.122 -11.346 -1.266 1.00 0.00 94 ALA A C 12
ATOM 22310 O O . ALA A 1 94 ? -11.291 -11.398 -1.652 1.00 0.00 94 ALA A O 12
ATOM 22317 N N . GLU A 1 95 ? -9.669 -12.131 -0.281 1.00 0.00 95 GLU A N 12
ATOM 22318 C CA . GLU A 1 95 ? -10.499 -13.147 0.387 1.00 0.00 95 GLU A CA 12
ATOM 22319 C C . GLU A 1 95 ? -11.443 -12.576 1.469 1.00 0.00 95 GLU A C 12
ATOM 22320 O O . GLU A 1 95 ? -12.506 -13.142 1.724 1.00 0.00 95 GLU A O 12
ATOM 22332 N N . GLU A 1 96 ? -11.086 -11.443 2.083 1.00 0.00 96 GLU A N 12
ATOM 22333 C CA . GLU A 1 96 ? -11.898 -10.734 3.090 1.00 0.00 96 GLU A CA 12
ATOM 22334 C C . GLU A 1 96 ? -13.143 -10.052 2.490 1.00 0.00 96 GLU A C 12
ATOM 22335 O O . GLU A 1 96 ? -14.076 -9.718 3.226 1.00 0.00 96 GLU A O 12
ATOM 22347 N N . GLY A 1 97 ? -13.186 -9.872 1.164 1.00 0.00 97 GLY A N 12
ATOM 22348 C CA . GLY A 1 97 ? -14.381 -9.435 0.439 1.00 0.00 97 GLY A CA 12
ATOM 22349 C C . GLY A 1 97 ? -14.448 -7.929 0.179 1.00 0.00 97 GLY A C 12
ATOM 22350 O O . GLY A 1 97 ? -15.524 -7.340 0.311 1.00 0.00 97 GLY A O 12
ATOM 22354 N N . ALA A 1 98 ? -13.321 -7.326 -0.228 1.00 0.00 98 ALA A N 12
ATOM 22355 C CA . ALA A 1 98 ? -13.216 -5.943 -0.705 1.00 0.00 98 ALA A CA 12
ATOM 22356 C C . ALA A 1 98 ? -13.565 -4.846 0.332 1.00 0.00 98 ALA A C 12
ATOM 22357 O O . ALA A 1 98 ? -13.809 -5.115 1.511 1.00 0.00 98 ALA A O 12
ATOM 22364 N N . ALA A 1 99 ? -13.565 -3.588 -0.127 1.00 0.00 99 ALA A N 12
ATOM 22365 C CA . ALA A 1 99 ? -14.052 -2.419 0.604 1.00 0.00 99 ALA A CA 12
ATOM 22366 C C . ALA A 1 99 ? -14.927 -1.538 -0.313 1.00 0.00 99 ALA A C 12
ATOM 22367 O O . ALA A 1 99 ? -14.428 -0.962 -1.284 1.00 0.00 99 ALA A O 12
ATOM 22374 N N . LYS A 1 100 ? -16.225 -1.412 -0.013 1.00 0.00 100 LYS A N 12
ATOM 22375 C CA . LYS A 1 100 ? -17.157 -0.477 -0.685 1.00 0.00 100 LYS A CA 12
ATOM 22376 C C . LYS A 1 100 ? -16.961 0.958 -0.192 1.00 0.00 100 LYS A C 12
ATOM 22377 O O . LYS A 1 100 ? -17.021 1.907 -0.971 1.00 0.00 100 LYS A O 12
ATOM 22396 N N . GLU A 1 101 ? -16.626 1.104 1.086 1.00 0.00 101 GLU A N 12
ATOM 22397 C CA . GLU A 1 101 ? -16.241 2.365 1.724 1.00 0.00 101 GLU A CA 12
ATOM 22398 C C . GLU A 1 101 ? -15.023 3.029 1.059 1.00 0.00 101 GLU A C 12
ATOM 22399 O O . GLU A 1 101 ? -14.898 4.251 1.107 1.00 0.00 101 GLU A O 12
ATOM 22411 N N . ALA A 1 102 ? -14.161 2.259 0.382 1.00 0.00 102 ALA A N 12
ATOM 22412 C CA . ALA A 1 102 ? -13.029 2.790 -0.383 1.00 0.00 102 ALA A CA 12
ATOM 22413 C C . ALA A 1 102 ? -13.460 3.761 -1.494 1.00 0.00 102 ALA A C 12
ATOM 22414 O O . ALA A 1 102 ? -12.781 4.759 -1.730 1.00 0.00 102 ALA A O 12
ATOM 22421 N N . ALA A 1 103 ? -14.606 3.512 -2.140 1.00 0.00 103 ALA A N 12
ATOM 22422 C CA . ALA A 1 103 ? -15.153 4.382 -3.180 1.00 0.00 103 ALA A CA 12
ATOM 22423 C C . ALA A 1 103 ? -15.575 5.746 -2.602 1.00 0.00 103 ALA A C 12
ATOM 22424 O O . ALA A 1 103 ? -15.178 6.792 -3.114 1.00 0.00 103 ALA A O 12
ATOM 22431 N N . ARG A 1 104 ? -16.292 5.740 -1.469 1.00 0.00 104 ARG A N 12
ATOM 22432 C CA . ARG A 1 104 ? -16.686 6.943 -0.707 1.00 0.00 104 ARG A CA 12
ATOM 22433 C C . ARG A 1 104 ? -15.478 7.748 -0.233 1.00 0.00 104 ARG A C 12
ATOM 22434 O O . ARG A 1 104 ? -15.478 8.974 -0.309 1.00 0.00 104 ARG A O 12
ATOM 22455 N N . GLN A 1 105 ? -14.439 7.059 0.222 1.00 0.00 105 GLN A N 12
ATOM 22456 C CA . GLN A 1 105 ? -13.175 7.663 0.643 1.00 0.00 105 GLN A CA 12
ATOM 22457 C C . GLN A 1 105 ? -12.398 8.277 -0.539 1.00 0.00 105 GLN A C 12
ATOM 22458 O O . GLN A 1 105 ? -11.852 9.375 -0.413 1.00 0.00 105 GLN A O 12
ATOM 22472 N N . ALA A 1 106 ? -12.393 7.620 -1.705 1.00 0.00 106 ALA A N 12
ATOM 22473 C CA . ALA A 1 106 ? -11.750 8.118 -2.924 1.00 0.00 106 ALA A CA 12
ATOM 22474 C C . ALA A 1 106 ? -12.460 9.345 -3.528 1.00 0.00 106 ALA A C 12
ATOM 22475 O O . ALA A 1 106 ? -11.789 10.225 -4.061 1.00 0.00 106 ALA A O 12
ATOM 22482 N N . GLU A 1 107 ? -13.786 9.462 -3.399 1.00 0.00 107 GLU A N 12
ATOM 22483 C CA . GLU A 1 107 ? -14.576 10.610 -3.891 1.00 0.00 107 GLU A CA 12
ATOM 22484 C C . GLU A 1 107 ? -14.093 11.962 -3.328 1.00 0.00 107 GLU A C 12
ATOM 22485 O O . GLU A 1 107 ? -14.171 12.988 -4.008 1.00 0.00 107 GLU A O 12
ATOM 22497 N N . GLU A 1 108 ? -13.558 11.978 -2.105 1.00 0.00 108 GLU A N 12
ATOM 22498 C CA . GLU A 1 108 ? -12.995 13.181 -1.475 1.00 0.00 108 GLU A CA 12
ATOM 22499 C C . GLU A 1 108 ? -11.597 13.538 -2.014 1.00 0.00 108 GLU A C 12
ATOM 22500 O O . GLU A 1 108 ? -11.223 14.711 -2.016 1.00 0.00 108 GLU A O 12
ATOM 22512 N N . VAL A 1 109 ? -10.840 12.559 -2.529 1.00 0.00 109 VAL A N 12
ATOM 22513 C CA . VAL A 1 109 ? -9.573 12.783 -3.255 1.00 0.00 109 VAL A CA 12
ATOM 22514 C C . VAL A 1 109 ? -9.838 13.235 -4.696 1.00 0.00 109 VAL A C 12
ATOM 22515 O O . VAL A 1 109 ? -9.254 14.214 -5.167 1.00 0.00 109 VAL A O 12
ATOM 22528 N N . ARG A 1 110 ? -10.801 12.591 -5.368 1.00 0.00 110 ARG A N 12
ATOM 22529 C CA . ARG A 1 110 ? -11.321 12.946 -6.705 1.00 0.00 110 ARG A CA 12
ATOM 22530 C C . ARG A 1 110 ? -11.909 14.365 -6.776 1.00 0.00 110 ARG A C 12
ATOM 22531 O O . ARG A 1 110 ? -12.002 14.930 -7.865 1.00 0.00 110 ARG A O 12
ATOM 22552 N N . LYS A 1 111 ? -12.274 14.953 -5.629 1.00 0.00 111 LYS A N 12
ATOM 22553 C CA . LYS A 1 111 ? -12.740 16.345 -5.484 1.00 0.00 111 LYS A CA 12
ATOM 22554 C C . LYS A 1 111 ? -11.685 17.390 -5.901 1.00 0.00 111 LYS A C 12
ATOM 22555 O O . LYS A 1 111 ? -12.062 18.469 -6.360 1.00 0.00 111 LYS A O 12
ATOM 22574 N N . ARG A 1 112 ? -10.387 17.065 -5.767 1.00 0.00 112 ARG A N 12
ATOM 22575 C CA . ARG A 1 112 ? -9.165 17.865 -6.056 1.00 0.00 112 ARG A CA 12
ATOM 22576 C C . ARG A 1 112 ? -8.997 19.200 -5.307 1.00 0.00 112 ARG A C 12
ATOM 22577 O O . ARG A 1 112 ? -7.883 19.509 -4.880 1.00 0.00 112 ARG A O 12
ATOM 22598 N N . GLY A 1 113 ? -10.056 19.991 -5.140 1.00 0.00 113 GLY A N 12
ATOM 22599 C CA . GLY A 1 113 ? -10.047 21.243 -4.376 1.00 0.00 113 GLY A CA 12
ATOM 22600 C C . GLY A 1 113 ? -9.957 21.018 -2.860 1.00 0.00 113 GLY A C 12
ATOM 22601 O O . GLY A 1 113 ? -10.431 20.003 -2.343 1.00 0.00 113 GLY A O 12
ATOM 22605 N N . SER A 1 114 ? -9.360 21.971 -2.141 1.00 0.00 114 SER A N 12
ATOM 22606 C CA . SER A 1 114 ? -9.205 21.924 -0.678 1.00 0.00 114 SER A CA 12
ATOM 22607 C C . SER A 1 114 ? -10.531 22.169 0.058 1.00 0.00 114 SER A C 12
ATOM 22608 O O . SER A 1 114 ? -11.321 23.030 -0.341 1.00 0.00 114 SER A O 12
ATOM 22616 N N . LEU A 1 115 ? -10.756 21.442 1.161 1.00 0.00 115 LEU A N 12
ATOM 22617 C CA . LEU A 1 115 ? -11.909 21.630 2.059 1.00 0.00 115 LEU A CA 12
ATOM 22618 C C . LEU A 1 115 ? -11.672 21.218 3.519 1.00 0.00 115 LEU A C 12
ATOM 22619 O O . LEU A 1 115 ? -12.257 21.825 4.417 1.00 0.00 115 LEU A O 12
ATOM 22635 N N . GLU A 1 116 ? -10.856 20.191 3.770 1.00 0.00 116 GLU A N 12
ATOM 22636 C CA . GLU A 1 116 ? -10.709 19.586 5.098 1.00 0.00 116 GLU A CA 12
ATOM 22637 C C . GLU A 1 116 ? -9.252 19.180 5.395 1.00 0.00 116 GLU A C 12
ATOM 22638 O O . GLU A 1 116 ? -8.506 18.772 4.498 1.00 0.00 116 GLU A O 12
ATOM 22650 N N . HIS A 1 117 ? -8.849 19.276 6.664 1.00 0.00 117 HIS A N 12
ATOM 22651 C CA . HIS A 1 117 ? -7.496 18.976 7.138 1.00 0.00 117 HIS A CA 12
ATOM 22652 C C . HIS A 1 117 ? -7.271 17.465 7.313 1.00 0.00 117 HIS A C 12
ATOM 22653 O O . HIS A 1 117 ? -6.313 16.925 6.757 1.00 0.00 117 HIS A O 12
ATOM 22667 N N . HIS A 1 118 ? -8.174 16.772 8.013 1.00 0.00 118 HIS A N 12
ATOM 22668 C CA . HIS A 1 118 ? -8.213 15.305 8.126 1.00 0.00 118 HIS A CA 12
ATOM 22669 C C . HIS A 1 118 ? -9.647 14.795 8.378 1.00 0.00 118 HIS A C 12
ATOM 22670 O O . HIS A 1 118 ? -10.513 15.541 8.840 1.00 0.00 118 HIS A O 12
ATOM 22684 N N . HIS A 1 119 ? -9.906 13.513 8.105 1.00 0.00 119 HIS A N 12
ATOM 22685 C CA . HIS A 1 119 ? -11.249 12.905 8.123 1.00 0.00 119 HIS A CA 12
ATOM 22686 C C . HIS A 1 119 ? -11.788 12.528 9.527 1.00 0.00 119 HIS A C 12
ATOM 22687 O O . HIS A 1 119 ? -12.712 11.717 9.632 1.00 0.00 119 HIS A O 12
ATOM 22701 N N . HIS A 1 120 ? -11.216 13.099 10.595 1.00 0.00 120 HIS A N 12
ATOM 22702 C CA . HIS A 1 120 ? -11.385 12.736 12.012 1.00 0.00 120 HIS A CA 12
ATOM 22703 C C . HIS A 1 120 ? -10.939 11.294 12.343 1.00 0.00 120 HIS A C 12
ATOM 22704 O O . HIS A 1 120 ? -11.529 10.310 11.889 1.00 0.00 120 HIS A O 12
ATOM 22718 N N . HIS A 1 121 ? -9.886 11.171 13.157 1.00 0.00 121 HIS A N 12
ATOM 22719 C CA . HIS A 1 121 ? -9.310 9.897 13.610 1.00 0.00 121 HIS A CA 12
ATOM 22720 C C . HIS A 1 121 ? -8.518 10.046 14.927 1.00 0.00 121 HIS A C 12
ATOM 22721 O O . HIS A 1 121 ? -8.007 11.129 15.228 1.00 0.00 121 HIS A O 12
ATOM 22735 N N . HIS A 1 122 ? -8.378 8.936 15.668 1.00 0.00 122 HIS A N 12
ATOM 22736 C CA . HIS A 1 122 ? -7.680 8.816 16.963 1.00 0.00 122 HIS A CA 12
ATOM 22737 C C . HIS A 1 122 ? -8.143 9.855 18.017 1.00 0.00 122 HIS A C 12
ATOM 22738 O O . HIS A 1 122 ? -9.294 9.719 18.493 1.00 0.00 122 HIS A O 12
ATOM 22753 N N . GLY A 1 1 ? -8.545 16.007 -8.343 1.00 0.00 1 GLY A N 13
ATOM 22754 C CA . GLY A 1 1 ? -7.764 17.055 -9.036 1.00 0.00 1 GLY A CA 13
ATOM 22755 C C . GLY A 1 1 ? -7.330 18.158 -8.082 1.00 0.00 1 GLY A C 13
ATOM 22756 O O . GLY A 1 1 ? -7.412 17.996 -6.866 1.00 0.00 1 GLY A O 13
ATOM 22762 N N . GLU A 1 2 ? -6.875 19.285 -8.638 1.00 0.00 2 GLU A N 13
ATOM 22763 C CA . GLU A 1 2 ? -6.399 20.502 -7.945 1.00 0.00 2 GLU A CA 13
ATOM 22764 C C . GLU A 1 2 ? -5.271 20.278 -6.918 1.00 0.00 2 GLU A C 13
ATOM 22765 O O . GLU A 1 2 ? -4.095 20.485 -7.225 1.00 0.00 2 GLU A O 13
ATOM 22777 N N . THR A 1 3 ? -5.607 19.863 -5.695 1.00 0.00 3 THR A N 13
ATOM 22778 C CA . THR A 1 3 ? -4.684 19.669 -4.564 1.00 0.00 3 THR A CA 13
ATOM 22779 C C . THR A 1 3 ? -4.029 18.285 -4.594 1.00 0.00 3 THR A C 13
ATOM 22780 O O . THR A 1 3 ? -4.247 17.437 -3.727 1.00 0.00 3 THR A O 13
ATOM 22791 N N . LYS A 1 4 ? -3.207 18.045 -5.620 1.00 0.00 4 LYS A N 13
ATOM 22792 C CA . LYS A 1 4 ? -2.635 16.726 -5.965 1.00 0.00 4 LYS A CA 13
ATOM 22793 C C . LYS A 1 4 ? -1.723 16.161 -4.869 1.00 0.00 4 LYS A C 13
ATOM 22794 O O . LYS A 1 4 ? -1.747 14.962 -4.601 1.00 0.00 4 LYS A O 13
ATOM 22813 N N . ALA A 1 5 ? -0.976 17.029 -4.185 1.00 0.00 5 ALA A N 13
ATOM 22814 C CA . ALA A 1 5 ? -0.138 16.662 -3.042 1.00 0.00 5 ALA A CA 13
ATOM 22815 C C . ALA A 1 5 ? -0.968 16.185 -1.834 1.00 0.00 5 ALA A C 13
ATOM 22816 O O . ALA A 1 5 ? -0.638 15.174 -1.211 1.00 0.00 5 ALA A O 13
ATOM 22823 N N . LYS A 1 6 ? -2.092 16.861 -1.546 1.00 0.00 6 LYS A N 13
ATOM 22824 C CA . LYS A 1 6 ? -3.046 16.442 -0.506 1.00 0.00 6 LYS A CA 13
ATOM 22825 C C . LYS A 1 6 ? -3.719 15.127 -0.896 1.00 0.00 6 LYS A C 13
ATOM 22826 O O . LYS A 1 6 ? -3.742 14.203 -0.090 1.00 0.00 6 LYS A O 13
ATOM 22845 N N . ALA A 1 7 ? -4.169 15.000 -2.146 1.00 0.00 7 ALA A N 13
ATOM 22846 C CA . ALA A 1 7 ? -4.759 13.779 -2.685 1.00 0.00 7 ALA A CA 13
ATOM 22847 C C . ALA A 1 7 ? -3.815 12.561 -2.598 1.00 0.00 7 ALA A C 13
ATOM 22848 O O . ALA A 1 7 ? -4.283 11.460 -2.321 1.00 0.00 7 ALA A O 13
ATOM 22855 N N . ALA A 1 8 ? -2.495 12.740 -2.749 1.00 0.00 8 ALA A N 13
ATOM 22856 C CA . ALA A 1 8 ? -1.518 11.664 -2.557 1.00 0.00 8 ALA A CA 13
ATOM 22857 C C . ALA A 1 8 ? -1.471 11.170 -1.097 1.00 0.00 8 ALA A C 13
ATOM 22858 O O . ALA A 1 8 ? -1.625 9.971 -0.861 1.00 0.00 8 ALA A O 13
ATOM 22865 N N . GLN A 1 9 ? -1.352 12.066 -0.106 1.00 0.00 9 GLN A N 13
ATOM 22866 C CA . GLN A 1 9 ? -1.429 11.675 1.315 1.00 0.00 9 GLN A CA 13
ATOM 22867 C C . GLN A 1 9 ? -2.794 11.071 1.674 1.00 0.00 9 GLN A C 13
ATOM 22868 O O . GLN A 1 9 ? -2.870 10.072 2.390 1.00 0.00 9 GLN A O 13
ATOM 22882 N N . GLU A 1 10 ? -3.872 11.647 1.146 1.00 0.00 10 GLU A N 13
ATOM 22883 C CA . GLU A 1 10 ? -5.250 11.220 1.385 1.00 0.00 10 GLU A CA 13
ATOM 22884 C C . GLU A 1 10 ? -5.540 9.863 0.753 1.00 0.00 10 GLU A C 13
ATOM 22885 O O . GLU A 1 10 ? -6.367 9.134 1.288 1.00 0.00 10 GLU A O 13
ATOM 22897 N N . ALA A 1 11 ? -4.836 9.469 -0.313 1.00 0.00 11 ALA A N 13
ATOM 22898 C CA . ALA A 1 11 ? -4.960 8.131 -0.878 1.00 0.00 11 ALA A CA 13
ATOM 22899 C C . ALA A 1 11 ? -4.560 7.050 0.147 1.00 0.00 11 ALA A C 13
ATOM 22900 O O . ALA A 1 11 ? -5.337 6.138 0.426 1.00 0.00 11 ALA A O 13
ATOM 22907 N N . LEU A 1 12 ? -3.400 7.192 0.803 1.00 0.00 12 LEU A N 13
ATOM 22908 C CA . LEU A 1 12 ? -2.949 6.249 1.832 1.00 0.00 12 LEU A CA 13
ATOM 22909 C C . LEU A 1 12 ? -3.739 6.415 3.139 1.00 0.00 12 LEU A C 13
ATOM 22910 O O . LEU A 1 12 ? -4.142 5.423 3.748 1.00 0.00 12 LEU A O 13
ATOM 22926 N N . ARG A 1 13 ? -4.008 7.655 3.565 1.00 0.00 13 ARG A N 13
ATOM 22927 C CA . ARG A 1 13 ? -4.779 7.941 4.786 1.00 0.00 13 ARG A CA 13
ATOM 22928 C C . ARG A 1 13 ? -6.202 7.382 4.704 1.00 0.00 13 ARG A C 13
ATOM 22929 O O . ARG A 1 13 ? -6.652 6.723 5.641 1.00 0.00 13 ARG A O 13
ATOM 22950 N N . ALA A 1 14 ? -6.882 7.559 3.571 1.00 0.00 14 ALA A N 13
ATOM 22951 C CA . ALA A 1 14 ? -8.182 6.946 3.333 1.00 0.00 14 ALA A CA 13
ATOM 22952 C C . ALA A 1 14 ? -8.073 5.418 3.222 1.00 0.00 14 ALA A C 13
ATOM 22953 O O . ALA A 1 14 ? -8.953 4.723 3.718 1.00 0.00 14 ALA A O 13
ATOM 22960 N N . ALA A 1 15 ? -6.977 4.875 2.678 1.00 0.00 15 ALA A N 13
ATOM 22961 C CA . ALA A 1 15 ? -6.746 3.431 2.653 1.00 0.00 15 ALA A CA 13
ATOM 22962 C C . ALA A 1 15 ? -6.653 2.815 4.063 1.00 0.00 15 ALA A C 13
ATOM 22963 O O . ALA A 1 15 ? -7.242 1.762 4.307 1.00 0.00 15 ALA A O 13
ATOM 22970 N N . ARG A 1 16 ? -6.000 3.487 5.021 1.00 0.00 16 ARG A N 13
ATOM 22971 C CA . ARG A 1 16 ? -5.957 3.037 6.427 1.00 0.00 16 ARG A CA 13
ATOM 22972 C C . ARG A 1 16 ? -7.319 3.157 7.115 1.00 0.00 16 ARG A C 13
ATOM 22973 O O . ARG A 1 16 ? -7.662 2.324 7.949 1.00 0.00 16 ARG A O 13
ATOM 22994 N N . GLU A 1 17 ? -8.103 4.169 6.752 1.00 0.00 17 GLU A N 13
ATOM 22995 C CA . GLU A 1 17 ? -9.446 4.430 7.287 1.00 0.00 17 GLU A CA 13
ATOM 22996 C C . GLU A 1 17 ? -10.517 3.461 6.738 1.00 0.00 17 GLU A C 13
ATOM 22997 O O . GLU A 1 17 ? -11.386 3.007 7.485 1.00 0.00 17 GLU A O 13
ATOM 23009 N N . GLN A 1 18 ? -10.447 3.109 5.450 1.00 0.00 18 GLN A N 13
ATOM 23010 C CA . GLN A 1 18 ? -11.427 2.266 4.750 1.00 0.00 18 GLN A CA 13
ATOM 23011 C C . GLN A 1 18 ? -11.193 0.752 4.923 1.00 0.00 18 GLN A C 13
ATOM 23012 O O . GLN A 1 18 ? -12.123 -0.030 4.726 1.00 0.00 18 GLN A O 13
ATOM 23026 N N . ALA A 1 19 ? -9.965 0.323 5.247 1.00 0.00 19 ALA A N 13
ATOM 23027 C CA . ALA A 1 19 ? -9.565 -1.085 5.231 1.00 0.00 19 ALA A CA 13
ATOM 23028 C C . ALA A 1 19 ? -10.365 -1.911 6.256 1.00 0.00 19 ALA A C 13
ATOM 23029 O O . ALA A 1 19 ? -10.390 -1.596 7.445 1.00 0.00 19 ALA A O 13
ATOM 23036 N N . THR A 1 20 ? -11.024 -2.977 5.797 1.00 0.00 20 THR A N 13
ATOM 23037 C CA . THR A 1 20 ? -12.017 -3.714 6.605 1.00 0.00 20 THR A CA 13
ATOM 23038 C C . THR A 1 20 ? -11.415 -4.533 7.758 1.00 0.00 20 THR A C 13
ATOM 23039 O O . THR A 1 20 ? -12.074 -4.746 8.779 1.00 0.00 20 THR A O 13
ATOM 23050 N N . THR A 1 21 ? -10.148 -4.949 7.639 1.00 0.00 21 THR A N 13
ATOM 23051 C CA . THR A 1 21 ? -9.417 -5.708 8.673 1.00 0.00 21 THR A CA 13
ATOM 23052 C C . THR A 1 21 ? -8.481 -4.808 9.494 1.00 0.00 21 THR A C 13
ATOM 23053 O O . THR A 1 21 ? -7.777 -3.972 8.921 1.00 0.00 21 THR A O 13
ATOM 23064 N N . PRO A 1 22 ? -8.401 -5.008 10.825 1.00 0.00 22 PRO A N 13
ATOM 23065 C CA . PRO A 1 22 ? -7.479 -4.287 11.707 1.00 0.00 22 PRO A CA 13
ATOM 23066 C C . PRO A 1 22 ? -6.008 -4.609 11.401 1.00 0.00 22 PRO A C 13
ATOM 23067 O O . PRO A 1 22 ? -5.135 -3.751 11.543 1.00 0.00 22 PRO A O 13
ATOM 23078 N N . GLU A 1 23 ? -5.732 -5.827 10.925 1.00 0.00 23 GLU A N 13
ATOM 23079 C CA . GLU A 1 23 ? -4.399 -6.271 10.522 1.00 0.00 23 GLU A CA 13
ATOM 23080 C C . GLU A 1 23 ? -3.939 -5.592 9.230 1.00 0.00 23 GLU A C 13
ATOM 23081 O O . GLU A 1 23 ? -2.742 -5.385 9.035 1.00 0.00 23 GLU A O 13
ATOM 23093 N N . ALA A 1 24 ? -4.871 -5.214 8.352 1.00 0.00 24 ALA A N 13
ATOM 23094 C CA . ALA A 1 24 ? -4.575 -4.347 7.220 1.00 0.00 24 ALA A CA 13
ATOM 23095 C C . ALA A 1 24 ? -4.320 -2.907 7.692 1.00 0.00 24 ALA A C 13
ATOM 23096 O O . ALA A 1 24 ? -3.297 -2.324 7.339 1.00 0.00 24 ALA A O 13
ATOM 23103 N N . GLN A 1 25 ? -5.178 -2.357 8.560 1.00 0.00 25 GLN A N 13
ATOM 23104 C CA . GLN A 1 25 ? -5.069 -0.954 9.003 1.00 0.00 25 GLN A CA 13
ATOM 23105 C C . GLN A 1 25 ? -3.699 -0.651 9.637 1.00 0.00 25 GLN A C 13
ATOM 23106 O O . GLN A 1 25 ? -3.062 0.344 9.288 1.00 0.00 25 GLN A O 13
ATOM 23120 N N . LYS A 1 26 ? -3.207 -1.535 10.518 1.00 0.00 26 LYS A N 13
ATOM 23121 C CA . LYS A 1 26 ? -1.888 -1.395 11.164 1.00 0.00 26 LYS A CA 13
ATOM 23122 C C . LYS A 1 26 ? -0.708 -1.592 10.201 1.00 0.00 26 LYS A C 13
ATOM 23123 O O . LYS A 1 26 ? 0.338 -0.965 10.353 1.00 0.00 26 LYS A O 13
ATOM 23142 N N . ALA A 1 27 ? -0.877 -2.457 9.202 1.00 0.00 27 ALA A N 13
ATOM 23143 C CA . ALA A 1 27 ? 0.136 -2.776 8.193 1.00 0.00 27 ALA A CA 13
ATOM 23144 C C . ALA A 1 27 ? 0.324 -1.658 7.152 1.00 0.00 27 ALA A C 13
ATOM 23145 O O . ALA A 1 27 ? 1.446 -1.417 6.706 1.00 0.00 27 ALA A O 13
ATOM 23152 N N . LEU A 1 28 ? -0.743 -0.931 6.808 1.00 0.00 28 LEU A N 13
ATOM 23153 C CA . LEU A 1 28 ? -0.662 0.274 5.972 1.00 0.00 28 LEU A CA 13
ATOM 23154 C C . LEU A 1 28 ? 0.189 1.374 6.618 1.00 0.00 28 LEU A C 13
ATOM 23155 O O . LEU A 1 28 ? 0.931 2.079 5.931 1.00 0.00 28 LEU A O 13
ATOM 23171 N N . GLU A 1 29 ? 0.131 1.486 7.944 1.00 0.00 29 GLU A N 13
ATOM 23172 C CA . GLU A 1 29 ? 0.937 2.443 8.703 1.00 0.00 29 GLU A CA 13
ATOM 23173 C C . GLU A 1 29 ? 2.437 2.085 8.723 1.00 0.00 29 GLU A C 13
ATOM 23174 O O . GLU A 1 29 ? 3.268 2.967 8.940 1.00 0.00 29 GLU A O 13
ATOM 23186 N N . GLU A 1 30 ? 2.810 0.827 8.447 1.00 0.00 30 GLU A N 13
ATOM 23187 C CA . GLU A 1 30 ? 4.214 0.421 8.287 1.00 0.00 30 GLU A CA 13
ATOM 23188 C C . GLU A 1 30 ? 4.872 1.127 7.094 1.00 0.00 30 GLU A C 13
ATOM 23189 O O . GLU A 1 30 ? 5.978 1.653 7.217 1.00 0.00 30 GLU A O 13
ATOM 23201 N N . LEU A 1 31 ? 4.172 1.188 5.953 1.00 0.00 31 LEU A N 13
ATOM 23202 C CA . LEU A 1 31 ? 4.641 1.923 4.782 1.00 0.00 31 LEU A CA 13
ATOM 23203 C C . LEU A 1 31 ? 4.808 3.420 5.105 1.00 0.00 31 LEU A C 13
ATOM 23204 O O . LEU A 1 31 ? 5.841 4.030 4.827 1.00 0.00 31 LEU A O 13
ATOM 23220 N N . GLU A 1 32 ? 3.794 4.002 5.743 1.00 0.00 32 GLU A N 13
ATOM 23221 C CA . GLU A 1 32 ? 3.713 5.430 6.085 1.00 0.00 32 GLU A CA 13
ATOM 23222 C C . GLU A 1 32 ? 4.900 5.923 6.923 1.00 0.00 32 GLU A C 13
ATOM 23223 O O . GLU A 1 32 ? 5.270 7.088 6.807 1.00 0.00 32 GLU A O 13
ATOM 23235 N N . LYS A 1 33 ? 5.540 5.054 7.718 1.00 0.00 33 LYS A N 13
ATOM 23236 C CA . LYS A 1 33 ? 6.686 5.406 8.572 1.00 0.00 33 LYS A CA 13
ATOM 23237 C C . LYS A 1 33 ? 7.919 5.720 7.726 1.00 0.00 33 LYS A C 13
ATOM 23238 O O . LYS A 1 33 ? 8.745 6.547 8.109 1.00 0.00 33 LYS A O 13
ATOM 23257 N N . VAL A 1 34 ? 8.009 5.085 6.558 1.00 0.00 34 VAL A N 13
ATOM 23258 C CA . VAL A 1 34 ? 9.055 5.300 5.557 1.00 0.00 34 VAL A CA 13
ATOM 23259 C C . VAL A 1 34 ? 8.721 6.462 4.637 1.00 0.00 34 VAL A C 13
ATOM 23260 O O . VAL A 1 34 ? 9.556 7.339 4.423 1.00 0.00 34 VAL A O 13
ATOM 23273 N N . LEU A 1 35 ? 7.478 6.520 4.146 1.00 0.00 35 LEU A N 13
ATOM 23274 C CA . LEU A 1 35 ? 7.015 7.641 3.324 1.00 0.00 35 LEU A CA 13
ATOM 23275 C C . LEU A 1 35 ? 7.091 8.974 4.088 1.00 0.00 35 LEU A C 13
ATOM 23276 O O . LEU A 1 35 ? 7.288 10.025 3.479 1.00 0.00 35 LEU A O 13
ATOM 23292 N N . LYS A 1 36 ? 7.013 8.942 5.426 1.00 0.00 36 LYS A N 13
ATOM 23293 C CA . LYS A 1 36 ? 7.197 10.119 6.295 1.00 0.00 36 LYS A CA 13
ATOM 23294 C C . LYS A 1 36 ? 8.558 10.804 6.126 1.00 0.00 36 LYS A C 13
ATOM 23295 O O . LYS A 1 36 ? 8.665 12.013 6.338 1.00 0.00 36 LYS A O 13
ATOM 23314 N N . THR A 1 37 ? 9.579 10.039 5.735 1.00 0.00 37 THR A N 13
ATOM 23315 C CA . THR A 1 37 ? 10.932 10.519 5.412 1.00 0.00 37 THR A CA 13
ATOM 23316 C C . THR A 1 37 ? 11.260 10.432 3.909 1.00 0.00 37 THR A C 13
ATOM 23317 O O . THR A 1 37 ? 12.406 10.655 3.509 1.00 0.00 37 THR A O 13
ATOM 23328 N N . ALA A 1 38 ? 10.272 10.118 3.060 1.00 0.00 38 ALA A N 13
ATOM 23329 C CA . ALA A 1 38 ? 10.445 10.058 1.604 1.00 0.00 38 ALA A CA 13
ATOM 23330 C C . ALA A 1 38 ? 10.263 11.446 0.943 1.00 0.00 38 ALA A C 13
ATOM 23331 O O . ALA A 1 38 ? 9.756 12.393 1.552 1.00 0.00 38 ALA A O 13
ATOM 23338 N N . SER A 1 39 ? 10.691 11.568 -0.315 1.00 0.00 39 SER A N 13
ATOM 23339 C CA . SER A 1 39 ? 10.638 12.816 -1.097 1.00 0.00 39 SER A CA 13
ATOM 23340 C C . SER A 1 39 ? 9.212 13.089 -1.599 1.00 0.00 39 SER A C 13
ATOM 23341 O O . SER A 1 39 ? 8.542 12.136 -2.004 1.00 0.00 39 SER A O 13
ATOM 23349 N N . PRO A 1 40 ? 8.723 14.347 -1.620 1.00 0.00 40 PRO A N 13
ATOM 23350 C CA . PRO A 1 40 ? 7.345 14.659 -2.009 1.00 0.00 40 PRO A CA 13
ATOM 23351 C C . PRO A 1 40 ? 7.011 14.268 -3.456 1.00 0.00 40 PRO A C 13
ATOM 23352 O O . PRO A 1 40 ? 5.884 13.861 -3.743 1.00 0.00 40 PRO A O 13
ATOM 23363 N N . GLU A 1 41 ? 7.981 14.348 -4.373 1.00 0.00 41 GLU A N 13
ATOM 23364 C CA . GLU A 1 41 ? 7.780 13.945 -5.771 1.00 0.00 41 GLU A CA 13
ATOM 23365 C C . GLU A 1 41 ? 7.595 12.422 -5.878 1.00 0.00 41 GLU A C 13
ATOM 23366 O O . GLU A 1 41 ? 6.690 11.929 -6.555 1.00 0.00 41 GLU A O 13
ATOM 23378 N N . GLN A 1 42 ? 8.417 11.671 -5.142 1.00 0.00 42 GLN A N 13
ATOM 23379 C CA . GLN A 1 42 ? 8.300 10.218 -5.028 1.00 0.00 42 GLN A CA 13
ATOM 23380 C C . GLN A 1 42 ? 7.044 9.795 -4.271 1.00 0.00 42 GLN A C 13
ATOM 23381 O O . GLN A 1 42 ? 6.492 8.738 -4.561 1.00 0.00 42 GLN A O 13
ATOM 23395 N N . TRP A 1 43 ? 6.555 10.623 -3.351 1.00 0.00 43 TRP A N 13
ATOM 23396 C CA . TRP A 1 43 ? 5.301 10.406 -2.635 1.00 0.00 43 TRP A CA 13
ATOM 23397 C C . TRP A 1 43 ? 4.110 10.330 -3.596 1.00 0.00 43 TRP A C 13
ATOM 23398 O O . TRP A 1 43 ? 3.302 9.409 -3.499 1.00 0.00 43 TRP A O 13
ATOM 23419 N N . ARG A 1 44 ? 4.033 11.237 -4.581 1.00 0.00 44 ARG A N 13
ATOM 23420 C CA . ARG A 1 44 ? 3.011 11.207 -5.648 1.00 0.00 44 ARG A CA 13
ATOM 23421 C C . ARG A 1 44 ? 3.152 9.978 -6.530 1.00 0.00 44 ARG A C 13
ATOM 23422 O O . ARG A 1 44 ? 2.148 9.413 -6.964 1.00 0.00 44 ARG A O 13
ATOM 23443 N N . GLN A 1 45 ? 4.390 9.585 -6.833 1.00 0.00 45 GLN A N 13
ATOM 23444 C CA . GLN A 1 45 ? 4.642 8.407 -7.654 1.00 0.00 45 GLN A CA 13
ATOM 23445 C C . GLN A 1 45 ? 4.214 7.122 -6.932 1.00 0.00 45 GLN A C 13
ATOM 23446 O O . GLN A 1 45 ? 3.583 6.245 -7.527 1.00 0.00 45 GLN A O 13
ATOM 23460 N N . ALA A 1 46 ? 4.556 7.031 -5.644 1.00 0.00 46 ALA A N 13
ATOM 23461 C CA . ALA A 1 46 ? 4.282 5.885 -4.799 1.00 0.00 46 ALA A CA 13
ATOM 23462 C C . ALA A 1 46 ? 2.792 5.774 -4.466 1.00 0.00 46 ALA A C 13
ATOM 23463 O O . ALA A 1 46 ? 2.200 4.726 -4.713 1.00 0.00 46 ALA A O 13
ATOM 23470 N N . ALA A 1 47 ? 2.162 6.846 -3.966 1.00 0.00 47 ALA A N 13
ATOM 23471 C CA . ALA A 1 47 ? 0.781 6.816 -3.488 1.00 0.00 47 ALA A CA 13
ATOM 23472 C C . ALA A 1 47 ? -0.186 6.308 -4.568 1.00 0.00 47 ALA A C 13
ATOM 23473 O O . ALA A 1 47 ? -1.161 5.628 -4.254 1.00 0.00 47 ALA A O 13
ATOM 23480 N N . GLU A 1 48 ? 0.114 6.577 -5.845 1.00 0.00 48 GLU A N 13
ATOM 23481 C CA . GLU A 1 48 ? -0.659 6.056 -6.972 1.00 0.00 48 GLU A CA 13
ATOM 23482 C C . GLU A 1 48 ? -0.666 4.519 -7.015 1.00 0.00 48 GLU A C 13
ATOM 23483 O O . GLU A 1 48 ? -1.740 3.926 -7.055 1.00 0.00 48 GLU A O 13
ATOM 23495 N N . LYS A 1 49 ? 0.496 3.851 -6.933 1.00 0.00 49 LYS A N 13
ATOM 23496 C CA . LYS A 1 49 ? 0.573 2.379 -6.979 1.00 0.00 49 LYS A CA 13
ATOM 23497 C C . LYS A 1 49 ? 0.116 1.768 -5.658 1.00 0.00 49 LYS A C 13
ATOM 23498 O O . LYS A 1 49 ? -0.584 0.760 -5.658 1.00 0.00 49 LYS A O 13
ATOM 23517 N N . ILE A 1 50 ? 0.457 2.414 -4.536 1.00 0.00 50 ILE A N 13
ATOM 23518 C CA . ILE A 1 50 ? 0.009 2.012 -3.196 1.00 0.00 50 ILE A CA 13
ATOM 23519 C C . ILE A 1 50 ? -1.518 1.893 -3.178 1.00 0.00 50 ILE A C 13
ATOM 23520 O O . ILE A 1 50 ? -2.068 0.880 -2.757 1.00 0.00 50 ILE A O 13
ATOM 23536 N N . PHE A 1 51 ? -2.199 2.925 -3.679 1.00 0.00 51 PHE A N 13
ATOM 23537 C CA . PHE A 1 51 ? -3.654 3.005 -3.663 1.00 0.00 51 PHE A CA 13
ATOM 23538 C C . PHE A 1 51 ? -4.308 2.162 -4.759 1.00 0.00 51 PHE A C 13
ATOM 23539 O O . PHE A 1 51 ? -5.375 1.583 -4.544 1.00 0.00 51 PHE A O 13
ATOM 23556 N N . GLU A 1 52 ? -3.637 2.014 -5.906 1.00 0.00 52 GLU A N 13
ATOM 23557 C CA . GLU A 1 52 ? -4.038 1.065 -6.941 1.00 0.00 52 GLU A CA 13
ATOM 23558 C C . GLU A 1 52 ? -4.044 -0.368 -6.390 1.00 0.00 52 GLU A C 13
ATOM 23559 O O . GLU A 1 52 ? -4.995 -1.093 -6.654 1.00 0.00 52 GLU A O 13
ATOM 23571 N N . ALA A 1 53 ? -3.075 -0.782 -5.563 1.00 0.00 53 ALA A N 13
ATOM 23572 C CA . ALA A 1 53 ? -3.018 -2.134 -5.017 1.00 0.00 53 ALA A CA 13
ATOM 23573 C C . ALA A 1 53 ? -4.330 -2.528 -4.324 1.00 0.00 53 ALA A C 13
ATOM 23574 O O . ALA A 1 53 ? -4.914 -3.564 -4.633 1.00 0.00 53 ALA A O 13
ATOM 23581 N N . PHE A 1 54 ? -4.855 -1.669 -3.452 1.00 0.00 54 PHE A N 13
ATOM 23582 C CA . PHE A 1 54 ? -6.094 -1.924 -2.719 1.00 0.00 54 PHE A CA 13
ATOM 23583 C C . PHE A 1 54 ? -7.304 -2.011 -3.656 1.00 0.00 54 PHE A C 13
ATOM 23584 O O . PHE A 1 54 ? -8.255 -2.733 -3.358 1.00 0.00 54 PHE A O 13
ATOM 23601 N N . ARG A 1 55 ? -7.258 -1.329 -4.808 1.00 0.00 55 ARG A N 13
ATOM 23602 C CA . ARG A 1 55 ? -8.284 -1.395 -5.858 1.00 0.00 55 ARG A CA 13
ATOM 23603 C C . ARG A 1 55 ? -8.209 -2.700 -6.646 1.00 0.00 55 ARG A C 13
ATOM 23604 O O . ARG A 1 55 ? -9.232 -3.227 -7.078 1.00 0.00 55 ARG A O 13
ATOM 23625 N N . GLU A 1 56 ? -7.005 -3.236 -6.841 1.00 0.00 56 GLU A N 13
ATOM 23626 C CA . GLU A 1 56 ? -6.798 -4.487 -7.553 1.00 0.00 56 GLU A CA 13
ATOM 23627 C C . GLU A 1 56 ? -7.107 -5.690 -6.668 1.00 0.00 56 GLU A C 13
ATOM 23628 O O . GLU A 1 56 ? -7.915 -6.537 -7.049 1.00 0.00 56 GLU A O 13
ATOM 23640 N N . ALA A 1 57 ? -6.533 -5.751 -5.465 1.00 0.00 57 ALA A N 13
ATOM 23641 C CA . ALA A 1 57 ? -6.736 -6.859 -4.534 1.00 0.00 57 ALA A CA 13
ATOM 23642 C C . ALA A 1 57 ? -8.204 -7.052 -4.166 1.00 0.00 57 ALA A C 13
ATOM 23643 O O . ALA A 1 57 ? -8.687 -8.179 -4.109 1.00 0.00 57 ALA A O 13
ATOM 23650 N N . SER A 1 58 ? -8.931 -5.949 -4.015 1.00 0.00 58 SER A N 13
ATOM 23651 C CA . SER A 1 58 ? -10.385 -5.994 -3.767 1.00 0.00 58 SER A CA 13
ATOM 23652 C C . SER A 1 58 ? -11.196 -6.541 -4.950 1.00 0.00 58 SER A C 13
ATOM 23653 O O . SER A 1 58 ? -12.252 -7.141 -4.751 1.00 0.00 58 SER A O 13
ATOM 23661 N N . ASN A 1 59 ? -10.680 -6.409 -6.173 1.00 0.00 59 ASN A N 13
ATOM 23662 C CA . ASN A 1 59 ? -11.224 -7.036 -7.380 1.00 0.00 59 ASN A CA 13
ATOM 23663 C C . ASN A 1 59 ? -10.751 -8.508 -7.561 1.00 0.00 59 ASN A C 13
ATOM 23664 O O . ASN A 1 59 ? -11.244 -9.214 -8.444 1.00 0.00 59 ASN A O 13
ATOM 23675 N N . GLY A 1 60 ? -9.835 -8.985 -6.707 1.00 0.00 60 GLY A N 13
ATOM 23676 C CA . GLY A 1 60 ? -9.267 -10.339 -6.688 1.00 0.00 60 GLY A CA 13
ATOM 23677 C C . GLY A 1 60 ? -7.826 -10.428 -7.204 1.00 0.00 60 GLY A C 13
ATOM 23678 O O . GLY A 1 60 ? -7.314 -11.529 -7.408 1.00 0.00 60 GLY A O 13
ATOM 23682 N N . ASN A 1 61 ? -7.152 -9.289 -7.404 1.00 0.00 61 ASN A N 13
ATOM 23683 C CA . ASN A 1 61 ? -5.816 -9.192 -7.985 1.00 0.00 61 ASN A CA 13
ATOM 23684 C C . ASN A 1 61 ? -4.736 -9.090 -6.895 1.00 0.00 61 ASN A C 13
ATOM 23685 O O . ASN A 1 61 ? -3.944 -8.154 -6.873 1.00 0.00 61 ASN A O 13
ATOM 23696 N N . THR A 1 62 ? -4.679 -10.035 -5.962 1.00 0.00 62 THR A N 13
ATOM 23697 C CA . THR A 1 62 ? -3.603 -10.068 -4.950 1.00 0.00 62 THR A CA 13
ATOM 23698 C C . THR A 1 62 ? -2.205 -10.056 -5.597 1.00 0.00 62 THR A C 13
ATOM 23699 O O . THR A 1 62 ? -1.339 -9.267 -5.216 1.00 0.00 62 THR A O 13
ATOM 23710 N N . GLU A 1 63 ? -2.015 -10.831 -6.669 1.00 0.00 63 GLU A N 13
ATOM 23711 C CA . GLU A 1 63 ? -0.751 -10.947 -7.409 1.00 0.00 63 GLU A CA 13
ATOM 23712 C C . GLU A 1 63 ? -0.324 -9.660 -8.129 1.00 0.00 63 GLU A C 13
ATOM 23713 O O . GLU A 1 63 ? 0.872 -9.395 -8.273 1.00 0.00 63 GLU A O 13
ATOM 23725 N N . LYS A 1 64 ? -1.289 -8.844 -8.566 1.00 0.00 64 LYS A N 13
ATOM 23726 C CA . LYS A 1 64 ? -1.036 -7.527 -9.163 1.00 0.00 64 LYS A CA 13
ATOM 23727 C C . LYS A 1 64 ? -0.883 -6.464 -8.084 1.00 0.00 64 LYS A C 13
ATOM 23728 O O . LYS A 1 64 ? 0.079 -5.702 -8.106 1.00 0.00 64 LYS A O 13
ATOM 23747 N N . ALA A 1 65 ? -1.801 -6.405 -7.123 1.00 0.00 65 ALA A N 13
ATOM 23748 C CA . ALA A 1 65 ? -1.744 -5.426 -6.054 1.00 0.00 65 ALA A CA 13
ATOM 23749 C C . ALA A 1 65 ? -0.408 -5.456 -5.307 1.00 0.00 65 ALA A C 13
ATOM 23750 O O . ALA A 1 65 ? 0.185 -4.413 -5.028 1.00 0.00 65 ALA A O 13
ATOM 23757 N N . LYS A 1 66 ? 0.115 -6.661 -5.066 1.00 0.00 66 LYS A N 13
ATOM 23758 C CA . LYS A 1 66 ? 1.425 -6.808 -4.402 1.00 0.00 66 LYS A CA 13
ATOM 23759 C C . LYS A 1 66 ? 2.565 -6.229 -5.257 1.00 0.00 66 LYS A C 13
ATOM 23760 O O . LYS A 1 66 ? 3.514 -5.660 -4.717 1.00 0.00 66 LYS A O 13
ATOM 23779 N N . LYS A 1 67 ? 2.448 -6.327 -6.592 1.00 0.00 67 LYS A N 13
ATOM 23780 C CA . LYS A 1 67 ? 3.439 -5.840 -7.558 1.00 0.00 67 LYS A CA 13
ATOM 23781 C C . LYS A 1 67 ? 3.433 -4.310 -7.644 1.00 0.00 67 LYS A C 13
ATOM 23782 O O . LYS A 1 67 ? 4.507 -3.710 -7.675 1.00 0.00 67 LYS A O 13
ATOM 23801 N N . LEU A 1 68 ? 2.249 -3.689 -7.647 1.00 0.00 68 LEU A N 13
ATOM 23802 C CA . LEU A 1 68 ? 2.069 -2.231 -7.542 1.00 0.00 68 LEU A CA 13
ATOM 23803 C C . LEU A 1 68 ? 2.709 -1.695 -6.259 1.00 0.00 68 LEU A C 13
ATOM 23804 O O . LEU A 1 68 ? 3.464 -0.727 -6.304 1.00 0.00 68 LEU A O 13
ATOM 23820 N N . LEU A 1 69 ? 2.436 -2.328 -5.114 1.00 0.00 69 LEU A N 13
ATOM 23821 C CA . LEU A 1 69 ? 2.960 -1.851 -3.840 1.00 0.00 69 LEU A CA 13
ATOM 23822 C C . LEU A 1 69 ? 4.486 -1.933 -3.760 1.00 0.00 69 LEU A C 13
ATOM 23823 O O . LEU A 1 69 ? 5.133 -0.991 -3.309 1.00 0.00 69 LEU A O 13
ATOM 23839 N N . GLU A 1 70 ? 5.055 -3.043 -4.236 1.00 0.00 70 GLU A N 13
ATOM 23840 C CA . GLU A 1 70 ? 6.501 -3.213 -4.377 1.00 0.00 70 GLU A CA 13
ATOM 23841 C C . GLU A 1 70 ? 7.090 -2.117 -5.284 1.00 0.00 70 GLU A C 13
ATOM 23842 O O . GLU A 1 70 ? 8.116 -1.524 -4.960 1.00 0.00 70 GLU A O 13
ATOM 23854 N N . GLU A 1 71 ? 6.418 -1.803 -6.395 1.00 0.00 71 GLU A N 13
ATOM 23855 C CA . GLU A 1 71 ? 6.855 -0.772 -7.341 1.00 0.00 71 GLU A CA 13
ATOM 23856 C C . GLU A 1 71 ? 6.897 0.618 -6.693 1.00 0.00 71 GLU A C 13
ATOM 23857 O O . GLU A 1 71 ? 7.900 1.328 -6.797 1.00 0.00 71 GLU A O 13
ATOM 23869 N N . ALA A 1 72 ? 5.838 0.986 -5.970 1.00 0.00 72 ALA A N 13
ATOM 23870 C CA . ALA A 1 72 ? 5.776 2.241 -5.237 1.00 0.00 72 ALA A CA 13
ATOM 23871 C C . ALA A 1 72 ? 6.811 2.313 -4.116 1.00 0.00 72 ALA A C 13
ATOM 23872 O O . ALA A 1 72 ? 7.453 3.348 -3.946 1.00 0.00 72 ALA A O 13
ATOM 23879 N N . ALA A 1 73 ? 6.992 1.223 -3.370 1.00 0.00 73 ALA A N 13
ATOM 23880 C CA . ALA A 1 73 ? 7.971 1.160 -2.296 1.00 0.00 73 ALA A CA 13
ATOM 23881 C C . ALA A 1 73 ? 9.387 1.366 -2.833 1.00 0.00 73 ALA A C 13
ATOM 23882 O O . ALA A 1 73 ? 10.119 2.201 -2.310 1.00 0.00 73 ALA A O 13
ATOM 23889 N N . ARG A 1 74 ? 9.764 0.671 -3.912 1.00 0.00 74 ARG A N 13
ATOM 23890 C CA . ARG A 1 74 ? 11.097 0.803 -4.524 1.00 0.00 74 ARG A CA 13
ATOM 23891 C C . ARG A 1 74 ? 11.304 2.180 -5.156 1.00 0.00 74 ARG A C 13
ATOM 23892 O O . ARG A 1 74 ? 12.422 2.693 -5.151 1.00 0.00 74 ARG A O 13
ATOM 23913 N N . THR A 1 75 ? 10.220 2.813 -5.611 1.00 0.00 75 THR A N 13
ATOM 23914 C CA . THR A 1 75 ? 10.221 4.218 -6.070 1.00 0.00 75 THR A CA 13
ATOM 23915 C C . THR A 1 75 ? 10.431 5.202 -4.914 1.00 0.00 75 THR A C 13
ATOM 23916 O O . THR A 1 75 ? 11.291 6.076 -5.007 1.00 0.00 75 THR A O 13
ATOM 23927 N N . ALA A 1 76 ? 9.738 5.020 -3.787 1.00 0.00 76 ALA A N 13
ATOM 23928 C CA . ALA A 1 76 ? 9.901 5.826 -2.572 1.00 0.00 76 ALA A CA 13
ATOM 23929 C C . ALA A 1 76 ? 11.154 5.467 -1.731 1.00 0.00 76 ALA A C 13
ATOM 23930 O O . ALA A 1 76 ? 11.470 6.160 -0.762 1.00 0.00 76 ALA A O 13
ATOM 23937 N N . GLY A 1 77 ? 11.881 4.407 -2.103 1.00 0.00 77 GLY A N 13
ATOM 23938 C CA . GLY A 1 77 ? 13.112 3.932 -1.457 1.00 0.00 77 GLY A CA 13
ATOM 23939 C C . GLY A 1 77 ? 12.897 3.101 -0.183 1.00 0.00 77 GLY A C 13
ATOM 23940 O O . GLY A 1 77 ? 13.773 3.074 0.686 1.00 0.00 77 GLY A O 13
ATOM 23944 N N . ALA A 1 78 ? 11.734 2.459 -0.039 1.00 0.00 78 ALA A N 13
ATOM 23945 C CA . ALA A 1 78 ? 11.290 1.798 1.178 1.00 0.00 78 ALA A CA 13
ATOM 23946 C C . ALA A 1 78 ? 11.774 0.343 1.359 1.00 0.00 78 ALA A C 13
ATOM 23947 O O . ALA A 1 78 ? 12.253 -0.315 0.433 1.00 0.00 78 ALA A O 13
ATOM 23954 N N . SER A 1 79 ? 11.658 -0.138 2.601 1.00 0.00 79 SER A N 13
ATOM 23955 C CA . SER A 1 79 ? 12.242 -1.385 3.106 1.00 0.00 79 SER A CA 13
ATOM 23956 C C . SER A 1 79 ? 11.562 -2.669 2.609 1.00 0.00 79 SER A C 13
ATOM 23957 O O . SER A 1 79 ? 10.337 -2.714 2.506 1.00 0.00 79 SER A O 13
ATOM 23965 N N . PRO A 1 80 ? 12.299 -3.782 2.429 1.00 0.00 80 PRO A N 13
ATOM 23966 C CA . PRO A 1 80 ? 11.689 -5.090 2.174 1.00 0.00 80 PRO A CA 13
ATOM 23967 C C . PRO A 1 80 ? 10.777 -5.531 3.333 1.00 0.00 80 PRO A C 13
ATOM 23968 O O . PRO A 1 80 ? 9.774 -6.204 3.108 1.00 0.00 80 PRO A O 13
ATOM 23979 N N . GLU A 1 81 ? 11.068 -5.083 4.561 1.00 0.00 81 GLU A N 13
ATOM 23980 C CA . GLU A 1 81 ? 10.250 -5.338 5.751 1.00 0.00 81 GLU A CA 13
ATOM 23981 C C . GLU A 1 81 ? 8.865 -4.673 5.685 1.00 0.00 81 GLU A C 13
ATOM 23982 O O . GLU A 1 81 ? 7.876 -5.335 5.992 1.00 0.00 81 GLU A O 13
ATOM 23994 N N . ILE A 1 82 ? 8.750 -3.408 5.246 1.00 0.00 82 ILE A N 13
ATOM 23995 C CA . ILE A 1 82 ? 7.445 -2.741 5.102 1.00 0.00 82 ILE A CA 13
ATOM 23996 C C . ILE A 1 82 ? 6.698 -3.241 3.868 1.00 0.00 82 ILE A C 13
ATOM 23997 O O . ILE A 1 82 ? 5.470 -3.327 3.888 1.00 0.00 82 ILE A O 13
ATOM 24013 N N . ILE A 1 83 ? 7.445 -3.607 2.816 1.00 0.00 83 ILE A N 13
ATOM 24014 C CA . ILE A 1 83 ? 6.895 -4.133 1.561 1.00 0.00 83 ILE A CA 13
ATOM 24015 C C . ILE A 1 83 ? 6.099 -5.393 1.871 1.00 0.00 83 ILE A C 13
ATOM 24016 O O . ILE A 1 83 ? 4.926 -5.462 1.516 1.00 0.00 83 ILE A O 13
ATOM 24032 N N . LYS A 1 84 ? 6.685 -6.341 2.615 1.00 0.00 84 LYS A N 13
ATOM 24033 C CA . LYS A 1 84 ? 5.982 -7.586 2.972 1.00 0.00 84 LYS A CA 13
ATOM 24034 C C . LYS A 1 84 ? 4.829 -7.354 3.950 1.00 0.00 84 LYS A C 13
ATOM 24035 O O . LYS A 1 84 ? 3.779 -7.980 3.806 1.00 0.00 84 LYS A O 13
ATOM 24054 N N . LYS A 1 85 ? 4.986 -6.418 4.893 1.00 0.00 85 LYS A N 13
ATOM 24055 C CA . LYS A 1 85 ? 3.972 -6.057 5.902 1.00 0.00 85 LYS A CA 13
ATOM 24056 C C . LYS A 1 85 ? 2.691 -5.539 5.253 1.00 0.00 85 LYS A C 13
ATOM 24057 O O . LYS A 1 85 ? 1.623 -6.108 5.469 1.00 0.00 85 LYS A O 13
ATOM 24076 N N . LEU A 1 86 ? 2.812 -4.518 4.404 1.00 0.00 86 LEU A N 13
ATOM 24077 C CA . LEU A 1 86 ? 1.691 -3.930 3.671 1.00 0.00 86 LEU A CA 13
ATOM 24078 C C . LEU A 1 86 ? 1.180 -4.904 2.604 1.00 0.00 86 LEU A C 13
ATOM 24079 O O . LEU A 1 86 ? -0.008 -5.194 2.575 1.00 0.00 86 LEU A O 13
ATOM 24095 N N . ALA A 1 87 ? 2.049 -5.462 1.760 1.00 0.00 87 ALA A N 13
ATOM 24096 C CA . ALA A 1 87 ? 1.616 -6.364 0.683 1.00 0.00 87 ALA A CA 13
ATOM 24097 C C . ALA A 1 87 ? 0.828 -7.588 1.215 1.00 0.00 87 ALA A C 13
ATOM 24098 O O . ALA A 1 87 ? -0.107 -8.036 0.558 1.00 0.00 87 ALA A O 13
ATOM 24105 N N . SER A 1 88 ? 1.115 -8.080 2.431 1.00 0.00 88 SER A N 13
ATOM 24106 C CA . SER A 1 88 ? 0.325 -9.137 3.102 1.00 0.00 88 SER A CA 13
ATOM 24107 C C . SER A 1 88 ? -1.131 -8.728 3.369 1.00 0.00 88 SER A C 13
ATOM 24108 O O . SER A 1 88 ? -2.025 -9.577 3.366 1.00 0.00 88 SER A O 13
ATOM 24116 N N . ALA A 1 89 ? -1.394 -7.431 3.560 1.00 0.00 89 ALA A N 13
ATOM 24117 C CA . ALA A 1 89 ? -2.746 -6.885 3.651 1.00 0.00 89 ALA A CA 13
ATOM 24118 C C . ALA A 1 89 ? -3.505 -7.043 2.326 1.00 0.00 89 ALA A C 13
ATOM 24119 O O . ALA A 1 89 ? -4.689 -7.368 2.332 1.00 0.00 89 ALA A O 13
ATOM 24126 N N . LEU A 1 90 ? -2.820 -6.878 1.191 1.00 0.00 90 LEU A N 13
ATOM 24127 C CA . LEU A 1 90 ? -3.406 -7.084 -0.134 1.00 0.00 90 LEU A CA 13
ATOM 24128 C C . LEU A 1 90 ? -3.720 -8.565 -0.379 1.00 0.00 90 LEU A C 13
ATOM 24129 O O . LEU A 1 90 ? -4.740 -8.884 -0.991 1.00 0.00 90 LEU A O 13
ATOM 24145 N N . GLU A 1 91 ? -2.898 -9.475 0.149 1.00 0.00 91 GLU A N 13
ATOM 24146 C CA . GLU A 1 91 ? -3.148 -10.914 0.015 1.00 0.00 91 GLU A CA 13
ATOM 24147 C C . GLU A 1 91 ? -4.417 -11.360 0.753 1.00 0.00 91 GLU A C 13
ATOM 24148 O O . GLU A 1 91 ? -5.193 -12.151 0.209 1.00 0.00 91 GLU A O 13
ATOM 24160 N N . ARG A 1 92 ? -4.682 -10.804 1.946 1.00 0.00 92 ARG A N 13
ATOM 24161 C CA . ARG A 1 92 ? -5.949 -11.036 2.661 1.00 0.00 92 ARG A CA 13
ATOM 24162 C C . ARG A 1 92 ? -7.133 -10.271 2.060 1.00 0.00 92 ARG A C 13
ATOM 24163 O O . ARG A 1 92 ? -8.239 -10.796 2.085 1.00 0.00 92 ARG A O 13
ATOM 24184 N N . LEU A 1 93 ? -6.937 -9.087 1.466 1.00 0.00 93 LEU A N 13
ATOM 24185 C CA . LEU A 1 93 ? -8.037 -8.241 0.954 1.00 0.00 93 LEU A CA 13
ATOM 24186 C C . LEU A 1 93 ? -8.869 -8.925 -0.148 1.00 0.00 93 LEU A C 13
ATOM 24187 O O . LEU A 1 93 ? -10.077 -8.694 -0.256 1.00 0.00 93 LEU A O 13
ATOM 24203 N N . ALA A 1 94 ? -8.225 -9.791 -0.934 1.00 0.00 94 ALA A N 13
ATOM 24204 C CA . ALA A 1 94 ? -8.868 -10.586 -1.980 1.00 0.00 94 ALA A CA 13
ATOM 24205 C C . ALA A 1 94 ? -9.769 -11.691 -1.401 1.00 0.00 94 ALA A C 13
ATOM 24206 O O . ALA A 1 94 ? -10.926 -11.820 -1.806 1.00 0.00 94 ALA A O 13
ATOM 24213 N N . GLU A 1 95 ? -9.265 -12.475 -0.441 1.00 0.00 95 GLU A N 13
ATOM 24214 C CA . GLU A 1 95 ? -10.022 -13.579 0.172 1.00 0.00 95 GLU A CA 13
ATOM 24215 C C . GLU A 1 95 ? -11.046 -13.118 1.228 1.00 0.00 95 GLU A C 13
ATOM 24216 O O . GLU A 1 95 ? -12.070 -13.776 1.426 1.00 0.00 95 GLU A O 13
ATOM 24228 N N . GLU A 1 96 ? -10.813 -11.971 1.879 1.00 0.00 96 GLU A N 13
ATOM 24229 C CA . GLU A 1 96 ? -11.755 -11.341 2.820 1.00 0.00 96 GLU A CA 13
ATOM 24230 C C . GLU A 1 96 ? -13.000 -10.757 2.123 1.00 0.00 96 GLU A C 13
ATOM 24231 O O . GLU A 1 96 ? -14.029 -10.555 2.774 1.00 0.00 96 GLU A O 13
ATOM 24243 N N . GLY A 1 97 ? -12.934 -10.500 0.810 1.00 0.00 97 GLY A N 13
ATOM 24244 C CA . GLY A 1 97 ? -14.068 -10.032 0.012 1.00 0.00 97 GLY A CA 13
ATOM 24245 C C . GLY A 1 97 ? -14.204 -8.509 -0.010 1.00 0.00 97 GLY A C 13
ATOM 24246 O O . GLY A 1 97 ? -15.312 -7.994 0.161 1.00 0.00 97 GLY A O 13
ATOM 24250 N N . ALA A 1 98 ? -13.086 -7.808 -0.250 1.00 0.00 98 ALA A N 13
ATOM 24251 C CA . ALA A 1 98 ? -12.994 -6.356 -0.444 1.00 0.00 98 ALA A CA 13
ATOM 24252 C C . ALA A 1 98 ? -13.362 -5.476 0.774 1.00 0.00 98 ALA A C 13
ATOM 24253 O O . ALA A 1 98 ? -13.816 -5.947 1.819 1.00 0.00 98 ALA A O 13
ATOM 24260 N N . ALA A 1 99 ? -13.143 -4.165 0.617 1.00 0.00 99 ALA A N 13
ATOM 24261 C CA . ALA A 1 99 ? -13.504 -3.117 1.571 1.00 0.00 99 ALA A CA 13
ATOM 24262 C C . ALA A 1 99 ? -14.427 -2.091 0.882 1.00 0.00 99 ALA A C 13
ATOM 24263 O O . ALA A 1 99 ? -13.952 -1.205 0.170 1.00 0.00 99 ALA A O 13
ATOM 24270 N N . LYS A 1 100 ? -15.750 -2.214 1.051 1.00 0.00 100 LYS A N 13
ATOM 24271 C CA . LYS A 1 100 ? -16.757 -1.441 0.286 1.00 0.00 100 LYS A CA 13
ATOM 24272 C C . LYS A 1 100 ? -16.708 0.068 0.551 1.00 0.00 100 LYS A C 13
ATOM 24273 O O . LYS A 1 100 ? -16.995 0.869 -0.338 1.00 0.00 100 LYS A O 13
ATOM 24292 N N . GLU A 1 101 ? -16.240 0.463 1.730 1.00 0.00 101 GLU A N 13
ATOM 24293 C CA . GLU A 1 101 ? -15.959 1.851 2.114 1.00 0.00 101 GLU A CA 13
ATOM 24294 C C . GLU A 1 101 ? -14.967 2.528 1.166 1.00 0.00 101 GLU A C 13
ATOM 24295 O O . GLU A 1 101 ? -15.051 3.734 0.942 1.00 0.00 101 GLU A O 13
ATOM 24307 N N . ALA A 1 102 ? -14.055 1.757 0.574 1.00 0.00 102 ALA A N 13
ATOM 24308 C CA . ALA A 1 102 ? -13.076 2.283 -0.377 1.00 0.00 102 ALA A CA 13
ATOM 24309 C C . ALA A 1 102 ? -13.735 2.951 -1.600 1.00 0.00 102 ALA A C 13
ATOM 24310 O O . ALA A 1 102 ? -13.197 3.924 -2.128 1.00 0.00 102 ALA A O 13
ATOM 24317 N N . ALA A 1 103 ? -14.923 2.492 -2.013 1.00 0.00 103 ALA A N 13
ATOM 24318 C CA . ALA A 1 103 ? -15.655 3.072 -3.137 1.00 0.00 103 ALA A CA 13
ATOM 24319 C C . ALA A 1 103 ? -16.174 4.490 -2.836 1.00 0.00 103 ALA A C 13
ATOM 24320 O O . ALA A 1 103 ? -16.004 5.384 -3.667 1.00 0.00 103 ALA A O 13
ATOM 24327 N N . ARG A 1 104 ? -16.739 4.728 -1.640 1.00 0.00 104 ARG A N 13
ATOM 24328 C CA . ARG A 1 104 ? -17.177 6.073 -1.208 1.00 0.00 104 ARG A CA 13
ATOM 24329 C C . ARG A 1 104 ? -16.012 6.980 -0.804 1.00 0.00 104 ARG A C 13
ATOM 24330 O O . ARG A 1 104 ? -16.052 8.180 -1.069 1.00 0.00 104 ARG A O 13
ATOM 24351 N N . GLN A 1 105 ? -14.953 6.416 -0.220 1.00 0.00 105 GLN A N 13
ATOM 24352 C CA . GLN A 1 105 ? -13.749 7.165 0.167 1.00 0.00 105 GLN A CA 13
ATOM 24353 C C . GLN A 1 105 ? -12.956 7.660 -1.053 1.00 0.00 105 GLN A C 13
ATOM 24354 O O . GLN A 1 105 ? -12.429 8.775 -1.030 1.00 0.00 105 GLN A O 13
ATOM 24368 N N . ALA A 1 106 ? -12.928 6.893 -2.148 1.00 0.00 106 ALA A N 13
ATOM 24369 C CA . ALA A 1 106 ? -12.295 7.312 -3.398 1.00 0.00 106 ALA A CA 13
ATOM 24370 C C . ALA A 1 106 ? -12.952 8.564 -4.011 1.00 0.00 106 ALA A C 13
ATOM 24371 O O . ALA A 1 106 ? -12.235 9.417 -4.529 1.00 0.00 106 ALA A O 13
ATOM 24378 N N . GLU A 1 107 ? -14.279 8.733 -3.916 1.00 0.00 107 GLU A N 13
ATOM 24379 C CA . GLU A 1 107 ? -14.980 9.899 -4.493 1.00 0.00 107 GLU A CA 13
ATOM 24380 C C . GLU A 1 107 ? -14.501 11.235 -3.902 1.00 0.00 107 GLU A C 13
ATOM 24381 O O . GLU A 1 107 ? -14.391 12.231 -4.619 1.00 0.00 107 GLU A O 13
ATOM 24393 N N . GLU A 1 108 ? -14.159 11.255 -2.611 1.00 0.00 108 GLU A N 13
ATOM 24394 C CA . GLU A 1 108 ? -13.625 12.438 -1.927 1.00 0.00 108 GLU A CA 13
ATOM 24395 C C . GLU A 1 108 ? -12.252 12.836 -2.502 1.00 0.00 108 GLU A C 13
ATOM 24396 O O . GLU A 1 108 ? -12.023 13.999 -2.845 1.00 0.00 108 GLU A O 13
ATOM 24408 N N . VAL A 1 109 ? -11.352 11.858 -2.660 1.00 0.00 109 VAL A N 13
ATOM 24409 C CA . VAL A 1 109 ? -9.968 12.059 -3.129 1.00 0.00 109 VAL A CA 13
ATOM 24410 C C . VAL A 1 109 ? -9.913 12.337 -4.638 1.00 0.00 109 VAL A C 13
ATOM 24411 O O . VAL A 1 109 ? -9.116 13.168 -5.079 1.00 0.00 109 VAL A O 13
ATOM 24424 N N . ARG A 1 110 ? -10.809 11.724 -5.429 1.00 0.00 110 ARG A N 13
ATOM 24425 C CA . ARG A 1 110 ? -11.006 12.017 -6.863 1.00 0.00 110 ARG A CA 13
ATOM 24426 C C . ARG A 1 110 ? -11.338 13.492 -7.106 1.00 0.00 110 ARG A C 13
ATOM 24427 O O . ARG A 1 110 ? -10.811 14.076 -8.055 1.00 0.00 110 ARG A O 13
ATOM 24448 N N . LYS A 1 111 ? -12.146 14.111 -6.235 1.00 0.00 111 LYS A N 13
ATOM 24449 C CA . LYS A 1 111 ? -12.445 15.554 -6.289 1.00 0.00 111 LYS A CA 13
ATOM 24450 C C . LYS A 1 111 ? -11.247 16.387 -5.820 1.00 0.00 111 LYS A C 13
ATOM 24451 O O . LYS A 1 111 ? -10.650 17.072 -6.648 1.00 0.00 111 LYS A O 13
ATOM 24470 N N . ARG A 1 112 ? -10.860 16.293 -4.541 1.00 0.00 112 ARG A N 13
ATOM 24471 C CA . ARG A 1 112 ? -9.701 17.014 -3.945 1.00 0.00 112 ARG A CA 13
ATOM 24472 C C . ARG A 1 112 ? -9.069 16.322 -2.729 1.00 0.00 112 ARG A C 13
ATOM 24473 O O . ARG A 1 112 ? -7.867 16.462 -2.500 1.00 0.00 112 ARG A O 13
ATOM 24494 N N . GLY A 1 113 ? -9.869 15.589 -1.957 1.00 0.00 113 GLY A N 13
ATOM 24495 C CA . GLY A 1 113 ? -9.519 15.077 -0.632 1.00 0.00 113 GLY A CA 13
ATOM 24496 C C . GLY A 1 113 ? -9.963 16.065 0.456 1.00 0.00 113 GLY A C 13
ATOM 24497 O O . GLY A 1 113 ? -9.617 17.248 0.408 1.00 0.00 113 GLY A O 13
ATOM 24501 N N . SER A 1 114 ? -10.760 15.582 1.411 1.00 0.00 114 SER A N 13
ATOM 24502 C CA . SER A 1 114 ? -11.305 16.330 2.556 1.00 0.00 114 SER A CA 13
ATOM 24503 C C . SER A 1 114 ? -11.936 17.688 2.203 1.00 0.00 114 SER A C 13
ATOM 24504 O O . SER A 1 114 ? -11.569 18.733 2.746 1.00 0.00 114 SER A O 13
ATOM 24512 N N . LEU A 1 115 ? -12.913 17.658 1.290 1.00 0.00 115 LEU A N 13
ATOM 24513 C CA . LEU A 1 115 ? -13.782 18.794 0.950 1.00 0.00 115 LEU A CA 13
ATOM 24514 C C . LEU A 1 115 ? -15.072 18.827 1.785 1.00 0.00 115 LEU A C 13
ATOM 24515 O O . LEU A 1 115 ? -15.646 19.897 1.996 1.00 0.00 115 LEU A O 13
ATOM 24531 N N . GLU A 1 116 ? -15.530 17.665 2.248 1.00 0.00 116 GLU A N 13
ATOM 24532 C CA . GLU A 1 116 ? -16.809 17.475 2.932 1.00 0.00 116 GLU A CA 13
ATOM 24533 C C . GLU A 1 116 ? -16.621 16.579 4.173 1.00 0.00 116 GLU A C 13
ATOM 24534 O O . GLU A 1 116 ? -16.966 16.985 5.285 1.00 0.00 116 GLU A O 13
ATOM 24546 N N . HIS A 1 117 ? -16.000 15.407 3.983 1.00 0.00 117 HIS A N 13
ATOM 24547 C CA . HIS A 1 117 ? -15.489 14.486 5.010 1.00 0.00 117 HIS A CA 13
ATOM 24548 C C . HIS A 1 117 ? -16.373 14.284 6.270 1.00 0.00 117 HIS A C 13
ATOM 24549 O O . HIS A 1 117 ? -15.877 14.373 7.399 1.00 0.00 117 HIS A O 13
ATOM 24563 N N . HIS A 1 118 ? -17.680 14.018 6.114 1.00 0.00 118 HIS A N 13
ATOM 24564 C CA . HIS A 1 118 ? -18.579 13.784 7.259 1.00 0.00 118 HIS A CA 13
ATOM 24565 C C . HIS A 1 118 ? -18.144 12.591 8.141 1.00 0.00 118 HIS A C 13
ATOM 24566 O O . HIS A 1 118 ? -17.607 11.590 7.653 1.00 0.00 118 HIS A O 13
ATOM 24580 N N . HIS A 1 119 ? -18.389 12.701 9.451 1.00 0.00 119 HIS A N 13
ATOM 24581 C CA . HIS A 1 119 ? -18.020 11.711 10.471 1.00 0.00 119 HIS A CA 13
ATOM 24582 C C . HIS A 1 119 ? -19.028 11.711 11.638 1.00 0.00 119 HIS A C 13
ATOM 24583 O O . HIS A 1 119 ? -19.723 12.707 11.864 1.00 0.00 119 HIS A O 13
ATOM 24597 N N . HIS A 1 120 ? -19.112 10.600 12.380 1.00 0.00 120 HIS A N 13
ATOM 24598 C CA . HIS A 1 120 ? -20.120 10.364 13.426 1.00 0.00 120 HIS A CA 13
ATOM 24599 C C . HIS A 1 120 ? -19.493 9.833 14.729 1.00 0.00 120 HIS A C 13
ATOM 24600 O O . HIS A 1 120 ? -18.527 9.066 14.703 1.00 0.00 120 HIS A O 13
ATOM 24614 N N . HIS A 1 121 ? -20.052 10.237 15.875 1.00 0.00 121 HIS A N 13
ATOM 24615 C CA . HIS A 1 121 ? -19.477 10.027 17.216 1.00 0.00 121 HIS A CA 13
ATOM 24616 C C . HIS A 1 121 ? -20.009 8.794 17.984 1.00 0.00 121 HIS A C 13
ATOM 24617 O O . HIS A 1 121 ? -19.641 8.601 19.147 1.00 0.00 121 HIS A O 13
ATOM 24631 N N . HIS A 1 122 ? -20.852 7.964 17.348 1.00 0.00 122 HIS A N 13
ATOM 24632 C CA . HIS A 1 122 ? -21.516 6.775 17.923 1.00 0.00 122 HIS A CA 13
ATOM 24633 C C . HIS A 1 122 ? -22.287 7.087 19.235 1.00 0.00 122 HIS A C 13
ATOM 24634 O O . HIS A 1 122 ? -23.325 7.780 19.139 1.00 0.00 122 HIS A O 13
ATOM 24649 N N . GLY A 1 1 ? -2.771 25.385 1.710 1.00 0.00 1 GLY A N 14
ATOM 24650 C CA . GLY A 1 1 ? -3.113 25.414 0.271 1.00 0.00 1 GLY A CA 14
ATOM 24651 C C . GLY A 1 1 ? -3.324 24.012 -0.282 1.00 0.00 1 GLY A C 14
ATOM 24652 O O . GLY A 1 1 ? -2.682 23.060 0.159 1.00 0.00 1 GLY A O 14
ATOM 24658 N N . GLU A 1 2 ? -4.224 23.869 -1.257 1.00 0.00 2 GLU A N 14
ATOM 24659 C CA . GLU A 1 2 ? -4.515 22.595 -1.936 1.00 0.00 2 GLU A CA 14
ATOM 24660 C C . GLU A 1 2 ? -3.410 22.219 -2.949 1.00 0.00 2 GLU A C 14
ATOM 24661 O O . GLU A 1 2 ? -2.833 23.093 -3.601 1.00 0.00 2 GLU A O 14
ATOM 24673 N N . THR A 1 3 ? -3.081 20.925 -3.059 1.00 0.00 3 THR A N 14
ATOM 24674 C CA . THR A 1 3 ? -1.937 20.408 -3.840 1.00 0.00 3 THR A CA 14
ATOM 24675 C C . THR A 1 3 ? -2.081 18.911 -4.143 1.00 0.00 3 THR A C 14
ATOM 24676 O O . THR A 1 3 ? -2.669 18.160 -3.363 1.00 0.00 3 THR A O 14
ATOM 24687 N N . LYS A 1 4 ? -1.489 18.427 -5.242 1.00 0.00 4 LYS A N 14
ATOM 24688 C CA . LYS A 1 4 ? -1.419 16.987 -5.566 1.00 0.00 4 LYS A CA 14
ATOM 24689 C C . LYS A 1 4 ? -0.668 16.165 -4.501 1.00 0.00 4 LYS A C 14
ATOM 24690 O O . LYS A 1 4 ? -0.923 14.970 -4.366 1.00 0.00 4 LYS A O 14
ATOM 24709 N N . ALA A 1 5 ? 0.189 16.793 -3.691 1.00 0.00 5 ALA A N 14
ATOM 24710 C CA . ALA A 1 5 ? 0.828 16.152 -2.533 1.00 0.00 5 ALA A CA 14
ATOM 24711 C C . ALA A 1 5 ? -0.164 15.820 -1.394 1.00 0.00 5 ALA A C 14
ATOM 24712 O O . ALA A 1 5 ? 0.032 14.842 -0.667 1.00 0.00 5 ALA A O 14
ATOM 24719 N N . LYS A 1 6 ? -1.256 16.590 -1.256 1.00 0.00 6 LYS A N 14
ATOM 24720 C CA . LYS A 1 6 ? -2.384 16.286 -0.357 1.00 0.00 6 LYS A CA 14
ATOM 24721 C C . LYS A 1 6 ? -3.235 15.154 -0.924 1.00 0.00 6 LYS A C 14
ATOM 24722 O O . LYS A 1 6 ? -3.545 14.217 -0.195 1.00 0.00 6 LYS A O 14
ATOM 24741 N N . ALA A 1 7 ? -3.539 15.184 -2.224 1.00 0.00 7 ALA A N 14
ATOM 24742 C CA . ALA A 1 7 ? -4.264 14.109 -2.911 1.00 0.00 7 ALA A CA 14
ATOM 24743 C C . ALA A 1 7 ? -3.557 12.744 -2.772 1.00 0.00 7 ALA A C 14
ATOM 24744 O O . ALA A 1 7 ? -4.204 11.732 -2.500 1.00 0.00 7 ALA A O 14
ATOM 24751 N N . ALA A 1 8 ? -2.225 12.727 -2.884 1.00 0.00 8 ALA A N 14
ATOM 24752 C CA . ALA A 1 8 ? -1.405 11.534 -2.685 1.00 0.00 8 ALA A CA 14
ATOM 24753 C C . ALA A 1 8 ? -1.455 11.017 -1.234 1.00 0.00 8 ALA A C 14
ATOM 24754 O O . ALA A 1 8 ? -1.722 9.838 -1.011 1.00 0.00 8 ALA A O 14
ATOM 24761 N N . GLN A 1 9 ? -1.275 11.894 -0.239 1.00 0.00 9 GLN A N 14
ATOM 24762 C CA . GLN A 1 9 ? -1.376 11.518 1.179 1.00 0.00 9 GLN A CA 14
ATOM 24763 C C . GLN A 1 9 ? -2.775 11.028 1.564 1.00 0.00 9 GLN A C 14
ATOM 24764 O O . GLN A 1 9 ? -2.897 10.050 2.298 1.00 0.00 9 GLN A O 14
ATOM 24778 N N . GLU A 1 10 ? -3.825 11.645 1.026 1.00 0.00 10 GLU A N 14
ATOM 24779 C CA . GLU A 1 10 ? -5.217 11.240 1.229 1.00 0.00 10 GLU A CA 14
ATOM 24780 C C . GLU A 1 10 ? -5.499 9.861 0.633 1.00 0.00 10 GLU A C 14
ATOM 24781 O O . GLU A 1 10 ? -6.309 9.134 1.200 1.00 0.00 10 GLU A O 14
ATOM 24793 N N . ALA A 1 11 ? -4.802 9.456 -0.434 1.00 0.00 11 ALA A N 14
ATOM 24794 C CA . ALA A 1 11 ? -4.955 8.122 -1.003 1.00 0.00 11 ALA A CA 14
ATOM 24795 C C . ALA A 1 11 ? -4.560 7.025 0.012 1.00 0.00 11 ALA A C 14
ATOM 24796 O O . ALA A 1 11 ? -5.347 6.124 0.308 1.00 0.00 11 ALA A O 14
ATOM 24803 N N . LEU A 1 12 ? -3.386 7.141 0.642 1.00 0.00 12 LEU A N 14
ATOM 24804 C CA . LEU A 1 12 ? -2.925 6.190 1.658 1.00 0.00 12 LEU A CA 14
ATOM 24805 C C . LEU A 1 12 ? -3.668 6.363 2.989 1.00 0.00 12 LEU A C 14
ATOM 24806 O O . LEU A 1 12 ? -4.071 5.380 3.613 1.00 0.00 12 LEU A O 14
ATOM 24822 N N . ARG A 1 13 ? -3.897 7.605 3.420 1.00 0.00 13 ARG A N 14
ATOM 24823 C CA . ARG A 1 13 ? -4.618 7.912 4.663 1.00 0.00 13 ARG A CA 14
ATOM 24824 C C . ARG A 1 13 ? -6.030 7.320 4.654 1.00 0.00 13 ARG A C 14
ATOM 24825 O O . ARG A 1 13 ? -6.445 6.697 5.632 1.00 0.00 13 ARG A O 14
ATOM 24846 N N . ALA A 1 14 ? -6.731 7.430 3.530 1.00 0.00 14 ALA A N 14
ATOM 24847 C CA . ALA A 1 14 ? -8.009 6.764 3.312 1.00 0.00 14 ALA A CA 14
ATOM 24848 C C . ALA A 1 14 ? -7.879 5.238 3.319 1.00 0.00 14 ALA A C 14
ATOM 24849 O O . ALA A 1 14 ? -8.736 4.569 3.885 1.00 0.00 14 ALA A O 14
ATOM 24856 N N . ALA A 1 15 ? -6.803 4.675 2.759 1.00 0.00 15 ALA A N 14
ATOM 24857 C CA . ALA A 1 15 ? -6.578 3.231 2.737 1.00 0.00 15 ALA A CA 14
ATOM 24858 C C . ALA A 1 15 ? -6.511 2.591 4.141 1.00 0.00 15 ALA A C 14
ATOM 24859 O O . ALA A 1 15 ? -7.013 1.482 4.321 1.00 0.00 15 ALA A O 14
ATOM 24866 N N . ARG A 1 16 ? -5.990 3.296 5.158 1.00 0.00 16 ARG A N 14
ATOM 24867 C CA . ARG A 1 16 ? -6.034 2.836 6.563 1.00 0.00 16 ARG A CA 14
ATOM 24868 C C . ARG A 1 16 ? -7.451 2.873 7.156 1.00 0.00 16 ARG A C 14
ATOM 24869 O O . ARG A 1 16 ? -7.793 2.015 7.964 1.00 0.00 16 ARG A O 14
ATOM 24890 N N . GLU A 1 17 ? -8.275 3.840 6.755 1.00 0.00 17 GLU A N 14
ATOM 24891 C CA . GLU A 1 17 ? -9.671 3.993 7.197 1.00 0.00 17 GLU A CA 14
ATOM 24892 C C . GLU A 1 17 ? -10.627 2.968 6.553 1.00 0.00 17 GLU A C 14
ATOM 24893 O O . GLU A 1 17 ? -11.463 2.379 7.239 1.00 0.00 17 GLU A O 14
ATOM 24905 N N . GLN A 1 18 ? -10.491 2.727 5.245 1.00 0.00 18 GLN A N 14
ATOM 24906 C CA . GLN A 1 18 ? -11.326 1.797 4.466 1.00 0.00 18 GLN A CA 14
ATOM 24907 C C . GLN A 1 18 ? -10.942 0.320 4.650 1.00 0.00 18 GLN A C 14
ATOM 24908 O O . GLN A 1 18 ? -11.781 -0.556 4.431 1.00 0.00 18 GLN A O 14
ATOM 24922 N N . ALA A 1 19 ? -9.715 0.036 5.102 1.00 0.00 19 ALA A N 14
ATOM 24923 C CA . ALA A 1 19 ? -9.266 -1.310 5.445 1.00 0.00 19 ALA A CA 14
ATOM 24924 C C . ALA A 1 19 ? -10.118 -1.897 6.588 1.00 0.00 19 ALA A C 14
ATOM 24925 O O . ALA A 1 19 ? -9.992 -1.503 7.749 1.00 0.00 19 ALA A O 14
ATOM 24932 N N . THR A 1 20 ? -11.003 -2.842 6.262 1.00 0.00 20 THR A N 14
ATOM 24933 C CA . THR A 1 20 ? -12.002 -3.387 7.205 1.00 0.00 20 THR A CA 14
ATOM 24934 C C . THR A 1 20 ? -11.391 -4.307 8.275 1.00 0.00 20 THR A C 14
ATOM 24935 O O . THR A 1 20 ? -11.948 -4.457 9.366 1.00 0.00 20 THR A O 14
ATOM 24946 N N . THR A 1 21 ? -10.214 -4.883 8.000 1.00 0.00 21 THR A N 14
ATOM 24947 C CA . THR A 1 21 ? -9.457 -5.739 8.932 1.00 0.00 21 THR A CA 14
ATOM 24948 C C . THR A 1 21 ? -8.413 -4.937 9.726 1.00 0.00 21 THR A C 14
ATOM 24949 O O . THR A 1 21 ? -7.710 -4.104 9.144 1.00 0.00 21 THR A O 14
ATOM 24960 N N . PRO A 1 22 ? -8.247 -5.220 11.034 1.00 0.00 22 PRO A N 14
ATOM 24961 C CA . PRO A 1 22 ? -7.244 -4.583 11.891 1.00 0.00 22 PRO A CA 14
ATOM 24962 C C . PRO A 1 22 ? -5.806 -4.906 11.455 1.00 0.00 22 PRO A C 14
ATOM 24963 O O . PRO A 1 22 ? -4.910 -4.075 11.609 1.00 0.00 22 PRO A O 14
ATOM 24974 N N . GLU A 1 23 ? -5.584 -6.085 10.864 1.00 0.00 23 GLU A N 14
ATOM 24975 C CA . GLU A 1 23 ? -4.280 -6.510 10.345 1.00 0.00 23 GLU A CA 14
ATOM 24976 C C . GLU A 1 23 ? -3.872 -5.687 9.120 1.00 0.00 23 GLU A C 14
ATOM 24977 O O . GLU A 1 23 ? -2.698 -5.356 8.956 1.00 0.00 23 GLU A O 14
ATOM 24989 N N . ALA A 1 24 ? -4.843 -5.298 8.288 1.00 0.00 24 ALA A N 14
ATOM 24990 C CA . ALA A 1 24 ? -4.609 -4.394 7.174 1.00 0.00 24 ALA A CA 14
ATOM 24991 C C . ALA A 1 24 ? -4.353 -2.953 7.655 1.00 0.00 24 ALA A C 14
ATOM 24992 O O . ALA A 1 24 ? -3.445 -2.296 7.148 1.00 0.00 24 ALA A O 14
ATOM 24999 N N . GLN A 1 25 ? -5.066 -2.479 8.683 1.00 0.00 25 GLN A N 14
ATOM 25000 C CA . GLN A 1 25 ? -4.863 -1.124 9.229 1.00 0.00 25 GLN A CA 14
ATOM 25001 C C . GLN A 1 25 ? -3.461 -0.925 9.835 1.00 0.00 25 GLN A C 14
ATOM 25002 O O . GLN A 1 25 ? -2.794 0.070 9.541 1.00 0.00 25 GLN A O 14
ATOM 25016 N N . LYS A 1 26 ? -2.989 -1.877 10.654 1.00 0.00 26 LYS A N 14
ATOM 25017 C CA . LYS A 1 26 ? -1.643 -1.821 11.263 1.00 0.00 26 LYS A CA 14
ATOM 25018 C C . LYS A 1 26 ? -0.522 -1.987 10.231 1.00 0.00 26 LYS A C 14
ATOM 25019 O O . LYS A 1 26 ? 0.530 -1.366 10.359 1.00 0.00 26 LYS A O 14
ATOM 25038 N N . ALA A 1 27 ? -0.762 -2.787 9.192 1.00 0.00 27 ALA A N 14
ATOM 25039 C CA . ALA A 1 27 ? 0.164 -2.959 8.073 1.00 0.00 27 ALA A CA 14
ATOM 25040 C C . ALA A 1 27 ? 0.350 -1.653 7.277 1.00 0.00 27 ALA A C 14
ATOM 25041 O O . ALA A 1 27 ? 1.480 -1.278 6.970 1.00 0.00 27 ALA A O 14
ATOM 25048 N N . LEU A 1 28 ? -0.749 -0.933 7.014 1.00 0.00 28 LEU A N 14
ATOM 25049 C CA . LEU A 1 28 ? -0.782 0.397 6.375 1.00 0.00 28 LEU A CA 14
ATOM 25050 C C . LEU A 1 28 ? 0.118 1.429 7.071 1.00 0.00 28 LEU A C 14
ATOM 25051 O O . LEU A 1 28 ? 0.818 2.199 6.412 1.00 0.00 28 LEU A O 14
ATOM 25067 N N . GLU A 1 29 ? 0.135 1.399 8.403 1.00 0.00 29 GLU A N 14
ATOM 25068 C CA . GLU A 1 29 ? 0.987 2.233 9.250 1.00 0.00 29 GLU A CA 14
ATOM 25069 C C . GLU A 1 29 ? 2.487 2.033 8.967 1.00 0.00 29 GLU A C 14
ATOM 25070 O O . GLU A 1 29 ? 3.265 2.983 9.044 1.00 0.00 29 GLU A O 14
ATOM 25082 N N . GLU A 1 30 ? 2.898 0.818 8.589 1.00 0.00 30 GLU A N 14
ATOM 25083 C CA . GLU A 1 30 ? 4.303 0.484 8.334 1.00 0.00 30 GLU A CA 14
ATOM 25084 C C . GLU A 1 30 ? 4.876 1.196 7.103 1.00 0.00 30 GLU A C 14
ATOM 25085 O O . GLU A 1 30 ? 5.960 1.777 7.181 1.00 0.00 30 GLU A O 14
ATOM 25097 N N . LEU A 1 31 ? 4.145 1.199 5.980 1.00 0.00 31 LEU A N 14
ATOM 25098 C CA . LEU A 1 31 ? 4.589 1.899 4.772 1.00 0.00 31 LEU A CA 14
ATOM 25099 C C . LEU A 1 31 ? 4.684 3.412 5.049 1.00 0.00 31 LEU A C 14
ATOM 25100 O O . LEU A 1 31 ? 5.705 4.046 4.787 1.00 0.00 31 LEU A O 14
ATOM 25116 N N . GLU A 1 32 ? 3.650 3.978 5.675 1.00 0.00 32 GLU A N 14
ATOM 25117 C CA . GLU A 1 32 ? 3.532 5.420 5.985 1.00 0.00 32 GLU A CA 14
ATOM 25118 C C . GLU A 1 32 ? 4.680 5.959 6.849 1.00 0.00 32 GLU A C 14
ATOM 25119 O O . GLU A 1 32 ? 5.029 7.132 6.722 1.00 0.00 32 GLU A O 14
ATOM 25131 N N . LYS A 1 33 ? 5.312 5.124 7.683 1.00 0.00 33 LYS A N 14
ATOM 25132 C CA . LYS A 1 33 ? 6.418 5.528 8.563 1.00 0.00 33 LYS A CA 14
ATOM 25133 C C . LYS A 1 33 ? 7.674 5.845 7.759 1.00 0.00 33 LYS A C 14
ATOM 25134 O O . LYS A 1 33 ? 8.453 6.722 8.133 1.00 0.00 33 LYS A O 14
ATOM 25153 N N . VAL A 1 34 ? 7.828 5.168 6.623 1.00 0.00 34 VAL A N 14
ATOM 25154 C CA . VAL A 1 34 ? 8.869 5.434 5.633 1.00 0.00 34 VAL A CA 14
ATOM 25155 C C . VAL A 1 34 ? 8.518 6.650 4.787 1.00 0.00 34 VAL A C 14
ATOM 25156 O O . VAL A 1 34 ? 9.327 7.563 4.634 1.00 0.00 34 VAL A O 14
ATOM 25169 N N . LEU A 1 35 ? 7.286 6.693 4.271 1.00 0.00 35 LEU A N 14
ATOM 25170 C CA . LEU A 1 35 ? 6.832 7.753 3.371 1.00 0.00 35 LEU A CA 14
ATOM 25171 C C . LEU A 1 35 ? 6.822 9.118 4.068 1.00 0.00 35 LEU A C 14
ATOM 25172 O O . LEU A 1 35 ? 7.082 10.133 3.426 1.00 0.00 35 LEU A O 14
ATOM 25188 N N . LYS A 1 36 ? 6.612 9.164 5.390 1.00 0.00 36 LYS A N 14
ATOM 25189 C CA . LYS A 1 36 ? 6.656 10.412 6.168 1.00 0.00 36 LYS A CA 14
ATOM 25190 C C . LYS A 1 36 ? 8.010 11.132 6.097 1.00 0.00 36 LYS A C 14
ATOM 25191 O O . LYS A 1 36 ? 8.065 12.353 6.247 1.00 0.00 36 LYS A O 14
ATOM 25210 N N . THR A 1 37 ? 9.086 10.378 5.855 1.00 0.00 37 THR A N 14
ATOM 25211 C CA . THR A 1 37 ? 10.454 10.876 5.634 1.00 0.00 37 THR A CA 14
ATOM 25212 C C . THR A 1 37 ? 10.936 10.695 4.176 1.00 0.00 37 THR A C 14
ATOM 25213 O O . THR A 1 37 ? 12.095 10.971 3.851 1.00 0.00 37 THR A O 14
ATOM 25224 N N . ALA A 1 38 ? 10.048 10.275 3.263 1.00 0.00 38 ALA A N 14
ATOM 25225 C CA . ALA A 1 38 ? 10.329 10.195 1.823 1.00 0.00 38 ALA A CA 14
ATOM 25226 C C . ALA A 1 38 ? 10.092 11.549 1.110 1.00 0.00 38 ALA A C 14
ATOM 25227 O O . ALA A 1 38 ? 9.505 12.481 1.672 1.00 0.00 38 ALA A O 14
ATOM 25234 N N . SER A 1 39 ? 10.559 11.665 -0.135 1.00 0.00 39 SER A N 14
ATOM 25235 C CA . SER A 1 39 ? 10.531 12.912 -0.923 1.00 0.00 39 SER A CA 14
ATOM 25236 C C . SER A 1 39 ? 9.149 13.145 -1.551 1.00 0.00 39 SER A C 14
ATOM 25237 O O . SER A 1 39 ? 8.520 12.173 -1.973 1.00 0.00 39 SER A O 14
ATOM 25245 N N . PRO A 1 40 ? 8.659 14.396 -1.673 1.00 0.00 40 PRO A N 14
ATOM 25246 C CA . PRO A 1 40 ? 7.273 14.671 -2.069 1.00 0.00 40 PRO A CA 14
ATOM 25247 C C . PRO A 1 40 ? 6.941 14.238 -3.506 1.00 0.00 40 PRO A C 14
ATOM 25248 O O . PRO A 1 40 ? 5.823 13.803 -3.775 1.00 0.00 40 PRO A O 14
ATOM 25259 N N . GLU A 1 41 ? 7.906 14.318 -4.431 1.00 0.00 41 GLU A N 14
ATOM 25260 C CA . GLU A 1 41 ? 7.717 13.844 -5.807 1.00 0.00 41 GLU A CA 14
ATOM 25261 C C . GLU A 1 41 ? 7.513 12.324 -5.818 1.00 0.00 41 GLU A C 14
ATOM 25262 O O . GLU A 1 41 ? 6.529 11.817 -6.353 1.00 0.00 41 GLU A O 14
ATOM 25274 N N . GLN A 1 42 ? 8.385 11.599 -5.112 1.00 0.00 42 GLN A N 14
ATOM 25275 C CA . GLN A 1 42 ? 8.303 10.151 -4.941 1.00 0.00 42 GLN A CA 14
ATOM 25276 C C . GLN A 1 42 ? 7.061 9.730 -4.163 1.00 0.00 42 GLN A C 14
ATOM 25277 O O . GLN A 1 42 ? 6.548 8.640 -4.391 1.00 0.00 42 GLN A O 14
ATOM 25291 N N . TRP A 1 43 ? 6.540 10.596 -3.299 1.00 0.00 43 TRP A N 14
ATOM 25292 C CA . TRP A 1 43 ? 5.281 10.376 -2.602 1.00 0.00 43 TRP A CA 14
ATOM 25293 C C . TRP A 1 43 ? 4.107 10.265 -3.578 1.00 0.00 43 TRP A C 14
ATOM 25294 O O . TRP A 1 43 ? 3.295 9.351 -3.458 1.00 0.00 43 TRP A O 14
ATOM 25315 N N . ARG A 1 44 ? 4.042 11.143 -4.590 1.00 0.00 44 ARG A N 14
ATOM 25316 C CA . ARG A 1 44 ? 3.012 11.094 -5.643 1.00 0.00 44 ARG A CA 14
ATOM 25317 C C . ARG A 1 44 ? 3.192 9.869 -6.530 1.00 0.00 44 ARG A C 14
ATOM 25318 O O . ARG A 1 44 ? 2.220 9.171 -6.822 1.00 0.00 44 ARG A O 14
ATOM 25339 N N . GLN A 1 45 ? 4.439 9.580 -6.906 1.00 0.00 45 GLN A N 14
ATOM 25340 C CA . GLN A 1 45 ? 4.777 8.392 -7.692 1.00 0.00 45 GLN A CA 14
ATOM 25341 C C . GLN A 1 45 ? 4.388 7.093 -6.964 1.00 0.00 45 GLN A C 14
ATOM 25342 O O . GLN A 1 45 ? 3.827 6.179 -7.571 1.00 0.00 45 GLN A O 14
ATOM 25356 N N . ALA A 1 46 ? 4.659 7.019 -5.655 1.00 0.00 46 ALA A N 14
ATOM 25357 C CA . ALA A 1 46 ? 4.356 5.862 -4.827 1.00 0.00 46 ALA A CA 14
ATOM 25358 C C . ALA A 1 46 ? 2.858 5.735 -4.542 1.00 0.00 46 ALA A C 14
ATOM 25359 O O . ALA A 1 46 ? 2.279 4.683 -4.810 1.00 0.00 46 ALA A O 14
ATOM 25366 N N . ALA A 1 47 ? 2.203 6.795 -4.051 1.00 0.00 47 ALA A N 14
ATOM 25367 C CA . ALA A 1 47 ? 0.813 6.736 -3.612 1.00 0.00 47 ALA A CA 14
ATOM 25368 C C . ALA A 1 47 ? -0.122 6.253 -4.734 1.00 0.00 47 ALA A C 14
ATOM 25369 O O . ALA A 1 47 ? -1.112 5.582 -4.449 1.00 0.00 47 ALA A O 14
ATOM 25376 N N . GLU A 1 48 ? 0.212 6.535 -6.003 1.00 0.00 48 GLU A N 14
ATOM 25377 C CA . GLU A 1 48 ? -0.537 6.015 -7.150 1.00 0.00 48 GLU A CA 14
ATOM 25378 C C . GLU A 1 48 ? -0.581 4.477 -7.156 1.00 0.00 48 GLU A C 14
ATOM 25379 O O . GLU A 1 48 ? -1.671 3.909 -7.205 1.00 0.00 48 GLU A O 14
ATOM 25391 N N . LYS A 1 49 ? 0.565 3.788 -7.035 1.00 0.00 49 LYS A N 14
ATOM 25392 C CA . LYS A 1 49 ? 0.608 2.316 -7.038 1.00 0.00 49 LYS A CA 14
ATOM 25393 C C . LYS A 1 49 ? 0.126 1.751 -5.705 1.00 0.00 49 LYS A C 14
ATOM 25394 O O . LYS A 1 49 ? -0.603 0.763 -5.693 1.00 0.00 49 LYS A O 14
ATOM 25413 N N . ILE A 1 50 ? 0.475 2.402 -4.589 1.00 0.00 50 ILE A N 14
ATOM 25414 C CA . ILE A 1 50 ? 0.021 2.007 -3.247 1.00 0.00 50 ILE A CA 14
ATOM 25415 C C . ILE A 1 50 ? -1.506 1.914 -3.222 1.00 0.00 50 ILE A C 14
ATOM 25416 O O . ILE A 1 50 ? -2.069 0.903 -2.811 1.00 0.00 50 ILE A O 14
ATOM 25432 N N . PHE A 1 51 ? -2.177 2.964 -3.698 1.00 0.00 51 PHE A N 14
ATOM 25433 C CA . PHE A 1 51 ? -3.631 3.044 -3.679 1.00 0.00 51 PHE A CA 14
ATOM 25434 C C . PHE A 1 51 ? -4.288 2.183 -4.762 1.00 0.00 51 PHE A C 14
ATOM 25435 O O . PHE A 1 51 ? -5.342 1.590 -4.527 1.00 0.00 51 PHE A O 14
ATOM 25452 N N . GLU A 1 52 ? -3.634 2.042 -5.919 1.00 0.00 52 GLU A N 14
ATOM 25453 C CA . GLU A 1 52 ? -4.045 1.084 -6.948 1.00 0.00 52 GLU A CA 14
ATOM 25454 C C . GLU A 1 52 ? -4.041 -0.348 -6.397 1.00 0.00 52 GLU A C 14
ATOM 25455 O O . GLU A 1 52 ? -4.979 -1.087 -6.669 1.00 0.00 52 GLU A O 14
ATOM 25467 N N . ALA A 1 53 ? -3.069 -0.752 -5.569 1.00 0.00 53 ALA A N 14
ATOM 25468 C CA . ALA A 1 53 ? -3.011 -2.102 -5.022 1.00 0.00 53 ALA A CA 14
ATOM 25469 C C . ALA A 1 53 ? -4.321 -2.491 -4.326 1.00 0.00 53 ALA A C 14
ATOM 25470 O O . ALA A 1 53 ? -4.898 -3.536 -4.618 1.00 0.00 53 ALA A O 14
ATOM 25477 N N . PHE A 1 54 ? -4.854 -1.620 -3.470 1.00 0.00 54 PHE A N 14
ATOM 25478 C CA . PHE A 1 54 ? -6.088 -1.890 -2.733 1.00 0.00 54 PHE A CA 14
ATOM 25479 C C . PHE A 1 54 ? -7.296 -1.987 -3.675 1.00 0.00 54 PHE A C 14
ATOM 25480 O O . PHE A 1 54 ? -8.238 -2.729 -3.399 1.00 0.00 54 PHE A O 14
ATOM 25497 N N . ARG A 1 55 ? -7.248 -1.283 -4.812 1.00 0.00 55 ARG A N 14
ATOM 25498 C CA . ARG A 1 55 ? -8.266 -1.296 -5.868 1.00 0.00 55 ARG A CA 14
ATOM 25499 C C . ARG A 1 55 ? -8.213 -2.577 -6.697 1.00 0.00 55 ARG A C 14
ATOM 25500 O O . ARG A 1 55 ? -9.245 -3.055 -7.164 1.00 0.00 55 ARG A O 14
ATOM 25521 N N . GLU A 1 56 ? -7.022 -3.150 -6.870 1.00 0.00 56 GLU A N 14
ATOM 25522 C CA . GLU A 1 56 ? -6.832 -4.412 -7.568 1.00 0.00 56 GLU A CA 14
ATOM 25523 C C . GLU A 1 56 ? -7.152 -5.605 -6.668 1.00 0.00 56 GLU A C 14
ATOM 25524 O O . GLU A 1 56 ? -7.968 -6.446 -7.044 1.00 0.00 56 GLU A O 14
ATOM 25536 N N . ALA A 1 57 ? -6.578 -5.666 -5.465 1.00 0.00 57 ALA A N 14
ATOM 25537 C CA . ALA A 1 57 ? -6.789 -6.769 -4.527 1.00 0.00 57 ALA A CA 14
ATOM 25538 C C . ALA A 1 57 ? -8.257 -6.941 -4.154 1.00 0.00 57 ALA A C 14
ATOM 25539 O O . ALA A 1 57 ? -8.754 -8.061 -4.107 1.00 0.00 57 ALA A O 14
ATOM 25546 N N . SER A 1 58 ? -8.970 -5.830 -3.992 1.00 0.00 58 SER A N 14
ATOM 25547 C CA . SER A 1 58 ? -10.423 -5.865 -3.740 1.00 0.00 58 SER A CA 14
ATOM 25548 C C . SER A 1 58 ? -11.238 -6.414 -4.919 1.00 0.00 58 SER A C 14
ATOM 25549 O O . SER A 1 58 ? -12.291 -7.014 -4.716 1.00 0.00 58 SER A O 14
ATOM 25557 N N . ASN A 1 59 ? -10.722 -6.287 -6.143 1.00 0.00 59 ASN A N 14
ATOM 25558 C CA . ASN A 1 59 ? -11.276 -6.911 -7.348 1.00 0.00 59 ASN A CA 14
ATOM 25559 C C . ASN A 1 59 ? -10.821 -8.388 -7.525 1.00 0.00 59 ASN A C 14
ATOM 25560 O O . ASN A 1 59 ? -11.316 -9.090 -8.410 1.00 0.00 59 ASN A O 14
ATOM 25571 N N . GLY A 1 60 ? -9.919 -8.876 -6.661 1.00 0.00 60 GLY A N 14
ATOM 25572 C CA . GLY A 1 60 ? -9.372 -10.237 -6.628 1.00 0.00 60 GLY A CA 14
ATOM 25573 C C . GLY A 1 60 ? -7.926 -10.349 -7.126 1.00 0.00 60 GLY A C 14
ATOM 25574 O O . GLY A 1 60 ? -7.422 -11.459 -7.298 1.00 0.00 60 GLY A O 14
ATOM 25578 N N . ASN A 1 61 ? -7.240 -9.222 -7.348 1.00 0.00 61 ASN A N 14
ATOM 25579 C CA . ASN A 1 61 ? -5.902 -9.154 -7.929 1.00 0.00 61 ASN A CA 14
ATOM 25580 C C . ASN A 1 61 ? -4.816 -9.060 -6.846 1.00 0.00 61 ASN A C 14
ATOM 25581 O O . ASN A 1 61 ? -3.996 -8.148 -6.850 1.00 0.00 61 ASN A O 14
ATOM 25592 N N . THR A 1 62 ? -4.780 -9.985 -5.892 1.00 0.00 62 THR A N 14
ATOM 25593 C CA . THR A 1 62 ? -3.701 -10.021 -4.883 1.00 0.00 62 THR A CA 14
ATOM 25594 C C . THR A 1 62 ? -2.305 -10.062 -5.539 1.00 0.00 62 THR A C 14
ATOM 25595 O O . THR A 1 62 ? -1.410 -9.303 -5.167 1.00 0.00 62 THR A O 14
ATOM 25606 N N . GLU A 1 63 ? -2.150 -10.845 -6.613 1.00 0.00 63 GLU A N 14
ATOM 25607 C CA . GLU A 1 63 ? -0.899 -11.000 -7.375 1.00 0.00 63 GLU A CA 14
ATOM 25608 C C . GLU A 1 63 ? -0.436 -9.726 -8.098 1.00 0.00 63 GLU A C 14
ATOM 25609 O O . GLU A 1 63 ? 0.766 -9.497 -8.243 1.00 0.00 63 GLU A O 14
ATOM 25621 N N . LYS A 1 64 ? -1.378 -8.879 -8.531 1.00 0.00 64 LYS A N 14
ATOM 25622 C CA . LYS A 1 64 ? -1.091 -7.567 -9.128 1.00 0.00 64 LYS A CA 14
ATOM 25623 C C . LYS A 1 64 ? -0.911 -6.509 -8.050 1.00 0.00 64 LYS A C 14
ATOM 25624 O O . LYS A 1 64 ? 0.078 -5.781 -8.061 1.00 0.00 64 LYS A O 14
ATOM 25643 N N . ALA A 1 65 ? -1.835 -6.423 -7.096 1.00 0.00 65 ALA A N 14
ATOM 25644 C CA . ALA A 1 65 ? -1.768 -5.451 -6.023 1.00 0.00 65 ALA A CA 14
ATOM 25645 C C . ALA A 1 65 ? -0.435 -5.503 -5.266 1.00 0.00 65 ALA A C 14
ATOM 25646 O O . ALA A 1 65 ? 0.156 -4.468 -4.958 1.00 0.00 65 ALA A O 14
ATOM 25653 N N . LYS A 1 66 ? 0.093 -6.712 -5.050 1.00 0.00 66 LYS A N 14
ATOM 25654 C CA . LYS A 1 66 ? 1.397 -6.875 -4.375 1.00 0.00 66 LYS A CA 14
ATOM 25655 C C . LYS A 1 66 ? 2.560 -6.299 -5.203 1.00 0.00 66 LYS A C 14
ATOM 25656 O O . LYS A 1 66 ? 3.510 -5.754 -4.641 1.00 0.00 66 LYS A O 14
ATOM 25675 N N . LYS A 1 67 ? 2.465 -6.382 -6.539 1.00 0.00 67 LYS A N 14
ATOM 25676 C CA . LYS A 1 67 ? 3.464 -5.879 -7.492 1.00 0.00 67 LYS A CA 14
ATOM 25677 C C . LYS A 1 67 ? 3.433 -4.351 -7.568 1.00 0.00 67 LYS A C 14
ATOM 25678 O O . LYS A 1 67 ? 4.490 -3.726 -7.527 1.00 0.00 67 LYS A O 14
ATOM 25697 N N . LEU A 1 68 ? 2.239 -3.748 -7.596 1.00 0.00 68 LEU A N 14
ATOM 25698 C CA . LEU A 1 68 ? 2.053 -2.297 -7.452 1.00 0.00 68 LEU A CA 14
ATOM 25699 C C . LEU A 1 68 ? 2.702 -1.790 -6.152 1.00 0.00 68 LEU A C 14
ATOM 25700 O O . LEU A 1 68 ? 3.413 -0.787 -6.164 1.00 0.00 68 LEU A O 14
ATOM 25716 N N . LEU A 1 69 ? 2.507 -2.508 -5.042 1.00 0.00 69 LEU A N 14
ATOM 25717 C CA . LEU A 1 69 ? 3.081 -2.138 -3.747 1.00 0.00 69 LEU A CA 14
ATOM 25718 C C . LEU A 1 69 ? 4.612 -2.151 -3.745 1.00 0.00 69 LEU A C 14
ATOM 25719 O O . LEU A 1 69 ? 5.240 -1.190 -3.302 1.00 0.00 69 LEU A O 14
ATOM 25735 N N . GLU A 1 70 ? 5.211 -3.212 -4.289 1.00 0.00 70 GLU A N 14
ATOM 25736 C CA . GLU A 1 70 ? 6.661 -3.303 -4.453 1.00 0.00 70 GLU A CA 14
ATOM 25737 C C . GLU A 1 70 ? 7.182 -2.169 -5.354 1.00 0.00 70 GLU A C 14
ATOM 25738 O O . GLU A 1 70 ? 8.200 -1.552 -5.047 1.00 0.00 70 GLU A O 14
ATOM 25750 N N . GLU A 1 71 ? 6.465 -1.846 -6.433 1.00 0.00 71 GLU A N 14
ATOM 25751 C CA . GLU A 1 71 ? 6.865 -0.807 -7.385 1.00 0.00 71 GLU A CA 14
ATOM 25752 C C . GLU A 1 71 ? 6.903 0.578 -6.727 1.00 0.00 71 GLU A C 14
ATOM 25753 O O . GLU A 1 71 ? 7.898 1.302 -6.830 1.00 0.00 71 GLU A O 14
ATOM 25765 N N . ALA A 1 72 ? 5.845 0.927 -5.993 1.00 0.00 72 ALA A N 14
ATOM 25766 C CA . ALA A 1 72 ? 5.783 2.179 -5.252 1.00 0.00 72 ALA A CA 14
ATOM 25767 C C . ALA A 1 72 ? 6.848 2.267 -4.162 1.00 0.00 72 ALA A C 14
ATOM 25768 O O . ALA A 1 72 ? 7.505 3.298 -4.026 1.00 0.00 72 ALA A O 14
ATOM 25775 N N . ALA A 1 73 ? 7.031 1.189 -3.400 1.00 0.00 73 ALA A N 14
ATOM 25776 C CA . ALA A 1 73 ? 8.022 1.141 -2.335 1.00 0.00 73 ALA A CA 14
ATOM 25777 C C . ALA A 1 73 ? 9.436 1.353 -2.875 1.00 0.00 73 ALA A C 14
ATOM 25778 O O . ALA A 1 73 ? 10.168 2.188 -2.350 1.00 0.00 73 ALA A O 14
ATOM 25785 N N . ARG A 1 74 ? 9.809 0.660 -3.956 1.00 0.00 74 ARG A N 14
ATOM 25786 C CA . ARG A 1 74 ? 11.134 0.800 -4.580 1.00 0.00 74 ARG A CA 14
ATOM 25787 C C . ARG A 1 74 ? 11.329 2.187 -5.198 1.00 0.00 74 ARG A C 14
ATOM 25788 O O . ARG A 1 74 ? 12.445 2.707 -5.190 1.00 0.00 74 ARG A O 14
ATOM 25809 N N . THR A 1 75 ? 10.242 2.820 -5.643 1.00 0.00 75 THR A N 14
ATOM 25810 C CA . THR A 1 75 ? 10.244 4.230 -6.094 1.00 0.00 75 THR A CA 14
ATOM 25811 C C . THR A 1 75 ? 10.471 5.206 -4.932 1.00 0.00 75 THR A C 14
ATOM 25812 O O . THR A 1 75 ? 11.332 6.078 -5.029 1.00 0.00 75 THR A O 14
ATOM 25823 N N . ALA A 1 76 ? 9.786 5.021 -3.800 1.00 0.00 76 ALA A N 14
ATOM 25824 C CA . ALA A 1 76 ? 9.953 5.825 -2.581 1.00 0.00 76 ALA A CA 14
ATOM 25825 C C . ALA A 1 76 ? 11.195 5.456 -1.731 1.00 0.00 76 ALA A C 14
ATOM 25826 O O . ALA A 1 76 ? 11.473 6.112 -0.724 1.00 0.00 76 ALA A O 14
ATOM 25833 N N . GLY A 1 77 ? 11.953 4.426 -2.127 1.00 0.00 77 GLY A N 14
ATOM 25834 C CA . GLY A 1 77 ? 13.165 3.949 -1.448 1.00 0.00 77 GLY A CA 14
ATOM 25835 C C . GLY A 1 77 ? 12.914 3.135 -0.172 1.00 0.00 77 GLY A C 14
ATOM 25836 O O . GLY A 1 77 ? 13.779 3.084 0.705 1.00 0.00 77 GLY A O 14
ATOM 25840 N N . ALA A 1 78 ? 11.730 2.530 -0.041 1.00 0.00 78 ALA A N 14
ATOM 25841 C CA . ALA A 1 78 ? 11.269 1.866 1.168 1.00 0.00 78 ALA A CA 14
ATOM 25842 C C . ALA A 1 78 ? 11.796 0.430 1.383 1.00 0.00 78 ALA A C 14
ATOM 25843 O O . ALA A 1 78 ? 12.304 -0.230 0.473 1.00 0.00 78 ALA A O 14
ATOM 25850 N N . SER A 1 79 ? 11.678 -0.035 2.631 1.00 0.00 79 SER A N 14
ATOM 25851 C CA . SER A 1 79 ? 12.287 -1.260 3.165 1.00 0.00 79 SER A CA 14
ATOM 25852 C C . SER A 1 79 ? 11.663 -2.570 2.655 1.00 0.00 79 SER A C 14
ATOM 25853 O O . SER A 1 79 ? 10.445 -2.652 2.490 1.00 0.00 79 SER A O 14
ATOM 25861 N N . PRO A 1 80 ? 12.440 -3.661 2.521 1.00 0.00 80 PRO A N 14
ATOM 25862 C CA . PRO A 1 80 ? 11.894 -4.982 2.201 1.00 0.00 80 PRO A CA 14
ATOM 25863 C C . PRO A 1 80 ? 10.942 -5.503 3.290 1.00 0.00 80 PRO A C 14
ATOM 25864 O O . PRO A 1 80 ? 10.000 -6.233 2.980 1.00 0.00 80 PRO A O 14
ATOM 25875 N N . GLU A 1 81 ? 11.118 -5.082 4.550 1.00 0.00 81 GLU A N 14
ATOM 25876 C CA . GLU A 1 81 ? 10.197 -5.434 5.637 1.00 0.00 81 GLU A CA 14
ATOM 25877 C C . GLU A 1 81 ? 8.837 -4.731 5.506 1.00 0.00 81 GLU A C 14
ATOM 25878 O O . GLU A 1 81 ? 7.811 -5.392 5.657 1.00 0.00 81 GLU A O 14
ATOM 25890 N N . ILE A 1 82 ? 8.776 -3.431 5.170 1.00 0.00 82 ILE A N 14
ATOM 25891 C CA . ILE A 1 82 ? 7.483 -2.742 5.015 1.00 0.00 82 ILE A CA 14
ATOM 25892 C C . ILE A 1 82 ? 6.770 -3.209 3.747 1.00 0.00 82 ILE A C 14
ATOM 25893 O O . ILE A 1 82 ? 5.543 -3.273 3.725 1.00 0.00 82 ILE A O 14
ATOM 25909 N N . ILE A 1 83 ? 7.543 -3.573 2.713 1.00 0.00 83 ILE A N 14
ATOM 25910 C CA . ILE A 1 83 ? 7.027 -4.093 1.439 1.00 0.00 83 ILE A CA 14
ATOM 25911 C C . ILE A 1 83 ? 6.189 -5.336 1.717 1.00 0.00 83 ILE A C 14
ATOM 25912 O O . ILE A 1 83 ? 5.027 -5.384 1.317 1.00 0.00 83 ILE A O 14
ATOM 25928 N N . LYS A 1 84 ? 6.728 -6.295 2.483 1.00 0.00 84 LYS A N 14
ATOM 25929 C CA . LYS A 1 84 ? 5.985 -7.520 2.833 1.00 0.00 84 LYS A CA 14
ATOM 25930 C C . LYS A 1 84 ? 4.848 -7.266 3.826 1.00 0.00 84 LYS A C 14
ATOM 25931 O O . LYS A 1 84 ? 3.779 -7.856 3.681 1.00 0.00 84 LYS A O 14
ATOM 25950 N N . LYS A 1 85 ? 5.035 -6.345 4.779 1.00 0.00 85 LYS A N 14
ATOM 25951 C CA . LYS A 1 85 ? 4.021 -5.951 5.777 1.00 0.00 85 LYS A CA 14
ATOM 25952 C C . LYS A 1 85 ? 2.764 -5.388 5.109 1.00 0.00 85 LYS A C 14
ATOM 25953 O O . LYS A 1 85 ? 1.673 -5.916 5.308 1.00 0.00 85 LYS A O 14
ATOM 25972 N N . LEU A 1 86 ? 2.938 -4.378 4.256 1.00 0.00 86 LEU A N 14
ATOM 25973 C CA . LEU A 1 86 ? 1.869 -3.725 3.499 1.00 0.00 86 LEU A CA 14
ATOM 25974 C C . LEU A 1 86 ? 1.276 -4.700 2.468 1.00 0.00 86 LEU A C 14
ATOM 25975 O O . LEU A 1 86 ? 0.069 -4.908 2.458 1.00 0.00 86 LEU A O 14
ATOM 25991 N N . ALA A 1 87 ? 2.103 -5.364 1.647 1.00 0.00 87 ALA A N 14
ATOM 25992 C CA . ALA A 1 87 ? 1.625 -6.304 0.625 1.00 0.00 87 ALA A CA 14
ATOM 25993 C C . ALA A 1 87 ? 0.818 -7.477 1.225 1.00 0.00 87 ALA A C 14
ATOM 25994 O O . ALA A 1 87 ? -0.135 -7.930 0.599 1.00 0.00 87 ALA A O 14
ATOM 26001 N N . SER A 1 88 ? 1.115 -7.927 2.454 1.00 0.00 88 SER A N 14
ATOM 26002 C CA . SER A 1 88 ? 0.317 -8.938 3.170 1.00 0.00 88 SER A CA 14
ATOM 26003 C C . SER A 1 88 ? -1.131 -8.479 3.384 1.00 0.00 88 SER A C 14
ATOM 26004 O O . SER A 1 88 ? -2.061 -9.285 3.300 1.00 0.00 88 SER A O 14
ATOM 26012 N N . ALA A 1 89 ? -1.360 -7.179 3.595 1.00 0.00 89 ALA A N 14
ATOM 26013 C CA . ALA A 1 89 ? -2.706 -6.611 3.689 1.00 0.00 89 ALA A CA 14
ATOM 26014 C C . ALA A 1 89 ? -3.493 -6.827 2.389 1.00 0.00 89 ALA A C 14
ATOM 26015 O O . ALA A 1 89 ? -4.672 -7.174 2.432 1.00 0.00 89 ALA A O 14
ATOM 26022 N N . LEU A 1 90 ? -2.828 -6.704 1.238 1.00 0.00 90 LEU A N 14
ATOM 26023 C CA . LEU A 1 90 ? -3.424 -6.942 -0.074 1.00 0.00 90 LEU A CA 14
ATOM 26024 C C . LEU A 1 90 ? -3.777 -8.421 -0.286 1.00 0.00 90 LEU A C 14
ATOM 26025 O O . LEU A 1 90 ? -4.780 -8.725 -0.931 1.00 0.00 90 LEU A O 14
ATOM 26041 N N . GLU A 1 91 ? -3.011 -9.344 0.301 1.00 0.00 91 GLU A N 14
ATOM 26042 C CA . GLU A 1 91 ? -3.308 -10.779 0.203 1.00 0.00 91 GLU A CA 14
ATOM 26043 C C . GLU A 1 91 ? -4.611 -11.145 0.926 1.00 0.00 91 GLU A C 14
ATOM 26044 O O . GLU A 1 91 ? -5.453 -11.851 0.365 1.00 0.00 91 GLU A O 14
ATOM 26056 N N . ARG A 1 92 ? -4.822 -10.606 2.137 1.00 0.00 92 ARG A N 14
ATOM 26057 C CA . ARG A 1 92 ? -6.079 -10.784 2.887 1.00 0.00 92 ARG A CA 14
ATOM 26058 C C . ARG A 1 92 ? -7.255 -10.010 2.280 1.00 0.00 92 ARG A C 14
ATOM 26059 O O . ARG A 1 92 ? -8.380 -10.497 2.340 1.00 0.00 92 ARG A O 14
ATOM 26080 N N . LEU A 1 93 ? -7.020 -8.858 1.641 1.00 0.00 93 LEU A N 14
ATOM 26081 C CA . LEU A 1 93 ? -8.086 -8.015 1.064 1.00 0.00 93 LEU A CA 14
ATOM 26082 C C . LEU A 1 93 ? -8.873 -8.715 -0.059 1.00 0.00 93 LEU A C 14
ATOM 26083 O O . LEU A 1 93 ? -10.074 -8.481 -0.221 1.00 0.00 93 LEU A O 14
ATOM 26099 N N . ALA A 1 94 ? -8.204 -9.594 -0.809 1.00 0.00 94 ALA A N 14
ATOM 26100 C CA . ALA A 1 94 ? -8.813 -10.376 -1.885 1.00 0.00 94 ALA A CA 14
ATOM 26101 C C . ALA A 1 94 ? -9.710 -11.506 -1.357 1.00 0.00 94 ALA A C 14
ATOM 26102 O O . ALA A 1 94 ? -10.831 -11.680 -1.839 1.00 0.00 94 ALA A O 14
ATOM 26109 N N . GLU A 1 95 ? -9.244 -12.263 -0.357 1.00 0.00 95 GLU A N 14
ATOM 26110 C CA . GLU A 1 95 ? -10.015 -13.376 0.216 1.00 0.00 95 GLU A CA 14
ATOM 26111 C C . GLU A 1 95 ? -11.119 -12.920 1.193 1.00 0.00 95 GLU A C 14
ATOM 26112 O O . GLU A 1 95 ? -12.113 -13.628 1.371 1.00 0.00 95 GLU A O 14
ATOM 26124 N N . GLU A 1 96 ? -10.979 -11.738 1.807 1.00 0.00 96 GLU A N 14
ATOM 26125 C CA . GLU A 1 96 ? -11.984 -11.159 2.716 1.00 0.00 96 GLU A CA 14
ATOM 26126 C C . GLU A 1 96 ? -13.293 -10.782 1.991 1.00 0.00 96 GLU A C 14
ATOM 26127 O O . GLU A 1 96 ? -14.372 -10.918 2.573 1.00 0.00 96 GLU A O 14
ATOM 26139 N N . GLY A 1 97 ? -13.218 -10.377 0.716 1.00 0.00 97 GLY A N 14
ATOM 26140 C CA . GLY A 1 97 ? -14.387 -10.050 -0.112 1.00 0.00 97 GLY A CA 14
ATOM 26141 C C . GLY A 1 97 ? -14.665 -8.548 -0.290 1.00 0.00 97 GLY A C 14
ATOM 26142 O O . GLY A 1 97 ? -15.824 -8.134 -0.228 1.00 0.00 97 GLY A O 14
ATOM 26146 N N . ALA A 1 98 ? -13.613 -7.768 -0.574 1.00 0.00 98 ALA A N 14
ATOM 26147 C CA . ALA A 1 98 ? -13.617 -6.350 -0.966 1.00 0.00 98 ALA A CA 14
ATOM 26148 C C . ALA A 1 98 ? -14.034 -5.304 0.095 1.00 0.00 98 ALA A C 14
ATOM 26149 O O . ALA A 1 98 ? -15.081 -5.392 0.739 1.00 0.00 98 ALA A O 14
ATOM 26156 N N . ALA A 1 99 ? -13.242 -4.227 0.178 1.00 0.00 99 ALA A N 14
ATOM 26157 C CA . ALA A 1 99 ? -13.536 -3.014 0.944 1.00 0.00 99 ALA A CA 14
ATOM 26158 C C . ALA A 1 99 ? -14.244 -1.971 0.053 1.00 0.00 99 ALA A C 14
ATOM 26159 O O . ALA A 1 99 ? -13.599 -1.112 -0.557 1.00 0.00 99 ALA A O 14
ATOM 26166 N N . LYS A 1 100 ? -15.578 -2.052 -0.051 1.00 0.00 100 LYS A N 14
ATOM 26167 C CA . LYS A 1 100 ? -16.408 -1.212 -0.947 1.00 0.00 100 LYS A CA 14
ATOM 26168 C C . LYS A 1 100 ? -16.282 0.293 -0.672 1.00 0.00 100 LYS A C 14
ATOM 26169 O O . LYS A 1 100 ? -16.419 1.105 -1.586 1.00 0.00 100 LYS A O 14
ATOM 26188 N N . GLU A 1 101 ? -15.959 0.669 0.564 1.00 0.00 101 GLU A N 14
ATOM 26189 C CA . GLU A 1 101 ? -15.701 2.047 0.997 1.00 0.00 101 GLU A CA 14
ATOM 26190 C C . GLU A 1 101 ? -14.556 2.712 0.231 1.00 0.00 101 GLU A C 14
ATOM 26191 O O . GLU A 1 101 ? -14.591 3.921 0.015 1.00 0.00 101 GLU A O 14
ATOM 26203 N N . ALA A 1 102 ? -13.560 1.944 -0.217 1.00 0.00 102 ALA A N 14
ATOM 26204 C CA . ALA A 1 102 ? -12.430 2.471 -0.980 1.00 0.00 102 ALA A CA 14
ATOM 26205 C C . ALA A 1 102 ? -12.867 3.213 -2.253 1.00 0.00 102 ALA A C 14
ATOM 26206 O O . ALA A 1 102 ? -12.340 4.280 -2.569 1.00 0.00 102 ALA A O 14
ATOM 26213 N N . ALA A 1 103 ? -13.863 2.667 -2.957 1.00 0.00 103 ALA A N 14
ATOM 26214 C CA . ALA A 1 103 ? -14.317 3.193 -4.239 1.00 0.00 103 ALA A CA 14
ATOM 26215 C C . ALA A 1 103 ? -15.043 4.540 -4.099 1.00 0.00 103 ALA A C 14
ATOM 26216 O O . ALA A 1 103 ? -14.807 5.449 -4.896 1.00 0.00 103 ALA A O 14
ATOM 26223 N N . ARG A 1 104 ? -15.879 4.700 -3.060 1.00 0.00 104 ARG A N 14
ATOM 26224 C CA . ARG A 1 104 ? -16.528 5.984 -2.730 1.00 0.00 104 ARG A CA 14
ATOM 26225 C C . ARG A 1 104 ? -15.601 6.968 -2.018 1.00 0.00 104 ARG A C 14
ATOM 26226 O O . ARG A 1 104 ? -15.705 8.169 -2.260 1.00 0.00 104 ARG A O 14
ATOM 26247 N N . GLN A 1 105 ? -14.658 6.497 -1.195 1.00 0.00 105 GLN A N 14
ATOM 26248 C CA . GLN A 1 105 ? -13.710 7.385 -0.507 1.00 0.00 105 GLN A CA 14
ATOM 26249 C C . GLN A 1 105 ? -12.680 7.994 -1.477 1.00 0.00 105 GLN A C 14
ATOM 26250 O O . GLN A 1 105 ? -12.252 9.132 -1.284 1.00 0.00 105 GLN A O 14
ATOM 26264 N N . ALA A 1 106 ? -12.356 7.295 -2.571 1.00 0.00 106 ALA A N 14
ATOM 26265 C CA . ALA A 1 106 ? -11.568 7.845 -3.676 1.00 0.00 106 ALA A CA 14
ATOM 26266 C C . ALA A 1 106 ? -12.253 9.044 -4.364 1.00 0.00 106 ALA A C 14
ATOM 26267 O O . ALA A 1 106 ? -11.561 9.940 -4.854 1.00 0.00 106 ALA A O 14
ATOM 26274 N N . GLU A 1 107 ? -13.593 9.119 -4.379 1.00 0.00 107 GLU A N 14
ATOM 26275 C CA . GLU A 1 107 ? -14.295 10.227 -5.054 1.00 0.00 107 GLU A CA 14
ATOM 26276 C C . GLU A 1 107 ? -14.044 11.589 -4.380 1.00 0.00 107 GLU A C 14
ATOM 26277 O O . GLU A 1 107 ? -13.996 12.619 -5.055 1.00 0.00 107 GLU A O 14
ATOM 26289 N N . GLU A 1 108 ? -13.806 11.600 -3.063 1.00 0.00 108 GLU A N 14
ATOM 26290 C CA . GLU A 1 108 ? -13.427 12.804 -2.308 1.00 0.00 108 GLU A CA 14
ATOM 26291 C C . GLU A 1 108 ? -12.074 13.381 -2.771 1.00 0.00 108 GLU A C 14
ATOM 26292 O O . GLU A 1 108 ? -11.877 14.597 -2.740 1.00 0.00 108 GLU A O 14
ATOM 26304 N N . VAL A 1 109 ? -11.155 12.526 -3.243 1.00 0.00 109 VAL A N 14
ATOM 26305 C CA . VAL A 1 109 ? -9.871 12.936 -3.840 1.00 0.00 109 VAL A CA 14
ATOM 26306 C C . VAL A 1 109 ? -10.068 13.424 -5.278 1.00 0.00 109 VAL A C 14
ATOM 26307 O O . VAL A 1 109 ? -9.555 14.481 -5.647 1.00 0.00 109 VAL A O 14
ATOM 26320 N N . ARG A 1 110 ? -10.868 12.703 -6.079 1.00 0.00 110 ARG A N 14
ATOM 26321 C CA . ARG A 1 110 ? -11.200 13.050 -7.480 1.00 0.00 110 ARG A CA 14
ATOM 26322 C C . ARG A 1 110 ? -11.884 14.417 -7.631 1.00 0.00 110 ARG A C 14
ATOM 26323 O O . ARG A 1 110 ? -11.722 15.061 -8.669 1.00 0.00 110 ARG A O 14
ATOM 26344 N N . LYS A 1 111 ? -12.611 14.878 -6.607 1.00 0.00 111 LYS A N 14
ATOM 26345 C CA . LYS A 1 111 ? -13.295 16.186 -6.575 1.00 0.00 111 LYS A CA 14
ATOM 26346 C C . LYS A 1 111 ? -12.339 17.387 -6.714 1.00 0.00 111 LYS A C 14
ATOM 26347 O O . LYS A 1 111 ? -12.725 18.387 -7.319 1.00 0.00 111 LYS A O 14
ATOM 26366 N N . ARG A 1 112 ? -11.105 17.276 -6.192 1.00 0.00 112 ARG A N 14
ATOM 26367 C CA . ARG A 1 112 ? -10.014 18.287 -6.126 1.00 0.00 112 ARG A CA 14
ATOM 26368 C C . ARG A 1 112 ? -10.361 19.634 -5.472 1.00 0.00 112 ARG A C 14
ATOM 26369 O O . ARG A 1 112 ? -9.737 19.998 -4.476 1.00 0.00 112 ARG A O 14
ATOM 26390 N N . GLY A 1 113 ? -11.312 20.382 -6.028 1.00 0.00 113 GLY A N 14
ATOM 26391 C CA . GLY A 1 113 ? -11.777 21.676 -5.513 1.00 0.00 113 GLY A CA 14
ATOM 26392 C C . GLY A 1 113 ? -10.778 22.836 -5.642 1.00 0.00 113 GLY A C 14
ATOM 26393 O O . GLY A 1 113 ? -10.813 23.763 -4.830 1.00 0.00 113 GLY A O 14
ATOM 26397 N N . SER A 1 114 ? -9.872 22.788 -6.628 1.00 0.00 114 SER A N 14
ATOM 26398 C CA . SER A 1 114 ? -8.831 23.808 -6.860 1.00 0.00 114 SER A CA 14
ATOM 26399 C C . SER A 1 114 ? -8.531 24.048 -8.348 1.00 0.00 114 SER A C 14
ATOM 26400 O O . SER A 1 114 ? -8.796 23.194 -9.200 1.00 0.00 114 SER A O 14
ATOM 26408 N N . LEU A 1 115 ? -7.973 25.227 -8.651 1.00 0.00 115 LEU A N 14
ATOM 26409 C CA . LEU A 1 115 ? -7.593 25.678 -10.001 1.00 0.00 115 LEU A CA 14
ATOM 26410 C C . LEU A 1 115 ? -6.092 25.898 -10.223 1.00 0.00 115 LEU A C 14
ATOM 26411 O O . LEU A 1 115 ? -5.638 25.878 -11.367 1.00 0.00 115 LEU A O 14
ATOM 26427 N N . GLU A 1 116 ? -5.330 26.149 -9.159 1.00 0.00 116 GLU A N 14
ATOM 26428 C CA . GLU A 1 116 ? -3.948 26.621 -9.257 1.00 0.00 116 GLU A CA 14
ATOM 26429 C C . GLU A 1 116 ? -3.060 26.041 -8.140 1.00 0.00 116 GLU A C 14
ATOM 26430 O O . GLU A 1 116 ? -3.494 25.898 -6.992 1.00 0.00 116 GLU A O 14
ATOM 26442 N N . HIS A 1 117 ? -1.811 25.718 -8.483 1.00 0.00 117 HIS A N 14
ATOM 26443 C CA . HIS A 1 117 ? -0.746 25.248 -7.578 1.00 0.00 117 HIS A CA 14
ATOM 26444 C C . HIS A 1 117 ? 0.557 26.081 -7.705 1.00 0.00 117 HIS A C 14
ATOM 26445 O O . HIS A 1 117 ? 1.470 25.932 -6.889 1.00 0.00 117 HIS A O 14
ATOM 26459 N N . HIS A 1 118 ? 0.635 26.979 -8.697 1.00 0.00 118 HIS A N 14
ATOM 26460 C CA . HIS A 1 118 ? 1.708 27.951 -8.942 1.00 0.00 118 HIS A CA 14
ATOM 26461 C C . HIS A 1 118 ? 1.168 29.391 -8.756 1.00 0.00 118 HIS A C 14
ATOM 26462 O O . HIS A 1 118 ? 0.471 29.653 -7.770 1.00 0.00 118 HIS A O 14
ATOM 26476 N N . HIS A 1 119 ? 1.484 30.340 -9.651 1.00 0.00 119 HIS A N 14
ATOM 26477 C CA . HIS A 1 119 ? 0.980 31.728 -9.603 1.00 0.00 119 HIS A CA 14
ATOM 26478 C C . HIS A 1 119 ? 0.263 32.201 -10.887 1.00 0.00 119 HIS A C 14
ATOM 26479 O O . HIS A 1 119 ? -0.671 33.004 -10.792 1.00 0.00 119 HIS A O 14
ATOM 26493 N N . HIS A 1 120 ? 0.699 31.759 -12.075 1.00 0.00 120 HIS A N 14
ATOM 26494 C CA . HIS A 1 120 ? 0.208 32.230 -13.385 1.00 0.00 120 HIS A CA 14
ATOM 26495 C C . HIS A 1 120 ? -0.118 31.075 -14.368 1.00 0.00 120 HIS A C 14
ATOM 26496 O O . HIS A 1 120 ? -0.077 31.260 -15.589 1.00 0.00 120 HIS A O 14
ATOM 26510 N N . HIS A 1 121 ? -0.407 29.870 -13.867 1.00 0.00 121 HIS A N 14
ATOM 26511 C CA . HIS A 1 121 ? -0.625 28.664 -14.679 1.00 0.00 121 HIS A CA 14
ATOM 26512 C C . HIS A 1 121 ? -2.107 28.456 -15.059 1.00 0.00 121 HIS A C 14
ATOM 26513 O O . HIS A 1 121 ? -3.021 28.923 -14.369 1.00 0.00 121 HIS A O 14
ATOM 26527 N N . HIS A 1 122 ? -2.345 27.731 -16.160 1.00 0.00 122 HIS A N 14
ATOM 26528 C CA . HIS A 1 122 ? -3.673 27.279 -16.606 1.00 0.00 122 HIS A CA 14
ATOM 26529 C C . HIS A 1 122 ? -4.141 25.995 -15.886 1.00 0.00 122 HIS A C 14
ATOM 26530 O O . HIS A 1 122 ? -5.371 25.821 -15.727 1.00 0.00 122 HIS A O 14
ATOM 26545 N N . GLY A 1 1 ? -8.926 16.832 -0.785 1.00 0.00 1 GLY A N 15
ATOM 26546 C CA . GLY A 1 1 ? -8.516 16.948 -2.198 1.00 0.00 1 GLY A CA 15
ATOM 26547 C C . GLY A 1 1 ? -7.718 18.220 -2.431 1.00 0.00 1 GLY A C 15
ATOM 26548 O O . GLY A 1 1 ? -6.792 18.517 -1.681 1.00 0.00 1 GLY A O 15
ATOM 26554 N N . GLU A 1 2 ? -8.105 18.996 -3.452 1.00 0.00 2 GLU A N 15
ATOM 26555 C CA . GLU A 1 2 ? -7.626 20.348 -3.831 1.00 0.00 2 GLU A CA 15
ATOM 26556 C C . GLU A 1 2 ? -6.142 20.510 -4.245 1.00 0.00 2 GLU A C 15
ATOM 26557 O O . GLU A 1 2 ? -5.862 21.240 -5.200 1.00 0.00 2 GLU A O 15
ATOM 26569 N N . THR A 1 3 ? -5.198 19.818 -3.601 1.00 0.00 3 THR A N 15
ATOM 26570 C CA . THR A 1 3 ? -3.740 19.942 -3.828 1.00 0.00 3 THR A CA 15
ATOM 26571 C C . THR A 1 3 ? -3.115 18.569 -4.097 1.00 0.00 3 THR A C 15
ATOM 26572 O O . THR A 1 3 ? -3.524 17.577 -3.494 1.00 0.00 3 THR A O 15
ATOM 26583 N N . LYS A 1 4 ? -2.110 18.481 -4.983 1.00 0.00 4 LYS A N 15
ATOM 26584 C CA . LYS A 1 4 ? -1.527 17.197 -5.440 1.00 0.00 4 LYS A CA 15
ATOM 26585 C C . LYS A 1 4 ? -0.871 16.386 -4.320 1.00 0.00 4 LYS A C 15
ATOM 26586 O O . LYS A 1 4 ? -1.053 15.173 -4.240 1.00 0.00 4 LYS A O 15
ATOM 26605 N N . ALA A 1 5 ? -0.165 17.068 -3.420 1.00 0.00 5 ALA A N 15
ATOM 26606 C CA . ALA A 1 5 ? 0.495 16.448 -2.278 1.00 0.00 5 ALA A CA 15
ATOM 26607 C C . ALA A 1 5 ? -0.525 15.947 -1.235 1.00 0.00 5 ALA A C 15
ATOM 26608 O O . ALA A 1 5 ? -0.375 14.850 -0.689 1.00 0.00 5 ALA A O 15
ATOM 26615 N N . LYS A 1 6 ? -1.611 16.710 -1.026 1.00 0.00 6 LYS A N 15
ATOM 26616 C CA . LYS A 1 6 ? -2.745 16.310 -0.177 1.00 0.00 6 LYS A CA 15
ATOM 26617 C C . LYS A 1 6 ? -3.465 15.097 -0.763 1.00 0.00 6 LYS A C 15
ATOM 26618 O O . LYS A 1 6 ? -3.632 14.117 -0.050 1.00 0.00 6 LYS A O 15
ATOM 26637 N N . ALA A 1 7 ? -3.789 15.101 -2.057 1.00 0.00 7 ALA A N 15
ATOM 26638 C CA . ALA A 1 7 ? -4.403 13.973 -2.756 1.00 0.00 7 ALA A CA 15
ATOM 26639 C C . ALA A 1 7 ? -3.572 12.680 -2.629 1.00 0.00 7 ALA A C 15
ATOM 26640 O O . ALA A 1 7 ? -4.124 11.617 -2.342 1.00 0.00 7 ALA A O 15
ATOM 26647 N N . ALA A 1 8 ? -2.242 12.761 -2.755 1.00 0.00 8 ALA A N 15
ATOM 26648 C CA . ALA A 1 8 ? -1.360 11.611 -2.551 1.00 0.00 8 ALA A CA 15
ATOM 26649 C C . ALA A 1 8 ? -1.403 11.083 -1.104 1.00 0.00 8 ALA A C 15
ATOM 26650 O O . ALA A 1 8 ? -1.636 9.891 -0.893 1.00 0.00 8 ALA A O 15
ATOM 26657 N N . GLN A 1 9 ? -1.259 11.956 -0.099 1.00 0.00 9 GLN A N 15
ATOM 26658 C CA . GLN A 1 9 ? -1.362 11.571 1.316 1.00 0.00 9 GLN A CA 15
ATOM 26659 C C . GLN A 1 9 ? -2.743 11.010 1.678 1.00 0.00 9 GLN A C 15
ATOM 26660 O O . GLN A 1 9 ? -2.835 10.005 2.380 1.00 0.00 9 GLN A O 15
ATOM 26674 N N . GLU A 1 10 ? -3.810 11.611 1.155 1.00 0.00 10 GLU A N 15
ATOM 26675 C CA . GLU A 1 10 ? -5.200 11.191 1.342 1.00 0.00 10 GLU A CA 15
ATOM 26676 C C . GLU A 1 10 ? -5.448 9.803 0.749 1.00 0.00 10 GLU A C 15
ATOM 26677 O O . GLU A 1 10 ? -6.241 9.055 1.314 1.00 0.00 10 GLU A O 15
ATOM 26689 N N . ALA A 1 11 ? -4.748 9.423 -0.327 1.00 0.00 11 ALA A N 15
ATOM 26690 C CA . ALA A 1 11 ? -4.906 8.104 -0.930 1.00 0.00 11 ALA A CA 15
ATOM 26691 C C . ALA A 1 11 ? -4.499 6.985 0.052 1.00 0.00 11 ALA A C 15
ATOM 26692 O O . ALA A 1 11 ? -5.287 6.082 0.341 1.00 0.00 11 ALA A O 15
ATOM 26699 N N . LEU A 1 12 ? -3.316 7.089 0.668 1.00 0.00 12 LEU A N 15
ATOM 26700 C CA . LEU A 1 12 ? -2.851 6.134 1.677 1.00 0.00 12 LEU A CA 15
ATOM 26701 C C . LEU A 1 12 ? -3.624 6.285 2.995 1.00 0.00 12 LEU A C 15
ATOM 26702 O O . LEU A 1 12 ? -4.052 5.296 3.590 1.00 0.00 12 LEU A O 15
ATOM 26718 N N . ARG A 1 13 ? -3.858 7.520 3.444 1.00 0.00 13 ARG A N 15
ATOM 26719 C CA . ARG A 1 13 ? -4.576 7.807 4.691 1.00 0.00 13 ARG A CA 15
ATOM 26720 C C . ARG A 1 13 ? -5.977 7.199 4.696 1.00 0.00 13 ARG A C 15
ATOM 26721 O O . ARG A 1 13 ? -6.360 6.531 5.657 1.00 0.00 13 ARG A O 15
ATOM 26742 N N . ALA A 1 14 ? -6.716 7.369 3.606 1.00 0.00 14 ALA A N 15
ATOM 26743 C CA . ALA A 1 14 ? -8.010 6.735 3.426 1.00 0.00 14 ALA A CA 15
ATOM 26744 C C . ALA A 1 14 ? -7.883 5.214 3.331 1.00 0.00 14 ALA A C 15
ATOM 26745 O O . ALA A 1 14 ? -8.696 4.513 3.922 1.00 0.00 14 ALA A O 15
ATOM 26752 N N . ALA A 1 15 ? -6.837 4.685 2.686 1.00 0.00 15 ALA A N 15
ATOM 26753 C CA . ALA A 1 15 ? -6.589 3.244 2.616 1.00 0.00 15 ALA A CA 15
ATOM 26754 C C . ALA A 1 15 ? -6.434 2.583 4.000 1.00 0.00 15 ALA A C 15
ATOM 26755 O O . ALA A 1 15 ? -6.857 1.441 4.179 1.00 0.00 15 ALA A O 15
ATOM 26762 N N . ARG A 1 16 ? -5.908 3.305 4.999 1.00 0.00 16 ARG A N 15
ATOM 26763 C CA . ARG A 1 16 ? -5.871 2.854 6.399 1.00 0.00 16 ARG A CA 15
ATOM 26764 C C . ARG A 1 16 ? -7.272 2.820 7.021 1.00 0.00 16 ARG A C 15
ATOM 26765 O O . ARG A 1 16 ? -7.610 1.856 7.698 1.00 0.00 16 ARG A O 15
ATOM 26786 N N . GLU A 1 17 ? -8.096 3.834 6.765 1.00 0.00 17 GLU A N 15
ATOM 26787 C CA . GLU A 1 17 ? -9.468 3.961 7.288 1.00 0.00 17 GLU A CA 15
ATOM 26788 C C . GLU A 1 17 ? -10.462 2.957 6.668 1.00 0.00 17 GLU A C 15
ATOM 26789 O O . GLU A 1 17 ? -11.252 2.342 7.386 1.00 0.00 17 GLU A O 15
ATOM 26801 N N . GLN A 1 18 ? -10.417 2.766 5.347 1.00 0.00 18 GLN A N 15
ATOM 26802 C CA . GLN A 1 18 ? -11.320 1.880 4.594 1.00 0.00 18 GLN A CA 15
ATOM 26803 C C . GLN A 1 18 ? -10.999 0.385 4.762 1.00 0.00 18 GLN A C 15
ATOM 26804 O O . GLN A 1 18 ? -11.872 -0.457 4.539 1.00 0.00 18 GLN A O 15
ATOM 26818 N N . ALA A 1 19 ? -9.769 0.045 5.166 1.00 0.00 19 ALA A N 15
ATOM 26819 C CA . ALA A 1 19 ? -9.320 -1.333 5.334 1.00 0.00 19 ALA A CA 15
ATOM 26820 C C . ALA A 1 19 ? -10.149 -2.059 6.411 1.00 0.00 19 ALA A C 15
ATOM 26821 O O . ALA A 1 19 ? -10.149 -1.679 7.584 1.00 0.00 19 ALA A O 15
ATOM 26828 N N . THR A 1 20 ? -10.859 -3.118 6.006 1.00 0.00 20 THR A N 15
ATOM 26829 C CA . THR A 1 20 ? -11.874 -3.803 6.835 1.00 0.00 20 THR A CA 15
ATOM 26830 C C . THR A 1 20 ? -11.293 -4.709 7.934 1.00 0.00 20 THR A C 15
ATOM 26831 O O . THR A 1 20 ? -12.038 -5.221 8.773 1.00 0.00 20 THR A O 15
ATOM 26842 N N . THR A 1 21 ? -9.971 -4.909 7.947 1.00 0.00 21 THR A N 15
ATOM 26843 C CA . THR A 1 21 ? -9.228 -5.710 8.939 1.00 0.00 21 THR A CA 15
ATOM 26844 C C . THR A 1 21 ? -8.235 -4.841 9.723 1.00 0.00 21 THR A C 15
ATOM 26845 O O . THR A 1 21 ? -7.553 -4.003 9.125 1.00 0.00 21 THR A O 15
ATOM 26856 N N . PRO A 1 22 ? -8.094 -5.056 11.046 1.00 0.00 22 PRO A N 15
ATOM 26857 C CA . PRO A 1 22 ? -7.140 -4.340 11.898 1.00 0.00 22 PRO A CA 15
ATOM 26858 C C . PRO A 1 22 ? -5.680 -4.620 11.509 1.00 0.00 22 PRO A C 15
ATOM 26859 O O . PRO A 1 22 ? -4.822 -3.741 11.620 1.00 0.00 22 PRO A O 15
ATOM 26870 N N . GLU A 1 23 ? -5.398 -5.823 11.001 1.00 0.00 23 GLU A N 15
ATOM 26871 C CA . GLU A 1 23 ? -4.074 -6.215 10.516 1.00 0.00 23 GLU A CA 15
ATOM 26872 C C . GLU A 1 23 ? -3.720 -5.504 9.206 1.00 0.00 23 GLU A C 15
ATOM 26873 O O . GLU A 1 23 ? -2.557 -5.165 8.996 1.00 0.00 23 GLU A O 15
ATOM 26885 N N . ALA A 1 24 ? -4.707 -5.191 8.359 1.00 0.00 24 ALA A N 15
ATOM 26886 C CA . ALA A 1 24 ? -4.493 -4.333 7.204 1.00 0.00 24 ALA A CA 15
ATOM 26887 C C . ALA A 1 24 ? -4.245 -2.869 7.609 1.00 0.00 24 ALA A C 15
ATOM 26888 O O . ALA A 1 24 ? -3.337 -2.236 7.074 1.00 0.00 24 ALA A O 15
ATOM 26895 N N . GLN A 1 25 ? -4.972 -2.338 8.601 1.00 0.00 25 GLN A N 15
ATOM 26896 C CA . GLN A 1 25 ? -4.794 -0.946 9.051 1.00 0.00 25 GLN A CA 15
ATOM 26897 C C . GLN A 1 25 ? -3.388 -0.694 9.631 1.00 0.00 25 GLN A C 15
ATOM 26898 O O . GLN A 1 25 ? -2.723 0.269 9.245 1.00 0.00 25 GLN A O 15
ATOM 26912 N N . LYS A 1 26 ? -2.891 -1.580 10.507 1.00 0.00 26 LYS A N 15
ATOM 26913 C CA . LYS A 1 26 ? -1.532 -1.461 11.075 1.00 0.00 26 LYS A CA 15
ATOM 26914 C C . LYS A 1 26 ? -0.432 -1.678 10.028 1.00 0.00 26 LYS A C 15
ATOM 26915 O O . LYS A 1 26 ? 0.625 -1.053 10.096 1.00 0.00 26 LYS A O 15
ATOM 26934 N N . ALA A 1 27 ? -0.688 -2.536 9.042 1.00 0.00 27 ALA A N 15
ATOM 26935 C CA . ALA A 1 27 ? 0.225 -2.787 7.926 1.00 0.00 27 ALA A CA 15
ATOM 26936 C C . ALA A 1 27 ? 0.347 -1.582 6.972 1.00 0.00 27 ALA A C 15
ATOM 26937 O O . ALA A 1 27 ? 1.440 -1.280 6.490 1.00 0.00 27 ALA A O 15
ATOM 26944 N N . LEU A 1 28 ? -0.755 -0.858 6.745 1.00 0.00 28 LEU A N 15
ATOM 26945 C CA . LEU A 1 28 ? -0.791 0.419 6.018 1.00 0.00 28 LEU A CA 15
ATOM 26946 C C . LEU A 1 28 ? 0.119 1.475 6.665 1.00 0.00 28 LEU A C 15
ATOM 26947 O O . LEU A 1 28 ? 0.889 2.151 5.980 1.00 0.00 28 LEU A O 15
ATOM 26963 N N . GLU A 1 29 ? 0.054 1.583 7.994 1.00 0.00 29 GLU A N 15
ATOM 26964 C CA . GLU A 1 29 ? 0.891 2.496 8.782 1.00 0.00 29 GLU A CA 15
ATOM 26965 C C . GLU A 1 29 ? 2.389 2.166 8.680 1.00 0.00 29 GLU A C 15
ATOM 26966 O O . GLU A 1 29 ? 3.215 3.068 8.809 1.00 0.00 29 GLU A O 15
ATOM 26978 N N . GLU A 1 30 ? 2.762 0.908 8.413 1.00 0.00 30 GLU A N 15
ATOM 26979 C CA . GLU A 1 30 ? 4.169 0.525 8.245 1.00 0.00 30 GLU A CA 15
ATOM 26980 C C . GLU A 1 30 ? 4.828 1.248 7.062 1.00 0.00 30 GLU A C 15
ATOM 26981 O O . GLU A 1 30 ? 5.919 1.802 7.205 1.00 0.00 30 GLU A O 15
ATOM 26993 N N . LEU A 1 31 ? 4.150 1.295 5.907 1.00 0.00 31 LEU A N 15
ATOM 26994 C CA . LEU A 1 31 ? 4.660 2.005 4.733 1.00 0.00 31 LEU A CA 15
ATOM 26995 C C . LEU A 1 31 ? 4.777 3.514 5.029 1.00 0.00 31 LEU A C 15
ATOM 26996 O O . LEU A 1 31 ? 5.809 4.137 4.786 1.00 0.00 31 LEU A O 15
ATOM 27012 N N . GLU A 1 32 ? 3.731 4.087 5.629 1.00 0.00 32 GLU A N 15
ATOM 27013 C CA . GLU A 1 32 ? 3.606 5.523 5.954 1.00 0.00 32 GLU A CA 15
ATOM 27014 C C . GLU A 1 32 ? 4.745 6.053 6.835 1.00 0.00 32 GLU A C 15
ATOM 27015 O O . GLU A 1 32 ? 5.109 7.221 6.712 1.00 0.00 32 GLU A O 15
ATOM 27027 N N . LYS A 1 33 ? 5.353 5.211 7.680 1.00 0.00 33 LYS A N 15
ATOM 27028 C CA . LYS A 1 33 ? 6.456 5.594 8.575 1.00 0.00 33 LYS A CA 15
ATOM 27029 C C . LYS A 1 33 ? 7.722 5.890 7.775 1.00 0.00 33 LYS A C 15
ATOM 27030 O O . LYS A 1 33 ? 8.510 6.761 8.143 1.00 0.00 33 LYS A O 15
ATOM 27049 N N . VAL A 1 34 ? 7.875 5.196 6.648 1.00 0.00 34 VAL A N 15
ATOM 27050 C CA . VAL A 1 34 ? 8.928 5.429 5.660 1.00 0.00 34 VAL A CA 15
ATOM 27051 C C . VAL A 1 34 ? 8.608 6.633 4.785 1.00 0.00 34 VAL A C 15
ATOM 27052 O O . VAL A 1 34 ? 9.446 7.522 4.633 1.00 0.00 34 VAL A O 15
ATOM 27065 N N . LEU A 1 35 ? 7.381 6.710 4.254 1.00 0.00 35 LEU A N 15
ATOM 27066 C CA . LEU A 1 35 ? 6.980 7.830 3.397 1.00 0.00 35 LEU A CA 15
ATOM 27067 C C . LEU A 1 35 ? 7.015 9.170 4.152 1.00 0.00 35 LEU A C 15
ATOM 27068 O O . LEU A 1 35 ? 7.236 10.214 3.541 1.00 0.00 35 LEU A O 15
ATOM 27084 N N . LYS A 1 36 ? 6.864 9.156 5.484 1.00 0.00 36 LYS A N 15
ATOM 27085 C CA . LYS A 1 36 ? 6.961 10.346 6.340 1.00 0.00 36 LYS A CA 15
ATOM 27086 C C . LYS A 1 36 ? 8.303 11.077 6.216 1.00 0.00 36 LYS A C 15
ATOM 27087 O O . LYS A 1 36 ? 8.361 12.291 6.406 1.00 0.00 36 LYS A O 15
ATOM 27106 N N . THR A 1 37 ? 9.366 10.337 5.886 1.00 0.00 37 THR A N 15
ATOM 27107 C CA . THR A 1 37 ? 10.713 10.854 5.598 1.00 0.00 37 THR A CA 15
ATOM 27108 C C . THR A 1 37 ? 11.109 10.724 4.110 1.00 0.00 37 THR A C 15
ATOM 27109 O O . THR A 1 37 ? 12.247 11.017 3.735 1.00 0.00 37 THR A O 15
ATOM 27120 N N . ALA A 1 38 ? 10.177 10.319 3.235 1.00 0.00 38 ALA A N 15
ATOM 27121 C CA . ALA A 1 38 ? 10.411 10.231 1.785 1.00 0.00 38 ALA A CA 15
ATOM 27122 C C . ALA A 1 38 ? 10.151 11.577 1.068 1.00 0.00 38 ALA A C 15
ATOM 27123 O O . ALA A 1 38 ? 9.530 12.494 1.616 1.00 0.00 38 ALA A O 15
ATOM 27130 N N . SER A 1 39 ? 10.640 11.701 -0.168 1.00 0.00 39 SER A N 15
ATOM 27131 C CA . SER A 1 39 ? 10.609 12.941 -0.967 1.00 0.00 39 SER A CA 15
ATOM 27132 C C . SER A 1 39 ? 9.226 13.147 -1.613 1.00 0.00 39 SER A C 15
ATOM 27133 O O . SER A 1 39 ? 8.595 12.159 -1.995 1.00 0.00 39 SER A O 15
ATOM 27141 N N . PRO A 1 40 ? 8.721 14.390 -1.755 1.00 0.00 40 PRO A N 15
ATOM 27142 C CA . PRO A 1 40 ? 7.318 14.656 -2.101 1.00 0.00 40 PRO A CA 15
ATOM 27143 C C . PRO A 1 40 ? 6.885 14.216 -3.508 1.00 0.00 40 PRO A C 15
ATOM 27144 O O . PRO A 1 40 ? 5.740 13.802 -3.698 1.00 0.00 40 PRO A O 15
ATOM 27155 N N . GLU A 1 41 ? 7.765 14.291 -4.506 1.00 0.00 41 GLU A N 15
ATOM 27156 C CA . GLU A 1 41 ? 7.454 13.840 -5.869 1.00 0.00 41 GLU A CA 15
ATOM 27157 C C . GLU A 1 41 ? 7.423 12.304 -5.957 1.00 0.00 41 GLU A C 15
ATOM 27158 O O . GLU A 1 41 ? 6.524 11.723 -6.570 1.00 0.00 41 GLU A O 15
ATOM 27170 N N . GLN A 1 42 ? 8.344 11.635 -5.254 1.00 0.00 42 GLN A N 15
ATOM 27171 C CA . GLN A 1 42 ? 8.333 10.184 -5.060 1.00 0.00 42 GLN A CA 15
ATOM 27172 C C . GLN A 1 42 ? 7.138 9.733 -4.221 1.00 0.00 42 GLN A C 15
ATOM 27173 O O . GLN A 1 42 ? 6.629 8.636 -4.433 1.00 0.00 42 GLN A O 15
ATOM 27187 N N . TRP A 1 43 ? 6.647 10.584 -3.321 1.00 0.00 43 TRP A N 15
ATOM 27188 C CA . TRP A 1 43 ? 5.419 10.354 -2.568 1.00 0.00 43 TRP A CA 15
ATOM 27189 C C . TRP A 1 43 ? 4.215 10.236 -3.508 1.00 0.00 43 TRP A C 15
ATOM 27190 O O . TRP A 1 43 ? 3.424 9.305 -3.383 1.00 0.00 43 TRP A O 15
ATOM 27211 N N . ARG A 1 44 ? 4.110 11.132 -4.498 1.00 0.00 44 ARG A N 15
ATOM 27212 C CA . ARG A 1 44 ? 3.046 11.123 -5.517 1.00 0.00 44 ARG A CA 15
ATOM 27213 C C . ARG A 1 44 ? 3.150 9.881 -6.404 1.00 0.00 44 ARG A C 15
ATOM 27214 O O . ARG A 1 44 ? 2.151 9.201 -6.637 1.00 0.00 44 ARG A O 15
ATOM 27235 N N . GLN A 1 45 ? 4.372 9.557 -6.837 1.00 0.00 45 GLN A N 15
ATOM 27236 C CA . GLN A 1 45 ? 4.666 8.351 -7.616 1.00 0.00 45 GLN A CA 15
ATOM 27237 C C . GLN A 1 45 ? 4.293 7.069 -6.857 1.00 0.00 45 GLN A C 15
ATOM 27238 O O . GLN A 1 45 ? 3.672 6.168 -7.423 1.00 0.00 45 GLN A O 15
ATOM 27252 N N . ALA A 1 46 ? 4.647 6.993 -5.570 1.00 0.00 46 ALA A N 15
ATOM 27253 C CA . ALA A 1 46 ? 4.343 5.849 -4.728 1.00 0.00 46 ALA A CA 15
ATOM 27254 C C . ALA A 1 46 ? 2.844 5.742 -4.440 1.00 0.00 46 ALA A C 15
ATOM 27255 O O . ALA A 1 46 ? 2.251 4.697 -4.699 1.00 0.00 46 ALA A O 15
ATOM 27262 N N . ALA A 1 47 ? 2.208 6.818 -3.962 1.00 0.00 47 ALA A N 15
ATOM 27263 C CA . ALA A 1 47 ? 0.822 6.783 -3.507 1.00 0.00 47 ALA A CA 15
ATOM 27264 C C . ALA A 1 47 ? -0.131 6.279 -4.606 1.00 0.00 47 ALA A C 15
ATOM 27265 O O . ALA A 1 47 ? -1.111 5.602 -4.304 1.00 0.00 47 ALA A O 15
ATOM 27272 N N . GLU A 1 48 ? 0.186 6.544 -5.881 1.00 0.00 48 GLU A N 15
ATOM 27273 C CA . GLU A 1 48 ? -0.561 6.014 -7.025 1.00 0.00 48 GLU A CA 15
ATOM 27274 C C . GLU A 1 48 ? -0.596 4.476 -7.048 1.00 0.00 48 GLU A C 15
ATOM 27275 O O . GLU A 1 48 ? -1.680 3.900 -7.103 1.00 0.00 48 GLU A O 15
ATOM 27287 N N . LYS A 1 49 ? 0.554 3.790 -6.943 1.00 0.00 49 LYS A N 15
ATOM 27288 C CA . LYS A 1 49 ? 0.614 2.316 -6.965 1.00 0.00 49 LYS A CA 15
ATOM 27289 C C . LYS A 1 49 ? 0.154 1.730 -5.633 1.00 0.00 49 LYS A C 15
ATOM 27290 O O . LYS A 1 49 ? -0.567 0.735 -5.623 1.00 0.00 49 LYS A O 15
ATOM 27309 N N . ILE A 1 50 ? 0.480 2.394 -4.518 1.00 0.00 50 ILE A N 15
ATOM 27310 C CA . ILE A 1 50 ? -0.002 2.020 -3.179 1.00 0.00 50 ILE A CA 15
ATOM 27311 C C . ILE A 1 50 ? -1.531 1.914 -3.200 1.00 0.00 50 ILE A C 15
ATOM 27312 O O . ILE A 1 50 ? -2.094 0.900 -2.800 1.00 0.00 50 ILE A O 15
ATOM 27328 N N . PHE A 1 51 ? -2.198 2.947 -3.717 1.00 0.00 51 PHE A N 15
ATOM 27329 C CA . PHE A 1 51 ? -3.652 3.039 -3.726 1.00 0.00 51 PHE A CA 15
ATOM 27330 C C . PHE A 1 51 ? -4.308 2.195 -4.820 1.00 0.00 51 PHE A C 15
ATOM 27331 O O . PHE A 1 51 ? -5.388 1.639 -4.610 1.00 0.00 51 PHE A O 15
ATOM 27348 N N . GLU A 1 52 ? -3.628 2.026 -5.956 1.00 0.00 52 GLU A N 15
ATOM 27349 C CA . GLU A 1 52 ? -4.038 1.074 -6.987 1.00 0.00 52 GLU A CA 15
ATOM 27350 C C . GLU A 1 52 ? -4.082 -0.354 -6.426 1.00 0.00 52 GLU A C 15
ATOM 27351 O O . GLU A 1 52 ? -5.040 -1.066 -6.701 1.00 0.00 52 GLU A O 15
ATOM 27363 N N . ALA A 1 53 ? -3.125 -0.774 -5.589 1.00 0.00 53 ALA A N 15
ATOM 27364 C CA . ALA A 1 53 ? -3.077 -2.131 -5.055 1.00 0.00 53 ALA A CA 15
ATOM 27365 C C . ALA A 1 53 ? -4.395 -2.531 -4.379 1.00 0.00 53 ALA A C 15
ATOM 27366 O O . ALA A 1 53 ? -4.971 -3.569 -4.697 1.00 0.00 53 ALA A O 15
ATOM 27373 N N . PHE A 1 54 ? -4.928 -1.676 -3.509 1.00 0.00 54 PHE A N 15
ATOM 27374 C CA . PHE A 1 54 ? -6.172 -1.933 -2.787 1.00 0.00 54 PHE A CA 15
ATOM 27375 C C . PHE A 1 54 ? -7.374 -2.017 -3.732 1.00 0.00 54 PHE A C 15
ATOM 27376 O O . PHE A 1 54 ? -8.331 -2.733 -3.439 1.00 0.00 54 PHE A O 15
ATOM 27393 N N . ARG A 1 55 ? -7.314 -1.339 -4.886 1.00 0.00 55 ARG A N 15
ATOM 27394 C CA . ARG A 1 55 ? -8.331 -1.394 -5.943 1.00 0.00 55 ARG A CA 15
ATOM 27395 C C . ARG A 1 55 ? -8.250 -2.693 -6.744 1.00 0.00 55 ARG A C 15
ATOM 27396 O O . ARG A 1 55 ? -9.268 -3.207 -7.199 1.00 0.00 55 ARG A O 15
ATOM 27417 N N . GLU A 1 56 ? -7.046 -3.237 -6.920 1.00 0.00 56 GLU A N 15
ATOM 27418 C CA . GLU A 1 56 ? -6.832 -4.488 -7.631 1.00 0.00 56 GLU A CA 15
ATOM 27419 C C . GLU A 1 56 ? -7.156 -5.691 -6.749 1.00 0.00 56 GLU A C 15
ATOM 27420 O O . GLU A 1 56 ? -7.961 -6.534 -7.143 1.00 0.00 56 GLU A O 15
ATOM 27432 N N . ALA A 1 57 ? -6.599 -5.753 -5.539 1.00 0.00 57 ALA A N 15
ATOM 27433 C CA . ALA A 1 57 ? -6.820 -6.858 -4.606 1.00 0.00 57 ALA A CA 15
ATOM 27434 C C . ALA A 1 57 ? -8.299 -7.053 -4.281 1.00 0.00 57 ALA A C 15
ATOM 27435 O O . ALA A 1 57 ? -8.789 -8.178 -4.262 1.00 0.00 57 ALA A O 15
ATOM 27442 N N . SER A 1 58 ? -9.024 -5.950 -4.128 1.00 0.00 58 SER A N 15
ATOM 27443 C CA . SER A 1 58 ? -10.479 -5.986 -3.901 1.00 0.00 58 SER A CA 15
ATOM 27444 C C . SER A 1 58 ? -11.281 -6.513 -5.099 1.00 0.00 58 SER A C 15
ATOM 27445 O O . SER A 1 58 ? -12.349 -7.101 -4.919 1.00 0.00 58 SER A O 15
ATOM 27453 N N . ASN A 1 59 ? -10.747 -6.379 -6.315 1.00 0.00 59 ASN A N 15
ATOM 27454 C CA . ASN A 1 59 ? -11.286 -6.994 -7.531 1.00 0.00 59 ASN A CA 15
ATOM 27455 C C . ASN A 1 59 ? -10.829 -8.469 -7.717 1.00 0.00 59 ASN A C 15
ATOM 27456 O O . ASN A 1 59 ? -11.322 -9.165 -8.606 1.00 0.00 59 ASN A O 15
ATOM 27467 N N . GLY A 1 60 ? -9.924 -8.960 -6.858 1.00 0.00 60 GLY A N 15
ATOM 27468 C CA . GLY A 1 60 ? -9.372 -10.320 -6.844 1.00 0.00 60 GLY A CA 15
ATOM 27469 C C . GLY A 1 60 ? -7.923 -10.422 -7.335 1.00 0.00 60 GLY A C 15
ATOM 27470 O O . GLY A 1 60 ? -7.432 -11.528 -7.562 1.00 0.00 60 GLY A O 15
ATOM 27474 N N . ASN A 1 61 ? -7.220 -9.293 -7.489 1.00 0.00 61 ASN A N 15
ATOM 27475 C CA . ASN A 1 61 ? -5.874 -9.209 -8.051 1.00 0.00 61 ASN A CA 15
ATOM 27476 C C . ASN A 1 61 ? -4.801 -9.137 -6.951 1.00 0.00 61 ASN A C 15
ATOM 27477 O O . ASN A 1 61 ? -3.960 -8.244 -6.949 1.00 0.00 61 ASN A O 15
ATOM 27488 N N . THR A 1 62 ? -4.802 -10.056 -5.990 1.00 0.00 62 THR A N 15
ATOM 27489 C CA . THR A 1 62 ? -3.747 -10.118 -4.956 1.00 0.00 62 THR A CA 15
ATOM 27490 C C . THR A 1 62 ? -2.335 -10.115 -5.574 1.00 0.00 62 THR A C 15
ATOM 27491 O O . THR A 1 62 ? -1.468 -9.342 -5.167 1.00 0.00 62 THR A O 15
ATOM 27502 N N . GLU A 1 63 ? -2.133 -10.884 -6.650 1.00 0.00 63 GLU A N 15
ATOM 27503 C CA . GLU A 1 63 ? -0.850 -11.020 -7.354 1.00 0.00 63 GLU A CA 15
ATOM 27504 C C . GLU A 1 63 ? -0.380 -9.740 -8.064 1.00 0.00 63 GLU A C 15
ATOM 27505 O O . GLU A 1 63 ? 0.822 -9.496 -8.175 1.00 0.00 63 GLU A O 15
ATOM 27517 N N . LYS A 1 64 ? -1.321 -8.911 -8.530 1.00 0.00 64 LYS A N 15
ATOM 27518 C CA . LYS A 1 64 ? -1.039 -7.597 -9.121 1.00 0.00 64 LYS A CA 15
ATOM 27519 C C . LYS A 1 64 ? -0.885 -6.541 -8.036 1.00 0.00 64 LYS A C 15
ATOM 27520 O O . LYS A 1 64 ? 0.098 -5.804 -8.025 1.00 0.00 64 LYS A O 15
ATOM 27539 N N . ALA A 1 65 ? -1.834 -6.466 -7.106 1.00 0.00 65 ALA A N 15
ATOM 27540 C CA . ALA A 1 65 ? -1.808 -5.504 -6.025 1.00 0.00 65 ALA A CA 15
ATOM 27541 C C . ALA A 1 65 ? -0.496 -5.549 -5.234 1.00 0.00 65 ALA A C 15
ATOM 27542 O O . ALA A 1 65 ? 0.089 -4.512 -4.923 1.00 0.00 65 ALA A O 15
ATOM 27549 N N . LYS A 1 66 ? 0.025 -6.757 -4.996 1.00 0.00 66 LYS A N 15
ATOM 27550 C CA . LYS A 1 66 ? 1.316 -6.921 -4.294 1.00 0.00 66 LYS A CA 15
ATOM 27551 C C . LYS A 1 66 ? 2.491 -6.325 -5.090 1.00 0.00 66 LYS A C 15
ATOM 27552 O O . LYS A 1 66 ? 3.425 -5.783 -4.499 1.00 0.00 66 LYS A O 15
ATOM 27571 N N . LYS A 1 67 ? 2.427 -6.391 -6.429 1.00 0.00 67 LYS A N 15
ATOM 27572 C CA . LYS A 1 67 ? 3.454 -5.876 -7.341 1.00 0.00 67 LYS A CA 15
ATOM 27573 C C . LYS A 1 67 ? 3.430 -4.347 -7.402 1.00 0.00 67 LYS A C 15
ATOM 27574 O O . LYS A 1 67 ? 4.484 -3.723 -7.327 1.00 0.00 67 LYS A O 15
ATOM 27593 N N . LEU A 1 68 ? 2.238 -3.740 -7.454 1.00 0.00 68 LEU A N 15
ATOM 27594 C CA . LEU A 1 68 ? 2.051 -2.285 -7.324 1.00 0.00 68 LEU A CA 15
ATOM 27595 C C . LEU A 1 68 ? 2.655 -1.758 -6.008 1.00 0.00 68 LEU A C 15
ATOM 27596 O O . LEU A 1 68 ? 3.366 -0.755 -6.003 1.00 0.00 68 LEU A O 15
ATOM 27612 N N . LEU A 1 69 ? 2.414 -2.467 -4.903 1.00 0.00 69 LEU A N 15
ATOM 27613 C CA . LEU A 1 69 ? 2.954 -2.149 -3.575 1.00 0.00 69 LEU A CA 15
ATOM 27614 C C . LEU A 1 69 ? 4.488 -2.142 -3.543 1.00 0.00 69 LEU A C 15
ATOM 27615 O O . LEU A 1 69 ? 5.097 -1.191 -3.053 1.00 0.00 69 LEU A O 15
ATOM 27631 N N . GLU A 1 70 ? 5.112 -3.170 -4.122 1.00 0.00 70 GLU A N 15
ATOM 27632 C CA . GLU A 1 70 ? 6.564 -3.240 -4.269 1.00 0.00 70 GLU A CA 15
ATOM 27633 C C . GLU A 1 70 ? 7.087 -2.111 -5.176 1.00 0.00 70 GLU A C 15
ATOM 27634 O O . GLU A 1 70 ? 8.114 -1.502 -4.880 1.00 0.00 70 GLU A O 15
ATOM 27646 N N . GLU A 1 71 ? 6.371 -1.788 -6.254 1.00 0.00 71 GLU A N 15
ATOM 27647 C CA . GLU A 1 71 ? 6.789 -0.778 -7.233 1.00 0.00 71 GLU A CA 15
ATOM 27648 C C . GLU A 1 71 ? 6.822 0.622 -6.614 1.00 0.00 71 GLU A C 15
ATOM 27649 O O . GLU A 1 71 ? 7.808 1.350 -6.749 1.00 0.00 71 GLU A O 15
ATOM 27661 N N . ALA A 1 72 ? 5.768 0.971 -5.873 1.00 0.00 72 ALA A N 15
ATOM 27662 C CA . ALA A 1 72 ? 5.709 2.209 -5.116 1.00 0.00 72 ALA A CA 15
ATOM 27663 C C . ALA A 1 72 ? 6.818 2.300 -4.071 1.00 0.00 72 ALA A C 15
ATOM 27664 O O . ALA A 1 72 ? 7.495 3.324 -3.967 1.00 0.00 72 ALA A O 15
ATOM 27671 N N . ALA A 1 73 ? 7.005 1.225 -3.304 1.00 0.00 73 ALA A N 15
ATOM 27672 C CA . ALA A 1 73 ? 7.994 1.186 -2.240 1.00 0.00 73 ALA A CA 15
ATOM 27673 C C . ALA A 1 73 ? 9.407 1.388 -2.785 1.00 0.00 73 ALA A C 15
ATOM 27674 O O . ALA A 1 73 ? 10.145 2.224 -2.269 1.00 0.00 73 ALA A O 15
ATOM 27681 N N . ARG A 1 74 ? 9.773 0.688 -3.866 1.00 0.00 74 ARG A N 15
ATOM 27682 C CA . ARG A 1 74 ? 11.097 0.818 -4.495 1.00 0.00 74 ARG A CA 15
ATOM 27683 C C . ARG A 1 74 ? 11.301 2.199 -5.125 1.00 0.00 74 ARG A C 15
ATOM 27684 O O . ARG A 1 74 ? 12.421 2.706 -5.134 1.00 0.00 74 ARG A O 15
ATOM 27705 N N . THR A 1 75 ? 10.214 2.838 -5.564 1.00 0.00 75 THR A N 15
ATOM 27706 C CA . THR A 1 75 ? 10.223 4.239 -6.041 1.00 0.00 75 THR A CA 15
ATOM 27707 C C . THR A 1 75 ? 10.461 5.237 -4.900 1.00 0.00 75 THR A C 15
ATOM 27708 O O . THR A 1 75 ? 11.332 6.096 -5.014 1.00 0.00 75 THR A O 15
ATOM 27719 N N . ALA A 1 76 ? 9.776 5.081 -3.764 1.00 0.00 76 ALA A N 15
ATOM 27720 C CA . ALA A 1 76 ? 9.958 5.896 -2.556 1.00 0.00 76 ALA A CA 15
ATOM 27721 C C . ALA A 1 76 ? 11.196 5.513 -1.704 1.00 0.00 76 ALA A C 15
ATOM 27722 O O . ALA A 1 76 ? 11.499 6.186 -0.716 1.00 0.00 76 ALA A O 15
ATOM 27729 N N . GLY A 1 77 ? 11.922 4.455 -2.079 1.00 0.00 77 GLY A N 15
ATOM 27730 C CA . GLY A 1 77 ? 13.140 3.971 -1.412 1.00 0.00 77 GLY A CA 15
ATOM 27731 C C . GLY A 1 77 ? 12.906 3.165 -0.126 1.00 0.00 77 GLY A C 15
ATOM 27732 O O . GLY A 1 77 ? 13.778 3.133 0.745 1.00 0.00 77 GLY A O 15
ATOM 27736 N N . ALA A 1 78 ? 11.732 2.546 0.021 1.00 0.00 78 ALA A N 15
ATOM 27737 C CA . ALA A 1 78 ? 11.290 1.871 1.232 1.00 0.00 78 ALA A CA 15
ATOM 27738 C C . ALA A 1 78 ? 11.785 0.417 1.399 1.00 0.00 78 ALA A C 15
ATOM 27739 O O . ALA A 1 78 ? 12.287 -0.220 0.470 1.00 0.00 78 ALA A O 15
ATOM 27746 N N . SER A 1 79 ? 11.655 -0.087 2.630 1.00 0.00 79 SER A N 15
ATOM 27747 C CA . SER A 1 79 ? 12.235 -1.342 3.121 1.00 0.00 79 SER A CA 15
ATOM 27748 C C . SER A 1 79 ? 11.548 -2.619 2.614 1.00 0.00 79 SER A C 15
ATOM 27749 O O . SER A 1 79 ? 10.324 -2.653 2.494 1.00 0.00 79 SER A O 15
ATOM 27757 N N . PRO A 1 80 ? 12.279 -3.738 2.448 1.00 0.00 80 PRO A N 15
ATOM 27758 C CA . PRO A 1 80 ? 11.663 -5.045 2.197 1.00 0.00 80 PRO A CA 15
ATOM 27759 C C . PRO A 1 80 ? 10.762 -5.481 3.365 1.00 0.00 80 PRO A C 15
ATOM 27760 O O . PRO A 1 80 ? 9.748 -6.142 3.149 1.00 0.00 80 PRO A O 15
ATOM 27771 N N . GLU A 1 81 ? 11.073 -5.037 4.589 1.00 0.00 81 GLU A N 15
ATOM 27772 C CA . GLU A 1 81 ? 10.268 -5.255 5.796 1.00 0.00 81 GLU A CA 15
ATOM 27773 C C . GLU A 1 81 ? 8.869 -4.621 5.693 1.00 0.00 81 GLU A C 15
ATOM 27774 O O . GLU A 1 81 ? 7.883 -5.288 6.000 1.00 0.00 81 GLU A O 15
ATOM 27786 N N . ILE A 1 82 ? 8.745 -3.369 5.220 1.00 0.00 82 ILE A N 15
ATOM 27787 C CA . ILE A 1 82 ? 7.439 -2.707 5.077 1.00 0.00 82 ILE A CA 15
ATOM 27788 C C . ILE A 1 82 ? 6.693 -3.197 3.838 1.00 0.00 82 ILE A C 15
ATOM 27789 O O . ILE A 1 82 ? 5.463 -3.280 3.855 1.00 0.00 82 ILE A O 15
ATOM 27805 N N . ILE A 1 83 ? 7.438 -3.556 2.782 1.00 0.00 83 ILE A N 15
ATOM 27806 C CA . ILE A 1 83 ? 6.886 -4.060 1.516 1.00 0.00 83 ILE A CA 15
ATOM 27807 C C . ILE A 1 83 ? 6.054 -5.305 1.803 1.00 0.00 83 ILE A C 15
ATOM 27808 O O . ILE A 1 83 ? 4.883 -5.354 1.429 1.00 0.00 83 ILE A O 15
ATOM 27824 N N . LYS A 1 84 ? 6.621 -6.270 2.541 1.00 0.00 84 LYS A N 15
ATOM 27825 C CA . LYS A 1 84 ? 5.910 -7.519 2.872 1.00 0.00 84 LYS A CA 15
ATOM 27826 C C . LYS A 1 84 ? 4.761 -7.301 3.858 1.00 0.00 84 LYS A C 15
ATOM 27827 O O . LYS A 1 84 ? 3.714 -7.933 3.722 1.00 0.00 84 LYS A O 15
ATOM 27846 N N . LYS A 1 85 ? 4.926 -6.364 4.799 1.00 0.00 85 LYS A N 15
ATOM 27847 C CA . LYS A 1 85 ? 3.912 -5.986 5.800 1.00 0.00 85 LYS A CA 15
ATOM 27848 C C . LYS A 1 85 ? 2.640 -5.475 5.132 1.00 0.00 85 LYS A C 15
ATOM 27849 O O . LYS A 1 85 ? 1.577 -6.064 5.314 1.00 0.00 85 LYS A O 15
ATOM 27868 N N . LEU A 1 86 ? 2.767 -4.437 4.303 1.00 0.00 86 LEU A N 15
ATOM 27869 C CA . LEU A 1 86 ? 1.648 -3.839 3.577 1.00 0.00 86 LEU A CA 15
ATOM 27870 C C . LEU A 1 86 ? 1.109 -4.841 2.547 1.00 0.00 86 LEU A C 15
ATOM 27871 O O . LEU A 1 86 ? -0.079 -5.136 2.554 1.00 0.00 86 LEU A O 15
ATOM 27887 N N . ALA A 1 87 ? 1.965 -5.424 1.704 1.00 0.00 87 ALA A N 15
ATOM 27888 C CA . ALA A 1 87 ? 1.521 -6.364 0.667 1.00 0.00 87 ALA A CA 15
ATOM 27889 C C . ALA A 1 87 ? 0.704 -7.553 1.240 1.00 0.00 87 ALA A C 15
ATOM 27890 O O . ALA A 1 87 ? -0.246 -7.994 0.598 1.00 0.00 87 ALA A O 15
ATOM 27897 N N . SER A 1 88 ? 0.985 -8.020 2.467 1.00 0.00 88 SER A N 15
ATOM 27898 C CA . SER A 1 88 ? 0.195 -9.057 3.172 1.00 0.00 88 SER A CA 15
ATOM 27899 C C . SER A 1 88 ? -1.262 -8.640 3.434 1.00 0.00 88 SER A C 15
ATOM 27900 O O . SER A 1 88 ? -2.165 -9.481 3.491 1.00 0.00 88 SER A O 15
ATOM 27908 N N . ALA A 1 89 ? -1.523 -7.336 3.560 1.00 0.00 89 ALA A N 15
ATOM 27909 C CA . ALA A 1 89 ? -2.874 -6.785 3.631 1.00 0.00 89 ALA A CA 15
ATOM 27910 C C . ALA A 1 89 ? -3.618 -6.946 2.300 1.00 0.00 89 ALA A C 15
ATOM 27911 O O . ALA A 1 89 ? -4.809 -7.243 2.297 1.00 0.00 89 ALA A O 15
ATOM 27918 N N . LEU A 1 90 ? -2.923 -6.812 1.167 1.00 0.00 90 LEU A N 15
ATOM 27919 C CA . LEU A 1 90 ? -3.502 -7.022 -0.161 1.00 0.00 90 LEU A CA 15
ATOM 27920 C C . LEU A 1 90 ? -3.819 -8.499 -0.407 1.00 0.00 90 LEU A C 15
ATOM 27921 O O . LEU A 1 90 ? -4.845 -8.812 -1.010 1.00 0.00 90 LEU A O 15
ATOM 27937 N N . GLU A 1 91 ? -2.988 -9.413 0.101 1.00 0.00 91 GLU A N 15
ATOM 27938 C CA . GLU A 1 91 ? -3.229 -10.850 -0.070 1.00 0.00 91 GLU A CA 15
ATOM 27939 C C . GLU A 1 91 ? -4.514 -11.310 0.625 1.00 0.00 91 GLU A C 15
ATOM 27940 O O . GLU A 1 91 ? -5.290 -12.078 0.051 1.00 0.00 91 GLU A O 15
ATOM 27952 N N . ARG A 1 92 ? -4.783 -10.786 1.828 1.00 0.00 92 ARG A N 15
ATOM 27953 C CA . ARG A 1 92 ? -6.046 -11.022 2.541 1.00 0.00 92 ARG A CA 15
ATOM 27954 C C . ARG A 1 92 ? -7.232 -10.220 1.991 1.00 0.00 92 ARG A C 15
ATOM 27955 O O . ARG A 1 92 ? -8.348 -10.725 2.040 1.00 0.00 92 ARG A O 15
ATOM 27976 N N . LEU A 1 93 ? -7.030 -9.022 1.424 1.00 0.00 93 LEU A N 15
ATOM 27977 C CA . LEU A 1 93 ? -8.130 -8.155 0.946 1.00 0.00 93 LEU A CA 15
ATOM 27978 C C . LEU A 1 93 ? -8.988 -8.823 -0.147 1.00 0.00 93 LEU A C 15
ATOM 27979 O O . LEU A 1 93 ? -10.194 -8.582 -0.233 1.00 0.00 93 LEU A O 15
ATOM 27995 N N . ALA A 1 94 ? -8.362 -9.686 -0.954 1.00 0.00 94 ALA A N 15
ATOM 27996 C CA . ALA A 1 94 ? -9.015 -10.459 -2.009 1.00 0.00 94 ALA A CA 15
ATOM 27997 C C . ALA A 1 94 ? -9.937 -11.553 -1.444 1.00 0.00 94 ALA A C 15
ATOM 27998 O O . ALA A 1 94 ? -11.096 -11.659 -1.849 1.00 0.00 94 ALA A O 15
ATOM 28005 N N . GLU A 1 95 ? -9.442 -12.360 -0.498 1.00 0.00 95 GLU A N 15
ATOM 28006 C CA . GLU A 1 95 ? -10.212 -13.464 0.096 1.00 0.00 95 GLU A CA 15
ATOM 28007 C C . GLU A 1 95 ? -11.214 -13.011 1.175 1.00 0.00 95 GLU A C 15
ATOM 28008 O O . GLU A 1 95 ? -12.250 -13.651 1.361 1.00 0.00 95 GLU A O 15
ATOM 28020 N N . GLU A 1 96 ? -10.943 -11.898 1.868 1.00 0.00 96 GLU A N 15
ATOM 28021 C CA . GLU A 1 96 ? -11.858 -11.303 2.859 1.00 0.00 96 GLU A CA 15
ATOM 28022 C C . GLU A 1 96 ? -13.067 -10.583 2.233 1.00 0.00 96 GLU A C 15
ATOM 28023 O O . GLU A 1 96 ? -14.062 -10.339 2.923 1.00 0.00 96 GLU A O 15
ATOM 28035 N N . GLY A 1 97 ? -13.016 -10.274 0.933 1.00 0.00 97 GLY A N 15
ATOM 28036 C CA . GLY A 1 97 ? -14.170 -9.786 0.175 1.00 0.00 97 GLY A CA 15
ATOM 28037 C C . GLY A 1 97 ? -14.270 -8.263 0.078 1.00 0.00 97 GLY A C 15
ATOM 28038 O O . GLY A 1 97 ? -15.373 -7.722 0.190 1.00 0.00 97 GLY A O 15
ATOM 28042 N N . ALA A 1 98 ? -13.137 -7.589 -0.169 1.00 0.00 98 ALA A N 15
ATOM 28043 C CA . ALA A 1 98 ? -13.048 -6.166 -0.522 1.00 0.00 98 ALA A CA 15
ATOM 28044 C C . ALA A 1 98 ? -13.471 -5.150 0.568 1.00 0.00 98 ALA A C 15
ATOM 28045 O O . ALA A 1 98 ? -13.848 -5.504 1.688 1.00 0.00 98 ALA A O 15
ATOM 28052 N N . ALA A 1 99 ? -13.384 -3.860 0.216 1.00 0.00 99 ALA A N 15
ATOM 28053 C CA . ALA A 1 99 ? -13.832 -2.715 1.008 1.00 0.00 99 ALA A CA 15
ATOM 28054 C C . ALA A 1 99 ? -14.705 -1.771 0.148 1.00 0.00 99 ALA A C 15
ATOM 28055 O O . ALA A 1 99 ? -14.235 -1.236 -0.859 1.00 0.00 99 ALA A O 15
ATOM 28062 N N . LYS A 1 100 ? -15.976 -1.565 0.525 1.00 0.00 100 LYS A N 15
ATOM 28063 C CA . LYS A 1 100 ? -16.952 -0.748 -0.238 1.00 0.00 100 LYS A CA 15
ATOM 28064 C C . LYS A 1 100 ? -16.788 0.758 -0.029 1.00 0.00 100 LYS A C 15
ATOM 28065 O O . LYS A 1 100 ? -16.856 1.530 -0.983 1.00 0.00 100 LYS A O 15
ATOM 28084 N N . GLU A 1 101 ? -16.510 1.177 1.206 1.00 0.00 101 GLU A N 15
ATOM 28085 C CA . GLU A 1 101 ? -16.266 2.578 1.575 1.00 0.00 101 GLU A CA 15
ATOM 28086 C C . GLU A 1 101 ? -15.060 3.171 0.822 1.00 0.00 101 GLU A C 15
ATOM 28087 O O . GLU A 1 101 ? -15.026 4.369 0.541 1.00 0.00 101 GLU A O 15
ATOM 28099 N N . ALA A 1 102 ? -14.107 2.322 0.418 1.00 0.00 102 ALA A N 15
ATOM 28100 C CA . ALA A 1 102 ? -12.932 2.706 -0.367 1.00 0.00 102 ALA A CA 15
ATOM 28101 C C . ALA A 1 102 ? -13.298 3.443 -1.665 1.00 0.00 102 ALA A C 15
ATOM 28102 O O . ALA A 1 102 ? -12.672 4.445 -2.013 1.00 0.00 102 ALA A O 15
ATOM 28109 N N . ALA A 1 103 ? -14.346 2.983 -2.357 1.00 0.00 103 ALA A N 15
ATOM 28110 C CA . ALA A 1 103 ? -14.800 3.556 -3.622 1.00 0.00 103 ALA A CA 15
ATOM 28111 C C . ALA A 1 103 ? -15.389 4.969 -3.457 1.00 0.00 103 ALA A C 15
ATOM 28112 O O . ALA A 1 103 ? -15.273 5.799 -4.360 1.00 0.00 103 ALA A O 15
ATOM 28119 N N . ARG A 1 104 ? -15.986 5.254 -2.293 1.00 0.00 104 ARG A N 15
ATOM 28120 C CA . ARG A 1 104 ? -16.523 6.573 -1.904 1.00 0.00 104 ARG A CA 15
ATOM 28121 C C . ARG A 1 104 ? -15.419 7.514 -1.442 1.00 0.00 104 ARG A C 15
ATOM 28122 O O . ARG A 1 104 ? -15.380 8.681 -1.826 1.00 0.00 104 ARG A O 15
ATOM 28143 N N . GLN A 1 105 ? -14.488 6.986 -0.652 1.00 0.00 105 GLN A N 15
ATOM 28144 C CA . GLN A 1 105 ? -13.346 7.725 -0.111 1.00 0.00 105 GLN A CA 15
ATOM 28145 C C . GLN A 1 105 ? -12.339 8.116 -1.205 1.00 0.00 105 GLN A C 15
ATOM 28146 O O . GLN A 1 105 ? -11.713 9.174 -1.116 1.00 0.00 105 GLN A O 15
ATOM 28160 N N . ALA A 1 106 ? -12.253 7.331 -2.283 1.00 0.00 106 ALA A N 15
ATOM 28161 C CA . ALA A 1 106 ? -11.513 7.690 -3.489 1.00 0.00 106 ALA A CA 15
ATOM 28162 C C . ALA A 1 106 ? -12.077 8.940 -4.200 1.00 0.00 106 ALA A C 15
ATOM 28163 O O . ALA A 1 106 ? -11.308 9.652 -4.842 1.00 0.00 106 ALA A O 15
ATOM 28170 N N . GLU A 1 107 ? -13.376 9.263 -4.078 1.00 0.00 107 GLU A N 15
ATOM 28171 C CA . GLU A 1 107 ? -13.961 10.423 -4.783 1.00 0.00 107 GLU A CA 15
ATOM 28172 C C . GLU A 1 107 ? -13.412 11.775 -4.292 1.00 0.00 107 GLU A C 15
ATOM 28173 O O . GLU A 1 107 ? -13.225 12.693 -5.091 1.00 0.00 107 GLU A O 15
ATOM 28185 N N . GLU A 1 108 ? -13.081 11.896 -3.002 1.00 0.00 108 GLU A N 15
ATOM 28186 C CA . GLU A 1 108 ? -12.469 13.109 -2.431 1.00 0.00 108 GLU A CA 15
ATOM 28187 C C . GLU A 1 108 ? -11.042 13.346 -2.965 1.00 0.00 108 GLU A C 15
ATOM 28188 O O . GLU A 1 108 ? -10.606 14.490 -3.109 1.00 0.00 108 GLU A O 15
ATOM 28200 N N . VAL A 1 109 ? -10.328 12.266 -3.303 1.00 0.00 109 VAL A N 15
ATOM 28201 C CA . VAL A 1 109 ? -9.011 12.307 -3.958 1.00 0.00 109 VAL A CA 15
ATOM 28202 C C . VAL A 1 109 ? -9.158 12.589 -5.460 1.00 0.00 109 VAL A C 15
ATOM 28203 O O . VAL A 1 109 ? -8.486 13.470 -5.999 1.00 0.00 109 VAL A O 15
ATOM 28216 N N . ARG A 1 110 ? -10.089 11.897 -6.132 1.00 0.00 110 ARG A N 15
ATOM 28217 C CA . ARG A 1 110 ? -10.412 12.016 -7.570 1.00 0.00 110 ARG A CA 15
ATOM 28218 C C . ARG A 1 110 ? -10.884 13.419 -7.975 1.00 0.00 110 ARG A C 15
ATOM 28219 O O . ARG A 1 110 ? -10.650 13.831 -9.110 1.00 0.00 110 ARG A O 15
ATOM 28240 N N . LYS A 1 111 ? -11.460 14.181 -7.036 1.00 0.00 111 LYS A N 15
ATOM 28241 C CA . LYS A 1 111 ? -11.785 15.615 -7.184 1.00 0.00 111 LYS A CA 15
ATOM 28242 C C . LYS A 1 111 ? -10.565 16.451 -7.613 1.00 0.00 111 LYS A C 15
ATOM 28243 O O . LYS A 1 111 ? -10.719 17.399 -8.383 1.00 0.00 111 LYS A O 15
ATOM 28262 N N . ARG A 1 112 ? -9.355 16.070 -7.168 1.00 0.00 112 ARG A N 15
ATOM 28263 C CA . ARG A 1 112 ? -8.067 16.605 -7.657 1.00 0.00 112 ARG A CA 15
ATOM 28264 C C . ARG A 1 112 ? -7.482 15.719 -8.763 1.00 0.00 112 ARG A C 15
ATOM 28265 O O . ARG A 1 112 ? -7.079 16.234 -9.798 1.00 0.00 112 ARG A O 15
ATOM 28286 N N . GLY A 1 113 ? -7.432 14.404 -8.525 1.00 0.00 113 GLY A N 15
ATOM 28287 C CA . GLY A 1 113 ? -6.715 13.381 -9.302 1.00 0.00 113 GLY A CA 15
ATOM 28288 C C . GLY A 1 113 ? -7.052 13.267 -10.794 1.00 0.00 113 GLY A C 15
ATOM 28289 O O . GLY A 1 113 ? -7.765 12.349 -11.207 1.00 0.00 113 GLY A O 15
ATOM 28293 N N . SER A 1 114 ? -6.471 14.154 -11.601 1.00 0.00 114 SER A N 15
ATOM 28294 C CA . SER A 1 114 ? -6.457 14.137 -13.070 1.00 0.00 114 SER A CA 15
ATOM 28295 C C . SER A 1 114 ? -5.158 14.751 -13.629 1.00 0.00 114 SER A C 15
ATOM 28296 O O . SER A 1 114 ? -4.386 15.387 -12.900 1.00 0.00 114 SER A O 15
ATOM 28304 N N . LEU A 1 115 ? -4.918 14.553 -14.931 1.00 0.00 115 LEU A N 15
ATOM 28305 C CA . LEU A 1 115 ? -3.790 15.118 -15.693 1.00 0.00 115 LEU A CA 15
ATOM 28306 C C . LEU A 1 115 ? -4.203 16.110 -16.795 1.00 0.00 115 LEU A C 15
ATOM 28307 O O . LEU A 1 115 ? -3.363 16.839 -17.326 1.00 0.00 115 LEU A O 15
ATOM 28323 N N . GLU A 1 116 ? -5.478 16.111 -17.171 1.00 0.00 116 GLU A N 15
ATOM 28324 C CA . GLU A 1 116 ? -6.003 16.793 -18.354 1.00 0.00 116 GLU A CA 15
ATOM 28325 C C . GLU A 1 116 ? -7.456 17.249 -18.112 1.00 0.00 116 GLU A C 15
ATOM 28326 O O . GLU A 1 116 ? -8.155 16.657 -17.287 1.00 0.00 116 GLU A O 15
ATOM 28338 N N . HIS A 1 117 ? -7.923 18.277 -18.829 1.00 0.00 117 HIS A N 15
ATOM 28339 C CA . HIS A 1 117 ? -9.317 18.743 -18.804 1.00 0.00 117 HIS A CA 15
ATOM 28340 C C . HIS A 1 117 ? -9.961 18.711 -20.202 1.00 0.00 117 HIS A C 15
ATOM 28341 O O . HIS A 1 117 ? -9.323 19.084 -21.191 1.00 0.00 117 HIS A O 15
ATOM 28355 N N . HIS A 1 118 ? -11.238 18.309 -20.260 1.00 0.00 118 HIS A N 15
ATOM 28356 C CA . HIS A 1 118 ? -12.030 18.003 -21.467 1.00 0.00 118 HIS A CA 15
ATOM 28357 C C . HIS A 1 118 ? -11.463 16.862 -22.348 1.00 0.00 118 HIS A C 15
ATOM 28358 O O . HIS A 1 118 ? -10.260 16.598 -22.374 1.00 0.00 118 HIS A O 15
ATOM 28372 N N . HIS A 1 119 ? -12.357 16.179 -23.082 1.00 0.00 119 HIS A N 15
ATOM 28373 C CA . HIS A 1 119 ? -12.089 14.941 -23.837 1.00 0.00 119 HIS A CA 15
ATOM 28374 C C . HIS A 1 119 ? -11.421 13.862 -22.951 1.00 0.00 119 HIS A C 15
ATOM 28375 O O . HIS A 1 119 ? -10.215 13.612 -23.032 1.00 0.00 119 HIS A O 15
ATOM 28389 N N . HIS A 1 120 ? -12.239 13.218 -22.106 1.00 0.00 120 HIS A N 15
ATOM 28390 C CA . HIS A 1 120 ? -11.828 12.338 -20.998 1.00 0.00 120 HIS A CA 15
ATOM 28391 C C . HIS A 1 120 ? -11.062 13.095 -19.883 1.00 0.00 120 HIS A C 15
ATOM 28392 O O . HIS A 1 120 ? -10.831 14.303 -19.972 1.00 0.00 120 HIS A O 15
ATOM 28406 N N . HIS A 1 121 ? -10.735 12.399 -18.786 1.00 0.00 121 HIS A N 15
ATOM 28407 C CA . HIS A 1 121 ? -10.043 12.921 -17.591 1.00 0.00 121 HIS A CA 15
ATOM 28408 C C . HIS A 1 121 ? -10.776 14.047 -16.812 1.00 0.00 121 HIS A C 15
ATOM 28409 O O . HIS A 1 121 ? -10.208 14.606 -15.872 1.00 0.00 121 HIS A O 15
ATOM 28423 N N . HIS A 1 122 ? -12.051 14.315 -17.142 1.00 0.00 122 HIS A N 15
ATOM 28424 C CA . HIS A 1 122 ? -12.932 15.352 -16.568 1.00 0.00 122 HIS A CA 15
ATOM 28425 C C . HIS A 1 122 ? -12.352 16.788 -16.671 1.00 0.00 122 HIS A C 15
ATOM 28426 O O . HIS A 1 122 ? -12.347 17.318 -17.806 1.00 0.00 122 HIS A O 15
ATOM 28441 N N . GLY A 1 1 ? -5.707 20.040 -10.707 1.00 0.00 1 GLY A N 16
ATOM 28442 C CA . GLY A 1 1 ? -6.085 20.002 -9.277 1.00 0.00 1 GLY A CA 16
ATOM 28443 C C . GLY A 1 1 ? -4.997 20.606 -8.404 1.00 0.00 1 GLY A C 16
ATOM 28444 O O . GLY A 1 1 ? -3.866 20.120 -8.398 1.00 0.00 1 GLY A O 16
ATOM 28450 N N . GLU A 1 2 ? -5.321 21.673 -7.670 1.00 0.00 2 GLU A N 16
ATOM 28451 C CA . GLU A 1 2 ? -4.397 22.358 -6.747 1.00 0.00 2 GLU A CA 16
ATOM 28452 C C . GLU A 1 2 ? -4.152 21.551 -5.450 1.00 0.00 2 GLU A C 16
ATOM 28453 O O . GLU A 1 2 ? -4.976 20.725 -5.051 1.00 0.00 2 GLU A O 16
ATOM 28465 N N . THR A 1 3 ? -3.021 21.799 -4.775 1.00 0.00 3 THR A N 16
ATOM 28466 C CA . THR A 1 3 ? -2.567 21.096 -3.552 1.00 0.00 3 THR A CA 16
ATOM 28467 C C . THR A 1 3 ? -2.467 19.574 -3.746 1.00 0.00 3 THR A C 16
ATOM 28468 O O . THR A 1 3 ? -3.041 18.763 -3.018 1.00 0.00 3 THR A O 16
ATOM 28479 N N . LYS A 1 4 ? -1.685 19.182 -4.752 1.00 0.00 4 LYS A N 16
ATOM 28480 C CA . LYS A 1 4 ? -1.479 17.792 -5.221 1.00 0.00 4 LYS A CA 16
ATOM 28481 C C . LYS A 1 4 ? -1.000 16.845 -4.106 1.00 0.00 4 LYS A C 16
ATOM 28482 O O . LYS A 1 4 ? -1.360 15.668 -4.080 1.00 0.00 4 LYS A O 16
ATOM 28501 N N . ALA A 1 5 ? -0.243 17.378 -3.145 1.00 0.00 5 ALA A N 16
ATOM 28502 C CA . ALA A 1 5 ? 0.233 16.667 -1.959 1.00 0.00 5 ALA A CA 16
ATOM 28503 C C . ALA A 1 5 ? -0.902 16.136 -1.055 1.00 0.00 5 ALA A C 16
ATOM 28504 O O . ALA A 1 5 ? -0.769 15.048 -0.491 1.00 0.00 5 ALA A O 16
ATOM 28511 N N . LYS A 1 6 ? -2.043 16.842 -0.954 1.00 0.00 6 LYS A N 16
ATOM 28512 C CA . LYS A 1 6 ? -3.211 16.362 -0.190 1.00 0.00 6 LYS A CA 16
ATOM 28513 C C . LYS A 1 6 ? -3.793 15.101 -0.821 1.00 0.00 6 LYS A C 16
ATOM 28514 O O . LYS A 1 6 ? -3.923 14.098 -0.129 1.00 0.00 6 LYS A O 16
ATOM 28533 N N . ALA A 1 7 ? -4.043 15.097 -2.131 1.00 0.00 7 ALA A N 16
ATOM 28534 C CA . ALA A 1 7 ? -4.547 13.923 -2.840 1.00 0.00 7 ALA A CA 16
ATOM 28535 C C . ALA A 1 7 ? -3.622 12.696 -2.693 1.00 0.00 7 ALA A C 16
ATOM 28536 O O . ALA A 1 7 ? -4.113 11.578 -2.539 1.00 0.00 7 ALA A O 16
ATOM 28543 N N . ALA A 1 8 ? -2.297 12.891 -2.668 1.00 0.00 8 ALA A N 16
ATOM 28544 C CA . ALA A 1 8 ? -1.341 11.803 -2.449 1.00 0.00 8 ALA A CA 16
ATOM 28545 C C . ALA A 1 8 ? -1.381 11.248 -1.010 1.00 0.00 8 ALA A C 16
ATOM 28546 O O . ALA A 1 8 ? -1.574 10.044 -0.831 1.00 0.00 8 ALA A O 16
ATOM 28553 N N . GLN A 1 9 ? -1.287 12.101 0.019 1.00 0.00 9 GLN A N 16
ATOM 28554 C CA . GLN A 1 9 ? -1.331 11.650 1.419 1.00 0.00 9 GLN A CA 16
ATOM 28555 C C . GLN A 1 9 ? -2.688 11.042 1.784 1.00 0.00 9 GLN A C 16
ATOM 28556 O O . GLN A 1 9 ? -2.759 10.022 2.470 1.00 0.00 9 GLN A O 16
ATOM 28570 N N . GLU A 1 10 ? -3.771 11.639 1.289 1.00 0.00 10 GLU A N 16
ATOM 28571 C CA . GLU A 1 10 ? -5.140 11.191 1.522 1.00 0.00 10 GLU A CA 16
ATOM 28572 C C . GLU A 1 10 ? -5.462 9.901 0.774 1.00 0.00 10 GLU A C 16
ATOM 28573 O O . GLU A 1 10 ? -6.362 9.198 1.216 1.00 0.00 10 GLU A O 16
ATOM 28585 N N . ALA A 1 11 ? -4.707 9.508 -0.258 1.00 0.00 11 ALA A N 16
ATOM 28586 C CA . ALA A 1 11 ? -4.853 8.177 -0.844 1.00 0.00 11 ALA A CA 16
ATOM 28587 C C . ALA A 1 11 ? -4.439 7.068 0.150 1.00 0.00 11 ALA A C 16
ATOM 28588 O O . ALA A 1 11 ? -5.212 6.147 0.415 1.00 0.00 11 ALA A O 16
ATOM 28595 N N . LEU A 1 12 ? -3.267 7.182 0.791 1.00 0.00 12 LEU A N 16
ATOM 28596 C CA . LEU A 1 12 ? -2.811 6.207 1.789 1.00 0.00 12 LEU A CA 16
ATOM 28597 C C . LEU A 1 12 ? -3.614 6.327 3.091 1.00 0.00 12 LEU A C 16
ATOM 28598 O O . LEU A 1 12 ? -4.062 5.319 3.640 1.00 0.00 12 LEU A O 16
ATOM 28614 N N . ARG A 1 13 ? -3.859 7.551 3.568 1.00 0.00 13 ARG A N 16
ATOM 28615 C CA . ARG A 1 13 ? -4.675 7.794 4.769 1.00 0.00 13 ARG A CA 16
ATOM 28616 C C . ARG A 1 13 ? -6.085 7.226 4.613 1.00 0.00 13 ARG A C 16
ATOM 28617 O O . ARG A 1 13 ? -6.578 6.566 5.529 1.00 0.00 13 ARG A O 16
ATOM 28638 N N . ALA A 1 14 ? -6.707 7.403 3.447 1.00 0.00 14 ALA A N 16
ATOM 28639 C CA . ALA A 1 14 ? -7.983 6.772 3.145 1.00 0.00 14 ALA A CA 16
ATOM 28640 C C . ALA A 1 14 ? -7.872 5.250 3.123 1.00 0.00 14 ALA A C 16
ATOM 28641 O O . ALA A 1 14 ? -8.751 4.597 3.669 1.00 0.00 14 ALA A O 16
ATOM 28648 N N . ALA A 1 15 ? -6.801 4.673 2.571 1.00 0.00 15 ALA A N 16
ATOM 28649 C CA . ALA A 1 15 ? -6.595 3.223 2.560 1.00 0.00 15 ALA A CA 16
ATOM 28650 C C . ALA A 1 15 ? -6.525 2.627 3.982 1.00 0.00 15 ALA A C 16
ATOM 28651 O O . ALA A 1 15 ? -7.098 1.568 4.237 1.00 0.00 15 ALA A O 16
ATOM 28658 N N . ARG A 1 16 ? -5.910 3.339 4.936 1.00 0.00 16 ARG A N 16
ATOM 28659 C CA . ARG A 1 16 ? -5.888 2.965 6.364 1.00 0.00 16 ARG A CA 16
ATOM 28660 C C . ARG A 1 16 ? -7.261 3.106 7.038 1.00 0.00 16 ARG A C 16
ATOM 28661 O O . ARG A 1 16 ? -7.558 2.373 7.979 1.00 0.00 16 ARG A O 16
ATOM 28682 N N . GLU A 1 17 ? -8.091 4.041 6.585 1.00 0.00 17 GLU A N 16
ATOM 28683 C CA . GLU A 1 17 ? -9.480 4.246 7.031 1.00 0.00 17 GLU A CA 16
ATOM 28684 C C . GLU A 1 17 ? -10.482 3.221 6.444 1.00 0.00 17 GLU A C 16
ATOM 28685 O O . GLU A 1 17 ? -11.362 2.739 7.159 1.00 0.00 17 GLU A O 16
ATOM 28697 N N . GLN A 1 18 ? -10.342 2.854 5.165 1.00 0.00 18 GLN A N 16
ATOM 28698 C CA . GLN A 1 18 ? -11.240 1.943 4.427 1.00 0.00 18 GLN A CA 16
ATOM 28699 C C . GLN A 1 18 ? -10.901 0.451 4.563 1.00 0.00 18 GLN A C 16
ATOM 28700 O O . GLN A 1 18 ? -11.782 -0.383 4.345 1.00 0.00 18 GLN A O 16
ATOM 28714 N N . ALA A 1 19 ? -9.663 0.101 4.934 1.00 0.00 19 ALA A N 16
ATOM 28715 C CA . ALA A 1 19 ? -9.232 -1.287 5.083 1.00 0.00 19 ALA A CA 16
ATOM 28716 C C . ALA A 1 19 ? -10.126 -2.032 6.097 1.00 0.00 19 ALA A C 16
ATOM 28717 O O . ALA A 1 19 ? -10.177 -1.695 7.282 1.00 0.00 19 ALA A O 16
ATOM 28724 N N . THR A 1 20 ? -10.849 -3.042 5.606 1.00 0.00 20 THR A N 16
ATOM 28725 C CA . THR A 1 20 ? -11.937 -3.726 6.333 1.00 0.00 20 THR A CA 16
ATOM 28726 C C . THR A 1 20 ? -11.459 -4.606 7.501 1.00 0.00 20 THR A C 16
ATOM 28727 O O . THR A 1 20 ? -12.187 -4.793 8.479 1.00 0.00 20 THR A O 16
ATOM 28738 N N . THR A 1 21 ? -10.211 -5.087 7.457 1.00 0.00 21 THR A N 16
ATOM 28739 C CA . THR A 1 21 ? -9.569 -5.877 8.528 1.00 0.00 21 THR A CA 16
ATOM 28740 C C . THR A 1 21 ? -8.599 -5.027 9.364 1.00 0.00 21 THR A C 16
ATOM 28741 O O . THR A 1 21 ? -7.824 -4.257 8.790 1.00 0.00 21 THR A O 16
ATOM 28752 N N . PRO A 1 22 ? -8.562 -5.203 10.701 1.00 0.00 22 PRO A N 16
ATOM 28753 C CA . PRO A 1 22 ? -7.632 -4.508 11.601 1.00 0.00 22 PRO A CA 16
ATOM 28754 C C . PRO A 1 22 ? -6.159 -4.823 11.291 1.00 0.00 22 PRO A C 16
ATOM 28755 O O . PRO A 1 22 ? -5.289 -3.962 11.429 1.00 0.00 22 PRO A O 16
ATOM 28766 N N . GLU A 1 23 ? -5.878 -6.036 10.808 1.00 0.00 23 GLU A N 16
ATOM 28767 C CA . GLU A 1 23 ? -4.543 -6.476 10.401 1.00 0.00 23 GLU A CA 16
ATOM 28768 C C . GLU A 1 23 ? -4.065 -5.787 9.119 1.00 0.00 23 GLU A C 16
ATOM 28769 O O . GLU A 1 23 ? -2.866 -5.684 8.871 1.00 0.00 23 GLU A O 16
ATOM 28781 N N . ALA A 1 24 ? -4.990 -5.343 8.270 1.00 0.00 24 ALA A N 16
ATOM 28782 C CA . ALA A 1 24 ? -4.688 -4.479 7.132 1.00 0.00 24 ALA A CA 16
ATOM 28783 C C . ALA A 1 24 ? -4.450 -3.017 7.559 1.00 0.00 24 ALA A C 16
ATOM 28784 O O . ALA A 1 24 ? -3.491 -2.394 7.106 1.00 0.00 24 ALA A O 16
ATOM 28791 N N . GLN A 1 25 ? -5.246 -2.483 8.494 1.00 0.00 25 GLN A N 16
ATOM 28792 C CA . GLN A 1 25 ? -5.107 -1.088 8.966 1.00 0.00 25 GLN A CA 16
ATOM 28793 C C . GLN A 1 25 ? -3.735 -0.811 9.608 1.00 0.00 25 GLN A C 16
ATOM 28794 O O . GLN A 1 25 ? -3.111 0.215 9.335 1.00 0.00 25 GLN A O 16
ATOM 28808 N N . LYS A 1 26 ? -3.241 -1.744 10.434 1.00 0.00 26 LYS A N 16
ATOM 28809 C CA . LYS A 1 26 ? -1.910 -1.663 11.071 1.00 0.00 26 LYS A CA 16
ATOM 28810 C C . LYS A 1 26 ? -0.756 -1.866 10.077 1.00 0.00 26 LYS A C 16
ATOM 28811 O O . LYS A 1 26 ? 0.301 -1.254 10.215 1.00 0.00 26 LYS A O 16
ATOM 28830 N N . ALA A 1 27 ? -0.970 -2.703 9.061 1.00 0.00 27 ALA A N 16
ATOM 28831 C CA . ALA A 1 27 ? 0.001 -3.002 8.007 1.00 0.00 27 ALA A CA 16
ATOM 28832 C C . ALA A 1 27 ? 0.243 -1.813 7.054 1.00 0.00 27 ALA A C 16
ATOM 28833 O O . ALA A 1 27 ? 1.379 -1.564 6.647 1.00 0.00 27 ALA A O 16
ATOM 28840 N N . LEU A 1 28 ? -0.809 -1.044 6.755 1.00 0.00 28 LEU A N 16
ATOM 28841 C CA . LEU A 1 28 ? -0.751 0.239 6.035 1.00 0.00 28 LEU A CA 16
ATOM 28842 C C . LEU A 1 28 ? 0.232 1.240 6.667 1.00 0.00 28 LEU A C 16
ATOM 28843 O O . LEU A 1 28 ? 1.009 1.896 5.972 1.00 0.00 28 LEU A O 16
ATOM 28859 N N . GLU A 1 29 ? 0.196 1.335 7.996 1.00 0.00 29 GLU A N 16
ATOM 28860 C CA . GLU A 1 29 ? 0.996 2.245 8.819 1.00 0.00 29 GLU A CA 16
ATOM 28861 C C . GLU A 1 29 ? 2.508 2.033 8.645 1.00 0.00 29 GLU A C 16
ATOM 28862 O O . GLU A 1 29 ? 3.281 2.982 8.729 1.00 0.00 29 GLU A O 16
ATOM 28874 N N . GLU A 1 30 ? 2.934 0.798 8.366 1.00 0.00 30 GLU A N 16
ATOM 28875 C CA . GLU A 1 30 ? 4.349 0.449 8.186 1.00 0.00 30 GLU A CA 16
ATOM 28876 C C . GLU A 1 30 ? 4.989 1.177 6.995 1.00 0.00 30 GLU A C 16
ATOM 28877 O O . GLU A 1 30 ? 6.098 1.696 7.117 1.00 0.00 30 GLU A O 16
ATOM 28889 N N . LEU A 1 31 ? 4.286 1.259 5.857 1.00 0.00 31 LEU A N 16
ATOM 28890 C CA . LEU A 1 31 ? 4.775 1.986 4.684 1.00 0.00 31 LEU A CA 16
ATOM 28891 C C . LEU A 1 31 ? 4.905 3.488 5.003 1.00 0.00 31 LEU A C 16
ATOM 28892 O O . LEU A 1 31 ? 5.932 4.112 4.737 1.00 0.00 31 LEU A O 16
ATOM 28908 N N . GLU A 1 32 ? 3.883 4.055 5.650 1.00 0.00 32 GLU A N 16
ATOM 28909 C CA . GLU A 1 32 ? 3.794 5.480 6.018 1.00 0.00 32 GLU A CA 16
ATOM 28910 C C . GLU A 1 32 ? 4.959 5.967 6.890 1.00 0.00 32 GLU A C 16
ATOM 28911 O O . GLU A 1 32 ? 5.326 7.137 6.793 1.00 0.00 32 GLU A O 16
ATOM 28923 N N . LYS A 1 33 ? 5.589 5.093 7.687 1.00 0.00 33 LYS A N 16
ATOM 28924 C CA . LYS A 1 33 ? 6.734 5.445 8.545 1.00 0.00 33 LYS A CA 16
ATOM 28925 C C . LYS A 1 33 ? 7.936 5.839 7.692 1.00 0.00 33 LYS A C 16
ATOM 28926 O O . LYS A 1 33 ? 8.713 6.721 8.054 1.00 0.00 33 LYS A O 16
ATOM 28945 N N . VAL A 1 34 ? 8.053 5.190 6.535 1.00 0.00 34 VAL A N 16
ATOM 28946 C CA . VAL A 1 34 ? 9.081 5.431 5.526 1.00 0.00 34 VAL A CA 16
ATOM 28947 C C . VAL A 1 34 ? 8.729 6.617 4.643 1.00 0.00 34 VAL A C 16
ATOM 28948 O O . VAL A 1 34 ? 9.558 7.505 4.452 1.00 0.00 34 VAL A O 16
ATOM 28961 N N . LEU A 1 35 ? 7.484 6.689 4.153 1.00 0.00 35 LEU A N 16
ATOM 28962 C CA . LEU A 1 35 ? 7.042 7.819 3.331 1.00 0.00 35 LEU A CA 16
ATOM 28963 C C . LEU A 1 35 ? 7.096 9.147 4.103 1.00 0.00 35 LEU A C 16
ATOM 28964 O O . LEU A 1 35 ? 7.298 10.198 3.497 1.00 0.00 35 LEU A O 16
ATOM 28980 N N . LYS A 1 36 ? 6.992 9.116 5.440 1.00 0.00 36 LYS A N 16
ATOM 28981 C CA . LYS A 1 36 ? 7.155 10.296 6.305 1.00 0.00 36 LYS A CA 16
ATOM 28982 C C . LYS A 1 36 ? 8.521 10.977 6.159 1.00 0.00 36 LYS A C 16
ATOM 28983 O O . LYS A 1 36 ? 8.629 12.187 6.361 1.00 0.00 36 LYS A O 16
ATOM 29002 N N . THR A 1 37 ? 9.548 10.203 5.798 1.00 0.00 37 THR A N 16
ATOM 29003 C CA . THR A 1 37 ? 10.910 10.672 5.499 1.00 0.00 37 THR A CA 16
ATOM 29004 C C . THR A 1 37 ? 11.275 10.558 4.002 1.00 0.00 37 THR A C 16
ATOM 29005 O O . THR A 1 37 ? 12.410 10.833 3.604 1.00 0.00 37 THR A O 16
ATOM 29016 N N . ALA A 1 38 ? 10.311 10.199 3.141 1.00 0.00 38 ALA A N 16
ATOM 29017 C CA . ALA A 1 38 ? 10.487 10.194 1.681 1.00 0.00 38 ALA A CA 16
ATOM 29018 C C . ALA A 1 38 ? 10.224 11.592 1.070 1.00 0.00 38 ALA A C 16
ATOM 29019 O O . ALA A 1 38 ? 9.680 12.487 1.725 1.00 0.00 38 ALA A O 16
ATOM 29026 N N . SER A 1 39 ? 10.624 11.791 -0.188 1.00 0.00 39 SER A N 16
ATOM 29027 C CA . SER A 1 39 ? 10.524 13.078 -0.899 1.00 0.00 39 SER A CA 16
ATOM 29028 C C . SER A 1 39 ? 9.132 13.280 -1.526 1.00 0.00 39 SER A C 16
ATOM 29029 O O . SER A 1 39 ? 8.476 12.296 -1.884 1.00 0.00 39 SER A O 16
ATOM 29037 N N . PRO A 1 40 ? 8.638 14.528 -1.672 1.00 0.00 40 PRO A N 16
ATOM 29038 C CA . PRO A 1 40 ? 7.244 14.791 -2.042 1.00 0.00 40 PRO A CA 16
ATOM 29039 C C . PRO A 1 40 ? 6.879 14.335 -3.458 1.00 0.00 40 PRO A C 16
ATOM 29040 O O . PRO A 1 40 ? 5.756 13.888 -3.675 1.00 0.00 40 PRO A O 16
ATOM 29051 N N . GLU A 1 41 ? 7.802 14.399 -4.423 1.00 0.00 41 GLU A N 16
ATOM 29052 C CA . GLU A 1 41 ? 7.506 13.918 -5.777 1.00 0.00 41 GLU A CA 16
ATOM 29053 C C . GLU A 1 41 ? 7.385 12.392 -5.806 1.00 0.00 41 GLU A C 16
ATOM 29054 O O . GLU A 1 41 ? 6.419 11.852 -6.347 1.00 0.00 41 GLU A O 16
ATOM 29066 N N . GLN A 1 42 ? 8.306 11.688 -5.143 1.00 0.00 42 GLN A N 16
ATOM 29067 C CA . GLN A 1 42 ? 8.221 10.239 -4.976 1.00 0.00 42 GLN A CA 16
ATOM 29068 C C . GLN A 1 42 ? 6.989 9.830 -4.173 1.00 0.00 42 GLN A C 16
ATOM 29069 O O . GLN A 1 42 ? 6.476 8.734 -4.372 1.00 0.00 42 GLN A O 16
ATOM 29083 N N . TRP A 1 43 ? 6.476 10.709 -3.314 1.00 0.00 43 TRP A N 16
ATOM 29084 C CA . TRP A 1 43 ? 5.217 10.499 -2.616 1.00 0.00 43 TRP A CA 16
ATOM 29085 C C . TRP A 1 43 ? 4.031 10.404 -3.586 1.00 0.00 43 TRP A C 16
ATOM 29086 O O . TRP A 1 43 ? 3.213 9.498 -3.444 1.00 0.00 43 TRP A O 16
ATOM 29107 N N . ARG A 1 44 ? 3.961 11.261 -4.621 1.00 0.00 44 ARG A N 16
ATOM 29108 C CA . ARG A 1 44 ? 2.931 11.146 -5.681 1.00 0.00 44 ARG A CA 16
ATOM 29109 C C . ARG A 1 44 ? 3.109 9.853 -6.476 1.00 0.00 44 ARG A C 16
ATOM 29110 O O . ARG A 1 44 ? 2.143 9.117 -6.685 1.00 0.00 44 ARG A O 16
ATOM 29131 N N . GLN A 1 45 ? 4.347 9.561 -6.877 1.00 0.00 45 GLN A N 16
ATOM 29132 C CA . GLN A 1 45 ? 4.691 8.355 -7.638 1.00 0.00 45 GLN A CA 16
ATOM 29133 C C . GLN A 1 45 ? 4.346 7.065 -6.875 1.00 0.00 45 GLN A C 16
ATOM 29134 O O . GLN A 1 45 ? 3.791 6.130 -7.453 1.00 0.00 45 GLN A O 16
ATOM 29148 N N . ALA A 1 46 ? 4.641 7.024 -5.572 1.00 0.00 46 ALA A N 16
ATOM 29149 C CA . ALA A 1 46 ? 4.336 5.888 -4.718 1.00 0.00 46 ALA A CA 16
ATOM 29150 C C . ALA A 1 46 ? 2.838 5.785 -4.427 1.00 0.00 46 ALA A C 16
ATOM 29151 O O . ALA A 1 46 ? 2.248 4.737 -4.680 1.00 0.00 46 ALA A O 16
ATOM 29158 N N . ALA A 1 47 ? 2.202 6.861 -3.943 1.00 0.00 47 ALA A N 16
ATOM 29159 C CA . ALA A 1 47 ? 0.817 6.804 -3.477 1.00 0.00 47 ALA A CA 16
ATOM 29160 C C . ALA A 1 47 ? -0.138 6.307 -4.579 1.00 0.00 47 ALA A C 16
ATOM 29161 O O . ALA A 1 47 ? -1.126 5.641 -4.274 1.00 0.00 47 ALA A O 16
ATOM 29168 N N . GLU A 1 48 ? 0.182 6.559 -5.857 1.00 0.00 48 GLU A N 16
ATOM 29169 C CA . GLU A 1 48 ? -0.580 6.023 -6.990 1.00 0.00 48 GLU A CA 16
ATOM 29170 C C . GLU A 1 48 ? -0.607 4.483 -7.007 1.00 0.00 48 GLU A C 16
ATOM 29171 O O . GLU A 1 48 ? -1.691 3.904 -7.026 1.00 0.00 48 GLU A O 16
ATOM 29183 N N . LYS A 1 49 ? 0.547 3.797 -6.934 1.00 0.00 49 LYS A N 16
ATOM 29184 C CA . LYS A 1 49 ? 0.600 2.323 -6.958 1.00 0.00 49 LYS A CA 16
ATOM 29185 C C . LYS A 1 49 ? 0.166 1.736 -5.617 1.00 0.00 49 LYS A C 16
ATOM 29186 O O . LYS A 1 49 ? -0.538 0.729 -5.595 1.00 0.00 49 LYS A O 16
ATOM 29205 N N . ILE A 1 50 ? 0.491 2.411 -4.508 1.00 0.00 50 ILE A N 16
ATOM 29206 C CA . ILE A 1 50 ? 0.014 2.038 -3.166 1.00 0.00 50 ILE A CA 16
ATOM 29207 C C . ILE A 1 50 ? -1.512 1.921 -3.179 1.00 0.00 50 ILE A C 16
ATOM 29208 O O . ILE A 1 50 ? -2.064 0.900 -2.779 1.00 0.00 50 ILE A O 16
ATOM 29224 N N . PHE A 1 51 ? -2.193 2.952 -3.683 1.00 0.00 51 PHE A N 16
ATOM 29225 C CA . PHE A 1 51 ? -3.649 3.024 -3.664 1.00 0.00 51 PHE A CA 16
ATOM 29226 C C . PHE A 1 51 ? -4.306 2.150 -4.734 1.00 0.00 51 PHE A C 16
ATOM 29227 O O . PHE A 1 51 ? -5.360 1.556 -4.495 1.00 0.00 51 PHE A O 16
ATOM 29244 N N . GLU A 1 52 ? -3.648 1.998 -5.885 1.00 0.00 52 GLU A N 16
ATOM 29245 C CA . GLU A 1 52 ? -4.057 1.040 -6.912 1.00 0.00 52 GLU A CA 16
ATOM 29246 C C . GLU A 1 52 ? -4.049 -0.398 -6.372 1.00 0.00 52 GLU A C 16
ATOM 29247 O O . GLU A 1 52 ? -4.970 -1.148 -6.672 1.00 0.00 52 GLU A O 16
ATOM 29259 N N . ALA A 1 53 ? -3.095 -0.802 -5.522 1.00 0.00 53 ALA A N 16
ATOM 29260 C CA . ALA A 1 53 ? -3.050 -2.157 -4.985 1.00 0.00 53 ALA A CA 16
ATOM 29261 C C . ALA A 1 53 ? -4.362 -2.555 -4.295 1.00 0.00 53 ALA A C 16
ATOM 29262 O O . ALA A 1 53 ? -4.933 -3.604 -4.587 1.00 0.00 53 ALA A O 16
ATOM 29269 N N . PHE A 1 54 ? -4.899 -1.687 -3.443 1.00 0.00 54 PHE A N 16
ATOM 29270 C CA . PHE A 1 54 ? -6.131 -1.952 -2.698 1.00 0.00 54 PHE A CA 16
ATOM 29271 C C . PHE A 1 54 ? -7.341 -2.052 -3.633 1.00 0.00 54 PHE A C 16
ATOM 29272 O O . PHE A 1 54 ? -8.287 -2.786 -3.348 1.00 0.00 54 PHE A O 16
ATOM 29289 N N . ARG A 1 55 ? -7.288 -1.363 -4.780 1.00 0.00 55 ARG A N 16
ATOM 29290 C CA . ARG A 1 55 ? -8.303 -1.412 -5.834 1.00 0.00 55 ARG A CA 16
ATOM 29291 C C . ARG A 1 55 ? -8.247 -2.742 -6.583 1.00 0.00 55 ARG A C 16
ATOM 29292 O O . ARG A 1 55 ? -9.288 -3.313 -6.898 1.00 0.00 55 ARG A O 16
ATOM 29313 N N . GLU A 1 56 ? -7.044 -3.269 -6.828 1.00 0.00 56 GLU A N 16
ATOM 29314 C CA . GLU A 1 56 ? -6.850 -4.534 -7.524 1.00 0.00 56 GLU A CA 16
ATOM 29315 C C . GLU A 1 56 ? -7.166 -5.725 -6.622 1.00 0.00 56 GLU A C 16
ATOM 29316 O O . GLU A 1 56 ? -7.978 -6.571 -6.994 1.00 0.00 56 GLU A O 16
ATOM 29328 N N . ALA A 1 57 ? -6.595 -5.779 -5.417 1.00 0.00 57 ALA A N 16
ATOM 29329 C CA . ALA A 1 57 ? -6.815 -6.873 -4.468 1.00 0.00 57 ALA A CA 16
ATOM 29330 C C . ALA A 1 57 ? -8.292 -7.031 -4.096 1.00 0.00 57 ALA A C 16
ATOM 29331 O O . ALA A 1 57 ? -8.797 -8.147 -4.002 1.00 0.00 57 ALA A O 16
ATOM 29338 N N . SER A 1 58 ? -8.999 -5.907 -3.982 1.00 0.00 58 SER A N 16
ATOM 29339 C CA . SER A 1 58 ? -10.456 -5.877 -3.763 1.00 0.00 58 SER A CA 16
ATOM 29340 C C . SER A 1 58 ? -11.243 -6.508 -4.919 1.00 0.00 58 SER A C 16
ATOM 29341 O O . SER A 1 58 ? -12.257 -7.174 -4.698 1.00 0.00 58 SER A O 16
ATOM 29349 N N . ASN A 1 59 ? -10.722 -6.408 -6.146 1.00 0.00 59 ASN A N 16
ATOM 29350 C CA . ASN A 1 59 ? -11.279 -7.059 -7.331 1.00 0.00 59 ASN A CA 16
ATOM 29351 C C . ASN A 1 59 ? -10.828 -8.542 -7.470 1.00 0.00 59 ASN A C 16
ATOM 29352 O O . ASN A 1 59 ? -11.329 -9.268 -8.331 1.00 0.00 59 ASN A O 16
ATOM 29363 N N . GLY A 1 60 ? -9.918 -9.003 -6.600 1.00 0.00 60 GLY A N 16
ATOM 29364 C CA . GLY A 1 60 ? -9.359 -10.360 -6.542 1.00 0.00 60 GLY A CA 16
ATOM 29365 C C . GLY A 1 60 ? -7.917 -10.470 -7.051 1.00 0.00 60 GLY A C 16
ATOM 29366 O O . GLY A 1 60 ? -7.413 -11.579 -7.231 1.00 0.00 60 GLY A O 16
ATOM 29370 N N . ASN A 1 61 ? -7.234 -9.341 -7.272 1.00 0.00 61 ASN A N 16
ATOM 29371 C CA . ASN A 1 61 ? -5.898 -9.267 -7.858 1.00 0.00 61 ASN A CA 16
ATOM 29372 C C . ASN A 1 61 ? -4.817 -9.138 -6.775 1.00 0.00 61 ASN A C 16
ATOM 29373 O O . ASN A 1 61 ? -4.023 -8.203 -6.782 1.00 0.00 61 ASN A O 16
ATOM 29384 N N . THR A 1 62 ? -4.753 -10.054 -5.814 1.00 0.00 62 THR A N 16
ATOM 29385 C CA . THR A 1 62 ? -3.662 -10.036 -4.819 1.00 0.00 62 THR A CA 16
ATOM 29386 C C . THR A 1 62 ? -2.277 -10.095 -5.495 1.00 0.00 62 THR A C 16
ATOM 29387 O O . THR A 1 62 ? -1.374 -9.343 -5.129 1.00 0.00 62 THR A O 16
ATOM 29398 N N . GLU A 1 63 ? -2.133 -10.896 -6.557 1.00 0.00 63 GLU A N 16
ATOM 29399 C CA . GLU A 1 63 ? -0.888 -11.058 -7.327 1.00 0.00 63 GLU A CA 16
ATOM 29400 C C . GLU A 1 63 ? -0.429 -9.780 -8.045 1.00 0.00 63 GLU A C 16
ATOM 29401 O O . GLU A 1 63 ? 0.773 -9.534 -8.167 1.00 0.00 63 GLU A O 16
ATOM 29413 N N . LYS A 1 64 ? -1.377 -8.943 -8.488 1.00 0.00 64 LYS A N 16
ATOM 29414 C CA . LYS A 1 64 ? -1.095 -7.632 -9.087 1.00 0.00 64 LYS A CA 16
ATOM 29415 C C . LYS A 1 64 ? -0.931 -6.568 -8.012 1.00 0.00 64 LYS A C 16
ATOM 29416 O O . LYS A 1 64 ? 0.050 -5.829 -8.022 1.00 0.00 64 LYS A O 16
ATOM 29435 N N . ALA A 1 65 ? -1.860 -6.490 -7.062 1.00 0.00 65 ALA A N 16
ATOM 29436 C CA . ALA A 1 65 ? -1.812 -5.506 -5.999 1.00 0.00 65 ALA A CA 16
ATOM 29437 C C . ALA A 1 65 ? -0.480 -5.528 -5.242 1.00 0.00 65 ALA A C 16
ATOM 29438 O O . ALA A 1 65 ? 0.102 -4.482 -4.964 1.00 0.00 65 ALA A O 16
ATOM 29445 N N . LYS A 1 66 ? 0.050 -6.725 -4.991 1.00 0.00 66 LYS A N 16
ATOM 29446 C CA . LYS A 1 66 ? 1.347 -6.870 -4.301 1.00 0.00 66 LYS A CA 16
ATOM 29447 C C . LYS A 1 66 ? 2.519 -6.310 -5.124 1.00 0.00 66 LYS A C 16
ATOM 29448 O O . LYS A 1 66 ? 3.463 -5.761 -4.556 1.00 0.00 66 LYS A O 16
ATOM 29467 N N . LYS A 1 67 ? 2.432 -6.397 -6.460 1.00 0.00 67 LYS A N 16
ATOM 29468 C CA . LYS A 1 67 ? 3.432 -5.873 -7.397 1.00 0.00 67 LYS A CA 16
ATOM 29469 C C . LYS A 1 67 ? 3.389 -4.342 -7.453 1.00 0.00 67 LYS A C 16
ATOM 29470 O O . LYS A 1 67 ? 4.437 -3.708 -7.381 1.00 0.00 67 LYS A O 16
ATOM 29489 N N . LEU A 1 68 ? 2.192 -3.745 -7.494 1.00 0.00 68 LEU A N 16
ATOM 29490 C CA . LEU A 1 68 ? 1.991 -2.293 -7.358 1.00 0.00 68 LEU A CA 16
ATOM 29491 C C . LEU A 1 68 ? 2.595 -1.760 -6.043 1.00 0.00 68 LEU A C 16
ATOM 29492 O O . LEU A 1 68 ? 3.312 -0.761 -6.042 1.00 0.00 68 LEU A O 16
ATOM 29508 N N . LEU A 1 69 ? 2.346 -2.458 -4.932 1.00 0.00 69 LEU A N 16
ATOM 29509 C CA . LEU A 1 69 ? 2.868 -2.118 -3.603 1.00 0.00 69 LEU A CA 16
ATOM 29510 C C . LEU A 1 69 ? 4.402 -2.090 -3.567 1.00 0.00 69 LEU A C 16
ATOM 29511 O O . LEU A 1 69 ? 5.005 -1.130 -3.086 1.00 0.00 69 LEU A O 16
ATOM 29527 N N . GLU A 1 70 ? 5.035 -3.117 -4.135 1.00 0.00 70 GLU A N 16
ATOM 29528 C CA . GLU A 1 70 ? 6.489 -3.197 -4.254 1.00 0.00 70 GLU A CA 16
ATOM 29529 C C . GLU A 1 70 ? 7.050 -2.127 -5.208 1.00 0.00 70 GLU A C 16
ATOM 29530 O O . GLU A 1 70 ? 8.114 -1.563 -4.952 1.00 0.00 70 GLU A O 16
ATOM 29542 N N . GLU A 1 71 ? 6.323 -1.791 -6.278 1.00 0.00 71 GLU A N 16
ATOM 29543 C CA . GLU A 1 71 ? 6.740 -0.785 -7.263 1.00 0.00 71 GLU A CA 16
ATOM 29544 C C . GLU A 1 71 ? 6.797 0.611 -6.632 1.00 0.00 71 GLU A C 16
ATOM 29545 O O . GLU A 1 71 ? 7.795 1.326 -6.753 1.00 0.00 71 GLU A O 16
ATOM 29557 N N . ALA A 1 72 ? 5.744 0.979 -5.894 1.00 0.00 72 ALA A N 16
ATOM 29558 C CA . ALA A 1 72 ? 5.702 2.220 -5.136 1.00 0.00 72 ALA A CA 16
ATOM 29559 C C . ALA A 1 72 ? 6.808 2.296 -4.087 1.00 0.00 72 ALA A C 16
ATOM 29560 O O . ALA A 1 72 ? 7.479 3.322 -3.969 1.00 0.00 72 ALA A O 16
ATOM 29567 N N . ALA A 1 73 ? 7.004 1.209 -3.338 1.00 0.00 73 ALA A N 16
ATOM 29568 C CA . ALA A 1 73 ? 8.010 1.154 -2.290 1.00 0.00 73 ALA A CA 16
ATOM 29569 C C . ALA A 1 73 ? 9.410 1.407 -2.847 1.00 0.00 73 ALA A C 16
ATOM 29570 O O . ALA A 1 73 ? 10.123 2.265 -2.338 1.00 0.00 73 ALA A O 16
ATOM 29577 N N . ARG A 1 74 ? 9.787 0.719 -3.931 1.00 0.00 74 ARG A N 16
ATOM 29578 C CA . ARG A 1 74 ? 11.099 0.882 -4.576 1.00 0.00 74 ARG A CA 16
ATOM 29579 C C . ARG A 1 74 ? 11.279 2.281 -5.164 1.00 0.00 74 ARG A C 16
ATOM 29580 O O . ARG A 1 74 ? 12.384 2.822 -5.130 1.00 0.00 74 ARG A O 16
ATOM 29601 N N . THR A 1 75 ? 10.186 2.894 -5.619 1.00 0.00 75 THR A N 16
ATOM 29602 C CA . THR A 1 75 ? 10.176 4.299 -6.078 1.00 0.00 75 THR A CA 16
ATOM 29603 C C . THR A 1 75 ? 10.423 5.280 -4.925 1.00 0.00 75 THR A C 16
ATOM 29604 O O . THR A 1 75 ? 11.280 6.154 -5.042 1.00 0.00 75 THR A O 16
ATOM 29615 N N . ALA A 1 76 ? 9.757 5.099 -3.781 1.00 0.00 76 ALA A N 16
ATOM 29616 C CA . ALA A 1 76 ? 9.960 5.894 -2.562 1.00 0.00 76 ALA A CA 16
ATOM 29617 C C . ALA A 1 76 ? 11.210 5.493 -1.735 1.00 0.00 76 ALA A C 16
ATOM 29618 O O . ALA A 1 76 ? 11.513 6.130 -0.723 1.00 0.00 76 ALA A O 16
ATOM 29625 N N . GLY A 1 77 ? 11.949 4.461 -2.158 1.00 0.00 77 GLY A N 16
ATOM 29626 C CA . GLY A 1 77 ? 13.181 3.966 -1.528 1.00 0.00 77 GLY A CA 16
ATOM 29627 C C . GLY A 1 77 ? 12.972 3.118 -0.266 1.00 0.00 77 GLY A C 16
ATOM 29628 O O . GLY A 1 77 ? 13.869 3.042 0.577 1.00 0.00 77 GLY A O 16
ATOM 29632 N N . ALA A 1 78 ? 11.791 2.515 -0.102 1.00 0.00 78 ALA A N 16
ATOM 29633 C CA . ALA A 1 78 ? 11.359 1.852 1.117 1.00 0.00 78 ALA A CA 16
ATOM 29634 C C . ALA A 1 78 ? 11.844 0.396 1.301 1.00 0.00 78 ALA A C 16
ATOM 29635 O O . ALA A 1 78 ? 12.307 -0.268 0.370 1.00 0.00 78 ALA A O 16
ATOM 29642 N N . SER A 1 79 ? 11.743 -0.076 2.546 1.00 0.00 79 SER A N 16
ATOM 29643 C CA . SER A 1 79 ? 12.325 -1.324 3.055 1.00 0.00 79 SER A CA 16
ATOM 29644 C C . SER A 1 79 ? 11.656 -2.613 2.553 1.00 0.00 79 SER A C 16
ATOM 29645 O O . SER A 1 79 ? 10.432 -2.663 2.427 1.00 0.00 79 SER A O 16
ATOM 29653 N N . PRO A 1 80 ? 12.401 -3.724 2.392 1.00 0.00 80 PRO A N 16
ATOM 29654 C CA . PRO A 1 80 ? 11.804 -5.038 2.130 1.00 0.00 80 PRO A CA 16
ATOM 29655 C C . PRO A 1 80 ? 10.885 -5.495 3.275 1.00 0.00 80 PRO A C 16
ATOM 29656 O O . PRO A 1 80 ? 9.894 -6.180 3.033 1.00 0.00 80 PRO A O 16
ATOM 29667 N N . GLU A 1 81 ? 11.153 -5.050 4.509 1.00 0.00 81 GLU A N 16
ATOM 29668 C CA . GLU A 1 81 ? 10.305 -5.304 5.677 1.00 0.00 81 GLU A CA 16
ATOM 29669 C C . GLU A 1 81 ? 8.918 -4.650 5.558 1.00 0.00 81 GLU A C 16
ATOM 29670 O O . GLU A 1 81 ? 7.916 -5.331 5.772 1.00 0.00 81 GLU A O 16
ATOM 29682 N N . ILE A 1 82 ? 8.818 -3.372 5.157 1.00 0.00 82 ILE A N 16
ATOM 29683 C CA . ILE A 1 82 ? 7.522 -2.689 5.015 1.00 0.00 82 ILE A CA 16
ATOM 29684 C C . ILE A 1 82 ? 6.778 -3.166 3.770 1.00 0.00 82 ILE A C 16
ATOM 29685 O O . ILE A 1 82 ? 5.548 -3.220 3.771 1.00 0.00 82 ILE A O 16
ATOM 29701 N N . ILE A 1 83 ? 7.530 -3.550 2.727 1.00 0.00 83 ILE A N 16
ATOM 29702 C CA . ILE A 1 83 ? 6.988 -4.068 1.465 1.00 0.00 83 ILE A CA 16
ATOM 29703 C C . ILE A 1 83 ? 6.157 -5.306 1.775 1.00 0.00 83 ILE A C 16
ATOM 29704 O O . ILE A 1 83 ? 4.983 -5.347 1.414 1.00 0.00 83 ILE A O 16
ATOM 29720 N N . LYS A 1 84 ? 6.716 -6.264 2.529 1.00 0.00 84 LYS A N 16
ATOM 29721 C CA . LYS A 1 84 ? 5.983 -7.491 2.891 1.00 0.00 84 LYS A CA 16
ATOM 29722 C C . LYS A 1 84 ? 4.861 -7.237 3.900 1.00 0.00 84 LYS A C 16
ATOM 29723 O O . LYS A 1 84 ? 3.794 -7.836 3.779 1.00 0.00 84 LYS A O 16
ATOM 29742 N N . LYS A 1 85 ? 5.063 -6.310 4.843 1.00 0.00 85 LYS A N 16
ATOM 29743 C CA . LYS A 1 85 ? 4.078 -5.941 5.877 1.00 0.00 85 LYS A CA 16
ATOM 29744 C C . LYS A 1 85 ? 2.793 -5.400 5.259 1.00 0.00 85 LYS A C 16
ATOM 29745 O O . LYS A 1 85 ? 1.723 -5.944 5.525 1.00 0.00 85 LYS A O 16
ATOM 29764 N N . LEU A 1 86 ? 2.905 -4.408 4.375 1.00 0.00 86 LEU A N 16
ATOM 29765 C CA . LEU A 1 86 ? 1.772 -3.845 3.638 1.00 0.00 86 LEU A CA 16
ATOM 29766 C C . LEU A 1 86 ? 1.246 -4.858 2.612 1.00 0.00 86 LEU A C 16
ATOM 29767 O O . LEU A 1 86 ? 0.066 -5.183 2.642 1.00 0.00 86 LEU A O 16
ATOM 29783 N N . ALA A 1 87 ? 2.092 -5.413 1.741 1.00 0.00 87 ALA A N 16
ATOM 29784 C CA . ALA A 1 87 ? 1.644 -6.341 0.688 1.00 0.00 87 ALA A CA 16
ATOM 29785 C C . ALA A 1 87 ? 0.860 -7.559 1.241 1.00 0.00 87 ALA A C 16
ATOM 29786 O O . ALA A 1 87 ? -0.044 -8.053 0.573 1.00 0.00 87 ALA A O 16
ATOM 29793 N N . SER A 1 88 ? 1.138 -8.005 2.476 1.00 0.00 88 SER A N 16
ATOM 29794 C CA . SER A 1 88 ? 0.372 -9.041 3.192 1.00 0.00 88 SER A CA 16
ATOM 29795 C C . SER A 1 88 ? -1.104 -8.655 3.390 1.00 0.00 88 SER A C 16
ATOM 29796 O O . SER A 1 88 ? -1.992 -9.501 3.266 1.00 0.00 88 SER A O 16
ATOM 29804 N N . ALA A 1 89 ? -1.392 -7.367 3.614 1.00 0.00 89 ALA A N 16
ATOM 29805 C CA . ALA A 1 89 ? -2.750 -6.825 3.689 1.00 0.00 89 ALA A CA 16
ATOM 29806 C C . ALA A 1 89 ? -3.524 -7.025 2.383 1.00 0.00 89 ALA A C 16
ATOM 29807 O O . ALA A 1 89 ? -4.706 -7.358 2.410 1.00 0.00 89 ALA A O 16
ATOM 29814 N N . LEU A 1 90 ? -2.850 -6.887 1.239 1.00 0.00 90 LEU A N 16
ATOM 29815 C CA . LEU A 1 90 ? -3.455 -7.088 -0.075 1.00 0.00 90 LEU A CA 16
ATOM 29816 C C . LEU A 1 90 ? -3.799 -8.556 -0.338 1.00 0.00 90 LEU A C 16
ATOM 29817 O O . LEU A 1 90 ? -4.772 -8.840 -1.032 1.00 0.00 90 LEU A O 16
ATOM 29833 N N . GLU A 1 91 ? -3.052 -9.490 0.250 1.00 0.00 91 GLU A N 16
ATOM 29834 C CA . GLU A 1 91 ? -3.394 -10.912 0.164 1.00 0.00 91 GLU A CA 16
ATOM 29835 C C . GLU A 1 91 ? -4.739 -11.187 0.844 1.00 0.00 91 GLU A C 16
ATOM 29836 O O . GLU A 1 91 ? -5.648 -11.743 0.226 1.00 0.00 91 GLU A O 16
ATOM 29848 N N . ARG A 1 92 ? -4.914 -10.700 2.080 1.00 0.00 92 ARG A N 16
ATOM 29849 C CA . ARG A 1 92 ? -6.172 -10.840 2.831 1.00 0.00 92 ARG A CA 16
ATOM 29850 C C . ARG A 1 92 ? -7.315 -9.968 2.310 1.00 0.00 92 ARG A C 16
ATOM 29851 O O . ARG A 1 92 ? -8.464 -10.356 2.489 1.00 0.00 92 ARG A O 16
ATOM 29872 N N . LEU A 1 93 ? -7.055 -8.855 1.618 1.00 0.00 93 LEU A N 16
ATOM 29873 C CA . LEU A 1 93 ? -8.120 -8.030 1.020 1.00 0.00 93 LEU A CA 16
ATOM 29874 C C . LEU A 1 93 ? -8.881 -8.777 -0.094 1.00 0.00 93 LEU A C 16
ATOM 29875 O O . LEU A 1 93 ? -10.090 -8.592 -0.263 1.00 0.00 93 LEU A O 16
ATOM 29891 N N . ALA A 1 94 ? -8.183 -9.667 -0.807 1.00 0.00 94 ALA A N 16
ATOM 29892 C CA . ALA A 1 94 ? -8.775 -10.574 -1.789 1.00 0.00 94 ALA A CA 16
ATOM 29893 C C . ALA A 1 94 ? -9.525 -11.739 -1.123 1.00 0.00 94 ALA A C 16
ATOM 29894 O O . ALA A 1 94 ? -10.599 -12.121 -1.592 1.00 0.00 94 ALA A O 16
ATOM 29901 N N . GLU A 1 95 ? -8.998 -12.287 -0.019 1.00 0.00 95 GLU A N 16
ATOM 29902 C CA . GLU A 1 95 ? -9.682 -13.358 0.722 1.00 0.00 95 GLU A CA 16
ATOM 29903 C C . GLU A 1 95 ? -10.958 -12.858 1.420 1.00 0.00 95 GLU A C 16
ATOM 29904 O O . GLU A 1 95 ? -11.955 -13.577 1.499 1.00 0.00 95 GLU A O 16
ATOM 29916 N N . GLU A 1 96 ? -10.929 -11.621 1.922 1.00 0.00 96 GLU A N 16
ATOM 29917 C CA . GLU A 1 96 ? -12.052 -10.994 2.633 1.00 0.00 96 GLU A CA 16
ATOM 29918 C C . GLU A 1 96 ? -13.183 -10.587 1.678 1.00 0.00 96 GLU A C 16
ATOM 29919 O O . GLU A 1 96 ? -14.360 -10.687 2.034 1.00 0.00 96 GLU A O 16
ATOM 29931 N N . GLY A 1 97 ? -12.844 -10.178 0.449 1.00 0.00 97 GLY A N 16
ATOM 29932 C CA . GLY A 1 97 ? -13.814 -9.830 -0.575 1.00 0.00 97 GLY A CA 16
ATOM 29933 C C . GLY A 1 97 ? -14.180 -8.354 -0.504 1.00 0.00 97 GLY A C 16
ATOM 29934 O O . GLY A 1 97 ? -15.324 -8.022 -0.185 1.00 0.00 97 GLY A O 16
ATOM 29938 N N . ALA A 1 98 ? -13.206 -7.495 -0.836 1.00 0.00 98 ALA A N 16
ATOM 29939 C CA . ALA A 1 98 ? -13.374 -6.064 -1.073 1.00 0.00 98 ALA A CA 16
ATOM 29940 C C . ALA A 1 98 ? -13.673 -5.160 0.140 1.00 0.00 98 ALA A C 16
ATOM 29941 O O . ALA A 1 98 ? -14.068 -5.601 1.221 1.00 0.00 98 ALA A O 16
ATOM 29948 N N . ALA A 1 99 ? -13.485 -3.857 -0.089 1.00 0.00 99 ALA A N 16
ATOM 29949 C CA . ALA A 1 99 ? -13.898 -2.763 0.786 1.00 0.00 99 ALA A CA 16
ATOM 29950 C C . ALA A 1 99 ? -14.744 -1.772 -0.034 1.00 0.00 99 ALA A C 16
ATOM 29951 O O . ALA A 1 99 ? -14.201 -0.912 -0.730 1.00 0.00 99 ALA A O 16
ATOM 29958 N N . LYS A 1 100 ? -16.077 -1.891 0.014 1.00 0.00 100 LYS A N 16
ATOM 29959 C CA . LYS A 1 100 ? -17.006 -1.011 -0.728 1.00 0.00 100 LYS A CA 16
ATOM 29960 C C . LYS A 1 100 ? -16.907 0.456 -0.291 1.00 0.00 100 LYS A C 16
ATOM 29961 O O . LYS A 1 100 ? -17.148 1.361 -1.087 1.00 0.00 100 LYS A O 16
ATOM 29980 N N . GLU A 1 101 ? -16.463 0.704 0.940 1.00 0.00 101 GLU A N 16
ATOM 29981 C CA . GLU A 1 101 ? -16.103 2.031 1.457 1.00 0.00 101 GLU A CA 16
ATOM 29982 C C . GLU A 1 101 ? -14.933 2.696 0.703 1.00 0.00 101 GLU A C 16
ATOM 29983 O O . GLU A 1 101 ? -14.865 3.925 0.637 1.00 0.00 101 GLU A O 16
ATOM 29995 N N . ALA A 1 102 ? -14.035 1.928 0.075 1.00 0.00 102 ALA A N 16
ATOM 29996 C CA . ALA A 1 102 ? -12.953 2.486 -0.739 1.00 0.00 102 ALA A CA 16
ATOM 29997 C C . ALA A 1 102 ? -13.476 3.252 -1.968 1.00 0.00 102 ALA A C 16
ATOM 29998 O O . ALA A 1 102 ? -12.849 4.220 -2.398 1.00 0.00 102 ALA A O 16
ATOM 30005 N N . ALA A 1 103 ? -14.645 2.875 -2.504 1.00 0.00 103 ALA A N 16
ATOM 30006 C CA . ALA A 1 103 ? -15.248 3.530 -3.665 1.00 0.00 103 ALA A CA 16
ATOM 30007 C C . ALA A 1 103 ? -15.672 4.982 -3.371 1.00 0.00 103 ALA A C 16
ATOM 30008 O O . ALA A 1 103 ? -15.445 5.858 -4.208 1.00 0.00 103 ALA A O 16
ATOM 30015 N N . ARG A 1 104 ? -16.206 5.269 -2.171 1.00 0.00 104 ARG A N 16
ATOM 30016 C CA . ARG A 1 104 ? -16.503 6.650 -1.737 1.00 0.00 104 ARG A CA 16
ATOM 30017 C C . ARG A 1 104 ? -15.245 7.423 -1.333 1.00 0.00 104 ARG A C 16
ATOM 30018 O O . ARG A 1 104 ? -15.128 8.606 -1.647 1.00 0.00 104 ARG A O 16
ATOM 30039 N N . GLN A 1 105 ? -14.255 6.752 -0.739 1.00 0.00 105 GLN A N 16
ATOM 30040 C CA . GLN A 1 105 ? -12.960 7.369 -0.416 1.00 0.00 105 GLN A CA 16
ATOM 30041 C C . GLN A 1 105 ? -12.159 7.757 -1.679 1.00 0.00 105 GLN A C 16
ATOM 30042 O O . GLN A 1 105 ? -11.472 8.779 -1.684 1.00 0.00 105 GLN A O 16
ATOM 30056 N N . ALA A 1 106 ? -12.322 7.025 -2.785 1.00 0.00 106 ALA A N 16
ATOM 30057 C CA . ALA A 1 106 ? -11.798 7.400 -4.102 1.00 0.00 106 ALA A CA 16
ATOM 30058 C C . ALA A 1 106 ? -12.481 8.652 -4.699 1.00 0.00 106 ALA A C 16
ATOM 30059 O O . ALA A 1 106 ? -11.908 9.304 -5.575 1.00 0.00 106 ALA A O 16
ATOM 30066 N N . GLU A 1 107 ? -13.698 9.006 -4.266 1.00 0.00 107 GLU A N 16
ATOM 30067 C CA . GLU A 1 107 ? -14.318 10.300 -4.597 1.00 0.00 107 GLU A CA 16
ATOM 30068 C C . GLU A 1 107 ? -13.874 11.425 -3.651 1.00 0.00 107 GLU A C 16
ATOM 30069 O O . GLU A 1 107 ? -13.731 12.567 -4.084 1.00 0.00 107 GLU A O 16
ATOM 30081 N N . GLU A 1 108 ? -13.587 11.129 -2.377 1.00 0.00 108 GLU A N 16
ATOM 30082 C CA . GLU A 1 108 ? -13.002 12.120 -1.464 1.00 0.00 108 GLU A CA 16
ATOM 30083 C C . GLU A 1 108 ? -11.649 12.620 -1.983 1.00 0.00 108 GLU A C 16
ATOM 30084 O O . GLU A 1 108 ? -11.463 13.832 -2.099 1.00 0.00 108 GLU A O 16
ATOM 30096 N N . VAL A 1 109 ? -10.741 11.727 -2.395 1.00 0.00 109 VAL A N 16
ATOM 30097 C CA . VAL A 1 109 ? -9.429 12.121 -2.943 1.00 0.00 109 VAL A CA 16
ATOM 30098 C C . VAL A 1 109 ? -9.575 12.980 -4.211 1.00 0.00 109 VAL A C 16
ATOM 30099 O O . VAL A 1 109 ? -8.852 13.967 -4.366 1.00 0.00 109 VAL A O 16
ATOM 30112 N N . ARG A 1 110 ? -10.547 12.675 -5.085 1.00 0.00 110 ARG A N 16
ATOM 30113 C CA . ARG A 1 110 ? -10.777 13.415 -6.346 1.00 0.00 110 ARG A CA 16
ATOM 30114 C C . ARG A 1 110 ? -11.424 14.797 -6.159 1.00 0.00 110 ARG A C 16
ATOM 30115 O O . ARG A 1 110 ? -11.325 15.641 -7.051 1.00 0.00 110 ARG A O 16
ATOM 30136 N N . LYS A 1 111 ? -12.051 15.048 -5.001 1.00 0.00 111 LYS A N 16
ATOM 30137 C CA . LYS A 1 111 ? -12.660 16.338 -4.613 1.00 0.00 111 LYS A CA 16
ATOM 30138 C C . LYS A 1 111 ? -11.625 17.453 -4.373 1.00 0.00 111 LYS A C 16
ATOM 30139 O O . LYS A 1 111 ? -11.952 18.630 -4.532 1.00 0.00 111 LYS A O 16
ATOM 30158 N N . ARG A 1 112 ? -10.393 17.104 -3.970 1.00 0.00 112 ARG A N 16
ATOM 30159 C CA . ARG A 1 112 ? -9.363 18.059 -3.506 1.00 0.00 112 ARG A CA 16
ATOM 30160 C C . ARG A 1 112 ? -8.949 19.048 -4.609 1.00 0.00 112 ARG A C 16
ATOM 30161 O O . ARG A 1 112 ? -8.809 18.682 -5.779 1.00 0.00 112 ARG A O 16
ATOM 30182 N N . GLY A 1 113 ? -8.755 20.305 -4.213 1.00 0.00 113 GLY A N 16
ATOM 30183 C CA . GLY A 1 113 ? -8.486 21.448 -5.092 1.00 0.00 113 GLY A CA 16
ATOM 30184 C C . GLY A 1 113 ? -8.528 22.775 -4.324 1.00 0.00 113 GLY A C 16
ATOM 30185 O O . GLY A 1 113 ? -8.397 22.791 -3.098 1.00 0.00 113 GLY A O 16
ATOM 30189 N N . SER A 1 114 ? -8.754 23.888 -5.029 1.00 0.00 114 SER A N 16
ATOM 30190 C CA . SER A 1 114 ? -8.787 25.255 -4.465 1.00 0.00 114 SER A CA 16
ATOM 30191 C C . SER A 1 114 ? -10.184 25.828 -4.206 1.00 0.00 114 SER A C 16
ATOM 30192 O O . SER A 1 114 ? -10.367 27.041 -4.080 1.00 0.00 114 SER A O 16
ATOM 30200 N N . LEU A 1 115 ? -11.175 24.945 -4.077 1.00 0.00 115 LEU A N 16
ATOM 30201 C CA . LEU A 1 115 ? -12.542 25.280 -3.682 1.00 0.00 115 LEU A CA 16
ATOM 30202 C C . LEU A 1 115 ? -12.702 25.738 -2.227 1.00 0.00 115 LEU A C 16
ATOM 30203 O O . LEU A 1 115 ? -13.611 26.510 -1.919 1.00 0.00 115 LEU A O 16
ATOM 30219 N N . GLU A 1 116 ? -11.858 25.231 -1.327 1.00 0.00 116 GLU A N 16
ATOM 30220 C CA . GLU A 1 116 ? -12.005 25.401 0.119 1.00 0.00 116 GLU A CA 16
ATOM 30221 C C . GLU A 1 116 ? -10.631 25.459 0.815 1.00 0.00 116 GLU A C 16
ATOM 30222 O O . GLU A 1 116 ? -9.690 24.779 0.393 1.00 0.00 116 GLU A O 16
ATOM 30234 N N . HIS A 1 117 ? -10.514 26.239 1.895 1.00 0.00 117 HIS A N 16
ATOM 30235 C CA . HIS A 1 117 ? -9.347 26.239 2.788 1.00 0.00 117 HIS A CA 16
ATOM 30236 C C . HIS A 1 117 ? -9.743 26.519 4.247 1.00 0.00 117 HIS A C 16
ATOM 30237 O O . HIS A 1 117 ? -10.829 27.047 4.511 1.00 0.00 117 HIS A O 16
ATOM 30251 N N . HIS A 1 118 ? -8.848 26.226 5.191 1.00 0.00 118 HIS A N 16
ATOM 30252 C CA . HIS A 1 118 ? -8.959 26.625 6.602 1.00 0.00 118 HIS A CA 16
ATOM 30253 C C . HIS A 1 118 ? -7.736 27.473 7.011 1.00 0.00 118 HIS A C 16
ATOM 30254 O O . HIS A 1 118 ? -6.997 27.132 7.936 1.00 0.00 118 HIS A O 16
ATOM 30268 N N . HIS A 1 119 ? -7.506 28.571 6.276 1.00 0.00 119 HIS A N 16
ATOM 30269 C CA . HIS A 1 119 ? -6.407 29.529 6.476 1.00 0.00 119 HIS A CA 16
ATOM 30270 C C . HIS A 1 119 ? -5.007 28.880 6.498 1.00 0.00 119 HIS A C 16
ATOM 30271 O O . HIS A 1 119 ? -4.211 29.077 7.420 1.00 0.00 119 HIS A O 16
ATOM 30285 N N . HIS A 1 120 ? -4.698 28.101 5.455 1.00 0.00 120 HIS A N 16
ATOM 30286 C CA . HIS A 1 120 ? -3.440 27.355 5.270 1.00 0.00 120 HIS A CA 16
ATOM 30287 C C . HIS A 1 120 ? -2.248 28.253 4.850 1.00 0.00 120 HIS A C 16
ATOM 30288 O O . HIS A 1 120 ? -1.489 27.930 3.931 1.00 0.00 120 HIS A O 16
ATOM 30302 N N . HIS A 1 121 ? -2.098 29.414 5.494 1.00 0.00 121 HIS A N 16
ATOM 30303 C CA . HIS A 1 121 ? -1.151 30.476 5.126 1.00 0.00 121 HIS A CA 16
ATOM 30304 C C . HIS A 1 121 ? 0.294 30.247 5.630 1.00 0.00 121 HIS A C 16
ATOM 30305 O O . HIS A 1 121 ? 1.196 31.015 5.279 1.00 0.00 121 HIS A O 16
ATOM 30319 N N . HIS A 1 122 ? 0.519 29.209 6.446 1.00 0.00 122 HIS A N 16
ATOM 30320 C CA . HIS A 1 122 ? 1.808 28.835 7.049 1.00 0.00 122 HIS A CA 16
ATOM 30321 C C . HIS A 1 122 ? 2.032 27.309 6.994 1.00 0.00 122 HIS A C 16
ATOM 30322 O O . HIS A 1 122 ? 1.165 26.552 7.490 1.00 0.00 122 HIS A O 16
ATOM 30337 N N . GLY A 1 1 ? 0.933 25.344 -4.929 1.00 0.00 1 GLY A N 17
ATOM 30338 C CA . GLY A 1 1 ? 0.200 24.213 -5.537 1.00 0.00 1 GLY A CA 17
ATOM 30339 C C . GLY A 1 1 ? -0.260 23.231 -4.472 1.00 0.00 1 GLY A C 17
ATOM 30340 O O . GLY A 1 1 ? -1.294 23.447 -3.847 1.00 0.00 1 GLY A O 17
ATOM 30346 N N . GLU A 1 2 ? 0.509 22.160 -4.249 1.00 0.00 2 GLU A N 17
ATOM 30347 C CA . GLU A 1 2 ? 0.362 21.139 -3.185 1.00 0.00 2 GLU A CA 17
ATOM 30348 C C . GLU A 1 2 ? -0.937 20.298 -3.183 1.00 0.00 2 GLU A C 17
ATOM 30349 O O . GLU A 1 2 ? -1.010 19.297 -2.470 1.00 0.00 2 GLU A O 17
ATOM 30361 N N . THR A 1 3 ? -1.938 20.611 -4.010 1.00 0.00 3 THR A N 17
ATOM 30362 C CA . THR A 1 3 ? -3.217 19.871 -4.098 1.00 0.00 3 THR A CA 17
ATOM 30363 C C . THR A 1 3 ? -3.037 18.410 -4.523 1.00 0.00 3 THR A C 17
ATOM 30364 O O . THR A 1 3 ? -3.715 17.526 -3.994 1.00 0.00 3 THR A O 17
ATOM 30375 N N . LYS A 1 4 ? -2.079 18.132 -5.416 1.00 0.00 4 LYS A N 17
ATOM 30376 C CA . LYS A 1 4 ? -1.718 16.769 -5.848 1.00 0.00 4 LYS A CA 17
ATOM 30377 C C . LYS A 1 4 ? -0.998 15.981 -4.749 1.00 0.00 4 LYS A C 17
ATOM 30378 O O . LYS A 1 4 ? -1.242 14.788 -4.593 1.00 0.00 4 LYS A O 17
ATOM 30397 N N . ALA A 1 5 ? -0.163 16.643 -3.943 1.00 0.00 5 ALA A N 17
ATOM 30398 C CA . ALA A 1 5 ? 0.484 16.040 -2.774 1.00 0.00 5 ALA A CA 17
ATOM 30399 C C . ALA A 1 5 ? -0.522 15.758 -1.640 1.00 0.00 5 ALA A C 17
ATOM 30400 O O . ALA A 1 5 ? -0.434 14.718 -0.983 1.00 0.00 5 ALA A O 17
ATOM 30407 N N . LYS A 1 6 ? -1.529 16.629 -1.463 1.00 0.00 6 LYS A N 17
ATOM 30408 C CA . LYS A 1 6 ? -2.665 16.406 -0.552 1.00 0.00 6 LYS A CA 17
ATOM 30409 C C . LYS A 1 6 ? -3.494 15.197 -0.994 1.00 0.00 6 LYS A C 17
ATOM 30410 O O . LYS A 1 6 ? -3.681 14.283 -0.199 1.00 0.00 6 LYS A O 17
ATOM 30429 N N . ALA A 1 7 ? -3.883 15.119 -2.270 1.00 0.00 7 ALA A N 17
ATOM 30430 C CA . ALA A 1 7 ? -4.586 13.965 -2.831 1.00 0.00 7 ALA A CA 17
ATOM 30431 C C . ALA A 1 7 ? -3.776 12.654 -2.717 1.00 0.00 7 ALA A C 17
ATOM 30432 O O . ALA A 1 7 ? -4.338 11.615 -2.372 1.00 0.00 7 ALA A O 17
ATOM 30439 N N . ALA A 1 8 ? -2.456 12.699 -2.935 1.00 0.00 8 ALA A N 17
ATOM 30440 C CA . ALA A 1 8 ? -1.566 11.549 -2.757 1.00 0.00 8 ALA A CA 17
ATOM 30441 C C . ALA A 1 8 ? -1.515 11.071 -1.296 1.00 0.00 8 ALA A C 17
ATOM 30442 O O . ALA A 1 8 ? -1.744 9.888 -1.040 1.00 0.00 8 ALA A O 17
ATOM 30449 N N . GLN A 1 9 ? -1.301 11.970 -0.325 1.00 0.00 9 GLN A N 17
ATOM 30450 C CA . GLN A 1 9 ? -1.344 11.596 1.094 1.00 0.00 9 GLN A CA 17
ATOM 30451 C C . GLN A 1 9 ? -2.722 11.089 1.515 1.00 0.00 9 GLN A C 17
ATOM 30452 O O . GLN A 1 9 ? -2.802 10.083 2.217 1.00 0.00 9 GLN A O 17
ATOM 30466 N N . GLU A 1 10 ? -3.803 11.714 1.051 1.00 0.00 10 GLU A N 17
ATOM 30467 C CA . GLU A 1 10 ? -5.167 11.279 1.351 1.00 0.00 10 GLU A CA 17
ATOM 30468 C C . GLU A 1 10 ? -5.451 9.887 0.775 1.00 0.00 10 GLU A C 17
ATOM 30469 O O . GLU A 1 10 ? -6.182 9.132 1.409 1.00 0.00 10 GLU A O 17
ATOM 30481 N N . ALA A 1 11 ? -4.836 9.499 -0.352 1.00 0.00 11 ALA A N 17
ATOM 30482 C CA . ALA A 1 11 ? -5.014 8.166 -0.931 1.00 0.00 11 ALA A CA 17
ATOM 30483 C C . ALA A 1 11 ? -4.571 7.058 0.046 1.00 0.00 11 ALA A C 17
ATOM 30484 O O . ALA A 1 11 ? -5.336 6.154 0.383 1.00 0.00 11 ALA A O 17
ATOM 30491 N N . LEU A 1 12 ? -3.347 7.169 0.568 1.00 0.00 12 LEU A N 17
ATOM 30492 C CA . LEU A 1 12 ? -2.741 6.198 1.484 1.00 0.00 12 LEU A CA 17
ATOM 30493 C C . LEU A 1 12 ? -3.293 6.331 2.917 1.00 0.00 12 LEU A C 17
ATOM 30494 O O . LEU A 1 12 ? -3.561 5.332 3.585 1.00 0.00 12 LEU A O 17
ATOM 30510 N N . ARG A 1 13 ? -3.563 7.558 3.373 1.00 0.00 13 ARG A N 17
ATOM 30511 C CA . ARG A 1 13 ? -4.208 7.830 4.666 1.00 0.00 13 ARG A CA 17
ATOM 30512 C C . ARG A 1 13 ? -5.602 7.199 4.742 1.00 0.00 13 ARG A C 17
ATOM 30513 O O . ARG A 1 13 ? -5.918 6.494 5.700 1.00 0.00 13 ARG A O 17
ATOM 30534 N N . ALA A 1 14 ? -6.419 7.385 3.708 1.00 0.00 14 ALA A N 17
ATOM 30535 C CA . ALA A 1 14 ? -7.748 6.788 3.608 1.00 0.00 14 ALA A CA 17
ATOM 30536 C C . ALA A 1 14 ? -7.714 5.270 3.356 1.00 0.00 14 ALA A C 17
ATOM 30537 O O . ALA A 1 14 ? -8.642 4.559 3.740 1.00 0.00 14 ALA A O 17
ATOM 30544 N N . ALA A 1 15 ? -6.637 4.742 2.768 1.00 0.00 15 ALA A N 17
ATOM 30545 C CA . ALA A 1 15 ? -6.387 3.304 2.691 1.00 0.00 15 ALA A CA 17
ATOM 30546 C C . ALA A 1 15 ? -6.198 2.664 4.084 1.00 0.00 15 ALA A C 17
ATOM 30547 O O . ALA A 1 15 ? -6.588 1.513 4.282 1.00 0.00 15 ALA A O 17
ATOM 30554 N N . ARG A 1 16 ? -5.674 3.407 5.073 1.00 0.00 16 ARG A N 17
ATOM 30555 C CA . ARG A 1 16 ? -5.637 2.992 6.490 1.00 0.00 16 ARG A CA 17
ATOM 30556 C C . ARG A 1 16 ? -6.984 3.155 7.204 1.00 0.00 16 ARG A C 17
ATOM 30557 O O . ARG A 1 16 ? -7.271 2.401 8.132 1.00 0.00 16 ARG A O 17
ATOM 30578 N N . GLU A 1 17 ? -7.801 4.134 6.815 1.00 0.00 17 GLU A N 17
ATOM 30579 C CA . GLU A 1 17 ? -9.103 4.419 7.451 1.00 0.00 17 GLU A CA 17
ATOM 30580 C C . GLU A 1 17 ? -10.243 3.498 6.972 1.00 0.00 17 GLU A C 17
ATOM 30581 O O . GLU A 1 17 ? -11.102 3.115 7.767 1.00 0.00 17 GLU A O 17
ATOM 30593 N N . GLN A 1 18 ? -10.236 3.099 5.694 1.00 0.00 18 GLN A N 17
ATOM 30594 C CA . GLN A 1 18 ? -11.283 2.253 5.090 1.00 0.00 18 GLN A CA 17
ATOM 30595 C C . GLN A 1 18 ? -11.213 0.770 5.499 1.00 0.00 18 GLN A C 17
ATOM 30596 O O . GLN A 1 18 ? -12.180 0.024 5.350 1.00 0.00 18 GLN A O 17
ATOM 30610 N N . ALA A 1 19 ? -10.032 0.328 5.932 1.00 0.00 19 ALA A N 17
ATOM 30611 C CA . ALA A 1 19 ? -9.671 -1.078 6.013 1.00 0.00 19 ALA A CA 17
ATOM 30612 C C . ALA A 1 19 ? -10.413 -1.845 7.123 1.00 0.00 19 ALA A C 17
ATOM 30613 O O . ALA A 1 19 ? -10.233 -1.590 8.312 1.00 0.00 19 ALA A O 17
ATOM 30620 N N . THR A 1 20 ? -11.264 -2.794 6.717 1.00 0.00 20 THR A N 17
ATOM 30621 C CA . THR A 1 20 ? -12.214 -3.492 7.607 1.00 0.00 20 THR A CA 17
ATOM 30622 C C . THR A 1 20 ? -11.544 -4.487 8.568 1.00 0.00 20 THR A C 17
ATOM 30623 O O . THR A 1 20 ? -12.035 -4.714 9.676 1.00 0.00 20 THR A O 17
ATOM 30634 N N . THR A 1 21 ? -10.383 -5.036 8.187 1.00 0.00 21 THR A N 17
ATOM 30635 C CA . THR A 1 21 ? -9.565 -5.927 9.032 1.00 0.00 21 THR A CA 17
ATOM 30636 C C . THR A 1 21 ? -8.489 -5.141 9.796 1.00 0.00 21 THR A C 17
ATOM 30637 O O . THR A 1 21 ? -7.817 -4.294 9.198 1.00 0.00 21 THR A O 17
ATOM 30648 N N . PRO A 1 22 ? -8.248 -5.462 11.083 1.00 0.00 22 PRO A N 17
ATOM 30649 C CA . PRO A 1 22 ? -7.211 -4.840 11.910 1.00 0.00 22 PRO A CA 17
ATOM 30650 C C . PRO A 1 22 ? -5.792 -5.124 11.394 1.00 0.00 22 PRO A C 17
ATOM 30651 O O . PRO A 1 22 ? -4.899 -4.284 11.520 1.00 0.00 22 PRO A O 17
ATOM 30662 N N . GLU A 1 23 ? -5.586 -6.285 10.766 1.00 0.00 23 GLU A N 17
ATOM 30663 C CA . GLU A 1 23 ? -4.306 -6.688 10.182 1.00 0.00 23 GLU A CA 17
ATOM 30664 C C . GLU A 1 23 ? -3.952 -5.853 8.949 1.00 0.00 23 GLU A C 17
ATOM 30665 O O . GLU A 1 23 ? -2.776 -5.629 8.672 1.00 0.00 23 GLU A O 17
ATOM 30677 N N . ALA A 1 24 ? -4.957 -5.353 8.225 1.00 0.00 24 ALA A N 17
ATOM 30678 C CA . ALA A 1 24 ? -4.756 -4.398 7.147 1.00 0.00 24 ALA A CA 17
ATOM 30679 C C . ALA A 1 24 ? -4.450 -2.987 7.685 1.00 0.00 24 ALA A C 17
ATOM 30680 O O . ALA A 1 24 ? -3.534 -2.332 7.194 1.00 0.00 24 ALA A O 17
ATOM 30687 N N . GLN A 1 25 ? -5.129 -2.540 8.748 1.00 0.00 25 GLN A N 17
ATOM 30688 C CA . GLN A 1 25 ? -4.910 -1.205 9.336 1.00 0.00 25 GLN A CA 17
ATOM 30689 C C . GLN A 1 25 ? -3.470 -1.008 9.854 1.00 0.00 25 GLN A C 17
ATOM 30690 O O . GLN A 1 25 ? -2.826 0.004 9.568 1.00 0.00 25 GLN A O 17
ATOM 30704 N N . LYS A 1 26 ? -2.948 -1.999 10.587 1.00 0.00 26 LYS A N 17
ATOM 30705 C CA . LYS A 1 26 ? -1.578 -1.999 11.143 1.00 0.00 26 LYS A CA 17
ATOM 30706 C C . LYS A 1 26 ? -0.495 -2.173 10.070 1.00 0.00 26 LYS A C 17
ATOM 30707 O O . LYS A 1 26 ? 0.590 -1.606 10.186 1.00 0.00 26 LYS A O 17
ATOM 30726 N N . ALA A 1 27 ? -0.793 -2.932 9.016 1.00 0.00 27 ALA A N 17
ATOM 30727 C CA . ALA A 1 27 ? 0.077 -3.090 7.855 1.00 0.00 27 ALA A CA 17
ATOM 30728 C C . ALA A 1 27 ? 0.263 -1.763 7.099 1.00 0.00 27 ALA A C 17
ATOM 30729 O O . ALA A 1 27 ? 1.392 -1.373 6.804 1.00 0.00 27 ALA A O 17
ATOM 30736 N N . LEU A 1 28 ? -0.838 -1.044 6.854 1.00 0.00 28 LEU A N 17
ATOM 30737 C CA . LEU A 1 28 ? -0.892 0.297 6.252 1.00 0.00 28 LEU A CA 17
ATOM 30738 C C . LEU A 1 28 ? -0.023 1.333 6.980 1.00 0.00 28 LEU A C 17
ATOM 30739 O O . LEU A 1 28 ? 0.686 2.110 6.340 1.00 0.00 28 LEU A O 17
ATOM 30755 N N . GLU A 1 29 ? -0.035 1.305 8.313 1.00 0.00 29 GLU A N 17
ATOM 30756 C CA . GLU A 1 29 ? 0.836 2.130 9.153 1.00 0.00 29 GLU A CA 17
ATOM 30757 C C . GLU A 1 29 ? 2.330 1.878 8.876 1.00 0.00 29 GLU A C 17
ATOM 30758 O O . GLU A 1 29 ? 3.123 2.809 8.984 1.00 0.00 29 GLU A O 17
ATOM 30770 N N . GLU A 1 30 ? 2.738 0.660 8.497 1.00 0.00 30 GLU A N 17
ATOM 30771 C CA . GLU A 1 30 ? 4.153 0.325 8.285 1.00 0.00 30 GLU A CA 17
ATOM 30772 C C . GLU A 1 30 ? 4.764 1.072 7.090 1.00 0.00 30 GLU A C 17
ATOM 30773 O O . GLU A 1 30 ? 5.847 1.647 7.211 1.00 0.00 30 GLU A O 17
ATOM 30785 N N . LEU A 1 31 ? 4.060 1.111 5.949 1.00 0.00 31 LEU A N 17
ATOM 30786 C CA . LEU A 1 31 ? 4.523 1.835 4.762 1.00 0.00 31 LEU A CA 17
ATOM 30787 C C . LEU A 1 31 ? 4.616 3.343 5.065 1.00 0.00 31 LEU A C 17
ATOM 30788 O O . LEU A 1 31 ? 5.643 3.974 4.825 1.00 0.00 31 LEU A O 17
ATOM 30804 N N . GLU A 1 32 ? 3.568 3.912 5.672 1.00 0.00 32 GLU A N 17
ATOM 30805 C CA . GLU A 1 32 ? 3.453 5.356 5.964 1.00 0.00 32 GLU A CA 17
ATOM 30806 C C . GLU A 1 32 ? 4.581 5.899 6.845 1.00 0.00 32 GLU A C 17
ATOM 30807 O O . GLU A 1 32 ? 4.925 7.073 6.720 1.00 0.00 32 GLU A O 17
ATOM 30819 N N . LYS A 1 33 ? 5.208 5.066 7.683 1.00 0.00 33 LYS A N 17
ATOM 30820 C CA . LYS A 1 33 ? 6.289 5.491 8.585 1.00 0.00 33 LYS A CA 17
ATOM 30821 C C . LYS A 1 33 ? 7.542 5.848 7.790 1.00 0.00 33 LYS A C 17
ATOM 30822 O O . LYS A 1 33 ? 8.302 6.736 8.177 1.00 0.00 33 LYS A O 17
ATOM 30841 N N . VAL A 1 34 ? 7.712 5.184 6.647 1.00 0.00 34 VAL A N 17
ATOM 30842 C CA . VAL A 1 34 ? 8.734 5.477 5.647 1.00 0.00 34 VAL A CA 17
ATOM 30843 C C . VAL A 1 34 ? 8.344 6.674 4.788 1.00 0.00 34 VAL A C 17
ATOM 30844 O O . VAL A 1 34 ? 9.128 7.608 4.639 1.00 0.00 34 VAL A O 17
ATOM 30857 N N . LEU A 1 35 ? 7.112 6.683 4.265 1.00 0.00 35 LEU A N 17
ATOM 30858 C CA . LEU A 1 35 ? 6.638 7.743 3.368 1.00 0.00 35 LEU A CA 17
ATOM 30859 C C . LEU A 1 35 ? 6.647 9.112 4.059 1.00 0.00 35 LEU A C 17
ATOM 30860 O O . LEU A 1 35 ? 6.948 10.115 3.418 1.00 0.00 35 LEU A O 17
ATOM 30876 N N . LYS A 1 36 ? 6.381 9.179 5.370 1.00 0.00 36 LYS A N 17
ATOM 30877 C CA . LYS A 1 36 ? 6.366 10.450 6.115 1.00 0.00 36 LYS A CA 17
ATOM 30878 C C . LYS A 1 36 ? 7.724 11.173 6.121 1.00 0.00 36 LYS A C 17
ATOM 30879 O O . LYS A 1 36 ? 7.768 12.392 6.280 1.00 0.00 36 LYS A O 17
ATOM 30898 N N . THR A 1 37 ? 8.812 10.422 5.928 1.00 0.00 37 THR A N 17
ATOM 30899 C CA . THR A 1 37 ? 10.189 10.920 5.769 1.00 0.00 37 THR A CA 17
ATOM 30900 C C . THR A 1 37 ? 10.736 10.745 4.336 1.00 0.00 37 THR A C 17
ATOM 30901 O O . THR A 1 37 ? 11.918 10.994 4.084 1.00 0.00 37 THR A O 17
ATOM 30912 N N . ALA A 1 38 ? 9.891 10.338 3.380 1.00 0.00 38 ALA A N 17
ATOM 30913 C CA . ALA A 1 38 ? 10.234 10.239 1.956 1.00 0.00 38 ALA A CA 17
ATOM 30914 C C . ALA A 1 38 ? 10.044 11.585 1.218 1.00 0.00 38 ALA A C 17
ATOM 30915 O O . ALA A 1 38 ? 9.469 12.540 1.751 1.00 0.00 38 ALA A O 17
ATOM 30922 N N . SER A 1 39 ? 10.537 11.665 -0.019 1.00 0.00 39 SER A N 17
ATOM 30923 C CA . SER A 1 39 ? 10.541 12.895 -0.833 1.00 0.00 39 SER A CA 17
ATOM 30924 C C . SER A 1 39 ? 9.172 13.142 -1.487 1.00 0.00 39 SER A C 17
ATOM 30925 O O . SER A 1 39 ? 8.544 12.178 -1.930 1.00 0.00 39 SER A O 17
ATOM 30933 N N . PRO A 1 40 ? 8.691 14.397 -1.608 1.00 0.00 40 PRO A N 17
ATOM 30934 C CA . PRO A 1 40 ? 7.311 14.689 -2.013 1.00 0.00 40 PRO A CA 17
ATOM 30935 C C . PRO A 1 40 ? 6.984 14.283 -3.458 1.00 0.00 40 PRO A C 17
ATOM 30936 O O . PRO A 1 40 ? 5.860 13.871 -3.745 1.00 0.00 40 PRO A O 17
ATOM 30947 N N . GLU A 1 41 ? 7.953 14.366 -4.377 1.00 0.00 41 GLU A N 17
ATOM 30948 C CA . GLU A 1 41 ? 7.760 13.924 -5.764 1.00 0.00 41 GLU A CA 17
ATOM 30949 C C . GLU A 1 41 ? 7.562 12.402 -5.812 1.00 0.00 41 GLU A C 17
ATOM 30950 O O . GLU A 1 41 ? 6.586 11.905 -6.370 1.00 0.00 41 GLU A O 17
ATOM 30962 N N . GLN A 1 42 ? 8.433 11.665 -5.118 1.00 0.00 42 GLN A N 17
ATOM 30963 C CA . GLN A 1 42 ? 8.343 10.214 -4.965 1.00 0.00 42 GLN A CA 17
ATOM 30964 C C . GLN A 1 42 ? 7.096 9.786 -4.199 1.00 0.00 42 GLN A C 17
ATOM 30965 O O . GLN A 1 42 ? 6.583 8.698 -4.435 1.00 0.00 42 GLN A O 17
ATOM 30979 N N . TRP A 1 43 ? 6.571 10.645 -3.331 1.00 0.00 43 TRP A N 17
ATOM 30980 C CA . TRP A 1 43 ? 5.313 10.420 -2.635 1.00 0.00 43 TRP A CA 17
ATOM 30981 C C . TRP A 1 43 ? 4.139 10.296 -3.610 1.00 0.00 43 TRP A C 17
ATOM 30982 O O . TRP A 1 43 ? 3.353 9.356 -3.516 1.00 0.00 43 TRP A O 17
ATOM 31003 N N . ARG A 1 44 ? 4.054 11.197 -4.600 1.00 0.00 44 ARG A N 17
ATOM 31004 C CA . ARG A 1 44 ? 3.025 11.157 -5.655 1.00 0.00 44 ARG A CA 17
ATOM 31005 C C . ARG A 1 44 ? 3.211 9.948 -6.561 1.00 0.00 44 ARG A C 17
ATOM 31006 O O . ARG A 1 44 ? 2.240 9.258 -6.871 1.00 0.00 44 ARG A O 17
ATOM 31027 N N . GLN A 1 45 ? 4.460 9.661 -6.929 1.00 0.00 45 GLN A N 17
ATOM 31028 C CA . GLN A 1 45 ? 4.801 8.479 -7.718 1.00 0.00 45 GLN A CA 17
ATOM 31029 C C . GLN A 1 45 ? 4.406 7.175 -7.000 1.00 0.00 45 GLN A C 17
ATOM 31030 O O . GLN A 1 45 ? 3.871 6.256 -7.623 1.00 0.00 45 GLN A O 17
ATOM 31044 N N . ALA A 1 46 ? 4.645 7.101 -5.685 1.00 0.00 46 ALA A N 17
ATOM 31045 C CA . ALA A 1 46 ? 4.335 5.937 -4.867 1.00 0.00 46 ALA A CA 17
ATOM 31046 C C . ALA A 1 46 ? 2.834 5.787 -4.602 1.00 0.00 46 ALA A C 17
ATOM 31047 O O . ALA A 1 46 ? 2.279 4.726 -4.881 1.00 0.00 46 ALA A O 17
ATOM 31054 N N . ALA A 1 47 ? 2.152 6.833 -4.116 1.00 0.00 47 ALA A N 17
ATOM 31055 C CA . ALA A 1 47 ? 0.749 6.759 -3.728 1.00 0.00 47 ALA A CA 17
ATOM 31056 C C . ALA A 1 47 ? -0.139 6.270 -4.886 1.00 0.00 47 ALA A C 17
ATOM 31057 O O . ALA A 1 47 ? -1.129 5.581 -4.648 1.00 0.00 47 ALA A O 17
ATOM 31064 N N . GLU A 1 48 ? 0.244 6.564 -6.137 1.00 0.00 48 GLU A N 17
ATOM 31065 C CA . GLU A 1 48 ? -0.447 6.070 -7.329 1.00 0.00 48 GLU A CA 17
ATOM 31066 C C . GLU A 1 48 ? -0.503 4.532 -7.379 1.00 0.00 48 GLU A C 17
ATOM 31067 O O . GLU A 1 48 ? -1.596 3.984 -7.527 1.00 0.00 48 GLU A O 17
ATOM 31079 N N . LYS A 1 49 ? 0.624 3.820 -7.189 1.00 0.00 49 LYS A N 17
ATOM 31080 C CA . LYS A 1 49 ? 0.642 2.342 -7.194 1.00 0.00 49 LYS A CA 17
ATOM 31081 C C . LYS A 1 49 ? 0.184 1.765 -5.861 1.00 0.00 49 LYS A C 17
ATOM 31082 O O . LYS A 1 49 ? -0.549 0.780 -5.853 1.00 0.00 49 LYS A O 17
ATOM 31101 N N . ILE A 1 50 ? 0.533 2.410 -4.742 1.00 0.00 50 ILE A N 17
ATOM 31102 C CA . ILE A 1 50 ? 0.072 2.003 -3.406 1.00 0.00 50 ILE A CA 17
ATOM 31103 C C . ILE A 1 50 ? -1.457 1.909 -3.381 1.00 0.00 50 ILE A C 17
ATOM 31104 O O . ILE A 1 50 ? -2.014 0.896 -2.965 1.00 0.00 50 ILE A O 17
ATOM 31120 N N . PHE A 1 51 ? -2.139 2.950 -3.865 1.00 0.00 51 PHE A N 17
ATOM 31121 C CA . PHE A 1 51 ? -3.596 3.009 -3.850 1.00 0.00 51 PHE A CA 17
ATOM 31122 C C . PHE A 1 51 ? -4.229 2.135 -4.939 1.00 0.00 51 PHE A C 17
ATOM 31123 O O . PHE A 1 51 ? -5.306 1.573 -4.733 1.00 0.00 51 PHE A O 17
ATOM 31140 N N . GLU A 1 52 ? -3.537 1.953 -6.070 1.00 0.00 52 GLU A N 17
ATOM 31141 C CA . GLU A 1 52 ? -3.942 0.983 -7.092 1.00 0.00 52 GLU A CA 17
ATOM 31142 C C . GLU A 1 52 ? -3.956 -0.437 -6.520 1.00 0.00 52 GLU A C 17
ATOM 31143 O O . GLU A 1 52 ? -4.888 -1.179 -6.805 1.00 0.00 52 GLU A O 17
ATOM 31155 N N . ALA A 1 53 ? -3.008 -0.825 -5.660 1.00 0.00 53 ALA A N 17
ATOM 31156 C CA . ALA A 1 53 ? -2.965 -2.167 -5.093 1.00 0.00 53 ALA A CA 17
ATOM 31157 C C . ALA A 1 53 ? -4.288 -2.545 -4.417 1.00 0.00 53 ALA A C 17
ATOM 31158 O O . ALA A 1 53 ? -4.867 -3.588 -4.711 1.00 0.00 53 ALA A O 17
ATOM 31165 N N . PHE A 1 54 ? -4.828 -1.662 -3.581 1.00 0.00 54 PHE A N 17
ATOM 31166 C CA . PHE A 1 54 ? -6.082 -1.902 -2.869 1.00 0.00 54 PHE A CA 17
ATOM 31167 C C . PHE A 1 54 ? -7.271 -1.998 -3.833 1.00 0.00 54 PHE A C 17
ATOM 31168 O O . PHE A 1 54 ? -8.227 -2.718 -3.551 1.00 0.00 54 PHE A O 17
ATOM 31185 N N . ARG A 1 55 ? -7.198 -1.328 -4.992 1.00 0.00 55 ARG A N 17
ATOM 31186 C CA . ARG A 1 55 ? -8.203 -1.379 -6.064 1.00 0.00 55 ARG A CA 17
ATOM 31187 C C . ARG A 1 55 ? -8.142 -2.689 -6.846 1.00 0.00 55 ARG A C 17
ATOM 31188 O O . ARG A 1 55 ? -9.164 -3.183 -7.314 1.00 0.00 55 ARG A O 17
ATOM 31209 N N . GLU A 1 56 ? -6.949 -3.266 -6.986 1.00 0.00 56 GLU A N 17
ATOM 31210 C CA . GLU A 1 56 ? -6.755 -4.546 -7.652 1.00 0.00 56 GLU A CA 17
ATOM 31211 C C . GLU A 1 56 ? -7.086 -5.717 -6.729 1.00 0.00 56 GLU A C 17
ATOM 31212 O O . GLU A 1 56 ? -7.896 -6.570 -7.095 1.00 0.00 56 GLU A O 17
ATOM 31224 N N . ALA A 1 57 ? -6.528 -5.750 -5.518 1.00 0.00 57 ALA A N 17
ATOM 31225 C CA . ALA A 1 57 ? -6.749 -6.834 -4.562 1.00 0.00 57 ALA A CA 17
ATOM 31226 C C . ALA A 1 57 ? -8.220 -6.987 -4.191 1.00 0.00 57 ALA A C 17
ATOM 31227 O O . ALA A 1 57 ? -8.722 -8.103 -4.099 1.00 0.00 57 ALA A O 17
ATOM 31234 N N . SER A 1 58 ? -8.931 -5.867 -4.076 1.00 0.00 58 SER A N 17
ATOM 31235 C CA . SER A 1 58 ? -10.386 -5.878 -3.842 1.00 0.00 58 SER A CA 17
ATOM 31236 C C . SER A 1 58 ? -11.190 -6.477 -5.005 1.00 0.00 58 SER A C 17
ATOM 31237 O O . SER A 1 58 ? -12.254 -7.059 -4.788 1.00 0.00 58 SER A O 17
ATOM 31245 N N . ASN A 1 59 ? -10.660 -6.404 -6.228 1.00 0.00 59 ASN A N 17
ATOM 31246 C CA . ASN A 1 59 ? -11.205 -7.069 -7.414 1.00 0.00 59 ASN A CA 17
ATOM 31247 C C . ASN A 1 59 ? -10.745 -8.550 -7.542 1.00 0.00 59 ASN A C 17
ATOM 31248 O O . ASN A 1 59 ? -11.241 -9.281 -8.402 1.00 0.00 59 ASN A O 17
ATOM 31259 N N . GLY A 1 60 ? -9.838 -9.006 -6.667 1.00 0.00 60 GLY A N 17
ATOM 31260 C CA . GLY A 1 60 ? -9.282 -10.364 -6.600 1.00 0.00 60 GLY A CA 17
ATOM 31261 C C . GLY A 1 60 ? -7.838 -10.483 -7.101 1.00 0.00 60 GLY A C 17
ATOM 31262 O O . GLY A 1 60 ? -7.332 -11.594 -7.256 1.00 0.00 60 GLY A O 17
ATOM 31266 N N . ASN A 1 61 ? -7.154 -9.358 -7.342 1.00 0.00 61 ASN A N 17
ATOM 31267 C CA . ASN A 1 61 ? -5.815 -9.295 -7.922 1.00 0.00 61 ASN A CA 17
ATOM 31268 C C . ASN A 1 61 ? -4.732 -9.176 -6.835 1.00 0.00 61 ASN A C 17
ATOM 31269 O O . ASN A 1 61 ? -3.917 -8.259 -6.853 1.00 0.00 61 ASN A O 17
ATOM 31280 N N . THR A 1 62 ? -4.693 -10.080 -5.861 1.00 0.00 62 THR A N 17
ATOM 31281 C CA . THR A 1 62 ? -3.625 -10.074 -4.840 1.00 0.00 62 THR A CA 17
ATOM 31282 C C . THR A 1 62 ? -2.222 -10.102 -5.475 1.00 0.00 62 THR A C 17
ATOM 31283 O O . THR A 1 62 ? -1.346 -9.322 -5.102 1.00 0.00 62 THR A O 17
ATOM 31294 N N . GLU A 1 63 ? -2.032 -10.914 -6.519 1.00 0.00 63 GLU A N 17
ATOM 31295 C CA . GLU A 1 63 ? -0.758 -11.058 -7.241 1.00 0.00 63 GLU A CA 17
ATOM 31296 C C . GLU A 1 63 ? -0.316 -9.795 -7.995 1.00 0.00 63 GLU A C 17
ATOM 31297 O O . GLU A 1 63 ? 0.882 -9.537 -8.128 1.00 0.00 63 GLU A O 17
ATOM 31309 N N . LYS A 1 64 ? -1.272 -8.988 -8.472 1.00 0.00 64 LYS A N 17
ATOM 31310 C CA . LYS A 1 64 ? -1.003 -7.690 -9.108 1.00 0.00 64 LYS A CA 17
ATOM 31311 C C . LYS A 1 64 ? -0.852 -6.597 -8.060 1.00 0.00 64 LYS A C 17
ATOM 31312 O O . LYS A 1 64 ? 0.117 -5.843 -8.091 1.00 0.00 64 LYS A O 17
ATOM 31331 N N . ALA A 1 65 ? -1.779 -6.509 -7.110 1.00 0.00 65 ALA A N 17
ATOM 31332 C CA . ALA A 1 65 ? -1.728 -5.516 -6.056 1.00 0.00 65 ALA A CA 17
ATOM 31333 C C . ALA A 1 65 ? -0.398 -5.536 -5.294 1.00 0.00 65 ALA A C 17
ATOM 31334 O O . ALA A 1 65 ? 0.184 -4.489 -5.009 1.00 0.00 65 ALA A O 17
ATOM 31341 N N . LYS A 1 66 ? 0.139 -6.733 -5.045 1.00 0.00 66 LYS A N 17
ATOM 31342 C CA . LYS A 1 66 ? 1.448 -6.865 -4.376 1.00 0.00 66 LYS A CA 17
ATOM 31343 C C . LYS A 1 66 ? 2.597 -6.300 -5.230 1.00 0.00 66 LYS A C 17
ATOM 31344 O O . LYS A 1 66 ? 3.553 -5.744 -4.689 1.00 0.00 66 LYS A O 17
ATOM 31363 N N . LYS A 1 67 ? 2.491 -6.408 -6.563 1.00 0.00 67 LYS A N 17
ATOM 31364 C CA . LYS A 1 67 ? 3.491 -5.925 -7.525 1.00 0.00 67 LYS A CA 17
ATOM 31365 C C . LYS A 1 67 ? 3.482 -4.394 -7.617 1.00 0.00 67 LYS A C 17
ATOM 31366 O O . LYS A 1 67 ? 4.542 -3.776 -7.585 1.00 0.00 67 LYS A O 17
ATOM 31385 N N . LEU A 1 68 ? 2.295 -3.779 -7.652 1.00 0.00 68 LEU A N 17
ATOM 31386 C CA . LEU A 1 68 ? 2.104 -2.323 -7.526 1.00 0.00 68 LEU A CA 17
ATOM 31387 C C . LEU A 1 68 ? 2.761 -1.783 -6.243 1.00 0.00 68 LEU A C 17
ATOM 31388 O O . LEU A 1 68 ? 3.462 -0.774 -6.273 1.00 0.00 68 LEU A O 17
ATOM 31404 N N . LEU A 1 69 ? 2.578 -2.491 -5.127 1.00 0.00 69 LEU A N 17
ATOM 31405 C CA . LEU A 1 69 ? 3.177 -2.143 -3.836 1.00 0.00 69 LEU A CA 17
ATOM 31406 C C . LEU A 1 69 ? 4.710 -2.175 -3.860 1.00 0.00 69 LEU A C 17
ATOM 31407 O O . LEU A 1 69 ? 5.358 -1.218 -3.441 1.00 0.00 69 LEU A O 17
ATOM 31423 N N . GLU A 1 70 ? 5.286 -3.246 -4.408 1.00 0.00 70 GLU A N 17
ATOM 31424 C CA . GLU A 1 70 ? 6.733 -3.392 -4.599 1.00 0.00 70 GLU A CA 17
ATOM 31425 C C . GLU A 1 70 ? 7.296 -2.309 -5.534 1.00 0.00 70 GLU A C 17
ATOM 31426 O O . GLU A 1 70 ? 8.427 -1.851 -5.366 1.00 0.00 70 GLU A O 17
ATOM 31438 N N . GLU A 1 71 ? 6.514 -1.871 -6.518 1.00 0.00 71 GLU A N 17
ATOM 31439 C CA . GLU A 1 71 ? 6.916 -0.829 -7.457 1.00 0.00 71 GLU A CA 17
ATOM 31440 C C . GLU A 1 71 ? 6.961 0.553 -6.802 1.00 0.00 71 GLU A C 17
ATOM 31441 O O . GLU A 1 71 ? 7.963 1.268 -6.894 1.00 0.00 71 GLU A O 17
ATOM 31453 N N . ALA A 1 72 ? 5.899 0.912 -6.081 1.00 0.00 72 ALA A N 17
ATOM 31454 C CA . ALA A 1 72 ? 5.826 2.194 -5.390 1.00 0.00 72 ALA A CA 17
ATOM 31455 C C . ALA A 1 72 ? 6.831 2.296 -4.247 1.00 0.00 72 ALA A C 17
ATOM 31456 O O . ALA A 1 72 ? 7.472 3.333 -4.083 1.00 0.00 72 ALA A O 17
ATOM 31463 N N . ALA A 1 73 ? 6.987 1.220 -3.475 1.00 0.00 73 ALA A N 17
ATOM 31464 C CA . ALA A 1 73 ? 7.941 1.176 -2.375 1.00 0.00 73 ALA A CA 17
ATOM 31465 C C . ALA A 1 73 ? 9.367 1.420 -2.865 1.00 0.00 73 ALA A C 17
ATOM 31466 O O . ALA A 1 73 ? 10.060 2.268 -2.313 1.00 0.00 73 ALA A O 17
ATOM 31473 N N . ARG A 1 74 ? 9.793 0.740 -3.937 1.00 0.00 74 ARG A N 17
ATOM 31474 C CA . ARG A 1 74 ? 11.138 0.922 -4.507 1.00 0.00 74 ARG A CA 17
ATOM 31475 C C . ARG A 1 74 ? 11.326 2.313 -5.110 1.00 0.00 74 ARG A C 17
ATOM 31476 O O . ARG A 1 74 ? 12.423 2.865 -5.041 1.00 0.00 74 ARG A O 17
ATOM 31497 N N . THR A 1 75 ? 10.246 2.912 -5.613 1.00 0.00 75 THR A N 17
ATOM 31498 C CA . THR A 1 75 ? 10.237 4.320 -6.063 1.00 0.00 75 THR A CA 17
ATOM 31499 C C . THR A 1 75 ? 10.429 5.291 -4.890 1.00 0.00 75 THR A C 17
ATOM 31500 O O . THR A 1 75 ? 11.286 6.169 -4.961 1.00 0.00 75 THR A O 17
ATOM 31511 N N . ALA A 1 76 ? 9.723 5.090 -3.771 1.00 0.00 76 ALA A N 17
ATOM 31512 C CA . ALA A 1 76 ? 9.868 5.878 -2.539 1.00 0.00 76 ALA A CA 17
ATOM 31513 C C . ALA A 1 76 ? 11.100 5.499 -1.677 1.00 0.00 76 ALA A C 17
ATOM 31514 O O . ALA A 1 76 ? 11.370 6.144 -0.662 1.00 0.00 76 ALA A O 17
ATOM 31521 N N . GLY A 1 77 ? 11.857 4.471 -2.075 1.00 0.00 77 GLY A N 17
ATOM 31522 C CA . GLY A 1 77 ? 13.059 3.973 -1.396 1.00 0.00 77 GLY A CA 17
ATOM 31523 C C . GLY A 1 77 ? 12.799 3.138 -0.136 1.00 0.00 77 GLY A C 17
ATOM 31524 O O . GLY A 1 77 ? 13.679 3.034 0.723 1.00 0.00 77 GLY A O 17
ATOM 31528 N N . ALA A 1 78 ? 11.599 2.568 0.007 1.00 0.00 78 ALA A N 17
ATOM 31529 C CA . ALA A 1 78 ? 11.150 1.876 1.201 1.00 0.00 78 ALA A CA 17
ATOM 31530 C C . ALA A 1 78 ? 11.659 0.424 1.357 1.00 0.00 78 ALA A C 17
ATOM 31531 O O . ALA A 1 78 ? 12.098 -0.228 0.406 1.00 0.00 78 ALA A O 17
ATOM 31538 N N . SER A 1 79 ? 11.610 -0.060 2.601 1.00 0.00 79 SER A N 17
ATOM 31539 C CA . SER A 1 79 ? 12.217 -1.309 3.079 1.00 0.00 79 SER A CA 17
ATOM 31540 C C . SER A 1 79 ? 11.536 -2.597 2.588 1.00 0.00 79 SER A C 17
ATOM 31541 O O . SER A 1 79 ? 10.312 -2.639 2.470 1.00 0.00 79 SER A O 17
ATOM 31549 N N . PRO A 1 80 ? 12.271 -3.715 2.436 1.00 0.00 80 PRO A N 17
ATOM 31550 C CA . PRO A 1 80 ? 11.660 -5.025 2.198 1.00 0.00 80 PRO A CA 17
ATOM 31551 C C . PRO A 1 80 ? 10.754 -5.454 3.366 1.00 0.00 80 PRO A C 17
ATOM 31552 O O . PRO A 1 80 ? 9.737 -6.111 3.150 1.00 0.00 80 PRO A O 17
ATOM 31563 N N . GLU A 1 81 ? 11.064 -5.011 4.590 1.00 0.00 81 GLU A N 17
ATOM 31564 C CA . GLU A 1 81 ? 10.255 -5.243 5.793 1.00 0.00 81 GLU A CA 17
ATOM 31565 C C . GLU A 1 81 ? 8.878 -4.560 5.734 1.00 0.00 81 GLU A C 17
ATOM 31566 O O . GLU A 1 81 ? 7.886 -5.183 6.112 1.00 0.00 81 GLU A O 17
ATOM 31578 N N . ILE A 1 82 ? 8.766 -3.320 5.230 1.00 0.00 82 ILE A N 17
ATOM 31579 C CA . ILE A 1 82 ? 7.464 -2.660 5.064 1.00 0.00 82 ILE A CA 17
ATOM 31580 C C . ILE A 1 82 ? 6.731 -3.170 3.823 1.00 0.00 82 ILE A C 17
ATOM 31581 O O . ILE A 1 82 ? 5.506 -3.255 3.839 1.00 0.00 82 ILE A O 17
ATOM 31597 N N . ILE A 1 83 ? 7.473 -3.543 2.770 1.00 0.00 83 ILE A N 17
ATOM 31598 C CA . ILE A 1 83 ? 6.910 -4.068 1.516 1.00 0.00 83 ILE A CA 17
ATOM 31599 C C . ILE A 1 83 ? 6.087 -5.315 1.824 1.00 0.00 83 ILE A C 17
ATOM 31600 O O . ILE A 1 83 ? 4.920 -5.384 1.442 1.00 0.00 83 ILE A O 17
ATOM 31616 N N . LYS A 1 84 ? 6.657 -6.262 2.580 1.00 0.00 84 LYS A N 17
ATOM 31617 C CA . LYS A 1 84 ? 5.961 -7.510 2.945 1.00 0.00 84 LYS A CA 17
ATOM 31618 C C . LYS A 1 84 ? 4.802 -7.274 3.919 1.00 0.00 84 LYS A C 17
ATOM 31619 O O . LYS A 1 84 ? 3.744 -7.883 3.768 1.00 0.00 84 LYS A O 17
ATOM 31638 N N . LYS A 1 85 ? 4.966 -6.339 4.862 1.00 0.00 85 LYS A N 17
ATOM 31639 C CA . LYS A 1 85 ? 3.930 -5.923 5.827 1.00 0.00 85 LYS A CA 17
ATOM 31640 C C . LYS A 1 85 ? 2.698 -5.348 5.130 1.00 0.00 85 LYS A C 17
ATOM 31641 O O . LYS A 1 85 ? 1.595 -5.834 5.355 1.00 0.00 85 LYS A O 17
ATOM 31660 N N . LEU A 1 86 ? 2.887 -4.379 4.235 1.00 0.00 86 LEU A N 17
ATOM 31661 C CA . LEU A 1 86 ? 1.817 -3.742 3.464 1.00 0.00 86 LEU A CA 17
ATOM 31662 C C . LEU A 1 86 ? 1.212 -4.733 2.457 1.00 0.00 86 LEU A C 17
ATOM 31663 O O . LEU A 1 86 ? 0.003 -4.936 2.457 1.00 0.00 86 LEU A O 17
ATOM 31679 N N . ALA A 1 87 ? 2.035 -5.414 1.651 1.00 0.00 87 ALA A N 17
ATOM 31680 C CA . ALA A 1 87 ? 1.568 -6.378 0.649 1.00 0.00 87 ALA A CA 17
ATOM 31681 C C . ALA A 1 87 ? 0.734 -7.523 1.275 1.00 0.00 87 ALA A C 17
ATOM 31682 O O . ALA A 1 87 ? -0.227 -7.978 0.661 1.00 0.00 87 ALA A O 17
ATOM 31689 N N . SER A 1 88 ? 1.032 -7.944 2.513 1.00 0.00 88 SER A N 17
ATOM 31690 C CA . SER A 1 88 ? 0.246 -8.926 3.285 1.00 0.00 88 SER A CA 17
ATOM 31691 C C . SER A 1 88 ? -1.215 -8.492 3.455 1.00 0.00 88 SER A C 17
ATOM 31692 O O . SER A 1 88 ? -2.123 -9.324 3.382 1.00 0.00 88 SER A O 17
ATOM 31700 N N . ALA A 1 89 ? -1.470 -7.184 3.593 1.00 0.00 89 ALA A N 17
ATOM 31701 C CA . ALA A 1 89 ? -2.822 -6.629 3.638 1.00 0.00 89 ALA A CA 17
ATOM 31702 C C . ALA A 1 89 ? -3.574 -6.858 2.322 1.00 0.00 89 ALA A C 17
ATOM 31703 O O . ALA A 1 89 ? -4.754 -7.202 2.336 1.00 0.00 89 ALA A O 17
ATOM 31710 N N . LEU A 1 90 ? -2.883 -6.730 1.188 1.00 0.00 90 LEU A N 17
ATOM 31711 C CA . LEU A 1 90 ? -3.450 -6.983 -0.134 1.00 0.00 90 LEU A CA 17
ATOM 31712 C C . LEU A 1 90 ? -3.772 -8.469 -0.337 1.00 0.00 90 LEU A C 17
ATOM 31713 O O . LEU A 1 90 ? -4.774 -8.796 -0.972 1.00 0.00 90 LEU A O 17
ATOM 31729 N N . GLU A 1 91 ? -2.982 -9.372 0.249 1.00 0.00 91 GLU A N 17
ATOM 31730 C CA . GLU A 1 91 ? -3.247 -10.813 0.144 1.00 0.00 91 GLU A CA 17
ATOM 31731 C C . GLU A 1 91 ? -4.537 -11.225 0.864 1.00 0.00 91 GLU A C 17
ATOM 31732 O O . GLU A 1 91 ? -5.306 -12.033 0.333 1.00 0.00 91 GLU A O 17
ATOM 31744 N N . ARG A 1 92 ? -4.827 -10.624 2.029 1.00 0.00 92 ARG A N 17
ATOM 31745 C CA . ARG A 1 92 ? -6.115 -10.805 2.719 1.00 0.00 92 ARG A CA 17
ATOM 31746 C C . ARG A 1 92 ? -7.271 -10.036 2.078 1.00 0.00 92 ARG A C 17
ATOM 31747 O O . ARG A 1 92 ? -8.388 -10.537 2.106 1.00 0.00 92 ARG A O 17
ATOM 31768 N N . LEU A 1 93 ? -7.040 -8.873 1.459 1.00 0.00 93 LEU A N 17
ATOM 31769 C CA . LEU A 1 93 ? -8.118 -8.023 0.916 1.00 0.00 93 LEU A CA 17
ATOM 31770 C C . LEU A 1 93 ? -8.958 -8.719 -0.173 1.00 0.00 93 LEU A C 17
ATOM 31771 O O . LEU A 1 93 ? -10.159 -8.463 -0.294 1.00 0.00 93 LEU A O 17
ATOM 31787 N N . ALA A 1 94 ? -8.329 -9.626 -0.927 1.00 0.00 94 ALA A N 17
ATOM 31788 C CA . ALA A 1 94 ? -8.986 -10.449 -1.943 1.00 0.00 94 ALA A CA 17
ATOM 31789 C C . ALA A 1 94 ? -9.934 -11.496 -1.330 1.00 0.00 94 ALA A C 17
ATOM 31790 O O . ALA A 1 94 ? -11.092 -11.594 -1.737 1.00 0.00 94 ALA A O 17
ATOM 31797 N N . GLU A 1 95 ? -9.469 -12.262 -0.335 1.00 0.00 95 GLU A N 17
ATOM 31798 C CA . GLU A 1 95 ? -10.277 -13.306 0.314 1.00 0.00 95 GLU A CA 17
ATOM 31799 C C . GLU A 1 95 ? -11.291 -12.752 1.338 1.00 0.00 95 GLU A C 17
ATOM 31800 O O . GLU A 1 95 ? -12.340 -13.358 1.559 1.00 0.00 95 GLU A O 17
ATOM 31812 N N . GLU A 1 96 ? -11.015 -11.584 1.928 1.00 0.00 96 GLU A N 17
ATOM 31813 C CA . GLU A 1 96 ? -11.947 -10.849 2.801 1.00 0.00 96 GLU A CA 17
ATOM 31814 C C . GLU A 1 96 ? -13.143 -10.253 2.032 1.00 0.00 96 GLU A C 17
ATOM 31815 O O . GLU A 1 96 ? -14.172 -9.947 2.641 1.00 0.00 96 GLU A O 17
ATOM 31827 N N . GLY A 1 97 ? -13.041 -10.105 0.704 1.00 0.00 97 GLY A N 17
ATOM 31828 C CA . GLY A 1 97 ? -14.149 -9.688 -0.156 1.00 0.00 97 GLY A CA 17
ATOM 31829 C C . GLY A 1 97 ? -14.323 -8.171 -0.232 1.00 0.00 97 GLY A C 17
ATOM 31830 O O . GLY A 1 97 ? -15.460 -7.696 -0.252 1.00 0.00 97 GLY A O 17
ATOM 31834 N N . ALA A 1 98 ? -13.205 -7.434 -0.288 1.00 0.00 98 ALA A N 17
ATOM 31835 C CA . ALA A 1 98 ? -13.105 -5.979 -0.444 1.00 0.00 98 ALA A CA 17
ATOM 31836 C C . ALA A 1 98 ? -13.638 -5.106 0.716 1.00 0.00 98 ALA A C 17
ATOM 31837 O O . ALA A 1 98 ? -14.688 -5.369 1.309 1.00 0.00 98 ALA A O 17
ATOM 31844 N N . ALA A 1 99 ? -12.935 -4.000 0.985 1.00 0.00 99 ALA A N 17
ATOM 31845 C CA . ALA A 1 99 ? -13.383 -2.944 1.893 1.00 0.00 99 ALA A CA 17
ATOM 31846 C C . ALA A 1 99 ? -14.430 -2.043 1.202 1.00 0.00 99 ALA A C 17
ATOM 31847 O O . ALA A 1 99 ? -14.145 -1.438 0.167 1.00 0.00 99 ALA A O 17
ATOM 31854 N N . LYS A 1 100 ? -15.638 -1.933 1.772 1.00 0.00 100 LYS A N 17
ATOM 31855 C CA . LYS A 1 100 ? -16.763 -1.178 1.175 1.00 0.00 100 LYS A CA 17
ATOM 31856 C C . LYS A 1 100 ? -16.597 0.335 1.338 1.00 0.00 100 LYS A C 17
ATOM 31857 O O . LYS A 1 100 ? -16.939 1.108 0.446 1.00 0.00 100 LYS A O 17
ATOM 31876 N N . GLU A 1 101 ? -15.983 0.753 2.441 1.00 0.00 101 GLU A N 17
ATOM 31877 C CA . GLU A 1 101 ? -15.620 2.136 2.769 1.00 0.00 101 GLU A CA 17
ATOM 31878 C C . GLU A 1 101 ? -14.711 2.792 1.727 1.00 0.00 101 GLU A C 17
ATOM 31879 O O . GLU A 1 101 ? -14.777 4.005 1.518 1.00 0.00 101 GLU A O 17
ATOM 31891 N N . ALA A 1 102 ? -13.876 1.990 1.066 1.00 0.00 102 ALA A N 17
ATOM 31892 C CA . ALA A 1 102 ? -12.956 2.442 0.027 1.00 0.00 102 ALA A CA 17
ATOM 31893 C C . ALA A 1 102 ? -13.685 3.081 -1.172 1.00 0.00 102 ALA A C 17
ATOM 31894 O O . ALA A 1 102 ? -13.156 4.000 -1.796 1.00 0.00 102 ALA A O 17
ATOM 31901 N N . ALA A 1 103 ? -14.924 2.657 -1.456 1.00 0.00 103 ALA A N 17
ATOM 31902 C CA . ALA A 1 103 ? -15.750 3.228 -2.520 1.00 0.00 103 ALA A CA 17
ATOM 31903 C C . ALA A 1 103 ? -16.189 4.674 -2.217 1.00 0.00 103 ALA A C 17
ATOM 31904 O O . ALA A 1 103 ? -16.228 5.503 -3.129 1.00 0.00 103 ALA A O 17
ATOM 31911 N N . ARG A 1 104 ? -16.452 5.013 -0.942 1.00 0.00 104 ARG A N 17
ATOM 31912 C CA . ARG A 1 104 ? -16.715 6.403 -0.516 1.00 0.00 104 ARG A CA 17
ATOM 31913 C C . ARG A 1 104 ? -15.424 7.220 -0.417 1.00 0.00 104 ARG A C 17
ATOM 31914 O O . ARG A 1 104 ? -15.413 8.390 -0.788 1.00 0.00 104 ARG A O 17
ATOM 31935 N N . GLN A 1 105 ? -14.315 6.602 0.001 1.00 0.00 105 GLN A N 17
ATOM 31936 C CA . GLN A 1 105 ? -13.007 7.275 0.023 1.00 0.00 105 GLN A CA 17
ATOM 31937 C C . GLN A 1 105 ? -12.476 7.610 -1.385 1.00 0.00 105 GLN A C 17
ATOM 31938 O O . GLN A 1 105 ? -11.829 8.642 -1.562 1.00 0.00 105 GLN A O 17
ATOM 31952 N N . ALA A 1 106 ? -12.830 6.819 -2.404 1.00 0.00 106 ALA A N 17
ATOM 31953 C CA . ALA A 1 106 ? -12.574 7.154 -3.807 1.00 0.00 106 ALA A CA 17
ATOM 31954 C C . ALA A 1 106 ? -13.320 8.431 -4.257 1.00 0.00 106 ALA A C 17
ATOM 31955 O O . ALA A 1 106 ? -12.810 9.171 -5.101 1.00 0.00 106 ALA A O 17
ATOM 31962 N N . GLU A 1 107 ? -14.487 8.739 -3.674 1.00 0.00 107 GLU A N 17
ATOM 31963 C CA . GLU A 1 107 ? -15.145 10.041 -3.862 1.00 0.00 107 GLU A CA 17
ATOM 31964 C C . GLU A 1 107 ? -14.482 11.142 -3.028 1.00 0.00 107 GLU A C 17
ATOM 31965 O O . GLU A 1 107 ? -14.318 12.256 -3.512 1.00 0.00 107 GLU A O 17
ATOM 31977 N N . GLU A 1 108 ? -14.085 10.863 -1.785 1.00 0.00 108 GLU A N 17
ATOM 31978 C CA . GLU A 1 108 ? -13.574 11.885 -0.861 1.00 0.00 108 GLU A CA 17
ATOM 31979 C C . GLU A 1 108 ? -12.277 12.550 -1.362 1.00 0.00 108 GLU A C 17
ATOM 31980 O O . GLU A 1 108 ? -12.134 13.767 -1.241 1.00 0.00 108 GLU A O 17
ATOM 31992 N N . VAL A 1 109 ? -11.378 11.800 -2.013 1.00 0.00 109 VAL A N 17
ATOM 31993 C CA . VAL A 1 109 ? -10.161 12.355 -2.650 1.00 0.00 109 VAL A CA 17
ATOM 31994 C C . VAL A 1 109 ? -10.484 13.151 -3.930 1.00 0.00 109 VAL A C 17
ATOM 31995 O O . VAL A 1 109 ? -9.726 14.053 -4.295 1.00 0.00 109 VAL A O 17
ATOM 32008 N N . ARG A 1 110 ? -11.608 12.865 -4.610 1.00 0.00 110 ARG A N 17
ATOM 32009 C CA . ARG A 1 110 ? -12.083 13.610 -5.798 1.00 0.00 110 ARG A CA 17
ATOM 32010 C C . ARG A 1 110 ? -12.862 14.888 -5.441 1.00 0.00 110 ARG A C 17
ATOM 32011 O O . ARG A 1 110 ? -12.700 15.911 -6.107 1.00 0.00 110 ARG A O 17
ATOM 32032 N N . LYS A 1 111 ? -13.662 14.846 -4.366 1.00 0.00 111 LYS A N 17
ATOM 32033 C CA . LYS A 1 111 ? -14.399 15.981 -3.773 1.00 0.00 111 LYS A CA 17
ATOM 32034 C C . LYS A 1 111 ? -13.453 16.952 -3.050 1.00 0.00 111 LYS A C 17
ATOM 32035 O O . LYS A 1 111 ? -13.561 18.166 -3.229 1.00 0.00 111 LYS A O 17
ATOM 32054 N N . ARG A 1 112 ? -12.498 16.404 -2.288 1.00 0.00 112 ARG A N 17
ATOM 32055 C CA . ARG A 1 112 ? -11.339 17.064 -1.662 1.00 0.00 112 ARG A CA 17
ATOM 32056 C C . ARG A 1 112 ? -11.678 18.352 -0.895 1.00 0.00 112 ARG A C 17
ATOM 32057 O O . ARG A 1 112 ? -12.285 18.275 0.173 1.00 0.00 112 ARG A O 17
ATOM 32078 N N . GLY A 1 113 ? -11.282 19.517 -1.411 1.00 0.00 113 GLY A N 17
ATOM 32079 C CA . GLY A 1 113 ? -11.413 20.813 -0.739 1.00 0.00 113 GLY A CA 17
ATOM 32080 C C . GLY A 1 113 ? -10.368 21.065 0.358 1.00 0.00 113 GLY A C 17
ATOM 32081 O O . GLY A 1 113 ? -9.463 20.255 0.593 1.00 0.00 113 GLY A O 17
ATOM 32085 N N . SER A 1 114 ? -10.511 22.210 1.031 1.00 0.00 114 SER A N 17
ATOM 32086 C CA . SER A 1 114 ? -9.529 22.783 1.972 1.00 0.00 114 SER A CA 17
ATOM 32087 C C . SER A 1 114 ? -10.044 22.887 3.414 1.00 0.00 114 SER A C 17
ATOM 32088 O O . SER A 1 114 ? -9.707 23.816 4.152 1.00 0.00 114 SER A O 17
ATOM 32096 N N . LEU A 1 115 ? -10.862 21.912 3.825 1.00 0.00 115 LEU A N 17
ATOM 32097 C CA . LEU A 1 115 ? -11.407 21.783 5.181 1.00 0.00 115 LEU A CA 17
ATOM 32098 C C . LEU A 1 115 ? -10.357 21.707 6.298 1.00 0.00 115 LEU A C 17
ATOM 32099 O O . LEU A 1 115 ? -10.608 22.159 7.416 1.00 0.00 115 LEU A O 17
ATOM 32115 N N . GLU A 1 116 ? -9.202 21.111 6.011 1.00 0.00 116 GLU A N 17
ATOM 32116 C CA . GLU A 1 116 ? -8.166 20.798 6.994 1.00 0.00 116 GLU A CA 17
ATOM 32117 C C . GLU A 1 116 ? -6.758 20.895 6.377 1.00 0.00 116 GLU A C 17
ATOM 32118 O O . GLU A 1 116 ? -6.587 20.780 5.160 1.00 0.00 116 GLU A O 17
ATOM 32130 N N . HIS A 1 117 ? -5.754 21.108 7.234 1.00 0.00 117 HIS A N 17
ATOM 32131 C CA . HIS A 1 117 ? -4.319 21.226 6.920 1.00 0.00 117 HIS A CA 17
ATOM 32132 C C . HIS A 1 117 ? -3.937 22.345 5.917 1.00 0.00 117 HIS A C 17
ATOM 32133 O O . HIS A 1 117 ? -2.781 22.431 5.494 1.00 0.00 117 HIS A O 17
ATOM 32147 N N . HIS A 1 118 ? -4.865 23.238 5.557 1.00 0.00 118 HIS A N 17
ATOM 32148 C CA . HIS A 1 118 ? -4.621 24.364 4.650 1.00 0.00 118 HIS A CA 17
ATOM 32149 C C . HIS A 1 118 ? -3.792 25.464 5.340 1.00 0.00 118 HIS A C 17
ATOM 32150 O O . HIS A 1 118 ? -4.257 26.108 6.286 1.00 0.00 118 HIS A O 17
ATOM 32164 N N . HIS A 1 119 ? -2.556 25.670 4.874 1.00 0.00 119 HIS A N 17
ATOM 32165 C CA . HIS A 1 119 ? -1.588 26.630 5.423 1.00 0.00 119 HIS A CA 17
ATOM 32166 C C . HIS A 1 119 ? -0.556 27.079 4.365 1.00 0.00 119 HIS A C 17
ATOM 32167 O O . HIS A 1 119 ? -0.502 26.526 3.262 1.00 0.00 119 HIS A O 17
ATOM 32181 N N . HIS A 1 120 ? 0.280 28.067 4.710 1.00 0.00 120 HIS A N 17
ATOM 32182 C CA . HIS A 1 120 ? 1.373 28.569 3.860 1.00 0.00 120 HIS A CA 17
ATOM 32183 C C . HIS A 1 120 ? 2.690 28.791 4.631 1.00 0.00 120 HIS A C 17
ATOM 32184 O O . HIS A 1 120 ? 3.759 28.397 4.158 1.00 0.00 120 HIS A O 17
ATOM 32198 N N . HIS A 1 121 ? 2.621 29.397 5.820 1.00 0.00 121 HIS A N 17
ATOM 32199 C CA . HIS A 1 121 ? 3.783 29.770 6.638 1.00 0.00 121 HIS A CA 17
ATOM 32200 C C . HIS A 1 121 ? 4.208 28.662 7.622 1.00 0.00 121 HIS A C 17
ATOM 32201 O O . HIS A 1 121 ? 3.458 27.711 7.876 1.00 0.00 121 HIS A O 17
ATOM 32215 N N . HIS A 1 122 ? 5.421 28.782 8.178 1.00 0.00 122 HIS A N 17
ATOM 32216 C CA . HIS A 1 122 ? 6.023 27.866 9.164 1.00 0.00 122 HIS A CA 17
ATOM 32217 C C . HIS A 1 122 ? 6.560 28.633 10.388 1.00 0.00 122 HIS A C 17
ATOM 32218 O O . HIS A 1 122 ? 6.268 28.212 11.531 1.00 0.00 122 HIS A O 17
ATOM 32233 N N . GLY A 1 1 ? 3.168 23.849 -5.470 1.00 0.00 1 GLY A N 18
ATOM 32234 C CA . GLY A 1 1 ? 2.190 23.508 -4.415 1.00 0.00 1 GLY A CA 18
ATOM 32235 C C . GLY A 1 1 ? 1.041 22.684 -4.972 1.00 0.00 1 GLY A C 18
ATOM 32236 O O . GLY A 1 1 ? 1.264 21.580 -5.472 1.00 0.00 1 GLY A O 18
ATOM 32242 N N . GLU A 1 2 ? -0.178 23.237 -4.916 1.00 0.00 2 GLU A N 18
ATOM 32243 C CA . GLU A 1 2 ? -1.464 22.584 -5.250 1.00 0.00 2 GLU A CA 18
ATOM 32244 C C . GLU A 1 2 ? -1.830 21.376 -4.354 1.00 0.00 2 GLU A C 18
ATOM 32245 O O . GLU A 1 2 ? -0.980 20.759 -3.704 1.00 0.00 2 GLU A O 18
ATOM 32257 N N . THR A 1 3 ? -3.116 21.014 -4.312 1.00 0.00 3 THR A N 18
ATOM 32258 C CA . THR A 1 3 ? -3.674 19.982 -3.408 1.00 0.00 3 THR A CA 18
ATOM 32259 C C . THR A 1 3 ? -3.215 18.549 -3.728 1.00 0.00 3 THR A C 18
ATOM 32260 O O . THR A 1 3 ? -3.497 17.627 -2.966 1.00 0.00 3 THR A O 18
ATOM 32271 N N . LYS A 1 4 ? -2.465 18.322 -4.815 1.00 0.00 4 LYS A N 18
ATOM 32272 C CA . LYS A 1 4 ? -2.012 16.985 -5.262 1.00 0.00 4 LYS A CA 18
ATOM 32273 C C . LYS A 1 4 ? -1.082 16.296 -4.253 1.00 0.00 4 LYS A C 18
ATOM 32274 O O . LYS A 1 4 ? -1.144 15.078 -4.099 1.00 0.00 4 LYS A O 18
ATOM 32293 N N . ALA A 1 5 ? -0.285 17.062 -3.502 1.00 0.00 5 ALA A N 18
ATOM 32294 C CA . ALA A 1 5 ? 0.520 16.542 -2.390 1.00 0.00 5 ALA A CA 18
ATOM 32295 C C . ALA A 1 5 ? -0.349 16.027 -1.223 1.00 0.00 5 ALA A C 18
ATOM 32296 O O . ALA A 1 5 ? -0.030 15.005 -0.606 1.00 0.00 5 ALA A O 18
ATOM 32303 N N . LYS A 1 6 ? -1.478 16.696 -0.953 1.00 0.00 6 LYS A N 18
ATOM 32304 C CA . LYS A 1 6 ? -2.472 16.273 0.044 1.00 0.00 6 LYS A CA 18
ATOM 32305 C C . LYS A 1 6 ? -3.275 15.070 -0.460 1.00 0.00 6 LYS A C 18
ATOM 32306 O O . LYS A 1 6 ? -3.407 14.094 0.269 1.00 0.00 6 LYS A O 18
ATOM 32325 N N . ALA A 1 7 ? -3.703 15.072 -1.726 1.00 0.00 7 ALA A N 18
ATOM 32326 C CA . ALA A 1 7 ? -4.378 13.952 -2.379 1.00 0.00 7 ALA A CA 18
ATOM 32327 C C . ALA A 1 7 ? -3.554 12.652 -2.315 1.00 0.00 7 ALA A C 18
ATOM 32328 O O . ALA A 1 7 ? -4.103 11.590 -2.027 1.00 0.00 7 ALA A O 18
ATOM 32335 N N . ALA A 1 8 ? -2.233 12.736 -2.514 1.00 0.00 8 ALA A N 18
ATOM 32336 C CA . ALA A 1 8 ? -1.336 11.587 -2.402 1.00 0.00 8 ALA A CA 18
ATOM 32337 C C . ALA A 1 8 ? -1.312 11.008 -0.975 1.00 0.00 8 ALA A C 18
ATOM 32338 O O . ALA A 1 8 ? -1.540 9.811 -0.800 1.00 0.00 8 ALA A O 18
ATOM 32345 N N . GLN A 1 9 ? -1.134 11.848 0.056 1.00 0.00 9 GLN A N 18
ATOM 32346 C CA . GLN A 1 9 ? -1.204 11.399 1.455 1.00 0.00 9 GLN A CA 18
ATOM 32347 C C . GLN A 1 9 ? -2.585 10.862 1.838 1.00 0.00 9 GLN A C 18
ATOM 32348 O O . GLN A 1 9 ? -2.677 9.838 2.514 1.00 0.00 9 GLN A O 18
ATOM 32362 N N . GLU A 1 10 ? -3.656 11.501 1.371 1.00 0.00 10 GLU A N 18
ATOM 32363 C CA . GLU A 1 10 ? -5.028 11.060 1.611 1.00 0.00 10 GLU A CA 18
ATOM 32364 C C . GLU A 1 10 ? -5.321 9.722 0.935 1.00 0.00 10 GLU A C 18
ATOM 32365 O O . GLU A 1 10 ? -6.117 8.963 1.474 1.00 0.00 10 GLU A O 18
ATOM 32377 N N . ALA A 1 11 ? -4.669 9.380 -0.182 1.00 0.00 11 ALA A N 18
ATOM 32378 C CA . ALA A 1 11 ? -4.859 8.076 -0.808 1.00 0.00 11 ALA A CA 18
ATOM 32379 C C . ALA A 1 11 ? -4.451 6.929 0.144 1.00 0.00 11 ALA A C 18
ATOM 32380 O O . ALA A 1 11 ? -5.245 6.027 0.412 1.00 0.00 11 ALA A O 18
ATOM 32387 N N . LEU A 1 12 ? -3.262 7.002 0.757 1.00 0.00 12 LEU A N 18
ATOM 32388 C CA . LEU A 1 12 ? -2.800 6.006 1.731 1.00 0.00 12 LEU A CA 18
ATOM 32389 C C . LEU A 1 12 ? -3.556 6.131 3.065 1.00 0.00 12 LEU A C 18
ATOM 32390 O O . LEU A 1 12 ? -4.011 5.135 3.627 1.00 0.00 12 LEU A O 18
ATOM 32406 N N . ARG A 1 13 ? -3.748 7.355 3.563 1.00 0.00 13 ARG A N 18
ATOM 32407 C CA . ARG A 1 13 ? -4.423 7.615 4.843 1.00 0.00 13 ARG A CA 18
ATOM 32408 C C . ARG A 1 13 ? -5.885 7.161 4.841 1.00 0.00 13 ARG A C 18
ATOM 32409 O O . ARG A 1 13 ? -6.331 6.525 5.796 1.00 0.00 13 ARG A O 18
ATOM 32430 N N . ALA A 1 14 ? -6.610 7.396 3.751 1.00 0.00 14 ALA A N 18
ATOM 32431 C CA . ALA A 1 14 ? -7.953 6.863 3.568 1.00 0.00 14 ALA A CA 18
ATOM 32432 C C . ALA A 1 14 ? -7.938 5.345 3.343 1.00 0.00 14 ALA A C 18
ATOM 32433 O O . ALA A 1 14 ? -8.841 4.669 3.828 1.00 0.00 14 ALA A O 18
ATOM 32440 N N . ALA A 1 15 ? -6.893 4.777 2.726 1.00 0.00 15 ALA A N 18
ATOM 32441 C CA . ALA A 1 15 ? -6.719 3.326 2.674 1.00 0.00 15 ALA A CA 18
ATOM 32442 C C . ALA A 1 15 ? -6.594 2.689 4.067 1.00 0.00 15 ALA A C 18
ATOM 32443 O O . ALA A 1 15 ? -7.185 1.638 4.314 1.00 0.00 15 ALA A O 18
ATOM 32450 N N . ARG A 1 16 ? -5.915 3.351 5.013 1.00 0.00 16 ARG A N 18
ATOM 32451 C CA . ARG A 1 16 ? -5.841 2.899 6.411 1.00 0.00 16 ARG A CA 18
ATOM 32452 C C . ARG A 1 16 ? -7.195 2.999 7.116 1.00 0.00 16 ARG A C 18
ATOM 32453 O O . ARG A 1 16 ? -7.542 2.120 7.896 1.00 0.00 16 ARG A O 18
ATOM 32474 N N . GLU A 1 17 ? -7.970 4.042 6.824 1.00 0.00 17 GLU A N 18
ATOM 32475 C CA . GLU A 1 17 ? -9.282 4.300 7.434 1.00 0.00 17 GLU A CA 18
ATOM 32476 C C . GLU A 1 17 ? -10.377 3.358 6.902 1.00 0.00 17 GLU A C 18
ATOM 32477 O O . GLU A 1 17 ? -11.218 2.874 7.661 1.00 0.00 17 GLU A O 18
ATOM 32489 N N . GLN A 1 18 ? -10.358 3.079 5.596 1.00 0.00 18 GLN A N 18
ATOM 32490 C CA . GLN A 1 18 ? -11.375 2.295 4.888 1.00 0.00 18 GLN A CA 18
ATOM 32491 C C . GLN A 1 18 ? -11.169 0.773 5.003 1.00 0.00 18 GLN A C 18
ATOM 32492 O O . GLN A 1 18 ? -12.107 0.014 4.769 1.00 0.00 18 GLN A O 18
ATOM 32506 N N . ALA A 1 19 ? -9.949 0.314 5.316 1.00 0.00 19 ALA A N 18
ATOM 32507 C CA . ALA A 1 19 ? -9.605 -1.104 5.317 1.00 0.00 19 ALA A CA 18
ATOM 32508 C C . ALA A 1 19 ? -10.442 -1.862 6.366 1.00 0.00 19 ALA A C 18
ATOM 32509 O O . ALA A 1 19 ? -10.390 -1.568 7.562 1.00 0.00 19 ALA A O 18
ATOM 32516 N N . THR A 1 20 ? -11.232 -2.837 5.903 1.00 0.00 20 THR A N 18
ATOM 32517 C CA . THR A 1 20 ? -12.282 -3.500 6.702 1.00 0.00 20 THR A CA 18
ATOM 32518 C C . THR A 1 20 ? -11.739 -4.400 7.821 1.00 0.00 20 THR A C 18
ATOM 32519 O O . THR A 1 20 ? -12.402 -4.600 8.843 1.00 0.00 20 THR A O 18
ATOM 32530 N N . THR A 1 21 ? -10.505 -4.894 7.673 1.00 0.00 21 THR A N 18
ATOM 32531 C CA . THR A 1 21 ? -9.773 -5.640 8.709 1.00 0.00 21 THR A CA 18
ATOM 32532 C C . THR A 1 21 ? -8.868 -4.707 9.530 1.00 0.00 21 THR A C 18
ATOM 32533 O O . THR A 1 21 ? -8.177 -3.865 8.950 1.00 0.00 21 THR A O 18
ATOM 32544 N N . PRO A 1 22 ? -8.800 -4.890 10.864 1.00 0.00 22 PRO A N 18
ATOM 32545 C CA . PRO A 1 22 ? -7.908 -4.145 11.759 1.00 0.00 22 PRO A CA 18
ATOM 32546 C C . PRO A 1 22 ? -6.424 -4.453 11.503 1.00 0.00 22 PRO A C 18
ATOM 32547 O O . PRO A 1 22 ? -5.562 -3.593 11.683 1.00 0.00 22 PRO A O 18
ATOM 32558 N N . GLU A 1 23 ? -6.119 -5.674 11.057 1.00 0.00 23 GLU A N 18
ATOM 32559 C CA . GLU A 1 23 ? -4.759 -6.132 10.769 1.00 0.00 23 GLU A CA 18
ATOM 32560 C C . GLU A 1 23 ? -4.191 -5.476 9.505 1.00 0.00 23 GLU A C 18
ATOM 32561 O O . GLU A 1 23 ? -2.992 -5.200 9.443 1.00 0.00 23 GLU A O 18
ATOM 32573 N N . ALA A 1 24 ? -5.048 -5.153 8.531 1.00 0.00 24 ALA A N 18
ATOM 32574 C CA . ALA A 1 24 ? -4.654 -4.353 7.379 1.00 0.00 24 ALA A CA 18
ATOM 32575 C C . ALA A 1 24 ? -4.324 -2.909 7.786 1.00 0.00 24 ALA A C 18
ATOM 32576 O O . ALA A 1 24 ? -3.297 -2.377 7.376 1.00 0.00 24 ALA A O 18
ATOM 32583 N N . GLN A 1 25 ? -5.129 -2.286 8.654 1.00 0.00 25 GLN A N 18
ATOM 32584 C CA . GLN A 1 25 ? -4.952 -0.877 9.034 1.00 0.00 25 GLN A CA 18
ATOM 32585 C C . GLN A 1 25 ? -3.569 -0.607 9.656 1.00 0.00 25 GLN A C 18
ATOM 32586 O O . GLN A 1 25 ? -2.883 0.341 9.266 1.00 0.00 25 GLN A O 18
ATOM 32600 N N . LYS A 1 26 ? -3.119 -1.474 10.575 1.00 0.00 26 LYS A N 18
ATOM 32601 C CA . LYS A 1 26 ? -1.782 -1.372 11.191 1.00 0.00 26 LYS A CA 18
ATOM 32602 C C . LYS A 1 26 ? -0.645 -1.716 10.223 1.00 0.00 26 LYS A C 18
ATOM 32603 O O . LYS A 1 26 ? 0.429 -1.125 10.297 1.00 0.00 26 LYS A O 18
ATOM 32622 N N . ALA A 1 27 ? -0.883 -2.647 9.298 1.00 0.00 27 ALA A N 18
ATOM 32623 C CA . ALA A 1 27 ? 0.078 -3.022 8.261 1.00 0.00 27 ALA A CA 18
ATOM 32624 C C . ALA A 1 27 ? 0.303 -1.898 7.227 1.00 0.00 27 ALA A C 18
ATOM 32625 O O . ALA A 1 27 ? 1.428 -1.695 6.767 1.00 0.00 27 ALA A O 18
ATOM 32632 N N . LEU A 1 28 ? -0.744 -1.127 6.906 1.00 0.00 28 LEU A N 18
ATOM 32633 C CA . LEU A 1 28 ? -0.666 0.071 6.057 1.00 0.00 28 LEU A CA 18
ATOM 32634 C C . LEU A 1 28 ? 0.150 1.196 6.705 1.00 0.00 28 LEU A C 18
ATOM 32635 O O . LEU A 1 28 ? 0.897 1.896 6.018 1.00 0.00 28 LEU A O 18
ATOM 32651 N N . GLU A 1 29 ? 0.051 1.338 8.027 1.00 0.00 29 GLU A N 18
ATOM 32652 C CA . GLU A 1 29 ? 0.816 2.290 8.821 1.00 0.00 29 GLU A CA 18
ATOM 32653 C C . GLU A 1 29 ? 2.337 2.142 8.641 1.00 0.00 29 GLU A C 18
ATOM 32654 O O . GLU A 1 29 ? 3.063 3.134 8.697 1.00 0.00 29 GLU A O 18
ATOM 32666 N N . GLU A 1 30 ? 2.830 0.921 8.390 1.00 0.00 30 GLU A N 18
ATOM 32667 C CA . GLU A 1 30 ? 4.262 0.645 8.226 1.00 0.00 30 GLU A CA 18
ATOM 32668 C C . GLU A 1 30 ? 4.866 1.378 7.026 1.00 0.00 30 GLU A C 18
ATOM 32669 O O . GLU A 1 30 ? 5.923 1.997 7.151 1.00 0.00 30 GLU A O 18
ATOM 32681 N N . LEU A 1 31 ? 4.182 1.352 5.875 1.00 0.00 31 LEU A N 18
ATOM 32682 C CA . LEU A 1 31 ? 4.637 2.082 4.698 1.00 0.00 31 LEU A CA 18
ATOM 32683 C C . LEU A 1 31 ? 4.743 3.587 5.000 1.00 0.00 31 LEU A C 18
ATOM 32684 O O . LEU A 1 31 ? 5.733 4.240 4.673 1.00 0.00 31 LEU A O 18
ATOM 32700 N N . GLU A 1 32 ? 3.731 4.128 5.677 1.00 0.00 32 GLU A N 18
ATOM 32701 C CA . GLU A 1 32 ? 3.612 5.566 5.967 1.00 0.00 32 GLU A CA 18
ATOM 32702 C C . GLU A 1 32 ? 4.776 6.101 6.808 1.00 0.00 32 GLU A C 18
ATOM 32703 O O . GLU A 1 32 ? 5.130 7.269 6.667 1.00 0.00 32 GLU A O 18
ATOM 32715 N N . LYS A 1 33 ? 5.423 5.260 7.626 1.00 0.00 33 LYS A N 18
ATOM 32716 C CA . LYS A 1 33 ? 6.563 5.654 8.464 1.00 0.00 33 LYS A CA 18
ATOM 32717 C C . LYS A 1 33 ? 7.774 5.976 7.594 1.00 0.00 33 LYS A C 18
ATOM 32718 O O . LYS A 1 33 ? 8.537 6.895 7.892 1.00 0.00 33 LYS A O 18
ATOM 32737 N N . VAL A 1 34 ? 7.914 5.241 6.489 1.00 0.00 34 VAL A N 18
ATOM 32738 C CA . VAL A 1 34 ? 8.955 5.446 5.481 1.00 0.00 34 VAL A CA 18
ATOM 32739 C C . VAL A 1 34 ? 8.628 6.613 4.563 1.00 0.00 34 VAL A C 18
ATOM 32740 O O . VAL A 1 34 ? 9.459 7.500 4.376 1.00 0.00 34 VAL A O 18
ATOM 32753 N N . LEU A 1 35 ? 7.401 6.659 4.033 1.00 0.00 35 LEU A N 18
ATOM 32754 C CA . LEU A 1 35 ? 6.976 7.747 3.154 1.00 0.00 35 LEU A CA 18
ATOM 32755 C C . LEU A 1 35 ? 7.014 9.105 3.870 1.00 0.00 35 LEU A C 18
ATOM 32756 O O . LEU A 1 35 ? 7.259 10.127 3.231 1.00 0.00 35 LEU A O 18
ATOM 32772 N N . LYS A 1 36 ? 6.848 9.137 5.200 1.00 0.00 36 LYS A N 18
ATOM 32773 C CA . LYS A 1 36 ? 6.970 10.372 5.998 1.00 0.00 36 LYS A CA 18
ATOM 32774 C C . LYS A 1 36 ? 8.352 11.035 5.894 1.00 0.00 36 LYS A C 18
ATOM 32775 O O . LYS A 1 36 ? 8.461 12.250 6.060 1.00 0.00 36 LYS A O 18
ATOM 32794 N N . THR A 1 37 ? 9.387 10.244 5.603 1.00 0.00 37 THR A N 18
ATOM 32795 C CA . THR A 1 37 ? 10.764 10.694 5.330 1.00 0.00 37 THR A CA 18
ATOM 32796 C C . THR A 1 37 ? 11.176 10.519 3.852 1.00 0.00 37 THR A C 18
ATOM 32797 O O . THR A 1 37 ? 12.339 10.734 3.499 1.00 0.00 37 THR A O 18
ATOM 32808 N N . ALA A 1 38 ? 10.234 10.160 2.971 1.00 0.00 38 ALA A N 18
ATOM 32809 C CA . ALA A 1 38 ? 10.426 10.157 1.515 1.00 0.00 38 ALA A CA 18
ATOM 32810 C C . ALA A 1 38 ? 10.182 11.566 0.915 1.00 0.00 38 ALA A C 18
ATOM 32811 O O . ALA A 1 38 ? 9.710 12.477 1.605 1.00 0.00 38 ALA A O 18
ATOM 32818 N N . SER A 1 39 ? 10.518 11.771 -0.364 1.00 0.00 39 SER A N 18
ATOM 32819 C CA . SER A 1 39 ? 10.371 13.072 -1.043 1.00 0.00 39 SER A CA 18
ATOM 32820 C C . SER A 1 39 ? 8.915 13.303 -1.477 1.00 0.00 39 SER A C 18
ATOM 32821 O O . SER A 1 39 ? 8.195 12.325 -1.713 1.00 0.00 39 SER A O 18
ATOM 32829 N N . PRO A 1 40 ? 8.448 14.559 -1.626 1.00 0.00 40 PRO A N 18
ATOM 32830 C CA . PRO A 1 40 ? 7.077 14.828 -2.059 1.00 0.00 40 PRO A CA 18
ATOM 32831 C C . PRO A 1 40 ? 6.801 14.346 -3.490 1.00 0.00 40 PRO A C 18
ATOM 32832 O O . PRO A 1 40 ? 5.682 13.940 -3.798 1.00 0.00 40 PRO A O 18
ATOM 32843 N N . GLU A 1 41 ? 7.812 14.353 -4.367 1.00 0.00 41 GLU A N 18
ATOM 32844 C CA . GLU A 1 41 ? 7.669 13.866 -5.741 1.00 0.00 41 GLU A CA 18
ATOM 32845 C C . GLU A 1 41 ? 7.483 12.343 -5.757 1.00 0.00 41 GLU A C 18
ATOM 32846 O O . GLU A 1 41 ? 6.552 11.827 -6.379 1.00 0.00 41 GLU A O 18
ATOM 32858 N N . GLN A 1 42 ? 8.322 11.618 -5.007 1.00 0.00 42 GLN A N 18
ATOM 32859 C CA . GLN A 1 42 ? 8.203 10.169 -4.860 1.00 0.00 42 GLN A CA 18
ATOM 32860 C C . GLN A 1 42 ? 6.927 9.774 -4.129 1.00 0.00 42 GLN A C 18
ATOM 32861 O O . GLN A 1 42 ? 6.396 8.701 -4.388 1.00 0.00 42 GLN A O 18
ATOM 32875 N N . TRP A 1 43 ? 6.399 10.639 -3.267 1.00 0.00 43 TRP A N 18
ATOM 32876 C CA . TRP A 1 43 ? 5.107 10.431 -2.627 1.00 0.00 43 TRP A CA 18
ATOM 32877 C C . TRP A 1 43 ? 3.970 10.323 -3.645 1.00 0.00 43 TRP A C 18
ATOM 32878 O O . TRP A 1 43 ? 3.147 9.418 -3.542 1.00 0.00 43 TRP A O 18
ATOM 32899 N N . ARG A 1 44 ? 3.943 11.192 -4.668 1.00 0.00 44 ARG A N 18
ATOM 32900 C CA . ARG A 1 44 ? 2.935 11.133 -5.743 1.00 0.00 44 ARG A CA 18
ATOM 32901 C C . ARG A 1 44 ? 3.127 9.882 -6.597 1.00 0.00 44 ARG A C 18
ATOM 32902 O O . ARG A 1 44 ? 2.158 9.189 -6.906 1.00 0.00 44 ARG A O 18
ATOM 32923 N N . GLN A 1 45 ? 4.383 9.564 -6.923 1.00 0.00 45 GLN A N 18
ATOM 32924 C CA . GLN A 1 45 ? 4.732 8.364 -7.686 1.00 0.00 45 GLN A CA 18
ATOM 32925 C C . GLN A 1 45 ? 4.343 7.063 -6.965 1.00 0.00 45 GLN A C 18
ATOM 32926 O O . GLN A 1 45 ? 3.816 6.140 -7.593 1.00 0.00 45 GLN A O 18
ATOM 32940 N N . ALA A 1 46 ? 4.610 6.992 -5.658 1.00 0.00 46 ALA A N 18
ATOM 32941 C CA . ALA A 1 46 ? 4.319 5.841 -4.819 1.00 0.00 46 ALA A CA 18
ATOM 32942 C C . ALA A 1 46 ? 2.825 5.713 -4.523 1.00 0.00 46 ALA A C 18
ATOM 32943 O O . ALA A 1 46 ? 2.245 4.661 -4.788 1.00 0.00 46 ALA A O 18
ATOM 32950 N N . ALA A 1 47 ? 2.176 6.774 -4.024 1.00 0.00 47 ALA A N 18
ATOM 32951 C CA . ALA A 1 47 ? 0.789 6.708 -3.567 1.00 0.00 47 ALA A CA 18
ATOM 32952 C C . ALA A 1 47 ? -0.160 6.236 -4.684 1.00 0.00 47 ALA A C 18
ATOM 32953 O O . ALA A 1 47 ? -1.148 5.562 -4.400 1.00 0.00 47 ALA A O 18
ATOM 32960 N N . GLU A 1 48 ? 0.171 6.523 -5.951 1.00 0.00 48 GLU A N 18
ATOM 32961 C CA . GLU A 1 48 ? -0.576 6.021 -7.108 1.00 0.00 48 GLU A CA 18
ATOM 32962 C C . GLU A 1 48 ? -0.621 4.479 -7.140 1.00 0.00 48 GLU A C 18
ATOM 32963 O O . GLU A 1 48 ? -1.706 3.906 -7.227 1.00 0.00 48 GLU A O 18
ATOM 32975 N N . LYS A 1 49 ? 0.522 3.786 -6.990 1.00 0.00 49 LYS A N 18
ATOM 32976 C CA . LYS A 1 49 ? 0.569 2.311 -6.979 1.00 0.00 49 LYS A CA 18
ATOM 32977 C C . LYS A 1 49 ? 0.058 1.751 -5.659 1.00 0.00 49 LYS A C 18
ATOM 32978 O O . LYS A 1 49 ? -0.680 0.770 -5.658 1.00 0.00 49 LYS A O 18
ATOM 32997 N N . ILE A 1 50 ? 0.411 2.392 -4.541 1.00 0.00 50 ILE A N 18
ATOM 32998 C CA . ILE A 1 50 ? -0.033 1.984 -3.199 1.00 0.00 50 ILE A CA 18
ATOM 32999 C C . ILE A 1 50 ? -1.562 1.880 -3.177 1.00 0.00 50 ILE A C 18
ATOM 33000 O O . ILE A 1 50 ? -2.118 0.865 -2.767 1.00 0.00 50 ILE A O 18
ATOM 33016 N N . PHE A 1 51 ? -2.238 2.918 -3.677 1.00 0.00 51 PHE A N 18
ATOM 33017 C CA . PHE A 1 51 ? -3.693 2.990 -3.695 1.00 0.00 51 PHE A CA 18
ATOM 33018 C C . PHE A 1 51 ? -4.325 2.130 -4.793 1.00 0.00 51 PHE A C 18
ATOM 33019 O O . PHE A 1 51 ? -5.391 1.547 -4.585 1.00 0.00 51 PHE A O 18
ATOM 33036 N N . GLU A 1 52 ? -3.641 1.977 -5.931 1.00 0.00 52 GLU A N 18
ATOM 33037 C CA . GLU A 1 52 ? -4.033 1.010 -6.957 1.00 0.00 52 GLU A CA 18
ATOM 33038 C C . GLU A 1 52 ? -4.040 -0.416 -6.392 1.00 0.00 52 GLU A C 18
ATOM 33039 O O . GLU A 1 52 ? -4.967 -1.162 -6.676 1.00 0.00 52 GLU A O 18
ATOM 33051 N N . ALA A 1 53 ? -3.093 -0.815 -5.538 1.00 0.00 53 ALA A N 18
ATOM 33052 C CA . ALA A 1 53 ? -3.052 -2.173 -5.010 1.00 0.00 53 ALA A CA 18
ATOM 33053 C C . ALA A 1 53 ? -4.360 -2.565 -4.311 1.00 0.00 53 ALA A C 18
ATOM 33054 O O . ALA A 1 53 ? -4.932 -3.614 -4.599 1.00 0.00 53 ALA A O 18
ATOM 33061 N N . PHE A 1 54 ? -4.893 -1.693 -3.459 1.00 0.00 54 PHE A N 18
ATOM 33062 C CA . PHE A 1 54 ? -6.138 -1.934 -2.735 1.00 0.00 54 PHE A CA 18
ATOM 33063 C C . PHE A 1 54 ? -7.339 -2.012 -3.687 1.00 0.00 54 PHE A C 18
ATOM 33064 O O . PHE A 1 54 ? -8.304 -2.721 -3.398 1.00 0.00 54 PHE A O 18
ATOM 33081 N N . ARG A 1 55 ? -7.266 -1.339 -4.842 1.00 0.00 55 ARG A N 18
ATOM 33082 C CA . ARG A 1 55 ? -8.271 -1.389 -5.912 1.00 0.00 55 ARG A CA 18
ATOM 33083 C C . ARG A 1 55 ? -8.206 -2.705 -6.675 1.00 0.00 55 ARG A C 18
ATOM 33084 O O . ARG A 1 55 ? -9.238 -3.258 -7.046 1.00 0.00 55 ARG A O 18
ATOM 33105 N N . GLU A 1 56 ? -7.003 -3.222 -6.905 1.00 0.00 56 GLU A N 18
ATOM 33106 C CA . GLU A 1 56 ? -6.800 -4.473 -7.614 1.00 0.00 56 GLU A CA 18
ATOM 33107 C C . GLU A 1 56 ? -7.126 -5.674 -6.730 1.00 0.00 56 GLU A C 18
ATOM 33108 O O . GLU A 1 56 ? -7.935 -6.516 -7.120 1.00 0.00 56 GLU A O 18
ATOM 33120 N N . ALA A 1 57 ? -6.564 -5.738 -5.522 1.00 0.00 57 ALA A N 18
ATOM 33121 C CA . ALA A 1 57 ? -6.777 -6.848 -4.596 1.00 0.00 57 ALA A CA 18
ATOM 33122 C C . ALA A 1 57 ? -8.250 -7.041 -4.247 1.00 0.00 57 ALA A C 18
ATOM 33123 O O . ALA A 1 57 ? -8.735 -8.168 -4.214 1.00 0.00 57 ALA A O 18
ATOM 33130 N N . SER A 1 58 ? -8.978 -5.940 -4.084 1.00 0.00 58 SER A N 18
ATOM 33131 C CA . SER A 1 58 ? -10.428 -5.991 -3.830 1.00 0.00 58 SER A CA 18
ATOM 33132 C C . SER A 1 58 ? -11.245 -6.503 -5.022 1.00 0.00 58 SER A C 18
ATOM 33133 O O . SER A 1 58 ? -12.309 -7.095 -4.836 1.00 0.00 58 SER A O 18
ATOM 33141 N N . ASN A 1 59 ? -10.722 -6.352 -6.242 1.00 0.00 59 ASN A N 18
ATOM 33142 C CA . ASN A 1 59 ? -11.270 -6.953 -7.461 1.00 0.00 59 ASN A CA 18
ATOM 33143 C C . ASN A 1 59 ? -10.813 -8.425 -7.664 1.00 0.00 59 ASN A C 18
ATOM 33144 O O . ASN A 1 59 ? -11.318 -9.114 -8.553 1.00 0.00 59 ASN A O 18
ATOM 33155 N N . GLY A 1 60 ? -9.896 -8.923 -6.820 1.00 0.00 60 GLY A N 18
ATOM 33156 C CA . GLY A 1 60 ? -9.356 -10.287 -6.817 1.00 0.00 60 GLY A CA 18
ATOM 33157 C C . GLY A 1 60 ? -7.911 -10.400 -7.320 1.00 0.00 60 GLY A C 18
ATOM 33158 O O . GLY A 1 60 ? -7.428 -11.509 -7.548 1.00 0.00 60 GLY A O 18
ATOM 33162 N N . ASN A 1 61 ? -7.203 -9.276 -7.486 1.00 0.00 61 ASN A N 18
ATOM 33163 C CA . ASN A 1 61 ? -5.865 -9.203 -8.070 1.00 0.00 61 ASN A CA 18
ATOM 33164 C C . ASN A 1 61 ? -4.772 -9.143 -6.991 1.00 0.00 61 ASN A C 18
ATOM 3316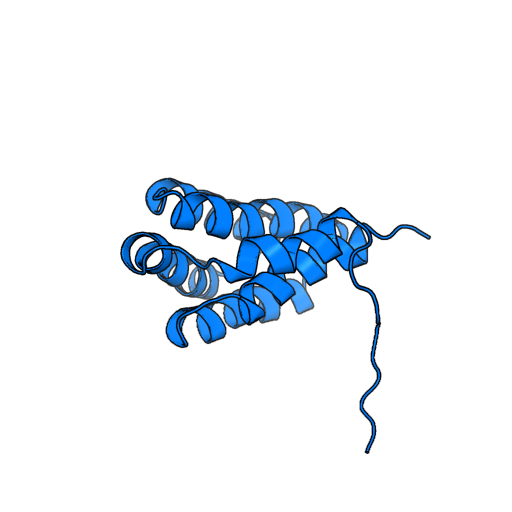5 O O . ASN A 1 61 ? -3.935 -8.247 -6.992 1.00 0.00 61 ASN A O 18
ATOM 33176 N N . THR A 1 62 ? -4.745 -10.077 -6.046 1.00 0.00 62 THR A N 18
ATOM 33177 C CA . THR A 1 62 ? -3.665 -10.134 -5.039 1.00 0.00 62 THR A CA 18
ATOM 33178 C C . THR A 1 62 ? -2.270 -10.158 -5.691 1.00 0.00 62 THR A C 18
ATOM 33179 O O . THR A 1 62 ? -1.376 -9.413 -5.293 1.00 0.00 62 THR A O 18
ATOM 33190 N N . GLU A 1 63 ? -2.109 -10.921 -6.778 1.00 0.00 63 GLU A N 18
ATOM 33191 C CA . GLU A 1 63 ? -0.853 -11.054 -7.530 1.00 0.00 63 GLU A CA 18
ATOM 33192 C C . GLU A 1 63 ? -0.378 -9.756 -8.200 1.00 0.00 63 GLU A C 18
ATOM 33193 O O . GLU A 1 63 ? 0.827 -9.527 -8.325 1.00 0.00 63 GLU A O 18
ATOM 33205 N N . LYS A 1 64 ? -1.314 -8.890 -8.608 1.00 0.00 64 LYS A N 18
ATOM 33206 C CA . LYS A 1 64 ? -1.020 -7.562 -9.160 1.00 0.00 64 LYS A CA 18
ATOM 33207 C C . LYS A 1 64 ? -0.864 -6.534 -8.049 1.00 0.00 64 LYS A C 18
ATOM 33208 O O . LYS A 1 64 ? 0.128 -5.810 -8.013 1.00 0.00 64 LYS A O 18
ATOM 33227 N N . ALA A 1 65 ? -1.814 -6.469 -7.121 1.00 0.00 65 ALA A N 18
ATOM 33228 C CA . ALA A 1 65 ? -1.781 -5.528 -6.020 1.00 0.00 65 ALA A CA 18
ATOM 33229 C C . ALA A 1 65 ? -0.473 -5.599 -5.219 1.00 0.00 65 ALA A C 18
ATOM 33230 O O . ALA A 1 65 ? 0.113 -4.573 -4.873 1.00 0.00 65 ALA A O 18
ATOM 33237 N N . LYS A 1 66 ? 0.042 -6.815 -5.008 1.00 0.00 66 LYS A N 18
ATOM 33238 C CA . LYS A 1 66 ? 1.331 -6.996 -4.310 1.00 0.00 66 LYS A CA 18
ATOM 33239 C C . LYS A 1 66 ? 2.508 -6.395 -5.097 1.00 0.00 66 LYS A C 18
ATOM 33240 O O . LYS A 1 66 ? 3.446 -5.868 -4.498 1.00 0.00 66 LYS A O 18
ATOM 33259 N N . LYS A 1 67 ? 2.445 -6.438 -6.438 1.00 0.00 67 LYS A N 18
ATOM 33260 C CA . LYS A 1 67 ? 3.471 -5.889 -7.331 1.00 0.00 67 LYS A CA 18
ATOM 33261 C C . LYS A 1 67 ? 3.432 -4.359 -7.360 1.00 0.00 67 LYS A C 18
ATOM 33262 O O . LYS A 1 67 ? 4.481 -3.727 -7.299 1.00 0.00 67 LYS A O 18
ATOM 33281 N N . LEU A 1 68 ? 2.240 -3.760 -7.390 1.00 0.00 68 LEU A N 18
ATOM 33282 C CA . LEU A 1 68 ? 2.053 -2.308 -7.253 1.00 0.00 68 LEU A CA 18
ATOM 33283 C C . LEU A 1 68 ? 2.681 -1.791 -5.944 1.00 0.00 68 LEU A C 18
ATOM 33284 O O . LEU A 1 68 ? 3.401 -0.794 -5.955 1.00 0.00 68 LEU A O 18
ATOM 33300 N N . LEU A 1 69 ? 2.480 -2.507 -4.833 1.00 0.00 69 LEU A N 18
ATOM 33301 C CA . LEU A 1 69 ? 3.094 -2.196 -3.534 1.00 0.00 69 LEU A CA 18
ATOM 33302 C C . LEU A 1 69 ? 4.626 -2.210 -3.576 1.00 0.00 69 LEU A C 18
ATOM 33303 O O . LEU A 1 69 ? 5.267 -1.264 -3.117 1.00 0.00 69 LEU A O 18
ATOM 33319 N N . GLU A 1 70 ? 5.210 -3.251 -4.174 1.00 0.00 70 GLU A N 18
ATOM 33320 C CA . GLU A 1 70 ? 6.655 -3.347 -4.392 1.00 0.00 70 GLU A CA 18
ATOM 33321 C C . GLU A 1 70 ? 7.163 -2.187 -5.267 1.00 0.00 70 GLU A C 18
ATOM 33322 O O . GLU A 1 70 ? 8.184 -1.571 -4.966 1.00 0.00 70 GLU A O 18
ATOM 33334 N N . GLU A 1 71 ? 6.432 -1.848 -6.329 1.00 0.00 71 GLU A N 18
ATOM 33335 C CA . GLU A 1 71 ? 6.837 -0.837 -7.310 1.00 0.00 71 GLU A CA 18
ATOM 33336 C C . GLU A 1 71 ? 6.882 0.560 -6.690 1.00 0.00 71 GLU A C 18
ATOM 33337 O O . GLU A 1 71 ? 7.859 1.298 -6.842 1.00 0.00 71 GLU A O 18
ATOM 33349 N N . ALA A 1 72 ? 5.841 0.899 -5.930 1.00 0.00 72 ALA A N 18
ATOM 33350 C CA . ALA A 1 72 ? 5.772 2.156 -5.201 1.00 0.00 72 ALA A CA 18
ATOM 33351 C C . ALA A 1 72 ? 6.852 2.258 -4.128 1.00 0.00 72 ALA A C 18
ATOM 33352 O O . ALA A 1 72 ? 7.511 3.293 -4.010 1.00 0.00 72 ALA A O 18
ATOM 33359 N N . ALA A 1 73 ? 7.048 1.181 -3.367 1.00 0.00 73 ALA A N 18
ATOM 33360 C CA . ALA A 1 73 ? 8.049 1.140 -2.315 1.00 0.00 73 ALA A CA 18
ATOM 33361 C C . ALA A 1 73 ? 9.455 1.354 -2.875 1.00 0.00 73 ALA A C 18
ATOM 33362 O O . ALA A 1 73 ? 10.195 2.189 -2.360 1.00 0.00 73 ALA A O 18
ATOM 33369 N N . ARG A 1 74 ? 9.814 0.665 -3.964 1.00 0.00 74 ARG A N 18
ATOM 33370 C CA . ARG A 1 74 ? 11.127 0.813 -4.613 1.00 0.00 74 ARG A CA 18
ATOM 33371 C C . ARG A 1 74 ? 11.321 2.214 -5.194 1.00 0.00 74 ARG A C 18
ATOM 33372 O O . ARG A 1 74 ? 12.428 2.748 -5.149 1.00 0.00 74 ARG A O 18
ATOM 33393 N N . THR A 1 75 ? 10.235 2.837 -5.658 1.00 0.00 75 THR A N 18
ATOM 33394 C CA . THR A 1 75 ? 10.237 4.242 -6.120 1.00 0.00 75 THR A CA 18
ATOM 33395 C C . THR A 1 75 ? 10.472 5.223 -4.969 1.00 0.00 75 THR A C 18
ATOM 33396 O O . THR A 1 75 ? 11.347 6.081 -5.073 1.00 0.00 75 THR A O 18
ATOM 33407 N N . ALA A 1 76 ? 9.783 5.057 -3.836 1.00 0.00 76 ALA A N 18
ATOM 33408 C CA . ALA A 1 76 ? 9.965 5.877 -2.632 1.00 0.00 76 ALA A CA 18
ATOM 33409 C C . ALA A 1 76 ? 11.179 5.479 -1.751 1.00 0.00 76 ALA A C 18
ATOM 33410 O O . ALA A 1 76 ? 11.436 6.114 -0.726 1.00 0.00 76 ALA A O 18
ATOM 33417 N N . GLY A 1 77 ? 11.944 4.455 -2.149 1.00 0.00 77 GLY A N 18
ATOM 33418 C CA . GLY A 1 77 ? 13.172 3.993 -1.487 1.00 0.00 77 GLY A CA 18
ATOM 33419 C C . GLY A 1 77 ? 12.951 3.178 -0.204 1.00 0.00 77 GLY A C 18
ATOM 33420 O O . GLY A 1 77 ? 13.814 3.168 0.676 1.00 0.00 77 GLY A O 18
ATOM 33424 N N . ALA A 1 78 ? 11.790 2.531 -0.073 1.00 0.00 78 ALA A N 18
ATOM 33425 C CA . ALA A 1 78 ? 11.338 1.864 1.140 1.00 0.00 78 ALA A CA 18
ATOM 33426 C C . ALA A 1 78 ? 11.893 0.441 1.365 1.00 0.00 78 ALA A C 18
ATOM 33427 O O . ALA A 1 78 ? 12.462 -0.198 0.477 1.00 0.00 78 ALA A O 18
ATOM 33434 N N . SER A 1 79 ? 11.731 -0.031 2.604 1.00 0.00 79 SER A N 18
ATOM 33435 C CA . SER A 1 79 ? 12.354 -1.233 3.166 1.00 0.00 79 SER A CA 18
ATOM 33436 C C . SER A 1 79 ? 11.718 -2.560 2.726 1.00 0.00 79 SER A C 18
ATOM 33437 O O . SER A 1 79 ? 10.494 -2.653 2.650 1.00 0.00 79 SER A O 18
ATOM 33445 N N . PRO A 1 80 ? 12.495 -3.649 2.580 1.00 0.00 80 PRO A N 18
ATOM 33446 C CA . PRO A 1 80 ? 11.932 -4.989 2.392 1.00 0.00 80 PRO A CA 18
ATOM 33447 C C . PRO A 1 80 ? 11.072 -5.419 3.596 1.00 0.00 80 PRO A C 18
ATOM 33448 O O . PRO A 1 80 ? 10.101 -6.156 3.428 1.00 0.00 80 PRO A O 18
ATOM 33459 N N . GLU A 1 81 ? 11.362 -4.889 4.793 1.00 0.00 81 GLU A N 18
ATOM 33460 C CA . GLU A 1 81 ? 10.529 -5.037 5.993 1.00 0.00 81 GLU A CA 18
ATOM 33461 C C . GLU A 1 81 ? 9.102 -4.503 5.808 1.00 0.00 81 GLU A C 18
ATOM 33462 O O . GLU A 1 81 ? 8.167 -5.209 6.168 1.00 0.00 81 GLU A O 18
ATOM 33474 N N . ILE A 1 82 ? 8.899 -3.302 5.243 1.00 0.00 82 ILE A N 18
ATOM 33475 C CA . ILE A 1 82 ? 7.559 -2.704 5.064 1.00 0.00 82 ILE A CA 18
ATOM 33476 C C . ILE A 1 82 ? 6.855 -3.232 3.817 1.00 0.00 82 ILE A C 18
ATOM 33477 O O . ILE A 1 82 ? 5.629 -3.331 3.793 1.00 0.00 82 ILE A O 18
ATOM 33493 N N . ILE A 1 83 ? 7.638 -3.580 2.790 1.00 0.00 83 ILE A N 18
ATOM 33494 C CA . ILE A 1 83 ? 7.155 -4.059 1.483 1.00 0.00 83 ILE A CA 18
ATOM 33495 C C . ILE A 1 83 ? 6.302 -5.300 1.693 1.00 0.00 83 ILE A C 18
ATOM 33496 O O . ILE A 1 83 ? 5.146 -5.333 1.271 1.00 0.00 83 ILE A O 18
ATOM 33512 N N . LYS A 1 84 ? 6.841 -6.279 2.426 1.00 0.00 84 LYS A N 18
ATOM 33513 C CA . LYS A 1 84 ? 6.116 -7.525 2.731 1.00 0.00 84 LYS A CA 18
ATOM 33514 C C . LYS A 1 84 ? 4.927 -7.267 3.660 1.00 0.00 84 LYS A C 18
ATOM 33515 O O . LYS A 1 84 ? 3.884 -7.902 3.523 1.00 0.00 84 LYS A O 18
ATOM 33534 N N . LYS A 1 85 ? 5.073 -6.302 4.572 1.00 0.00 85 LYS A N 18
ATOM 33535 C CA . LYS A 1 85 ? 4.105 -5.974 5.624 1.00 0.00 85 LYS A CA 18
ATOM 33536 C C . LYS A 1 85 ? 2.816 -5.384 5.071 1.00 0.00 85 LYS A C 18
ATOM 33537 O O . LYS A 1 85 ? 1.744 -5.929 5.323 1.00 0.00 85 LYS A O 18
ATOM 33556 N N . LEU A 1 86 ? 2.927 -4.343 4.244 1.00 0.00 86 LEU A N 18
ATOM 33557 C CA . LEU A 1 86 ? 1.784 -3.757 3.550 1.00 0.00 86 LEU A CA 18
ATOM 33558 C C . LEU A 1 86 ? 1.235 -4.774 2.539 1.00 0.00 86 LEU A C 18
ATOM 33559 O O . LEU A 1 86 ? 0.046 -5.079 2.562 1.00 0.00 86 LEU A O 18
ATOM 33575 N N . ALA A 1 87 ? 2.097 -5.356 1.697 1.00 0.00 87 ALA A N 18
ATOM 33576 C CA . ALA A 1 87 ? 1.668 -6.289 0.644 1.00 0.00 87 ALA A CA 18
ATOM 33577 C C . ALA A 1 87 ? 0.882 -7.505 1.195 1.00 0.00 87 ALA A C 18
ATOM 33578 O O . ALA A 1 87 ? -0.045 -7.970 0.538 1.00 0.00 87 ALA A O 18
ATOM 33585 N N . SER A 1 88 ? 1.173 -7.975 2.417 1.00 0.00 88 SER A N 18
ATOM 33586 C CA . SER A 1 88 ? 0.424 -9.057 3.088 1.00 0.00 88 SER A CA 18
ATOM 33587 C C . SER A 1 88 ? -1.051 -8.708 3.327 1.00 0.00 88 SER A C 18
ATOM 33588 O O . SER A 1 88 ? -1.908 -9.594 3.304 1.00 0.00 88 SER A O 18
ATOM 33596 N N . ALA A 1 89 ? -1.372 -7.423 3.517 1.00 0.00 89 ALA A N 18
ATOM 33597 C CA . ALA A 1 89 ? -2.752 -6.955 3.634 1.00 0.00 89 ALA A CA 18
ATOM 33598 C C . ALA A 1 89 ? -3.519 -7.145 2.315 1.00 0.00 89 ALA A C 18
ATOM 33599 O O . ALA A 1 89 ? -4.683 -7.536 2.325 1.00 0.00 89 ALA A O 18
ATOM 33606 N N . LEU A 1 90 ? -2.854 -6.934 1.174 1.00 0.00 90 LEU A N 18
ATOM 33607 C CA . LEU A 1 90 ? -3.440 -7.135 -0.153 1.00 0.00 90 LEU A CA 18
ATOM 33608 C C . LEU A 1 90 ? -3.737 -8.614 -0.429 1.00 0.00 90 LEU A C 18
ATOM 33609 O O . LEU A 1 90 ? -4.736 -8.928 -1.075 1.00 0.00 90 LEU A O 18
ATOM 33625 N N . GLU A 1 91 ? -2.919 -9.528 0.099 1.00 0.00 91 GLU A N 18
ATOM 33626 C CA . GLU A 1 91 ? -3.133 -10.968 -0.087 1.00 0.00 91 GLU A CA 18
ATOM 33627 C C . GLU A 1 91 ? -4.412 -11.462 0.591 1.00 0.00 91 GLU A C 18
ATOM 33628 O O . GLU A 1 91 ? -5.148 -12.266 0.009 1.00 0.00 91 GLU A O 18
ATOM 33640 N N . ARG A 1 92 ? -4.721 -10.945 1.788 1.00 0.00 92 ARG A N 18
ATOM 33641 C CA . ARG A 1 92 ? -6.006 -11.209 2.446 1.00 0.00 92 ARG A CA 18
ATOM 33642 C C . ARG A 1 92 ? -7.163 -10.420 1.839 1.00 0.00 92 ARG A C 18
ATOM 33643 O O . ARG A 1 92 ? -8.262 -10.956 1.795 1.00 0.00 92 ARG A O 18
ATOM 33664 N N . LEU A 1 93 ? -6.949 -9.203 1.323 1.00 0.00 93 LEU A N 18
ATOM 33665 C CA . LEU A 1 93 ? -8.036 -8.312 0.866 1.00 0.00 93 LEU A CA 18
ATOM 33666 C C . LEU A 1 93 ? -8.904 -8.933 -0.244 1.00 0.00 93 LEU A C 18
ATOM 33667 O O . LEU A 1 93 ? -10.106 -8.666 -0.316 1.00 0.00 93 LEU A O 18
ATOM 33683 N N . ALA A 1 94 ? -8.303 -9.795 -1.071 1.00 0.00 94 ALA A N 18
ATOM 33684 C CA . ALA A 1 94 ? -9.013 -10.561 -2.097 1.00 0.00 94 ALA A CA 18
ATOM 33685 C C . ALA A 1 94 ? -9.986 -11.597 -1.500 1.00 0.00 94 ALA A C 18
ATOM 33686 O O . ALA A 1 94 ? -11.156 -11.639 -1.882 1.00 0.00 94 ALA A O 18
ATOM 33693 N N . GLU A 1 95 ? -9.525 -12.418 -0.550 1.00 0.00 95 GLU A N 18
ATOM 33694 C CA . GLU A 1 95 ? -10.357 -13.442 0.104 1.00 0.00 95 GLU A CA 18
ATOM 33695 C C . GLU A 1 95 ? -11.295 -12.880 1.195 1.00 0.00 95 GLU A C 18
ATOM 33696 O O . GLU A 1 95 ? -12.333 -13.473 1.490 1.00 0.00 95 GLU A O 18
ATOM 33708 N N . GLU A 1 96 ? -10.961 -11.718 1.770 1.00 0.00 96 GLU A N 18
ATOM 33709 C CA . GLU A 1 96 ? -11.776 -10.971 2.743 1.00 0.00 96 GLU A CA 18
ATOM 33710 C C . GLU A 1 96 ? -13.116 -10.495 2.142 1.00 0.00 96 GLU A C 18
ATOM 33711 O O . GLU A 1 96 ? -14.090 -10.293 2.873 1.00 0.00 96 GLU A O 18
ATOM 33723 N N . GLY A 1 97 ? -13.181 -10.334 0.813 1.00 0.00 97 GLY A N 18
ATOM 33724 C CA . GLY A 1 97 ? -14.395 -9.954 0.086 1.00 0.00 97 GLY A CA 18
ATOM 33725 C C . GLY A 1 97 ? -14.534 -8.444 -0.138 1.00 0.00 97 GLY A C 18
ATOM 33726 O O . GLY A 1 97 ? -15.655 -7.931 -0.129 1.00 0.00 97 GLY A O 18
ATOM 33730 N N . ALA A 1 98 ? -13.401 -7.756 -0.348 1.00 0.00 98 ALA A N 18
ATOM 33731 C CA . ALA A 1 98 ? -13.264 -6.307 -0.531 1.00 0.00 98 ALA A CA 18
ATOM 33732 C C . ALA A 1 98 ? -13.648 -5.432 0.686 1.00 0.00 98 ALA A C 18
ATOM 33733 O O . ALA A 1 98 ? -14.384 -5.837 1.587 1.00 0.00 98 ALA A O 18
ATOM 33740 N N . ALA A 1 99 ? -13.141 -4.195 0.687 1.00 0.00 99 ALA A N 18
ATOM 33741 C CA . ALA A 1 99 ? -13.494 -3.150 1.647 1.00 0.00 99 ALA A CA 18
ATOM 33742 C C . ALA A 1 99 ? -14.546 -2.208 1.028 1.00 0.00 99 ALA A C 18
ATOM 33743 O O . ALA A 1 99 ? -14.211 -1.372 0.185 1.00 0.00 99 ALA A O 18
ATOM 33750 N N . LYS A 1 100 ? -15.819 -2.330 1.424 1.00 0.00 100 LYS A N 18
ATOM 33751 C CA . LYS A 1 100 ? -16.941 -1.545 0.857 1.00 0.00 100 LYS A CA 18
ATOM 33752 C C . LYS A 1 100 ? -16.785 -0.040 1.090 1.00 0.00 100 LYS A C 18
ATOM 33753 O O . LYS A 1 100 ? -17.160 0.767 0.243 1.00 0.00 100 LYS A O 18
ATOM 33772 N N . GLU A 1 101 ? -16.164 0.337 2.205 1.00 0.00 101 GLU A N 18
ATOM 33773 C CA . GLU A 1 101 ? -15.817 1.715 2.551 1.00 0.00 101 GLU A CA 18
ATOM 33774 C C . GLU A 1 101 ? -14.874 2.368 1.540 1.00 0.00 101 GLU A C 18
ATOM 33775 O O . GLU A 1 101 ? -14.962 3.574 1.326 1.00 0.00 101 GLU A O 18
ATOM 33787 N N . ALA A 1 102 ? -13.998 1.601 0.884 1.00 0.00 102 ALA A N 18
ATOM 33788 C CA . ALA A 1 102 ? -13.057 2.147 -0.095 1.00 0.00 102 ALA A CA 18
ATOM 33789 C C . ALA A 1 102 ? -13.765 2.863 -1.257 1.00 0.00 102 ALA A C 18
ATOM 33790 O O . ALA A 1 102 ? -13.269 3.874 -1.760 1.00 0.00 102 ALA A O 18
ATOM 33797 N N . ALA A 1 103 ? -14.963 2.398 -1.625 1.00 0.00 103 ALA A N 18
ATOM 33798 C CA . ALA A 1 103 ? -15.775 3.018 -2.664 1.00 0.00 103 ALA A CA 18
ATOM 33799 C C . ALA A 1 103 ? -16.356 4.389 -2.260 1.00 0.00 103 ALA A C 18
ATOM 33800 O O . ALA A 1 103 ? -16.529 5.248 -3.127 1.00 0.00 103 ALA A O 18
ATOM 33807 N N . ARG A 1 104 ? -16.623 4.622 -0.964 1.00 0.00 104 ARG A N 18
ATOM 33808 C CA . ARG A 1 104 ? -17.012 5.948 -0.438 1.00 0.00 104 ARG A CA 18
ATOM 33809 C C . ARG A 1 104 ? -15.802 6.842 -0.138 1.00 0.00 104 ARG A C 18
ATOM 33810 O O . ARG A 1 104 ? -15.858 8.046 -0.380 1.00 0.00 104 ARG A O 18
ATOM 33831 N N . GLN A 1 105 ? -14.700 6.262 0.347 1.00 0.00 105 GLN A N 18
ATOM 33832 C CA . GLN A 1 105 ? -13.506 7.013 0.764 1.00 0.00 105 GLN A CA 18
ATOM 33833 C C . GLN A 1 105 ? -12.700 7.590 -0.411 1.00 0.00 105 GLN A C 18
ATOM 33834 O O . GLN A 1 105 ? -12.202 8.713 -0.311 1.00 0.00 105 GLN A O 18
ATOM 33848 N N . ALA A 1 106 ? -12.600 6.871 -1.536 1.00 0.00 106 ALA A N 18
ATOM 33849 C CA . ALA A 1 106 ? -11.867 7.340 -2.718 1.00 0.00 106 ALA A CA 18
ATOM 33850 C C . ALA A 1 106 ? -12.453 8.637 -3.316 1.00 0.00 106 ALA A C 18
ATOM 33851 O O . ALA A 1 106 ? -11.710 9.472 -3.831 1.00 0.00 106 ALA A O 18
ATOM 33858 N N . GLU A 1 107 ? -13.769 8.842 -3.200 1.00 0.00 107 GLU A N 18
ATOM 33859 C CA . GLU A 1 107 ? -14.490 10.002 -3.748 1.00 0.00 107 GLU A CA 18
ATOM 33860 C C . GLU A 1 107 ? -14.005 11.342 -3.164 1.00 0.00 107 GLU A C 18
ATOM 33861 O O . GLU A 1 107 ? -13.984 12.355 -3.863 1.00 0.00 107 GLU A O 18
ATOM 33873 N N . GLU A 1 108 ? -13.560 11.354 -1.904 1.00 0.00 108 GLU A N 18
ATOM 33874 C CA . GLU A 1 108 ? -13.029 12.553 -1.239 1.00 0.00 108 GLU A CA 18
ATOM 33875 C C . GLU A 1 108 ? -11.663 12.979 -1.812 1.00 0.00 108 GLU A C 18
ATOM 33876 O O . GLU A 1 108 ? -11.372 14.172 -1.925 1.00 0.00 108 GLU A O 18
ATOM 33888 N N . VAL A 1 109 ? -10.850 12.012 -2.258 1.00 0.00 109 VAL A N 18
ATOM 33889 C CA . VAL A 1 109 ? -9.582 12.270 -2.964 1.00 0.00 109 VAL A CA 18
ATOM 33890 C C . VAL A 1 109 ? -9.843 12.657 -4.424 1.00 0.00 109 VAL A C 18
ATOM 33891 O O . VAL A 1 109 ? -9.263 13.623 -4.920 1.00 0.00 109 VAL A O 18
ATOM 33904 N N . ARG A 1 110 ? -10.777 11.964 -5.092 1.00 0.00 110 ARG A N 18
ATOM 33905 C CA . ARG A 1 110 ? -11.215 12.240 -6.476 1.00 0.00 110 ARG A CA 18
ATOM 33906 C C . ARG A 1 110 ? -11.767 13.660 -6.663 1.00 0.00 110 ARG A C 18
ATOM 33907 O O . ARG A 1 110 ? -11.555 14.253 -7.723 1.00 0.00 110 ARG A O 18
ATOM 33928 N N . LYS A 1 111 ? -12.433 14.217 -5.642 1.00 0.00 111 LYS A N 18
ATOM 33929 C CA . LYS A 1 111 ? -12.983 15.587 -5.631 1.00 0.00 111 LYS A CA 18
ATOM 33930 C C . LYS A 1 111 ? -11.905 16.655 -5.877 1.00 0.00 111 LYS A C 18
ATOM 33931 O O . LYS A 1 111 ? -12.104 17.544 -6.708 1.00 0.00 111 LYS A O 18
ATOM 33950 N N . ARG A 1 112 ? -10.774 16.549 -5.163 1.00 0.00 112 ARG A N 18
ATOM 33951 C CA . ARG A 1 112 ? -9.575 17.416 -5.282 1.00 0.00 112 ARG A CA 18
ATOM 33952 C C . ARG A 1 112 ? -8.362 16.893 -4.500 1.00 0.00 112 ARG A C 18
ATOM 33953 O O . ARG A 1 112 ? -7.222 17.100 -4.915 1.00 0.00 112 ARG A O 18
ATOM 33974 N N . GLY A 1 113 ? -8.623 16.266 -3.352 1.00 0.00 113 GLY A N 18
ATOM 33975 C CA . GLY A 1 113 ? -7.631 15.956 -2.316 1.00 0.00 113 GLY A CA 18
ATOM 33976 C C . GLY A 1 113 ? -7.909 16.699 -0.999 1.00 0.00 113 GLY A C 18
ATOM 33977 O O . GLY A 1 113 ? -7.042 16.763 -0.129 1.00 0.00 113 GLY A O 18
ATOM 33981 N N . SER A 1 114 ? -9.093 17.311 -0.893 1.00 0.00 114 SER A N 18
ATOM 33982 C CA . SER A 1 114 ? -9.679 17.954 0.286 1.00 0.00 114 SER A CA 18
ATOM 33983 C C . SER A 1 114 ? -11.210 17.952 0.150 1.00 0.00 114 SER A C 18
ATOM 33984 O O . SER A 1 114 ? -11.745 18.004 -0.962 1.00 0.00 114 SER A O 18
ATOM 33992 N N . LEU A 1 115 ? -11.929 17.878 1.276 1.00 0.00 115 LEU A N 18
ATOM 33993 C CA . LEU A 1 115 ? -13.399 17.862 1.297 1.00 0.00 115 LEU A CA 18
ATOM 33994 C C . LEU A 1 115 ? -14.055 19.243 1.186 1.00 0.00 115 LEU A C 18
ATOM 33995 O O . LEU A 1 115 ? -15.115 19.374 0.573 1.00 0.00 115 LEU A O 18
ATOM 34011 N N . GLU A 1 116 ? -13.456 20.257 1.811 1.00 0.00 116 GLU A N 18
ATOM 34012 C CA . GLU A 1 116 ? -14.071 21.579 1.981 1.00 0.00 116 GLU A CA 18
ATOM 34013 C C . GLU A 1 116 ? -13.018 22.704 2.038 1.00 0.00 116 GLU A C 18
ATOM 34014 O O . GLU A 1 116 ? -13.149 23.730 1.368 1.00 0.00 116 GLU A O 18
ATOM 34026 N N . HIS A 1 117 ? -11.952 22.490 2.820 1.00 0.00 117 HIS A N 18
ATOM 34027 C CA . HIS A 1 117 ? -10.835 23.416 3.037 1.00 0.00 117 HIS A CA 18
ATOM 34028 C C . HIS A 1 117 ? -9.498 22.650 3.140 1.00 0.00 117 HIS A C 18
ATOM 34029 O O . HIS A 1 117 ? -9.490 21.450 3.431 1.00 0.00 117 HIS A O 18
ATOM 34043 N N . HIS A 1 118 ? -8.369 23.329 2.892 1.00 0.00 118 HIS A N 18
ATOM 34044 C CA . HIS A 1 118 ? -7.045 22.700 2.728 1.00 0.00 118 HIS A CA 18
ATOM 34045 C C . HIS A 1 118 ? -5.902 23.283 3.588 1.00 0.00 118 HIS A C 18
ATOM 34046 O O . HIS A 1 118 ? -4.826 22.680 3.632 1.00 0.00 118 HIS A O 18
ATOM 34060 N N . HIS A 1 119 ? -6.091 24.427 4.259 1.00 0.00 119 HIS A N 18
ATOM 34061 C CA . HIS A 1 119 ? -5.018 25.173 4.947 1.00 0.00 119 HIS A CA 18
ATOM 34062 C C . HIS A 1 119 ? -5.099 25.132 6.493 1.00 0.00 119 HIS A C 18
ATOM 34063 O O . HIS A 1 119 ? -4.238 25.687 7.179 1.00 0.00 119 HIS A O 18
ATOM 34077 N N . HIS A 1 120 ? -6.105 24.454 7.057 1.00 0.00 120 HIS A N 18
ATOM 34078 C CA . HIS A 1 120 ? -6.328 24.306 8.502 1.00 0.00 120 HIS A CA 18
ATOM 34079 C C . HIS A 1 120 ? -6.866 22.905 8.859 1.00 0.00 120 HIS A C 18
ATOM 34080 O O . HIS A 1 120 ? -7.473 22.227 8.024 1.00 0.00 120 HIS A O 18
ATOM 34094 N N . HIS A 1 121 ? -6.647 22.471 10.104 1.00 0.00 121 HIS A N 18
ATOM 34095 C CA . HIS A 1 121 ? -7.001 21.134 10.605 1.00 0.00 121 HIS A CA 18
ATOM 34096 C C . HIS A 1 121 ? -8.522 20.906 10.767 1.00 0.00 121 HIS A C 18
ATOM 34097 O O . HIS A 1 121 ? -8.985 19.761 10.729 1.00 0.00 121 HIS A O 18
ATOM 34111 N N . HIS A 1 122 ? -9.302 21.980 10.937 1.00 0.00 122 HIS A N 18
ATOM 34112 C CA . HIS A 1 122 ? -10.770 21.983 11.074 1.00 0.00 122 HIS A CA 18
ATOM 34113 C C . HIS A 1 122 ? -11.423 23.005 10.125 1.00 0.00 122 HIS A C 18
ATOM 34114 O O . HIS A 1 122 ? -12.374 22.626 9.404 1.00 0.00 122 HIS A O 18
ATOM 34129 N N . GLY A 1 1 ? -7.292 18.190 0.500 1.00 0.00 1 GLY A N 19
ATOM 34130 C CA . GLY A 1 1 ? -6.222 19.149 0.157 1.00 0.00 1 GLY A CA 19
ATOM 34131 C C . GLY A 1 1 ? -6.378 19.705 -1.253 1.00 0.00 1 GLY A C 19
ATOM 34132 O O . GLY A 1 1 ? -7.275 19.307 -1.994 1.00 0.00 1 GLY A O 19
ATOM 34138 N N . GLU A 1 2 ? -5.501 20.637 -1.635 1.00 0.00 2 GLU A N 19
ATOM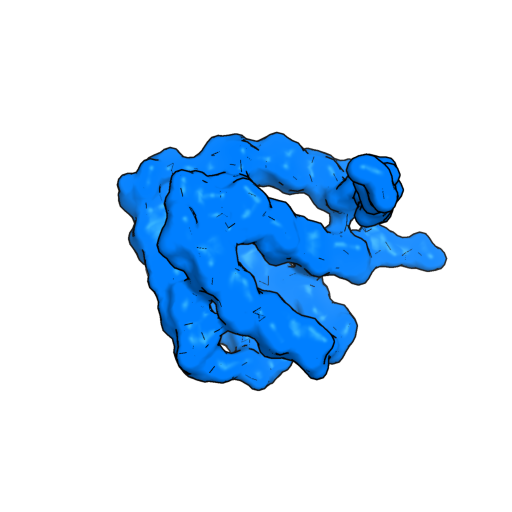 34139 C CA . GLU A 1 2 ? -5.646 21.456 -2.857 1.00 0.00 2 GLU A CA 19
ATOM 34140 C C . GLU A 1 2 ? -4.708 21.061 -4.021 1.00 0.00 2 GLU A C 19
ATOM 34141 O O . GLU A 1 2 ? -4.789 21.654 -5.098 1.00 0.00 2 GLU A O 19
ATOM 34153 N N . THR A 1 3 ? -3.835 20.063 -3.840 1.00 0.00 3 THR A N 19
ATOM 34154 C CA . THR A 1 3 ? -2.821 19.637 -4.832 1.00 0.00 3 THR A CA 19
ATOM 34155 C C . THR A 1 3 ? -2.782 18.117 -5.014 1.00 0.00 3 THR A C 19
ATOM 34156 O O . THR A 1 3 ? -3.308 17.366 -4.187 1.00 0.00 3 THR A O 19
ATOM 34167 N N . LYS A 1 4 ? -2.091 17.635 -6.060 1.00 0.00 4 LYS A N 19
ATOM 34168 C CA . LYS A 1 4 ? -1.791 16.201 -6.231 1.00 0.00 4 LYS A CA 19
ATOM 34169 C C . LYS A 1 4 ? -0.871 15.646 -5.140 1.00 0.00 4 LYS A C 19
ATOM 34170 O O . LYS A 1 4 ? -1.000 14.477 -4.795 1.00 0.00 4 LYS A O 19
ATOM 34189 N N . ALA A 1 5 ? -0.002 16.467 -4.545 1.00 0.00 5 ALA A N 19
ATOM 34190 C CA . ALA A 1 5 ? 0.811 16.066 -3.393 1.00 0.00 5 ALA A CA 19
ATOM 34191 C C . ALA A 1 5 ? -0.052 15.807 -2.142 1.00 0.00 5 ALA A C 19
ATOM 34192 O O . ALA A 1 5 ? 0.201 14.852 -1.404 1.00 0.00 5 ALA A O 19
ATOM 34199 N N . LYS A 1 6 ? -1.114 16.603 -1.929 1.00 0.00 6 LYS A N 19
ATOM 34200 C CA . LYS A 1 6 ? -2.104 16.341 -0.870 1.00 0.00 6 LYS A CA 19
ATOM 34201 C C . LYS A 1 6 ? -2.996 15.143 -1.205 1.00 0.00 6 LYS A C 19
ATOM 34202 O O . LYS A 1 6 ? -3.091 14.238 -0.384 1.00 0.00 6 LYS A O 19
ATOM 34221 N N . ALA A 1 7 ? -3.554 15.056 -2.417 1.00 0.00 7 ALA A N 19
ATOM 34222 C CA . ALA A 1 7 ? -4.357 13.914 -2.858 1.00 0.00 7 ALA A CA 19
ATOM 34223 C C . ALA A 1 7 ? -3.591 12.578 -2.764 1.00 0.00 7 ALA A C 19
ATOM 34224 O O . ALA A 1 7 ? -4.160 11.573 -2.346 1.00 0.00 7 ALA A O 19
ATOM 34231 N N . ALA A 1 8 ? -2.286 12.568 -3.061 1.00 0.00 8 ALA A N 19
ATOM 34232 C CA . ALA A 1 8 ? -1.416 11.411 -2.855 1.00 0.00 8 ALA A CA 19
ATOM 34233 C C . ALA A 1 8 ? -1.335 11.004 -1.372 1.00 0.00 8 ALA A C 19
ATOM 34234 O O . ALA A 1 8 ? -1.600 9.849 -1.036 1.00 0.00 8 ALA A O 19
ATOM 34241 N N . GLN A 1 9 ? -1.067 11.954 -0.470 1.00 0.00 9 GLN A N 19
ATOM 34242 C CA . GLN A 1 9 ? -1.062 11.700 0.976 1.00 0.00 9 GLN A CA 19
ATOM 34243 C C . GLN A 1 9 ? -2.425 11.232 1.493 1.00 0.00 9 GLN A C 19
ATOM 34244 O O . GLN A 1 9 ? -2.491 10.297 2.287 1.00 0.00 9 GLN A O 19
ATOM 34258 N N . GLU A 1 10 ? -3.512 11.806 0.986 1.00 0.00 10 GLU A N 19
ATOM 34259 C CA . GLU A 1 10 ? -4.885 11.446 1.338 1.00 0.00 10 GLU A CA 19
ATOM 34260 C C . GLU A 1 10 ? -5.252 10.045 0.830 1.00 0.00 10 GLU A C 19
ATOM 34261 O O . GLU A 1 10 ? -6.002 9.350 1.512 1.00 0.00 10 GLU A O 19
ATOM 34273 N N . ALA A 1 11 ? -4.687 9.585 -0.295 1.00 0.00 11 ALA A N 19
ATOM 34274 C CA . ALA A 1 11 ? -4.933 8.242 -0.820 1.00 0.00 11 ALA A CA 19
ATOM 34275 C C . ALA A 1 11 ? -4.490 7.156 0.177 1.00 0.00 11 ALA A C 19
ATOM 34276 O O . ALA A 1 11 ? -5.282 6.305 0.577 1.00 0.00 11 ALA A O 19
ATOM 34283 N N . LEU A 1 12 ? -3.241 7.223 0.647 1.00 0.00 12 LEU A N 19
ATOM 34284 C CA . LEU A 1 12 ? -2.661 6.256 1.584 1.00 0.00 12 LEU A CA 19
ATOM 34285 C C . LEU A 1 12 ? -3.144 6.481 3.028 1.00 0.00 12 LEU A C 19
ATOM 34286 O O . LEU A 1 12 ? -3.441 5.523 3.743 1.00 0.00 12 LEU A O 19
ATOM 34302 N N . ARG A 1 13 ? -3.321 7.739 3.448 1.00 0.00 13 ARG A N 19
ATOM 34303 C CA . ARG A 1 13 ? -3.906 8.075 4.756 1.00 0.00 13 ARG A CA 19
ATOM 34304 C C . ARG A 1 13 ? -5.313 7.491 4.905 1.00 0.00 13 ARG A C 19
ATOM 34305 O O . ARG A 1 13 ? -5.603 6.827 5.900 1.00 0.00 13 ARG A O 19
ATOM 34326 N N . ALA A 1 14 ? -6.161 7.668 3.891 1.00 0.00 14 ALA A N 19
ATOM 34327 C CA . ALA A 1 14 ? -7.490 7.070 3.857 1.00 0.00 14 ALA A CA 19
ATOM 34328 C C . ALA A 1 14 ? -7.462 5.553 3.632 1.00 0.00 14 ALA A C 19
ATOM 34329 O O . ALA A 1 14 ? -8.347 4.857 4.125 1.00 0.00 14 ALA A O 19
ATOM 34336 N N . ALA A 1 15 ? -6.440 5.009 2.963 1.00 0.00 15 ALA A N 19
ATOM 34337 C CA . ALA A 1 15 ? -6.288 3.565 2.803 1.00 0.00 15 ALA A CA 19
ATOM 34338 C C . ALA A 1 15 ? -6.218 2.834 4.154 1.00 0.00 15 ALA A C 19
ATOM 34339 O O . ALA A 1 15 ? -6.805 1.763 4.308 1.00 0.00 15 ALA A O 19
ATOM 34346 N N . ARG A 1 16 ? -5.580 3.443 5.163 1.00 0.00 16 ARG A N 19
ATOM 34347 C CA . ARG A 1 16 ? -5.492 2.899 6.525 1.00 0.00 16 ARG A CA 19
ATOM 34348 C C . ARG A 1 16 ? -6.832 2.969 7.267 1.00 0.00 16 ARG A C 19
ATOM 34349 O O . ARG A 1 16 ? -7.110 2.122 8.112 1.00 0.00 16 ARG A O 19
ATOM 34370 N N . GLU A 1 17 ? -7.658 3.969 6.958 1.00 0.00 17 GLU A N 19
ATOM 34371 C CA . GLU A 1 17 ? -8.961 4.208 7.596 1.00 0.00 17 GLU A CA 19
ATOM 34372 C C . GLU A 1 17 ? -10.126 3.419 6.956 1.00 0.00 17 GLU A C 19
ATOM 34373 O O . GLU A 1 17 ? -11.016 2.950 7.667 1.00 0.00 17 GLU A O 19
ATOM 34385 N N . GLN A 1 18 ? -10.115 3.229 5.629 1.00 0.00 18 GLN A N 19
ATOM 34386 C CA . GLN A 1 18 ? -11.139 2.487 4.878 1.00 0.00 18 GLN A CA 19
ATOM 34387 C C . GLN A 1 18 ? -11.006 0.955 5.005 1.00 0.00 18 GLN A C 19
ATOM 34388 O O . GLN A 1 18 ? -11.961 0.231 4.724 1.00 0.00 18 GLN A O 19
ATOM 34402 N N . ALA A 1 19 ? -9.821 0.455 5.378 1.00 0.00 19 ALA A N 19
ATOM 34403 C CA . ALA A 1 19 ? -9.489 -0.968 5.382 1.00 0.00 19 ALA A CA 19
ATOM 34404 C C . ALA A 1 19 ? -10.361 -1.744 6.392 1.00 0.00 19 ALA A C 19
ATOM 34405 O O . ALA A 1 19 ? -10.339 -1.472 7.594 1.00 0.00 19 ALA A O 19
ATOM 34412 N N . THR A 1 20 ? -11.142 -2.709 5.892 1.00 0.00 20 THR A N 19
ATOM 34413 C CA . THR A 1 20 ? -12.212 -3.391 6.654 1.00 0.00 20 THR A CA 19
ATOM 34414 C C . THR A 1 20 ? -11.703 -4.345 7.746 1.00 0.00 20 THR A C 19
ATOM 34415 O O . THR A 1 20 ? -12.361 -4.518 8.774 1.00 0.00 20 THR A O 19
ATOM 34426 N N . THR A 1 21 ? -10.506 -4.916 7.571 1.00 0.00 21 THR A N 19
ATOM 34427 C CA . THR A 1 21 ? -9.806 -5.710 8.600 1.00 0.00 21 THR A CA 19
ATOM 34428 C C . THR A 1 21 ? -8.870 -4.820 9.429 1.00 0.00 21 THR A C 19
ATOM 34429 O O . THR A 1 21 ? -8.157 -3.995 8.850 1.00 0.00 21 THR A O 19
ATOM 34440 N N . PRO A 1 22 ? -8.803 -5.015 10.761 1.00 0.00 22 PRO A N 19
ATOM 34441 C CA . PRO A 1 22 ? -7.903 -4.290 11.662 1.00 0.00 22 PRO A CA 19
ATOM 34442 C C . PRO A 1 22 ? -6.421 -4.586 11.385 1.00 0.00 22 PRO A C 19
ATOM 34443 O O . PRO A 1 22 ? -5.567 -3.716 11.563 1.00 0.00 22 PRO A O 19
ATOM 34454 N N . GLU A 1 23 ? -6.098 -5.800 10.926 1.00 0.00 23 GLU A N 19
ATOM 34455 C CA . GLU A 1 23 ? -4.722 -6.205 10.631 1.00 0.00 23 GLU A CA 19
ATOM 34456 C C . GLU A 1 23 ? -4.162 -5.538 9.373 1.00 0.00 23 GLU A C 19
ATOM 34457 O O . GLU A 1 23 ? -2.961 -5.281 9.292 1.00 0.00 23 GLU A O 19
ATOM 34469 N N . ALA A 1 24 ? -5.026 -5.201 8.416 1.00 0.00 24 ALA A N 19
ATOM 34470 C CA . ALA A 1 24 ? -4.634 -4.398 7.267 1.00 0.00 24 ALA A CA 19
ATOM 34471 C C . ALA A 1 24 ? -4.284 -2.962 7.693 1.00 0.00 24 ALA A C 19
ATOM 34472 O O . ALA A 1 24 ? -3.280 -2.417 7.246 1.00 0.00 24 ALA A O 19
ATOM 34479 N N . GLN A 1 25 ? -5.034 -2.371 8.625 1.00 0.00 25 GLN A N 19
ATOM 34480 C CA . GLN A 1 25 ? -4.818 -0.984 9.067 1.00 0.00 25 GLN A CA 19
ATOM 34481 C C . GLN A 1 25 ? -3.400 -0.780 9.635 1.00 0.00 25 GLN A C 19
ATOM 34482 O O . GLN A 1 25 ? -2.677 0.117 9.195 1.00 0.00 25 GLN A O 19
ATOM 34496 N N . LYS A 1 26 ? -2.954 -1.662 10.542 1.00 0.00 26 LYS A N 19
ATOM 34497 C CA . LYS A 1 26 ? -1.585 -1.620 11.100 1.00 0.00 26 LYS A CA 19
ATOM 34498 C C . LYS A 1 26 ? -0.498 -1.921 10.057 1.00 0.00 26 LYS A C 19
ATOM 34499 O O . LYS A 1 26 ? 0.585 -1.339 10.105 1.00 0.00 26 LYS A O 19
ATOM 34518 N N . ALA A 1 27 ? -0.791 -2.799 9.096 1.00 0.00 27 ALA A N 19
ATOM 34519 C CA . ALA A 1 27 ? 0.121 -3.170 8.013 1.00 0.00 27 ALA A CA 19
ATOM 34520 C C . ALA A 1 27 ? 0.344 -2.023 7.006 1.00 0.00 27 ALA A C 19
ATOM 34521 O O . ALA A 1 27 ? 1.464 -1.816 6.537 1.00 0.00 27 ALA A O 19
ATOM 34528 N N . LEU A 1 28 ? -0.702 -1.243 6.717 1.00 0.00 28 LEU A N 19
ATOM 34529 C CA . LEU A 1 28 ? -0.631 -0.030 5.893 1.00 0.00 28 LEU A CA 19
ATOM 34530 C C . LEU A 1 28 ? 0.149 1.092 6.582 1.00 0.00 28 LEU A C 19
ATOM 34531 O O . LEU A 1 28 ? 0.914 1.809 5.936 1.00 0.00 28 LEU A O 19
ATOM 34547 N N . GLU A 1 29 ? -0.002 1.199 7.900 1.00 0.00 29 GLU A N 19
ATOM 34548 C CA . GLU A 1 29 ? 0.752 2.126 8.738 1.00 0.00 29 GLU A CA 19
ATOM 34549 C C . GLU A 1 29 ? 2.276 1.921 8.627 1.00 0.00 29 GLU A C 19
ATOM 34550 O O . GLU A 1 29 ? 3.034 2.877 8.779 1.00 0.00 29 GLU A O 19
ATOM 34562 N N . GLU A 1 30 ? 2.741 0.700 8.335 1.00 0.00 30 GLU A N 19
ATOM 34563 C CA . GLU A 1 30 ? 4.170 0.390 8.189 1.00 0.00 30 GLU A CA 19
ATOM 34564 C C . GLU A 1 30 ? 4.821 1.157 7.029 1.00 0.00 30 GLU A C 19
ATOM 34565 O O . GLU A 1 30 ? 5.899 1.732 7.192 1.00 0.00 30 GLU A O 19
ATOM 34577 N N . LEU A 1 31 ? 4.156 1.211 5.866 1.00 0.00 31 LEU A N 19
ATOM 34578 C CA . LEU A 1 31 ? 4.651 1.949 4.703 1.00 0.00 31 LEU A CA 19
ATOM 34579 C C . LEU A 1 31 ? 4.724 3.457 5.016 1.00 0.00 31 LEU A C 19
ATOM 34580 O O . LEU A 1 31 ? 5.736 4.113 4.786 1.00 0.00 31 LEU A O 19
ATOM 34596 N N . GLU A 1 32 ? 3.658 3.993 5.616 1.00 0.00 32 GLU A N 19
ATOM 34597 C CA . GLU A 1 32 ? 3.485 5.411 5.988 1.00 0.00 32 GLU A CA 19
ATOM 34598 C C . GLU A 1 32 ? 4.606 5.953 6.879 1.00 0.00 32 GLU A C 19
ATOM 34599 O O . GLU A 1 32 ? 4.939 7.134 6.779 1.00 0.00 32 GLU A O 19
ATOM 34611 N N . LYS A 1 33 ? 5.233 5.107 7.706 1.00 0.00 33 LYS A N 19
ATOM 34612 C CA . LYS A 1 33 ? 6.319 5.517 8.606 1.00 0.00 33 LYS A CA 19
ATOM 34613 C C . LYS A 1 33 ? 7.565 5.885 7.803 1.00 0.00 33 LYS A C 19
ATOM 34614 O O . LYS A 1 33 ? 8.319 6.778 8.187 1.00 0.00 33 LYS A O 19
ATOM 34633 N N . VAL A 1 34 ? 7.741 5.219 6.662 1.00 0.00 34 VAL A N 19
ATOM 34634 C CA . VAL A 1 34 ? 8.768 5.507 5.664 1.00 0.00 34 VAL A CA 19
ATOM 34635 C C . VAL A 1 34 ? 8.383 6.702 4.800 1.00 0.00 34 VAL A C 19
ATOM 34636 O O . VAL A 1 34 ? 9.173 7.633 4.659 1.00 0.00 34 VAL A O 19
ATOM 34649 N N . LEU A 1 35 ? 7.155 6.723 4.263 1.00 0.00 35 LEU A N 19
ATOM 34650 C CA . LEU A 1 35 ? 6.715 7.792 3.361 1.00 0.00 35 LEU A CA 19
ATOM 34651 C C . LEU A 1 35 ? 6.731 9.163 4.043 1.00 0.00 35 LEU A C 19
ATOM 34652 O O . LEU A 1 35 ? 7.036 10.161 3.395 1.00 0.00 35 LEU A O 19
ATOM 34668 N N . LYS A 1 36 ? 6.444 9.240 5.350 1.00 0.00 36 LYS A N 19
ATOM 34669 C CA . LYS A 1 36 ? 6.436 10.520 6.074 1.00 0.00 36 LYS A CA 19
ATOM 34670 C C . LYS A 1 36 ? 7.813 11.202 6.139 1.00 0.00 36 LYS A C 19
ATOM 34671 O O . LYS A 1 36 ? 7.888 12.416 6.326 1.00 0.00 36 LYS A O 19
ATOM 34690 N N . THR A 1 37 ? 8.888 10.430 5.955 1.00 0.00 37 THR A N 19
ATOM 34691 C CA . THR A 1 37 ? 10.279 10.898 5.810 1.00 0.00 37 THR A CA 19
ATOM 34692 C C . THR A 1 37 ? 10.841 10.706 4.384 1.00 0.00 37 THR A C 19
ATOM 34693 O O . THR A 1 37 ? 12.026 10.947 4.141 1.00 0.00 37 THR A O 19
ATOM 34704 N N . ALA A 1 38 ? 10.000 10.307 3.420 1.00 0.00 38 ALA A N 19
ATOM 34705 C CA . ALA A 1 38 ? 10.326 10.263 1.987 1.00 0.00 38 ALA A CA 19
ATOM 34706 C C . ALA A 1 38 ? 10.083 11.632 1.305 1.00 0.00 38 ALA A C 19
ATOM 34707 O O . ALA A 1 38 ? 9.543 12.562 1.915 1.00 0.00 38 ALA A O 19
ATOM 34714 N N . SER A 1 39 ? 10.494 11.779 0.041 1.00 0.00 39 SER A N 19
ATOM 34715 C CA . SER A 1 39 ? 10.429 13.052 -0.703 1.00 0.00 39 SER A CA 19
ATOM 34716 C C . SER A 1 39 ? 9.065 13.261 -1.392 1.00 0.00 39 SER A C 19
ATOM 34717 O O . SER A 1 39 ? 8.439 12.282 -1.811 1.00 0.00 39 SER A O 19
ATOM 34725 N N . PRO A 1 40 ? 8.570 14.511 -1.528 1.00 0.00 40 PRO A N 19
ATOM 34726 C CA . PRO A 1 40 ? 7.193 14.786 -1.963 1.00 0.00 40 PRO A CA 19
ATOM 34727 C C . PRO A 1 40 ? 6.899 14.371 -3.412 1.00 0.00 40 PRO A C 19
ATOM 34728 O O . PRO A 1 40 ? 5.782 13.952 -3.720 1.00 0.00 40 PRO A O 19
ATOM 34739 N N . GLU A 1 41 ? 7.886 14.453 -4.310 1.00 0.00 41 GLU A N 19
ATOM 34740 C CA . GLU A 1 41 ? 7.713 14.043 -5.707 1.00 0.00 41 GLU A CA 19
ATOM 34741 C C . GLU A 1 41 ? 7.535 12.519 -5.813 1.00 0.00 41 GLU A C 19
ATOM 34742 O O . GLU A 1 41 ? 6.621 12.028 -6.477 1.00 0.00 41 GLU A O 19
ATOM 34754 N N . GLN A 1 42 ? 8.363 11.764 -5.088 1.00 0.00 42 GLN A N 19
ATOM 34755 C CA . GLN A 1 42 ? 8.251 10.310 -4.992 1.00 0.00 42 GLN A CA 19
ATOM 34756 C C . GLN A 1 42 ? 7.003 9.875 -4.229 1.00 0.00 42 GLN A C 19
ATOM 34757 O O . GLN A 1 42 ? 6.470 8.806 -4.507 1.00 0.00 42 GLN A O 19
ATOM 34771 N N . TRP A 1 43 ? 6.503 10.701 -3.313 1.00 0.00 43 TRP A N 19
ATOM 34772 C CA . TRP A 1 43 ? 5.237 10.470 -2.624 1.00 0.00 43 TRP A CA 19
ATOM 34773 C C . TRP A 1 43 ? 4.073 10.347 -3.617 1.00 0.00 43 TRP A C 19
ATOM 34774 O O . TRP A 1 43 ? 3.272 9.420 -3.517 1.00 0.00 43 TRP A O 19
ATOM 34795 N N . ARG A 1 44 ? 4.016 11.225 -4.630 1.00 0.00 44 ARG A N 19
ATOM 34796 C CA . ARG A 1 44 ? 2.988 11.193 -5.690 1.00 0.00 44 ARG A CA 19
ATOM 34797 C C . ARG A 1 44 ? 3.120 9.942 -6.551 1.00 0.00 44 ARG A C 19
ATOM 34798 O O . ARG A 1 44 ? 2.124 9.278 -6.836 1.00 0.00 44 ARG A O 19
ATOM 34819 N N . GLN A 1 45 ? 4.356 9.601 -6.913 1.00 0.00 45 GLN A N 19
ATOM 34820 C CA . GLN A 1 45 ? 4.662 8.397 -7.683 1.00 0.00 45 GLN A CA 19
ATOM 34821 C C . GLN A 1 45 ? 4.279 7.115 -6.925 1.00 0.00 45 GLN A C 19
ATOM 34822 O O . GLN A 1 45 ? 3.684 6.202 -7.502 1.00 0.00 45 GLN A O 19
ATOM 34836 N N . ALA A 1 46 ? 4.588 7.058 -5.625 1.00 0.00 46 ALA A N 19
ATOM 34837 C CA . ALA A 1 46 ? 4.295 5.913 -4.778 1.00 0.00 46 ALA A CA 19
ATOM 34838 C C . ALA A 1 46 ? 2.798 5.773 -4.509 1.00 0.00 46 ALA A C 19
ATOM 34839 O O . ALA A 1 46 ? 2.232 4.721 -4.798 1.00 0.00 46 ALA A O 19
ATOM 34846 N N . ALA A 1 47 ? 2.134 6.824 -4.013 1.00 0.00 47 ALA A N 19
ATOM 34847 C CA . ALA A 1 47 ? 0.744 6.755 -3.579 1.00 0.00 47 ALA A CA 19
ATOM 34848 C C . ALA A 1 47 ? -0.186 6.253 -4.692 1.00 0.00 47 ALA A C 19
ATOM 34849 O O . ALA A 1 47 ? -1.156 5.556 -4.400 1.00 0.00 47 ALA A O 19
ATOM 34856 N N . GLU A 1 48 ? 0.130 6.550 -5.961 1.00 0.00 48 GLU A N 19
ATOM 34857 C CA . GLU A 1 48 ? -0.636 6.030 -7.095 1.00 0.00 48 GLU A CA 19
ATOM 34858 C C . GLU A 1 48 ? -0.655 4.491 -7.108 1.00 0.00 48 GLU A C 19
ATOM 34859 O O . GLU A 1 48 ? -1.739 3.912 -7.165 1.00 0.00 48 GLU A O 19
ATOM 34871 N N . LYS A 1 49 ? 0.503 3.817 -6.980 1.00 0.00 49 LYS A N 19
ATOM 34872 C CA . LYS A 1 49 ? 0.571 2.340 -6.990 1.00 0.00 49 LYS A CA 19
ATOM 34873 C C . LYS A 1 49 ? 0.174 1.733 -5.652 1.00 0.00 49 LYS A C 19
ATOM 34874 O O . LYS A 1 49 ? -0.523 0.721 -5.635 1.00 0.00 49 LYS A O 19
ATOM 34893 N N . ILE A 1 50 ? 0.501 2.394 -4.541 1.00 0.00 50 ILE A N 19
ATOM 34894 C CA . ILE A 1 50 ? 0.041 1.982 -3.206 1.00 0.00 50 ILE A CA 19
ATOM 34895 C C . ILE A 1 50 ? -1.484 1.849 -3.202 1.00 0.00 50 ILE A C 19
ATOM 34896 O O . ILE A 1 50 ? -2.027 0.827 -2.789 1.00 0.00 50 ILE A O 19
ATOM 34912 N N . PHE A 1 51 ? -2.171 2.876 -3.704 1.00 0.00 51 PHE A N 19
ATOM 34913 C CA . PHE A 1 51 ? -3.625 2.933 -3.690 1.00 0.00 51 PHE A CA 19
ATOM 34914 C C . PHE A 1 51 ? -4.256 2.061 -4.782 1.00 0.00 51 PHE A C 19
ATOM 34915 O O . PHE A 1 51 ? -5.329 1.493 -4.574 1.00 0.00 51 PHE A O 19
ATOM 34932 N N . GLU A 1 52 ? -3.568 1.886 -5.919 1.00 0.00 52 GLU A N 19
ATOM 34933 C CA . GLU A 1 52 ? -3.993 0.940 -6.955 1.00 0.00 52 GLU A CA 19
ATOM 34934 C C . GLU A 1 52 ? -4.047 -0.485 -6.393 1.00 0.00 52 GLU A C 19
ATOM 34935 O O . GLU A 1 52 ? -4.995 -1.206 -6.687 1.00 0.00 52 GLU A O 19
ATOM 34947 N N . ALA A 1 53 ? -3.101 -0.897 -5.537 1.00 0.00 53 ALA A N 19
ATOM 34948 C CA . ALA A 1 53 ? -3.066 -2.251 -5.000 1.00 0.00 53 ALA A CA 19
ATOM 34949 C C . ALA A 1 53 ? -4.380 -2.630 -4.305 1.00 0.00 53 ALA A C 19
ATOM 34950 O O . ALA A 1 53 ? -4.952 -3.681 -4.580 1.00 0.00 53 ALA A O 19
ATOM 34957 N N . PHE A 1 54 ? -4.922 -1.740 -3.475 1.00 0.00 54 PHE A N 19
ATOM 34958 C CA . PHE A 1 54 ? -6.176 -1.972 -2.756 1.00 0.00 54 PHE A CA 19
ATOM 34959 C C . PHE A 1 54 ? -7.369 -2.057 -3.714 1.00 0.00 54 PHE A C 19
ATOM 34960 O O . PHE A 1 54 ? -8.336 -2.760 -3.424 1.00 0.00 54 PHE A O 19
ATOM 34977 N N . ARG A 1 55 ? -7.288 -1.392 -4.873 1.00 0.00 55 ARG A N 19
ATOM 34978 C CA . ARG A 1 55 ? -8.292 -1.434 -5.943 1.00 0.00 55 ARG A CA 19
ATOM 34979 C C . ARG A 1 55 ? -8.230 -2.729 -6.749 1.00 0.00 55 ARG A C 19
ATOM 34980 O O . ARG A 1 55 ? -9.254 -3.207 -7.232 1.00 0.00 55 ARG A O 19
ATOM 35001 N N . GLU A 1 56 ? -7.039 -3.310 -6.899 1.00 0.00 56 GLU A N 19
ATOM 35002 C CA . GLU A 1 56 ? -6.845 -4.575 -7.597 1.00 0.00 56 GLU A CA 19
ATOM 35003 C C . GLU A 1 56 ? -7.158 -5.769 -6.696 1.00 0.00 56 GLU A C 19
ATOM 35004 O O . GLU A 1 56 ? -7.957 -6.627 -7.073 1.00 0.00 56 GLU A O 19
ATOM 35016 N N . ALA A 1 57 ? -6.591 -5.818 -5.488 1.00 0.00 57 ALA A N 19
ATOM 35017 C CA . ALA A 1 57 ? -6.790 -6.922 -4.550 1.00 0.00 57 ALA A CA 19
ATOM 35018 C C . ALA A 1 57 ? -8.255 -7.107 -4.165 1.00 0.00 57 ALA A C 19
ATOM 35019 O O . ALA A 1 57 ? -8.738 -8.234 -4.074 1.00 0.00 57 ALA A O 19
ATOM 35026 N N . SER A 1 58 ? -8.983 -6.000 -4.033 1.00 0.00 58 SER A N 19
ATOM 35027 C CA . SER A 1 58 ? -10.436 -6.033 -3.791 1.00 0.00 58 SER A CA 19
ATOM 35028 C C . SER A 1 58 ? -11.241 -6.612 -4.962 1.00 0.00 58 SER A C 19
ATOM 35029 O O . SER A 1 58 ? -12.295 -7.213 -4.752 1.00 0.00 58 SER A O 19
ATOM 35037 N N . ASN A 1 59 ? -10.719 -6.501 -6.187 1.00 0.00 59 ASN A N 19
ATOM 35038 C CA . ASN A 1 59 ? -11.259 -7.139 -7.388 1.00 0.00 59 ASN A CA 19
ATOM 35039 C C . ASN A 1 59 ? -10.787 -8.612 -7.554 1.00 0.00 59 ASN A C 19
ATOM 35040 O O . ASN A 1 59 ? -11.278 -9.326 -8.430 1.00 0.00 59 ASN A O 19
ATOM 35051 N N . GLY A 1 60 ? -9.873 -9.083 -6.691 1.00 0.00 60 GLY A N 19
ATOM 35052 C CA . GLY A 1 60 ? -9.315 -10.441 -6.661 1.00 0.00 60 GLY A CA 19
ATOM 35053 C C . GLY A 1 60 ? -7.874 -10.547 -7.175 1.00 0.00 60 GLY A C 19
ATOM 35054 O O . GLY A 1 60 ? -7.376 -11.653 -7.382 1.00 0.00 60 GLY A O 19
ATOM 35058 N N . ASN A 1 61 ? -7.186 -9.415 -7.375 1.00 0.00 61 ASN A N 19
ATOM 35059 C CA . ASN A 1 61 ? -5.859 -9.330 -7.980 1.00 0.00 61 ASN A CA 19
ATOM 35060 C C . ASN A 1 61 ? -4.747 -9.232 -6.923 1.00 0.00 61 ASN A C 19
ATOM 35061 O O . ASN A 1 61 ? -3.911 -8.336 -6.966 1.00 0.00 61 ASN A O 19
ATOM 35072 N N . THR A 1 62 ? -4.700 -10.139 -5.952 1.00 0.00 62 THR A N 19
ATOM 35073 C CA . THR A 1 62 ? -3.593 -10.180 -4.973 1.00 0.00 62 THR A CA 19
ATOM 35074 C C . THR A 1 62 ? -2.213 -10.205 -5.657 1.00 0.00 62 THR A C 19
ATOM 35075 O O . THR A 1 62 ? -1.313 -9.449 -5.292 1.00 0.00 62 THR A O 19
ATOM 35086 N N . GLU A 1 63 ? -2.078 -10.975 -6.742 1.00 0.00 63 GLU A N 19
ATOM 35087 C CA . GLU A 1 63 ? -0.847 -11.116 -7.532 1.00 0.00 63 GLU A CA 19
ATOM 35088 C C . GLU A 1 63 ? -0.379 -9.816 -8.204 1.00 0.00 63 GLU A C 19
ATOM 35089 O O . GLU A 1 63 ? 0.823 -9.587 -8.347 1.00 0.00 63 GLU A O 19
ATOM 35101 N N . LYS A 1 64 ? -1.322 -8.949 -8.592 1.00 0.00 64 LYS A N 19
ATOM 35102 C CA . LYS A 1 64 ? -1.048 -7.629 -9.174 1.00 0.00 64 LYS A CA 19
ATOM 35103 C C . LYS A 1 64 ? -0.893 -6.576 -8.089 1.00 0.00 64 LYS A C 19
ATOM 35104 O O . LYS A 1 64 ? 0.085 -5.831 -8.085 1.00 0.00 64 LYS A O 19
ATOM 35123 N N . ALA A 1 65 ? -1.829 -6.517 -7.145 1.00 0.00 65 ALA A N 19
ATOM 35124 C CA . ALA A 1 65 ? -1.791 -5.559 -6.059 1.00 0.00 65 ALA A CA 19
ATOM 35125 C C . ALA A 1 65 ? -0.464 -5.601 -5.296 1.00 0.00 65 ALA A C 19
ATOM 35126 O O . ALA A 1 65 ? 0.104 -4.561 -4.969 1.00 0.00 65 ALA A O 19
ATOM 35133 N N . LYS A 1 66 ? 0.088 -6.801 -5.100 1.00 0.00 66 LYS A N 19
ATOM 35134 C CA . LYS A 1 66 ? 1.390 -6.942 -4.416 1.00 0.00 66 LYS A CA 19
ATOM 35135 C C . LYS A 1 66 ? 2.554 -6.330 -5.217 1.00 0.00 66 LYS A C 19
ATOM 35136 O O . LYS A 1 66 ? 3.480 -5.775 -4.626 1.00 0.00 66 LYS A O 19
ATOM 35155 N N . LYS A 1 67 ? 2.487 -6.383 -6.556 1.00 0.00 67 LYS A N 19
ATOM 35156 C CA . LYS A 1 67 ? 3.489 -5.810 -7.468 1.00 0.00 67 LYS A CA 19
ATOM 35157 C C . LYS A 1 67 ? 3.402 -4.282 -7.500 1.00 0.00 67 LYS A C 19
ATOM 35158 O O . LYS A 1 67 ? 4.430 -3.623 -7.407 1.00 0.00 67 LYS A O 19
ATOM 35177 N N . LEU A 1 68 ? 2.194 -3.714 -7.548 1.00 0.00 68 LEU A N 19
ATOM 35178 C CA . LEU A 1 68 ? 1.947 -2.270 -7.385 1.00 0.00 68 LEU A CA 19
ATOM 35179 C C . LEU A 1 68 ? 2.553 -1.737 -6.070 1.00 0.00 68 LEU A C 19
ATOM 35180 O O . LEU A 1 68 ? 3.241 -0.717 -6.055 1.00 0.00 68 LEU A O 19
ATOM 35196 N N . LEU A 1 69 ? 2.341 -2.468 -4.975 1.00 0.00 69 LEU A N 19
ATOM 35197 C CA . LEU A 1 69 ? 2.886 -2.160 -3.650 1.00 0.00 69 LEU A CA 19
ATOM 35198 C C . LEU A 1 69 ? 4.419 -2.138 -3.630 1.00 0.00 69 LEU A C 19
ATOM 35199 O O . LEU A 1 69 ? 5.027 -1.187 -3.138 1.00 0.00 69 LEU A O 19
ATOM 35215 N N . GLU A 1 70 ? 5.040 -3.157 -4.224 1.00 0.00 70 GLU A N 19
ATOM 35216 C CA . GLU A 1 70 ? 6.491 -3.231 -4.385 1.00 0.00 70 GLU A CA 19
ATOM 35217 C C . GLU A 1 70 ? 7.014 -2.078 -5.265 1.00 0.00 70 GLU A C 19
ATOM 35218 O O . GLU A 1 70 ? 8.035 -1.464 -4.957 1.00 0.00 70 GLU A O 19
ATOM 35230 N N . GLU A 1 71 ? 6.291 -1.739 -6.333 1.00 0.00 71 GLU A N 19
ATOM 35231 C CA . GLU A 1 71 ? 6.682 -0.716 -7.306 1.00 0.00 71 GLU A CA 19
ATOM 35232 C C . GLU A 1 71 ? 6.724 0.675 -6.668 1.00 0.00 71 GLU A C 19
ATOM 35233 O O . GLU A 1 71 ? 7.698 1.419 -6.824 1.00 0.00 71 GLU A O 19
ATOM 35245 N N . ALA A 1 72 ? 5.693 1.003 -5.889 1.00 0.00 72 ALA A N 19
ATOM 35246 C CA . ALA A 1 72 ? 5.631 2.243 -5.135 1.00 0.00 72 ALA A CA 19
ATOM 35247 C C . ALA A 1 72 ? 6.752 2.338 -4.105 1.00 0.00 72 ALA A C 19
ATOM 35248 O O . ALA A 1 72 ? 7.428 3.363 -4.004 1.00 0.00 72 ALA A O 19
ATOM 35255 N N . ALA A 1 73 ? 6.938 1.261 -3.343 1.00 0.00 73 ALA A N 19
ATOM 35256 C CA . ALA A 1 73 ? 7.932 1.206 -2.283 1.00 0.00 73 ALA A CA 19
ATOM 35257 C C . ALA A 1 73 ? 9.340 1.432 -2.829 1.00 0.00 73 ALA A C 19
ATOM 35258 O O . ALA A 1 73 ? 10.064 2.280 -2.315 1.00 0.00 73 ALA A O 19
ATOM 35265 N N . ARG A 1 74 ? 9.710 0.739 -3.912 1.00 0.00 74 ARG A N 19
ATOM 35266 C CA . ARG A 1 74 ? 11.025 0.896 -4.552 1.00 0.00 74 ARG A CA 19
ATOM 35267 C C . ARG A 1 74 ? 11.226 2.309 -5.104 1.00 0.00 74 ARG A C 19
ATOM 35268 O O . ARG A 1 74 ? 12.330 2.845 -5.026 1.00 0.00 74 ARG A O 19
ATOM 35289 N N . THR A 1 75 ? 10.149 2.933 -5.585 1.00 0.00 75 THR A N 19
ATOM 35290 C CA . THR A 1 75 ? 10.155 4.339 -6.040 1.00 0.00 75 THR A CA 19
ATOM 35291 C C . THR A 1 75 ? 10.381 5.320 -4.881 1.00 0.00 75 THR A C 19
ATOM 35292 O O . THR A 1 75 ? 11.238 6.196 -4.982 1.00 0.00 75 THR A O 19
ATOM 35303 N N . ALA A 1 76 ? 9.698 5.137 -3.747 1.00 0.00 76 ALA A N 19
ATOM 35304 C CA . ALA A 1 76 ? 9.867 5.942 -2.528 1.00 0.00 76 ALA A CA 19
ATOM 35305 C C . ALA A 1 76 ? 11.117 5.569 -1.691 1.00 0.00 76 ALA A C 19
ATOM 35306 O O . ALA A 1 76 ? 11.405 6.221 -0.684 1.00 0.00 76 ALA A O 19
ATOM 35313 N N . GLY A 1 77 ? 11.868 4.538 -2.095 1.00 0.00 77 GLY A N 19
ATOM 35314 C CA . GLY A 1 77 ? 13.082 4.053 -1.427 1.00 0.00 77 GLY A CA 19
ATOM 35315 C C . GLY A 1 77 ? 12.831 3.224 -0.162 1.00 0.00 77 GLY A C 19
ATOM 35316 O O . GLY A 1 77 ? 13.704 3.153 0.708 1.00 0.00 77 GLY A O 19
ATOM 35320 N N . ALA A 1 78 ? 11.643 2.627 -0.026 1.00 0.00 78 ALA A N 19
ATOM 35321 C CA . ALA A 1 78 ? 11.195 1.951 1.177 1.00 0.00 78 ALA A CA 19
ATOM 35322 C C . ALA A 1 78 ? 11.714 0.507 1.355 1.00 0.00 78 ALA A C 19
ATOM 35323 O O . ALA A 1 78 ? 12.173 -0.150 0.418 1.00 0.00 78 ALA A O 19
ATOM 35330 N N . SER A 1 79 ? 11.648 0.034 2.603 1.00 0.00 79 SER A N 19
ATOM 35331 C CA . SER A 1 79 ? 12.263 -1.202 3.100 1.00 0.00 79 SER A CA 19
ATOM 35332 C C . SER A 1 79 ? 11.613 -2.504 2.600 1.00 0.00 79 SER A C 19
ATOM 35333 O O . SER A 1 79 ? 10.391 -2.571 2.468 1.00 0.00 79 SER A O 19
ATOM 35341 N N . PRO A 1 80 ? 12.372 -3.605 2.451 1.00 0.00 80 PRO A N 19
ATOM 35342 C CA . PRO A 1 80 ? 11.791 -4.927 2.196 1.00 0.00 80 PRO A CA 19
ATOM 35343 C C . PRO A 1 80 ? 10.880 -5.384 3.349 1.00 0.00 80 PRO A C 19
ATOM 35344 O O . PRO A 1 80 ? 9.882 -6.063 3.113 1.00 0.00 80 PRO A O 19
ATOM 35355 N N . GLU A 1 81 ? 11.163 -4.946 4.582 1.00 0.00 81 GLU A N 19
ATOM 35356 C CA . GLU A 1 81 ? 10.341 -5.209 5.768 1.00 0.00 81 GLU A CA 19
ATOM 35357 C C . GLU A 1 81 ? 8.953 -4.545 5.696 1.00 0.00 81 GLU A C 19
ATOM 35358 O O . GLU A 1 81 ? 7.963 -5.187 6.049 1.00 0.00 81 GLU A O 19
ATOM 35370 N N . ILE A 1 82 ? 8.834 -3.301 5.205 1.00 0.00 82 ILE A N 19
ATOM 35371 C CA . ILE A 1 82 ? 7.525 -2.653 5.042 1.00 0.00 82 ILE A CA 19
ATOM 35372 C C . ILE A 1 82 ? 6.794 -3.168 3.802 1.00 0.00 82 ILE A C 19
ATOM 35373 O O . ILE A 1 82 ? 5.566 -3.266 3.812 1.00 0.00 82 ILE A O 19
ATOM 35389 N N . ILE A 1 83 ? 7.548 -3.536 2.755 1.00 0.00 83 ILE A N 19
ATOM 35390 C CA . ILE A 1 83 ? 7.004 -4.075 1.500 1.00 0.00 83 ILE A CA 19
ATOM 35391 C C . ILE A 1 83 ? 6.211 -5.339 1.813 1.00 0.00 83 ILE A C 19
ATOM 35392 O O . ILE A 1 83 ? 5.043 -5.429 1.443 1.00 0.00 83 ILE A O 19
ATOM 35408 N N . LYS A 1 84 ? 6.806 -6.275 2.566 1.00 0.00 84 LYS A N 19
ATOM 35409 C CA . LYS A 1 84 ? 6.133 -7.536 2.931 1.00 0.00 84 LYS A CA 19
ATOM 35410 C C . LYS A 1 84 ? 4.966 -7.317 3.896 1.00 0.00 84 LYS A C 19
ATOM 35411 O O . LYS A 1 84 ? 3.923 -7.950 3.738 1.00 0.00 84 LYS A O 19
ATOM 35430 N N . LYS A 1 85 ? 5.111 -6.385 4.846 1.00 0.00 85 LYS A N 19
ATOM 35431 C CA . LYS A 1 85 ? 4.084 -6.017 5.834 1.00 0.00 85 LYS A CA 19
ATOM 35432 C C . LYS A 1 85 ? 2.809 -5.527 5.153 1.00 0.00 85 LYS A C 19
ATOM 35433 O O . LYS A 1 85 ? 1.752 -6.118 5.358 1.00 0.00 85 LYS A O 19
ATOM 35452 N N . LEU A 1 86 ? 2.922 -4.520 4.285 1.00 0.00 86 LEU A N 19
ATOM 35453 C CA . LEU A 1 86 ? 1.788 -3.970 3.540 1.00 0.00 86 LEU A CA 19
ATOM 35454 C C . LEU A 1 86 ? 1.271 -4.986 2.514 1.00 0.00 86 LEU A C 19
ATOM 35455 O O . LEU A 1 86 ? 0.094 -5.327 2.542 1.00 0.00 86 LEU A O 19
ATOM 35471 N N . ALA A 1 87 ? 2.135 -5.526 1.651 1.00 0.00 87 ALA A N 19
ATOM 35472 C CA . ALA A 1 87 ? 1.716 -6.455 0.593 1.00 0.00 87 ALA A CA 19
ATOM 35473 C C . ALA A 1 87 ? 0.945 -7.683 1.141 1.00 0.00 87 ALA A C 19
ATOM 35474 O O . ALA A 1 87 ? 0.044 -8.179 0.467 1.00 0.00 87 ALA A O 19
ATOM 35481 N N . SER A 1 88 ? 1.219 -8.133 2.376 1.00 0.00 88 SER A N 19
ATOM 35482 C CA . SER A 1 88 ? 0.466 -9.209 3.056 1.00 0.00 88 SER A CA 19
ATOM 35483 C C . SER A 1 88 ? -1.007 -8.858 3.319 1.00 0.00 88 SER A C 19
ATOM 35484 O O . SER A 1 88 ? -1.863 -9.743 3.314 1.00 0.00 88 SER A O 19
ATOM 35492 N N . ALA A 1 89 ? -1.330 -7.575 3.517 1.00 0.00 89 ALA A N 19
ATOM 35493 C CA . ALA A 1 89 ? -2.710 -7.099 3.636 1.00 0.00 89 ALA A CA 19
ATOM 35494 C C . ALA A 1 89 ? -3.482 -7.284 2.321 1.00 0.00 89 ALA A C 19
ATOM 35495 O O . ALA A 1 89 ? -4.648 -7.673 2.337 1.00 0.00 89 ALA A O 19
ATOM 35502 N N . LEU A 1 90 ? -2.823 -7.070 1.178 1.00 0.00 90 LEU A N 19
ATOM 35503 C CA . LEU A 1 90 ? -3.425 -7.257 -0.145 1.00 0.00 90 LEU A CA 19
ATOM 35504 C C . LEU A 1 90 ? -3.756 -8.727 -0.425 1.00 0.00 90 LEU A C 19
ATOM 35505 O O . LEU A 1 90 ? -4.750 -9.016 -1.090 1.00 0.00 90 LEU A O 19
ATOM 35521 N N . GLU A 1 91 ? -2.975 -9.660 0.126 1.00 0.00 91 GLU A N 19
ATOM 35522 C CA . GLU A 1 91 ? -3.242 -11.093 -0.034 1.00 0.00 91 GLU A CA 19
ATOM 35523 C C . GLU A 1 91 ? -4.569 -11.500 0.613 1.00 0.00 91 GLU A C 19
ATOM 35524 O O . GLU A 1 91 ? -5.378 -12.186 -0.015 1.00 0.00 91 GLU A O 19
ATOM 35536 N N . ARG A 1 92 ? -4.831 -11.021 1.837 1.00 0.00 92 ARG A N 19
ATOM 35537 C CA . ARG A 1 92 ? -6.104 -11.251 2.537 1.00 0.00 92 ARG A CA 19
ATOM 35538 C C . ARG A 1 92 ? -7.265 -10.410 2.003 1.00 0.00 92 ARG A C 19
ATOM 35539 O O . ARG A 1 92 ? -8.404 -10.848 2.112 1.00 0.00 92 ARG A O 19
ATOM 35560 N N . LEU A 1 93 ? -7.019 -9.241 1.401 1.00 0.00 93 LEU A N 19
ATOM 35561 C CA . LEU A 1 93 ? -8.084 -8.347 0.904 1.00 0.00 93 LEU A CA 19
ATOM 35562 C C . LEU A 1 93 ? -8.935 -8.990 -0.209 1.00 0.00 93 LEU A C 19
ATOM 35563 O O . LEU A 1 93 ? -10.137 -8.729 -0.311 1.00 0.00 93 LEU A O 19
ATOM 35579 N N . ALA A 1 94 ? -8.317 -9.876 -0.995 1.00 0.00 94 ALA A N 19
ATOM 35580 C CA . ALA A 1 94 ? -8.989 -10.716 -1.989 1.00 0.00 94 ALA A CA 19
ATOM 35581 C C . ALA A 1 94 ? -9.855 -11.810 -1.338 1.00 0.00 94 ALA A C 19
ATOM 35582 O O . ALA A 1 94 ? -10.944 -12.114 -1.827 1.00 0.00 94 ALA A O 19
ATOM 35589 N N . GLU A 1 95 ? -9.393 -12.390 -0.224 1.00 0.00 95 GLU A N 19
ATOM 35590 C CA . GLU A 1 95 ? -10.130 -13.427 0.514 1.00 0.00 95 GLU A CA 19
ATOM 35591 C C . GLU A 1 95 ? -11.296 -12.841 1.336 1.00 0.00 95 GLU A C 19
ATOM 35592 O O . GLU A 1 95 ? -12.326 -13.490 1.526 1.00 0.00 95 GLU A O 19
ATOM 35604 N N . GLU A 1 96 ? -11.132 -11.607 1.821 1.00 0.00 96 GLU A N 19
ATOM 35605 C CA . GLU A 1 96 ? -12.071 -10.903 2.709 1.00 0.00 96 GLU A CA 19
ATOM 35606 C C . GLU A 1 96 ? -13.357 -10.454 1.991 1.00 0.00 96 GLU A C 19
ATOM 35607 O O . GLU A 1 96 ? -14.397 -10.273 2.628 1.00 0.00 96 GLU A O 19
ATOM 35619 N N . GLY A 1 97 ? -13.310 -10.284 0.664 1.00 0.00 97 GLY A N 19
ATOM 35620 C CA . GLY A 1 97 ? -14.460 -9.846 -0.134 1.00 0.00 97 GLY A CA 19
ATOM 35621 C C . GLY A 1 97 ? -14.586 -8.322 -0.214 1.00 0.00 97 GLY A C 19
ATOM 35622 O O . GLY A 1 97 ? -15.698 -7.792 -0.153 1.00 0.00 97 GLY A O 19
ATOM 35626 N N . ALA A 1 98 ? -13.441 -7.643 -0.364 1.00 0.00 98 ALA A N 19
ATOM 35627 C CA . ALA A 1 98 ? -13.268 -6.198 -0.535 1.00 0.00 98 ALA A CA 19
ATOM 35628 C C . ALA A 1 98 ? -13.646 -5.292 0.657 1.00 0.00 98 ALA A C 19
ATOM 35629 O O . ALA A 1 98 ? -14.650 -5.485 1.347 1.00 0.00 98 ALA A O 19
ATOM 35636 N N . ALA A 1 99 ? -12.849 -4.235 0.841 1.00 0.00 99 ALA A N 19
ATOM 35637 C CA . ALA A 1 99 ? -13.148 -3.112 1.726 1.00 0.00 99 ALA A CA 19
ATOM 35638 C C . ALA A 1 99 ? -14.037 -2.127 0.943 1.00 0.00 99 ALA A C 19
ATOM 35639 O O . ALA A 1 99 ? -13.537 -1.254 0.232 1.00 0.00 99 ALA A O 19
ATOM 35646 N N . LYS A 1 100 ? -15.360 -2.295 1.019 1.00 0.00 100 LYS A N 19
ATOM 35647 C CA . LYS A 1 100 ? -16.347 -1.614 0.151 1.00 0.00 100 LYS A CA 19
ATOM 35648 C C . LYS A 1 100 ? -16.355 -0.089 0.299 1.00 0.00 100 LYS A C 19
ATOM 35649 O O . LYS A 1 100 ? -16.670 0.626 -0.651 1.00 0.00 100 LYS A O 19
ATOM 35668 N N . GLU A 1 101 ? -15.930 0.421 1.452 1.00 0.00 101 GLU A N 19
ATOM 35669 C CA . GLU A 1 101 ? -15.721 1.849 1.714 1.00 0.00 101 GLU A CA 19
ATOM 35670 C C . GLU A 1 101 ? -14.614 2.459 0.853 1.00 0.00 101 GLU A C 19
ATOM 35671 O O . GLU A 1 101 ? -14.687 3.634 0.507 1.00 0.00 101 GLU A O 19
ATOM 35683 N N . ALA A 1 102 ? -13.597 1.680 0.482 1.00 0.00 102 ALA A N 19
ATOM 35684 C CA . ALA A 1 102 ? -12.485 2.155 -0.345 1.00 0.00 102 ALA A CA 19
ATOM 35685 C C . ALA A 1 102 ? -12.959 2.745 -1.689 1.00 0.00 102 ALA A C 19
ATOM 35686 O O . ALA A 1 102 ? -12.392 3.725 -2.172 1.00 0.00 102 ALA A O 19
ATOM 35693 N N . ALA A 1 103 ? -14.032 2.191 -2.267 1.00 0.00 103 ALA A N 19
ATOM 35694 C CA . ALA A 1 103 ? -14.595 2.639 -3.540 1.00 0.00 103 ALA A CA 19
ATOM 35695 C C . ALA A 1 103 ? -15.192 4.059 -3.461 1.00 0.00 103 ALA A C 19
ATOM 35696 O O . ALA A 1 103 ? -14.905 4.892 -4.322 1.00 0.00 103 ALA A O 19
ATOM 35703 N N . ARG A 1 104 ? -15.966 4.367 -2.407 1.00 0.00 104 ARG A N 19
ATOM 35704 C CA . ARG A 1 104 ? -16.493 5.726 -2.149 1.00 0.00 104 ARG A CA 19
ATOM 35705 C C . ARG A 1 104 ? -15.442 6.671 -1.563 1.00 0.00 104 ARG A C 19
ATOM 35706 O O . ARG A 1 104 ? -15.455 7.865 -1.849 1.00 0.00 104 ARG A O 19
ATOM 35727 N N . GLN A 1 105 ? -14.497 6.145 -0.780 1.00 0.00 105 GLN A N 19
ATOM 35728 C CA . GLN A 1 105 ? -13.402 6.922 -0.192 1.00 0.00 105 GLN A CA 19
ATOM 35729 C C . GLN A 1 105 ? -12.415 7.425 -1.259 1.00 0.00 105 GLN A C 19
ATOM 35730 O O . GLN A 1 105 ? -11.885 8.530 -1.129 1.00 0.00 105 GLN A O 19
ATOM 35744 N N . ALA A 1 106 ? -12.234 6.670 -2.347 1.00 0.00 106 ALA A N 19
ATOM 35745 C CA . ALA A 1 106 ? -11.505 7.112 -3.532 1.00 0.00 106 ALA A CA 19
ATOM 35746 C C . ALA A 1 106 ? -12.176 8.318 -4.218 1.00 0.00 106 ALA A C 19
ATOM 35747 O O . ALA A 1 106 ? -11.473 9.197 -4.718 1.00 0.00 106 ALA A O 19
ATOM 35754 N N . GLU A 1 107 ? -13.515 8.413 -4.211 1.00 0.00 107 GLU A N 19
ATOM 35755 C CA . GLU A 1 107 ? -14.220 9.550 -4.833 1.00 0.00 107 GLU A CA 19
ATOM 35756 C C . GLU A 1 107 ? -13.996 10.860 -4.063 1.00 0.00 107 GLU A C 19
ATOM 35757 O O . GLU A 1 107 ? -1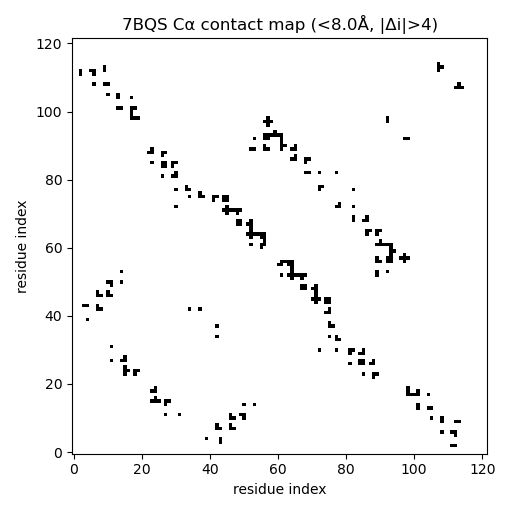3.855 11.921 -4.668 1.00 0.00 107 GLU A O 19
ATOM 35769 N N . GLU A 1 108 ? -13.886 10.793 -2.733 1.00 0.00 108 GLU A N 19
ATOM 35770 C CA . GLU A 1 108 ? -13.591 11.958 -1.887 1.00 0.00 108 GLU A CA 19
ATOM 35771 C C . GLU A 1 108 ? -12.193 12.545 -2.167 1.00 0.00 108 GLU A C 19
ATOM 35772 O O . GLU A 1 108 ? -12.030 13.766 -2.167 1.00 0.00 108 GLU A O 19
ATOM 35784 N N . VAL A 1 109 ? -11.200 11.701 -2.485 1.00 0.00 109 VAL A N 19
ATOM 35785 C CA . VAL A 1 109 ? -9.868 12.156 -2.932 1.00 0.00 109 VAL A CA 19
ATOM 35786 C C . VAL A 1 109 ? -9.909 12.630 -4.392 1.00 0.00 109 VAL A C 19
ATOM 35787 O O . VAL A 1 109 ? -9.338 13.672 -4.705 1.00 0.00 109 VAL A O 19
ATOM 35800 N N . ARG A 1 110 ? -10.630 11.931 -5.286 1.00 0.00 110 ARG A N 19
ATOM 35801 C CA . ARG A 1 110 ? -10.768 12.277 -6.719 1.00 0.00 110 ARG A CA 19
ATOM 35802 C C . ARG A 1 110 ? -11.390 13.662 -6.955 1.00 0.00 110 ARG A C 19
ATOM 35803 O O . ARG A 1 110 ? -11.013 14.347 -7.906 1.00 0.00 110 ARG A O 19
ATOM 35824 N N . LYS A 1 111 ? -12.297 14.101 -6.074 1.00 0.00 111 LYS A N 19
ATOM 35825 C CA . LYS A 1 111 ? -12.897 15.452 -6.072 1.00 0.00 111 LYS A CA 19
ATOM 35826 C C . LYS A 1 111 ? -11.914 16.574 -5.692 1.00 0.00 111 LYS A C 19
ATOM 35827 O O . LYS A 1 111 ? -12.238 17.750 -5.872 1.00 0.00 111 LYS A O 19
ATOM 35846 N N . ARG A 1 112 ? -10.756 16.250 -5.104 1.00 0.00 112 ARG A N 19
ATOM 35847 C CA . ARG A 1 112 ? -9.719 17.182 -4.611 1.00 0.00 112 ARG A CA 19
ATOM 35848 C C . ARG A 1 112 ? -8.433 17.108 -5.455 1.00 0.00 112 ARG A C 19
ATOM 35849 O O . ARG A 1 112 ? -8.194 16.137 -6.173 1.00 0.00 112 ARG A O 19
ATOM 35870 N N . GLY A 1 113 ? -7.599 18.147 -5.367 1.00 0.00 113 GLY A N 19
ATOM 35871 C CA . GLY A 1 113 ? -6.253 18.186 -5.961 1.00 0.00 113 GLY A CA 19
ATOM 35872 C C . GLY A 1 113 ? -6.172 18.145 -7.497 1.00 0.00 113 GLY A C 19
ATOM 35873 O O . GLY A 1 113 ? -5.099 17.871 -8.036 1.00 0.00 113 GLY A O 19
ATOM 35877 N N . SER A 1 114 ? -7.274 18.382 -8.212 1.00 0.00 114 SER A N 19
ATOM 35878 C CA . SER A 1 114 ? -7.353 18.299 -9.680 1.00 0.00 114 SER A CA 19
ATOM 35879 C C . SER A 1 114 ? -6.694 19.489 -10.402 1.00 0.00 114 SER A C 19
ATOM 35880 O O . SER A 1 114 ? -6.557 20.585 -9.847 1.00 0.00 114 SER A O 19
ATOM 35888 N N . LEU A 1 115 ? -6.279 19.268 -11.659 1.00 0.00 115 LEU A N 19
ATOM 35889 C CA . LEU A 1 115 ? -5.647 20.280 -12.526 1.00 0.00 115 LEU A CA 19
ATOM 35890 C C . LEU A 1 115 ? -5.863 20.094 -14.035 1.00 0.00 115 LEU A C 19
ATOM 35891 O O . LEU A 1 115 ? -5.853 21.080 -14.772 1.00 0.00 115 LEU A O 19
ATOM 35907 N N . GLU A 1 116 ? -6.027 18.856 -14.512 1.00 0.00 116 GLU A N 19
ATOM 35908 C CA . GLU A 1 116 ? -6.018 18.532 -15.944 1.00 0.00 116 GLU A CA 19
ATOM 35909 C C . GLU A 1 116 ? -7.060 17.452 -16.295 1.00 0.00 116 GLU A C 19
ATOM 35910 O O . GLU A 1 116 ? -7.280 16.518 -15.517 1.00 0.00 116 GLU A O 19
ATOM 35922 N N . HIS A 1 117 ? -7.699 17.575 -17.463 1.00 0.00 117 HIS A N 19
ATOM 35923 C CA . HIS A 1 117 ? -8.729 16.656 -17.966 1.00 0.00 117 HIS A CA 19
ATOM 35924 C C . HIS A 1 117 ? -8.846 16.714 -19.503 1.00 0.00 117 HIS A C 19
ATOM 35925 O O . HIS A 1 117 ? -8.687 17.779 -20.107 1.00 0.00 117 HIS A O 19
ATOM 35939 N N . HIS A 1 118 ? -9.167 15.580 -20.138 1.00 0.00 118 HIS A N 19
ATOM 35940 C CA . HIS A 1 118 ? -9.430 15.476 -21.581 1.00 0.00 118 HIS A CA 19
ATOM 35941 C C . HIS A 1 118 ? -10.481 14.398 -21.912 1.00 0.00 118 HIS A C 19
ATOM 35942 O O . HIS A 1 118 ? -10.719 13.471 -21.132 1.00 0.00 118 HIS A O 19
ATOM 35956 N N . HIS A 1 119 ? -11.077 14.497 -23.103 1.00 0.00 119 HIS A N 19
ATOM 35957 C CA . HIS A 1 119 ? -11.955 13.473 -23.682 1.00 0.00 119 HIS A CA 19
ATOM 35958 C C . HIS A 1 119 ? -11.169 12.252 -24.203 1.00 0.00 119 HIS A C 19
ATOM 35959 O O . HIS A 1 119 ? -9.996 12.367 -24.577 1.00 0.00 119 HIS A O 19
ATOM 35973 N N . HIS A 1 120 ? -11.823 11.089 -24.272 1.00 0.00 120 HIS A N 19
ATOM 35974 C CA . HIS A 1 120 ? -11.288 9.863 -24.880 1.00 0.00 120 HIS A CA 19
ATOM 35975 C C . HIS A 1 120 ? -12.419 8.994 -25.467 1.00 0.00 120 HIS A C 19
ATOM 35976 O O . HIS A 1 120 ? -13.588 9.154 -25.099 1.00 0.00 120 HIS A O 19
ATOM 35990 N N . HIS A 1 121 ? -12.082 8.078 -26.381 1.00 0.00 121 HIS A N 19
ATOM 35991 C CA . HIS A 1 121 ? -13.036 7.222 -27.104 1.00 0.00 121 HIS A CA 19
ATOM 35992 C C . HIS A 1 121 ? -12.867 5.730 -26.762 1.00 0.00 121 HIS A C 19
ATOM 35993 O O . HIS A 1 121 ? -11.755 5.264 -26.496 1.00 0.00 121 HIS A O 19
ATOM 36007 N N . HIS A 1 122 ? -13.980 4.986 -26.782 1.00 0.00 122 HIS A N 19
ATOM 36008 C CA . HIS A 1 122 ? -14.082 3.572 -26.380 1.00 0.00 122 HIS A CA 19
ATOM 36009 C C . HIS A 1 122 ? -14.942 2.755 -27.365 1.00 0.00 122 HIS A C 19
ATOM 36010 O O . HIS A 1 122 ? -16.037 3.225 -27.752 1.00 0.00 122 HIS A O 19
ATOM 36025 N N . GLY A 1 1 ? 0.792 25.547 -4.168 1.00 0.00 1 GLY A N 20
ATOM 36026 C CA . GLY A 1 1 ? -0.312 24.609 -4.457 1.00 0.00 1 GLY A CA 20
ATOM 36027 C C . GLY A 1 1 ? 0.009 23.227 -3.915 1.00 0.00 1 GLY A C 20
ATOM 36028 O O . GLY A 1 1 ? 0.841 22.519 -4.479 1.00 0.00 1 GLY A O 20
ATOM 36034 N N . GLU A 1 2 ? -0.635 22.830 -2.812 1.00 0.00 2 GLU A N 20
ATOM 36035 C CA . GLU A 1 2 ? -0.301 21.613 -2.044 1.00 0.00 2 GLU A CA 20
ATOM 36036 C C . GLU A 1 2 ? -1.242 20.423 -2.331 1.00 0.00 2 GLU A C 20
ATOM 36037 O O . GLU A 1 2 ? -1.057 19.333 -1.785 1.00 0.00 2 GLU A O 20
ATOM 36049 N N . THR A 1 3 ? -2.243 20.600 -3.201 1.00 0.00 3 THR A N 20
ATOM 36050 C CA . THR A 1 3 ? -3.303 19.612 -3.488 1.00 0.00 3 THR A CA 20
ATOM 36051 C C . THR A 1 3 ? -2.776 18.266 -3.988 1.00 0.00 3 THR A C 20
ATOM 36052 O O . THR A 1 3 ? -3.346 17.233 -3.639 1.00 0.00 3 THR A O 20
ATOM 36063 N N . LYS A 1 4 ? -1.660 18.244 -4.731 1.00 0.00 4 LYS A N 20
ATOM 36064 C CA . LYS A 1 4 ? -0.999 17.014 -5.210 1.00 0.00 4 LYS A CA 20
ATOM 36065 C C . LYS A 1 4 ? -0.447 16.177 -4.051 1.00 0.00 4 LYS A C 20
ATOM 36066 O O . LYS A 1 4 ? -0.749 14.988 -3.941 1.00 0.00 4 LYS A O 20
ATOM 36085 N N . ALA A 1 5 ? 0.311 16.807 -3.153 1.00 0.00 5 ALA A N 20
ATOM 36086 C CA . ALA A 1 5 ? 0.899 16.168 -1.973 1.00 0.00 5 ALA A CA 20
ATOM 36087 C C . ALA A 1 5 ? -0.157 15.787 -0.917 1.00 0.00 5 ALA A C 20
ATOM 36088 O O . ALA A 1 5 ? 0.007 14.791 -0.205 1.00 0.00 5 ALA A O 20
ATOM 36095 N N . LYS A 1 6 ? -1.260 16.547 -0.842 1.00 0.00 6 LYS A N 20
ATOM 36096 C CA . LYS A 1 6 ? -2.411 16.254 0.023 1.00 0.00 6 LYS A CA 20
ATOM 36097 C C . LYS A 1 6 ? -3.212 15.059 -0.496 1.00 0.00 6 LYS A C 20
ATOM 36098 O O . LYS A 1 6 ? -3.387 14.098 0.247 1.00 0.00 6 LYS A O 20
ATOM 36117 N N . ALA A 1 7 ? -3.588 15.038 -1.778 1.00 0.00 7 ALA A N 20
ATOM 36118 C CA . ALA A 1 7 ? -4.292 13.920 -2.402 1.00 0.00 7 ALA A CA 20
ATOM 36119 C C . ALA A 1 7 ? -3.468 12.620 -2.376 1.00 0.00 7 ALA A C 20
ATOM 36120 O O . ALA A 1 7 ? -4.021 11.553 -2.117 1.00 0.00 7 ALA A O 20
ATOM 36127 N N . ALA A 1 8 ? -2.145 12.696 -2.569 1.00 0.00 8 ALA A N 20
ATOM 36128 C CA . ALA A 1 8 ? -1.262 11.535 -2.463 1.00 0.00 8 ALA A CA 20
ATOM 36129 C C . ALA A 1 8 ? -1.257 10.939 -1.041 1.00 0.00 8 ALA A C 20
ATOM 36130 O O . ALA A 1 8 ? -1.505 9.744 -0.877 1.00 0.00 8 ALA A O 20
ATOM 36137 N N . GLN A 1 9 ? -1.068 11.765 -0.005 1.00 0.00 9 GLN A N 20
ATOM 36138 C CA . GLN A 1 9 ? -1.136 11.310 1.392 1.00 0.00 9 GLN A CA 20
ATOM 36139 C C . GLN A 1 9 ? -2.523 10.797 1.777 1.00 0.00 9 GLN A C 20
ATOM 36140 O O . GLN A 1 9 ? -2.638 9.767 2.439 1.00 0.00 9 GLN A O 20
ATOM 36154 N N . GLU A 1 10 ? -3.578 11.465 1.313 1.00 0.00 10 GLU A N 20
ATOM 36155 C CA . GLU A 1 10 ? -4.967 11.068 1.537 1.00 0.00 10 GLU A CA 20
ATOM 36156 C C . GLU A 1 10 ? -5.291 9.736 0.862 1.00 0.00 10 GLU A C 20
ATOM 36157 O O . GLU A 1 10 ? -6.110 8.996 1.397 1.00 0.00 10 GLU A O 20
ATOM 36169 N N . ALA A 1 11 ? -4.638 9.379 -0.251 1.00 0.00 11 ALA A N 20
ATOM 36170 C CA . ALA A 1 11 ? -4.860 8.091 -0.901 1.00 0.00 11 ALA A CA 20
ATOM 36171 C C . ALA A 1 11 ? -4.471 6.915 0.021 1.00 0.00 11 ALA A C 20
ATOM 36172 O O . ALA A 1 11 ? -5.289 6.039 0.305 1.00 0.00 11 ALA A O 20
ATOM 36179 N N . LEU A 1 12 ? -3.258 6.937 0.588 1.00 0.00 12 LEU A N 20
ATOM 36180 C CA . LEU A 1 12 ? -2.790 5.906 1.522 1.00 0.00 12 LEU A CA 20
ATOM 36181 C C . LEU A 1 12 ? -3.521 6.017 2.869 1.00 0.00 12 LEU A C 20
ATOM 36182 O O . LEU A 1 12 ? -3.998 5.019 3.410 1.00 0.00 12 LEU A O 20
ATOM 36198 N N . ARG A 1 13 ? -3.681 7.236 3.393 1.00 0.00 13 ARG A N 20
ATOM 36199 C CA . ARG A 1 13 ? -4.354 7.475 4.674 1.00 0.00 13 ARG A CA 20
ATOM 36200 C C . ARG A 1 13 ? -5.808 6.999 4.667 1.00 0.00 13 ARG A C 20
ATOM 36201 O O . ARG A 1 13 ? -6.243 6.350 5.619 1.00 0.00 13 ARG A O 20
ATOM 36222 N N . ALA A 1 14 ? -6.547 7.250 3.590 1.00 0.00 14 ALA A N 20
ATOM 36223 C CA . ALA A 1 14 ? -7.888 6.708 3.417 1.00 0.00 14 ALA A CA 20
ATOM 36224 C C . ALA A 1 14 ? -7.859 5.185 3.294 1.00 0.00 14 ALA A C 20
ATOM 36225 O O . ALA A 1 14 ? -8.684 4.529 3.917 1.00 0.00 14 ALA A O 20
ATOM 36232 N N . ALA A 1 15 ? -6.880 4.597 2.598 1.00 0.00 15 ALA A N 20
ATOM 36233 C CA . ALA A 1 15 ? -6.736 3.140 2.541 1.00 0.00 15 ALA A CA 20
ATOM 36234 C C . ALA A 1 15 ? -6.588 2.516 3.946 1.00 0.00 15 ALA A C 20
ATOM 36235 O O . ALA A 1 15 ? -7.160 1.462 4.227 1.00 0.00 15 ALA A O 20
ATOM 36242 N N . ARG A 1 16 ? -5.897 3.208 4.861 1.00 0.00 16 ARG A N 20
ATOM 36243 C CA . ARG A 1 16 ? -5.717 2.810 6.267 1.00 0.00 16 ARG A CA 20
ATOM 36244 C C . ARG A 1 16 ? -6.991 2.963 7.109 1.00 0.00 16 ARG A C 20
ATOM 36245 O O . ARG A 1 16 ? -7.163 2.252 8.096 1.00 0.00 16 ARG A O 20
ATOM 36266 N N . GLU A 1 17 ? -7.882 3.879 6.742 1.00 0.00 17 GLU A N 20
ATOM 36267 C CA . GLU A 1 17 ? -9.217 4.049 7.337 1.00 0.00 17 GLU A CA 20
ATOM 36268 C C . GLU A 1 17 ? -10.240 3.012 6.819 1.00 0.00 17 GLU A C 20
ATOM 36269 O O . GLU A 1 17 ? -10.933 2.366 7.605 1.00 0.00 17 GLU A O 20
ATOM 36281 N N . GLN A 1 18 ? -10.326 2.827 5.498 1.00 0.00 18 GLN A N 20
ATOM 36282 C CA . GLN A 1 18 ? -11.309 1.964 4.821 1.00 0.00 18 GLN A CA 20
ATOM 36283 C C . GLN A 1 18 ? -11.013 0.462 4.911 1.00 0.00 18 GLN A C 20
ATOM 36284 O O . GLN A 1 18 ? -11.936 -0.339 4.741 1.00 0.00 18 GLN A O 20
ATOM 36298 N N . ALA A 1 19 ? -9.763 0.071 5.185 1.00 0.00 19 ALA A N 20
ATOM 36299 C CA . ALA A 1 19 ? -9.354 -1.327 5.294 1.00 0.00 19 ALA A CA 20
ATOM 36300 C C . ALA A 1 19 ? -10.228 -2.075 6.320 1.00 0.00 19 ALA A C 20
ATOM 36301 O O . ALA A 1 19 ? -10.233 -1.753 7.511 1.00 0.00 19 ALA A O 20
ATOM 36308 N N . THR A 1 20 ? -10.986 -3.070 5.846 1.00 0.00 20 THR A N 20
ATOM 36309 C CA . THR A 1 20 ? -12.050 -3.735 6.627 1.00 0.00 20 THR A CA 20
ATOM 36310 C C . THR A 1 20 ? -11.522 -4.637 7.755 1.00 0.00 20 THR A C 20
ATOM 36311 O O . THR A 1 20 ? -12.225 -4.904 8.732 1.00 0.00 20 THR A O 20
ATOM 36322 N N . THR A 1 21 ? -10.260 -5.070 7.656 1.00 0.00 21 THR A N 20
ATOM 36323 C CA . THR A 1 21 ? -9.564 -5.909 8.649 1.00 0.00 21 THR A CA 20
ATOM 36324 C C . THR A 1 21 ? -8.614 -5.079 9.526 1.00 0.00 21 THR A C 20
ATOM 36325 O O . THR A 1 21 ? -7.889 -4.226 9.006 1.00 0.00 21 THR A O 20
ATOM 36336 N N . PRO A 1 22 ? -8.552 -5.354 10.844 1.00 0.00 22 PRO A N 20
ATOM 36337 C CA . PRO A 1 22 ? -7.650 -4.682 11.785 1.00 0.00 22 PRO A CA 20
ATOM 36338 C C . PRO A 1 22 ? -6.169 -4.957 11.481 1.00 0.00 22 PRO A C 20
ATOM 36339 O O . PRO A 1 22 ? -5.322 -4.085 11.681 1.00 0.00 22 PRO A O 20
ATOM 36350 N N . GLU A 1 23 ? -5.853 -6.142 10.953 1.00 0.00 23 GLU A N 20
ATOM 36351 C CA . GLU A 1 23 ? -4.500 -6.537 10.542 1.00 0.00 23 GLU A CA 20
ATOM 36352 C C . GLU A 1 23 ? -4.007 -5.726 9.348 1.00 0.00 23 GLU A C 20
ATOM 36353 O O . GLU A 1 23 ? -2.827 -5.394 9.265 1.00 0.00 23 GLU A O 20
ATOM 36365 N N . ALA A 1 24 ? -4.919 -5.360 8.449 1.00 0.00 24 ALA A N 20
ATOM 36366 C CA . ALA A 1 24 ? -4.608 -4.468 7.346 1.00 0.00 24 ALA A CA 20
ATOM 36367 C C . ALA A 1 24 ? -4.374 -3.033 7.840 1.00 0.00 24 ALA A C 20
ATOM 36368 O O . ALA A 1 24 ? -3.384 -2.412 7.463 1.00 0.00 24 ALA A O 20
ATOM 36375 N N . GLN A 1 25 ? -5.206 -2.526 8.756 1.00 0.00 25 GLN A N 20
ATOM 36376 C CA . GLN A 1 25 ? -5.099 -1.142 9.249 1.00 0.00 25 GLN A CA 20
ATOM 36377 C C . GLN A 1 25 ? -3.721 -0.848 9.866 1.00 0.00 25 GLN A C 20
ATOM 36378 O O . GLN A 1 25 ? -3.081 0.148 9.524 1.00 0.00 25 GLN A O 20
ATOM 36392 N N . LYS A 1 26 ? -3.225 -1.751 10.721 1.00 0.00 26 LYS A N 20
ATOM 36393 C CA . LYS A 1 26 ? -1.890 -1.652 11.343 1.00 0.00 26 LYS A CA 20
ATOM 36394 C C . LYS A 1 26 ? -0.736 -1.867 10.355 1.00 0.00 26 LYS A C 20
ATOM 36395 O O . LYS A 1 26 ? 0.328 -1.273 10.506 1.00 0.00 26 LYS A O 20
ATOM 36414 N N . ALA A 1 27 ? -0.942 -2.708 9.342 1.00 0.00 27 ALA A N 20
ATOM 36415 C CA . ALA A 1 27 ? 0.052 -3.013 8.313 1.00 0.00 27 ALA A CA 20
ATOM 36416 C C . ALA A 1 27 ? 0.244 -1.868 7.300 1.00 0.00 27 ALA A C 20
ATOM 36417 O O . ALA A 1 27 ? 1.364 -1.620 6.851 1.00 0.00 27 ALA A O 20
ATOM 36424 N N . LEU A 1 28 ? -0.823 -1.135 6.965 1.00 0.00 28 LEU A N 20
ATOM 36425 C CA . LEU A 1 28 ? -0.757 0.033 6.076 1.00 0.00 28 LEU A CA 20
ATOM 36426 C C . LEU A 1 28 ? 0.052 1.187 6.674 1.00 0.00 28 LEU A C 20
ATOM 36427 O O . LEU A 1 28 ? 0.737 1.913 5.952 1.00 0.00 28 LEU A O 20
ATOM 36443 N N . GLU A 1 29 ? 0.030 1.314 8.000 1.00 0.00 29 GLU A N 20
ATOM 36444 C CA . GLU A 1 29 ? 0.844 2.281 8.727 1.00 0.00 29 GLU A CA 20
ATOM 36445 C C . GLU A 1 29 ? 2.357 2.021 8.581 1.00 0.00 29 GLU A C 20
ATOM 36446 O O . GLU A 1 29 ? 3.151 2.907 8.895 1.00 0.00 29 GLU A O 20
ATOM 36458 N N . GLU A 1 30 ? 2.800 0.830 8.151 1.00 0.00 30 GLU A N 20
ATOM 36459 C CA . GLU A 1 30 ? 4.232 0.529 8.007 1.00 0.00 30 GLU A CA 20
ATOM 36460 C C . GLU A 1 30 ? 4.878 1.279 6.837 1.00 0.00 30 GLU A C 20
ATOM 36461 O O . GLU A 1 30 ? 5.971 1.822 6.984 1.00 0.00 30 GLU A O 20
ATOM 36473 N N . LEU A 1 31 ? 4.192 1.350 5.689 1.00 0.00 31 LEU A N 20
ATOM 36474 C CA . LEU A 1 31 ? 4.676 2.104 4.528 1.00 0.00 31 LEU A CA 20
ATOM 36475 C C . LEU A 1 31 ? 4.643 3.614 4.830 1.00 0.00 31 LEU A C 20
ATOM 36476 O O . LEU A 1 31 ? 5.596 4.323 4.530 1.00 0.00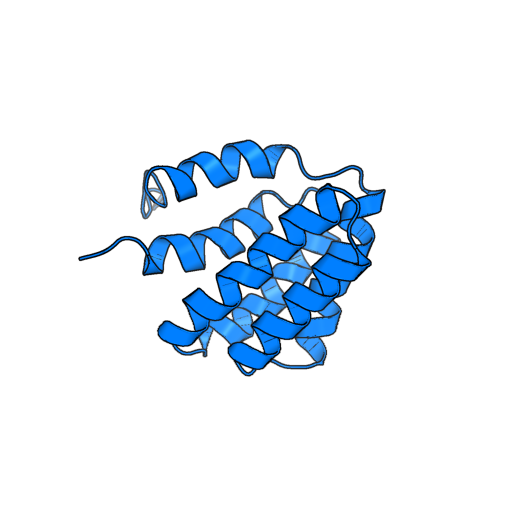 31 LEU A O 20
ATOM 36492 N N . GLU A 1 32 ? 3.593 4.103 5.500 1.00 0.00 32 GLU A N 20
ATOM 36493 C CA . GLU A 1 32 ? 3.444 5.538 5.830 1.00 0.00 32 GLU A CA 20
ATOM 36494 C C . GLU A 1 32 ? 4.615 6.066 6.670 1.00 0.00 32 GLU A C 20
ATOM 36495 O O . GLU A 1 32 ? 5.068 7.183 6.424 1.00 0.00 32 GLU A O 20
ATOM 36507 N N . LYS A 1 33 ? 5.179 5.254 7.579 1.00 0.00 33 LYS A N 20
ATOM 36508 C CA . LYS A 1 33 ? 6.396 5.608 8.337 1.00 0.00 33 LYS A CA 20
ATOM 36509 C C . LYS A 1 33 ? 7.595 5.906 7.428 1.00 0.00 33 LYS A C 20
ATOM 36510 O O . LYS A 1 33 ? 8.371 6.815 7.728 1.00 0.00 33 LYS A O 20
ATOM 36529 N N . VAL A 1 34 ? 7.743 5.178 6.314 1.00 0.00 34 VAL A N 20
ATOM 36530 C CA . VAL A 1 34 ? 8.829 5.390 5.339 1.00 0.00 34 VAL A CA 20
ATOM 36531 C C . VAL A 1 34 ? 8.560 6.623 4.494 1.00 0.00 34 VAL A C 20
ATOM 36532 O O . VAL A 1 34 ? 9.431 7.478 4.347 1.00 0.00 34 VAL A O 20
ATOM 36545 N N . LEU A 1 35 ? 7.332 6.753 3.985 1.00 0.00 35 LEU A N 20
ATOM 36546 C CA . LEU A 1 35 ? 6.967 7.848 3.094 1.00 0.00 35 LEU A CA 20
ATOM 36547 C C . LEU A 1 35 ? 6.982 9.191 3.833 1.00 0.00 35 LEU A C 20
ATOM 36548 O O . LEU A 1 35 ? 7.309 10.212 3.231 1.00 0.00 35 LEU A O 20
ATOM 36564 N N . LYS A 1 36 ? 6.701 9.213 5.146 1.00 0.00 36 LYS A N 20
ATOM 36565 C CA . LYS A 1 36 ? 6.750 10.438 5.961 1.00 0.00 36 LYS A CA 20
ATOM 36566 C C . LYS A 1 36 ? 8.136 11.101 5.972 1.00 0.00 36 LYS A C 20
ATOM 36567 O O . LYS A 1 36 ? 8.233 12.316 6.152 1.00 0.00 36 LYS A O 20
ATOM 36586 N N . THR A 1 37 ? 9.191 10.309 5.760 1.00 0.00 37 THR A N 20
ATOM 36587 C CA . THR A 1 37 ? 10.588 10.754 5.606 1.00 0.00 37 THR A CA 20
ATOM 36588 C C . THR A 1 37 ? 11.125 10.591 4.167 1.00 0.00 37 THR A C 20
ATOM 36589 O O . THR A 1 37 ? 12.312 10.811 3.914 1.00 0.00 37 THR A O 20
ATOM 36600 N N . ALA A 1 38 ? 10.259 10.239 3.209 1.00 0.00 38 ALA A N 20
ATOM 36601 C CA . ALA A 1 38 ? 10.553 10.234 1.771 1.00 0.00 38 ALA A CA 20
ATOM 36602 C C . ALA A 1 38 ? 10.210 11.599 1.121 1.00 0.00 38 ALA A C 20
ATOM 36603 O O . ALA A 1 38 ? 9.651 12.492 1.766 1.00 0.00 38 ALA A O 20
ATOM 36610 N N . SER A 1 39 ? 10.574 11.788 -0.151 1.00 0.00 39 SER A N 20
ATOM 36611 C CA . SER A 1 39 ? 10.453 13.074 -0.866 1.00 0.00 39 SER A CA 20
ATOM 36612 C C . SER A 1 39 ? 9.075 13.240 -1.531 1.00 0.00 39 SER A C 20
ATOM 36613 O O . SER A 1 39 ? 8.467 12.240 -1.922 1.00 0.00 39 SER A O 20
ATOM 36621 N N . PRO A 1 40 ? 8.541 14.473 -1.680 1.00 0.00 40 PRO A N 20
ATOM 36622 C CA . PRO A 1 40 ? 7.152 14.698 -2.103 1.00 0.00 40 PRO A CA 20
ATOM 36623 C C . PRO A 1 40 ? 6.857 14.223 -3.534 1.00 0.00 40 PRO A C 20
ATOM 36624 O O . PRO A 1 40 ? 5.759 13.740 -3.810 1.00 0.00 40 PRO A O 20
ATOM 36635 N N . GLU A 1 41 ? 7.830 14.319 -4.448 1.00 0.00 41 GLU A N 20
ATOM 36636 C CA . GLU A 1 41 ? 7.669 13.835 -5.825 1.00 0.00 41 GLU A CA 20
ATOM 36637 C C . GLU A 1 41 ? 7.502 12.308 -5.844 1.00 0.00 41 GLU A C 20
ATOM 36638 O O . GLU A 1 41 ? 6.582 11.769 -6.464 1.00 0.00 41 GLU A O 20
ATOM 36650 N N . GLN A 1 42 ? 8.363 11.609 -5.101 1.00 0.00 42 GLN A N 20
ATOM 36651 C CA . GLN A 1 42 ? 8.294 10.160 -4.931 1.00 0.00 42 GLN A CA 20
ATOM 36652 C C . GLN A 1 42 ? 7.055 9.736 -4.152 1.00 0.00 42 GLN A C 20
ATOM 36653 O O . GLN A 1 42 ? 6.543 8.647 -4.383 1.00 0.00 42 GLN A O 20
ATOM 36667 N N . TRP A 1 43 ? 6.540 10.593 -3.274 1.00 0.00 43 TRP A N 20
ATOM 36668 C CA . TRP A 1 43 ? 5.276 10.373 -2.582 1.00 0.00 43 TRP A CA 20
ATOM 36669 C C . TRP A 1 43 ? 4.110 10.267 -3.568 1.00 0.00 43 TRP A C 20
ATOM 36670 O O . TRP A 1 43 ? 3.322 9.330 -3.477 1.00 0.00 43 TRP A O 20
ATOM 36691 N N . ARG A 1 44 ? 4.029 11.165 -4.561 1.00 0.00 44 ARG A N 20
ATOM 36692 C CA . ARG A 1 44 ? 3.008 11.112 -5.625 1.00 0.00 44 ARG A CA 20
ATOM 36693 C C . ARG A 1 44 ? 3.191 9.863 -6.475 1.00 0.00 44 ARG A C 20
ATOM 36694 O O . ARG A 1 44 ? 2.232 9.130 -6.714 1.00 0.00 44 ARG A O 20
ATOM 36715 N N . GLN A 1 45 ? 4.436 9.605 -6.884 1.00 0.00 45 GLN A N 20
ATOM 36716 C CA . GLN A 1 45 ? 4.786 8.437 -7.689 1.00 0.00 45 GLN A CA 20
ATOM 36717 C C . GLN A 1 45 ? 4.404 7.123 -6.983 1.00 0.00 45 GLN A C 20
ATOM 36718 O O . GLN A 1 45 ? 3.854 6.213 -7.605 1.00 0.00 45 GLN A O 20
ATOM 36732 N N . ALA A 1 46 ? 4.673 7.037 -5.676 1.00 0.00 46 ALA A N 20
ATOM 36733 C CA . ALA A 1 46 ? 4.376 5.872 -4.861 1.00 0.00 46 ALA A CA 20
ATOM 36734 C C . ALA A 1 46 ? 2.878 5.735 -4.573 1.00 0.00 46 ALA A C 20
ATOM 36735 O O . ALA A 1 46 ? 2.299 4.688 -4.857 1.00 0.00 46 ALA A O 20
ATOM 36742 N N . ALA A 1 47 ? 2.225 6.786 -4.063 1.00 0.00 47 ALA A N 20
ATOM 36743 C CA . ALA A 1 47 ? 0.832 6.725 -3.633 1.00 0.00 47 ALA A CA 20
ATOM 36744 C C . ALA A 1 47 ? -0.103 6.270 -4.766 1.00 0.00 47 ALA A C 20
ATOM 36745 O O . ALA A 1 47 ? -1.100 5.599 -4.511 1.00 0.00 47 ALA A O 20
ATOM 36752 N N . GLU A 1 48 ? 0.252 6.573 -6.022 1.00 0.00 48 GLU A N 20
ATOM 36753 C CA . GLU A 1 48 ? -0.466 6.106 -7.210 1.00 0.00 48 GLU A CA 20
ATOM 36754 C C . GLU A 1 48 ? -0.550 4.567 -7.278 1.00 0.00 48 GLU A C 20
ATOM 36755 O O . GLU A 1 48 ? -1.647 4.027 -7.398 1.00 0.00 48 GLU A O 20
ATOM 36767 N N . LYS A 1 49 ? 0.570 3.841 -7.127 1.00 0.00 49 LYS A N 20
ATOM 36768 C CA . LYS A 1 49 ? 0.598 2.368 -7.161 1.00 0.00 49 LYS A CA 20
ATOM 36769 C C . LYS A 1 49 ? 0.151 1.772 -5.828 1.00 0.00 49 LYS A C 20
ATOM 36770 O O . LYS A 1 49 ? -0.579 0.785 -5.820 1.00 0.00 49 LYS A O 20
ATOM 36789 N N . ILE A 1 50 ? 0.510 2.408 -4.706 1.00 0.00 50 ILE A N 20
ATOM 36790 C CA . ILE A 1 50 ? 0.057 2.010 -3.363 1.00 0.00 50 ILE A CA 20
ATOM 36791 C C . ILE A 1 50 ? -1.471 1.921 -3.335 1.00 0.00 50 ILE A C 20
ATOM 36792 O O . ILE A 1 50 ? -2.034 0.913 -2.919 1.00 0.00 50 ILE A O 20
ATOM 36808 N N . PHE A 1 51 ? -2.144 2.971 -3.811 1.00 0.00 51 PHE A N 20
ATOM 36809 C CA . PHE A 1 51 ? -3.597 3.052 -3.770 1.00 0.00 51 PHE A CA 20
ATOM 36810 C C . PHE A 1 51 ? -4.269 2.202 -4.849 1.00 0.00 51 PHE A C 20
ATOM 36811 O O . PHE A 1 51 ? -5.332 1.625 -4.610 1.00 0.00 51 PHE A O 20
ATOM 36828 N N . GLU A 1 52 ? -3.615 2.046 -6.004 1.00 0.00 52 GLU A N 20
ATOM 36829 C CA . GLU A 1 52 ? -4.047 1.088 -7.020 1.00 0.00 52 GLU A CA 20
ATOM 36830 C C . GLU A 1 52 ? -4.057 -0.344 -6.464 1.00 0.00 52 GLU A C 20
ATOM 36831 O O . GLU A 1 52 ? -5.009 -1.068 -6.732 1.00 0.00 52 GLU A O 20
ATOM 36843 N N . ALA A 1 53 ? -3.093 -0.756 -5.629 1.00 0.00 53 ALA A N 20
ATOM 36844 C CA . ALA A 1 53 ? -3.047 -2.103 -5.067 1.00 0.00 53 ALA A CA 20
ATOM 36845 C C . ALA A 1 53 ? -4.362 -2.484 -4.375 1.00 0.00 53 ALA A C 20
ATOM 36846 O O . ALA A 1 53 ? -4.946 -3.525 -4.667 1.00 0.00 53 ALA A O 20
ATOM 36853 N N . PHE A 1 54 ? -4.887 -1.612 -3.519 1.00 0.00 54 PHE A N 20
ATOM 36854 C CA . PHE A 1 54 ? -6.123 -1.862 -2.779 1.00 0.00 54 PHE A CA 20
ATOM 36855 C C . PHE A 1 54 ? -7.333 -1.948 -3.715 1.00 0.00 54 PHE A C 20
ATOM 36856 O O . PHE A 1 54 ? -8.287 -2.667 -3.418 1.00 0.00 54 PHE A O 20
ATOM 36873 N N . ARG A 1 55 ? -7.280 -1.270 -4.870 1.00 0.00 55 ARG A N 20
ATOM 36874 C CA . ARG A 1 55 ? -8.306 -1.322 -5.918 1.00 0.00 55 ARG A CA 20
ATOM 36875 C C . ARG A 1 55 ? -8.249 -2.621 -6.718 1.00 0.00 55 ARG A C 20
ATOM 36876 O O . ARG A 1 55 ? -9.279 -3.115 -7.168 1.00 0.00 55 ARG A O 20
ATOM 36897 N N . GLU A 1 56 ? -7.056 -3.192 -6.887 1.00 0.00 56 GLU A N 20
ATOM 36898 C CA . GLU A 1 56 ? -6.866 -4.459 -7.577 1.00 0.00 56 GLU A CA 20
ATOM 36899 C C . GLU A 1 56 ? -7.184 -5.646 -6.669 1.00 0.00 56 GLU A C 20
ATOM 36900 O O . GLU A 1 56 ? -7.997 -6.495 -7.038 1.00 0.00 56 GLU A O 20
ATOM 36912 N N . ALA A 1 57 ? -6.608 -5.698 -5.467 1.00 0.00 57 ALA A N 20
ATOM 36913 C CA . ALA A 1 57 ? -6.811 -6.795 -4.521 1.00 0.00 57 ALA A CA 20
ATOM 36914 C C . ALA A 1 57 ? -8.280 -6.974 -4.145 1.00 0.00 57 ALA A C 20
ATOM 36915 O O . ALA A 1 57 ? -8.772 -8.098 -4.082 1.00 0.00 57 ALA A O 20
ATOM 36922 N N . SER A 1 58 ? -8.996 -5.865 -3.991 1.00 0.00 58 SER A N 20
ATOM 36923 C CA . SER A 1 58 ? -10.447 -5.894 -3.729 1.00 0.00 58 SER A CA 20
ATOM 36924 C C . SER A 1 58 ? -11.271 -6.443 -4.900 1.00 0.00 58 SER A C 20
ATOM 36925 O O . SER A 1 58 ? -12.334 -7.028 -4.690 1.00 0.00 58 SER A O 20
ATOM 36933 N N . ASN A 1 59 ? -10.759 -6.324 -6.128 1.00 0.00 59 ASN A N 20
ATOM 36934 C CA . ASN A 1 59 ? -11.318 -6.946 -7.331 1.00 0.00 59 ASN A CA 20
ATOM 36935 C C . ASN A 1 59 ? -10.869 -8.424 -7.509 1.00 0.00 59 ASN A C 20
ATOM 36936 O O . ASN A 1 59 ? -11.383 -9.127 -8.383 1.00 0.00 59 ASN A O 20
ATOM 36947 N N . GLY A 1 60 ? -9.949 -8.913 -6.663 1.00 0.00 60 GLY A N 20
ATOM 36948 C CA . GLY A 1 60 ? -9.407 -10.277 -6.650 1.00 0.00 60 GLY A CA 20
ATOM 36949 C C . GLY A 1 60 ? -7.966 -10.393 -7.165 1.00 0.00 60 GLY A C 20
ATOM 36950 O O . GLY A 1 60 ? -7.482 -11.503 -7.382 1.00 0.00 60 GLY A O 20
ATOM 36954 N N . ASN A 1 61 ? -7.263 -9.269 -7.351 1.00 0.00 61 ASN A N 20
ATOM 36955 C CA . ASN A 1 61 ? -5.925 -9.197 -7.931 1.00 0.00 61 ASN A CA 20
ATOM 36956 C C . ASN A 1 61 ? -4.843 -9.088 -6.845 1.00 0.00 61 ASN A C 20
ATOM 36957 O O . ASN A 1 61 ? -4.039 -8.161 -6.835 1.00 0.00 61 ASN A O 20
ATOM 36968 N N . THR A 1 62 ? -4.800 -10.022 -5.901 1.00 0.00 62 THR A N 20
ATOM 36969 C CA . THR A 1 62 ? -3.725 -10.075 -4.893 1.00 0.00 62 THR A CA 20
ATOM 36970 C C . THR A 1 62 ? -2.327 -10.059 -5.538 1.00 0.00 62 THR A C 20
ATOM 36971 O O . THR A 1 62 ? -1.468 -9.261 -5.164 1.00 0.00 62 THR A O 20
ATOM 36982 N N . GLU A 1 63 ? -2.133 -10.848 -6.599 1.00 0.00 63 GLU A N 20
ATOM 36983 C CA . GLU A 1 63 ? -0.861 -10.983 -7.321 1.00 0.00 63 GLU A CA 20
ATOM 36984 C C . GLU A 1 63 ? -0.417 -9.706 -8.050 1.00 0.00 63 GLU A C 20
ATOM 36985 O O . GLU A 1 63 ? 0.782 -9.450 -8.186 1.00 0.00 63 GLU A O 20
ATOM 36997 N N . LYS A 1 64 ? -1.374 -8.892 -8.505 1.00 0.00 64 LYS A N 20
ATOM 36998 C CA . LYS A 1 64 ? -1.110 -7.585 -9.115 1.00 0.00 64 LYS A CA 20
ATOM 36999 C C . LYS A 1 64 ? -0.946 -6.512 -8.048 1.00 0.00 64 LYS A C 20
ATOM 37000 O O . LYS A 1 64 ? 0.031 -5.770 -8.070 1.00 0.00 64 LYS A O 20
ATOM 37019 N N . ALA A 1 65 ? -1.871 -6.427 -7.096 1.00 0.00 65 ALA A N 20
ATOM 37020 C CA . ALA A 1 65 ? -1.809 -5.439 -6.034 1.00 0.00 65 ALA A CA 20
ATOM 37021 C C . ALA A 1 65 ? -0.476 -5.477 -5.279 1.00 0.00 65 ALA A C 20
ATOM 37022 O O . ALA A 1 65 ? 0.128 -4.438 -5.006 1.00 0.00 65 ALA A O 20
ATOM 37029 N N . LYS A 1 66 ? 0.027 -6.687 -5.022 1.00 0.00 66 LYS A N 20
ATOM 37030 C CA . LYS A 1 66 ? 1.327 -6.851 -4.340 1.00 0.00 66 LYS A CA 20
ATOM 37031 C C . LYS A 1 66 ? 2.484 -6.276 -5.175 1.00 0.00 66 LYS A C 20
ATOM 37032 O O . LYS A 1 66 ? 3.427 -5.710 -4.621 1.00 0.00 66 LYS A O 20
ATOM 37051 N N . LYS A 1 67 ? 2.386 -6.379 -6.510 1.00 0.00 67 LYS A N 20
ATOM 37052 C CA . LYS A 1 67 ? 3.388 -5.900 -7.467 1.00 0.00 67 LYS A CA 20
ATOM 37053 C C . LYS A 1 67 ? 3.378 -4.371 -7.569 1.00 0.00 67 LYS A C 20
ATOM 37054 O O . LYS A 1 67 ? 4.439 -3.757 -7.509 1.00 0.00 67 LYS A O 20
ATOM 37073 N N . LEU A 1 68 ? 2.191 -3.756 -7.643 1.00 0.00 68 LEU A N 20
ATOM 37074 C CA . LEU A 1 68 ? 2.017 -2.296 -7.575 1.00 0.00 68 LEU A CA 20
ATOM 37075 C C . LEU A 1 68 ? 2.660 -1.716 -6.308 1.00 0.00 68 LEU A C 20
ATOM 37076 O O . LEU A 1 68 ? 3.401 -0.737 -6.383 1.00 0.00 68 LEU A O 20
ATOM 37092 N N . LEU A 1 69 ? 2.406 -2.326 -5.147 1.00 0.00 69 LEU A N 20
ATOM 37093 C CA . LEU A 1 69 ? 2.945 -1.824 -3.888 1.00 0.00 69 LEU A CA 20
ATOM 37094 C C . LEU A 1 69 ? 4.473 -1.898 -3.827 1.00 0.00 69 LEU A C 20
ATOM 37095 O O . LEU A 1 69 ? 5.121 -0.937 -3.422 1.00 0.00 69 LEU A O 20
ATOM 37111 N N . GLU A 1 70 ? 5.049 -3.019 -4.266 1.00 0.00 70 GLU A N 20
ATOM 37112 C CA . GLU A 1 70 ? 6.498 -3.202 -4.363 1.00 0.00 70 GLU A CA 20
ATOM 37113 C C . GLU A 1 70 ? 7.134 -2.194 -5.338 1.00 0.00 70 GLU A C 20
ATOM 37114 O O . GLU A 1 70 ? 8.219 -1.674 -5.081 1.00 0.00 70 GLU A O 20
ATOM 37126 N N . GLU A 1 71 ? 6.446 -1.872 -6.435 1.00 0.00 71 GLU A N 20
ATOM 37127 C CA . GLU A 1 71 ? 6.887 -0.876 -7.417 1.00 0.00 71 GLU A CA 20
ATOM 37128 C C . GLU A 1 71 ? 6.952 0.532 -6.816 1.00 0.00 71 GLU A C 20
ATOM 37129 O O . GLU A 1 71 ? 7.961 1.232 -6.942 1.00 0.00 71 GLU A O 20
ATOM 37141 N N . ALA A 1 72 ? 5.899 0.928 -6.102 1.00 0.00 72 ALA A N 20
ATOM 37142 C CA . ALA A 1 72 ? 5.849 2.206 -5.407 1.00 0.00 72 ALA A CA 20
ATOM 37143 C C . ALA A 1 72 ? 6.884 2.309 -4.285 1.00 0.00 72 ALA A C 20
ATOM 37144 O O . ALA A 1 72 ? 7.553 3.332 -4.142 1.00 0.00 72 ALA A O 20
ATOM 37151 N N . ALA A 1 73 ? 7.031 1.239 -3.505 1.00 0.00 73 ALA A N 20
ATOM 37152 C CA . ALA A 1 73 ? 7.970 1.173 -2.393 1.00 0.00 73 ALA A CA 20
ATOM 37153 C C . ALA A 1 73 ? 9.414 1.363 -2.863 1.00 0.00 73 ALA A C 20
ATOM 37154 O O . ALA A 1 73 ? 10.160 2.136 -2.264 1.00 0.00 73 ALA A O 20
ATOM 37161 N N . ARG A 1 74 ? 9.794 0.714 -3.970 1.00 0.00 74 ARG A N 20
ATOM 37162 C CA . ARG A 1 74 ? 11.126 0.867 -4.567 1.00 0.00 74 ARG A CA 20
ATOM 37163 C C . ARG A 1 74 ? 11.341 2.268 -5.135 1.00 0.00 74 ARG A C 20
ATOM 37164 O O . ARG A 1 74 ? 12.439 2.813 -5.028 1.00 0.00 74 ARG A O 20
ATOM 37185 N N . THR A 1 75 ? 10.276 2.878 -5.658 1.00 0.00 75 THR A N 20
ATOM 37186 C CA . THR A 1 75 ? 10.292 4.280 -6.132 1.00 0.00 75 THR A CA 20
ATOM 37187 C C . THR A 1 75 ? 10.521 5.268 -4.981 1.00 0.00 75 THR A C 20
ATOM 37188 O O . THR A 1 75 ? 11.404 6.118 -5.079 1.00 0.00 75 THR A O 20
ATOM 37199 N N . ALA A 1 76 ? 9.821 5.113 -3.851 1.00 0.00 76 ALA A N 20
ATOM 37200 C CA . ALA A 1 76 ? 9.982 5.948 -2.651 1.00 0.00 76 ALA A CA 20
ATOM 37201 C C . ALA A 1 76 ? 11.108 5.498 -1.687 1.00 0.00 76 ALA A C 20
ATOM 37202 O O . ALA A 1 76 ? 11.244 6.053 -0.594 1.00 0.00 76 ALA A O 20
ATOM 37209 N N . GLY A 1 77 ? 11.937 4.524 -2.079 1.00 0.00 77 GLY A N 20
ATOM 37210 C CA . GLY A 1 77 ? 13.125 4.097 -1.326 1.00 0.00 77 GLY A CA 20
ATOM 37211 C C . GLY A 1 77 ? 12.849 3.358 -0.011 1.00 0.00 77 GLY A C 20
ATOM 37212 O O . GLY A 1 77 ? 13.613 3.500 0.948 1.00 0.00 77 GLY A O 20
ATOM 37216 N N . ALA A 1 78 ? 11.757 2.594 0.060 1.00 0.00 78 ALA A N 20
ATOM 37217 C CA . ALA A 1 78 ? 11.336 1.860 1.243 1.00 0.00 78 ALA A CA 20
ATOM 37218 C C . ALA A 1 78 ? 12.248 0.677 1.650 1.00 0.00 78 ALA A C 20
ATOM 37219 O O . ALA A 1 78 ? 13.104 0.204 0.897 1.00 0.00 78 ALA A O 20
ATOM 37226 N N . SER A 1 79 ? 11.981 0.162 2.850 1.00 0.00 79 SER A N 20
ATOM 37227 C CA . SER A 1 79 ? 12.510 -1.080 3.422 1.00 0.00 79 SER A CA 20
ATOM 37228 C C . SER A 1 79 ? 11.862 -2.326 2.797 1.00 0.00 79 SER A C 20
ATOM 37229 O O . SER A 1 79 ? 10.732 -2.249 2.326 1.00 0.00 79 SER A O 20
ATOM 37237 N N . PRO A 1 80 ? 12.487 -3.513 2.859 1.00 0.00 80 PRO A N 20
ATOM 37238 C CA . PRO A 1 80 ? 11.828 -4.774 2.504 1.00 0.00 80 PRO A CA 20
ATOM 37239 C C . PRO A 1 80 ? 10.823 -5.220 3.582 1.00 0.00 80 PRO A C 20
ATOM 37240 O O . PRO A 1 80 ? 9.813 -5.853 3.276 1.00 0.00 80 PRO A O 20
ATOM 37251 N N . GLU A 1 81 ? 11.048 -4.830 4.841 1.00 0.00 81 GLU A N 20
ATOM 37252 C CA . GLU A 1 81 ? 10.206 -5.194 5.988 1.00 0.00 81 GLU A CA 20
ATOM 37253 C C . GLU A 1 81 ? 8.809 -4.551 5.935 1.00 0.00 81 GLU A C 20
ATOM 37254 O O . GLU A 1 81 ? 7.830 -5.169 6.349 1.00 0.00 81 GLU A O 20
ATOM 37266 N N . ILE A 1 82 ? 8.695 -3.335 5.388 1.00 0.00 82 ILE A N 20
ATOM 37267 C CA . ILE A 1 82 ? 7.406 -2.653 5.174 1.00 0.00 82 ILE A CA 20
ATOM 37268 C C . ILE A 1 82 ? 6.678 -3.193 3.940 1.00 0.00 82 ILE A C 20
ATOM 37269 O O . ILE A 1 82 ? 5.452 -3.294 3.945 1.00 0.00 82 ILE A O 20
ATOM 37285 N N . ILE A 1 83 ? 7.435 -3.552 2.891 1.00 0.00 83 ILE A N 20
ATOM 37286 C CA . ILE A 1 83 ? 6.903 -4.070 1.625 1.00 0.00 83 ILE A CA 20
ATOM 37287 C C . ILE A 1 83 ? 6.112 -5.338 1.918 1.00 0.00 83 ILE A C 20
ATOM 37288 O O . ILE A 1 83 ? 4.946 -5.430 1.541 1.00 0.00 83 ILE A O 20
ATOM 37304 N N . LYS A 1 84 ? 6.707 -6.270 2.672 1.00 0.00 84 LYS A N 20
ATOM 37305 C CA . LYS A 1 84 ? 6.045 -7.534 3.037 1.00 0.00 84 LYS A CA 20
ATOM 37306 C C . LYS A 1 84 ? 4.861 -7.318 3.985 1.00 0.00 84 LYS A C 20
ATOM 37307 O O . LYS A 1 84 ? 3.821 -7.950 3.811 1.00 0.00 84 LYS A O 20
ATOM 37326 N N . LYS A 1 85 ? 4.987 -6.383 4.936 1.00 0.00 85 LYS A N 20
ATOM 37327 C CA . LYS A 1 85 ? 3.948 -6.011 5.912 1.00 0.00 85 LYS A CA 20
ATOM 37328 C C . LYS A 1 85 ? 2.686 -5.508 5.216 1.00 0.00 85 LYS A C 20
ATOM 37329 O O . LYS A 1 85 ? 1.618 -6.090 5.399 1.00 0.00 85 LYS A O 20
ATOM 37348 N N . LEU A 1 86 ? 2.816 -4.477 4.379 1.00 0.00 86 LEU A N 20
ATOM 37349 C CA . LEU A 1 86 ? 1.696 -3.883 3.650 1.00 0.00 86 LEU A CA 20
ATOM 37350 C C . LEU A 1 86 ? 1.171 -4.852 2.586 1.00 0.00 86 LEU A C 20
ATOM 37351 O O . LEU A 1 86 ? -0.019 -5.147 2.568 1.00 0.00 86 LEU A O 20
ATOM 37367 N N . ALA A 1 87 ? 2.037 -5.399 1.731 1.00 0.00 87 ALA A N 20
ATOM 37368 C CA . ALA A 1 87 ? 1.604 -6.293 0.649 1.00 0.00 87 ALA A CA 20
ATOM 37369 C C . ALA A 1 87 ? 0.829 -7.527 1.177 1.00 0.00 87 ALA A C 20
ATOM 37370 O O . ALA A 1 87 ? -0.102 -7.980 0.516 1.00 0.00 87 ALA A O 20
ATOM 37377 N N . SER A 1 88 ? 1.125 -8.026 2.388 1.00 0.00 88 SER A N 20
ATOM 37378 C CA . SER A 1 88 ? 0.352 -9.105 3.045 1.00 0.00 88 SER A CA 20
ATOM 37379 C C . SER A 1 88 ? -1.107 -8.719 3.327 1.00 0.00 88 SER A C 20
ATOM 37380 O O . SER A 1 88 ? -1.995 -9.573 3.286 1.00 0.00 88 SER A O 20
ATOM 37388 N N . ALA A 1 89 ? -1.380 -7.433 3.574 1.00 0.00 89 ALA A N 20
ATOM 37389 C CA . ALA A 1 89 ? -2.739 -6.906 3.710 1.00 0.00 89 ALA A CA 20
ATOM 37390 C C . ALA A 1 89 ? -3.513 -7.013 2.388 1.00 0.00 89 ALA A C 20
ATOM 37391 O O . ALA A 1 89 ? -4.700 -7.336 2.392 1.00 0.00 89 ALA A O 20
ATOM 37398 N N . LEU A 1 90 ? -2.838 -6.806 1.253 1.00 0.00 90 LEU A N 20
ATOM 37399 C CA . LEU A 1 90 ? -3.435 -6.972 -0.074 1.00 0.00 90 LEU A CA 20
ATOM 37400 C C . LEU A 1 90 ? -3.763 -8.436 -0.362 1.00 0.00 90 LEU A C 20
ATOM 37401 O O . LEU A 1 90 ? -4.798 -8.723 -0.963 1.00 0.00 90 LEU A O 20
ATOM 37417 N N . GLU A 1 91 ? -2.929 -9.368 0.105 1.00 0.00 91 GLU A N 20
ATOM 37418 C CA . GLU A 1 91 ? -3.194 -10.794 -0.098 1.00 0.00 91 GLU A CA 20
ATOM 37419 C C . GLU A 1 91 ? -4.487 -11.242 0.582 1.00 0.00 91 GLU A C 20
ATOM 37420 O O . GLU A 1 91 ? -5.279 -11.965 -0.026 1.00 0.00 91 GLU A O 20
ATOM 37432 N N . ARG A 1 92 ? -4.750 -10.749 1.801 1.00 0.00 92 ARG A N 20
ATOM 37433 C CA . ARG A 1 92 ? -6.031 -10.976 2.482 1.00 0.00 92 ARG A CA 20
ATOM 37434 C C . ARG A 1 92 ? -7.188 -10.120 1.965 1.00 0.00 92 ARG A C 20
ATOM 37435 O O . ARG A 1 92 ? -8.313 -10.590 2.046 1.00 0.00 92 ARG A O 20
ATOM 37456 N N . LEU A 1 93 ? -6.975 -8.921 1.408 1.00 0.00 93 LEU A N 20
ATOM 37457 C CA . LEU A 1 93 ? -8.072 -8.041 0.941 1.00 0.00 93 LEU A CA 20
ATOM 37458 C C . LEU A 1 93 ? -8.942 -8.700 -0.153 1.00 0.00 93 LEU A C 20
ATOM 37459 O O . LEU A 1 93 ? -10.144 -8.442 -0.244 1.00 0.00 93 LEU A O 20
ATOM 37475 N N . ALA A 1 94 ? -8.332 -9.593 -0.938 1.00 0.00 94 ALA A N 20
ATOM 37476 C CA . ALA A 1 94 ? -9.002 -10.457 -1.913 1.00 0.00 94 ALA A CA 20
ATOM 37477 C C . ALA A 1 94 ? -9.852 -11.557 -1.246 1.00 0.00 94 ALA A C 20
ATOM 37478 O O . ALA A 1 94 ? -10.955 -11.856 -1.704 1.00 0.00 94 ALA A O 20
ATOM 37485 N N . GLU A 1 95 ? -9.353 -12.154 -0.158 1.00 0.00 95 GLU A N 20
ATOM 37486 C CA . GLU A 1 95 ? -10.042 -13.217 0.586 1.00 0.00 95 GLU A CA 20
ATOM 37487 C C . GLU A 1 95 ? -11.157 -12.672 1.499 1.00 0.00 95 GLU A C 20
ATOM 37488 O O . GLU A 1 95 ? -12.171 -13.336 1.723 1.00 0.00 95 GLU A O 20
ATOM 37500 N N . GLU A 1 96 ? -10.971 -11.459 2.029 1.00 0.00 96 GLU A N 20
ATOM 37501 C CA . GLU A 1 96 ? -11.859 -10.817 3.009 1.00 0.00 96 GLU A CA 20
ATOM 37502 C C . GLU A 1 96 ? -13.185 -10.333 2.388 1.00 0.00 96 GLU A C 20
ATOM 37503 O O . GLU A 1 96 ? -14.169 -10.132 3.103 1.00 0.00 96 GLU A O 20
ATOM 37515 N N . GLY A 1 97 ? -13.221 -10.158 1.059 1.00 0.00 97 GLY A N 20
ATOM 37516 C CA . GLY A 1 97 ? -14.419 -9.769 0.311 1.00 0.00 97 GLY A CA 20
ATOM 37517 C C . GLY A 1 97 ? -14.537 -8.259 0.089 1.00 0.00 97 GLY A C 20
ATOM 37518 O O . GLY A 1 97 ? -15.624 -7.701 0.256 1.00 0.00 97 GLY A O 20
ATOM 37522 N N . ALA A 1 98 ? -13.427 -7.616 -0.301 1.00 0.00 98 ALA A N 20
ATOM 37523 C CA . ALA A 1 98 ? -13.317 -6.187 -0.617 1.00 0.00 98 ALA A CA 20
ATOM 37524 C C . ALA A 1 98 ? -13.604 -5.223 0.559 1.00 0.00 98 ALA A C 20
ATOM 37525 O O . ALA A 1 98 ? -13.873 -5.633 1.691 1.00 0.00 98 ALA A O 20
ATOM 37532 N N . ALA A 1 99 ? -13.506 -3.918 0.284 1.00 0.00 99 ALA A N 20
ATOM 37533 C CA . ALA A 1 99 ? -13.728 -2.831 1.237 1.00 0.00 99 ALA A CA 20
ATOM 37534 C C . ALA A 1 99 ? -14.609 -1.732 0.604 1.00 0.00 99 ALA A C 20
ATOM 37535 O O . ALA A 1 99 ? -14.120 -0.872 -0.130 1.00 0.00 99 ALA A O 20
ATOM 37542 N N . LYS A 1 100 ? -15.923 -1.762 0.865 1.00 0.00 100 LYS A N 20
ATOM 37543 C CA . LYS A 1 100 ? -16.920 -0.917 0.170 1.00 0.00 100 LYS A CA 20
ATOM 37544 C C . LYS A 1 100 ? -16.808 0.576 0.491 1.00 0.00 100 LYS A C 20
ATOM 37545 O O . LYS A 1 100 ? -17.158 1.402 -0.351 1.00 0.00 100 LYS A O 20
ATOM 37564 N N . GLU A 1 101 ? -16.254 0.949 1.648 1.00 0.00 101 GLU A N 20
ATOM 37565 C CA . GLU A 1 101 ? -15.963 2.359 1.951 1.00 0.00 101 GLU A CA 20
ATOM 37566 C C . GLU A 1 101 ? -14.912 2.970 1.029 1.00 0.00 101 GLU A C 20
ATOM 37567 O O . GLU A 1 101 ? -14.939 4.183 0.839 1.00 0.00 101 GLU A O 20
ATOM 37579 N N . ALA A 1 102 ? -14.014 2.174 0.437 1.00 0.00 102 ALA A N 20
ATOM 37580 C CA . ALA A 1 102 ? -13.013 2.685 -0.495 1.00 0.00 102 ALA A CA 20
ATOM 37581 C C . ALA A 1 102 ? -13.654 3.473 -1.649 1.00 0.00 102 ALA A C 20
ATOM 37582 O O . ALA A 1 102 ? -13.073 4.445 -2.125 1.00 0.00 102 ALA A O 20
ATOM 37589 N N . ALA A 1 103 ? -14.872 3.101 -2.057 1.00 0.00 103 ALA A N 20
ATOM 37590 C CA . ALA A 1 103 ? -15.586 3.756 -3.141 1.00 0.00 103 ALA A CA 20
ATOM 37591 C C . ALA A 1 103 ? -16.088 5.164 -2.778 1.00 0.00 103 ALA A C 20
ATOM 37592 O O . ALA A 1 103 ? -15.904 6.092 -3.570 1.00 0.00 103 ALA A O 20
ATOM 37599 N N . ARG A 1 104 ? -16.656 5.362 -1.575 1.00 0.00 104 ARG A N 20
ATOM 37600 C CA . ARG A 1 104 ? -17.012 6.711 -1.096 1.00 0.00 104 ARG A CA 20
ATOM 37601 C C . ARG A 1 104 ? -15.810 7.511 -0.592 1.00 0.00 104 ARG A C 20
ATOM 37602 O O . ARG A 1 104 ? -15.763 8.721 -0.804 1.00 0.00 104 ARG A O 20
ATOM 37623 N N . GLN A 1 105 ? -14.807 6.859 0.003 1.00 0.00 105 GLN A N 20
ATOM 37624 C CA . GLN A 1 105 ? -13.583 7.553 0.436 1.00 0.00 105 GLN A CA 20
ATOM 37625 C C . GLN A 1 105 ? -12.687 8.010 -0.727 1.00 0.00 105 GLN A C 20
ATOM 37626 O O . GLN A 1 105 ? -12.054 9.061 -0.624 1.00 0.00 105 GLN A O 20
ATOM 37640 N N . ALA A 1 106 ? -12.681 7.299 -1.861 1.00 0.00 106 ALA A N 20
ATOM 37641 C CA . ALA A 1 106 ? -11.975 7.737 -3.066 1.00 0.00 106 ALA A CA 20
ATOM 37642 C C . ALA A 1 106 ? -12.541 9.048 -3.644 1.00 0.00 106 ALA A C 20
ATOM 37643 O O . ALA A 1 106 ? -11.774 9.832 -4.200 1.00 0.00 106 ALA A O 20
ATOM 37650 N N . GLU A 1 107 ? -13.839 9.339 -3.478 1.00 0.00 107 GLU A N 20
ATOM 37651 C CA . GLU A 1 107 ? -14.427 10.603 -3.951 1.00 0.00 107 GLU A CA 20
ATOM 37652 C C . GLU A 1 107 ? -13.841 11.838 -3.256 1.00 0.00 107 GLU A C 20
ATOM 37653 O O . GLU A 1 107 ? -13.651 12.866 -3.904 1.00 0.00 107 GLU A O 20
ATOM 37665 N N . GLU A 1 108 ? -13.507 11.746 -1.965 1.00 0.00 108 GLU A N 20
ATOM 37666 C CA . GLU A 1 108 ? -12.878 12.847 -1.221 1.00 0.00 108 GLU A CA 20
ATOM 37667 C C . GLU A 1 108 ? -11.507 13.209 -1.819 1.00 0.00 108 GLU A C 20
ATOM 37668 O O . GLU A 1 108 ? -11.169 14.386 -1.941 1.00 0.00 108 GLU A O 20
ATOM 37680 N N . VAL A 1 109 ? -10.748 12.205 -2.278 1.00 0.00 109 VAL A N 20
ATOM 37681 C CA . VAL A 1 109 ? -9.460 12.403 -2.961 1.00 0.00 109 VAL A CA 20
ATOM 37682 C C . VAL A 1 109 ? -9.670 12.854 -4.413 1.00 0.00 109 VAL A C 20
ATOM 37683 O O . VAL A 1 109 ? -8.996 13.777 -4.871 1.00 0.00 109 VAL A O 20
ATOM 37696 N N . ARG A 1 110 ? -10.656 12.285 -5.122 1.00 0.00 110 ARG A N 20
ATOM 37697 C CA . ARG A 1 110 ? -11.031 12.628 -6.511 1.00 0.00 110 ARG A CA 20
ATOM 37698 C C . ARG A 1 110 ? -11.432 14.100 -6.672 1.00 0.00 110 ARG A C 20
ATOM 37699 O O . ARG A 1 110 ? -11.152 14.698 -7.707 1.00 0.00 110 ARG A O 20
ATOM 37720 N N . LYS A 1 111 ? -12.048 14.695 -5.642 1.00 0.00 111 LYS A N 20
ATOM 37721 C CA . LYS A 1 111 ? -12.429 16.120 -5.596 1.00 0.00 111 LYS A CA 20
ATOM 37722 C C . LYS A 1 111 ? -11.237 17.083 -5.442 1.00 0.00 111 LYS A C 20
ATOM 37723 O O . LYS A 1 111 ? -11.371 18.259 -5.784 1.00 0.00 111 LYS A O 20
ATOM 37742 N N . ARG A 1 112 ? -10.090 16.617 -4.924 1.00 0.00 112 ARG A N 20
ATOM 37743 C CA . ARG A 1 112 ? -8.851 17.410 -4.724 1.00 0.00 112 ARG A CA 20
ATOM 37744 C C . ARG A 1 112 ? -7.798 17.158 -5.815 1.00 0.00 112 ARG A C 20
ATOM 37745 O O . ARG A 1 112 ? -7.186 18.110 -6.299 1.00 0.00 112 ARG A O 20
ATOM 37766 N N . GLY A 1 113 ? -7.597 15.897 -6.201 1.00 0.00 113 GLY A N 20
ATOM 37767 C CA . GLY A 1 113 ? -6.736 15.475 -7.313 1.00 0.00 113 GLY A CA 20
ATOM 37768 C C . GLY A 1 113 ? -7.481 15.382 -8.654 1.00 0.00 113 GLY A C 20
ATOM 37769 O O . GLY A 1 113 ? -8.498 16.043 -8.867 1.00 0.00 113 GLY A O 20
ATOM 37773 N N . SER A 1 114 ? -6.973 14.533 -9.557 1.00 0.00 114 SER A N 20
ATOM 37774 C CA . SER A 1 114 ? -7.617 14.115 -10.823 1.00 0.00 114 SER A CA 20
ATOM 37775 C C . SER A 1 114 ? -8.080 15.239 -11.767 1.00 0.00 114 SER A C 20
ATOM 37776 O O . SER A 1 114 ? -9.022 15.077 -12.546 1.00 0.00 114 SER A O 20
ATOM 37784 N N . LEU A 1 115 ? -7.383 16.375 -11.730 1.00 0.00 115 LEU A N 20
ATOM 37785 C CA . LEU A 1 115 ? -7.611 17.527 -12.605 1.00 0.00 115 LEU A CA 20
ATOM 37786 C C . LEU A 1 115 ? -7.196 17.322 -14.068 1.00 0.00 115 LEU A C 20
ATOM 37787 O O . LEU A 1 115 ? -7.738 17.979 -14.959 1.00 0.00 115 LEU A O 20
ATOM 37803 N N . GLU A 1 116 ? -6.218 16.453 -14.314 1.00 0.00 116 GLU A N 20
ATOM 37804 C CA . GLU A 1 116 ? -5.568 16.296 -15.616 1.00 0.00 116 GLU A CA 20
ATOM 37805 C C . GLU A 1 116 ? -5.198 14.823 -15.872 1.00 0.00 116 GLU A C 20
ATOM 37806 O O . GLU A 1 116 ? -4.794 14.111 -14.948 1.00 0.00 116 GLU A O 20
ATOM 37818 N N . HIS A 1 117 ? -5.331 14.358 -17.119 1.00 0.00 117 HIS A N 20
ATOM 37819 C CA . HIS A 1 117 ? -5.018 12.984 -17.536 1.00 0.00 117 HIS A CA 20
ATOM 37820 C C . HIS A 1 117 ? -4.583 12.905 -19.012 1.00 0.00 117 HIS A C 20
ATOM 37821 O O . HIS A 1 117 ? -4.828 13.825 -19.799 1.00 0.00 117 HIS A O 20
ATOM 37835 N N . HIS A 1 118 ? -3.953 11.791 -19.396 1.00 0.00 118 HIS A N 20
ATOM 37836 C CA . HIS A 1 118 ? -3.641 11.421 -20.785 1.00 0.00 118 HIS A CA 20
ATOM 37837 C C . HIS A 1 118 ? -4.186 10.008 -21.051 1.00 0.00 118 HIS A C 20
ATOM 37838 O O . HIS A 1 118 ? -3.780 9.054 -20.379 1.00 0.00 118 HIS A O 20
ATOM 37852 N N . HIS A 1 119 ? -5.111 9.873 -22.014 1.00 0.00 119 HIS A N 20
ATOM 37853 C CA . HIS A 1 119 ? -5.916 8.658 -22.247 1.00 0.00 119 HIS A CA 20
ATOM 37854 C C . HIS A 1 119 ? -6.650 8.193 -20.959 1.00 0.00 119 HIS A C 20
ATOM 37855 O O . HIS A 1 119 ? -6.790 8.973 -20.011 1.00 0.00 119 HIS A O 20
ATOM 37869 N N . HIS A 1 120 ? -7.166 6.960 -20.906 1.00 0.00 120 HIS A N 20
ATOM 37870 C CA . HIS A 1 120 ? -7.716 6.366 -19.678 1.00 0.00 120 HIS A CA 20
ATOM 37871 C C . HIS A 1 120 ? -7.559 4.835 -19.627 1.00 0.00 120 HIS A C 20
ATOM 37872 O O . HIS A 1 120 ? -7.292 4.180 -20.639 1.00 0.00 120 HIS A O 20
ATOM 37886 N N . HIS A 1 121 ? -7.753 4.269 -18.435 1.00 0.00 121 HIS A N 20
ATOM 37887 C CA . HIS A 1 121 ? -7.880 2.830 -18.159 1.00 0.00 121 HIS A CA 20
ATOM 37888 C C . HIS A 1 121 ? -9.200 2.569 -17.389 1.00 0.00 121 HIS A C 20
ATOM 37889 O O . HIS A 1 121 ? -10.099 3.422 -17.395 1.00 0.00 121 HIS A O 20
ATOM 37903 N N . HIS A 1 122 ? -9.337 1.400 -16.752 1.00 0.00 122 HIS A N 20
ATOM 37904 C CA . HIS A 1 122 ? -10.477 0.995 -15.910 1.00 0.00 122 HIS A CA 20
ATOM 37905 C C . HIS A 1 122 ? -10.040 0.516 -14.509 1.00 0.00 122 HIS A C 20
ATOM 37906 O O . HIS A 1 122 ? -8.826 0.345 -14.253 1.00 0.00 122 HIS A O 20
#

Radius of gyration: 13.71 Å; Cα contacts (8 Å, |Δi|>4): 167; chains: 1; bounding box: 30×39×32 Å

Foldseek 3Di:
DCLLLVLLLLLLVVCLVQLPDPLLNVLSVLLVVLLVPFDSVLSSVLSVLQNVLLVCLLVVPLVSSLVSNVVSCVSRVHDPVSSCSNSVSSPCCNVVNHGVVSVVSVVVSCVSDDPDDDDDDD